Protein 4IT1 (pdb70)

InterPro domains:
  IPR013341 Mandelate racemase, N-terminal domain [PF02746] (32-135)
  IPR013342 Mandelate racemase, C-terminal domain [PF13378] (174-387)
  IPR013342 Mandelate racemase, C-terminal domain [SM00922] (171-265)
  IPR029017 Enolase-like, N-terminal [G3DSA:3.30.390.10] (3-396)
  IPR029017 Enolase-like, N-terminal [SSF54826] (1-135)
  IPR034593 D-galactonate dehydratase DgoD-like [PTHR48080] (1-395)
  IPR034598 D-Glucarate dehydratase-like [cd03323] (2-399)
  IPR036849 Enolase-like, C-terminal domain superfamily [G3DSA:3.20.20.120] (136-381)
  IPR036849 Enolase-like, C-terminal domain superfamily [SSF51604] (135-396)

Foldseek 3Di:
DAKWWADKDKFKFKFAFAQFFAQQFTFDRIAIKIKMWIAIPVGFIFIFIAHQFQVLSVLLVQLRVVRGGDHLVPLVVVLVSSVVSLVVDDQPDDQVQQQDQQSHSVLRSQLNLARVNLRSLLRVLRVVLFASLVVLVDFPDQKAFAADEFGFGAQHADVDPDDTDPLGGHDALVSRLVSRVVVCVAFQHQAYEYRALGDPLVRVLVSLVSNCVSDPNHAYEYENSQQDDLVRLVVSCVSNVPSHPAYENPHDDLVSLLVSCVVRVGAYEYCHQCVEDVSVVVSLVSVRHQEYAAEQSRHRHLNSVLVVLVVSVVSRHAYEYEDEPTADSSVLSRQSSCRNHPRHPDHHYYPLVRGDQLQHQWPPGHAGRHSNIHGHDGGGYSNTDGPVVSSVVRSVVVVPVPGNRIDSNVSSCVVPVPGDRDGNPD/DKWWADKDKFKFKAAFAQFAAQQFTFDRIAIKIKIWIAIPVGFIFIFIAHQFQLLSVLLVQLRVVRGGDDLVPLVVSLVSSVVSLVVVPDDDCDDAQVRLSRHNVLSSQLNSARVNLRSLLRVQVVVQFESLVVLPDFPDQWAFAEAEFGAHAQGAPPPPDDTDPLGGHDALVSSLVSVVVVCVQFQHQEYEYRANGPDLVRSLVSLVSNCVSRPPRAYEYANPQQADLVRLQVSLVVNPQSHPAYENPHDDLQSQLVSCVVRVTAYEYCRQCVEDVSVVVNLVSVRHQEYADDQNRHRHLNSSLVVLVVSVVSRHAYEHDEDADADSSVLRVQSSCSNHPRNPDHHYYDLVRGDQLLHFWPPTGAGRHNSIHGRDGGTRSNTHGRVVSSVVRSVVSVPVPDNRIRSQVSSCVVVVPGDGDGNPD/DAKAWAAKDKFKFWFAFAQFAFQQFTFDRIAIKIKIWIAIPVGFIFIFIAHQFQLLVVLLVQLRVVRGGHHLVPLVVSLVSSVVSLVPDDDADCDDDQVRLSRHNVLSSQQNSARVNLRSLLRVLRVVLFASLVVLPDFPDFWAFAEAEFGAHAQAAVVGPDDGDPLHGHDALVSRLVSVVVCCVQFQHQAYEYRDLGPPLVRVLVSLVSNCVSRPPRAYEYANQQQDDLVRLLVSLVVNPQSHPAYENPHDDLQSLLVSCVNRVTAYEYCRQCVEDVSVVVSLVRVNHQEYADDSNRHRHLNSSLVVLVVSVVSRHAYEHDDDATALNRVLRVQSSCRNHPRNDDHYYDPLVRGDQLQHQWPPTGAHRHSSIDGHDGGGYSNTHGDVVSSVVRSVCVVPVPDNRIRSQVSSCVVVVPGDRDGNPD/DDAKAWAFKDKFKFKAAFAQFFFLQFTFDGIAIKIKMWIAIPVGFIFIFIAHFFQLLSVLLVQLGVVRGGPHLVPLVVSLVSSVVSCVVCQDDDDQVQQQDPQSDSVLSSLQNSARVNLRSLLRVQVVVLFASLVVVPDFPDQWFFAAAEFTAGAQHADVHPDDTDPLGGHDAQVSRLVSRVVCCVQFQHQAYEYRALGPPLVRVLVNLVSNCVSRPPHAYEYENSQQADLVRLVVSCVSNPPSHPAYENPHDDLVSLLVSCVVPVGAYEYCPQDPEVVSVVVSLVSVNHQEYEDESNRHRHLNSSLVVLVVCVVSNHAYAYEDEPTALSSVLRRQSSCRNHPRHPDRYYYPLVRGDQLQHQWPPGGAGRHSRIDGRDGGTYSNTDGDVVSSVVRSVCVVPVPGNRIDSNVSSCVVVVPGDRDGNPD

Secondary structure (DSSP, 8-state):
----EEEEEEEEEEEE---BB-SS-B--SEEEEEEEEEEETTS-EEEEEE--SHHHHHHHHHHHHHHTT--TT-HHHHHHHHHHHHHTS---S-GGG--STT-SGGGHHHHHHHHHHHHHHHHHHHHHTSBGGGGGT--S-SEEEB-EEE--B-SS-TT-SSPPPTT--B-SHHHHHHHHHHHHHHH--S-EEEE-SSS-HHHHHHHHHHHHHHSTT--EEEE-TT-S-HHHHHHHHHHHTT--SEEES-SSSHHHHHHHHHHH---EEESSS-SSHHHHHHHHHHT--SEEEE-HHHHTSHHHHHHHHHHHHHTT-EEEE---S--HHHHHHHHHHHHH-S---S-B---GGGS-TT--SBTTSSPP-BTTEEE--SSSBT---B-HHHHHHHHHHHHHH--SS--HHHHHHTT-TT----TT--/---EEEEEEEEEEEE---BB-SS-B--SEEEEEEEEEEETT--EEEEEE--SHHHHHHHHHHHTT-TT--TT-HHHHHHHHHHHHHHH-S--S---TT-GGG-GGGHHHHHHHHHHHHHHHHHHHHTTSBTHHHHT--S-SEEEB-EEE--B-SS-TT--SPPPSS--B-SHHHHHHHHHHHHHHH--S-EEEE-SSS-HHHHHHHHHHHHHHSTT--EEEE-TT-S-HHHHHHHHHHHTT--SEEES-SSSHHHHHHHHHHH-PPEEESSS--SHHHHHHHHHHT--SEEEE-HHHHTSHHHHHHHHHHHHHHT-EEEE---S--HHHHHHHHHHHTT-TT--SPBP--GGGS-GGG--BTTSSPP-BTTEEE--S-SBTS--B-HHHHHHHHHHHHHH--SS--HHHHHTTT-TT----TT--/----EEEEEEEEEEEE---BB-SS-B--SEEEEEEEEEEETTS-EEEEEE--SHHHHHHHHHHHGGGTT--TT-HHHHHHHHHHHHHHSPPPPS---TT-GGG-GGGHHHHHHHHHHHHHHHHHHHHHTSBGGGGGT--S-SEEEB-EEE--B-SS-TT-SS---TT--B-SHHHHHHHHHHHHHHH----EEEE-SSS-HHHHHHHHHHHHHHSTT--EEEE-TT-S-HHHHHHHHHHHTT--SEEES-SSSHHHHHHHHHHH---EEESSS--SHHHHHHHHHHT--SEEEE-HHHHTSHHHHHHHHHHHHHTT-EEEE---S--HHHHHHHHHHHHH-TT--SPBP--GGGS-GGG-SBTTSSPP-BTTEEE--SSSBT---B-HHHHHHHHHHHHHS--SS--HHHHHTTTSTT----SS--/-PPP-EEEEEEEEEEEE---BEETTEE--SEEEEEEEEEEETTS-EEEEEE--SHHHHHHHHHHHGGGTT--TT-HHHHHHHHHHHHHHT-----GGG--STT-SGGGHHHHHHHHHHHHHHHHHHHHHTSBGGGGGT--S-SEEEB-EEEE-B-SS-TT-SSPPPSS--B-SHHHHHHHHHHHHHHH--S-EEEE-SSS-HHHHHHHHHHHHHHSTT--EEEE-TT-S-HHHHHHHHHHHTT--SEEES-SSHHHHHHHHHHHH---EEESSS-SSHHHHHHHHHHT--SEEEE-TTTTTSHHHHHHHHHHHHHTT-EEEEB--S--HHHHHHHHHHHHH-S---S-BB--GGGS-TT--SBTTSSPP-BTTEEE--SSSBT---B-HHHHHHHHHHHHHH--SS--HHHHHHTTSTT----TT--

Sequence (1704 aa):
QSMKITRVTVTPIAFRDPPLLNASGIHEPFALRSIIEIESDNGYIGLGESYGDAPALAIQQQVQSQLIGLDPFNLNQLRRIVQTTVAAHKPASLAGAELAPGSHASKAVSNAYSAFEVAFLDLQARYLNVPLVDLLGGAVRDDEVPFSAYLFFKYAQHVDSPYKPDNWGEALNEQQIVAQAARMIEAYGFKSIKLKAGTLPPEHEVACIKALKKAFPGYPLRIDPNGNWSLETSIRMAELLGDDLQYYEDPTPGLEGMAELHKRTGLPLATNMVVTDFDEFRRSVAQNSVQIVLADHHYWGGLRDTQTLAKMCDTFGLGVSMHSNSHLGISLMAMAHVAAAVPNLDYACDTHYPWQEPDEEVIKGGKLPIVDGCVKITRAPGLGLELDHDQLGKLHDDQYLTCGIRQRDDVRQMQRYKPDWKALKPRFSMKITRVTVTPIAFRDPPLLNASGIHEPFALRSIIEIESDNGYIGLGESYGDAPALAIQQQVQSQLIGLDPFNLNQLRRIVQTTVAAHKPASLAGAELAPGSHASKAVSSNAYSAFEVAFLDLQARYLNVPLVDLLGGAVRDEVPFSAYLFFKYAQHVDSPYKPDNWGEALNEQQIVAQAARMIEAYGFKSIKLKAGTLPPEHEVACIKALKKAFPGYPLRIDPNGNWSLETSIRMAELLGDDLQYYEDPTPGLEGMAELHKRTGLPLATNMVVTDFDEFRRSVAQNNSVQIVLADHHYWGGLRDTQTLAKMCDTFGLGVSMHSNSHLGISLMAMAHVAAAVPNLDYACDTHYPWQQEPDEEVIKGGKLPIVDGCVKITRAPGLGLELDHDQLGKLHDQYLTCGIRQQRDDVRQMQRYKPDWKALKPRFQSMKITRVTVTPIAFRRDPPLLNASGIHEPFALRSIIEIESDNGYIGLGESYGDAPALAIQQQVQSQLIGLDPFNLNQQLRRIVQTTVAAHKPASLAGAELAPGSHASKAVSNAYSAFEVAFLDLQARYLNVPLVDLLGGAVRDEVPFSAYLFFKYAQHVDSPYKPDNWGEALNEQQIVAQAARMIEAYGFKSIKLKAGTLPPEHEVACIKALKKAFPGYPLRIDPNGNWSLETSIRMAELLGDDLQYYEDPTPGLEGMAELHKRTGLPLATNMVVTDFDEFRRSVAQNNSVQIVLADHHYWGGLRDTQTLAKMCDTFGLGVSMHSNSHLGISLMAMAHVAAAVPNLDYACDTHYPWQEPDEEVIKGGKLPIVDGCVKITRAPGLGLELDHDQLGKLHDQYLTCGIRQRDDVRQMQRYKPDWKALKPRFFQSMKITRVTVTPIAFRDPPLLNASGIHEPFALRSSIIEIESDNGYIGLGESYGDAPALAIQQQVQSQLIGLDPFNLNQLRRRIVQTTVAAHKPASLAGAELAPGSHASKAVSNAYSAFEVAFLDLQARRYLNVPLVDLLGGAVRDEVPFSAYLFFKYAQHVDSPYKPDNWGEALNEQQIVAQAARMIEEAYGFKSIKLKAGTLPPEHEVACIKALKKAFPGYPLRIDPNGNWSLETSIRMAEELLGDDLQYYEDPTPGLEGMAELHKKRTGLPLATNMVVTDFDEFRRSVAQNSVQIVLADHHYWGGLRDTQTLAKMCDTFGLGVSMHSNSHLGISLMAMAHVAAAVPNLDYACDTHYPWQEPDEEVIKGGKLPIVDGCVKITRAPGLGLELDHDQLGKLHDQYLTCGIRQRDDVRQMQRRYKPDWKALKPRF

Solvent-accessible surface area: 57737 Å² total; per-residue (Å²): 162,34,19,90,1,67,110,15,39,17,16,18,0,0,0,56,5,6,2,1,5,15,4,19,0,0,9,19,20,22,14,20,7,0,1,0,10,1,50,2,86,65,53,82,69,0,4,0,7,3,24,3,40,41,40,21,16,41,17,4,104,84,0,43,83,76,0,92,40,44,23,0,4,31,4,22,50,2,55,95,26,0,77,91,9,28,90,83,73,72,100,76,52,149,83,68,77,29,77,28,47,6,45,62,50,90,6,30,35,30,21,4,14,2,3,0,1,5,0,2,0,0,0,3,0,46,76,8,101,8,2,0,2,7,2,9,5,0,32,49,54,98,62,0,51,2,0,0,2,0,2,0,0,51,44,93,3,49,134,34,86,54,172,63,23,109,40,30,74,2,51,59,61,143,50,0,35,56,11,0,43,96,0,27,154,62,44,22,1,146,5,1,1,2,23,1,0,24,27,80,10,88,52,1,8,38,0,4,82,24,2,86,181,47,27,101,85,62,45,6,8,1,2,0,29,0,0,2,38,51,109,6,3,22,110,0,13,134,91,1,49,128,19,17,58,0,6,1,2,0,3,50,31,24,124,18,0,3,44,3,20,63,67,31,24,34,47,0,0,0,18,64,18,1,4,37,21,70,34,0,73,117,2,39,87,61,31,0,1,21,4,0,0,0,0,3,5,2,5,0,0,0,52,22,0,42,16,0,2,66,0,0,78,10,15,6,10,2,1,0,0,8,0,16,12,0,0,0,1,1,0,15,0,0,0,6,0,0,0,3,3,87,26,28,33,17,12,0,1,0,14,0,6,3,3,18,96,74,7,2,0,2,129,86,24,49,25,91,10,69,88,2,17,1,94,18,77,129,41,34,0,8,30,18,105,11,38,102,122,38,17,34,94,1,52,81,42,15,101,113,28,65,19,92,98,96,52,9,25,157,14,4,53,148,58,92,108,126,29,123,54,96,74,57,76,63,121,6,98,0,69,88,13,47,18,15,14,0,0,1,48,3,6,1,0,4,5,7,15,0,0,12,18,20,28,15,19,5,0,2,0,6,0,46,3,78,72,54,82,69,0,2,0,3,2,10,1,9,22,58,8,10,29,11,1,83,83,0,39,85,74,0,97,37,32,30,0,3,30,4,17,52,1,61,100,27,0,83,89,12,29,76,87,78,71,52,46,43,69,70,44,26,72,23,3,10,4,14,49,32,93,13,25,45,32,5,3,8,2,2,0,1,2,0,2,0,0,0,3,0,51,79,10,105,14,2,0,3,7,1,9,2,0,23,43,57,97,62,2,44,1,0,0,3,0,2,0,0,52,49,81,11,49,129,71,65,55,169,75,29,120,48,25,72,2,60,53,62,145,52,0,35,60,12,0,47,96,1,23,153,74,38,21,1,122,7,1,0,0,13,0,1,27,25,74,9,86,51,0,5,32,0,1,71,23,0,94,164,47,24,98,84,66,45,1,0,0,0,0,5,1,2,0,16,5,68,6,0,13,114,1,7,131,91,1,38,136,29,24,55,0,1,0,2,0,2,17,8,9,40,11,0,17,23,0,50,164,125,39,54,20,52,0,0,0,12,43,18,0,15,49,21,66,38,0,48,100,1,33,84,65,106,0,3,38,4,0,0,0,3,1,11,5,7,2,0,0,52,21,2,40,19,0,3,59,0,0,81,8,27,68,26,20,1,0,0,15,4,22,13,1,0,0,0,1,0,15,0,3,0,7,0,0,0,2,6,78,41,8,110,55,8,0,0,0,10,0,8,3,4,39,90,68,5,1,0,4,123,82,31,40,30,91,7,96,79,1,12,2,115,17,81,127,40,34,0,5,32,12,100,11,38,106,131,34,17,31,97,0,56,84,39,12,91,112,27,43,20,45,32,50,30,3,36,63,8,3,63,116,57,92,116,118,32,137,68,107,89,39,60,69,153,28,16,71,0,68,95,8,50,16,15,13,0,0,0,49,4,10,0,0,5,3,8,19,0,0,10,13,20,27,15,18,5,0,2,0,8,0,48,3,82,69,54,85,70,0,2,0,6,1,9,1,9,22,56,8,14,30,14,1,87,70,0,42,80,84,0,96,46,14,18,0,6,29,4,21,57,0,66,98,26,0,83,87,11,36,86,77,68,87,64,47,33,71,68,38,32,70,24,4,10,3,10,50,32,90,12,21,40,29,5,2,8,2,2,0,2,4,0,0,0,1,0,3,0,46,77,7,75,8,2,0,2,9,11,8,4,0,24,47,54,84,81,0,51,2,0,0,2,0,1,0,0,44,46,86,3,50,128,29,73,46,172,63,22,128,49,29,76,2,56,49,47,119,51,0,35,57,10,0,43,101,0,27,148,62,42,20,0,132,9,0,0,0,16,0,1,29,25,74,10,88,52,0,5,36,0,0,83,26,0,98,181,47,24,103,85,61,49,1,0,0,1,0,6,2,2,0,17,5,59,4,0,12,120,0,5,117,90,1,40,132,21,18,52,0,1,0,1,0,3,16,9,12,42,11,0,18,26,0,48,159,116,41,54,18,51,0,0,0,12,45,16,0,17,50,21,66,38,0,43,94,2,34,85,62,106,0,3,39,5,0,0,0,1,3,9,4,8,0,0,0,53,17,0,42,17,0,2,66,0,0,83,8,24,67,25,23,1,0,1,18,4,19,12,1,2,0,0,1,0,13,0,2,0,7,0,0,0,2,4,81,34,7,115,52,9,0,0,0,9,0,9,3,4,39,94,78,7,3,0,2,116,85,30,48,29,94,10,97,94,2,21,3,104,9,74,124,39,30,0,6,34,14,108,10,29,107,123,34,19,40,98,0,58,81,41,16,95,107,26,29,19,50,32,53,23,5,36,45,6,4,74,116,54,92,121,114,37,136,77,100,93,36,68,68,134,145,31,18,81,1,68,91,17,54,16,18,11,0,0,1,54,11,8,2,2,8,14,4,18,2,0,9,23,18,23,15,21,6,0,2,0,12,0,48,1,82,72,49,82,51,0,1,0,6,2,25,2,33,44,40,20,10,41,8,3,79,60,0,49,81,76,0,88,38,28,25,0,5,35,4,25,54,0,60,88,22,0,81,91,9,20,86,74,111,85,53,112,50,156,81,69,76,30,76,29,46,8,42,64,58,94,5,22,36,27,16,6,17,2,3,0,1,4,0,0,0,0,0,6,0,33,73,10,101,8,2,0,2,7,10,10,5,0,24,47,53,95,77,0,48,2,0,0,3,0,2,0,0,47,43,98,4,49,136,33,78,53,178,54,25,119,44,32,74,2,51,56,61,149,46,0,32,58,10,0,44,93,0,22,153,65,45,23,2,139,4,1,0,0,21,0,1,23,28,75,8,89,51,3,9,36,0,3,86,27,0,91,181,45,23,101,84,68,46,3,6,4,1,0,31,0,0,2,37,51,96,8,3,27,104,0,14,130,88,2,48,128,18,17,66,2,4,1,2,1,4,50,30,21,119,19,0,5,36,3,25,64,88,33,22,34,51,0,0,0,18,65,17,0,3,39,21,70,34,0,73,110,1,44,90,59,40,0,2,23,3,0,1,0,1,4,7,3,5,0,0,0,52,25,0,44,17,0,2,64,0,0,77,8,13,10,16,1,0,1,2,9,0,18,15,0,0,0,0,1,0,15,0,1,0,4,0,0,0,3,3,91,30,28,47,50,14,0,2,0,14,0,7,6,8,41,100,65,6,1,0,5,129,83,26,48,19,92,9,85,91,2,16,2,117,15,76,129,40,50,0,5,38,21,110,10,37,111,126,39,19,33,98,0,53,81,38,16,93,115,24,68,21,94,97,90,52,11,24,141,9,2,53,154,59,100,112,125,31,129,55,98,76,56,72,60

Radius of gyration: 36.66 Å; Cα contacts (8 Å, |Δi|>4): 3898; chains: 4; bounding box: 88×92×113 Å

Structure (mmCIF, N/CA/C/O backbone):
data_4IT1
#
_entry.id   4IT1
#
_cell.length_a   82.321
_cell.length_b   147.695
_cell.length_c   173.195
_cell.angle_alpha   90.00
_cell.angle_beta   90.00
_cell.angle_gamma   90.00
#
_symmetry.space_group_name_H-M   'P 21 21 21'
#
loop_
_entity.id
_entity.type
_entity.pdbx_description
1 polymer 'Putative glucarate dehydratase'
2 non-polymer 'MAGNESIUM ION'
3 non-polymer 'L(+)-TARTARIC ACID'
4 non-polymer 'POTASSIUM ION'
5 non-polymer 'BICARBONATE ION'
6 water water
#
loop_
_atom_site.group_PDB
_atom_site.id
_atom_site.type_symbol
_atom_site.label_atom_id
_atom_site.label_alt_id
_atom_site.label_comp_id
_atom_site.label_asym_id
_atom_site.label_entity_id
_atom_site.label_seq_id
_atom_site.pdbx_PDB_ins_code
_atom_site.Cartn_x
_atom_site.Cartn_y
_atom_site.Cartn_z
_atom_site.occupancy
_atom_site.B_iso_or_equiv
_atom_site.auth_seq_id
_atom_site.auth_comp_id
_atom_site.auth_asym_id
_atom_site.auth_atom_id
_atom_site.pdbx_PDB_model_num
ATOM 1 N N . GLN A 1 21 ? 53.598 -34.935 28.179 1.00 100.79 -1 GLN A N 1
ATOM 2 C CA . GLN A 1 21 ? 54.247 -34.923 29.526 1.00 110.31 -1 GLN A CA 1
ATOM 3 C C . GLN A 1 21 ? 53.923 -33.641 30.299 1.00 109.25 -1 GLN A C 1
ATOM 4 O O . GLN A 1 21 ? 54.581 -32.612 30.121 1.00 110.51 -1 GLN A O 1
ATOM 6 N N . SER A 1 22 ? 52.907 -33.720 31.159 1.00 106.10 0 SER A N 1
ATOM 7 C CA . SER A 1 22 ? 52.430 -32.577 31.950 1.00 91.88 0 SER A CA 1
ATOM 8 C C . SER A 1 22 ? 53.372 -32.231 33.098 1.00 91.89 0 SER A C 1
ATOM 9 O O . SER A 1 22 ? 53.936 -33.123 33.735 1.00 103.55 0 SER A O 1
ATOM 12 N N . MET A 1 23 ? 53.530 -30.936 33.362 1.00 79.51 1 MET A N 1
ATOM 13 C CA . MET A 1 23 ? 54.266 -30.457 34.536 1.00 88.25 1 MET A CA 1
ATOM 14 C C . MET A 1 23 ? 53.472 -30.788 35.804 1.00 95.22 1 MET A C 1
ATOM 15 O O . MET A 1 23 ? 52.243 -30.677 35.809 1.00 98.64 1 MET A O 1
ATOM 20 N N . LYS A 1 24 ? 54.170 -31.195 36.867 1.00 90.11 2 LYS A N 1
ATOM 21 C CA . LYS A 1 24 ? 53.511 -31.737 38.062 1.00 80.39 2 LYS A CA 1
ATOM 22 C C . LYS A 1 24 ? 54.116 -31.291 39.393 1.00 84.48 2 LYS A C 1
ATOM 23 O O . LYS A 1 24 ? 55.310 -30.999 39.479 1.00 95.64 2 LYS A O 1
ATOM 29 N N . ILE A 1 25 ? 53.266 -31.223 40.418 1.00 81.00 3 ILE A N 1
ATOM 30 C CA . ILE A 1 25 ? 53.675 -30.801 41.760 1.00 82.74 3 ILE A CA 1
ATOM 31 C C . ILE A 1 25 ? 54.363 -31.948 42.490 1.00 82.16 3 ILE A C 1
ATOM 32 O O . ILE A 1 25 ? 53.878 -33.083 42.480 1.00 77.84 3 ILE A O 1
ATOM 37 N N . THR A 1 26 ? 55.486 -31.639 43.131 1.00 78.71 4 THR A N 1
ATOM 38 C CA . THR A 1 26 ? 56.244 -32.643 43.877 1.00 85.42 4 THR A CA 1
ATOM 39 C C . THR A 1 26 ? 56.255 -32.392 45.387 1.00 81.87 4 THR A C 1
ATOM 40 O O . THR A 1 26 ? 56.353 -33.335 46.171 1.00 78.92 4 THR A O 1
ATOM 44 N N . ARG A 1 27 ? 56.200 -31.119 45.755 1.00 85.45 5 ARG A N 1
ATOM 45 C CA . ARG A 1 27 ? 56.355 -30.686 47.134 1.00 94.01 5 ARG A CA 1
ATOM 46 C C . ARG A 1 27 ? 55.289 -29.676 47.589 1.00 93.12 5 ARG A C 1
ATOM 47 O O . ARG A 1 27 ? 54.939 -28.770 46.852 1.00 87.80 5 ARG A O 1
ATOM 55 N N . VAL A 1 28 ? 54.798 -29.831 48.814 1.00 89.56 6 VAL A N 1
ATOM 56 C CA . VAL A 1 28 ? 53.906 -28.837 49.440 1.00 70.35 6 VAL A CA 1
ATOM 57 C C . VAL A 1 28 ? 54.305 -28.586 50.896 1.00 70.89 6 VAL A C 1
ATOM 58 O O . VAL A 1 28 ? 54.500 -29.529 51.661 1.00 90.12 6 VAL A O 1
ATOM 62 N N . THR A 1 29 ? 54.415 -27.317 51.276 1.00 66.09 7 THR A N 1
ATOM 63 C CA . THR A 1 29 ? 54.861 -26.947 52.617 1.00 73.87 7 THR A CA 1
ATOM 64 C C . THR A 1 29 ? 53.994 -25.844 53.235 1.00 86.42 7 THR A C 1
ATOM 65 O O . THR A 1 29 ? 54.117 -24.661 52.892 1.00 87.45 7 THR A O 1
ATOM 69 N N . VAL A 1 30 ? 53.124 -26.253 54.155 1.00 77.57 8 VAL A N 1
ATOM 70 C CA . VAL A 1 30 ? 52.291 -25.328 54.911 1.00 65.71 8 VAL A CA 1
ATOM 71 C C . VAL A 1 30 ? 52.983 -25.009 56.235 1.00 63.22 8 VAL A C 1
ATOM 72 O O . VAL A 1 30 ? 53.361 -25.910 56.982 1.00 74.51 8 VAL A O 1
ATOM 76 N N . THR A 1 31 ? 53.140 -23.723 56.522 1.00 51.18 9 THR A N 1
ATOM 77 C CA . THR A 1 31 ? 53.974 -23.285 57.628 1.00 55.77 9 THR A CA 1
ATOM 78 C C . THR A 1 31 ? 53.298 -22.173 58.433 1.00 62.64 9 THR A C 1
ATOM 79 O O . THR A 1 31 ? 53.174 -21.047 57.956 1.00 71.38 9 THR A O 1
ATOM 83 N N . PRO A 1 32 ? 52.843 -22.496 59.657 1.00 63.51 10 PRO A N 1
ATOM 84 C CA . PRO A 1 32 ? 52.231 -21.500 60.546 1.00 58.81 10 PRO A CA 1
ATOM 85 C C . PRO A 1 32 ? 53.233 -20.510 61.136 1.00 52.81 10 PRO A C 1
ATOM 86 O O . PRO A 1 32 ? 54.365 -20.885 61.429 1.00 63.97 10 PRO A O 1
ATOM 90 N N . ILE A 1 33 ? 52.805 -19.260 61.317 1.00 53.01 11 ILE A N 1
ATOM 91 C CA . ILE A 1 33 ? 53.672 -18.186 61.838 1.00 59.07 11 ILE A CA 1
ATOM 92 C C . ILE A 1 33 ? 52.924 -17.179 62.714 1.00 57.14 11 ILE A C 1
ATOM 93 O O . ILE A 1 33 ? 51.693 -17.089 62.674 1.00 53.08 11 ILE A O 1
ATOM 98 N N . ALA A 1 34 ? 53.671 -16.398 63.486 1.00 50.90 12 ALA A N 1
ATOM 99 C CA . ALA A 1 34 ? 53.066 -15.325 64.266 1.00 62.01 12 ALA A CA 1
ATOM 100 C C . ALA A 1 34 ? 53.932 -14.083 64.250 1.00 61.56 12 ALA A C 1
ATOM 101 O O . ALA A 1 34 ? 55.159 -14.173 64.266 1.00 70.87 12 ALA A O 1
ATOM 103 N N . PHE A 1 35 ? 53.287 -12.925 64.232 1.00 51.26 13 PHE A N 1
ATOM 104 C CA . PHE A 1 35 ? 54.010 -11.666 64.196 1.00 58.12 13 PHE A CA 1
ATOM 105 C C . PHE A 1 35 ? 53.433 -10.684 65.192 1.00 58.74 13 PHE A C 1
ATOM 106 O O . PHE A 1 35 ? 52.238 -10.727 65.499 1.00 65.25 13 PHE A O 1
ATOM 114 N N . ARG A 1 36 ? 54.290 -9.810 65.706 1.00 52.08 14 ARG A N 1
ATOM 115 C CA . ARG A 1 36 ? 53.864 -8.803 66.670 1.00 57.03 14 ARG A CA 1
ATOM 116 C C . ARG A 1 36 ? 52.715 -7.987 66.088 1.00 66.36 14 ARG A C 1
ATOM 117 O O . ARG A 1 36 ? 52.748 -7.575 64.920 1.00 52.65 14 ARG A O 1
ATOM 125 N N . ASP A 1 37 ? 51.681 -7.802 66.899 1.00 61.17 15 ASP A N 1
ATOM 126 C CA . ASP A 1 37 ? 50.531 -7.029 66.498 1.00 55.24 15 ASP A CA 1
ATOM 127 C C . ASP A 1 37 ? 50.320 -5.971 67.568 1.00 56.04 15 ASP A C 1
ATOM 128 O O . ASP A 1 37 ? 50.311 -6.283 68.757 1.00 62.87 15 ASP A O 1
ATOM 133 N N . PRO A 1 38 ? 50.152 -4.711 67.155 1.00 48.56 16 PRO A N 1
ATOM 134 C CA . PRO A 1 38 ? 49.886 -3.645 68.116 1.00 53.04 16 PRO A CA 1
ATOM 135 C C . PRO A 1 38 ? 48.559 -3.834 68.869 1.00 57.90 16 PRO A C 1
ATOM 136 O O . PRO A 1 38 ? 47.690 -4.594 68.415 1.00 57.32 16 PRO A O 1
ATOM 140 N N . PRO A 1 39 ? 48.404 -3.147 70.019 1.00 55.12 17 PRO A N 1
ATOM 141 C CA . PRO A 1 39 ? 47.133 -3.126 70.751 1.00 53.42 17 PRO A CA 1
ATOM 142 C C . PRO A 1 39 ? 46.044 -2.366 69.993 1.00 50.13 17 PRO A C 1
ATOM 143 O O . PRO A 1 39 ? 45.503 -1.371 70.502 1.00 47.92 17 PRO A O 1
ATOM 147 N N . LEU A 1 40 ? 45.723 -2.838 68.789 1.00 47.15 18 LEU A N 1
ATOM 148 C CA . LEU A 1 40 ? 44.732 -2.170 67.937 1.00 54.46 18 LEU A CA 1
ATOM 149 C C . LEU A 1 40 ? 43.296 -2.430 68.406 1.00 55.81 18 LEU A C 1
ATOM 150 O O . LEU A 1 40 ? 42.880 -3.577 68.556 1.00 48.08 18 LEU A O 1
ATOM 155 N N . LEU A 1 41 ? 42.559 -1.348 68.644 1.00 57.09 19 LEU A N 1
ATOM 156 C CA . LEU A 1 41 ? 41.173 -1.406 69.095 1.00 54.10 19 LEU A CA 1
ATOM 157 C C . LEU A 1 41 ? 40.195 -1.526 67.931 1.00 61.94 19 LEU A C 1
ATOM 158 O O . LEU A 1 41 ? 40.386 -0.898 66.884 1.00 57.80 19 LEU A O 1
ATOM 163 N N . ASN A 1 42 ? 39.150 -2.332 68.118 1.00 58.32 20 ASN A N 1
ATOM 164 C CA . ASN A 1 42 ? 38.072 -2.454 67.132 1.00 50.95 20 ASN A CA 1
ATOM 165 C C . ASN A 1 42 ? 36.697 -2.655 67.785 1.00 51.07 20 ASN A C 1
ATOM 166 O O . ASN A 1 42 ? 36.569 -2.569 69.006 1.00 45.72 20 ASN A O 1
ATOM 171 N N . ALA A 1 43 ? 35.683 -2.929 66.966 1.00 49.85 21 ALA A N 1
ATOM 172 C CA . ALA A 1 43 ? 34.312 -3.104 67.443 1.00 54.45 21 ALA A CA 1
ATOM 173 C C . ALA A 1 43 ? 34.188 -4.230 68.481 1.00 50.30 21 ALA A C 1
ATOM 174 O O . ALA A 1 43 ? 33.592 -4.032 69.535 1.00 47.38 21 ALA A O 1
ATOM 176 N N . SER A 1 44 ? 34.780 -5.380 68.162 1.00 47.14 22 SER A N 1
ATOM 177 C CA . SER A 1 44 ? 34.757 -6.589 68.979 1.00 53.96 22 SER A CA 1
ATOM 178 C C . SER A 1 44 ? 35.583 -6.505 70.269 1.00 60.72 22 SER A C 1
ATOM 179 O O . SER A 1 44 ? 35.236 -7.123 71.281 1.00 67.67 22 SER A O 1
ATOM 182 N N . GLY A 1 45 ? 36.683 -5.761 70.225 1.00 58.67 23 GLY A N 1
ATOM 183 C CA . GLY A 1 45 ? 37.532 -5.585 71.397 1.00 59.90 23 GLY A CA 1
ATOM 184 C C . GLY A 1 45 ? 38.891 -5.001 71.069 1.00 58.85 23 GLY A C 1
ATOM 185 O O . GLY A 1 45 ? 38.999 -3.812 70.752 1.00 48.42 23 GLY A O 1
ATOM 186 N N . ILE A 1 46 ? 39.924 -5.842 71.147 1.00 50.50 24 ILE A N 1
ATOM 187 C CA . ILE A 1 46 ? 41.306 -5.408 70.953 1.00 47.35 24 ILE A CA 1
ATOM 188 C C . ILE A 1 46 ? 42.191 -6.566 70.524 1.00 52.20 24 ILE A C 1
ATOM 189 O O . ILE A 1 46 ? 42.016 -7.701 70.973 1.00 50.20 24 ILE A O 1
ATOM 194 N N . HIS A 1 47 ? 43.152 -6.254 69.661 1.00 55.69 25 HIS A N 1
ATOM 195 C CA . HIS A 1 47 ? 44.098 -7.235 69.159 1.00 57.34 25 HIS A CA 1
ATOM 196 C C . HIS A 1 47 ? 44.962 -7.824 70.267 1.00 51.07 25 HIS A C 1
ATOM 197 O O . HIS A 1 47 ? 45.276 -7.159 71.264 1.00 52.68 25 HIS A O 1
ATOM 204 N N . GLU A 1 48 ? 45.328 -9.083 70.070 1.00 50.44 26 GLU A N 1
ATOM 205 C CA . GLU A 1 48 ? 46.309 -9.765 70.894 1.00 55.32 26 GLU A CA 1
ATOM 206 C C . GLU A 1 48 ? 47.721 -9.309 70.488 1.00 68.35 26 GLU A C 1
ATOM 207 O O . GLU A 1 48 ? 47.931 -8.895 69.343 1.00 61.70 26 GLU A O 1
ATOM 213 N N . PRO A 1 49 ? 48.695 -9.383 71.418 1.00 74.09 27 PRO A N 1
ATOM 214 C CA . PRO A 1 49 ? 50.068 -8.992 71.073 1.00 68.17 27 PRO A CA 1
ATOM 215 C C . PRO A 1 49 ? 50.657 -9.794 69.910 1.00 68.48 27 PRO A C 1
ATOM 216 O O . PRO A 1 49 ? 51.687 -9.398 69.357 1.00 69.98 27 PRO A O 1
ATOM 220 N N . PHE A 1 50 ? 50.008 -10.900 69.540 1.00 56.62 28 PHE A N 1
ATOM 221 C CA . PHE A 1 50 ? 50.402 -11.649 68.343 1.00 57.20 28 PHE A CA 1
ATOM 222 C C . PHE A 1 50 ? 49.217 -11.929 67.434 1.00 66.07 28 PHE A C 1
ATOM 223 O O . PHE A 1 50 ? 48.066 -11.889 67.868 1.00 67.00 28 PHE A O 1
ATOM 231 N N . ALA A 1 51 ? 49.521 -12.184 66.164 1.00 61.68 29 ALA A N 1
ATOM 232 C CA . ALA A 1 51 ? 48.521 -12.516 65.162 1.00 56.12 29 ALA A CA 1
ATOM 233 C C . ALA A 1 51 ? 49.066 -13.633 64.280 1.00 54.33 29 ALA A C 1
ATOM 234 O O . ALA A 1 51 ? 50.264 -13.679 63.999 1.00 60.83 29 ALA A O 1
ATOM 236 N N . LEU A 1 52 ? 48.185 -14.532 63.854 1.00 47.43 30 LEU A N 1
ATOM 237 C CA . LEU A 1 52 ? 48.583 -15.756 63.162 1.00 45.59 30 LEU A CA 1
ATOM 238 C C . LEU A 1 52 ? 48.395 -15.673 61.648 1.00 58.57 30 LEU A C 1
ATOM 239 O O . LEU A 1 52 ? 47.697 -14.787 61.144 1.00 54.39 30 LEU A O 1
ATOM 244 N N . ARG A 1 53 ? 49.019 -16.612 60.936 1.00 55.26 31 ARG A N 1
ATOM 245 C CA . ARG A 1 53 ? 49.037 -16.634 59.478 1.00 56.37 31 ARG A CA 1
ATOM 246 C C . ARG A 1 53 ? 49.687 -17.933 59.048 1.00 53.60 31 ARG A C 1
ATOM 247 O O . ARG A 1 53 ? 50.454 -18.514 59.807 1.00 57.08 31 ARG A O 1
ATOM 255 N N . SER A 1 54 ? 49.377 -18.395 57.843 1.00 58.32 32 SER A N 1
ATOM 256 C CA . SER A 1 54 ? 50.024 -19.582 57.299 1.00 61.67 32 SER A CA 1
ATOM 257 C C . SER A 1 54 ? 50.646 -19.295 55.932 1.00 72.96 32 SER A C 1
ATOM 258 O O . SER A 1 54 ? 50.068 -18.571 55.114 1.00 69.77 32 SER A O 1
ATOM 261 N N . ILE A 1 55 ? 51.826 -19.870 55.705 1.00 72.56 33 ILE A N 1
ATOM 262 C CA . ILE A 1 55 ? 52.597 -19.662 54.483 1.00 54.24 33 ILE A CA 1
ATOM 263 C C . ILE A 1 55 ? 52.657 -20.970 53.700 1.00 57.49 33 ILE A C 1
ATOM 264 O O . ILE A 1 55 ? 53.011 -22.017 54.244 1.00 63.31 33 ILE A O 1
ATOM 269 N N . ILE A 1 56 ? 52.294 -20.901 52.423 1.00 63.30 34 ILE A N 1
ATOM 270 C CA . ILE A 1 56 ? 52.257 -22.072 51.551 1.00 63.83 34 ILE A CA 1
ATOM 271 C C . ILE A 1 56 ? 53.411 -22.043 50.539 1.00 73.86 34 ILE A C 1
ATOM 272 O O . ILE A 1 56 ? 53.636 -21.036 49.871 1.00 75.60 34 ILE A O 1
ATOM 277 N N . GLU A 1 57 ? 54.141 -23.153 50.448 1.00 82.24 35 GLU A N 1
ATOM 278 C CA . GLU A 1 57 ? 55.171 -23.352 49.427 1.00 75.50 35 GLU A CA 1
ATOM 279 C C . GLU A 1 57 ? 54.774 -24.500 48.515 1.00 74.13 35 GLU A C 1
ATOM 280 O O . GLU A 1 57 ? 54.443 -25.585 48.985 1.00 76.66 35 GLU A O 1
ATOM 286 N N . ILE A 1 58 ? 54.800 -24.254 47.212 1.00 75.22 36 ILE A N 1
ATOM 287 C CA . ILE A 1 58 ? 54.601 -25.311 46.227 1.00 80.33 36 ILE A CA 1
ATOM 288 C C . ILE A 1 58 ? 55.879 -25.444 45.400 1.00 86.50 36 ILE A C 1
ATOM 289 O O . ILE A 1 58 ? 56.573 -24.457 45.157 1.00 75.49 36 ILE A O 1
ATOM 294 N N . GLU A 1 59 ? 56.193 -26.669 44.994 1.00 74.53 37 GLU A N 1
ATOM 295 C CA . GLU A 1 59 ? 57.334 -26.921 44.130 1.00 77.03 37 GLU A CA 1
ATOM 296 C C . GLU A 1 59 ? 56.938 -27.933 43.066 1.00 75.40 37 GLU A C 1
ATOM 297 O O . GLU A 1 59 ? 56.127 -28.837 43.308 1.00 62.88 37 GLU A O 1
ATOM 303 N N . SER A 1 60 ? 57.518 -27.761 41.884 1.00 75.66 38 SER A N 1
ATOM 304 C CA . SER A 1 60 ? 57.219 -28.593 40.729 1.00 84.95 38 SER A CA 1
ATOM 305 C C . SER A 1 60 ? 58.411 -29.479 40.378 1.00 82.19 38 SER A C 1
ATOM 306 O O . SER A 1 60 ? 59.524 -29.237 40.857 1.00 82.19 38 SER A O 1
ATOM 309 N N . ASP A 1 61 ? 58.175 -30.488 39.535 1.00 78.68 39 ASP A N 1
ATOM 310 C CA . ASP A 1 61 ? 59.226 -31.416 39.085 1.00 87.19 39 ASP A CA 1
ATOM 311 C C . ASP A 1 61 ? 60.393 -30.746 38.341 1.00 89.56 39 ASP A C 1
ATOM 312 O O . ASP A 1 61 ? 61.488 -31.306 38.269 1.00 97.30 39 ASP A O 1
ATOM 317 N N . ASN A 1 62 ? 60.145 -29.556 37.795 1.00 81.16 40 ASN A N 1
ATOM 318 C CA . ASN A 1 62 ? 61.160 -28.779 37.081 1.00 76.46 40 ASN A CA 1
ATOM 319 C C . ASN A 1 62 ? 61.704 -27.584 37.875 1.00 78.50 40 ASN A C 1
ATOM 320 O O . ASN A 1 62 ? 62.228 -26.627 37.296 1.00 74.44 40 ASN A O 1
ATOM 325 N N . GLY A 1 63 ? 61.565 -27.642 39.197 1.00 66.44 41 GLY A N 1
ATOM 326 C CA . GLY A 1 63 ? 62.199 -26.669 40.087 1.00 63.52 41 GLY A CA 1
ATOM 327 C C . GLY A 1 63 ? 61.564 -25.297 40.254 1.00 70.51 41 GLY A C 1
ATOM 328 O O . GLY A 1 63 ? 62.162 -24.415 40.882 1.00 68.74 41 GLY A O 1
ATOM 329 N N . TYR A 1 64 ? 60.362 -25.100 39.715 1.00 71.06 42 TYR A N 1
ATOM 330 C CA . TYR A 1 64 ? 59.663 -23.822 39.907 1.00 86.23 42 TYR A CA 1
ATOM 331 C C . TYR A 1 64 ? 58.863 -23.804 41.213 1.00 84.79 42 TYR A C 1
ATOM 332 O O . TYR A 1 64 ? 58.291 -24.824 41.612 1.00 74.87 42 TYR A O 1
ATOM 341 N N . ILE A 1 65 ? 58.841 -22.642 41.868 1.00 83.93 43 ILE A N 1
ATOM 342 C CA . ILE A 1 65 ? 58.229 -22.478 43.193 1.00 84.21 43 ILE A CA 1
ATOM 343 C C . ILE A 1 65 ? 57.081 -21.448 43.211 1.00 90.34 43 ILE A C 1
ATOM 344 O O . ILE A 1 65 ? 57.279 -20.269 42.882 1.00 79.50 43 ILE A O 1
ATOM 349 N N . GLY A 1 66 ? 55.891 -21.912 43.604 1.00 85.64 44 GLY A N 1
ATOM 350 C CA . GLY A 1 66 ? 54.716 -21.052 43.803 1.00 77.85 44 GLY A CA 1
ATOM 351 C C . GLY A 1 66 ? 54.412 -20.806 45.274 1.00 69.06 44 GLY A C 1
ATOM 352 O O . GLY A 1 66 ? 54.455 -21.731 46.084 1.00 70.87 44 GLY A O 1
ATOM 353 N N . LEU A 1 67 ? 54.097 -19.557 45.615 1.00 63.61 45 LEU A N 1
ATOM 354 C CA . LEU A 1 67 ? 53.885 -19.144 47.006 1.00 62.75 45 LEU A CA 1
ATOM 355 C C . LEU A 1 67 ? 52.427 -18.801 47.352 1.00 70.49 45 LEU A C 1
ATOM 356 O O . LEU A 1 67 ? 51.654 -18.382 46.487 1.00 65.78 45 LEU A O 1
ATOM 361 N N . GLY A 1 68 ? 52.080 -18.969 48.632 1.00 76.90 46 GLY A N 1
ATOM 362 C CA . GLY A 1 68 ? 50.756 -18.631 49.169 1.00 67.80 46 GLY A CA 1
ATOM 363 C C . GLY A 1 68 ? 50.784 -18.094 50.597 1.00 66.68 46 GLY A C 1
ATOM 364 O O . GLY A 1 68 ? 51.723 -18.347 51.353 1.00 74.59 46 GLY A O 1
ATOM 365 N N . GLU A 1 69 ? 49.752 -17.335 50.955 1.00 56.23 47 GLU A N 1
ATOM 366 C CA . GLU A 1 69 ? 49.570 -16.822 52.311 1.00 54.25 47 GLU A CA 1
ATOM 367 C C . GLU A 1 69 ? 48.080 -16.902 52.654 1.00 71.38 47 GLU A C 1
ATOM 368 O O . GLU A 1 69 ? 47.231 -16.550 51.830 1.00 68.34 47 GLU A O 1
ATOM 374 N N . SER A 1 70 ? 47.761 -17.374 53.860 1.00 73.35 48 SER A N 1
ATOM 375 C CA . SER A 1 70 ? 46.361 -17.528 54.270 1.00 66.45 48 SER A CA 1
ATOM 376 C C . SER A 1 70 ? 46.126 -17.354 55.772 1.00 59.44 48 SER A C 1
ATOM 377 O O . SER A 1 70 ? 46.936 -16.743 56.469 1.00 47.65 48 SER A O 1
ATOM 380 N N . TYR A 1 71 ? 44.998 -17.876 56.252 1.00 49.67 49 TYR A N 1
ATOM 381 C CA . TYR A 1 71 ? 44.601 -17.732 57.654 1.00 54.73 49 TYR A CA 1
ATOM 382 C C . TYR A 1 71 ? 45.354 -18.712 58.555 1.00 50.01 49 TYR A C 1
ATOM 383 O O . TYR A 1 71 ? 45.600 -19.862 58.168 1.00 49.68 49 TYR A O 1
ATOM 392 N N . GLY A 1 72 ? 45.722 -18.243 59.746 1.00 54.55 50 GLY A N 1
ATOM 393 C CA . GLY A 1 72 ? 46.603 -19.003 60.639 1.00 67.01 50 GLY A CA 1
ATOM 394 C C . GLY A 1 72 ? 45.980 -19.574 61.901 1.00 73.34 50 GLY A C 1
ATOM 395 O O . GLY A 1 72 ? 46.692 -20.094 62.769 1.00 83.61 50 GLY A O 1
ATOM 396 N N . ASP A 1 73 ? 44.657 -19.475 62.010 1.00 64.90 51 ASP A N 1
ATOM 397 C CA . ASP A 1 73 ? 43.923 -20.064 63.132 1.00 68.46 51 ASP A CA 1
ATOM 398 C C . ASP A 1 73 ? 43.943 -21.583 63.012 1.00 55.22 51 ASP A C 1
ATOM 399 O O . ASP A 1 73 ? 44.029 -22.128 61.907 1.00 51.33 51 ASP A O 1
ATOM 404 N N . ALA A 1 74 ? 43.842 -22.255 64.155 1.00 61.02 52 ALA A N 1
ATOM 405 C CA . ALA A 1 74 ? 43.933 -23.713 64.205 1.00 58.43 52 ALA A CA 1
ATOM 406 C C . ALA A 1 74 ? 43.045 -24.457 63.189 1.00 51.10 52 ALA A C 1
ATOM 407 O O . ALA A 1 74 ? 43.554 -25.308 62.465 1.00 65.25 52 ALA A O 1
ATOM 409 N N . PRO A 1 75 ? 41.730 -24.136 63.113 1.00 65.08 53 PRO A N 1
ATOM 410 C CA . PRO A 1 75 ? 40.849 -24.871 62.182 1.00 60.47 53 PRO A CA 1
ATOM 411 C C . PRO A 1 75 ? 41.182 -24.686 60.694 1.00 69.21 53 PRO A C 1
ATOM 412 O O . PRO A 1 75 ? 40.939 -25.598 59.893 1.00 58.17 53 PRO A O 1
ATOM 416 N N . ALA A 1 76 ? 41.714 -23.517 60.332 1.00 66.95 54 ALA A N 1
ATOM 417 C CA . ALA A 1 76 ? 42.144 -23.258 58.955 1.00 69.06 54 ALA A CA 1
ATOM 418 C C . ALA A 1 76 ? 43.363 -24.117 58.605 1.00 69.21 54 ALA A C 1
ATOM 419 O O . ALA A 1 76 ? 43.353 -24.845 57.603 1.00 64.12 54 ALA A O 1
ATOM 421 N N . LEU A 1 77 ? 44.393 -24.043 59.451 1.00 64.14 55 LEU A N 1
ATOM 422 C CA . LEU A 1 77 ? 45.585 -24.891 59.335 1.00 65.09 55 LEU A CA 1
ATOM 423 C C . LEU A 1 77 ? 45.223 -26.350 59.102 1.00 60.74 55 LEU A C 1
ATOM 424 O O . LEU A 1 77 ? 45.709 -26.977 58.160 1.00 66.02 55 LEU A O 1
ATOM 429 N N . ALA A 1 78 ? 44.359 -26.872 59.969 1.00 63.90 56 ALA A N 1
ATOM 430 C CA . ALA A 1 78 ? 43.912 -28.261 59.918 1.00 68.29 56 ALA A CA 1
ATOM 431 C C . ALA A 1 78 ? 43.376 -28.625 58.541 1.00 66.80 56 ALA A C 1
ATOM 432 O O . ALA A 1 78 ? 43.638 -29.715 58.034 1.00 65.36 56 ALA A O 1
ATOM 434 N N . ILE A 1 79 ? 42.631 -27.696 57.945 1.00 74.21 57 ILE A N 1
ATOM 435 C CA . ILE A 1 79 ? 42.088 -27.869 56.600 1.00 66.15 57 ILE A CA 1
ATOM 436 C C . ILE A 1 79 ? 43.203 -27.816 55.547 1.00 55.18 57 ILE A C 1
ATOM 437 O O . ILE A 1 79 ? 43.295 -28.696 54.692 1.00 46.14 57 ILE A O 1
ATOM 442 N N . GLN A 1 80 ? 44.049 -26.792 55.629 1.00 55.26 58 GLN A N 1
ATOM 443 C CA . GLN A 1 80 ? 45.200 -26.652 54.732 1.00 57.47 58 GLN A CA 1
ATOM 444 C C . GLN A 1 80 ? 46.065 -27.921 54.759 1.00 63.84 58 GLN A C 1
ATOM 445 O O . GLN A 1 80 ? 46.401 -28.471 53.706 1.00 63.96 58 GLN A O 1
ATOM 451 N N . GLN A 1 81 ? 46.391 -28.392 55.964 1.00 68.35 59 GLN A N 1
ATOM 452 C CA . GLN A 1 81 ? 47.177 -29.618 56.152 1.00 70.90 59 GLN A CA 1
ATOM 453 C C . GLN A 1 81 ? 46.529 -30.835 55.487 1.00 62.68 59 GLN A C 1
ATOM 454 O O . GLN A 1 81 ? 47.183 -31.564 54.743 1.00 66.61 59 GLN A O 1
ATOM 460 N N . GLN A 1 82 ? 45.241 -31.039 55.756 1.00 66.52 60 GLN A N 1
ATOM 461 C CA . GLN A 1 82 ? 44.456 -32.118 55.140 1.00 73.77 60 GLN A CA 1
ATOM 462 C C . GLN A 1 82 ? 44.561 -32.129 53.613 1.00 76.49 60 GLN A C 1
ATOM 463 O O . GLN A 1 82 ? 44.758 -33.184 53.004 1.00 75.17 60 GLN A O 1
ATOM 469 N N . VAL A 1 83 ? 44.423 -30.951 53.005 1.00 79.73 61 VAL A N 1
ATOM 470 C CA . VAL A 1 83 ? 44.446 -30.820 51.546 1.00 76.76 61 VAL A CA 1
ATOM 471 C C . VAL A 1 83 ? 45.868 -30.978 51.004 1.00 69.24 61 VAL A C 1
ATOM 472 O O . VAL A 1 83 ? 46.074 -31.654 49.991 1.00 61.41 61 VAL A O 1
ATOM 476 N N . GLN A 1 84 ? 46.833 -30.365 51.695 1.00 63.17 62 GLN A N 1
ATOM 477 C CA . GLN A 1 84 ? 48.261 -30.449 51.349 1.00 69.36 62 GLN A CA 1
ATOM 478 C C . GLN A 1 84 ? 48.694 -31.820 50.815 1.00 65.50 62 GLN A C 1
ATOM 479 O O . GLN A 1 84 ? 49.280 -31.913 49.732 1.00 73.97 62 GLN A O 1
ATOM 485 N N . SER A 1 85 ? 48.383 -32.872 51.570 1.00 70.00 63 SER A N 1
ATOM 486 C CA . SER A 1 85 ? 48.782 -34.239 51.229 1.00 78.95 63 SER A CA 1
ATOM 487 C C . SER A 1 85 ? 48.206 -34.732 49.902 1.00 73.21 63 SER A C 1
ATOM 488 O O . SER A 1 85 ? 48.826 -35.546 49.220 1.00 76.90 63 SER A O 1
ATOM 491 N N . GLN A 1 86 ? 47.026 -34.237 49.539 1.00 73.91 64 GLN A N 1
ATOM 492 C CA . GLN A 1 86 ? 46.351 -34.679 48.315 1.00 71.47 64 GLN A CA 1
ATOM 493 C C . GLN A 1 86 ? 46.931 -34.081 47.026 1.00 63.00 64 GLN A C 1
ATOM 494 O O . GLN A 1 86 ? 46.677 -34.591 45.930 1.00 63.01 64 GLN A O 1
ATOM 500 N N . LEU A 1 87 ? 47.730 -33.026 47.175 1.00 70.16 65 LEU A N 1
ATOM 501 C CA . LEU A 1 87 ? 48.197 -32.206 46.048 1.00 75.13 65 LEU A CA 1
ATOM 502 C C . LEU A 1 87 ? 49.338 -32.800 45.207 1.00 89.86 65 LEU A C 1
ATOM 503 O O . LEU A 1 87 ? 49.399 -32.565 43.996 1.00 90.70 65 LEU A O 1
ATOM 508 N N . ILE A 1 88 ? 50.235 -33.547 45.853 1.00 92.28 66 ILE A N 1
ATOM 509 C CA . ILE A 1 88 ? 51.410 -34.149 45.200 1.00 75.47 66 ILE A CA 1
ATOM 510 C C . ILE A 1 88 ? 51.062 -34.919 43.924 1.00 74.24 66 ILE A C 1
ATOM 511 O O . ILE A 1 88 ? 50.141 -35.735 43.916 1.00 72.77 66 ILE A O 1
ATOM 516 N N . GLY A 1 89 ? 51.788 -34.625 42.846 1.00 72.62 67 GLY A N 1
ATOM 517 C CA . GLY A 1 89 ? 51.643 -35.347 41.578 1.00 86.75 67 GLY A CA 1
ATOM 518 C C . GLY A 1 89 ? 50.477 -34.930 40.699 1.00 84.72 67 GLY A C 1
ATOM 519 O O . GLY A 1 89 ? 50.022 -35.705 39.855 1.00 86.28 67 GLY A O 1
ATOM 520 N N . LEU A 1 90 ? 50.001 -33.702 40.887 1.00 87.10 68 LEU A N 1
ATOM 521 C CA . LEU A 1 90 ? 48.857 -33.196 40.133 1.00 85.87 68 LEU A CA 1
ATOM 522 C C . LEU A 1 90 ? 49.206 -31.977 39.296 1.00 74.24 68 LEU A C 1
ATOM 523 O O . LEU A 1 90 ? 50.072 -31.184 39.675 1.00 64.69 68 LEU A O 1
ATOM 528 N N . ASP A 1 91 ? 48.497 -31.844 38.173 1.00 76.08 69 ASP A N 1
ATOM 529 C CA . ASP A 1 91 ? 48.666 -30.765 37.193 1.00 68.88 69 ASP A CA 1
ATOM 530 C C . ASP A 1 91 ? 48.212 -29.411 37.759 1.00 71.87 69 ASP A C 1
ATOM 531 O O . ASP A 1 91 ? 47.011 -29.196 37.967 1.00 79.25 69 ASP A O 1
ATOM 536 N N . PRO A 1 92 ? 49.168 -28.488 37.994 1.00 65.10 70 PRO A N 1
ATOM 537 C CA . PRO A 1 92 ? 48.890 -27.181 38.607 1.00 66.88 70 PRO A CA 1
ATOM 538 C C . PRO A 1 92 ? 48.034 -26.233 37.754 1.00 70.64 70 PRO A C 1
ATOM 539 O O . PRO A 1 92 ? 47.646 -25.163 38.224 1.00 77.31 70 PRO A O 1
ATOM 543 N N . PHE A 1 93 ? 47.758 -26.622 36.514 1.00 73.11 71 PHE A N 1
ATOM 544 C CA . PHE A 1 93 ? 46.817 -25.900 35.665 1.00 78.02 71 PHE A CA 1
ATOM 545 C C . PHE A 1 93 ? 45.396 -26.367 35.928 1.00 83.21 71 PHE A C 1
ATOM 546 O O . PHE A 1 93 ? 44.444 -25.600 35.760 1.00 82.49 71 PHE A O 1
ATOM 554 N N . ASN A 1 94 ? 45.263 -27.628 36.342 1.00 81.70 72 ASN A N 1
ATOM 555 C CA . ASN A 1 94 ? 43.962 -28.215 36.638 1.00 78.02 72 ASN A CA 1
ATOM 556 C C . ASN A 1 94 ? 43.425 -27.726 37.980 1.00 76.83 72 ASN A C 1
ATOM 557 O O . ASN A 1 94 ? 43.428 -28.457 38.971 1.00 70.75 72 ASN A O 1
ATOM 562 N N . LEU A 1 95 ? 42.977 -26.473 37.994 1.00 70.56 73 LEU A N 1
ATOM 563 C CA . LEU A 1 95 ? 42.412 -25.852 39.183 1.00 56.96 73 LEU A CA 1
ATOM 564 C C . LEU A 1 95 ? 41.009 -26.370 39.502 1.00 61.85 73 LEU A C 1
ATOM 565 O O . LEU A 1 95 ? 40.589 -26.341 40.656 1.00 62.12 73 LEU A O 1
ATOM 570 N N . ASN A 1 96 ? 40.291 -26.840 38.482 1.00 56.19 74 ASN A N 1
ATOM 571 C CA . ASN A 1 96 ? 38.994 -27.490 38.692 1.00 67.38 74 ASN A CA 1
ATOM 572 C C . ASN A 1 96 ? 39.102 -28.795 39.494 1.00 78.37 74 ASN A C 1
ATOM 573 O O . ASN A 1 96 ? 38.216 -29.114 40.293 1.00 79.53 74 ASN A O 1
ATOM 578 N N . GLN A 1 97 ? 40.187 -29.539 39.266 1.00 77.74 75 GLN A N 1
ATOM 579 C CA . GLN A 1 97 ? 40.559 -30.683 40.101 1.00 74.70 75 GLN A CA 1
ATOM 580 C C . GLN A 1 97 ? 40.795 -30.203 41.532 1.00 63.68 75 GLN A C 1
ATOM 581 O O . GLN A 1 97 ? 40.185 -30.723 42.465 1.00 68.86 75 GLN A O 1
ATOM 587 N N . LEU A 1 98 ? 41.663 -29.202 41.692 1.00 56.21 76 LEU A N 1
ATOM 588 C CA . LEU A 1 98 ? 41.943 -28.606 43.005 1.00 60.04 76 LEU A CA 1
ATOM 589 C C . LEU A 1 98 ? 40.681 -28.201 43.783 1.00 64.53 76 LEU A C 1
ATOM 590 O O . LEU A 1 98 ? 40.636 -28.351 45.006 1.00 68.83 76 LEU A O 1
ATOM 595 N N . ARG A 1 99 ? 39.675 -27.687 43.076 1.00 64.60 77 ARG A N 1
ATOM 596 C CA . ARG A 1 99 ? 38.398 -27.326 43.694 1.00 67.33 77 ARG A CA 1
ATOM 597 C C . ARG A 1 99 ? 37.640 -28.562 44.189 1.00 61.82 77 ARG A C 1
ATOM 598 O O . ARG A 1 99 ? 37.193 -28.592 45.338 1.00 60.94 77 ARG A O 1
ATOM 606 N N . ARG A 1 100 ? 37.509 -29.577 43.333 1.00 54.71 78 ARG A N 1
ATOM 607 C CA . ARG A 1 100 ? 36.799 -30.805 43.704 1.00 61.09 78 ARG A CA 1
ATOM 608 C C . ARG A 1 100 ? 37.437 -31.491 44.910 1.00 70.22 78 ARG A C 1
ATOM 609 O O . ARG A 1 100 ? 36.740 -32.076 45.741 1.00 61.19 78 ARG A O 1
ATOM 617 N N . ILE A 1 101 ? 38.762 -31.395 44.995 1.00 68.91 79 ILE A N 1
ATOM 618 C CA . ILE A 1 101 ? 39.532 -31.936 46.112 1.00 68.51 79 ILE A CA 1
ATOM 619 C C . ILE A 1 101 ? 39.232 -31.196 47.421 1.00 69.18 79 ILE A C 1
ATOM 620 O O . ILE A 1 101 ? 38.945 -31.835 48.438 1.00 62.44 79 ILE A O 1
ATOM 625 N N . VAL A 1 102 ? 39.285 -29.862 47.387 1.00 57.02 80 VAL A N 1
ATOM 626 C CA . VAL A 1 102 ? 38.984 -29.045 48.567 1.00 54.22 80 VAL A CA 1
ATOM 627 C C . VAL A 1 102 ? 37.561 -29.299 49.076 1.00 59.46 80 VAL A C 1
ATOM 628 O O . VAL A 1 102 ? 37.331 -29.327 50.284 1.00 67.32 80 VAL A O 1
ATOM 632 N N . GLN A 1 103 ? 36.621 -29.507 48.155 1.00 60.41 81 GLN A N 1
ATOM 633 C CA . GLN A 1 103 ? 35.227 -29.783 48.514 1.00 66.35 81 GLN A CA 1
ATOM 634 C C . GLN A 1 103 ? 35.068 -31.132 49.221 1.00 65.49 81 GLN A C 1
ATOM 635 O O . GLN A 1 103 ? 34.358 -31.229 50.215 1.00 65.11 81 GLN A O 1
ATOM 641 N N . THR A 1 104 ? 35.733 -32.163 48.705 1.00 69.14 82 THR A N 1
ATOM 642 C CA . THR A 1 104 ? 35.687 -33.506 49.293 1.00 68.90 82 THR A CA 1
ATOM 643 C C . THR A 1 104 ? 36.254 -33.518 50.711 1.00 67.17 82 THR A C 1
ATOM 644 O O . THR A 1 104 ? 35.697 -34.150 51.614 1.00 78.16 82 THR A O 1
ATOM 648 N N . THR A 1 105 ? 37.352 -32.796 50.891 1.00 61.50 83 THR A N 1
ATOM 649 C CA . THR A 1 105 ? 38.021 -32.683 52.172 1.00 61.47 83 THR A CA 1
ATOM 650 C C . THR A 1 105 ? 37.149 -31.976 53.217 1.00 70.18 83 THR A C 1
ATOM 651 O O . THR A 1 105 ? 37.006 -32.464 54.340 1.00 77.52 83 THR A O 1
ATOM 655 N N . VAL A 1 106 ? 36.564 -30.840 52.837 1.00 69.57 84 VAL A N 1
ATOM 656 C CA . VAL A 1 106 ? 35.681 -30.076 53.727 1.00 66.25 84 VAL A CA 1
ATOM 657 C C . VAL A 1 106 ? 34.425 -30.873 54.096 1.00 62.24 84 VAL A C 1
ATOM 658 O O . VAL A 1 106 ? 33.968 -30.814 55.235 1.00 54.49 84 VAL A O 1
ATOM 662 N N . ALA A 1 107 ? 33.890 -31.623 53.132 1.00 58.50 85 ALA A N 1
ATOM 663 C CA . ALA A 1 107 ? 32.742 -32.498 53.364 1.00 68.08 85 ALA A CA 1
ATOM 664 C C . ALA A 1 107 ? 33.021 -33.552 54.444 1.00 73.76 85 ALA A C 1
ATOM 665 O O . ALA A 1 107 ? 32.104 -33.991 55.141 1.00 69.04 85 ALA A O 1
ATOM 667 N N . ALA A 1 108 ? 34.290 -33.939 54.578 1.00 75.49 86 ALA A N 1
ATOM 668 C CA . ALA A 1 108 ? 34.725 -34.915 55.578 1.00 78.79 86 ALA A CA 1
ATOM 669 C C . ALA A 1 108 ? 35.258 -34.222 56.836 1.00 89.82 86 ALA A C 1
ATOM 670 O O . ALA A 1 108 ? 36.235 -34.673 57.442 1.00 88.61 86 ALA A O 1
ATOM 672 N N . HIS A 1 109 ? 34.605 -33.129 57.226 1.00 100.21 87 HIS A N 1
ATOM 673 C CA . HIS A 1 109 ? 35.036 -32.340 58.377 1.00 107.38 87 HIS A CA 1
ATOM 674 C C . HIS A 1 109 ? 33.871 -31.619 59.058 1.00 117.17 87 HIS A C 1
ATOM 675 O O . HIS A 1 109 ? 33.088 -30.925 58.404 1.00 109.50 87 HIS A O 1
ATOM 682 N N . LYS A 1 110 ? 33.766 -31.796 60.374 1.00 129.08 88 LYS A N 1
ATOM 683 C CA . LYS A 1 110 ? 32.775 -31.090 61.187 1.00 125.96 88 LYS A CA 1
ATOM 684 C C . LYS A 1 110 ? 33.168 -29.618 61.318 1.00 124.41 88 LYS A C 1
ATOM 685 O O . LYS A 1 110 ? 34.364 -29.303 61.325 1.00 113.58 88 LYS A O 1
ATOM 687 N N . PRO A 1 111 ? 32.167 -28.712 61.410 1.00 125.26 89 PRO A N 1
ATOM 688 C CA . PRO A 1 111 ? 32.454 -27.281 61.559 1.00 118.71 89 PRO A CA 1
ATOM 689 C C . PRO A 1 111 ? 33.524 -27.005 62.617 1.00 115.14 89 PRO A C 1
ATOM 690 O O . PRO A 1 111 ? 34.576 -26.448 62.292 1.00 105.62 89 PRO A O 1
ATOM 694 N N . ALA A 1 112 ? 33.262 -27.426 63.856 1.00 104.05 90 ALA A N 1
ATOM 695 C CA . ALA A 1 112 ? 34.149 -27.172 64.994 1.00 99.63 90 ALA A CA 1
ATOM 696 C C . ALA A 1 112 ? 34.397 -25.672 65.210 1.00 98.99 90 ALA A C 1
ATOM 697 O O . ALA A 1 112 ? 35.539 -25.224 65.383 1.00 92.82 90 ALA A O 1
ATOM 699 N N . SER A 1 113 ? 33.307 -24.906 65.168 1.00 77.63 91 SER A N 1
ATOM 700 C CA . SER A 1 113 ? 33.298 -23.497 65.563 1.00 70.67 91 SER A CA 1
ATOM 701 C C . SER A 1 113 ? 31.872 -23.056 65.866 1.00 60.38 91 SER A C 1
ATOM 702 O O . SER A 1 113 ? 30.931 -23.437 65.167 1.00 55.85 91 SER A O 1
ATOM 705 N N . LEU A 1 114 ? 31.718 -22.269 66.924 1.00 50.43 92 LEU A N 1
ATOM 706 C CA . LEU A 1 114 ? 30.433 -21.692 67.260 1.00 46.14 92 LEU A CA 1
ATOM 707 C C . LEU A 1 114 ? 30.204 -20.426 66.434 1.00 52.07 92 LEU A C 1
ATOM 708 O O . LEU A 1 114 ? 31.109 -19.595 66.279 1.00 48.77 92 LEU A O 1
ATOM 713 N N . ALA A 1 115 ? 28.986 -20.288 65.923 1.00 40.22 93 ALA A N 1
ATOM 714 C CA . ALA A 1 115 ? 28.642 -19.244 64.962 1.00 46.81 93 ALA A CA 1
ATOM 715 C C . ALA A 1 115 ? 28.690 -17.832 65.550 1.00 46.42 93 ALA A C 1
ATOM 716 O O . ALA A 1 115 ? 28.954 -16.865 64.837 1.00 47.36 93 ALA A O 1
ATOM 718 N N . GLY A 1 116 ? 28.447 -17.722 66.850 1.00 48.22 94 GLY A N 1
ATOM 719 C CA . GLY A 1 116 ? 28.468 -16.430 67.524 1.00 46.47 94 GLY A CA 1
ATOM 720 C C . GLY A 1 116 ? 29.851 -15.811 67.547 1.00 46.79 94 GLY A C 1
ATOM 721 O O . GLY A 1 116 ? 29.983 -14.591 67.613 1.00 46.92 94 GLY A O 1
ATOM 722 N N . ALA A 1 117 ? 30.879 -16.657 67.478 1.00 48.26 95 ALA A N 1
ATOM 723 C CA . ALA A 1 117 ? 32.277 -16.213 67.580 1.00 54.90 95 ALA A CA 1
ATOM 724 C C . ALA A 1 117 ? 32.989 -16.021 66.229 1.00 57.09 95 ALA A C 1
ATOM 725 O O . ALA A 1 117 ? 34.205 -15.788 66.183 1.00 55.47 95 ALA A O 1
ATOM 727 N N . GLU A 1 118 ? 32.237 -16.131 65.139 1.00 46.73 96 GLU A N 1
ATOM 728 C CA . GLU A 1 118 ? 32.788 -15.933 63.806 1.00 45.09 96 GLU A CA 1
ATOM 729 C C . GLU A 1 118 ? 32.725 -14.448 63.433 1.00 46.65 96 GLU A C 1
ATOM 730 O O . GLU A 1 118 ? 31.817 -14.012 62.722 1.00 41.50 96 GLU A O 1
ATOM 736 N N . LEU A 1 119 ? 33.706 -13.684 63.914 1.00 43.09 97 LEU A N 1
ATOM 737 C CA . LEU A 1 119 ? 33.651 -12.225 63.867 1.00 50.25 97 LEU A CA 1
ATOM 738 C C . LEU A 1 119 ? 34.693 -11.581 62.950 1.00 56.26 97 LEU A C 1
ATOM 739 O O . LEU A 1 119 ? 34.547 -10.419 62.554 1.00 52.20 97 LEU A O 1
ATOM 744 N N . ALA A 1 120 ? 35.738 -12.335 62.622 1.00 51.42 98 ALA A N 1
ATOM 745 C CA . ALA A 1 120 ? 36.834 -11.831 61.804 1.00 54.86 98 ALA A CA 1
ATOM 746 C C . ALA A 1 120 ? 36.630 -12.196 60.329 1.00 55.25 98 ALA A C 1
ATOM 747 O O . ALA A 1 120 ? 35.974 -13.194 60.026 1.00 52.51 98 ALA A O 1
ATOM 749 N N . PRO A 1 121 ? 37.179 -11.378 59.406 1.00 53.59 99 PRO A N 1
ATOM 750 C CA . PRO A 1 121 ? 37.150 -11.682 57.976 1.00 53.51 99 PRO A CA 1
ATOM 751 C C . PRO A 1 121 ? 37.481 -13.145 57.676 1.00 48.06 99 PRO A C 1
ATOM 752 O O . PRO A 1 121 ? 38.519 -13.642 58.107 1.00 49.22 99 PRO A O 1
ATOM 756 N N . GLY A 1 122 ? 36.586 -13.826 56.966 1.00 49.51 100 GLY A N 1
ATOM 757 C CA . GLY A 1 122 ? 36.806 -15.214 56.540 1.00 43.94 100 GLY A CA 1
ATOM 758 C C . GLY A 1 122 ? 36.511 -16.316 57.574 1.00 51.64 100 GLY A C 1
ATOM 759 O O . GLY A 1 122 ? 36.673 -17.496 57.270 1.00 47.77 100 GLY A O 1
ATOM 760 N N . SER A 1 123 ? 36.065 -15.947 58.774 1.00 47.81 101 SER A N 1
ATOM 761 C CA . SER A 1 123 ? 35.888 -16.936 59.846 1.00 52.18 101 SER A CA 1
ATOM 762 C C . SER A 1 123 ? 34.644 -17.837 59.735 1.00 57.66 101 SER A C 1
ATOM 763 O O . SER A 1 123 ? 34.566 -18.860 60.419 1.00 59.02 101 SER A O 1
ATOM 766 N N . HIS A 1 124 ? 33.686 -17.468 58.887 1.00 52.60 102 HIS A N 1
ATOM 767 C CA . HIS A 1 124 ? 32.402 -18.185 58.808 1.00 55.51 102 HIS A CA 1
ATOM 768 C C . HIS A 1 124 ? 32.599 -19.609 58.304 1.00 55.89 102 HIS A C 1
ATOM 769 O O . HIS A 1 124 ? 33.427 -19.847 57.427 1.00 64.78 102 HIS A O 1
ATOM 776 N N . ALA A 1 125 ? 31.839 -20.551 58.858 1.00 48.77 103 ALA A N 1
ATOM 777 C CA . ALA A 1 125 ? 31.958 -21.968 58.481 1.00 45.88 103 ALA A CA 1
ATOM 778 C C . ALA A 1 125 ? 31.709 -22.208 57.003 1.00 46.15 103 ALA A C 1
ATOM 779 O O . ALA A 1 125 ? 32.322 -23.086 56.402 1.00 42.89 103 ALA A O 1
ATOM 781 N N . SER A 1 126 ? 30.780 -21.448 56.427 1.00 44.88 104 SER A N 1
ATOM 782 C CA . SER A 1 126 ? 30.485 -21.532 55.000 1.00 46.48 104 SER A CA 1
ATOM 783 C C . SER A 1 126 ? 31.700 -21.197 54.111 1.00 45.96 104 SER A C 1
ATOM 784 O O . SER A 1 126 ? 31.754 -21.616 52.949 1.00 48.23 104 SER A O 1
ATOM 787 N N . LYS A 1 127 ? 32.668 -20.460 54.662 1.00 47.11 105 LYS A N 1
ATOM 788 C CA . LYS A 1 127 ? 33.860 -20.039 53.910 1.00 48.49 105 LYS A CA 1
ATOM 789 C C . LYS A 1 127 ? 34.928 -21.124 53.779 1.00 58.55 105 LYS A C 1
ATOM 790 O O . LYS A 1 127 ? 35.972 -20.890 53.166 1.00 64.03 105 LYS A O 1
ATOM 796 N N . ALA A 1 128 ? 34.673 -22.298 54.355 1.00 58.94 106 ALA A N 1
ATOM 797 C CA . ALA A 1 128 ? 35.674 -23.367 54.435 1.00 54.10 106 ALA A CA 1
ATOM 798 C C . ALA A 1 128 ? 36.283 -23.727 53.076 1.00 54.45 106 ALA A C 1
ATOM 799 O O . ALA A 1 128 ? 37.504 -23.655 52.893 1.00 47.64 106 ALA A O 1
ATOM 801 N N . VAL A 1 129 ? 35.429 -24.120 52.136 1.00 51.78 107 VAL A N 1
ATOM 802 C CA . VAL A 1 129 ? 35.865 -24.449 50.786 1.00 56.64 107 VAL A CA 1
ATOM 803 C C . VAL A 1 129 ? 36.604 -23.262 50.137 1.00 59.96 107 VAL A C 1
ATOM 804 O O . VAL A 1 129 ? 37.689 -23.437 49.584 1.00 59.75 107 VAL A O 1
ATOM 808 N N . SER A 1 130 ? 36.037 -22.061 50.257 1.00 55.06 108 SER A N 1
ATOM 809 C CA . SER A 1 130 ? 36.591 -20.863 49.620 1.00 61.15 108 SER A CA 1
ATOM 810 C C . SER A 1 130 ? 37.947 -20.415 50.156 1.00 55.92 108 SER A C 1
ATOM 811 O O . SER A 1 130 ? 38.827 -20.072 49.372 1.00 53.12 108 SER A O 1
ATOM 814 N N . ASN A 1 131 ? 38.099 -20.395 51.480 1.00 50.76 109 ASN A N 1
ATOM 815 C CA . ASN A 1 131 ? 39.367 -20.046 52.117 1.00 48.51 109 ASN A CA 1
ATOM 816 C C . ASN A 1 131 ? 40.493 -21.004 51.743 1.00 57.73 109 ASN A C 1
ATOM 817 O O . ASN A 1 131 ? 41.612 -20.575 51.445 1.00 50.31 109 ASN A O 1
ATOM 822 N N . ALA A 1 132 ? 40.186 -22.299 51.754 1.00 52.00 110 ALA A N 1
ATOM 823 C CA . ALA A 1 132 ? 41.175 -23.326 51.439 1.00 55.54 110 ALA A CA 1
ATOM 824 C C . ALA A 1 132 ? 41.529 -23.361 49.949 1.00 55.04 110 ALA A C 1
ATOM 825 O O . ALA A 1 132 ? 42.690 -23.576 49.590 1.00 57.30 110 ALA A O 1
ATOM 827 N N . TYR A 1 133 ? 40.534 -23.161 49.087 1.00 54.79 111 TYR A N 1
ATOM 828 C CA . TYR A 1 133 ? 40.787 -23.083 47.650 1.00 54.49 111 TYR A CA 1
ATOM 829 C C . TYR A 1 133 ? 41.676 -21.877 47.355 1.00 56.86 111 TYR A C 1
ATOM 830 O O . TYR A 1 133 ? 42.727 -22.018 46.734 1.00 62.27 111 TYR A O 1
ATOM 839 N N . SER A 1 134 ? 41.274 -20.709 47.848 1.00 52.32 112 SER A N 1
ATOM 840 C CA . SER A 1 134 ? 42.035 -19.477 47.651 1.00 52.80 112 SER A CA 1
ATOM 841 C C . SER A 1 134 ? 43.494 -19.586 48.101 1.00 63.60 112 SER A C 1
ATOM 842 O O . SER A 1 134 ? 44.386 -19.037 47.451 1.00 73.04 112 SER A O 1
ATOM 845 N N . ALA A 1 135 ? 43.725 -20.279 49.216 1.00 65.54 113 ALA A N 1
ATOM 846 C CA . ALA A 1 135 ? 45.068 -20.421 49.783 1.00 62.65 113 ALA A CA 1
ATOM 847 C C . ALA A 1 135 ? 46.042 -21.050 48.778 1.00 63.77 113 ALA A C 1
ATOM 848 O O . ALA A 1 135 ? 47.152 -20.542 48.568 1.00 57.37 113 ALA A O 1
ATOM 850 N N . PHE A 1 136 ? 45.598 -22.135 48.147 1.00 56.83 114 PHE A N 1
ATOM 851 C CA . PHE A 1 136 ? 46.409 -22.867 47.190 1.00 60.87 114 PHE A CA 1
ATOM 852 C C . PHE A 1 136 ? 46.308 -22.334 45.756 1.00 69.31 114 PHE A C 1
ATOM 853 O O . PHE A 1 136 ? 47.296 -22.369 45.016 1.00 61.97 114 PHE A O 1
ATOM 861 N N . GLU A 1 137 ? 45.124 -21.844 45.376 1.00 67.32 115 GLU A N 1
ATOM 862 C CA . GLU A 1 137 ? 44.903 -21.249 44.050 1.00 66.10 115 GLU A CA 1
ATOM 863 C C . GLU A 1 137 ? 45.995 -20.234 43.718 1.00 56.63 115 GLU A C 1
ATOM 864 O O . GLU A 1 137 ? 46.595 -20.299 42.646 1.00 56.51 115 GLU A O 1
ATOM 870 N N . VAL A 1 138 ? 46.258 -19.322 44.653 1.00 50.28 116 VAL A N 1
ATOM 871 C CA . VAL A 1 138 ? 47.299 -18.313 44.491 1.00 57.52 116 VAL A CA 1
ATOM 872 C C . VAL A 1 138 ? 48.651 -18.969 44.194 1.00 67.07 116 VAL A C 1
ATOM 873 O O . VAL A 1 138 ? 49.326 -18.588 43.238 1.00 68.77 116 VAL A O 1
ATOM 877 N N . ALA A 1 139 ? 49.022 -19.974 44.984 1.00 71.00 117 ALA A N 1
ATOM 878 C CA . ALA A 1 139 ? 50.292 -20.675 44.796 1.00 61.77 117 ALA A CA 1
ATOM 879 C C . ALA A 1 139 ? 50.357 -21.421 43.467 1.00 66.05 117 ALA A C 1
ATOM 880 O O . ALA A 1 139 ? 51.393 -21.406 42.801 1.00 74.55 117 ALA A O 1
ATOM 882 N N . PHE A 1 140 ? 49.251 -22.065 43.090 1.00 61.27 118 PHE A N 1
ATOM 883 C CA . PHE A 1 140 ? 49.111 -22.713 41.782 1.00 59.65 118 PHE A CA 1
ATOM 884 C C . PHE A 1 140 ? 49.311 -21.743 40.611 1.00 67.33 118 PHE A C 1
ATOM 885 O O . PHE A 1 140 ? 49.866 -22.119 39.578 1.00 64.58 118 PHE A O 1
ATOM 893 N N . LEU A 1 141 ? 48.828 -20.511 40.763 1.00 66.74 119 LEU A N 1
ATOM 894 C CA . LEU A 1 141 ? 48.960 -19.499 39.713 1.00 68.62 119 LEU A CA 1
ATOM 895 C C . LEU A 1 141 ? 50.339 -18.858 39.733 1.00 65.96 119 LEU A C 1
ATOM 896 O O . LEU A 1 141 ? 50.931 -18.634 38.676 1.00 64.63 119 LEU A O 1
ATOM 901 N N . ASP A 1 142 ? 50.847 -18.573 40.933 1.00 64.62 120 ASP A N 1
ATOM 902 C CA . ASP A 1 142 ? 52.221 -18.106 41.098 1.00 66.71 120 ASP A CA 1
ATOM 903 C C . ASP A 1 142 ? 53.194 -19.112 40.497 1.00 74.48 120 ASP A C 1
ATOM 904 O O . ASP A 1 142 ? 54.221 -18.727 39.941 1.00 69.41 120 ASP A O 1
ATOM 909 N N . LEU A 1 143 ? 52.851 -20.395 40.598 1.00 62.43 121 LEU A N 1
ATOM 910 C CA . LEU A 1 143 ? 53.644 -21.454 39.995 1.00 69.53 121 LEU A CA 1
ATOM 911 C C . LEU A 1 143 ? 53.650 -21.297 38.481 1.00 72.93 121 LEU A C 1
ATOM 912 O O . LEU A 1 143 ? 54.715 -21.169 37.871 1.00 72.70 121 LEU A O 1
ATOM 917 N N . GLN A 1 144 ? 52.454 -21.314 37.890 1.00 72.43 122 GLN A N 1
ATOM 918 C CA . GLN A 1 144 ? 52.265 -21.160 36.446 1.00 69.28 122 GLN A CA 1
ATOM 919 C C . GLN A 1 144 ? 53.049 -19.972 35.899 1.00 66.99 122 GLN A C 1
ATOM 920 O O . GLN A 1 144 ? 53.675 -20.069 34.848 1.00 70.92 122 GLN A O 1
ATOM 926 N N . ALA A 1 145 ? 53.013 -18.864 36.636 1.00 67.27 123 ALA A N 1
ATOM 927 C CA . ALA A 1 145 ? 53.646 -17.613 36.235 1.00 71.92 123 ALA A CA 1
ATOM 928 C C . ALA A 1 145 ? 55.174 -17.678 36.240 1.00 79.36 123 ALA A C 1
ATOM 929 O O . ALA A 1 145 ? 55.821 -17.064 35.386 1.00 89.26 123 ALA A O 1
ATOM 931 N N . ARG A 1 146 ? 55.736 -18.405 37.207 1.00 76.47 124 ARG A N 1
ATOM 932 C CA . ARG A 1 146 ? 57.184 -18.634 37.289 1.00 71.26 124 ARG A CA 1
ATOM 933 C C . ARG A 1 146 ? 57.678 -19.499 36.117 1.00 76.52 124 ARG A C 1
ATOM 934 O O . ARG A 1 146 ? 58.732 -19.227 35.533 1.00 89.02 124 ARG A O 1
ATOM 942 N N . TYR A 1 147 ? 56.902 -20.531 35.786 1.00 68.52 125 TYR A N 1
ATOM 943 C CA . TYR A 1 147 ? 57.174 -21.439 34.670 1.00 69.83 125 TYR A CA 1
ATOM 944 C C . TYR A 1 147 ? 57.042 -20.742 33.312 1.00 84.07 125 TYR A C 1
ATOM 945 O O . TYR A 1 147 ? 57.754 -21.072 32.360 1.00 93.89 125 TYR A O 1
ATOM 954 N N . LEU A 1 148 ? 56.130 -19.778 33.234 1.00 79.61 126 LEU A N 1
ATOM 955 C CA . LEU A 1 148 ? 55.936 -18.981 32.030 1.00 81.24 126 LEU A CA 1
ATOM 956 C C . LEU A 1 148 ? 56.826 -17.746 31.992 1.00 78.21 126 LEU A C 1
ATOM 957 O O . LEU A 1 148 ? 56.910 -17.075 30.965 1.00 84.63 126 LEU A O 1
ATOM 962 N N . ASN A 1 149 ? 57.470 -17.442 33.118 1.00 75.79 127 ASN A N 1
ATOM 963 C CA . ASN A 1 149 ? 58.395 -16.310 33.225 1.00 79.59 127 ASN A CA 1
ATOM 964 C C . ASN A 1 149 ? 57.677 -14.952 33.168 1.00 81.65 127 ASN A C 1
ATOM 965 O O . ASN A 1 149 ? 58.316 -13.895 33.166 1.00 81.24 127 ASN A O 1
ATOM 970 N N . VAL A 1 150 ? 56.345 -14.996 33.149 1.00 78.27 128 VAL A N 1
ATOM 971 C CA . VAL A 1 150 ? 55.510 -13.792 33.081 1.00 72.73 128 VAL A CA 1
ATOM 972 C C . VAL A 1 150 ? 54.988 -13.406 34.465 1.00 66.79 128 VAL A C 1
ATOM 973 O O . VAL A 1 150 ? 54.839 -14.275 35.321 1.00 71.46 128 VAL A O 1
ATOM 977 N N . PRO A 1 151 ? 54.723 -12.102 34.698 1.00 60.49 129 PRO A N 1
ATOM 978 C CA . PRO A 1 151 ? 54.109 -11.726 35.979 1.00 55.33 129 PRO A CA 1
ATOM 979 C C . PRO A 1 151 ? 52.715 -12.333 36.105 1.00 54.69 129 PRO A C 1
ATOM 980 O O . PRO A 1 151 ? 52.084 -12.645 35.088 1.00 59.24 129 PRO A O 1
ATOM 984 N N . LEU A 1 152 ? 52.250 -12.525 37.338 1.00 59.65 130 LEU A N 1
ATOM 985 C CA . LEU A 1 152 ? 51.014 -13.277 37.573 1.00 66.54 130 LEU A CA 1
ATOM 986 C C . LEU A 1 152 ? 49.848 -12.638 36.819 1.00 56.02 130 LEU A C 1
ATOM 987 O O . LEU A 1 152 ? 49.092 -13.326 36.137 1.00 52.27 130 LEU A O 1
ATOM 992 N N . VAL A 1 153 ? 49.752 -11.315 36.922 1.00 54.70 131 VAL A N 1
ATOM 993 C CA . VAL A 1 153 ? 48.707 -10.527 36.271 1.00 59.70 131 VAL A CA 1
ATOM 994 C C . VAL A 1 153 ? 48.437 -10.915 34.799 1.00 69.88 131 VAL A C 1
ATOM 995 O O . VAL A 1 153 ? 47.297 -10.815 34.330 1.00 61.15 131 VAL A O 1
ATOM 999 N N . ASP A 1 154 ? 49.473 -11.386 34.097 1.00 67.06 132 ASP A N 1
ATOM 1000 C CA . ASP A 1 154 ? 49.357 -11.779 32.688 1.00 63.05 132 ASP A CA 1
ATOM 1001 C C . ASP A 1 154 ? 48.507 -13.030 32.487 1.00 69.69 132 ASP A C 1
ATOM 1002 O O . ASP A 1 154 ? 47.868 -13.196 31.438 1.00 63.64 132 ASP A O 1
ATOM 1007 N N . LEU A 1 155 ? 48.502 -13.905 33.493 1.00 71.49 133 LEU A N 1
ATOM 1008 C CA . LEU A 1 155 ? 47.614 -15.068 33.518 1.00 69.32 133 LEU A CA 1
ATOM 1009 C C . LEU A 1 155 ? 46.160 -14.640 33.622 1.00 61.06 133 LEU A C 1
ATOM 1010 O O . LEU A 1 155 ? 45.261 -15.347 33.172 1.00 58.02 133 LEU A O 1
ATOM 1015 N N . LEU A 1 156 ? 45.945 -13.476 34.226 1.00 57.10 134 LEU A N 1
ATOM 1016 C CA . LEU A 1 156 ? 44.611 -12.948 34.461 1.00 61.42 134 LEU A CA 1
ATOM 1017 C C . LEU A 1 156 ? 44.194 -11.928 33.387 1.00 69.50 134 LEU A C 1
ATOM 1018 O O . LEU A 1 156 ? 43.337 -11.078 33.639 1.00 67.92 134 LEU A O 1
ATOM 1023 N N . GLY A 1 157 ? 44.809 -12.012 32.204 1.00 69.09 135 GLY A N 1
ATOM 1024 C CA . GLY A 1 157 ? 44.469 -11.140 31.069 1.00 68.33 135 GLY A CA 1
ATOM 1025 C C . GLY A 1 157 ? 45.298 -9.873 30.858 1.00 67.21 135 GLY A C 1
ATOM 1026 O O . GLY A 1 157 ? 45.056 -9.131 29.906 1.00 70.13 135 GLY A O 1
ATOM 1027 N N . GLY A 1 158 ? 46.261 -9.613 31.744 1.00 60.96 136 GLY A N 1
ATOM 1028 C CA . GLY A 1 158 ? 47.162 -8.464 31.611 1.00 49.41 136 GLY A CA 1
ATOM 1029 C C . GLY A 1 158 ? 46.846 -7.284 32.509 1.00 55.03 136 GLY A C 1
ATOM 1030 O O . GLY A 1 158 ? 45.706 -7.110 32.934 1.00 63.36 136 GLY A O 1
ATOM 1031 N N . ALA A 1 159 ? 47.857 -6.459 32.777 1.00 54.46 137 ALA A N 1
ATOM 1032 C CA . ALA A 1 159 ? 47.734 -5.333 33.707 1.00 57.15 137 ALA A CA 1
ATOM 1033 C C . ALA A 1 159 ? 47.054 -4.107 33.102 1.00 69.10 137 ALA A C 1
ATOM 1034 O O . ALA A 1 159 ? 47.542 -3.535 32.127 1.00 71.25 137 ALA A O 1
ATOM 1036 N N . VAL A 1 160 ? 45.925 -3.714 33.692 1.00 67.21 138 VAL A N 1
ATOM 1037 C CA . VAL A 1 160 ? 45.218 -2.487 33.318 1.00 57.53 138 VAL A CA 1
ATOM 1038 C C . VAL A 1 160 ? 45.978 -1.265 33.851 1.00 61.83 138 VAL A C 1
ATOM 1039 O O . VAL A 1 160 ? 46.039 -0.220 33.197 1.00 68.88 138 VAL A O 1
ATOM 1043 N N . ARG A 1 161 ? 46.545 -1.411 35.045 1.00 61.31 139 ARG A N 1
ATOM 1044 C CA . ARG A 1 161 ? 47.399 -0.397 35.660 1.00 60.44 139 ARG A CA 1
ATOM 1045 C C . ARG A 1 161 ? 48.689 -1.078 36.139 1.00 69.36 139 ARG A C 1
ATOM 1046 O O . ARG A 1 161 ? 48.709 -2.299 36.342 1.00 73.03 139 ARG A O 1
ATOM 1054 N N . ASP A 1 162 ? 49.762 -0.297 36.276 1.00 70.92 140 ASP A N 1
ATOM 1055 C CA A ASP A 1 162 ? 51.056 -0.795 36.752 0.50 72.50 140 ASP A CA 1
ATOM 1056 C CA B ASP A 1 162 ? 51.039 -0.827 36.759 0.50 72.68 140 ASP A CA 1
ATOM 1057 C C . ASP A 1 162 ? 51.288 -0.404 38.211 1.00 70.46 140 ASP A C 1
ATOM 1058 O O . ASP A 1 162 ? 52.292 -0.785 38.826 1.00 71.21 140 ASP A O 1
ATOM 1067 N N . GLU A 1 163 ? 50.355 0.376 38.749 1.00 69.69 141 GLU A N 1
ATOM 1068 C CA . GLU A 1 163 ? 50.391 0.823 40.131 1.00 65.53 141 GLU A CA 1
ATOM 1069 C C . GLU A 1 163 ? 48.995 0.711 40.740 1.00 66.40 141 GLU A C 1
ATOM 1070 O O . GLU A 1 163 ? 48.008 1.125 40.123 1.00 60.66 141 GLU A O 1
ATOM 1076 N N . VAL A 1 164 ? 48.922 0.151 41.946 1.00 64.92 142 VAL A N 1
ATOM 1077 C CA . VAL A 1 164 ? 47.652 -0.048 42.651 1.00 57.82 142 VAL A CA 1
ATOM 1078 C C . VAL A 1 164 ? 47.595 0.843 43.887 1.00 55.48 142 VAL A C 1
ATOM 1079 O O . VAL A 1 164 ? 48.406 0.681 44.801 1.00 53.75 142 VAL A O 1
ATOM 1083 N N . PRO A 1 165 ? 46.642 1.795 43.918 1.00 51.01 143 PRO A N 1
ATOM 1084 C CA . PRO A 1 165 ? 46.559 2.724 45.054 1.00 52.31 143 PRO A CA 1
ATOM 1085 C C . PRO A 1 165 ? 46.038 2.048 46.332 1.00 62.03 143 PRO A C 1
ATOM 1086 O O . PRO A 1 165 ? 45.337 1.034 46.259 1.00 57.30 143 PRO A O 1
ATOM 1090 N N . PHE A 1 166 ? 46.410 2.603 47.483 1.00 60.32 144 PHE A N 1
ATOM 1091 C CA . PHE A 1 166 ? 45.997 2.088 48.783 1.00 56.59 144 PHE A CA 1
ATOM 1092 C C . PHE A 1 166 ? 45.753 3.242 49.720 1.00 57.30 144 PHE A C 1
ATOM 1093 O O . PHE A 1 166 ? 46.276 4.336 49.511 1.00 68.59 144 PHE A O 1
ATOM 1101 N N . SER A 1 167 ? 44.963 2.998 50.759 1.00 55.55 145 SER A N 1
ATOM 1102 C CA . SER A 1 167 ? 44.717 4.023 51.760 1.00 52.94 145 SER A CA 1
ATOM 1103 C C . SER A 1 167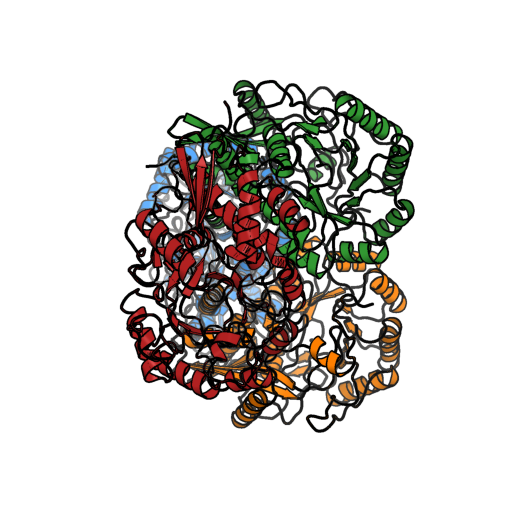 ? 45.556 3.770 52.999 1.00 50.53 145 SER A C 1
ATOM 1104 O O . SER A 1 167 ? 46.187 2.712 53.147 1.00 50.03 145 SER A O 1
ATOM 1107 N N . ALA A 1 168 ? 45.585 4.766 53.872 1.00 52.73 146 ALA A N 1
ATOM 1108 C CA . ALA A 1 168 ? 46.172 4.607 55.187 1.00 63.21 146 ALA A CA 1
ATOM 1109 C C . ALA A 1 168 ? 45.073 4.075 56.096 1.00 62.16 146 ALA A C 1
ATOM 1110 O O . ALA A 1 168 ? 44.045 4.743 56.273 1.00 55.33 146 ALA A O 1
ATOM 1112 N N . TYR A 1 169 ? 45.272 2.872 56.639 1.00 64.37 147 TYR A N 1
ATOM 1113 C CA . TYR A 1 169 ? 44.297 2.276 57.564 1.00 53.23 147 TYR A CA 1
ATOM 1114 C C . TYR A 1 169 ? 44.601 2.664 59.015 1.00 52.89 147 TYR A C 1
ATOM 1115 O O . TYR A 1 169 ? 45.496 2.098 59.644 1.00 52.19 147 TYR A O 1
ATOM 1124 N N . LEU A 1 170 ? 43.846 3.637 59.525 1.00 49.49 148 LEU A N 1
ATOM 1125 C CA . LEU A 1 170 ? 44.025 4.172 60.869 1.00 49.80 148 LEU A CA 1
ATOM 1126 C C . LEU A 1 170 ? 43.208 3.439 61.936 1.00 66.72 148 LEU A C 1
ATOM 1127 O O . LEU A 1 170 ? 42.037 3.097 61.718 1.00 59.87 148 LEU A O 1
ATOM 1132 N N . PHE A 1 171 ? 43.825 3.262 63.104 1.00 57.22 149 PHE A N 1
ATOM 1133 C CA . PHE A 1 171 ? 43.211 2.602 64.251 1.00 59.98 149 PHE A CA 1
ATOM 1134 C C . PHE A 1 171 ? 43.369 3.445 65.499 1.00 58.70 149 PHE A C 1
ATOM 1135 O O . PHE A 1 171 ? 44.384 4.121 65.674 1.00 63.89 149 PHE A O 1
ATOM 1143 N N . PHE A 1 172 ? 42.375 3.391 66.376 1.00 52.78 150 PHE A N 1
ATOM 1144 C CA . PHE A 1 172 ? 42.602 3.761 67.760 1.00 53.97 150 PHE A CA 1
ATOM 1145 C C . PHE A 1 172 ? 43.387 2.617 68.401 1.00 61.37 150 PHE A C 1
ATOM 1146 O O . PHE A 1 172 ? 43.237 1.454 68.008 1.00 49.21 150 PHE A O 1
ATOM 1154 N N . LYS A 1 173 ? 44.267 2.956 69.340 1.00 63.40 151 LYS A N 1
ATOM 1155 C CA . LYS A 1 173 ? 45.085 1.957 70.020 1.00 62.17 151 LYS A CA 1
ATOM 1156 C C . LYS A 1 173 ? 45.473 2.430 71.414 1.00 60.72 151 LYS A C 1
ATOM 1157 O O . LYS A 1 173 ? 45.454 3.633 71.694 1.00 62.31 151 LYS A O 1
ATOM 1163 N N . TYR A 1 174 ? 45.792 1.475 72.288 1.00 64.81 152 TYR A N 1
ATOM 1164 C CA . TYR A 1 174 ? 46.415 1.777 73.576 1.00 73.54 152 TYR A CA 1
ATOM 1165 C C . TYR A 1 174 ? 47.917 1.912 73.353 1.00 73.97 152 TYR A C 1
ATOM 1166 O O . TYR A 1 174 ? 48.443 1.436 72.341 1.00 71.49 152 TYR A O 1
ATOM 1175 N N . ALA A 1 175 ? 48.603 2.546 74.300 1.00 74.20 153 ALA A N 1
ATOM 1176 C CA . ALA A 1 175 ? 50.052 2.708 74.230 1.00 72.29 153 ALA A CA 1
ATOM 1177 C C . ALA A 1 175 ? 50.767 1.355 74.217 1.00 68.84 153 ALA A C 1
ATOM 1178 O O . ALA A 1 175 ? 51.760 1.174 73.515 1.00 65.27 153 ALA A O 1
ATOM 1180 N N . GLN A 1 176 ? 50.240 0.402 74.980 1.00 75.25 154 GLN A N 1
ATOM 1181 C CA . GLN A 1 176 ? 50.875 -0.906 75.125 1.00 72.42 154 GLN A CA 1
ATOM 1182 C C . GLN A 1 176 ? 49.873 -2.011 75.444 1.00 67.51 154 GLN A C 1
ATOM 1183 O O . GLN A 1 176 ? 48.811 -1.758 76.025 1.00 67.21 154 GLN A O 1
ATOM 1189 N N . HIS A 1 177 ? 50.233 -3.233 75.063 1.00 57.55 155 HIS A N 1
ATOM 1190 C CA . HIS A 1 177 ? 49.552 -4.435 75.521 1.00 58.81 155 HIS A CA 1
ATOM 1191 C C . HIS A 1 177 ? 49.711 -4.599 77.034 1.00 70.81 155 HIS A C 1
ATOM 1192 O O . HIS A 1 177 ? 50.805 -4.407 77.578 1.00 77.45 155 HIS A O 1
ATOM 1199 N N . VAL A 1 178 ? 48.613 -4.943 77.704 1.00 69.23 156 VAL A N 1
ATOM 1200 C CA . VAL A 1 178 ? 48.635 -5.326 79.116 1.00 68.21 156 VAL A CA 1
ATOM 1201 C C . VAL A 1 178 ? 49.619 -6.485 79.312 1.00 70.01 156 VAL A C 1
ATOM 1202 O O . VAL A 1 178 ? 49.678 -7.405 78.481 1.00 57.81 156 VAL A O 1
ATOM 1206 N N . ASP A 1 179 ? 50.400 -6.422 80.393 1.00 78.34 157 ASP A N 1
ATOM 1207 C CA . ASP A 1 179 ? 51.437 -7.427 80.681 1.00 80.58 157 ASP A CA 1
ATOM 1208 C C . ASP A 1 179 ? 52.105 -7.915 79.396 1.00 73.35 157 ASP A C 1
ATOM 1209 O O . ASP A 1 179 ? 52.061 -9.107 79.068 1.00 71.96 157 ASP A O 1
ATOM 1214 N N . SER A 1 180 ? 52.707 -6.968 78.675 1.00 74.31 158 SER A N 1
ATOM 1215 C CA . SER A 1 180 ? 53.284 -7.209 77.352 1.00 74.46 158 SER A CA 1
ATOM 1216 C C . SER A 1 180 ? 54.541 -8.074 77.427 1.00 76.69 158 SER A C 1
ATOM 1217 O O . SER A 1 180 ? 55.385 -7.853 78.304 1.00 72.45 158 SER A O 1
ATOM 1220 N N . PRO A 1 181 ? 54.668 -9.058 76.507 1.00 72.35 159 PRO A N 1
ATOM 1221 C CA . PRO A 1 181 ? 55.822 -9.961 76.462 1.00 75.71 159 PRO A CA 1
ATOM 1222 C C . PRO A 1 181 ? 56.985 -9.445 75.584 1.00 79.63 159 PRO A C 1
ATOM 1223 O O . PRO A 1 181 ? 57.842 -10.237 75.166 1.00 68.66 159 PRO A O 1
ATOM 1227 N N . TYR A 1 182 ? 56.991 -8.136 75.311 1.00 67.83 160 TYR A N 1
ATOM 1228 C CA . TYR A 1 182 ? 58.049 -7.460 74.545 1.00 66.70 160 TYR A CA 1
ATOM 1229 C C . TYR A 1 182 ? 57.941 -5.938 74.708 1.00 70.95 160 TYR A C 1
ATOM 1230 O O . TYR A 1 182 ? 57.010 -5.439 75.347 1.00 69.29 160 TYR A O 1
ATOM 1239 N N . LYS A 1 183 ? 58.890 -5.206 74.131 1.00 74.20 161 LYS A N 1
ATOM 1240 C CA . LYS A 1 183 ? 58.873 -3.743 74.186 1.00 82.76 161 LYS A CA 1
ATOM 1241 C C . LYS A 1 183 ? 57.639 -3.192 73.457 1.00 79.74 161 LYS A C 1
ATOM 1242 O O . LYS A 1 183 ? 57.273 -3.701 72.390 1.00 67.00 161 LYS A O 1
ATOM 1248 N N . PRO A 1 184 ? 56.989 -2.161 74.037 1.00 76.51 162 PRO A N 1
ATOM 1249 C CA . PRO A 1 184 ? 55.896 -1.456 73.357 1.00 85.03 162 PRO A CA 1
ATOM 1250 C C . PRO A 1 184 ? 56.286 -0.945 71.962 1.00 91.15 162 PRO A C 1
ATOM 1251 O O . PRO A 1 184 ? 57.437 -0.551 71.742 1.00 91.77 162 PRO A O 1
ATOM 1255 N N . ASP A 1 185 ? 55.324 -0.965 71.038 1.00 95.24 163 ASP A N 1
ATOM 1256 C CA . ASP A 1 185 ? 55.509 -0.455 69.673 1.00 84.66 163 ASP A CA 1
ATOM 1257 C C . ASP A 1 185 ? 55.830 1.041 69.699 1.00 77.10 163 ASP A C 1
ATOM 1258 O O . ASP A 1 185 ? 55.531 1.727 70.679 1.00 68.08 163 ASP A O 1
ATOM 1263 N N . ASN A 1 186 ? 56.425 1.544 68.620 1.00 80.64 164 ASN A N 1
ATOM 1264 C CA . ASN A 1 186 ? 56.827 2.957 68.545 1.00 82.08 164 ASN A CA 1
ATOM 1265 C C . ASN A 1 186 ? 55.694 3.965 68.274 1.00 84.63 164 ASN A C 1
ATOM 1266 O O . ASN A 1 186 ? 55.907 5.182 68.385 1.00 72.27 164 ASN A O 1
ATOM 1271 N N . TRP A 1 187 ? 54.501 3.456 67.941 1.00 75.53 165 TRP A N 1
ATOM 1272 C CA . TRP A 1 187 ? 53.339 4.291 67.574 1.00 61.66 165 TRP A CA 1
ATOM 1273 C C . TRP A 1 187 ? 52.777 5.139 68.723 1.00 57.36 165 TRP A C 1
ATOM 1274 O O . TRP A 1 187 ? 52.253 6.232 68.495 1.00 50.98 165 TRP A O 1
ATOM 1285 N N . GLY A 1 188 ? 52.866 4.635 69.951 1.00 63.71 166 GLY A N 1
ATOM 1286 C CA . GLY A 1 188 ? 52.234 5.304 71.092 1.00 66.12 166 GLY A CA 1
ATOM 1287 C C . GLY A 1 188 ? 50.724 5.118 71.063 1.00 74.28 166 GLY A C 1
ATOM 1288 O O . GLY A 1 188 ? 50.196 4.387 70.219 1.00 71.36 166 GLY A O 1
ATOM 1289 N N . GLU A 1 189 ? 50.022 5.779 71.979 1.00 69.45 167 GLU A N 1
ATOM 1290 C CA . GLU A 1 189 ? 48.578 5.631 72.063 1.00 74.34 167 GLU A CA 1
ATOM 1291 C C . GLU A 1 189 ? 47.858 6.547 71.077 1.00 80.80 167 GLU A C 1
ATOM 1292 O O . GLU A 1 189 ? 48.407 7.556 70.625 1.00 75.29 167 GLU A O 1
ATOM 1298 N N . ALA A 1 190 ? 46.626 6.172 70.745 1.00 72.71 168 ALA A N 1
ATOM 1299 C CA . ALA A 1 190 ? 45.800 6.932 69.824 1.00 67.30 168 ALA A CA 1
ATOM 1300 C C . ALA A 1 190 ? 44.343 6.838 70.259 1.00 63.64 168 ALA A C 1
ATOM 1301 O O . ALA A 1 190 ? 43.644 5.881 69.929 1.00 56.22 168 ALA A O 1
ATOM 1303 N N . LEU A 1 191 ? 43.904 7.840 71.015 1.00 51.60 169 LEU A N 1
ATOM 1304 C CA . LEU A 1 191 ? 42.575 7.860 71.599 1.00 55.69 169 LEU A CA 1
ATOM 1305 C C . LEU A 1 191 ? 41.936 9.248 71.513 1.00 65.09 169 LEU A C 1
ATOM 1306 O O . LEU A 1 191 ? 40.854 9.476 72.067 1.00 65.76 169 LEU A O 1
ATOM 1311 N N . ASN A 1 192 ? 42.616 10.177 70.841 1.00 63.15 170 ASN A N 1
ATOM 1312 C CA . ASN A 1 192 ? 42.016 11.472 70.496 1.00 65.35 170 ASN A CA 1
ATOM 1313 C C . ASN A 1 192 ? 42.428 11.984 69.110 1.00 60.23 170 ASN A C 1
ATOM 1314 O O . ASN A 1 192 ? 43.305 11.405 68.451 1.00 56.41 170 ASN A O 1
ATOM 1319 N N . GLU A 1 193 ? 41.781 13.064 68.677 1.00 63.44 171 GLU A N 1
ATOM 1320 C CA . GLU A 1 193 ? 41.970 13.607 67.332 1.00 65.26 171 GLU A CA 1
ATOM 1321 C C . GLU A 1 193 ? 43.432 13.926 67.052 1.00 69.78 171 GLU A C 1
ATOM 1322 O O . GLU A 1 193 ? 43.953 13.581 65.988 1.00 77.13 171 GLU A O 1
ATOM 1328 N N . GLN A 1 194 ? 44.091 14.549 68.026 1.00 70.59 172 GLN A N 1
ATOM 1329 C CA . GLN A 1 194 ? 45.509 14.889 67.934 1.00 76.41 172 GLN A CA 1
ATOM 1330 C C . GLN A 1 194 ? 46.392 13.675 67.630 1.00 67.64 172 GLN A C 1
ATOM 1331 O O . GLN A 1 194 ? 47.235 13.719 66.732 1.00 68.39 172 GLN A O 1
ATOM 1337 N N . GLN A 1 195 ? 46.176 12.589 68.365 1.00 67.62 173 GLN A N 1
ATOM 1338 C CA . GLN A 1 195 ? 47.007 11.388 68.248 1.00 67.91 173 GLN A CA 1
ATOM 1339 C C . GLN A 1 195 ? 46.721 10.615 66.963 1.00 65.46 173 GLN A C 1
ATOM 1340 O O . GLN A 1 195 ? 47.608 9.946 66.421 1.00 66.38 173 GLN A O 1
ATOM 1346 N N . ILE A 1 196 ? 45.476 10.702 66.495 1.00 66.50 174 ILE A N 1
ATOM 1347 C CA . ILE A 1 196 ? 45.067 10.069 65.235 1.00 66.40 174 ILE A CA 1
ATOM 1348 C C . ILE A 1 196 ? 45.621 10.834 64.030 1.00 56.71 174 ILE A C 1
ATOM 1349 O O . ILE A 1 196 ? 46.211 10.231 63.125 1.00 50.13 174 ILE A O 1
ATOM 1354 N N . VAL A 1 197 ? 45.445 12.159 64.043 1.00 64.48 175 VAL A N 1
ATOM 1355 C CA . VAL A 1 197 ? 46.018 13.047 63.022 1.00 64.65 175 VAL A CA 1
ATOM 1356 C C . VAL A 1 197 ? 47.512 12.758 62.871 1.00 52.48 175 VAL A C 1
ATOM 1357 O O . VAL A 1 197 ? 48.002 12.518 61.764 1.00 55.99 175 VAL A O 1
ATOM 1361 N N . ALA A 1 198 ? 48.207 12.740 64.006 1.00 57.86 176 ALA A N 1
ATOM 1362 C CA . ALA A 1 198 ? 49.622 12.394 64.073 1.00 54.00 176 ALA A CA 1
ATOM 1363 C C . ALA A 1 198 ? 49.915 11.000 63.510 1.00 56.59 176 ALA A C 1
ATOM 1364 O O . ALA A 1 198 ? 50.925 10.805 62.832 1.00 61.38 176 ALA A O 1
ATOM 1366 N N . GLN A 1 199 ? 49.034 10.038 63.784 1.00 56.76 177 GLN A N 1
ATOM 1367 C CA . GLN A 1 199 ? 49.229 8.666 63.307 1.00 60.42 177 GLN A CA 1
ATOM 1368 C C . GLN A 1 199 ? 49.136 8.595 61.777 1.00 61.27 177 GLN A C 1
ATOM 1369 O O . GLN A 1 199 ? 49.918 7.893 61.124 1.00 53.30 177 GLN A O 1
ATOM 1375 N N . ALA A 1 200 ? 48.174 9.326 61.217 1.00 63.41 178 ALA A N 1
ATOM 1376 C CA . ALA A 1 200 ? 48.010 9.421 59.764 1.00 68.98 178 ALA A CA 1
ATOM 1377 C C . ALA A 1 200 ? 49.216 10.101 59.122 1.00 68.30 178 ALA A C 1
ATOM 1378 O O . ALA A 1 200 ? 49.785 9.588 58.150 1.00 67.42 178 ALA A O 1
ATOM 1380 N N . ALA A 1 201 ? 49.600 11.248 59.682 1.00 67.99 179 ALA A N 1
ATOM 1381 C CA . ALA A 1 201 ? 50.781 11.984 59.232 1.00 70.76 179 ALA A CA 1
ATOM 1382 C C . ALA A 1 201 ? 51.979 11.051 59.091 1.00 66.28 179 ALA A C 1
ATOM 1383 O O . ALA A 1 201 ? 52.641 11.044 58.049 1.00 71.92 179 ALA A O 1
ATOM 1385 N N . ARG A 1 202 ? 52.225 10.240 60.121 1.00 63.26 180 ARG A N 1
ATOM 1386 C CA . ARG A 1 202 ? 53.316 9.274 60.088 1.00 64.58 180 ARG A CA 1
ATOM 1387 C C . ARG A 1 202 ? 53.229 8.373 58.866 1.00 64.46 180 ARG A C 1
ATOM 1388 O O . ARG A 1 202 ? 54.233 8.143 58.190 1.00 68.28 180 ARG A O 1
ATOM 1396 N N . MET A 1 203 ? 52.023 7.881 58.587 1.00 65.83 181 MET A N 1
ATOM 1397 C CA . MET A 1 203 ? 51.794 6.949 57.481 1.00 68.30 181 MET A CA 1
ATOM 1398 C C . MET A 1 203 ? 51.913 7.622 56.120 1.00 64.69 181 MET A C 1
ATOM 1399 O O . MET A 1 203 ? 52.522 7.068 55.199 1.00 55.45 181 MET A O 1
ATOM 1404 N N . ILE A 1 204 ? 51.307 8.805 56.000 1.00 71.20 182 ILE A N 1
ATOM 1405 C CA . ILE A 1 204 ? 51.366 9.605 54.770 1.00 79.03 182 ILE A CA 1
ATOM 1406 C C . ILE A 1 204 ? 52.810 10.000 54.427 1.00 77.75 182 ILE A C 1
ATOM 1407 O O . ILE A 1 204 ? 53.238 9.839 53.286 1.00 77.33 182 ILE A O 1
ATOM 1412 N N . GLU A 1 205 ? 53.551 10.494 55.421 1.00 80.78 183 GLU A N 1
ATOM 1413 C CA . GLU A 1 205 ? 54.985 10.775 55.274 1.00 81.75 183 GLU A CA 1
ATOM 1414 C C . GLU A 1 205 ? 55.763 9.553 54.766 1.00 81.01 183 GLU A C 1
ATOM 1415 O O . GLU A 1 205 ? 56.549 9.661 53.821 1.00 80.53 183 GLU A O 1
ATOM 1421 N N . ALA A 1 206 ? 55.515 8.394 55.374 1.00 71.28 184 ALA A N 1
ATOM 1422 C CA . ALA A 1 206 ? 56.319 7.202 55.115 1.00 66.61 184 ALA A CA 1
ATOM 1423 C C . ALA A 1 206 ? 55.959 6.490 53.822 1.00 63.57 184 ALA A C 1
ATOM 1424 O O . ALA A 1 206 ? 56.818 5.861 53.204 1.00 69.36 184 ALA A O 1
ATOM 1426 N N . TYR A 1 207 ? 54.698 6.584 53.409 1.00 66.96 185 TYR A N 1
ATOM 1427 C CA . TYR A 1 207 ? 54.203 5.745 52.314 1.00 68.42 185 TYR A CA 1
ATOM 1428 C C . TYR A 1 207 ? 53.505 6.510 51.187 1.00 68.05 185 TYR A C 1
ATOM 1429 O O . TYR A 1 207 ? 53.349 5.985 50.080 1.00 61.88 185 TYR A O 1
ATOM 1438 N N . GLY A 1 208 ? 53.077 7.737 51.478 1.00 65.14 186 GLY A N 1
ATOM 1439 C CA . GLY A 1 208 ? 52.450 8.604 50.480 1.00 77.14 186 GLY A CA 1
ATOM 1440 C C . GLY A 1 208 ? 51.027 8.240 50.090 1.00 82.61 186 GLY A C 1
ATOM 1441 O O . GLY A 1 208 ? 50.632 8.440 48.942 1.00 84.19 186 GLY A O 1
ATOM 1442 N N . PHE A 1 209 ? 50.257 7.710 51.041 1.00 70.95 187 PHE A N 1
ATOM 1443 C CA . PHE A 1 209 ? 48.855 7.359 50.806 1.00 61.93 187 PHE A CA 1
ATOM 1444 C C . PHE A 1 209 ? 48.033 8.607 50.469 1.00 67.50 187 PHE A C 1
ATOM 1445 O O . PHE A 1 209 ? 48.197 9.663 51.099 1.00 56.70 187 PHE A O 1
ATOM 1453 N N . LYS A 1 210 ? 47.146 8.479 49.482 1.00 64.34 188 LYS A N 1
ATOM 1454 C CA . LYS A 1 210 ? 46.331 9.612 49.023 1.00 69.25 188 LYS A CA 1
ATOM 1455 C C . LYS A 1 210 ? 44.888 9.577 49.531 1.00 68.17 188 LYS A C 1
ATOM 1456 O O . LYS A 1 210 ? 44.094 10.463 49.219 1.00 66.73 188 LYS A O 1
ATOM 1462 N N . SER A 1 211 ? 44.566 8.560 50.331 1.00 72.68 189 SER A N 1
ATOM 1463 C CA . SER A 1 211 ? 43.243 8.428 50.951 1.00 67.43 189 SER A CA 1
ATOM 1464 C C . SER A 1 211 ? 43.343 7.819 52.347 1.00 66.91 189 SER A C 1
ATOM 1465 O O . SER A 1 211 ? 44.330 7.159 52.673 1.00 69.45 189 SER A O 1
ATOM 1468 N N . ILE A 1 212 ? 42.321 8.046 53.171 1.00 65.07 190 ILE A N 1
ATOM 1469 C CA . ILE A 1 212 ? 42.338 7.580 54.562 1.00 65.87 190 ILE A CA 1
ATOM 1470 C C . ILE A 1 212 ? 41.083 6.780 54.971 1.00 64.33 190 ILE A C 1
ATOM 1471 O O . ILE A 1 212 ? 39.940 7.218 54.742 1.00 59.96 190 ILE A O 1
ATOM 1476 N N . LYS A 1 213 ? 41.310 5.613 55.580 1.00 55.30 191 LYS A N 1
ATOM 1477 C CA . LYS A 1 213 ? 40.232 4.840 56.224 1.00 57.64 191 LYS A CA 1
ATOM 1478 C C . LYS A 1 213 ? 40.453 4.676 57.727 1.00 53.98 191 LYS A C 1
ATOM 1479 O O . LYS A 1 213 ? 41.471 4.114 58.156 1.00 57.88 191 LYS A O 1
ATOM 1485 N N . LEU A 1 214 ? 39.492 5.145 58.520 1.00 44.71 192 LEU A N 1
ATOM 1486 C CA . LEU A 1 214 ? 39.530 4.947 59.970 1.00 53.60 192 LEU A CA 1
ATOM 1487 C C . LEU A 1 214 ? 38.718 3.724 60.447 1.00 55.17 192 LEU A C 1
ATOM 1488 O O . LEU A 1 214 ? 37.535 3.581 60.111 1.00 50.21 192 LEU A O 1
ATOM 1493 N N . LYS A 1 215 ? 39.358 2.858 61.235 1.00 56.56 193 LYS A N 1
ATOM 1494 C CA . LYS A 1 215 ? 38.663 1.763 61.913 1.00 52.22 193 LYS A CA 1
ATOM 1495 C C . LYS A 1 215 ? 37.825 2.306 63.064 1.00 54.46 193 LYS A C 1
ATOM 1496 O O . LYS A 1 215 ? 38.367 2.756 64.076 1.00 60.13 193 LYS A O 1
ATOM 1502 N N . ALA A 1 216 ? 36.504 2.258 62.913 1.00 51.51 194 ALA A N 1
ATOM 1503 C CA . ALA A 1 216 ? 35.609 2.910 63.874 1.00 53.27 194 ALA A CA 1
ATOM 1504 C C . ALA A 1 216 ? 34.750 1.939 64.695 1.00 56.53 194 ALA A C 1
ATOM 1505 O O . ALA A 1 216 ? 35.119 0.775 64.881 1.00 53.15 194 ALA A O 1
ATOM 1507 N N . GLY A 1 217 ? 33.616 2.434 65.191 1.00 53.10 195 GLY A N 1
ATOM 1508 C CA . GLY A 1 217 ? 32.746 1.676 66.083 1.00 59.79 195 GLY A CA 1
ATOM 1509 C C . GLY A 1 217 ? 33.507 1.131 67.274 1.00 60.66 195 GLY A C 1
ATOM 1510 O O . GLY A 1 217 ? 33.280 -0.001 67.706 1.00 68.27 195 GLY A O 1
ATOM 1511 N N . THR A 1 218 ? 34.429 1.938 67.790 1.00 57.83 196 THR A N 1
ATOM 1512 C CA . THR A 1 218 ? 35.280 1.533 68.900 1.00 56.78 196 THR A CA 1
ATOM 1513 C C . THR A 1 218 ? 35.166 2.526 70.049 1.00 57.14 196 THR A C 1
ATOM 1514 O O . THR A 1 218 ? 35.004 2.126 71.199 1.00 59.01 196 THR A O 1
ATOM 1518 N N . LEU A 1 219 ? 35.251 3.814 69.729 1.00 50.23 197 LEU A N 1
ATOM 1519 C CA . LEU A 1 219 ? 35.065 4.874 70.718 1.00 54.60 197 LEU A CA 1
ATOM 1520 C C . LEU A 1 219 ? 33.687 5.520 70.538 1.00 49.62 197 LEU A C 1
ATOM 1521 O O . LEU A 1 219 ? 33.037 5.293 69.519 1.00 57.89 197 LEU A O 1
ATOM 1526 N N . PRO A 1 220 ? 33.229 6.320 71.519 1.00 52.47 198 PRO A N 1
ATOM 1527 C CA . PRO A 1 220 ? 31.931 6.971 71.331 1.00 52.80 198 PRO A CA 1
ATOM 1528 C C . PRO A 1 220 ? 31.811 7.610 69.942 1.00 61.54 198 PRO A C 1
ATOM 1529 O O . PRO A 1 220 ? 32.763 8.249 69.469 1.00 57.70 198 PRO A O 1
ATOM 1533 N N . PRO A 1 221 ? 30.661 7.402 69.272 1.00 54.27 199 PRO A N 1
ATOM 1534 C CA . PRO A 1 221 ? 30.548 7.843 67.882 1.00 52.93 199 PRO A CA 1
ATOM 1535 C C . PRO A 1 221 ? 30.700 9.366 67.680 1.00 54.68 199 PRO A C 1
ATOM 1536 O O . PRO A 1 221 ? 31.291 9.776 66.686 1.00 57.27 199 PRO A O 1
ATOM 1540 N N . GLU A 1 222 ? 30.208 10.184 68.612 1.00 52.06 200 GLU A N 1
ATOM 1541 C CA . GLU A 1 222 ? 30.479 11.629 68.584 1.00 60.37 200 GLU A CA 1
ATOM 1542 C C . GLU A 1 222 ? 31.975 11.937 68.630 1.00 63.20 200 GLU A C 1
ATOM 1543 O O . GLU A 1 222 ? 32.441 12.868 67.966 1.00 66.36 200 GLU A O 1
ATOM 1549 N N . HIS A 1 223 ? 32.719 11.162 69.416 1.00 57.15 201 HIS A N 1
ATOM 1550 C CA . HIS A 1 223 ? 34.157 11.369 69.528 1.00 59.20 201 HIS A CA 1
ATOM 1551 C C . HIS A 1 223 ? 34.840 10.986 68.231 1.00 60.02 201 HIS A C 1
ATOM 1552 O O . HIS A 1 223 ? 35.759 11.674 67.782 1.00 78.20 201 HIS A O 1
ATOM 1559 N N . GLU A 1 224 ? 34.386 9.899 67.619 1.00 62.03 202 GLU A N 1
ATOM 1560 C CA . GLU A 1 224 ? 34.992 9.432 66.377 1.00 57.70 202 GLU A CA 1
ATOM 1561 C C . GLU A 1 224 ? 34.700 10.395 65.219 1.00 58.05 202 GLU A C 1
ATOM 1562 O O . GLU A 1 224 ? 35.553 10.594 64.359 1.00 53.09 202 GLU A O 1
ATOM 1568 N N . VAL A 1 225 ? 33.503 10.987 65.214 1.00 58.30 203 VAL A N 1
ATOM 1569 C CA . VAL A 1 225 ? 33.122 12.012 64.234 1.00 58.48 203 VAL A CA 1
ATOM 1570 C C . VAL A 1 225 ? 34.094 13.195 64.305 1.00 63.99 203 VAL A C 1
ATOM 1571 O O . VAL A 1 225 ? 34.626 13.622 63.279 1.00 67.10 203 VAL A O 1
ATOM 1575 N N . ALA A 1 226 ? 34.331 13.696 65.519 1.00 63.67 204 ALA A N 1
ATOM 1576 C CA . ALA A 1 226 ? 35.304 14.768 65.765 1.00 60.12 204 ALA A CA 1
ATOM 1577 C C . ALA A 1 226 ? 36.716 14.433 65.260 1.00 62.54 204 ALA A C 1
ATOM 1578 O O . ALA A 1 226 ? 37.437 15.318 64.786 1.00 64.91 204 ALA A O 1
ATOM 1580 N N . CYS A 1 227 ? 37.099 13.159 65.344 1.00 57.01 205 CYS A N 1
ATOM 1581 C CA . CYS A 1 227 ? 38.395 12.715 64.824 1.00 55.09 205 CYS A CA 1
ATOM 1582 C C . CYS A 1 227 ? 38.447 12.754 63.298 1.00 61.37 205 CYS A C 1
ATOM 1583 O O . CYS A 1 227 ? 39.514 12.965 62.712 1.00 60.87 205 CYS A O 1
ATOM 1586 N N . ILE A 1 228 ? 37.300 12.553 62.658 1.00 56.42 206 ILE A N 1
ATOM 1587 C CA . ILE A 1 228 ? 37.220 12.679 61.204 1.00 66.20 206 ILE A CA 1
ATOM 1588 C C . ILE A 1 228 ? 37.341 14.144 60.782 1.00 56.71 206 ILE A C 1
ATOM 1589 O O . ILE A 1 228 ? 38.092 14.459 59.860 1.00 62.44 206 ILE A O 1
ATOM 1594 N N . LYS A 1 229 ? 36.608 15.024 61.463 1.00 57.96 207 LYS A N 1
ATOM 1595 C CA . LYS A 1 229 ? 36.703 16.472 61.246 1.00 66.76 207 LYS A CA 1
ATOM 1596 C C . LYS A 1 229 ? 38.163 16.926 61.285 1.00 73.05 207 LYS A C 1
ATOM 1597 O O . LYS A 1 229 ? 38.645 17.581 60.352 1.00 71.91 207 LYS A O 1
ATOM 1603 N N . ALA A 1 230 ? 38.858 16.556 62.361 1.00 64.37 208 ALA A N 1
ATOM 1604 C CA . ALA A 1 230 ? 40.259 16.913 62.551 1.00 63.46 208 ALA A CA 1
ATOM 1605 C C . ALA A 1 230 ? 41.147 16.378 61.420 1.00 69.53 208 ALA A C 1
ATOM 1606 O O . ALA A 1 230 ? 42.077 17.061 60.983 1.00 71.53 208 ALA A O 1
ATOM 1608 N N . LEU A 1 231 ? 40.850 15.170 60.943 1.00 63.42 209 LEU A N 1
ATOM 1609 C CA . LEU A 1 231 ? 41.548 14.596 59.791 1.00 71.71 209 LEU A CA 1
ATOM 1610 C C . LEU A 1 231 ? 41.267 15.343 58.480 1.00 79.07 209 LEU A C 1
ATOM 1611 O O . LEU A 1 231 ? 42.158 15.470 57.635 1.00 73.88 209 LEU A O 1
ATOM 1616 N N . LYS A 1 232 ? 40.026 15.808 58.316 1.00 73.88 210 LYS A N 1
ATOM 1617 C CA . LYS A 1 232 ? 39.608 16.584 57.141 1.00 77.58 210 LYS A CA 1
ATOM 1618 C C . LYS A 1 232 ? 40.266 17.965 57.169 1.00 80.89 210 LYS A C 1
ATOM 1619 O O . LYS A 1 232 ? 40.709 18.478 56.135 1.00 77.50 210 LYS A O 1
ATOM 1625 N N . LYS A 1 233 ? 40.315 18.550 58.365 1.00 77.81 211 LYS A N 1
ATOM 1626 C CA . LYS A 1 233 ? 40.990 19.815 58.604 1.00 83.03 211 LYS A CA 1
ATOM 1627 C C . LYS A 1 233 ? 42.485 19.676 58.327 1.00 80.40 211 LYS A C 1
ATOM 1628 O O . LYS A 1 233 ? 43.060 20.493 57.608 1.00 82.61 211 LYS A O 1
ATOM 1634 N N . ALA A 1 234 ? 43.099 18.631 58.877 1.00 70.47 212 ALA A N 1
ATOM 1635 C CA . ALA A 1 234 ? 44.532 18.402 58.703 1.00 63.96 212 ALA A CA 1
ATOM 1636 C C . ALA A 1 234 ? 44.895 18.033 57.275 1.00 69.21 212 ALA A C 1
ATOM 1637 O O . ALA A 1 234 ? 45.980 18.372 56.803 1.00 84.51 212 ALA A O 1
ATOM 1639 N N . PHE A 1 235 ? 43.992 17.331 56.596 1.00 75.47 213 PHE A N 1
ATOM 1640 C CA . PHE A 1 235 ? 44.244 16.848 55.240 1.00 70.78 213 PHE A CA 1
ATOM 1641 C C . PHE A 1 235 ? 43.035 17.115 54.347 1.00 80.91 213 PHE A C 1
ATOM 1642 O O . PHE A 1 235 ? 42.089 16.322 54.334 1.00 78.06 213 PHE A O 1
ATOM 1650 N N . PRO A 1 236 ? 43.048 18.244 53.613 1.00 80.25 214 PRO A N 1
ATOM 1651 C CA . PRO A 1 236 ? 41.998 18.504 52.631 1.00 67.40 214 PRO A CA 1
ATOM 1652 C C . PRO A 1 236 ? 42.281 17.761 51.327 1.00 69.35 214 PRO A C 1
ATOM 1653 O O . PRO A 1 236 ? 43.435 17.422 51.046 1.00 66.78 214 PRO A O 1
ATOM 1657 N N . GLY A 1 237 ? 41.234 17.494 50.550 1.00 73.98 215 GLY A N 1
ATOM 1658 C CA . GLY A 1 237 ? 41.371 16.758 49.288 1.00 75.21 215 GLY A CA 1
ATOM 1659 C C . GLY A 1 237 ? 41.812 15.314 49.475 1.00 72.08 215 GLY A C 1
ATOM 1660 O O . GLY A 1 237 ? 42.106 14.613 48.503 1.00 64.47 215 GLY A O 1
ATOM 1661 N N . TYR A 1 238 ? 41.885 14.880 50.732 1.00 66.86 216 TYR A N 1
ATOM 1662 C CA . TYR A 1 238 ? 42.089 13.472 51.056 1.00 65.19 216 TYR A CA 1
ATOM 1663 C C . TYR A 1 238 ? 40.720 12.806 51.232 1.00 54.36 216 TYR A C 1
ATOM 1664 O O . TYR A 1 238 ? 39.943 13.205 52.107 1.00 51.35 216 TYR A O 1
ATOM 1673 N N . PRO A 1 239 ? 40.396 11.824 50.369 1.00 59.68 217 PRO A N 1
ATOM 1674 C CA . PRO A 1 239 ? 39.124 11.111 50.514 1.00 60.83 217 PRO A CA 1
ATOM 1675 C C . PRO A 1 239 ? 39.103 10.337 51.836 1.00 62.65 217 PRO A C 1
ATOM 1676 O O . PRO A 1 239 ? 40.059 9.608 52.142 1.00 57.21 217 PRO A O 1
ATOM 1680 N N . LEU A 1 240 ? 38.039 10.528 52.618 1.00 53.23 218 LEU A N 1
ATOM 1681 C CA . LEU A 1 240 ? 37.919 9.903 53.942 1.00 58.38 218 LEU A CA 1
ATOM 1682 C C . LEU A 1 240 ? 36.816 8.842 54.008 1.00 56.60 218 LEU A C 1
ATOM 1683 O O . LEU A 1 240 ? 35.708 9.043 53.492 1.00 51.60 218 LEU A O 1
ATOM 1688 N N . ARG A 1 241 ? 37.146 7.716 54.640 1.00 56.52 219 ARG A N 1
ATOM 1689 C CA . ARG A 1 241 ? 36.233 6.576 54.813 1.00 63.08 219 ARG A CA 1
ATOM 1690 C C . ARG A 1 241 ? 36.306 6.029 56.248 1.00 65.55 219 ARG A C 1
ATOM 1691 O O . ARG A 1 241 ? 37.334 6.174 56.917 1.00 57.07 219 ARG A O 1
ATOM 1699 N N . ILE A 1 242 ? 35.221 5.396 56.708 1.00 59.56 220 ILE A N 1
ATOM 1700 C CA . ILE A 1 242 ? 35.201 4.714 58.017 1.00 52.03 220 ILE A CA 1
ATOM 1701 C C . ILE A 1 242 ? 34.576 3.330 57.963 1.00 56.00 220 ILE A C 1
ATOM 1702 O O . ILE A 1 242 ? 33.692 3.074 57.148 1.00 55.10 220 ILE A O 1
ATOM 1707 N N . ASP A 1 243 ? 35.038 2.454 58.854 1.00 50.25 221 ASP A N 1
ATOM 1708 C CA . ASP A 1 243 ? 34.480 1.112 59.017 1.00 48.57 221 ASP A CA 1
ATOM 1709 C C . ASP A 1 243 ? 34.069 0.889 60.473 1.00 48.74 221 ASP A C 1
ATOM 1710 O O . ASP A 1 243 ? 34.882 0.433 61.281 1.00 53.50 221 ASP A O 1
ATOM 1715 N N . PRO A 1 244 ? 32.812 1.219 60.825 1.00 50.23 222 PRO A N 1
ATOM 1716 C CA . PRO A 1 244 ? 32.372 0.946 62.199 1.00 46.67 222 PRO A CA 1
ATOM 1717 C C . PRO A 1 244 ? 32.010 -0.525 62.467 1.00 44.97 222 PRO A C 1
ATOM 1718 O O . PRO A 1 244 ? 31.489 -0.833 63.534 1.00 52.79 222 PRO A O 1
ATOM 1722 N N . ASN A 1 245 ? 32.285 -1.418 61.516 1.00 42.60 223 ASN A N 1
ATOM 1723 C CA . ASN A 1 245 ? 32.013 -2.857 61.671 1.00 50.80 223 ASN A CA 1
ATOM 1724 C C . ASN A 1 245 ? 30.614 -3.171 62.225 1.00 47.78 223 ASN A C 1
ATOM 1725 O O . ASN A 1 245 ? 30.460 -3.996 63.123 1.00 45.21 223 ASN A O 1
ATOM 1730 N N . GLY A 1 246 ? 29.611 -2.486 61.688 1.00 41.56 224 GLY A N 1
ATOM 1731 C CA . GLY A 1 246 ? 28.221 -2.685 62.067 1.00 39.93 224 GLY A CA 1
ATOM 1732 C C . GLY A 1 246 ? 27.909 -2.370 63.511 1.00 45.17 224 GLY A C 1
ATOM 1733 O O . GLY A 1 246 ? 26.924 -2.871 64.051 1.00 44.49 224 GLY A O 1
ATOM 1734 N N . ASN A 1 247 ? 28.727 -1.533 64.145 1.00 42.71 225 ASN A N 1
ATOM 1735 C CA . ASN A 1 247 ? 28.533 -1.272 65.570 1.00 38.18 225 ASN A CA 1
ATOM 1736 C C . ASN A 1 247 ? 27.642 -0.092 65.888 1.00 36.62 225 ASN A C 1
ATOM 1737 O O . ASN A 1 247 ? 27.536 0.311 67.051 1.00 41.20 225 ASN A O 1
ATOM 1742 N N . TRP A 1 248 ? 26.996 0.463 64.864 1.00 35.11 226 TRP A N 1
ATOM 1743 C CA . TRP A 1 248 ? 26.005 1.525 65.075 1.00 41.60 226 TRP A CA 1
ATOM 1744 C C . TRP A 1 248 ? 24.596 1.070 64.734 1.00 40.48 226 TRP A C 1
ATOM 1745 O O . TRP A 1 248 ? 24.359 0.491 63.674 1.00 46.92 226 TRP A O 1
ATOM 1756 N N . SER A 1 249 ? 23.654 1.349 65.625 1.00 43.48 227 SER A N 1
ATOM 1757 C CA . SER A 1 249 ? 22.255 1.169 65.291 1.00 51.89 227 SER A CA 1
ATOM 1758 C C . SER A 1 249 ? 21.917 2.064 64.090 1.00 51.55 227 SER A C 1
ATOM 1759 O O . SER A 1 249 ? 22.665 2.986 63.746 1.00 50.67 227 SER A O 1
ATOM 1762 N N . LEU A 1 250 ? 20.796 1.766 63.452 1.00 47.37 228 LEU A N 1
ATOM 1763 C CA . LEU A 1 250 ? 20.269 2.593 62.386 1.00 56.82 228 LEU A CA 1
ATOM 1764 C C . LEU A 1 250 ? 20.156 4.075 62.809 1.00 60.14 228 LEU A C 1
ATOM 1765 O O . LEU A 1 250 ? 20.619 4.960 62.080 1.00 50.46 228 LEU A O 1
ATOM 1770 N N . GLU A 1 251 ? 19.571 4.326 63.985 1.00 56.80 229 GLU A N 1
ATOM 1771 C CA . GLU A 1 251 ? 19.343 5.695 64.487 1.00 59.25 229 GLU A CA 1
ATOM 1772 C C . GLU A 1 251 ? 20.643 6.460 64.736 1.00 56.44 229 GLU A C 1
ATOM 1773 O O . GLU A 1 251 ? 20.727 7.659 64.455 1.00 57.66 229 GLU A O 1
ATOM 1779 N N . THR A 1 252 ? 21.640 5.753 65.265 1.00 49.46 230 THR A N 1
ATOM 1780 C CA . THR A 1 252 ? 22.976 6.291 65.484 1.00 46.96 230 THR A CA 1
ATOM 1781 C C . THR A 1 252 ? 23.642 6.622 64.159 1.00 50.08 230 THR A C 1
ATOM 1782 O O . THR A 1 252 ? 24.162 7.725 63.977 1.00 59.12 230 THR A O 1
ATOM 1786 N N . SER A 1 253 ? 23.620 5.659 63.242 1.00 48.37 231 SER A N 1
ATOM 1787 C CA . SER A 1 253 ? 24.155 5.832 61.895 1.00 47.65 231 SER A CA 1
ATOM 1788 C C . SER A 1 253 ? 23.581 7.088 61.246 1.00 52.09 231 SER A C 1
ATOM 1789 O O . SER A 1 253 ? 24.303 7.868 60.620 1.00 44.60 231 SER A O 1
ATOM 1792 N N . ILE A 1 254 ? 22.276 7.276 61.409 1.00 47.49 232 ILE A N 1
ATOM 1793 C CA . ILE A 1 254 ? 21.599 8.444 60.879 1.00 56.40 232 ILE A CA 1
ATOM 1794 C C . ILE A 1 254 ? 22.073 9.736 61.554 1.00 61.25 232 ILE A C 1
ATOM 1795 O O . ILE A 1 254 ? 22.364 10.708 60.857 1.00 54.59 232 ILE A O 1
ATOM 1800 N N . ARG A 1 255 ? 22.169 9.732 62.889 1.00 62.26 233 ARG A N 1
ATOM 1801 C CA . ARG A 1 255 ? 22.619 10.910 63.646 1.00 58.12 233 ARG A CA 1
ATOM 1802 C C . ARG A 1 255 ? 24.047 11.304 63.290 1.00 61.87 233 ARG A C 1
ATOM 1803 O O . ARG A 1 255 ? 24.366 12.495 63.214 1.00 64.96 233 ARG A O 1
ATOM 1811 N N . MET A 1 256 ? 24.894 10.303 63.060 1.00 52.07 234 MET A N 1
ATOM 1812 C CA . MET A 1 256 ? 26.278 10.539 62.667 1.00 48.59 234 MET A CA 1
ATOM 1813 C C . MET A 1 256 ? 26.383 11.119 61.257 1.00 57.75 234 MET A C 1
ATOM 1814 O O . MET A 1 256 ? 27.138 12.072 61.026 1.00 53.48 234 MET A O 1
ATOM 1819 N N . ALA A 1 257 ? 25.616 10.550 60.327 1.00 55.36 235 ALA A N 1
ATOM 1820 C CA . ALA A 1 257 ? 25.502 11.076 58.965 1.00 57.16 235 ALA A CA 1
ATOM 1821 C C . ALA A 1 257 ? 25.184 12.574 58.962 1.00 64.13 235 ALA A C 1
ATOM 1822 O O . ALA A 1 257 ? 25.742 13.325 58.166 1.00 61.41 235 ALA A O 1
ATOM 1824 N N . GLU A 1 258 ? 24.284 12.991 59.854 1.00 67.72 236 GLU A N 1
ATOM 1825 C CA . GLU A 1 258 ? 23.912 14.400 59.992 1.00 73.90 236 GLU A CA 1
ATOM 1826 C C . GLU A 1 258 ? 25.104 15.252 60.424 1.00 65.95 236 GLU A C 1
ATOM 1827 O O . GLU A 1 258 ? 25.379 16.287 59.823 1.00 67.16 236 GLU A O 1
ATOM 1833 N N . LEU A 1 259 ? 25.822 14.794 61.444 1.00 61.64 237 LEU A N 1
ATOM 1834 C CA . LEU A 1 259 ? 26.987 15.512 61.963 1.00 60.40 237 LEU A CA 1
ATOM 1835 C C . LEU A 1 259 ? 28.162 15.568 60.979 1.00 59.55 237 LEU A C 1
ATOM 1836 O O . LEU A 1 259 ? 28.950 16.514 61.012 1.00 67.43 237 LEU A O 1
ATOM 1841 N N . LEU A 1 260 ? 28.275 14.565 60.112 1.00 54.47 238 LEU A N 1
ATOM 1842 C CA . LEU A 1 260 ? 29.399 14.480 59.176 1.00 62.35 238 LEU A CA 1
ATOM 1843 C C . LEU A 1 260 ? 29.156 15.206 57.843 1.00 61.88 238 LEU A C 1
ATOM 1844 O O . LEU A 1 260 ? 30.105 15.500 57.118 1.00 60.09 238 LEU A O 1
ATOM 1849 N N . GLY A 1 261 ? 27.889 15.470 57.524 1.00 69.81 239 GLY A N 1
ATOM 1850 C CA . GLY A 1 261 ? 27.510 16.130 56.268 1.00 70.72 239 GLY A CA 1
ATOM 1851 C C . GLY A 1 261 ? 27.978 15.380 55.033 1.00 75.35 239 GLY A C 1
ATOM 1852 O O . GLY A 1 261 ? 27.357 14.402 54.617 1.00 81.82 239 GLY A O 1
ATOM 1853 N N . ASP A 1 262 ? 29.080 15.845 54.449 1.00 73.03 240 ASP A N 1
ATOM 1854 C CA . ASP A 1 262 ? 29.702 15.165 53.311 1.00 69.28 240 ASP A CA 1
ATOM 1855 C C . ASP A 1 262 ? 31.214 15.042 53.479 1.00 58.41 240 ASP A C 1
ATOM 1856 O O . ASP A 1 262 ? 31.952 14.929 52.500 1.00 60.61 240 ASP A O 1
ATOM 1861 N N . ASP A 1 263 ? 31.664 15.042 54.734 1.00 65.41 241 ASP A N 1
ATOM 1862 C CA . ASP A 1 263 ? 33.080 14.838 55.064 1.00 60.74 241 ASP A CA 1
ATOM 1863 C C . ASP A 1 263 ? 33.626 13.505 54.555 1.00 54.97 241 ASP A C 1
ATOM 1864 O O . ASP A 1 263 ? 34.839 13.347 54.409 1.00 57.29 241 ASP A O 1
ATOM 1869 N N . LEU A 1 264 ? 32.733 12.553 54.277 1.00 55.89 242 LEU A N 1
ATOM 1870 C CA . LEU A 1 264 ? 33.143 11.194 53.905 1.00 55.13 242 LEU A CA 1
ATOM 1871 C C . LEU A 1 264 ? 32.890 10.826 52.452 1.00 47.82 242 LEU A C 1
ATOM 1872 O O . LEU A 1 264 ? 31.820 11.105 51.915 1.00 51.71 242 LEU A O 1
ATOM 1877 N N . GLN A 1 265 ? 33.867 10.161 51.839 1.00 45.94 243 GLN A N 1
ATOM 1878 C CA . GLN A 1 265 ? 33.686 9.553 50.518 1.00 51.55 243 GLN A CA 1
ATOM 1879 C C . GLN A 1 265 ? 32.659 8.411 50.551 1.00 60.85 243 GLN A C 1
ATOM 1880 O O . GLN A 1 265 ? 31.756 8.367 49.707 1.00 65.62 243 GLN A O 1
ATOM 1886 N N . TYR A 1 266 ? 32.814 7.488 51.508 1.00 54.61 244 TYR A N 1
ATOM 1887 C CA . TYR A 1 266 ? 31.816 6.432 51.759 1.00 53.67 244 TYR A CA 1
ATOM 1888 C C . TYR A 1 266 ? 31.854 5.887 53.190 1.00 53.79 244 TYR A C 1
ATOM 1889 O O . TYR A 1 266 ? 32.857 6.024 53.885 1.00 55.21 244 TYR A O 1
ATOM 1898 N N . TYR A 1 267 ? 30.746 5.277 53.610 1.00 52.95 245 TYR A N 1
ATOM 1899 C CA . TYR A 1 267 ? 30.639 4.608 54.905 1.00 48.78 245 TYR A CA 1
ATOM 1900 C C . TYR A 1 267 ? 30.663 3.101 54.674 1.00 50.62 245 TYR A C 1
ATOM 1901 O O . TYR A 1 267 ? 29.809 2.564 53.956 1.00 48.57 245 TYR A O 1
ATOM 1910 N N . GLU A 1 268 ? 31.636 2.409 55.244 1.00 42.88 246 GLU A N 1
ATOM 1911 C CA . GLU A 1 268 ? 31.711 0.955 55.187 1.00 40.71 246 GLU A CA 1
ATOM 1912 C C . GLU A 1 268 ? 31.008 0.311 56.376 1.00 38.66 246 GLU A C 1
ATOM 1913 O O . GLU A 1 268 ? 31.376 0.558 57.473 1.00 38.04 246 GLU A O 1
ATOM 1919 N N . ASP A 1 269 ? 29.992 -0.502 56.142 1.00 41.62 247 ASP A N 1
ATOM 1920 C CA . ASP A 1 269 ? 29.294 -1.240 57.225 1.00 44.23 247 ASP A CA 1
ATOM 1921 C C . ASP A 1 269 ? 29.050 -0.399 58.475 1.00 40.43 247 ASP A C 1
ATOM 1922 O O . ASP A 1 269 ? 29.534 -0.740 59.551 1.00 41.32 247 ASP A O 1
ATOM 1927 N N . PRO A 1 270 ? 28.327 0.722 58.345 1.00 42.36 248 PRO A N 1
ATOM 1928 C CA . PRO A 1 270 ? 28.075 1.444 59.591 1.00 41.77 248 PRO A CA 1
ATOM 1929 C C . PRO A 1 270 ? 27.059 0.745 60.504 1.00 42.52 248 PRO A C 1
ATOM 1930 O O . PRO A 1 270 ? 27.088 0.943 61.716 1.00 40.03 248 PRO A O 1
ATOM 1934 N N . THR A 1 271 ? 26.173 -0.053 59.911 1.00 43.04 249 THR A N 1
ATOM 1935 C CA . THR A 1 271 ? 25.033 -0.646 60.610 1.00 37.92 249 THR A CA 1
ATOM 1936 C C . THR A 1 271 ? 24.861 -2.116 60.179 1.00 37.50 249 THR A C 1
ATOM 1937 O O . THR A 1 271 ? 25.110 -2.449 59.023 1.00 41.38 249 THR A O 1
ATOM 1941 N N . PRO A 1 272 ? 24.466 -3.013 61.105 1.00 40.70 250 PRO A N 1
ATOM 1942 C CA . PRO A 1 272 ? 24.547 -4.434 60.735 1.00 43.56 250 PRO A CA 1
ATOM 1943 C C . PRO A 1 272 ? 23.400 -4.939 59.844 1.00 42.04 250 PRO A C 1
ATOM 1944 O O . PRO A 1 272 ? 22.310 -4.366 59.849 1.00 42.68 250 PRO A O 1
ATOM 1948 N N . GLY A 1 273 ? 23.675 -5.983 59.063 1.00 44.56 251 GLY A N 1
ATOM 1949 C CA . GLY A 1 273 ? 22.647 -6.673 58.280 1.00 40.79 251 GLY A CA 1
ATOM 1950 C C . GLY A 1 273 ? 22.284 -6.069 56.932 1.00 44.19 251 GLY A C 1
ATOM 1951 O O . GLY A 1 273 ? 22.317 -4.849 56.744 1.00 38.60 251 GLY A O 1
ATOM 1952 N N . LEU A 1 274 ? 21.922 -6.935 55.989 1.00 42.06 252 LEU A N 1
ATOM 1953 C CA . LEU A 1 274 ? 21.422 -6.494 54.686 1.00 43.88 252 LEU A CA 1
ATOM 1954 C C . LEU A 1 274 ? 20.253 -5.503 54.791 1.00 48.49 252 LEU A C 1
ATOM 1955 O O . LEU A 1 274 ? 20.208 -4.492 54.073 1.00 41.84 252 LEU A O 1
ATOM 1960 N N . GLU A 1 275 ? 19.327 -5.783 55.705 1.00 44.83 253 GLU A N 1
ATOM 1961 C CA . GLU A 1 275 ? 18.122 -4.970 55.843 1.00 49.09 253 GLU A CA 1
ATOM 1962 C C . GLU A 1 275 ? 18.432 -3.584 56.399 1.00 50.20 253 GLU A C 1
ATOM 1963 O O . GLU A 1 275 ? 17.899 -2.583 55.911 1.00 47.32 253 GLU A O 1
ATOM 1969 N N . GLY A 1 276 ? 19.311 -3.528 57.399 1.00 50.91 254 GLY A N 1
ATOM 1970 C CA . GLY A 1 276 ? 19.706 -2.264 58.024 1.00 44.99 254 GLY A CA 1
ATOM 1971 C C . GLY A 1 276 ? 20.483 -1.368 57.075 1.00 46.28 254 GLY A C 1
ATOM 1972 O O . GLY A 1 276 ? 20.231 -0.158 57.002 1.00 48.13 254 GLY A O 1
ATOM 1973 N N . MET A 1 277 ? 21.424 -1.965 56.348 1.00 42.40 255 MET A N 1
ATOM 1974 C CA . MET A 1 277 ? 22.212 -1.252 55.342 1.00 41.44 255 MET A CA 1
ATOM 1975 C C . MET A 1 277 ? 21.314 -0.670 54.244 1.00 49.02 255 MET A C 1
ATOM 1976 O O . MET A 1 277 ? 21.455 0.501 53.877 1.00 47.73 255 MET A O 1
ATOM 1981 N N . ALA A 1 278 ? 20.366 -1.476 53.762 1.00 49.91 256 ALA A N 1
ATOM 1982 C CA . ALA A 1 278 ? 19.390 -1.035 52.760 1.00 51.00 256 ALA A CA 1
ATOM 1983 C C . ALA A 1 278 ? 18.573 0.142 53.268 1.00 47.56 256 ALA A C 1
ATOM 1984 O O . ALA A 1 278 ? 18.382 1.126 52.557 1.00 53.22 256 ALA A O 1
ATOM 1986 N N . GLU A 1 279 ? 18.103 0.033 54.504 1.00 44.65 257 GLU A N 1
ATOM 1987 C CA . GLU A 1 279 ? 17.235 1.036 55.091 1.00 45.34 257 GLU A CA 1
ATOM 1988 C C . GLU A 1 279 ? 18.006 2.333 55.267 1.00 46.70 257 GLU A C 1
ATOM 1989 O O . GLU A 1 279 ? 17.498 3.416 54.955 1.00 42.62 257 GLU A O 1
ATOM 1995 N N . LEU A 1 280 ? 19.248 2.208 55.729 1.00 40.62 258 LEU A N 1
ATOM 1996 C CA . LEU A 1 280 ? 20.118 3.355 55.904 1.00 41.10 258 LEU A CA 1
ATOM 1997 C C . LEU A 1 280 ? 20.299 4.098 54.584 1.00 46.92 258 LEU A C 1
ATOM 1998 O O . LEU A 1 280 ? 20.161 5.329 54.530 1.00 47.25 258 LEU A O 1
ATOM 2003 N N . HIS A 1 281 ? 20.603 3.347 53.525 1.00 44.38 259 HIS A N 1
ATOM 2004 C CA . HIS A 1 281 ? 20.767 3.944 52.213 1.00 46.16 259 HIS A CA 1
ATOM 2005 C C . HIS A 1 281 ? 19.492 4.670 51.776 1.00 45.83 259 HIS A C 1
ATOM 2006 O O . HIS A 1 281 ? 19.546 5.843 51.444 1.00 43.67 259 HIS A O 1
ATOM 2013 N N . LYS A 1 282 ? 18.349 3.986 51.827 1.00 49.40 260 LYS A N 1
ATOM 2014 C CA . LYS A 1 282 ? 17.075 4.596 51.440 1.00 49.16 260 LYS A CA 1
ATOM 2015 C C . LYS A 1 282 ? 16.860 5.910 52.160 1.00 53.26 260 LYS A C 1
ATOM 2016 O O . LYS A 1 282 ? 16.456 6.899 51.555 1.00 58.43 260 LYS A O 1
ATOM 2022 N N . ARG A 1 283 ? 17.158 5.916 53.453 1.00 58.42 261 ARG A N 1
ATOM 2023 C CA . ARG A 1 283 ? 16.851 7.050 54.308 1.00 55.44 261 ARG A CA 1
ATOM 2024 C C . ARG A 1 283 ? 17.810 8.219 54.146 1.00 51.93 261 ARG A C 1
ATOM 2025 O O . ARG A 1 283 ? 17.485 9.335 54.535 1.00 62.86 261 ARG A O 1
ATOM 2033 N N . THR A 1 284 ? 18.988 7.965 53.587 1.00 54.73 262 THR A N 1
ATOM 2034 C CA . THR A 1 284 ? 20.024 8.995 53.489 1.00 54.85 262 THR A CA 1
ATOM 2035 C C . THR A 1 284 ? 20.523 9.233 52.060 1.00 58.85 262 THR A C 1
ATOM 2036 O O . THR A 1 284 ? 20.925 10.344 51.719 1.00 55.93 262 THR A O 1
ATOM 2040 N N . GLY A 1 285 ? 20.510 8.186 51.237 1.00 55.67 263 GLY A N 1
ATOM 2041 C CA . GLY A 1 285 ? 21.118 8.234 49.909 1.00 48.32 263 GLY A CA 1
ATOM 2042 C C . GLY A 1 285 ? 22.636 8.089 49.944 1.00 49.76 263 GLY A C 1
ATOM 2043 O O . GLY A 1 285 ? 23.298 8.227 48.915 1.00 46.95 263 GLY A O 1
ATOM 2044 N N . LEU A 1 286 ? 23.192 7.799 51.122 1.00 51.79 264 LEU A N 1
ATOM 2045 C CA . LEU A 1 286 ? 24.650 7.673 51.290 1.00 49.47 264 LEU A CA 1
ATOM 2046 C C . LEU A 1 286 ? 25.264 6.439 50.621 1.00 54.52 264 LEU A C 1
ATOM 2047 O O . LEU A 1 286 ? 24.609 5.387 50.533 1.00 49.31 264 LEU A O 1
ATOM 2052 N N . PRO A 1 287 ? 26.526 6.563 50.146 1.00 51.02 265 PRO A N 1
ATOM 2053 C CA . PRO A 1 287 ? 27.207 5.420 49.530 1.00 52.33 265 PRO A CA 1
ATOM 2054 C C . PRO A 1 287 ? 27.724 4.442 50.583 1.00 52.52 265 PRO A C 1
ATOM 2055 O O . PRO A 1 287 ? 28.667 4.755 51.330 1.00 44.66 265 PRO A O 1
ATOM 2059 N N . LEU A 1 288 ? 27.098 3.268 50.643 1.00 51.15 266 LEU A N 1
ATOM 2060 C CA . LEU A 1 288 ? 27.471 2.257 51.629 1.00 44.35 266 LEU A CA 1
ATOM 2061 C C . LEU A 1 288 ? 28.323 1.162 51.019 1.00 37.19 266 LEU A C 1
ATOM 2062 O O . LEU A 1 288 ? 28.000 0.608 49.961 1.00 44.39 266 LEU A O 1
ATOM 2067 N N . ALA A 1 289 ? 29.428 0.877 51.697 1.00 33.33 267 ALA A N 1
ATOM 2068 C CA . ALA A 1 289 ? 30.347 -0.179 51.310 1.00 36.39 267 ALA A CA 1
ATOM 2069 C C . ALA A 1 289 ? 30.254 -1.290 52.346 1.00 40.96 267 ALA A C 1
ATOM 2070 O O . ALA A 1 289 ? 29.817 -1.047 53.478 1.00 40.19 267 ALA A O 1
ATOM 2072 N N . THR A 1 290 ? 30.672 -2.498 51.969 1.00 38.61 268 THR A N 1
ATOM 2073 C CA . THR A 1 290 ? 30.653 -3.619 52.901 1.00 38.96 268 THR A CA 1
ATOM 2074 C C . THR A 1 290 ? 31.776 -4.621 52.678 1.00 34.82 268 THR A C 1
ATOM 2075 O O . THR A 1 290 ? 32.211 -4.851 51.557 1.00 35.42 268 THR A O 1
ATOM 2079 N N . ASN A 1 291 ? 32.238 -5.218 53.766 1.00 42.21 269 ASN A N 1
ATOM 2080 C CA . ASN A 1 291 ? 32.836 -6.544 53.681 1.00 44.10 269 ASN A CA 1
ATOM 2081 C C . ASN A 1 291 ? 32.302 -7.460 54.794 1.00 44.81 269 ASN A C 1
ATOM 2082 O O . ASN A 1 291 ? 33.014 -8.308 55.337 1.00 47.94 269 ASN A O 1
ATOM 2087 N N . MET A 1 292 ? 31.023 -7.268 55.108 1.00 46.92 270 MET A N 1
ATOM 2088 C CA . MET A 1 292 ? 30.341 -8.016 56.168 1.00 47.85 270 MET A CA 1
ATOM 2089 C C . MET A 1 292 ? 29.054 -8.643 55.671 1.00 45.30 270 MET A C 1
ATOM 2090 O O . MET A 1 292 ? 28.812 -9.822 55.920 1.00 46.94 270 MET A O 1
ATOM 2095 N N . VAL A 1 293 ? 28.239 -7.863 54.960 1.00 40.51 271 VAL A N 1
ATOM 2096 C CA . VAL A 1 293 ? 26.961 -8.370 54.473 1.00 39.00 271 VAL A CA 1
ATOM 2097 C C . VAL A 1 293 ? 27.021 -8.937 53.052 1.00 42.66 271 VAL A C 1
ATOM 2098 O O . VAL A 1 293 ? 26.086 -9.596 52.601 1.00 43.12 271 VAL A O 1
ATOM 2102 N N . VAL A 1 294 ? 28.119 -8.686 52.346 1.00 42.63 272 VAL A N 1
ATOM 2103 C CA . VAL A 1 294 ? 28.343 -9.314 51.047 1.00 37.83 272 VAL A CA 1
ATOM 2104 C C . VAL A 1 294 ? 29.757 -9.875 51.062 1.00 44.64 272 VAL A C 1
ATOM 2105 O O . VAL A 1 294 ? 30.726 -9.159 50.785 1.00 35.92 272 VAL A O 1
ATOM 2109 N N . THR A 1 295 ? 29.861 -11.155 51.417 1.00 39.88 273 THR A N 1
ATOM 2110 C CA . THR A 1 295 ? 31.147 -11.826 51.568 1.00 41.27 273 THR A CA 1
ATOM 2111 C C . THR A 1 295 ? 31.221 -13.088 50.723 1.00 44.20 273 THR A C 1
ATOM 2112 O O . THR A 1 295 ? 32.255 -13.755 50.712 1.00 52.00 273 THR A O 1
ATOM 2116 N N . ASP A 1 296 ? 30.131 -13.420 50.027 1.00 39.06 274 ASP A N 1
ATOM 2117 C CA . ASP A 1 296 ? 30.117 -14.559 49.098 1.00 37.39 274 ASP A CA 1
ATOM 2118 C C . ASP A 1 296 ? 29.039 -14.362 48.041 1.00 37.21 274 ASP A C 1
ATOM 2119 O O . ASP A 1 296 ? 28.265 -13.405 48.107 1.00 41.47 274 ASP A O 1
ATOM 2124 N N . PHE A 1 297 ? 28.982 -15.269 47.073 1.00 35.71 275 PHE A N 1
ATOM 2125 C CA . PHE A 1 297 ? 28.118 -15.079 45.917 1.00 39.84 275 PHE A CA 1
ATOM 2126 C C . PHE A 1 297 ? 26.615 -15.105 46.214 1.00 45.64 275 PHE A C 1
ATOM 2127 O O . PHE A 1 297 ? 25.839 -14.405 45.560 1.00 45.92 275 PHE A O 1
ATOM 2135 N N . ASP A 1 298 ? 26.210 -15.887 47.212 1.00 44.55 276 ASP A N 1
ATOM 2136 C CA . ASP A 1 298 ? 24.803 -15.937 47.615 1.00 44.99 276 ASP A CA 1
ATOM 2137 C C . ASP A 1 298 ? 24.387 -14.642 48.294 1.00 37.17 276 ASP A C 1
ATOM 2138 O O . ASP A 1 298 ? 23.308 -14.119 48.037 1.00 39.38 276 ASP A O 1
ATOM 2143 N N . GLU A 1 299 ? 25.257 -14.120 49.148 1.00 38.01 277 GLU A N 1
ATOM 2144 C CA . GLU A 1 299 ? 25.029 -12.824 49.782 1.00 42.80 277 GLU A CA 1
ATOM 2145 C C . GLU A 1 299 ? 24.928 -11.701 48.743 1.00 42.03 277 GLU A C 1
ATOM 2146 O O . GLU A 1 299 ? 24.120 -10.773 48.902 1.00 40.69 277 GLU A O 1
ATOM 2152 N N . PHE A 1 300 ? 25.732 -11.802 47.679 1.00 42.05 278 PHE A N 1
ATOM 2153 C CA . PHE A 1 300 ? 25.709 -10.829 46.582 1.00 40.54 278 PHE A CA 1
ATOM 2154 C C . PHE A 1 300 ? 24.309 -10.784 45.959 1.00 42.05 278 PHE A C 1
ATOM 2155 O O . PHE A 1 300 ? 23.743 -9.704 45.799 1.00 43.01 278 PHE A O 1
ATOM 2163 N N . ARG A 1 301 ? 23.763 -11.963 45.642 1.00 38.34 279 ARG A N 1
ATOM 2164 C CA . ARG A 1 301 ? 22.417 -12.121 45.079 1.00 38.47 279 ARG A CA 1
ATOM 2165 C C . ARG A 1 301 ? 21.345 -11.502 45.975 1.00 39.51 279 ARG A C 1
ATOM 2166 O O . ARG A 1 301 ? 20.452 -10.798 45.497 1.00 40.78 279 ARG A O 1
ATOM 2174 N N . ARG A 1 302 ? 21.420 -11.785 47.270 1.00 38.80 280 ARG A N 1
ATOM 2175 C CA . ARG A 1 302 ? 20.428 -11.265 48.208 1.00 42.42 280 ARG A CA 1
ATOM 2176 C C . ARG A 1 302 ? 20.595 -9.751 48.380 1.00 40.91 280 ARG A C 1
ATOM 2177 O O . ARG A 1 302 ? 19.614 -9.035 48.556 1.00 37.84 280 ARG A O 1
ATOM 2185 N N . SER A 1 303 ? 21.830 -9.263 48.307 1.00 39.37 281 SER A N 1
ATOM 2186 C CA . SER A 1 303 ? 22.069 -7.818 48.424 1.00 42.90 281 SER A CA 1
ATOM 2187 C C . SER A 1 303 ? 21.473 -7.079 47.243 1.00 43.35 281 SER A C 1
ATOM 2188 O O . SER A 1 303 ? 20.829 -6.046 47.404 1.00 40.29 281 SER A O 1
ATOM 2191 N N . VAL A 1 304 ? 21.692 -7.633 46.057 1.00 43.25 282 VAL A N 1
ATOM 2192 C CA . VAL A 1 304 ? 21.253 -7.020 44.816 1.00 48.82 282 VAL A CA 1
ATOM 2193 C C . VAL A 1 304 ? 19.731 -6.944 44.748 1.00 46.97 282 VAL A C 1
ATOM 2194 O O . VAL A 1 304 ? 19.182 -6.035 44.132 1.00 47.70 282 VAL A O 1
ATOM 2198 N N . ALA A 1 305 ? 19.062 -7.900 45.395 1.00 49.77 283 ALA A N 1
ATOM 2199 C CA . ALA A 1 305 ? 17.601 -7.933 45.462 1.00 44.82 283 ALA A CA 1
ATOM 2200 C C . ALA A 1 305 ? 17.036 -6.829 46.356 1.00 48.42 283 ALA A C 1
ATOM 2201 O O . ALA A 1 305 ? 15.923 -6.352 46.126 1.00 52.54 283 ALA A O 1
ATOM 2203 N N . GLN A 1 306 ? 17.795 -6.437 47.379 1.00 52.93 284 GLN A N 1
ATOM 2204 C CA . GLN A 1 306 ? 17.344 -5.434 48.357 1.00 51.96 284 GLN A CA 1
ATOM 2205 C C . GLN A 1 306 ? 17.989 -4.079 48.138 1.00 46.14 284 GLN A C 1
ATOM 2206 O O . GLN A 1 306 ? 17.617 -3.110 48.789 1.00 54.39 284 GLN A O 1
ATOM 2212 N N . ASN A 1 307 ? 18.979 -4.026 47.249 1.00 49.23 285 ASN A N 1
ATOM 2213 C CA . ASN A 1 307 ? 19.861 -2.858 47.101 1.00 56.64 285 ASN A CA 1
ATOM 2214 C C . ASN A 1 307 ? 20.484 -2.382 48.434 1.00 48.79 285 ASN A C 1
ATOM 2215 O O . ASN A 1 307 ? 20.431 -1.204 48.777 1.00 52.57 285 ASN A O 1
ATOM 2220 N N . SER A 1 308 ? 21.086 -3.313 49.171 1.00 50.29 286 SER A N 1
ATOM 2221 C CA . SER A 1 308 ? 21.661 -3.025 50.496 1.00 46.33 286 SER A CA 1
ATOM 2222 C C . SER A 1 308 ? 22.952 -2.221 50.460 1.00 47.53 286 SER A C 1
ATOM 2223 O O . SER A 1 308 ? 23.163 -1.339 51.298 1.00 56.03 286 SER A O 1
ATOM 2226 N N . VAL A 1 309 ? 23.823 -2.549 49.510 1.00 45.79 287 VAL A N 1
ATOM 2227 C CA . VAL A 1 309 ? 25.132 -1.917 49.418 1.00 45.17 287 VAL A CA 1
ATOM 2228 C C . VAL A 1 309 ? 25.416 -1.407 48.011 1.00 50.50 287 VAL A C 1
ATOM 2229 O O . VAL A 1 309 ? 24.917 -1.951 47.023 1.00 46.33 287 VAL A O 1
ATOM 2233 N N . GLN A 1 310 ? 26.227 -0.359 47.939 1.00 44.96 288 GLN A N 1
ATOM 2234 C CA . GLN A 1 310 ? 26.570 0.268 46.673 1.00 43.42 288 GLN A CA 1
ATOM 2235 C C . GLN A 1 310 ? 28.000 -0.065 46.275 1.00 44.22 288 GLN A C 1
ATOM 2236 O O . GLN A 1 310 ? 28.388 0.149 45.133 1.00 42.16 288 GLN A O 1
ATOM 2242 N N . ILE A 1 311 ? 28.772 -0.602 47.225 1.00 38.01 289 ILE A N 1
ATOM 2243 C CA . ILE A 1 311 ? 30.188 -0.888 47.019 1.00 41.73 289 ILE A CA 1
ATOM 2244 C C . ILE A 1 311 ? 30.584 -2.174 47.741 1.00 41.57 289 ILE A C 1
ATOM 2245 O O . ILE A 1 311 ? 30.332 -2.325 48.936 1.00 47.07 289 ILE A O 1
ATOM 2250 N N . VAL A 1 312 ? 31.219 -3.084 47.013 1.00 40.64 290 VAL A N 1
ATOM 2251 C CA . VAL A 1 312 ? 31.720 -4.318 47.590 1.00 47.35 290 VAL A CA 1
ATOM 2252 C C . VAL A 1 312 ? 33.238 -4.261 47.728 1.00 50.78 290 VAL A C 1
ATOM 2253 O O . VAL A 1 312 ? 33.953 -4.048 46.745 1.00 48.69 290 VAL A O 1
ATOM 2257 N N . LEU A 1 313 ? 33.720 -4.438 48.955 1.00 43.84 291 LEU A N 1
ATOM 2258 C CA . LEU A 1 313 ? 35.149 -4.614 49.181 1.00 49.08 291 LEU A CA 1
ATOM 2259 C C . LEU A 1 313 ? 35.506 -6.094 49.093 1.00 49.64 291 LEU A C 1
ATOM 2260 O O . LEU A 1 313 ? 35.275 -6.855 50.031 1.00 55.07 291 LEU A O 1
ATOM 2265 N N . ALA A 1 314 ? 36.040 -6.496 47.946 1.00 49.80 292 ALA A N 1
ATOM 2266 C CA . ALA A 1 314 ? 36.515 -7.858 47.736 1.00 49.74 292 ALA A CA 1
ATOM 2267 C C . ALA A 1 314 ? 37.779 -8.151 48.551 1.00 49.16 292 ALA A C 1
ATOM 2268 O O . ALA A 1 314 ? 38.433 -7.235 49.056 1.00 52.90 292 ALA A O 1
ATOM 2270 N N . ASP A 1 315 ? 38.103 -9.435 48.666 1.00 47.57 293 ASP A N 1
ATOM 2271 C CA . ASP A 1 315 ? 39.226 -9.938 49.461 1.00 45.51 293 ASP A CA 1
ATOM 2272 C C . ASP A 1 315 ? 39.447 -11.346 48.948 1.00 49.20 293 ASP A C 1
ATOM 2273 O O . ASP A 1 315 ? 38.607 -12.226 49.161 1.00 51.05 293 ASP A O 1
ATOM 2278 N N . HIS A 1 316 ? 40.557 -11.553 48.242 1.00 42.44 294 HIS A N 1
ATOM 2279 C CA . HIS A 1 316 ? 40.750 -12.790 47.496 1.00 42.90 294 HIS A CA 1
ATOM 2280 C C . HIS A 1 316 ? 40.870 -13.995 48.426 1.00 42.55 294 HIS A C 1
ATOM 2281 O O . HIS A 1 316 ? 40.671 -15.137 47.999 1.00 45.59 294 HIS A O 1
ATOM 2288 N N . HIS A 1 317 ? 41.198 -13.725 49.688 1.00 46.85 295 HIS A N 1
ATOM 2289 C CA . HIS A 1 317 ? 41.430 -14.778 50.667 1.00 53.92 295 HIS A CA 1
ATOM 2290 C C . HIS A 1 317 ? 40.179 -15.587 50.930 1.00 52.47 295 HIS A C 1
ATOM 2291 O O . HIS A 1 317 ? 40.238 -16.816 50.995 1.00 55.48 295 HIS A O 1
ATOM 2298 N N . TYR A 1 318 ? 39.046 -14.908 51.075 1.00 50.52 296 TYR A N 1
ATOM 2299 C CA . TYR A 1 318 ? 37.815 -15.630 51.395 1.00 49.79 296 TYR A CA 1
ATOM 2300 C C . TYR A 1 318 ? 36.808 -15.712 50.268 1.00 51.53 296 TYR A C 1
ATOM 2301 O O . TYR A 1 318 ? 35.899 -16.538 50.313 1.00 52.62 296 TYR A O 1
ATOM 2310 N N . TRP A 1 319 ? 36.974 -14.885 49.242 1.00 52.52 297 TRP A N 1
ATOM 2311 C CA . TRP A 1 319 ? 36.078 -14.969 48.091 1.00 43.13 297 TRP A CA 1
ATOM 2312 C C . TRP A 1 319 ? 36.386 -16.147 47.183 1.00 41.50 297 TRP A C 1
ATOM 2313 O O . TRP A 1 319 ? 35.609 -16.457 46.277 1.00 47.64 297 TRP A O 1
ATOM 2324 N N . GLY A 1 320 ? 37.518 -16.806 47.426 1.00 44.50 298 GLY A N 1
ATOM 2325 C CA . GLY A 1 320 ? 37.861 -18.021 46.687 1.00 42.35 298 GLY A CA 1
ATOM 2326 C C . GLY A 1 320 ? 39.030 -17.888 45.722 1.00 41.47 298 GLY A C 1
ATOM 2327 O O . GLY A 1 320 ? 39.165 -18.687 44.805 1.00 46.22 298 GLY A O 1
ATOM 2328 N N . GLY A 1 321 ? 39.880 -16.887 45.929 1.00 49.41 299 GLY A N 1
ATOM 2329 C CA . GLY A 1 321 ? 41.044 -16.705 45.066 1.00 63.72 299 GLY A CA 1
ATOM 2330 C C . GLY A 1 321 ? 40.945 -15.585 44.042 1.00 61.40 299 GLY A C 1
ATOM 2331 O O . GLY A 1 321 ? 40.055 -14.730 44.104 1.00 57.67 299 GLY A O 1
ATOM 2332 N N . LEU A 1 322 ? 41.862 -15.611 43.081 1.00 63.36 300 LEU A N 1
ATOM 2333 C CA . LEU A 1 322 ? 42.074 -14.472 42.196 1.00 51.07 300 LEU A CA 1
ATOM 2334 C C . LEU A 1 322 ? 41.080 -14.426 41.049 1.00 45.88 300 LEU A C 1
ATOM 2335 O O . LEU A 1 322 ? 40.547 -13.364 40.744 1.00 48.66 300 LEU A O 1
ATOM 2340 N N . ARG A 1 323 ? 40.818 -15.575 40.437 1.00 42.90 301 ARG A N 1
ATOM 2341 C CA . ARG A 1 323 ? 39.867 -15.654 39.340 1.00 51.84 301 ARG A CA 1
ATOM 2342 C C . ARG A 1 323 ? 38.429 -15.423 39.799 1.00 64.20 301 ARG A C 1
ATOM 2343 O O . ARG A 1 323 ? 37.632 -14.826 39.064 1.00 62.08 301 ARG A O 1
ATOM 2351 N N . ASP A 1 324 ? 38.110 -15.885 41.010 1.00 56.99 302 ASP A N 1
ATOM 2352 C CA . ASP A 1 324 ? 36.788 -15.670 41.601 1.00 54.38 302 ASP A CA 1
ATOM 2353 C C . ASP A 1 324 ? 36.570 -14.191 41.900 1.00 48.76 302 ASP A C 1
ATOM 2354 O O . ASP A 1 324 ? 35.461 -13.671 41.745 1.00 55.99 302 ASP A O 1
ATOM 2359 N N . THR A 1 325 ? 37.638 -13.526 42.334 1.00 42.97 303 THR A N 1
ATOM 2360 C CA . THR A 1 325 ? 37.635 -12.081 42.561 1.00 50.06 303 THR A CA 1
ATOM 2361 C C . THR A 1 325 ? 37.360 -11.273 41.269 1.00 57.25 303 THR A C 1
ATOM 2362 O O . THR A 1 325 ? 36.710 -10.218 41.313 1.00 46.45 303 THR A O 1
ATOM 2366 N N . GLN A 1 326 ? 37.841 -11.782 40.134 1.00 48.38 304 GLN A N 1
ATOM 2367 C CA . GLN A 1 326 ? 37.612 -11.146 38.839 1.00 54.69 304 GLN A CA 1
ATOM 2368 C C . GLN A 1 326 ? 36.150 -11.314 38.453 1.00 51.19 304 GLN A C 1
ATOM 2369 O O . GLN A 1 326 ? 35.497 -10.363 38.003 1.00 52.16 304 GLN A O 1
ATOM 2375 N N . THR A 1 327 ? 35.642 -12.530 38.639 1.00 47.95 305 THR A N 1
ATOM 2376 C CA . THR A 1 327 ? 34.215 -12.797 38.479 1.00 46.89 305 THR A CA 1
ATOM 2377 C C . THR A 1 327 ? 33.404 -11.822 39.316 1.00 47.09 305 THR A C 1
ATOM 2378 O O . THR A 1 327 ? 32.492 -11.182 38.796 1.00 46.03 305 THR A O 1
ATOM 2382 N N . LEU A 1 328 ? 33.756 -11.684 40.595 1.00 40.81 306 LEU A N 1
ATOM 2383 C CA . LEU A 1 328 ? 33.066 -10.720 41.437 1.00 39.50 306 LEU A CA 1
ATOM 2384 C C . LEU A 1 328 ? 33.123 -9.302 40.852 1.00 40.29 306 LEU A C 1
ATOM 2385 O O . LEU A 1 328 ? 32.097 -8.621 40.793 1.00 43.51 306 LEU A O 1
ATOM 2390 N N . ALA A 1 329 ? 34.310 -8.851 40.438 1.00 45.77 307 ALA A N 1
ATOM 2391 C CA . ALA A 1 329 ? 34.455 -7.488 39.899 1.00 44.95 307 ALA A CA 1
ATOM 2392 C C . ALA A 1 329 ? 33.517 -7.272 38.706 1.00 37.31 307 ALA A C 1
ATOM 2393 O O . ALA A 1 329 ? 32.840 -6.247 38.609 1.00 41.23 307 ALA A O 1
ATOM 2395 N N . LYS A 1 330 ? 33.475 -8.264 37.824 1.00 34.82 308 LYS A N 1
ATOM 2396 C CA . LYS A 1 330 ? 32.615 -8.252 36.650 1.00 38.51 308 LYS A CA 1
ATOM 2397 C C . LYS A 1 330 ? 31.139 -8.206 37.037 1.00 47.82 308 LYS A C 1
ATOM 2398 O O . LYS A 1 330 ? 30.330 -7.533 36.379 1.00 49.16 308 LYS A O 1
ATOM 2404 N N . MET A 1 331 ? 30.796 -8.918 38.109 1.00 47.19 309 MET A N 1
ATOM 2405 C CA . MET A 1 331 ? 29.419 -8.963 38.598 1.00 42.71 309 MET A CA 1
ATOM 2406 C C . MET A 1 331 ? 29.003 -7.628 39.188 1.00 39.01 309 MET A C 1
ATOM 2407 O O . MET A 1 331 ? 27.884 -7.179 38.963 1.00 39.05 309 MET A O 1
ATOM 2412 N N . CYS A 1 332 ? 29.905 -6.998 39.935 1.00 39.29 310 CYS A N 1
ATOM 2413 C CA . CYS A 1 332 ? 29.664 -5.655 40.459 1.00 47.50 310 CYS A CA 1
ATOM 2414 C C . CYS A 1 332 ? 29.416 -4.667 39.324 1.00 45.43 310 CYS A C 1
ATOM 2415 O O . CYS A 1 332 ? 28.486 -3.857 39.388 1.00 41.12 310 CYS A O 1
ATOM 2418 N N . ASP A 1 333 ? 30.254 -4.750 38.289 1.00 44.81 311 ASP A N 1
ATOM 2419 C CA . ASP A 1 333 ? 30.103 -3.924 37.093 1.00 49.78 311 ASP A CA 1
ATOM 2420 C C . ASP A 1 333 ? 28.722 -4.132 36.483 1.00 44.74 311 ASP A C 1
ATOM 2421 O O . ASP A 1 333 ? 28.076 -3.178 36.065 1.00 50.42 311 ASP A O 1
ATOM 2426 N N . THR A 1 334 ? 28.274 -5.382 36.458 1.00 45.28 312 THR A N 1
ATOM 2427 C CA . THR A 1 334 ? 27.002 -5.742 35.850 1.00 42.74 312 THR A CA 1
ATOM 2428 C C . THR A 1 334 ? 25.823 -5.172 36.628 1.00 48.07 312 THR A C 1
ATOM 2429 O O . THR A 1 334 ? 24.815 -4.770 36.037 1.00 46.15 312 THR A O 1
ATOM 2433 N N . PHE A 1 335 ? 25.968 -5.110 37.948 1.00 42.29 313 PHE A N 1
ATOM 2434 C CA . PHE A 1 335 ? 24.874 -4.681 38.810 1.00 40.49 313 PHE A CA 1
ATOM 2435 C C . PHE A 1 335 ? 25.078 -3.273 39.329 1.00 41.23 313 PHE A C 1
ATOM 2436 O O . PHE A 1 335 ? 24.362 -2.826 40.212 1.00 47.93 313 PHE A O 1
ATOM 2444 N N . GLY A 1 336 ? 26.048 -2.570 38.753 1.00 43.57 314 GLY A N 1
ATOM 2445 C CA . GLY A 1 336 ? 26.247 -1.158 39.043 1.00 42.12 314 GLY A CA 1
ATOM 2446 C C . GLY A 1 336 ? 26.814 -0.886 40.419 1.00 39.79 314 GLY A C 1
ATOM 2447 O O . GLY A 1 336 ? 26.501 0.131 41.023 1.00 39.89 314 GLY A O 1
ATOM 2448 N N . LEU A 1 337 ? 27.661 -1.785 40.909 1.00 40.39 315 LEU A N 1
ATOM 2449 C CA . LEU A 1 337 ? 28.258 -1.620 42.236 1.00 45.00 315 LEU A CA 1
ATOM 2450 C C . LEU A 1 337 ? 29.729 -1.265 42.089 1.00 41.83 315 LEU A C 1
ATOM 2451 O O . LEU A 1 337 ? 30.401 -1.769 41.187 1.00 43.09 315 LEU A O 1
ATOM 2456 N N . GLY A 1 338 ? 30.232 -0.408 42.972 1.00 40.81 316 GLY A N 1
ATOM 2457 C CA . GLY A 1 338 ? 31.669 -0.130 43.025 1.00 48.56 316 GLY A CA 1
ATOM 2458 C C . GLY A 1 338 ? 32.428 -1.326 43.585 1.00 52.27 316 GLY A C 1
ATOM 2459 O O . GLY A 1 338 ? 31.886 -2.077 44.396 1.00 49.18 316 GLY A O 1
ATOM 2460 N N . VAL A 1 339 ? 33.669 -1.520 43.137 1.00 50.70 317 VAL A N 1
ATOM 2461 C CA . VAL A 1 339 ? 34.539 -2.558 43.697 1.00 52.88 317 VAL A CA 1
ATOM 2462 C C . VAL A 1 339 ? 35.866 -1.980 44.150 1.00 57.88 317 VAL A C 1
ATOM 2463 O O . VAL A 1 339 ? 36.392 -1.049 43.537 1.00 55.88 317 VAL A O 1
ATOM 2467 N N . SER A 1 340 ? 36.400 -2.560 45.220 1.00 54.48 318 SER A N 1
ATOM 2468 C CA . SER A 1 340 ? 37.747 -2.291 45.687 1.00 51.52 318 SER A CA 1
ATOM 2469 C C . SER A 1 340 ? 38.230 -3.557 46.378 1.00 53.99 318 SER A C 1
ATOM 2470 O O . SER A 1 340 ? 37.446 -4.464 46.636 1.00 54.06 318 SER A O 1
ATOM 2473 N N . MET A 1 341 ? 39.521 -3.630 46.665 1.00 56.61 319 MET A N 1
ATOM 2474 C CA . MET A 1 341 ? 40.097 -4.846 47.214 1.00 52.29 319 MET A CA 1
ATOM 2475 C C . MET A 1 341 ? 40.499 -4.602 48.667 1.00 50.89 319 MET A C 1
ATOM 2476 O O . MET A 1 341 ? 40.624 -3.453 49.096 1.00 47.20 319 MET A O 1
ATOM 2481 N N . HIS A 1 342 ? 40.683 -5.681 49.424 1.00 44.72 320 HIS A N 1
ATOM 2482 C CA . HIS A 1 342 ? 40.967 -5.579 50.856 1.00 48.37 320 HIS A CA 1
ATOM 2483 C C . HIS A 1 342 ? 41.790 -6.775 51.320 1.00 45.38 320 HIS A C 1
ATOM 2484 O O . HIS A 1 342 ? 41.710 -7.857 50.733 1.00 44.68 320 HIS A O 1
ATOM 2491 N N . SER A 1 343 ? 42.599 -6.555 52.355 1.00 47.93 321 SER A N 1
ATOM 2492 C CA . SER A 1 343 ? 43.290 -7.631 53.083 1.00 53.09 321 SER A CA 1
ATOM 2493 C C . SER A 1 343 ? 43.709 -7.120 54.447 1.00 54.86 321 SER A C 1
ATOM 2494 O O . SER A 1 343 ? 44.145 -5.971 54.584 1.00 54.40 321 SER A O 1
ATOM 2497 N N . ASN A 1 344 ? 43.546 -7.967 55.458 1.00 55.63 322 ASN A N 1
ATOM 2498 C CA . ASN A 1 344 ? 43.860 -7.592 56.832 1.00 55.54 322 ASN A CA 1
ATOM 2499 C C . ASN A 1 344 ? 44.901 -8.533 57.432 1.00 53.83 322 ASN A C 1
ATOM 2500 O O . ASN A 1 344 ? 45.034 -9.672 56.970 1.00 46.37 322 ASN A O 1
ATOM 2505 N N . SER A 1 345 ? 45.632 -8.046 58.442 1.00 56.55 323 SER A N 1
ATOM 2506 C CA . SER A 1 345 ? 46.652 -8.831 59.164 1.00 63.62 323 SER A CA 1
ATOM 2507 C C . SER A 1 345 ? 47.385 -9.817 58.258 1.00 60.59 323 SER A C 1
ATOM 2508 O O . SER A 1 345 ? 47.270 -11.037 58.407 1.00 55.15 323 SER A O 1
ATOM 2511 N N . HIS A 1 346 ? 48.139 -9.260 57.314 1.00 66.47 324 HIS A N 1
ATOM 2512 C CA . HIS A 1 346 ? 48.746 -10.035 56.240 1.00 62.18 324 HIS A CA 1
ATOM 2513 C C . HIS A 1 346 ? 50.193 -9.607 56.007 1.00 66.46 324 HIS A C 1
ATOM 2514 O O . HIS A 1 346 ? 50.640 -8.563 56.497 1.00 63.09 324 HIS A O 1
ATOM 2521 N N . LEU A 1 347 ? 50.912 -10.420 55.243 1.00 67.01 325 LEU A N 1
ATOM 2522 C CA . LEU A 1 347 ? 52.267 -10.090 54.841 1.00 80.43 325 LEU A CA 1
ATOM 2523 C C . LEU A 1 347 ? 52.349 -9.805 53.342 1.00 84.37 325 LEU A C 1
ATOM 2524 O O . LEU A 1 347 ? 51.326 -9.763 52.643 1.00 84.69 325 LEU A O 1
ATOM 2529 N N . GLY A 1 348 ? 53.577 -9.616 52.868 1.00 74.05 326 GLY A N 1
ATOM 2530 C CA . GLY A 1 348 ? 53.855 -9.217 51.496 1.00 64.20 326 GLY A CA 1
ATOM 2531 C C . GLY A 1 348 ? 53.276 -10.103 50.415 1.00 65.91 326 GLY A C 1
ATOM 2532 O O . GLY A 1 348 ? 52.881 -9.600 49.358 1.00 55.40 326 GLY A O 1
ATOM 2533 N N . ILE A 1 349 ? 53.238 -11.414 50.668 1.00 59.02 327 ILE A N 1
ATOM 2534 C CA . ILE A 1 349 ? 52.671 -12.370 49.716 1.00 55.82 327 ILE A CA 1
ATOM 2535 C C . ILE A 1 349 ? 51.216 -11.999 49.399 1.00 70.75 327 ILE A C 1
ATOM 2536 O O . ILE A 1 349 ? 50.852 -11.793 48.234 1.00 62.54 327 ILE A O 1
ATOM 2541 N N . SER A 1 350 ? 50.397 -11.898 50.442 1.00 63.28 328 SER A N 1
ATOM 2542 C CA . SER A 1 350 ? 49.009 -11.479 50.284 1.00 69.19 328 SER A CA 1
ATOM 2543 C C . SER A 1 350 ? 48.925 -10.147 49.544 1.00 67.76 328 SER A C 1
ATOM 2544 O O . SER A 1 350 ? 48.135 -9.998 48.605 1.00 63.63 328 SER A O 1
ATOM 2547 N N . LEU A 1 351 ? 49.757 -9.195 49.963 1.00 56.46 329 LEU A N 1
ATOM 2548 C CA . LEU A 1 351 ? 49.754 -7.857 49.392 1.00 62.21 329 LEU A CA 1
ATOM 2549 C C . LEU A 1 351 ? 49.916 -7.909 47.871 1.00 65.21 329 LEU A C 1
ATOM 2550 O O . LEU A 1 351 ? 49.252 -7.162 47.155 1.00 71.07 329 LEU A O 1
ATOM 2555 N N . MET A 1 352 ? 50.760 -8.818 47.387 1.00 59.69 330 MET A N 1
ATOM 2556 C CA . MET A 1 352 ? 51.043 -8.923 45.956 1.00 59.05 330 MET A CA 1
ATOM 2557 C C . MET A 1 352 ? 49.966 -9.654 45.165 1.00 64.27 330 MET A C 1
ATOM 2558 O O . MET A 1 352 ? 49.629 -9.234 44.051 1.00 58.31 330 MET A O 1
ATOM 2563 N N . ALA A 1 353 ? 49.445 -10.750 45.724 1.00 56.90 331 ALA A N 1
ATOM 2564 C CA . ALA A 1 353 ? 48.326 -11.469 45.112 1.00 53.44 331 ALA A CA 1
ATOM 2565 C C . ALA A 1 353 ? 47.149 -10.510 44.957 1.00 49.91 331 ALA A C 1
ATOM 2566 O O . ALA A 1 353 ? 46.561 -10.393 43.881 1.00 52.86 331 ALA A O 1
ATOM 2568 N N . MET A 1 354 ? 46.840 -9.805 46.040 1.00 48.93 332 MET A N 1
ATOM 2569 C CA . MET A 1 354 ? 45.833 -8.766 46.022 1.00 51.96 332 MET A CA 1
ATOM 2570 C C . MET A 1 354 ? 46.136 -7.716 44.938 1.00 63.94 332 MET A C 1
ATOM 2571 O O . MET A 1 354 ? 45.267 -7.416 44.117 1.00 54.93 332 MET A O 1
ATOM 2576 N N . ALA A 1 355 ? 47.363 -7.185 44.924 1.00 58.68 333 ALA A N 1
ATOM 2577 C CA . ALA A 1 355 ? 47.740 -6.124 43.972 1.00 57.93 333 ALA A CA 1
ATOM 2578 C C . ALA A 1 355 ? 47.606 -6.566 42.517 1.00 53.91 333 ALA A C 1
ATOM 2579 O O . ALA A 1 355 ? 47.055 -5.835 41.696 1.00 53.05 333 ALA A O 1
ATOM 2581 N N . HIS A 1 356 ? 48.086 -7.770 42.218 1.00 47.31 334 HIS A N 1
ATOM 2582 C CA . HIS A 1 356 ? 48.000 -8.331 40.878 1.00 49.06 334 HIS A CA 1
ATOM 2583 C C . HIS A 1 356 ? 46.579 -8.503 40.351 1.00 56.27 334 HIS A C 1
ATOM 2584 O O . HIS A 1 356 ? 46.320 -8.193 39.190 1.00 58.71 334 HIS A O 1
ATOM 2591 N N . VAL A 1 357 ? 45.664 -9.015 41.175 1.00 56.49 335 VAL A N 1
ATOM 2592 C CA . VAL A 1 357 ? 44.278 -9.170 40.718 1.00 47.99 335 VAL A CA 1
ATOM 2593 C C . VAL A 1 357 ? 43.644 -7.791 40.624 1.00 48.65 335 VAL A C 1
ATOM 2594 O O . VAL A 1 357 ? 42.921 -7.504 39.679 1.00 52.82 335 VAL A O 1
ATOM 2598 N N . ALA A 1 358 ? 43.960 -6.934 41.590 1.00 45.71 336 ALA A N 1
ATOM 2599 C CA . ALA A 1 358 ? 43.565 -5.534 41.547 1.00 50.92 336 ALA A CA 1
ATOM 2600 C C . ALA A 1 358 ? 44.034 -4.846 40.256 1.00 59.76 336 ALA A C 1
ATOM 2601 O O . ALA A 1 358 ? 43.397 -3.900 39.780 1.00 57.03 336 ALA A O 1
ATOM 2603 N N . ALA A 1 359 ? 45.143 -5.339 39.700 1.00 57.36 337 ALA A N 1
ATOM 2604 C CA . ALA A 1 359 ? 45.772 -4.742 38.528 1.00 60.87 337 ALA A CA 1
ATOM 2605 C C . ALA A 1 359 ? 45.126 -5.219 37.241 1.00 59.70 337 ALA A C 1
ATOM 2606 O O . ALA A 1 359 ? 45.171 -4.520 36.231 1.00 55.88 337 ALA A O 1
ATOM 2608 N N . ALA A 1 360 ? 44.527 -6.408 37.278 1.00 52.16 338 ALA A N 1
ATOM 2609 C CA . ALA A 1 360 ? 43.873 -6.963 36.092 1.00 49.09 338 ALA A CA 1
ATOM 2610 C C . ALA A 1 360 ? 42.403 -6.569 35.942 1.00 53.92 338 ALA A C 1
ATOM 2611 O O . ALA A 1 360 ? 41.766 -6.923 34.939 1.00 53.78 338 ALA A O 1
ATOM 2613 N N . VAL A 1 361 ? 41.858 -5.851 36.924 1.00 51.20 339 VAL A N 1
ATOM 2614 C CA . VAL A 1 361 ? 40.438 -5.496 36.862 1.00 57.18 339 VAL A CA 1
ATOM 2615 C C . VAL A 1 361 ? 40.226 -4.069 36.366 1.00 56.16 339 VAL A C 1
ATOM 2616 O O . VAL A 1 361 ? 40.785 -3.116 36.929 1.00 52.52 339 VAL A O 1
ATOM 2620 N N . PRO A 1 362 ? 39.427 -3.928 35.293 1.00 54.55 340 PRO A N 1
ATOM 2621 C CA . PRO A 1 362 ? 39.180 -2.638 34.655 1.00 52.47 340 PRO A CA 1
ATOM 2622 C C . PRO A 1 362 ? 38.461 -1.716 35.613 1.00 56.38 340 PRO A C 1
ATOM 2623 O O . PRO A 1 362 ? 38.807 -0.537 35.714 1.00 55.59 340 PRO A O 1
ATOM 2627 N N . ASN A 1 363 ? 37.482 -2.268 36.329 1.00 58.31 341 ASN A N 1
ATOM 2628 C CA . ASN A 1 363 ? 36.640 -1.479 37.220 1.00 49.48 341 ASN A CA 1
ATOM 2629 C C . ASN A 1 363 ? 37.107 -1.459 38.680 1.00 50.54 341 ASN A C 1
ATOM 2630 O O . ASN A 1 363 ? 36.422 -1.942 39.573 1.00 63.45 341 ASN A O 1
ATOM 2635 N N . LEU A 1 364 ? 38.290 -0.895 38.902 1.00 55.76 342 LEU A N 1
ATOM 2636 C CA . LEU A 1 364 ? 38.789 -0.611 40.243 1.00 52.56 342 LEU A CA 1
ATOM 2637 C C . LEU A 1 364 ? 38.398 0.815 40.633 1.00 57.12 342 LEU A C 1
ATOM 2638 O O . LEU A 1 364 ? 38.990 1.785 40.160 1.00 60.92 342 LEU A O 1
ATOM 2643 N N . ASP A 1 365 ? 37.410 0.930 41.513 1.00 56.62 343 ASP A N 1
ATOM 2644 C CA . ASP A 1 365 ? 36.725 2.199 41.744 1.00 56.66 343 ASP A CA 1
ATOM 2645 C C . ASP A 1 365 ? 37.287 3.054 42.872 1.00 59.45 343 ASP A C 1
ATOM 2646 O O . ASP A 1 365 ? 37.052 4.264 42.908 1.00 65.89 343 ASP A O 1
ATOM 2651 N N . TYR A 1 366 ? 38.012 2.428 43.794 1.00 55.71 344 TYR A N 1
ATOM 2652 C CA . TYR A 1 366 ? 38.575 3.133 44.948 1.00 49.07 344 TYR A CA 1
ATOM 2653 C C . TYR A 1 366 ? 39.913 2.517 45.319 1.00 50.89 344 TYR A C 1
ATOM 2654 O O . TYR A 1 366 ? 40.227 1.404 44.899 1.00 53.28 344 TYR A O 1
ATOM 2663 N N . ALA A 1 367 ? 40.697 3.251 46.106 1.00 55.35 345 ALA A N 1
ATOM 2664 C CA . ALA A 1 367 ? 41.952 2.745 46.653 1.00 57.63 345 ALA A CA 1
ATOM 2665 C C . ALA A 1 367 ? 41.683 1.531 47.536 1.00 58.57 345 ALA A C 1
ATOM 2666 O O . ALA A 1 367 ? 40.673 1.470 48.243 1.00 61.55 345 ALA A O 1
ATOM 2668 N N . CYS A 1 368 ? 42.598 0.572 47.485 1.00 58.68 346 CYS A N 1
ATOM 2669 C CA . CYS A 1 368 ? 42.457 -0.678 48.209 1.00 57.11 346 CYS A CA 1
ATOM 2670 C C . CYS A 1 368 ? 42.815 -0.554 49.691 1.00 62.82 346 CYS A C 1
ATOM 2671 O O . CYS A 1 368 ? 43.295 0.499 50.137 1.00 57.63 346 CYS A O 1
ATOM 2674 N N . ASP A 1 369 ? 42.559 -1.628 50.444 1.00 58.28 347 ASP A N 1
ATOM 2675 C CA . ASP A 1 369 ? 42.765 -1.647 51.900 1.00 57.79 347 ASP A CA 1
ATOM 2676 C C . ASP A 1 369 ? 43.911 -2.565 52.281 1.00 48.05 347 ASP A C 1
ATOM 2677 O O . ASP A 1 369 ? 44.020 -3.682 51.759 1.00 46.50 347 ASP A O 1
ATOM 2682 N N . THR A 1 370 ? 44.757 -2.093 53.198 1.00 52.21 348 THR A N 1
ATOM 2683 C CA . THR A 1 370 ? 45.900 -2.878 53.668 1.00 50.57 348 THR A CA 1
ATOM 2684 C C . THR A 1 370 ? 46.266 -2.577 55.123 1.00 51.15 348 THR A C 1
ATOM 2685 O O . THR A 1 370 ? 46.010 -1.478 55.636 1.00 50.28 348 THR A O 1
ATOM 2689 N N . HIS A 1 371 ? 46.854 -3.573 55.781 1.00 55.43 349 HIS A N 1
ATOM 2690 C CA . HIS A 1 371 ? 47.277 -3.452 57.176 1.00 69.29 349 HIS A CA 1
ATOM 2691 C C . HIS A 1 371 ? 48.785 -3.199 57.267 1.00 64.26 349 HIS A C 1
ATOM 2692 O O . HIS A 1 371 ? 49.307 -2.886 58.337 1.00 64.43 349 HIS A O 1
ATOM 2699 N N . TYR A 1 372 ? 49.450 -3.313 56.118 1.00 62.31 350 TYR A N 1
ATOM 2700 C CA . TYR A 1 372 ? 50.915 -3.376 55.980 1.00 61.62 350 TYR A CA 1
ATOM 2701 C C . TYR A 1 372 ? 51.761 -2.382 56.783 1.00 53.68 350 TYR A C 1
ATOM 2702 O O . TYR A 1 372 ? 52.798 -2.771 57.312 1.00 63.41 350 TYR A O 1
ATOM 2711 N N . PRO A 1 373 ? 51.336 -1.102 56.871 1.00 56.22 351 PRO A N 1
ATOM 2712 C CA . PRO A 1 373 ? 51.995 -0.167 57.789 1.00 58.90 351 PRO A CA 1
ATOM 2713 C C . PRO A 1 373 ? 52.149 -0.645 59.242 1.00 70.37 351 PRO A C 1
ATOM 2714 O O . PRO A 1 373 ? 53.022 -0.144 59.965 1.00 71.51 351 PRO A O 1
ATOM 2718 N N . TRP A 1 374 ? 51.309 -1.588 59.667 1.00 68.37 352 TRP A N 1
ATOM 2719 C CA . TRP A 1 374 ? 51.319 -2.053 61.060 1.00 57.28 352 TRP A CA 1
ATOM 2720 C C . TRP A 1 374 ? 52.335 -3.150 61.303 1.00 54.74 352 TRP A C 1
ATOM 2721 O O . TRP A 1 374 ? 52.883 -3.249 62.402 1.00 54.95 352 TRP A O 1
ATOM 2732 N N . GLN A 1 375 ? 52.576 -3.968 60.277 1.00 57.88 353 GLN A N 1
ATOM 2733 C CA . GLN A 1 375 ? 53.553 -5.050 60.362 1.00 65.14 353 GLN A CA 1
ATOM 2734 C C . GLN A 1 375 ? 54.952 -4.503 60.628 1.00 71.50 353 GLN A C 1
ATOM 2735 O O . GLN A 1 375 ? 55.384 -3.533 59.996 1.00 70.71 353 GLN A O 1
ATOM 2741 N N . GLU A 1 376 ? 55.635 -5.119 61.589 1.00 76.68 354 GLU A N 1
ATOM 2742 C CA . GLU A 1 376 ? 56.920 -4.623 62.066 1.00 77.87 354 GLU A CA 1
ATOM 2743 C C . GLU A 1 376 ? 58.040 -4.838 61.049 1.00 72.44 354 GLU A C 1
ATOM 2744 O O . GLU A 1 376 ? 58.109 -5.898 60.415 1.00 63.71 354 GLU A O 1
ATOM 2750 N N . PRO A 1 377 ? 58.913 -3.820 60.885 1.00 75.46 355 PRO A N 1
ATOM 2751 C CA . PRO A 1 377 ? 60.024 -3.813 59.931 1.00 75.69 355 PRO A CA 1
ATOM 2752 C C . PRO A 1 377 ? 60.801 -5.128 59.841 1.00 69.18 355 PRO A C 1
ATOM 2753 O O . PRO A 1 377 ? 61.209 -5.519 58.751 1.00 67.24 355 PRO A O 1
ATOM 2757 N N . ASP A 1 378 ? 60.983 -5.809 60.968 1.00 74.97 356 ASP A N 1
ATOM 2758 C CA . ASP A 1 378 ? 61.836 -7.004 61.015 1.00 86.58 356 ASP A CA 1
ATOM 2759 C C . ASP A 1 378 ? 61.108 -8.335 60.801 1.00 82.64 356 ASP A C 1
ATOM 2760 O O . ASP A 1 378 ? 61.738 -9.397 60.811 1.00 73.95 356 ASP A O 1
ATOM 2765 N N . GLU A 1 379 ? 59.794 -8.282 60.597 1.00 90.19 357 GLU A N 1
ATOM 2766 C CA . GLU A 1 379 ? 58.982 -9.500 60.626 1.00 85.60 357 GLU A CA 1
ATOM 2767 C C . GLU A 1 379 ? 58.252 -9.817 59.324 1.00 80.79 357 GLU A C 1
ATOM 2768 O O . GLU A 1 379 ? 57.020 -9.832 59.272 1.00 92.48 357 GLU A O 1
ATOM 2774 N N . GLU A 1 380 ? 59.039 -10.078 58.282 1.00 69.38 358 GLU A N 1
ATOM 2775 C CA . GLU A 1 380 ? 58.539 -10.565 56.997 1.00 71.45 358 GLU A CA 1
ATOM 2776 C C . GLU A 1 380 ? 59.127 -11.940 56.703 1.00 66.42 358 GLU A C 1
ATOM 2777 O O . GLU A 1 380 ? 60.105 -12.339 57.331 1.00 76.59 358 GLU A O 1
ATOM 2783 N N . VAL A 1 381 ? 58.537 -12.662 55.756 1.00 57.91 359 VAL A N 1
ATOM 2784 C CA . VAL A 1 381 ? 59.076 -13.962 55.340 1.00 70.78 359 VAL A CA 1
ATOM 2785 C C . VAL A 1 381 ? 59.674 -13.921 53.930 1.00 73.62 359 VAL A C 1
ATOM 2786 O O . VAL A 1 381 ? 59.909 -14.966 53.305 1.00 59.79 359 VAL A O 1
ATOM 2790 N N . ILE A 1 382 ? 59.915 -12.709 53.435 1.00 75.79 360 ILE A N 1
ATOM 2791 C CA . ILE A 1 382 ? 60.473 -12.524 52.093 1.00 81.33 360 ILE A CA 1
ATOM 2792 C C . ILE A 1 382 ? 61.826 -11.811 52.120 1.00 81.69 360 ILE A C 1
ATOM 2793 O O . ILE A 1 382 ? 62.082 -10.971 52.993 1.00 73.43 360 ILE A O 1
ATOM 2798 N N . LYS A 1 383 ? 62.684 -12.162 51.162 1.00 87.84 361 LYS A N 1
ATOM 2799 C CA . LYS A 1 383 ? 63.966 -11.485 50.975 1.00 81.28 361 LYS A CA 1
ATOM 2800 C C . LYS A 1 383 ? 63.742 -10.000 50.700 1.00 77.35 361 LYS A C 1
ATOM 2801 O O . LYS A 1 383 ? 62.855 -9.633 49.924 1.00 72.59 361 LYS A O 1
ATOM 2807 N N . GLY A 1 384 ? 64.532 -9.157 51.358 1.00 65.97 362 GLY A N 1
ATOM 2808 C CA . GLY A 1 384 ? 64.414 -7.710 51.217 1.00 68.44 362 GLY A CA 1
ATOM 2809 C C . GLY A 1 384 ? 63.624 -7.087 52.349 1.00 67.39 362 GLY A C 1
ATOM 2810 O O . GLY A 1 384 ? 63.684 -5.872 52.568 1.00 59.73 362 GLY A O 1
ATOM 2811 N N . GLY A 1 385 ? 62.890 -7.926 53.076 1.00 78.16 363 GLY A N 1
ATOM 2812 C CA . GLY A 1 385 ? 62.020 -7.461 54.156 1.00 74.92 363 GLY A CA 1
ATOM 2813 C C . GLY A 1 385 ? 60.748 -6.847 53.602 1.00 79.42 363 GLY A C 1
ATOM 2814 O O . GLY A 1 385 ? 60.191 -7.343 52.613 1.00 64.99 363 GLY A O 1
ATOM 2815 N N . LYS A 1 386 ? 60.298 -5.756 54.224 1.00 78.49 364 LYS A N 1
ATOM 2816 C CA . LYS A 1 386 ? 59.029 -5.124 53.845 1.00 76.13 364 LYS A CA 1
ATOM 2817 C C . LYS A 1 386 ? 59.028 -4.511 52.442 1.00 81.58 364 LYS A C 1
ATOM 2818 O O . LYS A 1 386 ? 59.921 -3.738 52.075 1.00 73.98 364 LYS A O 1
ATOM 2824 N N . LEU A 1 387 ? 58.009 -4.888 51.671 1.00 71.34 365 LEU A N 1
ATOM 2825 C CA . LEU A 1 387 ? 57.761 -4.360 50.336 1.00 61.83 365 LEU A CA 1
ATOM 2826 C C . LEU A 1 387 ? 57.566 -2.851 50.334 1.00 65.66 365 LEU A C 1
ATOM 2827 O O . LEU A 1 387 ? 57.066 -2.288 51.315 1.00 64.24 365 LEU A O 1
ATOM 2832 N N . PRO A 1 388 ? 57.962 -2.192 49.229 1.00 63.09 366 PRO A N 1
ATOM 2833 C CA . PRO A 1 388 ? 57.868 -0.738 49.163 1.00 65.89 366 PRO A CA 1
ATOM 2834 C C . PRO A 1 388 ? 56.462 -0.279 48.811 1.00 60.34 366 PRO A C 1
ATOM 2835 O O . PRO A 1 388 ? 55.788 -0.909 47.994 1.00 61.90 366 PRO A O 1
ATOM 2839 N N . ILE A 1 389 ? 56.024 0.803 49.442 1.00 57.40 367 ILE A N 1
ATOM 2840 C CA . ILE A 1 389 ? 54.802 1.483 49.035 1.00 67.27 367 ILE A CA 1
ATOM 2841 C C . ILE A 1 389 ? 55.135 2.941 48.732 1.00 72.18 367 ILE A C 1
ATOM 2842 O O . ILE A 1 389 ? 55.279 3.773 49.642 1.00 63.22 367 ILE A O 1
ATOM 2847 N N . VAL A 1 390 ? 55.268 3.228 47.441 1.00 74.70 368 VAL A N 1
ATOM 2848 C CA . VAL A 1 390 ? 55.688 4.543 46.985 1.00 74.08 368 VAL A CA 1
ATOM 2849 C C . VAL A 1 390 ? 54.492 5.310 46.435 1.00 71.69 368 VAL A C 1
ATOM 2850 O O . VAL A 1 390 ? 53.800 4.831 45.530 1.00 66.99 368 VAL A O 1
ATOM 2854 N N . ASP A 1 391 ? 54.278 6.506 46.987 1.00 78.99 369 ASP A N 1
ATOM 2855 C CA . ASP A 1 391 ? 53.164 7.398 46.626 1.00 92.30 369 ASP A CA 1
ATOM 2856 C C . ASP A 1 391 ? 51.796 6.758 46.894 1.00 96.35 369 ASP A C 1
ATOM 2857 O O . ASP A 1 391 ? 50.814 7.028 46.192 1.00 91.80 369 ASP A O 1
ATOM 2862 N N . GLY A 1 392 ? 51.746 5.926 47.933 1.00 91.15 370 GLY A N 1
ATOM 2863 C CA . GLY A 1 392 ? 50.537 5.201 48.302 1.00 80.10 370 GLY A CA 1
ATOM 2864 C C . GLY A 1 392 ? 50.156 4.131 47.300 1.00 67.26 370 GLY A C 1
ATOM 2865 O O . GLY A 1 392 ? 48.975 3.837 47.128 1.00 78.26 370 GLY A O 1
ATOM 2866 N N . CYS A 1 393 ? 51.157 3.547 46.645 1.00 61.20 371 CYS A N 1
ATOM 2867 C CA . CYS A 1 393 ? 50.924 2.541 45.614 1.00 56.52 371 CYS A CA 1
ATOM 2868 C C . CYS A 1 393 ? 51.889 1.371 45.692 1.00 56.82 371 CYS A C 1
ATOM 2869 O O . CYS A 1 393 ? 52.969 1.471 46.271 1.00 53.14 371 CYS A O 1
ATOM 2872 N N . VAL A 1 394 ? 51.483 0.272 45.070 1.00 58.67 372 VAL A N 1
ATOM 2873 C CA . VAL A 1 394 ? 52.301 -0.914 44.928 1.00 55.89 372 VAL A CA 1
ATOM 2874 C C . VAL A 1 394 ? 52.551 -1.133 43.436 1.00 67.80 372 VAL A C 1
ATOM 2875 O O . VAL A 1 394 ? 51.604 -1.240 42.647 1.00 69.93 372 VAL A O 1
ATOM 2879 N N . LYS A 1 395 ? 53.829 -1.188 43.058 1.00 76.68 373 LYS A N 1
ATOM 2880 C CA . LYS A 1 395 ? 54.236 -1.385 41.667 1.00 70.50 373 LYS A CA 1
ATOM 2881 C C . LYS A 1 395 ? 54.048 -2.819 41.193 1.00 64.21 373 LYS A C 1
ATOM 2882 O O . LYS A 1 395 ? 54.475 -3.763 41.860 1.00 54.25 373 LYS A O 1
ATOM 2888 N N . ILE A 1 396 ? 53.417 -2.970 40.031 1.00 56.05 374 ILE A N 1
ATOM 2889 C CA . ILE A 1 396 ? 53.374 -4.256 39.339 1.00 66.06 374 ILE A CA 1
ATOM 2890 C C . ILE A 1 396 ? 54.499 -4.258 38.304 1.00 76.26 374 ILE A C 1
ATOM 2891 O O . ILE A 1 396 ? 54.562 -3.373 37.444 1.00 79.75 374 ILE A O 1
ATOM 2896 N N . THR A 1 397 ? 55.383 -5.248 38.397 1.00 71.95 375 THR A N 1
ATOM 2897 C CA . THR A 1 397 ? 56.563 -5.316 37.533 1.00 70.83 375 THR A CA 1
ATOM 2898 C C . THR A 1 397 ? 56.523 -6.515 36.585 1.00 72.13 375 THR A C 1
ATOM 2899 O O . THR A 1 397 ? 55.514 -7.219 36.493 1.00 76.04 375 THR A O 1
ATOM 2903 N N . ARG A 1 398 ? 57.631 -6.736 35.883 1.00 73.07 376 ARG A N 1
ATOM 2904 C CA . ARG A 1 398 ? 57.741 -7.833 34.925 1.00 80.39 376 ARG A CA 1
ATOM 2905 C C . ARG A 1 398 ? 58.315 -9.107 35.556 1.00 74.12 376 ARG A C 1
ATOM 2906 O O . ARG A 1 398 ? 58.414 -10.144 34.884 1.00 69.29 376 ARG A O 1
ATOM 2914 N N . ALA A 1 399 ? 58.683 -9.022 36.839 1.00 71.49 377 ALA A N 1
ATOM 2915 C CA . ALA A 1 399 ? 59.159 -10.179 37.616 1.00 61.17 377 ALA A CA 1
ATOM 2916 C C . ALA A 1 399 ? 58.162 -11.336 37.533 1.00 67.58 377 ALA A C 1
ATOM 2917 O O . ALA A 1 399 ? 56.944 -11.104 37.590 1.00 64.78 377 ALA A O 1
ATOM 2919 N N . PRO A 1 400 ? 58.671 -12.581 37.386 1.00 71.59 378 PRO A N 1
ATOM 2920 C CA . PRO A 1 400 ? 57.821 -13.773 37.232 1.00 71.20 378 PRO A CA 1
ATOM 2921 C C . PRO A 1 400 ? 56.913 -14.013 38.444 1.00 74.97 378 PRO A C 1
ATOM 2922 O O . PRO A 1 400 ? 57.337 -13.838 39.594 1.00 61.23 378 PRO A O 1
ATOM 2926 N N . GLY A 1 401 ? 55.669 -14.401 38.173 1.00 75.34 379 GLY A N 1
ATOM 2927 C CA . GLY A 1 401 ? 54.667 -14.609 39.216 1.00 62.97 379 GLY A CA 1
ATOM 2928 C C . GLY A 1 401 ? 54.467 -13.402 40.106 1.00 67.04 379 GLY A C 1
ATOM 2929 O O . GLY A 1 401 ? 54.284 -12.281 39.623 1.00 75.37 379 GLY A O 1
ATOM 2930 N N . LEU A 1 402 ? 54.516 -13.637 41.413 1.00 73.20 380 LEU A N 1
ATOM 2931 C CA . LEU A 1 402 ? 54.416 -12.568 42.403 1.00 71.25 380 LEU A CA 1
ATOM 2932 C C . LEU A 1 402 ? 55.713 -11.761 42.509 1.00 66.61 380 LEU A C 1
ATOM 2933 O O . LEU A 1 402 ? 55.722 -10.667 43.084 1.00 66.11 380 LEU A O 1
ATOM 2938 N N . GLY A 1 403 ? 56.800 -12.309 41.960 1.00 66.97 381 GLY A N 1
ATOM 2939 C CA . GLY A 1 403 ? 58.124 -11.685 42.038 1.00 77.70 381 GLY A CA 1
ATOM 2940 C C . GLY A 1 403 ? 58.656 -11.622 43.459 1.00 78.18 381 GLY A C 1
ATOM 2941 O O . GLY A 1 403 ? 59.210 -10.604 43.884 1.00 79.11 381 GLY A O 1
ATOM 2942 N N . LEU A 1 404 ? 58.476 -12.714 44.196 1.00 73.25 382 LEU A N 1
ATOM 2943 C CA . LEU A 1 404 ? 58.866 -12.775 45.597 1.00 64.93 382 LEU A CA 1
ATOM 2944 C C . LEU A 1 404 ? 59.551 -14.100 45.933 1.00 69.05 382 LEU A C 1
ATOM 2945 O O . LEU A 1 404 ? 59.225 -15.152 45.362 1.00 54.27 382 LEU A O 1
ATOM 2950 N N . GLU A 1 405 ? 60.501 -14.040 46.866 1.00 67.86 383 GLU A N 1
ATOM 2951 C CA . GLU A 1 405 ? 61.222 -15.236 47.304 1.00 85.22 383 GLU A CA 1
ATOM 2952 C C . GLU A 1 405 ? 61.229 -15.387 48.826 1.00 77.47 383 GLU A C 1
ATOM 2953 O O . GLU A 1 405 ? 61.448 -14.416 49.557 1.00 74.32 383 GLU A O 1
ATOM 2959 N N . LEU A 1 406 ? 60.980 -16.612 49.286 1.00 79.17 384 LEU A N 1
ATOM 2960 C CA . LEU A 1 406 ? 60.940 -16.918 50.716 1.00 84.95 384 LEU A CA 1
ATOM 2961 C C . LEU A 1 406 ? 62.305 -16.848 51.379 1.00 84.74 384 LEU A C 1
ATOM 2962 O O . LEU A 1 406 ? 63.238 -17.545 50.977 1.00 95.33 384 LEU A O 1
ATOM 2967 N N . ASP A 1 407 ? 62.410 -15.998 52.395 1.00 84.76 385 ASP A N 1
ATOM 2968 C CA . ASP A 1 407 ? 63.556 -15.996 53.293 1.00 83.90 385 ASP A CA 1
ATOM 2969 C C . ASP A 1 407 ? 63.332 -17.105 54.326 1.00 86.15 385 ASP A C 1
ATOM 2970 O O . ASP A 1 407 ? 62.649 -16.898 55.337 1.00 82.48 385 ASP A O 1
ATOM 2975 N N . HIS A 1 408 ? 63.902 -18.280 54.059 1.00 85.12 386 HIS A N 1
ATOM 2976 C CA . HIS A 1 408 ? 63.705 -19.467 54.900 1.00 83.28 386 HIS A CA 1
ATOM 2977 C C . HIS A 1 408 ? 64.196 -19.303 56.337 1.00 88.70 386 HIS A C 1
ATOM 2978 O O . HIS A 1 408 ? 63.753 -20.026 57.235 1.00 91.67 386 HIS A O 1
ATOM 2985 N N . ASP A 1 409 ? 65.109 -18.355 56.545 1.00 93.57 387 ASP A N 1
ATOM 2986 C CA . ASP A 1 409 ? 65.591 -18.010 57.884 1.00 103.68 387 ASP A CA 1
ATOM 2987 C C . ASP A 1 409 ? 64.541 -17.224 58.659 1.00 98.03 387 ASP A C 1
ATOM 2988 O O . ASP A 1 409 ? 64.230 -17.561 59.801 1.00 98.83 387 ASP A O 1
ATOM 2993 N N . GLN A 1 410 ? 64.002 -16.177 58.032 1.00 94.55 388 GLN A N 1
ATOM 2994 C CA . GLN A 1 410 ? 62.904 -15.403 58.608 1.00 80.29 388 GLN A CA 1
ATOM 2995 C C . GLN A 1 410 ? 61.669 -16.278 58.809 1.00 77.01 388 GLN A C 1
ATOM 2996 O O . GLN A 1 410 ? 60.945 -16.111 59.793 1.00 75.85 388 GLN A O 1
ATOM 3002 N N . LEU A 1 411 ? 61.448 -17.212 57.878 1.00 71.46 389 LEU A N 1
ATOM 3003 C CA . LEU A 1 411 ? 60.357 -18.184 57.963 1.00 68.68 389 LEU A CA 1
ATOM 3004 C C . LEU A 1 411 ? 60.446 -19.026 59.236 1.00 75.24 389 LEU A C 1
ATOM 3005 O O . LEU A 1 411 ? 59.533 -18.995 60.068 1.00 86.38 389 LEU A O 1
ATOM 3010 N N . GLY A 1 412 ? 61.543 -19.772 59.378 1.00 73.52 390 GLY A N 1
ATOM 3011 C CA . GLY A 1 412 ? 61.819 -20.556 60.582 1.00 65.63 390 GLY A CA 1
ATOM 3012 C C . GLY A 1 412 ? 61.657 -19.760 61.870 1.00 65.76 390 GLY A C 1
ATOM 3013 O O . GLY A 1 412 ? 61.133 -20.274 62.863 1.00 68.91 390 GLY A O 1
ATOM 3014 N N . LYS A 1 413 ? 62.087 -18.501 61.843 1.00 51.83 391 LYS A N 1
ATOM 3015 C CA . LYS A 1 413 ? 62.043 -17.629 63.019 1.00 60.50 391 LYS A CA 1
ATOM 3016 C C . LYS A 1 413 ? 60.613 -17.318 63.466 1.00 78.27 391 LYS A C 1
ATOM 3017 O O . LYS A 1 413 ? 60.292 -17.424 64.654 1.00 86.36 391 LYS A O 1
ATOM 3023 N N . LEU A 1 414 ? 59.767 -16.928 62.515 1.00 78.04 392 LEU A N 1
ATOM 3024 C CA . LEU A 1 414 ? 58.382 -16.574 62.823 1.00 79.60 392 LEU A CA 1
ATOM 3025 C C . LEU A 1 414 ? 57.489 -17.806 63.065 1.00 68.71 392 LEU A C 1
ATOM 3026 O O . LEU A 1 414 ? 56.461 -17.705 63.732 1.00 64.91 392 LEU A O 1
ATOM 3031 N N . HIS A 1 415 ? 57.903 -18.960 62.541 1.00 69.21 393 HIS A N 1
ATOM 3032 C CA . HIS A 1 415 ? 57.307 -20.249 62.901 1.00 70.00 393 HIS A CA 1
ATOM 3033 C C . HIS A 1 415 ? 57.569 -20.578 64.378 1.00 81.61 393 HIS A C 1
ATOM 3034 O O . HIS A 1 415 ? 56.710 -21.157 65.047 1.00 92.54 393 HIS A O 1
ATOM 3041 N N . ASP A 1 416 ? 58.757 -20.218 64.870 1.00 80.88 394 ASP A N 1
ATOM 3042 C CA A ASP A 1 416 ? 59.111 -20.416 66.276 0.50 79.72 394 ASP A CA 1
ATOM 3043 C CA B ASP A 1 416 ? 59.103 -20.420 66.277 0.50 78.18 394 ASP A CA 1
ATOM 3044 C C . ASP A 1 416 ? 58.288 -19.492 67.171 1.00 74.18 394 ASP A C 1
ATOM 3045 O O . ASP A 1 416 ? 57.842 -19.897 68.245 1.00 76.46 394 ASP A O 1
ATOM 3054 N N . GLN A 1 417 ? 58.092 -18.249 66.721 1.00 72.16 395 GLN A N 1
ATOM 3055 C CA . GLN A 1 417 ? 57.297 -17.276 67.479 1.00 64.97 395 GLN A CA 1
ATOM 3056 C C . GLN A 1 417 ? 55.836 -17.713 67.520 1.00 67.79 395 GLN A C 1
ATOM 3057 O O . GLN A 1 417 ? 55.099 -17.364 68.447 1.00 64.01 395 GLN A O 1
ATOM 3063 N N . TYR A 1 418 ? 55.432 -18.486 66.515 1.00 72.09 396 TYR A N 1
ATOM 3064 C CA . TYR A 1 418 ? 54.120 -19.115 66.505 1.00 74.94 396 TYR A CA 1
ATOM 3065 C C . TYR A 1 418 ? 54.028 -20.122 67.642 1.00 75.05 396 TYR A C 1
ATOM 3066 O O . TYR A 1 418 ? 53.097 -20.070 68.453 1.00 72.30 396 TYR A O 1
ATOM 3075 N N . LEU A 1 419 ? 55.015 -21.014 67.704 1.00 75.56 397 LEU A N 1
ATOM 3076 C CA . LEU A 1 419 ? 55.030 -22.114 68.671 1.00 75.78 397 LEU A CA 1
ATOM 3077 C C . LEU A 1 419 ? 55.014 -21.636 70.119 1.00 72.21 397 LEU A C 1
ATOM 3078 O O . LEU A 1 419 ? 54.444 -22.289 70.986 1.00 74.05 397 LEU A O 1
ATOM 3083 N N . THR A 1 420 ? 55.601 -20.471 70.360 1.00 72.70 398 THR A N 1
ATOM 3084 C CA . THR A 1 420 ? 55.812 -19.971 71.714 1.00 66.62 398 THR A CA 1
ATOM 3085 C C . THR A 1 420 ? 54.817 -18.892 72.178 1.00 71.51 398 THR A C 1
ATOM 3086 O O . THR A 1 420 ? 54.809 -18.531 73.358 1.00 57.94 398 THR A O 1
ATOM 3090 N N . CYS A 1 421 ? 53.987 -18.367 71.274 1.00 77.43 399 CYS A N 1
ATOM 3091 C CA . CYS A 1 421 ? 53.098 -17.252 71.647 1.00 75.69 399 CYS A CA 1
ATOM 3092 C C . CYS A 1 421 ? 51.884 -17.703 72.454 1.00 67.64 399 CYS A C 1
ATOM 3093 O O . CYS A 1 421 ? 51.351 -16.935 73.254 1.00 64.36 399 CYS A O 1
ATOM 3096 N N . GLY A 1 422 ? 51.461 -18.948 72.242 1.00 61.83 400 GLY A N 1
ATOM 3097 C CA . GLY A 1 422 ? 50.334 -19.513 72.978 1.00 71.68 400 GLY A CA 1
ATOM 3098 C C . GLY A 1 422 ? 48.977 -19.071 72.457 1.00 74.39 400 GLY A C 1
ATOM 3099 O O . GLY A 1 422 ? 47.980 -19.129 73.181 1.00 60.14 400 GLY A O 1
ATOM 3100 N N . ILE A 1 423 ? 48.941 -18.621 71.203 1.00 71.90 401 ILE A N 1
ATOM 3101 C CA . ILE A 1 423 ? 47.684 -18.293 70.528 1.00 59.66 401 ILE A CA 1
ATOM 3102 C C . ILE A 1 423 ? 47.478 -19.266 69.369 1.00 57.79 401 ILE A C 1
ATOM 3103 O O . ILE A 1 423 ? 48.368 -19.448 68.539 1.00 71.63 401 ILE A O 1
ATOM 3108 N N . ARG A 1 424 ? 46.311 -19.903 69.326 1.00 60.86 402 ARG A N 1
ATOM 3109 C CA . ARG A 1 424 ? 45.983 -20.856 68.255 1.00 66.18 402 ARG A CA 1
ATOM 3110 C C . ARG A 1 424 ? 44.730 -20.452 67.466 1.00 60.79 402 ARG A C 1
ATOM 3111 O O . ARG A 1 424 ? 44.467 -20.985 66.377 1.00 58.13 402 ARG A O 1
ATOM 3119 N N . GLN A 1 425 ? 43.970 -19.515 68.035 1.00 58.11 403 GLN A N 1
ATOM 3120 C CA . GLN A 1 425 ? 42.813 -18.899 67.391 1.00 54.41 403 GLN A CA 1
ATOM 3121 C C . GLN A 1 425 ? 42.673 -17.477 67.899 1.00 53.05 403 GLN A C 1
ATOM 3122 O O . GLN A 1 425 ? 42.750 -17.241 69.098 1.00 50.47 403 GLN A O 1
ATOM 3128 N N . ARG A 1 426 ? 42.471 -16.530 66.991 1.00 55.62 404 ARG A N 1
ATOM 3129 C CA . ARG A 1 426 ? 42.319 -15.123 67.372 1.00 50.98 404 ARG A CA 1
ATOM 3130 C C . ARG A 1 426 ? 41.065 -14.906 68.223 1.00 47.48 404 ARG A C 1
ATOM 3131 O O . ARG A 1 426 ? 40.025 -15.504 67.952 1.00 49.07 404 ARG A O 1
ATOM 3139 N N . ASP A 1 427 ? 41.180 -14.045 69.238 1.00 48.52 405 ASP A N 1
ATOM 3140 C CA . ASP A 1 427 ? 40.065 -13.692 70.105 1.00 39.16 405 ASP A CA 1
ATOM 3141 C C . ASP A 1 427 ? 40.174 -12.292 70.673 1.00 42.45 405 ASP A C 1
ATOM 3142 O O . ASP A 1 427 ? 40.605 -12.101 71.816 1.00 46.25 405 ASP A O 1
ATOM 3147 N N . ASP A 1 428 ? 39.741 -11.311 69.892 1.00 44.48 406 ASP A N 1
ATOM 3148 C CA . ASP A 1 428 ? 39.754 -9.929 70.350 1.00 47.12 406 ASP A CA 1
ATOM 3149 C C . ASP A 1 428 ? 38.843 -9.737 71.568 1.00 48.00 406 ASP A C 1
ATOM 3150 O O . ASP A 1 428 ? 39.043 -8.814 72.371 1.00 49.68 406 ASP A O 1
ATOM 3155 N N . VAL A 1 429 ? 37.840 -10.608 71.694 1.00 48.32 407 VAL A N 1
ATOM 3156 C CA . VAL A 1 429 ? 36.853 -10.497 72.766 1.00 43.24 407 VAL A CA 1
ATOM 3157 C C . VAL A 1 429 ? 37.451 -10.950 74.099 1.00 44.67 407 VAL A C 1
ATOM 3158 O O . VAL A 1 429 ? 37.393 -10.206 75.080 1.00 43.79 407 VAL A O 1
ATOM 3162 N N . ARG A 1 430 ? 38.016 -12.161 74.137 1.00 41.72 408 ARG A N 1
ATOM 3163 C CA . ARG A 1 430 ? 38.744 -12.601 75.332 1.00 47.88 408 ARG A CA 1
ATOM 3164 C C . ARG A 1 430 ? 39.827 -11.587 75.693 1.00 47.44 408 ARG A C 1
ATOM 3165 O O . ARG A 1 430 ? 39.954 -11.179 76.853 1.00 42.32 408 ARG A O 1
ATOM 3173 N N . GLN A 1 431 ? 40.582 -11.160 74.682 1.00 47.23 409 GLN A N 1
ATOM 3174 C CA . GLN A 1 431 ? 41.678 -10.230 74.898 1.00 42.57 409 GLN A CA 1
ATOM 3175 C C . GLN A 1 431 ? 41.197 -8.952 75.560 1.00 42.15 409 GLN A C 1
ATOM 3176 O O . GLN A 1 431 ? 41.814 -8.492 76.515 1.00 43.96 409 GLN A O 1
ATOM 3182 N N . MET A 1 432 ? 40.083 -8.390 75.086 1.00 42.30 410 MET A N 1
ATOM 3183 C CA . MET A 1 432 ? 39.542 -7.181 75.721 1.00 43.95 410 MET A CA 1
ATOM 3184 C C . MET A 1 432 ? 39.136 -7.431 77.175 1.00 49.50 410 MET A C 1
ATOM 3185 O O . MET A 1 432 ? 39.141 -6.496 77.989 1.00 45.50 410 MET A O 1
ATOM 3190 N N . GLN A 1 433 ? 38.799 -8.685 77.502 1.00 47.02 411 GLN A N 1
ATOM 3191 C CA . GLN A 1 433 ? 38.325 -9.023 78.849 1.00 51.11 411 GLN A CA 1
ATOM 3192 C C . GLN A 1 433 ? 39.423 -8.857 79.909 1.00 55.70 411 GLN A C 1
ATOM 3193 O O . GLN A 1 433 ? 39.132 -8.745 81.098 1.00 60.22 411 GLN A O 1
ATOM 3199 N N . ARG A 1 434 ? 40.677 -8.799 79.464 1.00 58.57 412 ARG A N 1
ATOM 3200 C CA . ARG A 1 434 ? 41.806 -8.572 80.368 1.00 49.35 412 ARG A CA 1
ATOM 3201 C C . ARG A 1 434 ? 41.908 -7.120 80.835 1.00 48.28 412 ARG A C 1
ATOM 3202 O O . ARG A 1 434 ? 42.523 -6.837 81.865 1.00 57.93 412 ARG A O 1
ATOM 3210 N N . TYR A 1 435 ? 41.284 -6.207 80.097 1.00 48.49 413 TYR A N 1
ATOM 3211 C CA . TYR A 1 435 ? 41.270 -4.786 80.471 1.00 54.16 413 TYR A CA 1
ATOM 3212 C C . TYR A 1 435 ? 39.950 -4.433 81.134 1.00 55.01 413 TYR A C 1
ATOM 3213 O O . TYR A 1 435 ? 39.907 -3.657 82.091 1.00 49.08 413 TYR A O 1
ATOM 3222 N N . LYS A 1 436 ? 38.865 -4.978 80.587 1.00 56.71 414 LYS A N 1
ATOM 3223 C CA . LYS A 1 436 ? 37.531 -4.715 81.105 1.00 58.71 414 LYS A CA 1
ATOM 3224 C C . LYS A 1 436 ? 36.900 -6.078 81.352 1.00 64.33 414 LYS A C 1
ATOM 3225 O O . LYS A 1 436 ? 36.451 -6.734 80.409 1.00 58.46 414 LYS A O 1
ATOM 3231 N N . PRO A 1 437 ? 36.890 -6.526 82.622 1.00 60.65 415 PRO A N 1
ATOM 3232 C CA . PRO A 1 437 ? 36.455 -7.896 82.931 1.00 59.24 415 PRO A CA 1
ATOM 3233 C C . PRO A 1 437 ? 35.005 -8.175 82.513 1.00 48.16 415 PRO A C 1
ATOM 3234 O O . PRO A 1 437 ? 34.709 -9.288 82.091 1.00 37.30 415 PRO A O 1
ATOM 3238 N N . ASP A 1 438 ? 34.141 -7.161 82.591 1.00 44.98 416 ASP A N 1
ATOM 3239 C CA . ASP A 1 438 ? 32.725 -7.281 82.202 1.00 49.02 416 ASP A CA 1
ATOM 3240 C C . ASP A 1 438 ? 32.415 -7.138 80.689 1.00 59.87 416 ASP A C 1
ATOM 3241 O O . ASP A 1 438 ? 31.255 -6.945 80.316 1.00 60.74 416 ASP A O 1
ATOM 3246 N N . TRP A 1 439 ? 33.427 -7.268 79.827 1.00 57.77 417 TRP A N 1
ATOM 3247 C CA . TRP A 1 439 ? 33.269 -7.015 78.379 1.00 51.93 417 TRP A CA 1
ATOM 3248 C C . TRP A 1 439 ? 32.623 -8.157 77.605 1.00 52.70 417 TRP A C 1
ATOM 3249 O O . TRP A 1 439 ? 33.049 -9.315 77.705 1.00 52.02 417 TRP A O 1
ATOM 3260 N N . LYS A 1 440 ? 31.623 -7.808 76.796 1.00 41.84 418 LYS A N 1
ATOM 3261 C CA . LYS A 1 440 ? 30.946 -8.778 75.934 1.00 42.62 418 LYS A CA 1
ATOM 3262 C C . LYS A 1 440 ? 30.966 -8.330 74.472 1.00 39.86 418 LYS A C 1
ATOM 3263 O O . LYS A 1 440 ? 31.155 -7.150 74.174 1.00 43.09 418 LYS A O 1
ATOM 3269 N N . ALA A 1 441 ? 30.791 -9.280 73.562 1.00 43.38 419 ALA A N 1
ATOM 3270 C CA . ALA A 1 441 ? 30.753 -8.992 72.131 1.00 43.21 419 ALA A CA 1
ATOM 3271 C C . ALA A 1 441 ? 29.420 -8.359 71.698 1.00 41.31 419 ALA A C 1
ATOM 3272 O O . ALA A 1 441 ? 28.633 -8.996 71.015 1.00 53.84 419 ALA A O 1
ATOM 3274 N N . LEU A 1 442 ? 29.168 -7.122 72.114 1.00 38.07 420 LEU A N 1
ATOM 3275 C CA . LEU A 1 442 ? 27.964 -6.389 71.718 1.00 36.29 420 LEU A CA 1
ATOM 3276 C C . LEU A 1 442 ? 28.081 -5.816 70.299 1.00 43.99 420 LEU A C 1
ATOM 3277 O O . LEU A 1 442 ? 29.132 -5.289 69.921 1.00 39.08 420 LEU A O 1
ATOM 3282 N N . LYS A 1 443 ? 27.003 -5.954 69.524 1.00 42.40 421 LYS A N 1
ATOM 3283 C CA . LYS A 1 443 ? 26.884 -5.410 68.167 1.00 38.07 421 LYS A CA 1
ATOM 3284 C C . LYS A 1 443 ? 25.396 -5.291 67.859 1.00 48.49 421 LYS A C 1
ATOM 3285 O O . LYS A 1 443 ? 24.690 -6.306 67.865 1.00 45.97 421 LYS A O 1
ATOM 3291 N N . PRO A 1 444 ? 24.897 -4.058 67.613 1.00 44.90 422 PRO A N 1
ATOM 3292 C CA . PRO A 1 444 ? 25.603 -2.779 67.650 1.00 40.11 422 PRO A CA 1
ATOM 3293 C C . PRO A 1 444 ? 25.655 -2.180 69.050 1.00 43.06 422 PRO A C 1
ATOM 3294 O O . PRO A 1 444 ? 24.617 -1.981 69.688 1.00 40.78 422 PRO A O 1
ATOM 3298 N N . ARG A 1 445 ? 26.864 -1.894 69.522 1.00 42.16 423 ARG A N 1
ATOM 3299 C CA . ARG A 1 445 ? 27.036 -1.311 70.845 1.00 37.86 423 ARG A CA 1
ATOM 3300 C C . ARG A 1 445 ? 26.492 0.107 70.921 1.00 42.73 423 ARG A C 1
ATOM 3301 O O . ARG A 1 445 ? 25.912 0.495 71.935 1.00 41.98 423 ARG A O 1
ATOM 3309 N N . PHE A 1 446 ? 26.661 0.880 69.852 1.00 42.45 424 PHE A N 1
ATOM 3310 C CA . PHE A 1 446 ? 26.300 2.301 69.909 1.00 48.35 424 PHE A CA 1
ATOM 3311 C C . PHE A 1 446 ? 25.028 2.645 69.141 1.00 56.99 424 PHE A C 1
ATOM 3312 O O . PHE A 1 446 ? 24.649 1.980 68.176 1.00 63.52 424 PHE A O 1
ATOM 3321 N N . SER B 1 22 ? 59.912 -12.026 26.987 1.00 91.24 0 SER B N 1
ATOM 3322 C CA . SER B 1 22 ? 58.448 -12.013 26.677 1.00 101.80 0 SER B CA 1
ATOM 3323 C C . SER B 1 22 ? 58.166 -12.449 25.236 1.00 98.13 0 SER B C 1
ATOM 3324 O O . SER B 1 22 ? 58.985 -13.134 24.618 1.00 103.36 0 SER B O 1
ATOM 3327 N N . MET B 1 23 ? 57.007 -12.053 24.712 1.00 91.05 1 MET B N 1
ATOM 3328 C CA . MET B 1 23 ? 56.535 -12.507 23.402 1.00 83.79 1 MET B CA 1
ATOM 3329 C C . MET B 1 23 ? 55.777 -11.387 22.698 1.00 91.27 1 MET B C 1
ATOM 3330 O O . MET B 1 23 ? 55.189 -10.520 23.353 1.00 78.24 1 MET B O 1
ATOM 3335 N N . LYS B 1 24 ? 55.793 -11.406 21.366 1.00 91.62 2 LYS B N 1
ATOM 3336 C CA . LYS B 1 24 ? 55.130 -10.375 20.565 1.00 84.27 2 LYS B CA 1
ATOM 3337 C C . LYS B 1 24 ? 54.511 -10.961 19.300 1.00 89.49 2 LYS B C 1
ATOM 3338 O O . LYS B 1 24 ? 55.071 -11.883 18.703 1.00 84.41 2 LYS B O 1
ATOM 3344 N N . ILE B 1 25 ? 53.348 -10.433 18.915 1.00 88.30 3 ILE B N 1
ATOM 3345 C CA . ILE B 1 25 ? 52.674 -10.832 17.674 1.00 77.73 3 ILE B CA 1
ATOM 3346 C C . ILE B 1 25 ? 53.322 -10.115 16.497 1.00 79.72 3 ILE B C 1
ATOM 3347 O O . ILE B 1 25 ? 53.623 -8.921 16.581 1.00 77.53 3 ILE B O 1
ATOM 3352 N N . THR B 1 26 ? 53.525 -10.847 15.404 1.00 72.88 4 THR B N 1
ATOM 3353 C CA . THR B 1 26 ? 54.172 -10.291 14.213 1.00 83.20 4 THR B CA 1
ATOM 3354 C C . THR B 1 26 ? 53.287 -10.297 12.966 1.00 81.85 4 THR B C 1
ATOM 3355 O O . THR B 1 26 ? 53.474 -9.471 12.072 1.00 82.51 4 THR B O 1
ATOM 3359 N N . ARG B 1 27 ? 52.333 -11.225 12.906 1.00 79.20 5 ARG B N 1
ATOM 3360 C CA . ARG B 1 27 ? 51.487 -11.370 11.724 1.00 80.22 5 ARG B CA 1
ATOM 3361 C C . ARG B 1 27 ? 50.050 -11.779 12.063 1.00 83.92 5 ARG B C 1
ATOM 3362 O O . ARG B 1 27 ? 49.819 -12.808 12.703 1.00 76.92 5 ARG B O 1
ATOM 3370 N N . VAL B 1 28 ? 49.093 -10.960 11.625 1.00 80.15 6 VAL B N 1
ATOM 3371 C CA . VAL B 1 28 ? 47.664 -11.251 11.785 1.00 67.05 6 VAL B CA 1
ATOM 3372 C C . VAL B 1 28 ? 46.993 -11.376 10.416 1.00 64.06 6 VAL B C 1
ATOM 3373 O O . VAL B 1 28 ? 47.124 -10.494 9.569 1.00 68.92 6 VAL B O 1
ATOM 3377 N N . THR B 1 29 ? 46.262 -12.463 10.206 1.00 61.72 7 THR B N 1
ATOM 3378 C CA . THR B 1 29 ? 45.580 -12.676 8.938 1.00 60.90 7 THR B CA 1
ATOM 3379 C C . THR B 1 29 ? 44.084 -12.935 9.108 1.00 63.44 7 THR B C 1
ATOM 3380 O O . THR B 1 29 ? 43.673 -14.000 9.571 1.00 67.23 7 THR B O 1
ATOM 3384 N N . VAL B 1 30 ? 43.277 -11.952 8.720 1.00 62.58 8 VAL B N 1
ATOM 3385 C CA . VAL B 1 30 ? 41.828 -12.117 8.707 1.00 63.83 8 VAL B CA 1
ATOM 3386 C C . VAL B 1 30 ? 41.399 -12.560 7.315 1.00 55.27 8 VAL B C 1
ATOM 3387 O O . VAL B 1 30 ? 41.553 -11.819 6.348 1.00 67.39 8 VAL B O 1
ATOM 3391 N N . THR B 1 31 ? 40.851 -13.764 7.225 1.00 52.98 9 THR B N 1
ATOM 3392 C CA . THR B 1 31 ? 40.439 -14.334 5.948 1.00 58.65 9 THR B CA 1
ATOM 3393 C C . THR B 1 31 ? 38.941 -14.637 5.922 1.00 65.12 9 THR B C 1
ATOM 3394 O O . THR B 1 31 ? 38.487 -15.581 6.570 1.00 65.02 9 THR B O 1
ATOM 3398 N N . PRO B 1 32 ? 38.168 -13.831 5.171 1.00 65.81 10 PRO B N 1
ATOM 3399 C CA . PRO B 1 32 ? 36.759 -14.136 4.935 1.00 59.09 10 PRO B CA 1
ATOM 3400 C C . PRO B 1 32 ? 36.615 -15.377 4.076 1.00 63.55 10 PRO B C 1
ATOM 3401 O O . PRO B 1 32 ? 37.362 -15.549 3.113 1.00 71.83 10 PRO B O 1
ATOM 3405 N N . ILE B 1 33 ? 35.668 -16.239 4.428 1.00 61.03 11 ILE B N 1
ATOM 3406 C CA . ILE B 1 33 ? 35.420 -17.460 3.671 1.00 52.55 11 ILE B CA 1
ATOM 3407 C C . ILE B 1 33 ? 33.928 -17.709 3.554 1.00 60.72 11 ILE B C 1
ATOM 3408 O O . ILE B 1 33 ? 33.126 -17.068 4.231 1.00 67.32 11 ILE B O 1
ATOM 3413 N N . ALA B 1 34 ? 33.556 -18.638 2.685 1.00 56.76 12 ALA B N 1
ATOM 3414 C CA . ALA B 1 34 ? 32.169 -19.060 2.582 1.00 60.96 12 ALA B CA 1
ATOM 3415 C C . ALA B 1 34 ? 32.118 -20.552 2.289 1.00 67.02 12 ALA B C 1
ATOM 3416 O O . ALA B 1 34 ? 33.060 -21.110 1.715 1.00 67.40 12 ALA B O 1
ATOM 3418 N N . PHE B 1 35 ? 31.023 -21.188 2.702 1.00 64.05 13 PHE B N 1
ATOM 3419 C CA . PHE B 1 35 ? 30.827 -22.620 2.504 1.00 55.59 13 PHE B CA 1
ATOM 3420 C C . PHE B 1 35 ? 29.359 -22.960 2.310 1.00 60.41 13 PHE B C 1
ATOM 3421 O O . PHE B 1 35 ? 28.479 -22.211 2.733 1.00 63.11 13 PHE B O 1
ATOM 3429 N N . ARG B 1 36 ? 29.111 -24.100 1.674 1.00 62.02 14 ARG B N 1
ATOM 3430 C CA . ARG B 1 36 ? 27.764 -24.523 1.314 1.00 70.48 14 ARG B CA 1
ATOM 3431 C C . ARG B 1 36 ? 26.893 -24.730 2.541 1.00 64.92 14 ARG B C 1
ATOM 3432 O O . ARG B 1 36 ? 27.383 -25.084 3.617 1.00 62.54 14 ARG B O 1
ATOM 3440 N N . ASP B 1 37 ? 25.597 -24.502 2.358 1.00 61.12 15 ASP B N 1
ATOM 3441 C CA . ASP B 1 37 ? 24.625 -24.626 3.424 1.00 65.46 15 ASP B CA 1
ATOM 3442 C C . ASP B 1 37 ? 23.298 -25.086 2.828 1.00 60.13 15 ASP B C 1
ATOM 3443 O O . ASP B 1 37 ? 22.827 -24.497 1.860 1.00 70.13 15 ASP B O 1
ATOM 3448 N N . PRO B 1 38 ? 22.700 -26.152 3.389 1.00 57.23 16 PRO B N 1
ATOM 3449 C CA . PRO B 1 38 ? 21.372 -26.639 2.993 1.00 63.40 16 PRO B CA 1
ATOM 3450 C C . PRO B 1 38 ? 20.290 -25.553 3.031 1.00 67.57 16 PRO B C 1
ATOM 3451 O O . PRO B 1 38 ? 20.473 -24.538 3.705 1.00 66.98 16 PRO B O 1
ATOM 3455 N N . PRO B 1 39 ? 19.170 -25.759 2.310 1.00 66.59 17 PRO B N 1
ATOM 3456 C CA . PRO B 1 39 ? 18.071 -24.789 2.350 1.00 70.25 17 PRO B CA 1
ATOM 3457 C C . PRO B 1 39 ? 17.268 -24.903 3.644 1.00 63.07 17 PRO B C 1
ATOM 3458 O O . PRO B 1 39 ? 16.099 -25.301 3.631 1.00 57.94 17 PRO B O 1
ATOM 3462 N N . LEU B 1 40 ? 17.913 -24.538 4.749 1.00 64.18 18 LEU B N 1
ATOM 3463 C CA . LEU B 1 40 ? 17.345 -24.668 6.094 1.00 63.59 18 LEU B CA 1
ATOM 3464 C C . LEU B 1 40 ? 16.350 -23.555 6.420 1.00 70.53 18 LEU B C 1
ATOM 3465 O O . LEU B 1 40 ? 16.653 -22.367 6.267 1.00 75.30 18 LEU B O 1
ATOM 3470 N N . LEU B 1 41 ? 15.156 -23.949 6.851 1.00 62.30 19 LEU B N 1
ATOM 3471 C CA . LEU B 1 41 ? 14.120 -22.994 7.225 1.00 65.99 19 LEU B CA 1
ATOM 3472 C C . LEU B 1 41 ? 14.317 -22.493 8.657 1.00 63.40 19 LEU B C 1
ATOM 3473 O O . LEU B 1 41 ? 14.739 -23.249 9.534 1.00 59.95 19 LEU B O 1
ATOM 3478 N N . ASN B 1 42 ? 14.037 -21.210 8.878 1.00 66.97 20 ASN B N 1
ATOM 3479 C CA . ASN B 1 42 ? 13.959 -20.641 10.232 1.00 57.00 20 ASN B CA 1
ATOM 3480 C C . ASN B 1 42 ? 12.848 -19.604 10.339 1.00 55.76 20 ASN B C 1
ATOM 3481 O O . ASN B 1 42 ? 12.082 -19.410 9.394 1.00 54.81 20 ASN B O 1
ATOM 3486 N N . ALA B 1 43 ? 12.747 -18.951 11.492 1.00 53.58 21 ALA B N 1
ATOM 3487 C CA . ALA B 1 43 ? 11.667 -18.004 11.735 1.00 46.75 21 ALA B CA 1
ATOM 3488 C C . ALA B 1 43 ? 11.689 -16.847 10.742 1.00 51.00 21 ALA B C 1
ATOM 3489 O O . ALA B 1 43 ? 10.637 -16.343 10.354 1.00 53.29 21 ALA B O 1
ATOM 3491 N N . SER B 1 44 ? 12.895 -16.446 10.336 1.00 55.20 22 SER B N 1
ATOM 3492 C CA . SER B 1 44 ? 13.106 -15.288 9.461 1.00 63.29 22 SER B CA 1
ATOM 3493 C C . SER B 1 44 ? 12.772 -15.608 8.004 1.00 63.94 22 SER B C 1
ATOM 3494 O O . SER B 1 44 ? 12.276 -14.754 7.261 1.00 51.83 22 SER B O 1
ATOM 3497 N N . GLY B 1 45 ? 13.065 -16.842 7.604 1.00 54.64 23 GLY B N 1
ATOM 3498 C CA . GLY B 1 45 ? 12.778 -17.310 6.258 1.00 55.72 23 GLY B CA 1
ATOM 3499 C C . GLY B 1 45 ? 13.541 -18.582 5.966 1.00 54.72 23 GLY B C 1
ATOM 3500 O O . GLY B 1 45 ? 13.131 -19.671 6.380 1.00 57.62 23 GLY B O 1
ATOM 3501 N N . ILE B 1 46 ? 14.665 -18.444 5.269 1.00 48.80 24 ILE B N 1
ATOM 3502 C CA . ILE B 1 46 ? 15.427 -19.604 4.817 1.00 59.29 24 ILE B CA 1
ATOM 3503 C C . ILE B 1 46 ? 16.891 -19.260 4.543 1.00 55.35 24 ILE B C 1
ATOM 3504 O O . ILE B 1 46 ? 17.210 -18.150 4.124 1.00 62.52 24 ILE B O 1
ATOM 3509 N N . HIS B 1 47 ? 17.770 -20.227 4.784 1.00 63.21 25 HIS B N 1
ATOM 3510 C CA . HIS B 1 47 ? 19.207 -20.074 4.570 1.00 60.88 25 HIS B CA 1
ATOM 3511 C C . HIS B 1 47 ? 19.593 -19.896 3.104 1.00 67.15 25 HIS B C 1
ATOM 3512 O O . HIS B 1 47 ? 18.937 -20.422 2.197 1.00 62.50 25 HIS B O 1
ATOM 3519 N N . GLU B 1 48 ? 20.680 -19.160 2.898 1.00 71.51 26 GLU B N 1
ATOM 3520 C CA . GLU B 1 48 ? 21.255 -18.924 1.581 1.00 74.68 26 GLU B CA 1
ATOM 3521 C C . GLU B 1 48 ? 22.186 -20.091 1.223 1.00 76.95 26 GLU B C 1
ATOM 3522 O O . GLU B 1 48 ? 22.631 -20.809 2.122 1.00 80.56 26 GLU B O 1
ATOM 3528 N N . PRO B 1 49 ? 22.485 -20.286 -0.083 1.00 72.75 27 PRO B N 1
ATOM 3529 C CA . PRO B 1 49 ? 23.306 -21.424 -0.524 1.00 69.20 27 PRO B CA 1
ATOM 3530 C C . PRO B 1 49 ? 24.667 -21.518 0.165 1.00 62.54 27 PRO B C 1
ATOM 3531 O O . PRO B 1 49 ? 25.224 -22.608 0.289 1.00 63.07 27 PRO B O 1
ATOM 3535 N N . PHE B 1 50 ? 25.183 -20.378 0.606 1.00 62.43 28 PHE B N 1
ATOM 3536 C CA . PHE B 1 50 ? 26.465 -20.313 1.288 1.00 63.40 28 PHE B CA 1
ATOM 3537 C C . PHE B 1 50 ? 26.332 -19.575 2.616 1.00 67.24 28 PHE B C 1
ATOM 3538 O O . PHE B 1 50 ? 25.570 -18.609 2.728 1.00 61.86 28 PHE B O 1
ATOM 3546 N N . ALA B 1 51 ? 27.069 -20.045 3.617 1.00 59.12 29 ALA B N 1
ATOM 3547 C CA . ALA B 1 51 ? 27.173 -19.353 4.890 1.00 57.77 29 ALA B CA 1
ATOM 3548 C C . ALA B 1 51 ? 28.532 -18.669 5.003 1.00 63.15 29 ALA B C 1
ATOM 3549 O O . ALA B 1 51 ? 29.570 -19.254 4.663 1.00 56.87 29 ALA B O 1
ATOM 3551 N N . LEU B 1 52 ? 28.514 -17.428 5.480 1.00 57.14 30 LEU B N 1
ATOM 3552 C CA . LEU B 1 52 ? 29.733 -16.650 5.663 1.00 60.15 30 LEU B CA 1
ATOM 3553 C C . LEU B 1 52 ? 30.462 -17.018 6.944 1.00 59.05 30 LEU B C 1
ATOM 3554 O O . LEU B 1 52 ? 29.878 -17.580 7.867 1.00 64.59 30 LEU B O 1
ATOM 3559 N N . ARG B 1 53 ? 31.747 -16.685 6.983 1.00 53.74 31 ARG B N 1
ATOM 3560 C CA . ARG B 1 53 ? 32.584 -16.921 8.139 1.00 59.15 31 ARG B CA 1
ATOM 3561 C C . ARG B 1 53 ? 33.898 -16.193 7.912 1.00 60.37 31 ARG B C 1
ATOM 3562 O O . ARG B 1 53 ? 34.271 -15.910 6.771 1.00 66.96 31 ARG B O 1
ATOM 3570 N N . SER B 1 54 ? 34.588 -15.864 8.993 1.00 51.46 32 SER B N 1
ATOM 3571 C CA . SER B 1 54 ? 35.942 -15.361 8.877 1.00 57.48 32 SER B CA 1
ATOM 3572 C C . SER B 1 54 ? 36.879 -16.219 9.715 1.00 63.50 32 SER B C 1
ATOM 3573 O O . SER B 1 54 ? 36.524 -16.655 10.816 1.00 67.11 32 SER B O 1
ATOM 3576 N N . ILE B 1 55 ? 38.066 -16.473 9.175 1.00 61.97 33 ILE B N 1
ATOM 3577 C CA . ILE B 1 55 ? 39.073 -17.284 9.854 1.00 56.25 33 ILE B CA 1
ATOM 3578 C C . ILE B 1 55 ? 40.195 -16.362 10.303 1.00 56.56 33 ILE B C 1
ATOM 3579 O O . ILE B 1 55 ? 40.719 -15.584 9.507 1.00 67.24 33 ILE B O 1
ATOM 3584 N N . ILE B 1 56 ? 40.538 -16.433 11.586 1.00 65.65 34 ILE B N 1
ATOM 3585 C CA . ILE B 1 56 ? 41.613 -15.614 12.159 1.00 65.78 34 ILE B CA 1
ATOM 3586 C C . ILE B 1 56 ? 42.858 -16.475 12.393 1.00 72.70 34 ILE B C 1
ATOM 3587 O O . ILE B 1 56 ? 42.760 -17.613 12.861 1.00 74.09 34 ILE B O 1
ATOM 3592 N N . GLU B 1 57 ? 44.022 -15.941 12.031 1.00 78.91 35 GLU B N 1
ATOM 3593 C CA . GLU B 1 57 ? 45.291 -16.600 12.329 1.00 79.97 35 GLU B CA 1
ATOM 3594 C C . GLU B 1 57 ? 46.322 -15.575 12.767 1.00 73.54 35 GLU B C 1
ATOM 3595 O O . GLU B 1 57 ? 46.635 -14.637 12.030 1.00 76.43 35 GLU B O 1
ATOM 3601 N N . ILE B 1 58 ? 46.830 -15.760 13.980 1.00 66.95 36 ILE B N 1
ATOM 3602 C CA . ILE B 1 58 ? 47.890 -14.915 14.509 1.00 68.18 36 ILE B CA 1
ATOM 3603 C C . ILE B 1 58 ? 49.190 -15.712 14.616 1.00 76.03 36 ILE B C 1
ATOM 3604 O O . ILE B 1 58 ? 49.174 -16.948 14.643 1.00 73.55 36 ILE B O 1
ATOM 3609 N N . GLU B 1 59 ? 50.308 -14.992 14.661 1.00 66.06 37 GLU B N 1
ATOM 3610 C CA . GLU B 1 59 ? 51.629 -15.596 14.675 1.00 69.45 37 GLU B CA 1
ATOM 3611 C C . GLU B 1 59 ? 52.596 -14.698 15.441 1.00 66.47 37 GLU B C 1
ATOM 3612 O O . GLU B 1 59 ? 52.556 -13.475 15.306 1.00 61.02 37 GLU B O 1
ATOM 3618 N N . SER B 1 60 ? 53.461 -15.321 16.237 1.00 70.97 38 SER B N 1
ATOM 3619 C CA . SER B 1 60 ? 54.381 -14.606 17.127 1.00 76.63 38 SER B CA 1
ATOM 3620 C C . SER B 1 60 ? 55.818 -14.595 16.611 1.00 77.35 38 SER B C 1
ATOM 3621 O O . SER B 1 60 ? 56.159 -15.352 15.703 1.00 72.57 38 SER B O 1
ATOM 3624 N N . ASP B 1 61 ? 56.652 -13.749 17.223 1.00 84.04 39 ASP B N 1
ATOM 3625 C CA . ASP B 1 61 ? 58.073 -13.616 16.873 1.00 85.37 39 ASP B CA 1
ATOM 3626 C C . ASP B 1 61 ? 58.882 -14.912 17.030 1.00 91.85 39 ASP B C 1
ATOM 3627 O O . ASP B 1 61 ? 59.949 -15.055 16.428 1.00 108.57 39 ASP B O 1
ATOM 3632 N N . ASN B 1 62 ? 58.380 -15.839 17.844 1.00 76.71 40 ASN B N 1
ATOM 3633 C CA . ASN B 1 62 ? 58.991 -17.161 17.979 1.00 79.67 40 ASN B CA 1
ATOM 3634 C C . ASN B 1 62 ? 58.204 -18.279 17.278 1.00 77.39 40 ASN B C 1
ATOM 3635 O O . ASN B 1 62 ? 58.310 -19.457 17.634 1.00 77.30 40 ASN B O 1
ATOM 3640 N N . GLY B 1 63 ? 57.406 -17.888 16.286 1.00 63.62 41 GLY B N 1
ATOM 3641 C CA . GLY B 1 63 ? 56.822 -18.832 15.330 1.00 72.27 41 GLY B CA 1
ATOM 3642 C C . GLY B 1 63 ? 55.694 -19.721 15.816 1.00 82.47 41 GLY B C 1
ATOM 3643 O O . GLY B 1 63 ? 55.551 -20.861 15.357 1.00 75.18 41 GLY B O 1
ATOM 3644 N N . TYR B 1 64 ? 54.886 -19.204 16.737 1.00 77.46 42 TYR B N 1
ATOM 3645 C CA . TYR B 1 64 ? 53.722 -19.938 17.214 1.00 77.50 42 TYR B CA 1
ATOM 3646 C C . TYR B 1 64 ? 52.443 -19.421 16.567 1.00 73.77 42 TYR B C 1
ATOM 3647 O O . TYR B 1 64 ? 52.343 -18.236 16.251 1.00 66.51 42 TYR B O 1
ATOM 3656 N N . ILE B 1 65 ? 51.477 -20.317 16.368 1.00 67.63 43 ILE B N 1
ATOM 3657 C CA . ILE B 1 65 ? 50.234 -19.979 15.674 1.00 71.02 43 ILE B CA 1
ATOM 3658 C C . ILE B 1 65 ? 48.959 -20.210 16.511 1.00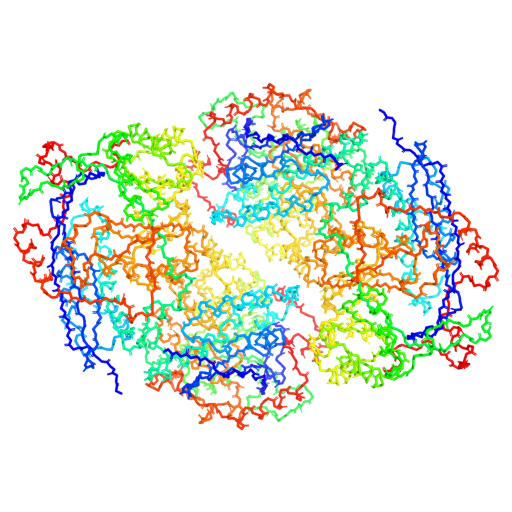 81.27 43 ILE B C 1
ATOM 3659 O O . ILE B 1 65 ? 48.709 -21.310 17.022 1.00 70.55 43 ILE B O 1
ATOM 3664 N N . GLY B 1 66 ? 48.167 -19.149 16.647 1.00 83.63 44 GLY B N 1
ATOM 3665 C CA . GLY B 1 66 ? 46.863 -19.218 17.299 1.00 76.78 44 GLY B CA 1
ATOM 3666 C C . GLY B 1 66 ? 45.745 -18.997 16.298 1.00 69.32 44 GLY B C 1
ATOM 3667 O O . GLY B 1 66 ? 45.758 -18.020 15.546 1.00 68.15 44 GLY B O 1
ATOM 3668 N N . LEU B 1 67 ? 44.779 -19.912 16.300 1.00 60.63 45 LEU B N 1
ATOM 3669 C CA . LEU B 1 67 ? 43.648 -19.881 15.374 1.00 61.73 45 LEU B CA 1
ATOM 3670 C C . LEU B 1 67 ? 42.363 -19.300 15.995 1.00 70.84 45 LEU B C 1
ATOM 3671 O O . LEU B 1 67 ? 42.094 -19.473 17.190 1.00 68.43 45 LEU B O 1
ATOM 3676 N N . GLY B 1 68 ? 41.580 -18.609 15.167 1.00 63.27 46 GLY B N 1
ATOM 3677 C CA . GLY B 1 68 ? 40.282 -18.062 15.565 1.00 65.48 46 GLY B CA 1
ATOM 3678 C C . GLY B 1 68 ? 39.243 -18.227 14.468 1.00 65.47 46 GLY B C 1
ATOM 3679 O O . GLY B 1 68 ? 39.582 -18.290 13.284 1.00 71.00 46 GLY B O 1
ATOM 3680 N N . GLU B 1 69 ? 37.976 -18.310 14.863 1.00 59.60 47 GLU B N 1
ATOM 3681 C CA . GLU B 1 69 ? 36.861 -18.399 13.918 1.00 59.05 47 GLU B CA 1
ATOM 3682 C C . GLU B 1 69 ? 35.694 -17.538 14.403 1.00 65.62 47 GLU B C 1
ATOM 3683 O O . GLU B 1 69 ? 35.298 -17.616 15.564 1.00 71.65 47 GLU B O 1
ATOM 3689 N N . SER B 1 70 ? 35.150 -16.716 13.510 1.00 64.65 48 SER B N 1
ATOM 3690 C CA . SER B 1 70 ? 34.124 -15.745 13.878 1.00 58.68 48 SER B CA 1
ATOM 3691 C C . SER B 1 70 ? 33.188 -15.460 12.710 1.00 61.61 48 SER B C 1
ATOM 3692 O O . SER B 1 70 ? 33.250 -16.131 11.681 1.00 59.25 48 SER B O 1
ATOM 3695 N N . TYR B 1 71 ? 32.319 -14.465 12.881 1.00 60.16 49 TYR B N 1
ATOM 3696 C CA . TYR B 1 71 ? 31.350 -14.086 11.859 1.00 57.26 49 TYR B CA 1
ATOM 3697 C C . TYR B 1 71 ? 32.005 -13.441 10.640 1.00 58.71 49 TYR B C 1
ATOM 3698 O O . TYR B 1 71 ? 33.019 -12.746 10.758 1.00 55.82 49 TYR B O 1
ATOM 3707 N N . GLY B 1 72 ? 31.405 -13.673 9.475 1.00 52.75 50 GLY B N 1
ATOM 3708 C CA . GLY B 1 72 ? 31.935 -13.175 8.212 1.00 62.49 50 GLY B CA 1
ATOM 3709 C C . GLY B 1 72 ? 31.178 -12.007 7.608 1.00 57.63 50 GLY B C 1
ATOM 3710 O O . GLY B 1 72 ? 31.601 -11.466 6.589 1.00 66.45 50 GLY B O 1
ATOM 3711 N N . ASP B 1 73 ? 30.070 -11.615 8.236 1.00 58.44 51 ASP B N 1
ATOM 3712 C CA . ASP B 1 73 ? 29.218 -10.534 7.733 1.00 49.31 51 ASP B CA 1
ATOM 3713 C C . ASP B 1 73 ? 29.967 -9.205 7.646 1.00 51.78 51 ASP B C 1
ATOM 3714 O O . ASP B 1 73 ? 30.832 -8.915 8.481 1.00 49.32 51 ASP B O 1
ATOM 3719 N N . ALA B 1 74 ? 29.627 -8.409 6.629 1.00 52.67 52 ALA B N 1
ATOM 3720 C CA . ALA B 1 74 ? 30.325 -7.149 6.329 1.00 56.33 52 ALA B CA 1
ATOM 3721 C C . ALA B 1 74 ? 30.688 -6.309 7.560 1.00 57.92 52 ALA B C 1
ATOM 3722 O O . ALA B 1 74 ? 31.851 -5.909 7.696 1.00 63.90 52 ALA B O 1
ATOM 3724 N N . PRO B 1 75 ? 29.713 -6.056 8.467 1.00 53.47 53 PRO B N 1
ATOM 3725 C CA . PRO B 1 75 ? 30.038 -5.234 9.636 1.00 52.48 53 PRO B CA 1
ATOM 3726 C C . PRO B 1 75 ? 31.136 -5.852 10.504 1.00 55.22 53 PRO B C 1
ATOM 3727 O O . PRO B 1 75 ? 32.029 -5.138 10.983 1.00 51.77 53 PRO B O 1
ATOM 3731 N N . ALA B 1 76 ? 31.062 -7.168 10.689 1.00 49.73 54 ALA B N 1
ATOM 3732 C CA . ALA B 1 76 ? 31.990 -7.896 11.552 1.00 57.04 54 ALA B CA 1
ATOM 3733 C C . ALA B 1 76 ? 33.385 -7.990 10.935 1.00 54.97 54 ALA B C 1
ATOM 3734 O O . ALA B 1 76 ? 34.386 -7.801 11.627 1.00 54.99 54 ALA B O 1
ATOM 3736 N N . LEU B 1 77 ? 33.442 -8.270 9.632 1.00 57.34 55 LEU B N 1
ATOM 3737 C CA . LEU B 1 77 ? 34.699 -8.228 8.884 1.00 54.27 55 LEU B CA 1
ATOM 3738 C C . LEU B 1 77 ? 35.396 -6.884 9.025 1.00 57.12 55 LEU B C 1
ATOM 3739 O O . LEU B 1 77 ? 36.595 -6.820 9.328 1.00 59.92 55 LEU B O 1
ATOM 3744 N N . ALA B 1 78 ? 34.626 -5.816 8.813 1.00 57.58 56 ALA B N 1
ATOM 3745 C CA . ALA B 1 78 ? 35.148 -4.450 8.813 1.00 62.04 56 ALA B CA 1
ATOM 3746 C C . ALA B 1 78 ? 35.876 -4.139 10.111 1.00 54.45 56 ALA B C 1
ATOM 3747 O O . ALA B 1 78 ? 36.968 -3.565 10.093 1.00 58.62 56 ALA B O 1
ATOM 3749 N N . ILE B 1 79 ? 35.270 -4.531 11.231 1.00 56.49 57 ILE B N 1
ATOM 3750 C CA . ILE B 1 79 ? 35.878 -4.332 12.544 1.00 55.30 57 ILE B CA 1
ATOM 3751 C C . ILE B 1 79 ? 37.134 -5.204 12.699 1.00 53.11 57 ILE B C 1
ATOM 3752 O O . ILE B 1 79 ? 38.176 -4.726 13.159 1.00 52.39 57 ILE B O 1
ATOM 3757 N N . GLN B 1 80 ? 37.035 -6.470 12.292 1.00 52.06 58 GLN B N 1
ATOM 3758 C CA . GLN B 1 80 ? 38.174 -7.393 12.366 1.00 62.88 58 GLN B CA 1
ATOM 3759 C C . GLN B 1 80 ? 39.369 -6.869 11.571 1.00 66.88 58 GLN B C 1
ATOM 3760 O O . GLN B 1 80 ? 40.511 -6.898 12.048 1.00 65.13 58 GLN B O 1
ATOM 3766 N N . GLN B 1 81 ? 39.091 -6.374 10.367 1.00 68.21 59 GLN B N 1
ATOM 3767 C CA . GLN B 1 81 ? 40.123 -5.807 9.504 1.00 59.28 59 GLN B CA 1
ATOM 3768 C C . GLN B 1 81 ? 40.731 -4.521 10.064 1.00 58.23 59 GLN B C 1
ATOM 3769 O O . GLN B 1 81 ? 41.915 -4.262 9.864 1.00 68.36 59 GLN B O 1
ATOM 3775 N N . GLN B 1 82 ? 39.939 -3.724 10.781 1.00 60.15 60 GLN B N 1
ATOM 3776 C CA . GLN B 1 82 ? 40.470 -2.499 11.394 1.00 55.70 60 GLN B CA 1
ATOM 3777 C C . GLN B 1 82 ? 41.247 -2.754 12.678 1.00 61.15 60 GLN B C 1
ATOM 3778 O O . GLN B 1 82 ? 42.140 -1.983 13.040 1.00 53.92 60 GLN B O 1
ATOM 3784 N N . VAL B 1 83 ? 40.899 -3.836 13.369 1.00 65.40 61 VAL B N 1
ATOM 3785 C CA . VAL B 1 83 ? 41.597 -4.232 14.591 1.00 60.78 61 VAL B CA 1
ATOM 3786 C C . VAL B 1 83 ? 42.964 -4.845 14.268 1.00 66.89 61 VAL B C 1
ATOM 3787 O O . VAL B 1 83 ? 43.980 -4.464 14.868 1.00 64.73 61 VAL B O 1
ATOM 3791 N N . GLN B 1 84 ? 42.978 -5.769 13.305 1.00 68.01 62 GLN B N 1
ATOM 3792 C CA . GLN B 1 84 ? 44.161 -6.584 12.997 1.00 77.00 62 GLN B CA 1
ATOM 3793 C C . GLN B 1 84 ? 45.467 -5.795 12.914 1.00 78.56 62 GLN B C 1
ATOM 3794 O O . GLN B 1 84 ? 46.479 -6.211 13.480 1.00 73.45 62 GLN B O 1
ATOM 3800 N N . SER B 1 85 ? 45.426 -4.654 12.228 1.00 78.23 63 SER B N 1
ATOM 3801 C CA . SER B 1 85 ? 46.613 -3.828 12.005 1.00 78.78 63 SER B CA 1
ATOM 3802 C C . SER B 1 85 ? 47.172 -3.210 13.294 1.00 75.22 63 SER B C 1
ATOM 3803 O O . SER B 1 85 ? 48.322 -2.767 13.332 1.00 78.40 63 SER B O 1
ATOM 3806 N N . GLN B 1 86 ? 46.360 -3.186 14.345 1.00 66.90 64 GLN B N 1
ATOM 3807 C CA . GLN B 1 86 ? 46.754 -2.560 15.607 1.00 62.34 64 GLN B CA 1
ATOM 3808 C C . GLN B 1 86 ? 47.388 -3.571 16.564 1.00 62.77 64 GLN B C 1
ATOM 3809 O O . GLN B 1 86 ? 47.871 -3.206 17.637 1.00 58.13 64 GLN B O 1
ATOM 3815 N N . LEU B 1 87 ? 47.406 -4.834 16.141 1.00 61.60 65 LEU B N 1
ATOM 3816 C CA . LEU B 1 87 ? 47.815 -5.954 16.986 1.00 64.82 65 LEU B CA 1
ATOM 3817 C C . LEU B 1 87 ? 49.286 -6.367 16.854 1.00 75.81 65 LEU B C 1
ATOM 3818 O O . LEU B 1 87 ? 49.790 -7.150 17.670 1.00 76.19 65 LEU B O 1
ATOM 3823 N N . ILE B 1 88 ? 49.967 -5.844 15.834 1.00 74.99 66 ILE B N 1
ATOM 3824 C CA . ILE B 1 88 ? 51.380 -6.157 15.601 1.00 70.83 66 ILE B CA 1
ATOM 3825 C C . ILE B 1 88 ? 52.271 -5.600 16.716 1.00 72.32 66 ILE B C 1
ATOM 3826 O O . ILE B 1 88 ? 52.156 -4.429 17.098 1.00 68.55 66 ILE B O 1
ATOM 3831 N N . GLY B 1 89 ? 53.135 -6.466 17.249 1.00 78.18 67 GLY B N 1
ATOM 3832 C CA . GLY B 1 89 ? 54.062 -6.104 18.323 1.00 83.77 67 GLY B CA 1
ATOM 3833 C C . GLY B 1 89 ? 53.444 -6.106 19.713 1.00 89.58 67 GLY B C 1
ATOM 3834 O O . GLY B 1 89 ? 53.953 -5.451 20.627 1.00 83.50 67 GLY B O 1
ATOM 3835 N N . LEU B 1 90 ? 52.351 -6.846 19.880 1.00 87.36 68 LEU B N 1
ATOM 3836 C CA . LEU B 1 90 ? 51.655 -6.882 21.162 1.00 90.55 68 LEU B CA 1
ATOM 3837 C C . LEU B 1 90 ? 51.808 -8.207 21.883 1.00 80.31 68 LEU B C 1
ATOM 3838 O O . LEU B 1 90 ? 51.850 -9.267 21.250 1.00 75.08 68 LEU B O 1
ATOM 3843 N N . ASP B 1 91 ? 51.893 -8.123 23.211 1.00 72.39 69 ASP B N 1
ATOM 3844 C CA . ASP B 1 91 ? 51.943 -9.289 24.091 1.00 69.59 69 ASP B CA 1
ATOM 3845 C C . ASP B 1 91 ? 50.592 -10.017 24.054 1.00 66.65 69 ASP B C 1
ATOM 3846 O O . ASP B 1 91 ? 49.572 -9.446 24.444 1.00 66.64 69 ASP B O 1
ATOM 3851 N N . PRO B 1 92 ? 50.583 -11.280 23.576 1.00 61.96 70 PRO B N 1
ATOM 3852 C CA . PRO B 1 92 ? 49.353 -12.081 23.463 1.00 60.07 70 PRO B CA 1
ATOM 3853 C C . PRO B 1 92 ? 48.700 -12.495 24.793 1.00 65.81 70 PRO B C 1
ATOM 3854 O O . PRO B 1 92 ? 47.646 -13.140 24.782 1.00 63.49 70 PRO B O 1
ATOM 3858 N N . PHE B 1 93 ? 49.318 -12.141 25.918 1.00 69.15 71 PHE B N 1
ATOM 3859 C CA . PHE B 1 93 ? 48.720 -12.382 27.229 1.00 74.29 71 PHE B CA 1
ATOM 3860 C C . PHE B 1 93 ? 47.856 -11.206 27.647 1.00 72.90 71 PHE B C 1
ATOM 3861 O O . PHE B 1 93 ? 46.975 -11.347 28.495 1.00 77.20 71 PHE B O 1
ATOM 3869 N N . ASN B 1 94 ? 48.106 -10.051 27.033 1.00 61.78 72 ASN B N 1
ATOM 3870 C CA . ASN B 1 94 ? 47.447 -8.815 27.427 1.00 62.46 72 ASN B CA 1
ATOM 3871 C C . ASN B 1 94 ? 46.101 -8.634 26.726 1.00 60.45 72 ASN B C 1
ATOM 3872 O O . ASN B 1 94 ? 45.895 -7.687 25.958 1.00 58.86 72 ASN B O 1
ATOM 3877 N N . LEU B 1 95 ? 45.185 -9.555 27.020 1.00 61.52 73 LEU B N 1
ATOM 3878 C CA . LEU B 1 95 ? 43.821 -9.516 26.500 1.00 52.48 73 LEU B CA 1
ATOM 3879 C C . LEU B 1 95 ? 43.080 -8.248 26.907 1.00 51.02 73 LEU B C 1
ATOM 3880 O O . LEU B 1 95 ? 42.187 -7.789 26.189 1.00 54.78 73 LEU B O 1
ATOM 3885 N N . ASN B 1 96 ? 43.454 -7.684 28.055 1.00 48.25 74 ASN B N 1
ATOM 3886 C CA . ASN B 1 96 ? 42.890 -6.419 28.495 1.00 53.77 74 ASN B CA 1
ATOM 3887 C C . ASN B 1 96 ? 43.172 -5.299 27.485 1.00 60.03 74 ASN B C 1
ATOM 3888 O O . ASN B 1 96 ? 42.260 -4.549 27.119 1.00 53.70 74 ASN B O 1
ATOM 3893 N N . GLN B 1 97 ? 44.417 -5.218 27.013 1.00 57.66 75 GLN B N 1
ATOM 3894 C CA . GLN B 1 97 ? 44.796 -4.227 25.998 1.00 63.64 75 GLN B CA 1
ATOM 3895 C C . GLN B 1 97 ? 44.025 -4.449 24.702 1.00 57.84 75 GLN B C 1
ATOM 3896 O O . GLN B 1 97 ? 43.530 -3.495 24.090 1.00 66.81 75 GLN B O 1
ATOM 3902 N N . LEU B 1 98 ? 43.935 -5.713 24.296 1.00 54.63 76 LEU B N 1
ATOM 3903 C CA . LEU B 1 98 ? 43.130 -6.118 23.152 1.00 55.05 76 LEU B CA 1
ATOM 3904 C C . LEU B 1 98 ? 41.706 -5.565 23.246 1.00 63.31 76 LEU B C 1
ATOM 3905 O O . LEU B 1 98 ? 41.214 -4.962 22.290 1.00 59.73 76 LEU B O 1
ATOM 3910 N N . ARG B 1 99 ? 41.061 -5.754 24.398 1.00 58.62 77 ARG B N 1
ATOM 3911 C CA . ARG B 1 99 ? 39.712 -5.234 24.614 1.00 61.27 77 ARG B CA 1
ATOM 3912 C C . ARG B 1 99 ? 39.675 -3.714 24.454 1.00 56.76 77 ARG B C 1
ATOM 3913 O O . ARG B 1 99 ? 38.805 -3.188 23.754 1.00 57.59 77 ARG B O 1
ATOM 3921 N N . ARG B 1 100 ? 40.622 -3.024 25.093 1.00 56.32 78 ARG B N 1
ATOM 3922 C CA . ARG B 1 100 ? 40.749 -1.566 24.982 1.00 59.13 78 ARG B CA 1
ATOM 3923 C C . ARG B 1 100 ? 40.840 -1.117 23.528 1.00 62.16 78 ARG B C 1
ATOM 3924 O O . ARG B 1 100 ? 40.203 -0.138 23.138 1.00 53.35 78 ARG B O 1
ATOM 3932 N N . ILE B 1 101 ? 41.629 -1.846 22.739 1.00 58.01 79 ILE B N 1
ATOM 3933 C CA . ILE B 1 101 ? 41.822 -1.533 21.329 1.00 62.60 79 ILE B CA 1
ATOM 3934 C C . ILE B 1 101 ? 40.534 -1.710 20.529 1.00 57.39 79 ILE B C 1
ATOM 3935 O O . ILE B 1 101 ? 40.156 -0.824 19.763 1.00 57.63 79 ILE B O 1
ATOM 3940 N N . VAL B 1 102 ? 39.869 -2.849 20.724 1.00 60.28 80 VAL B N 1
ATOM 3941 C CA . VAL B 1 102 ? 38.582 -3.140 20.077 1.00 52.56 80 VAL B CA 1
ATOM 3942 C C . VAL B 1 102 ? 37.562 -2.046 20.403 1.00 53.74 80 VAL B C 1
ATOM 3943 O O . VAL B 1 102 ? 36.812 -1.608 19.529 1.00 61.01 80 VAL B O 1
ATOM 3947 N N . GLN B 1 103 ? 37.570 -1.595 21.655 1.00 48.84 81 GLN B N 1
ATOM 3948 C CA . GLN B 1 103 ? 36.686 -0.529 22.106 1.00 59.65 81 GLN B CA 1
ATOM 3949 C C . GLN B 1 103 ? 36.999 0.833 21.483 1.00 60.66 81 GLN B C 1
ATOM 3950 O O . GLN B 1 103 ? 36.088 1.632 21.267 1.00 65.02 81 GLN B O 1
ATOM 3956 N N . THR B 1 104 ? 38.276 1.094 21.206 1.00 60.47 82 THR B N 1
ATOM 3957 C CA . THR B 1 104 ? 38.692 2.319 20.516 1.00 60.94 82 THR B CA 1
ATOM 3958 C C . THR B 1 104 ? 38.202 2.286 19.066 1.00 58.00 82 THR B C 1
ATOM 3959 O O . THR B 1 104 ? 37.561 3.223 18.596 1.00 66.32 82 THR B O 1
ATOM 3963 N N . THR B 1 105 ? 38.512 1.186 18.384 1.00 52.09 83 THR B N 1
A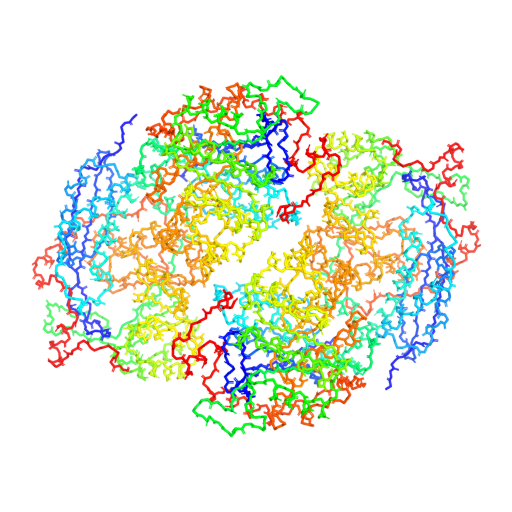TOM 3964 C CA . THR B 1 105 ? 38.142 0.951 16.993 1.00 58.37 83 THR B CA 1
ATOM 3965 C C . THR B 1 105 ? 36.643 1.122 16.741 1.00 65.19 83 THR B C 1
ATOM 3966 O O . THR B 1 105 ? 36.244 1.780 15.778 1.00 62.28 83 THR B O 1
ATOM 3970 N N . VAL B 1 106 ? 35.820 0.529 17.603 1.00 58.63 84 VAL B N 1
ATOM 3971 C CA . VAL B 1 106 ? 34.372 0.562 17.412 1.00 51.33 84 VAL B CA 1
ATOM 3972 C C . VAL B 1 106 ? 33.830 1.956 17.702 1.00 53.36 84 VAL B C 1
ATOM 3973 O O . VAL B 1 106 ? 32.943 2.436 16.987 1.00 52.80 84 VAL B O 1
ATOM 3977 N N . ALA B 1 107 ? 34.385 2.604 18.730 1.00 49.70 85 ALA B N 1
ATOM 3978 C CA . ALA B 1 107 ? 33.997 3.964 19.111 1.00 54.54 85 ALA B CA 1
ATOM 3979 C C . ALA B 1 107 ? 34.258 4.958 17.985 1.00 58.96 85 ALA B C 1
ATOM 3980 O O . ALA B 1 107 ? 33.522 5.934 17.829 1.00 55.78 85 ALA B O 1
ATOM 3982 N N . ALA B 1 108 ? 35.299 4.686 17.202 1.00 57.86 86 ALA B N 1
ATOM 3983 C CA . ALA B 1 108 ? 35.702 5.541 16.090 1.00 66.00 86 ALA B CA 1
ATOM 3984 C C . ALA B 1 108 ? 34.878 5.282 14.821 1.00 77.69 86 ALA B C 1
ATOM 3985 O O . ALA B 1 108 ? 34.810 6.133 13.931 1.00 73.59 86 ALA B O 1
ATOM 3987 N N . HIS B 1 109 ? 34.254 4.107 14.759 1.00 80.68 87 HIS B N 1
ATOM 3988 C CA . HIS B 1 109 ? 33.438 3.684 13.620 1.00 90.80 87 HIS B CA 1
ATOM 3989 C C . HIS B 1 109 ? 32.064 4.370 13.590 1.00 93.03 87 HIS B C 1
ATOM 3990 O O . HIS B 1 109 ? 31.415 4.414 12.542 1.00 86.09 87 HIS B O 1
ATOM 3997 N N . LYS B 1 110 ? 31.638 4.903 14.737 1.00 94.30 88 LYS B N 1
ATOM 3998 C CA . LYS B 1 110 ? 30.287 5.456 14.919 1.00 95.96 88 LYS B CA 1
ATOM 3999 C C . LYS B 1 110 ? 29.955 6.589 13.936 1.00 98.25 88 LYS B C 1
ATOM 4000 O O . LYS B 1 110 ? 30.843 7.375 13.589 1.00 89.97 88 LYS B O 1
ATOM 4002 N N . PRO B 1 111 ? 28.682 6.669 13.470 1.00 96.44 89 PRO B N 1
ATOM 4003 C CA . PRO B 1 111 ? 27.540 5.760 13.723 1.00 88.36 89 PRO B CA 1
ATOM 4004 C C . PRO B 1 111 ? 27.554 4.442 12.924 1.00 84.34 89 PRO B C 1
ATOM 4005 O O . PRO B 1 111 ? 28.331 4.291 11.974 1.00 83.40 89 PRO B O 1
ATOM 4009 N N . ALA B 1 112 ? 26.690 3.509 13.324 1.00 82.98 90 ALA B N 1
ATOM 4010 C CA . ALA B 1 112 ? 26.558 2.197 12.679 1.00 87.55 90 ALA B CA 1
ATOM 4011 C C . ALA B 1 112 ? 25.087 1.795 12.540 1.00 82.58 90 ALA B C 1
ATOM 4012 O O . ALA B 1 112 ? 24.234 2.273 13.294 1.00 81.12 90 ALA B O 1
ATOM 4014 N N . SER B 1 113 ? 24.804 0.913 11.580 1.00 83.51 91 SER B N 1
ATOM 4015 C CA . SER B 1 113 ? 23.434 0.482 11.269 1.00 89.53 91 SER B CA 1
ATOM 4016 C C . SER B 1 113 ? 22.798 -0.285 12.429 1.00 84.41 91 SER B C 1
ATOM 4017 O O . SER B 1 113 ? 23.343 -1.291 12.888 1.00 83.14 91 SER B O 1
ATOM 4020 N N . LEU B 1 114 ? 21.640 0.189 12.888 1.00 71.45 92 LEU B N 1
ATOM 4021 C CA . LEU B 1 114 ? 21.036 -0.320 14.126 1.00 69.75 92 LEU B CA 1
ATOM 4022 C C . LEU B 1 114 ? 20.123 -1.535 13.954 1.00 77.46 92 LEU B C 1
ATOM 4023 O O . LEU B 1 114 ? 19.825 -2.237 14.930 1.00 76.66 92 LEU B O 1
ATOM 4028 N N . ALA B 1 115 ? 19.690 -1.791 12.723 1.00 76.78 93 ALA B N 1
ATOM 4029 C CA . ALA B 1 115 ? 18.929 -3.002 12.433 1.00 88.32 93 ALA B CA 1
ATOM 4030 C C . ALA B 1 115 ? 19.669 -3.892 11.433 1.00 82.41 93 ALA B C 1
ATOM 4031 O O . ALA B 1 115 ? 19.866 -3.514 10.274 1.00 72.89 93 ALA B O 1
ATOM 4033 N N . GLY B 1 116 ? 20.101 -5.059 11.910 1.00 75.15 94 GLY B N 1
ATOM 4034 C CA . GLY B 1 116 ? 20.679 -6.099 11.057 1.00 75.75 94 GLY B CA 1
ATOM 4035 C C . GLY B 1 116 ? 19.780 -7.326 11.012 1.00 71.37 94 GLY B C 1
ATOM 4036 O O . GLY B 1 116 ? 18.631 -7.280 11.460 1.00 59.61 94 GLY B O 1
ATOM 4037 N N . ALA B 1 117 ? 20.295 -8.426 10.467 1.00 65.23 95 ALA B N 1
ATOM 4038 C CA . ALA B 1 117 ? 19.547 -9.677 10.429 1.00 64.83 95 ALA B CA 1
ATOM 4039 C C . ALA B 1 117 ? 19.415 -10.258 11.846 1.00 67.11 95 ALA B C 1
ATOM 4040 O O . ALA B 1 117 ? 20.414 -10.512 12.531 1.00 58.84 95 ALA B O 1
ATOM 4042 N N . GLU B 1 118 ? 18.170 -10.444 12.275 1.00 56.85 96 GLU B N 1
ATOM 4043 C CA . GLU B 1 118 ? 17.857 -10.865 13.637 1.00 60.51 96 GLU B CA 1
ATOM 4044 C C . GLU B 1 118 ? 18.635 -12.098 14.083 1.00 62.50 96 GLU B C 1
ATOM 4045 O O . GLU B 1 118 ? 19.159 -12.138 15.196 1.00 63.00 96 GLU B O 1
ATOM 4051 N N . LEU B 1 119 ? 18.717 -13.093 13.205 1.00 59.78 97 LEU B N 1
ATOM 4052 C CA . LEU B 1 119 ? 19.295 -14.384 13.567 1.00 57.23 97 LEU B CA 1
ATOM 4053 C C . LEU B 1 119 ? 20.780 -14.503 13.259 1.00 53.97 97 LEU B C 1
ATOM 4054 O O . LEU B 1 119 ? 21.377 -15.550 13.491 1.00 55.14 97 LEU B O 1
ATOM 4059 N N . ALA B 1 120 ? 21.373 -13.422 12.755 1.00 56.93 98 ALA B N 1
ATOM 4060 C CA . ALA B 1 120 ? 22.798 -13.390 12.433 1.00 50.77 98 ALA B CA 1
ATOM 4061 C C . ALA B 1 120 ? 23.526 -12.407 13.349 1.00 54.69 98 ALA B C 1
ATOM 4062 O O . ALA B 1 120 ? 23.619 -11.215 13.038 1.00 55.81 98 ALA B O 1
ATOM 4064 N N . PRO B 1 121 ? 24.052 -12.907 14.482 1.00 51.91 99 PRO B N 1
ATOM 4065 C CA . PRO B 1 121 ? 24.663 -12.056 15.503 1.00 51.98 99 PRO B CA 1
ATOM 4066 C C . PRO B 1 121 ? 25.802 -11.203 14.965 1.00 54.09 99 PRO B C 1
ATOM 4067 O O . PRO B 1 121 ? 26.122 -10.155 15.551 1.00 48.73 99 PRO B O 1
ATOM 4071 N N . GLY B 1 122 ? 26.391 -11.641 13.853 1.00 48.02 100 GLY B N 1
ATOM 4072 C CA . GLY B 1 122 ? 27.512 -10.937 13.234 1.00 51.99 100 GLY B CA 1
ATOM 4073 C C . GLY B 1 122 ? 27.121 -9.576 12.666 1.00 51.92 100 GLY B C 1
ATOM 4074 O O . GLY B 1 122 ? 27.989 -8.730 12.417 1.00 48.14 100 GLY B O 1
ATOM 4075 N N . SER B 1 123 ? 25.815 -9.379 12.477 1.00 49.20 101 SER B N 1
ATOM 4076 C CA . SER B 1 123 ? 25.264 -8.147 11.914 1.00 52.83 101 SER B CA 1
ATOM 4077 C C . SER B 1 123 ? 24.652 -7.238 12.982 1.00 58.43 101 SER B C 1
ATOM 4078 O O . SER B 1 123 ? 24.040 -6.209 12.658 1.00 58.95 101 SER B O 1
ATOM 4081 N N . HIS B 1 124 ? 24.810 -7.618 14.249 1.00 55.91 102 HIS B N 1
ATOM 4082 C CA . HIS B 1 124 ? 24.200 -6.870 15.353 1.00 48.08 102 HIS B CA 1
ATOM 4083 C C . HIS B 1 124 ? 25.126 -5.775 15.845 1.00 47.91 102 HIS B C 1
ATOM 4084 O O . HIS B 1 124 ? 26.222 -6.053 16.332 1.00 44.37 102 HIS B O 1
ATOM 4091 N N . ALA B 1 125 ? 24.673 -4.529 15.714 1.00 46.70 103 ALA B N 1
ATOM 4092 C CA . ALA B 1 125 ? 25.424 -3.371 16.203 1.00 51.60 103 ALA B CA 1
ATOM 4093 C C . ALA B 1 125 ? 25.766 -3.478 17.687 1.00 51.70 103 ALA B C 1
ATOM 4094 O O . ALA B 1 125 ? 26.885 -3.132 18.091 1.00 48.14 103 ALA B O 1
ATOM 4096 N N . SER B 1 126 ? 24.811 -3.963 18.487 1.00 53.14 104 SER B N 1
ATOM 4097 C CA . SER B 1 126 ? 25.008 -4.116 19.937 1.00 52.86 104 SER B CA 1
ATOM 4098 C C . SER B 1 126 ? 26.176 -5.058 20.283 1.00 57.50 104 SER B C 1
ATOM 4099 O O . SER B 1 126 ? 26.792 -4.927 21.346 1.00 54.99 104 SER B O 1
ATOM 4102 N N . LYS B 1 127 ? 26.489 -5.981 19.374 1.00 49.52 105 LYS B N 1
ATOM 4103 C CA . LYS B 1 127 ? 27.581 -6.937 19.587 1.00 53.91 105 LYS B CA 1
ATOM 4104 C C . LYS B 1 127 ? 28.888 -6.576 18.863 1.00 57.75 105 LYS B C 1
ATOM 4105 O O . LYS B 1 127 ? 29.779 -7.418 18.748 1.00 51.11 105 LYS B O 1
ATOM 4111 N N . ALA B 1 128 ? 29.007 -5.336 18.388 1.00 56.53 106 ALA B N 1
ATOM 4112 C CA . ALA B 1 128 ? 30.211 -4.903 17.667 1.00 54.74 106 ALA B CA 1
ATOM 4113 C C . ALA B 1 128 ? 31.497 -5.213 18.437 1.00 51.04 106 ALA B C 1
ATOM 4114 O O . ALA B 1 128 ? 32.402 -5.856 17.910 1.00 55.04 106 ALA B O 1
ATOM 4116 N N . VAL B 1 129 ? 31.562 -4.757 19.684 1.00 50.49 107 VAL B N 1
ATOM 4117 C CA . VAL B 1 129 ? 32.746 -4.949 20.524 1.00 50.04 107 VAL B CA 1
ATOM 4118 C C . VAL B 1 129 ? 32.943 -6.416 20.933 1.00 48.91 107 VAL B C 1
ATOM 4119 O O . VAL B 1 129 ? 34.057 -6.934 20.854 1.00 47.12 107 VAL B O 1
ATOM 4123 N N . SER B 1 130 ? 31.863 -7.070 21.366 1.00 45.38 108 SER B N 1
ATOM 4124 C CA A SER B 1 130 ? 31.910 -8.450 21.860 0.50 49.35 108 SER B CA 1
ATOM 4125 C CA B SER B 1 130 ? 31.961 -8.436 21.874 0.50 47.66 108 SER B CA 1
ATOM 4126 C C . SER B 1 130 ? 32.326 -9.442 20.780 1.00 49.44 108 SER B C 1
ATOM 4127 O O . SER B 1 130 ? 33.171 -10.306 21.009 1.00 51.87 108 SER B O 1
ATOM 4132 N N . ASN B 1 131 ? 31.708 -9.315 19.604 1.00 51.36 109 ASN B N 1
ATOM 4133 C CA . ASN B 1 131 ? 32.036 -10.148 18.444 1.00 51.31 109 ASN B CA 1
ATOM 4134 C C . ASN B 1 131 ? 33.500 -10.028 18.048 1.00 54.86 109 ASN B C 1
ATOM 4135 O O . ASN B 1 131 ? 34.162 -11.021 17.752 1.00 61.61 109 ASN B O 1
ATOM 4140 N N . ALA B 1 132 ? 33.998 -8.799 18.045 1.00 56.48 110 ALA B N 1
ATOM 4141 C CA . ALA B 1 132 ? 35.345 -8.532 17.576 1.00 61.95 110 ALA B CA 1
ATOM 4142 C C . ALA B 1 132 ? 36.390 -8.981 18.592 1.00 59.54 110 ALA B C 1
ATOM 4143 O O . ALA B 1 132 ? 37.372 -9.627 18.222 1.00 59.78 110 ALA B O 1
ATOM 4145 N N . TYR B 1 133 ? 36.175 -8.643 19.864 1.00 57.31 111 TYR B N 1
ATOM 4146 C CA . TYR B 1 133 ? 37.085 -9.060 20.930 1.00 54.11 111 TYR B CA 1
ATOM 4147 C C . TYR B 1 133 ? 37.160 -10.584 21.048 1.00 49.73 111 TYR B C 1
ATOM 4148 O O . TYR B 1 133 ? 38.230 -11.127 21.280 1.00 42.81 111 TYR B O 1
ATOM 4157 N N . SER B 1 134 ? 36.031 -11.264 20.875 1.00 45.33 112 SER B N 1
ATOM 4158 C CA . SER B 1 134 ? 36.003 -12.724 20.971 1.00 52.83 112 SER B CA 1
ATOM 4159 C C . SER B 1 134 ? 36.745 -13.394 19.821 1.00 57.60 112 SER B C 1
ATOM 4160 O O . SER B 1 134 ? 37.388 -14.429 20.006 1.00 62.66 112 SER B O 1
ATOM 4163 N N . ALA B 1 135 ? 36.618 -12.820 18.629 1.00 52.72 113 ALA B N 1
ATOM 4164 C CA . ALA B 1 135 ? 37.307 -13.333 17.450 1.00 56.44 113 ALA B CA 1
ATOM 4165 C C . ALA B 1 135 ? 38.805 -13.478 17.710 1.00 54.97 113 ALA B C 1
ATOM 4166 O O . ALA B 1 135 ? 39.394 -14.518 17.428 1.00 54.65 113 ALA B O 1
ATOM 4168 N N . PHE B 1 136 ? 39.410 -12.439 18.270 1.00 53.14 114 PHE B N 1
ATOM 4169 C CA . PHE B 1 136 ? 40.836 -12.464 18.557 1.00 61.18 114 PHE B CA 1
ATOM 4170 C C . PHE B 1 136 ? 41.182 -13.133 19.892 1.00 66.73 114 PHE B C 1
ATOM 4171 O O . PHE B 1 136 ? 42.258 -13.723 20.021 1.00 54.20 114 PHE B O 1
ATOM 4179 N N . GLU B 1 137 ? 40.270 -13.064 20.867 1.00 69.22 115 GLU B N 1
ATOM 4180 C CA . GLU B 1 137 ? 40.504 -13.689 22.176 1.00 59.76 115 GLU B CA 1
ATOM 4181 C C . GLU B 1 137 ? 40.786 -15.180 22.021 1.00 50.24 115 GLU B C 1
ATOM 4182 O O . GLU B 1 137 ? 41.760 -15.685 22.572 1.00 53.19 115 GLU B O 1
ATOM 4188 N N . VAL B 1 138 ? 39.935 -15.866 21.261 1.00 48.16 116 VAL B N 1
ATOM 4189 C CA . VAL B 1 138 ? 40.077 -17.308 21.021 1.00 53.86 116 VAL B CA 1
ATOM 4190 C C . VAL B 1 138 ? 41.417 -17.637 20.345 1.00 60.51 116 VAL B C 1
ATOM 4191 O O . VAL B 1 138 ? 42.013 -18.682 20.608 1.00 57.20 116 VAL B O 1
ATOM 4195 N N . ALA B 1 139 ? 41.884 -16.728 19.489 1.00 66.08 117 ALA B N 1
ATOM 4196 C CA . ALA B 1 139 ? 43.165 -16.877 18.811 1.00 65.64 117 ALA B CA 1
ATOM 4197 C C . ALA B 1 139 ? 44.321 -16.598 19.764 1.00 59.61 117 ALA B C 1
ATOM 4198 O O . ALA B 1 139 ? 45.290 -17.350 19.788 1.00 53.88 117 ALA B O 1
ATOM 4200 N N . PHE B 1 140 ? 44.207 -15.529 20.554 1.00 54.66 118 PHE B N 1
ATOM 4201 C CA . PHE B 1 140 ? 45.216 -15.191 21.565 1.00 55.21 118 PHE B CA 1
ATOM 4202 C C . PHE B 1 140 ? 45.470 -16.340 22.548 1.00 67.59 118 PHE B C 1
ATOM 4203 O O . PHE B 1 140 ? 46.622 -16.620 22.894 1.00 71.01 118 PHE B O 1
ATOM 4211 N N . LEU B 1 141 ? 44.397 -16.997 22.994 1.00 62.22 119 LEU B N 1
ATOM 4212 C CA . LEU B 1 141 ? 44.499 -18.102 23.962 1.00 67.00 119 LEU B CA 1
ATOM 4213 C C . LEU B 1 141 ? 45.038 -19.390 23.338 1.00 72.70 119 LEU B C 1
ATOM 4214 O O . LEU B 1 141 ? 45.760 -20.147 23.996 1.00 71.92 119 LEU B O 1
ATOM 4219 N N . ASP B 1 142 ? 44.672 -19.632 22.078 1.00 72.02 120 ASP B N 1
ATOM 4220 C CA . ASP B 1 142 ? 45.188 -20.765 21.315 1.00 72.32 120 ASP B CA 1
ATOM 4221 C C . ASP B 1 142 ? 46.693 -20.614 21.158 1.00 79.90 120 ASP B C 1
ATOM 4222 O O . ASP B 1 142 ? 47.436 -21.592 21.262 1.00 80.61 120 ASP B O 1
ATOM 4227 N N . LEU B 1 143 ? 47.129 -19.380 20.919 1.00 80.68 121 LEU B N 1
ATOM 4228 C CA . LEU B 1 143 ? 48.544 -19.059 20.848 1.00 81.13 121 LEU B CA 1
ATOM 4229 C C . LEU B 1 143 ? 49.219 -19.385 22.174 1.00 81.34 121 LEU B C 1
ATOM 4230 O O . LEU B 1 143 ? 50.204 -20.127 22.207 1.00 82.64 121 LEU B O 1
ATOM 4235 N N . GLN B 1 144 ? 48.672 -18.833 23.258 1.00 82.29 122 GLN B N 1
ATOM 4236 C CA . GLN B 1 144 ? 49.170 -19.077 24.614 1.00 80.00 122 GLN B CA 1
ATOM 4237 C C . GLN B 1 144 ? 49.317 -20.576 24.899 1.00 75.52 122 GLN B C 1
ATOM 4238 O O . GLN B 1 144 ? 50.320 -21.014 25.463 1.00 67.87 122 GLN B O 1
ATOM 4244 N N . ALA B 1 145 ? 48.317 -21.348 24.477 1.00 70.37 123 ALA B N 1
ATOM 4245 C CA . ALA B 1 145 ? 48.267 -22.788 24.719 1.00 76.92 123 ALA B CA 1
ATOM 4246 C C . ALA B 1 145 ? 49.300 -23.602 23.927 1.00 82.64 123 ALA B C 1
ATOM 4247 O O . ALA B 1 145 ? 49.806 -24.604 24.432 1.00 78.14 123 ALA B O 1
ATOM 4249 N N . ARG B 1 146 ? 49.596 -23.183 22.694 1.00 82.53 124 ARG B N 1
ATOM 4250 C CA . ARG B 1 146 ? 50.661 -23.807 21.893 1.00 72.61 124 ARG B CA 1
ATOM 4251 C C . ARG B 1 146 ? 52.018 -23.542 22.532 1.00 68.80 124 ARG B C 1
ATOM 4252 O O . ARG B 1 146 ? 52.825 -24.457 22.698 1.00 79.78 124 ARG B O 1
ATOM 4260 N N . TYR B 1 147 ? 52.247 -22.279 22.891 1.00 59.84 125 TYR B N 1
ATOM 4261 C CA . TYR B 1 147 ? 53.466 -21.825 23.561 1.00 71.45 125 TYR B CA 1
ATOM 4262 C C . TYR B 1 147 ? 53.716 -22.589 24.858 1.00 78.43 125 TYR B C 1
ATOM 4263 O O . TYR B 1 147 ? 54.860 -22.878 25.207 1.00 82.39 125 TYR B O 1
ATOM 4272 N N . LEU B 1 148 ? 52.633 -22.914 25.557 1.00 85.99 126 LEU B N 1
ATOM 4273 C CA . LEU B 1 148 ? 52.694 -23.678 26.797 1.00 84.63 126 LEU B CA 1
ATOM 4274 C C . LEU B 1 148 ? 52.641 -25.181 26.574 1.00 76.97 126 LEU B C 1
ATOM 4275 O O . LEU B 1 148 ? 52.864 -25.958 27.503 1.00 72.20 126 LEU B O 1
ATOM 4280 N N . ASN B 1 149 ? 52.344 -25.578 25.339 1.00 70.30 127 ASN B N 1
ATOM 4281 C CA . ASN B 1 149 ? 52.210 -26.981 24.975 1.00 81.64 127 ASN B CA 1
ATOM 4282 C C . ASN B 1 149 ? 51.138 -27.684 25.819 1.00 83.98 127 ASN B C 1
ATOM 4283 O O . ASN B 1 149 ? 51.272 -28.856 26.184 1.00 89.41 127 ASN B O 1
ATOM 4288 N N . VAL B 1 150 ? 50.077 -26.943 26.129 1.00 79.55 128 VAL B N 1
ATOM 4289 C CA . VAL B 1 150 ? 48.938 -27.458 26.888 1.00 76.40 128 VAL B CA 1
ATOM 4290 C C . VAL B 1 150 ? 47.672 -27.337 26.034 1.00 71.97 128 VAL B C 1
ATOM 4291 O O . VAL B 1 150 ? 47.579 -26.424 25.211 1.00 78.02 128 VAL B O 1
ATOM 4295 N N . PRO B 1 151 ? 46.695 -28.253 26.208 1.00 69.99 129 PRO B N 1
ATOM 4296 C CA . PRO B 1 151 ? 45.410 -28.006 25.539 1.00 71.98 129 PRO B CA 1
ATOM 4297 C C . PRO B 1 151 ? 44.779 -26.712 26.061 1.00 73.71 129 PRO B C 1
ATOM 4298 O O . PRO B 1 151 ? 45.121 -26.258 27.158 1.00 68.76 129 PRO B O 1
ATOM 4302 N N . LEU B 1 152 ? 43.891 -26.111 25.272 1.00 72.38 130 LEU B N 1
ATOM 4303 C CA . LEU B 1 152 ? 43.353 -24.787 25.600 1.00 78.82 130 LEU B CA 1
ATOM 4304 C C . LEU B 1 152 ? 42.635 -24.764 26.957 1.00 70.35 130 LEU B C 1
ATOM 4305 O O . LEU B 1 152 ? 42.820 -23.833 27.751 1.00 72.29 130 LEU B O 1
ATOM 4310 N N . VAL B 1 153 ? 41.853 -25.809 27.217 1.00 70.32 131 VAL B N 1
ATOM 4311 C CA . VAL B 1 153 ? 41.082 -25.972 28.454 1.00 67.35 131 VAL B CA 1
ATOM 4312 C C . VAL B 1 153 ? 41.900 -25.801 29.751 1.00 73.16 131 VAL B C 1
ATOM 4313 O O . VAL B 1 153 ? 41.356 -25.376 30.773 1.00 75.04 131 VAL B O 1
ATOM 4317 N N . ASP B 1 154 ? 43.198 -26.110 29.699 1.00 66.65 132 ASP B N 1
ATOM 4318 C CA . ASP B 1 154 ? 44.078 -25.962 30.863 1.00 73.75 132 ASP B CA 1
ATOM 4319 C C . ASP B 1 154 ? 44.364 -24.505 31.229 1.00 66.12 132 ASP B C 1
ATOM 4320 O O . ASP B 1 154 ? 44.630 -24.189 32.391 1.00 71.02 132 ASP B O 1
ATOM 4325 N N . LEU B 1 155 ? 44.318 -23.617 30.243 1.00 67.01 133 LEU B N 1
ATOM 4326 C CA . LEU B 1 155 ? 44.441 -22.189 30.525 1.00 66.20 133 LEU B CA 1
ATOM 4327 C C . LEU B 1 155 ? 43.213 -21.679 31.267 1.00 63.51 133 LEU B C 1
ATOM 4328 O O . LEU B 1 155 ? 43.304 -20.759 32.082 1.00 67.10 133 LEU B O 1
ATOM 4333 N N . LEU B 1 156 ? 42.074 -22.304 30.983 1.00 57.29 134 LEU B N 1
ATOM 4334 C CA . LEU B 1 156 ? 40.796 -21.944 31.588 1.00 61.89 134 LEU B CA 1
ATOM 4335 C C . LEU B 1 156 ? 40.587 -22.540 32.991 1.00 72.52 134 LEU B C 1
ATOM 4336 O O . LEU B 1 156 ? 39.681 -22.123 33.714 1.00 69.39 134 LEU B O 1
ATOM 4341 N N . GLY B 1 157 ? 41.421 -23.510 33.366 1.00 67.24 135 GLY B N 1
ATOM 4342 C CA . GLY B 1 157 ? 41.403 -24.073 34.715 1.00 60.01 135 GLY B CA 1
ATOM 4343 C C . GLY B 1 157 ? 41.331 -25.585 34.770 1.00 64.26 135 GLY B C 1
ATOM 4344 O O . GLY B 1 157 ? 41.304 -26.165 35.852 1.00 72.81 135 GLY B O 1
ATOM 4345 N N . GLY B 1 158 ? 41.287 -26.222 33.603 1.00 63.43 136 GLY B N 1
ATOM 4346 C CA . GLY B 1 158 ? 41.303 -27.679 33.511 1.00 58.89 136 GLY B CA 1
ATOM 4347 C C . GLY B 1 158 ? 39.971 -28.270 33.099 1.00 63.08 136 GLY B C 1
ATOM 4348 O O . GLY B 1 158 ? 38.914 -27.699 33.370 1.00 70.32 136 GLY B O 1
ATOM 4349 N N . ALA B 1 159 ? 40.025 -29.426 32.447 1.00 62.63 137 ALA B N 1
ATOM 4350 C CA . ALA B 1 159 ? 38.820 -30.134 32.030 1.00 70.45 137 ALA B CA 1
ATOM 4351 C C . ALA B 1 159 ? 38.060 -30.687 33.235 1.00 72.74 137 ALA B C 1
ATOM 4352 O O . ALA B 1 159 ? 38.627 -31.388 34.076 1.00 68.61 137 ALA B O 1
ATOM 4354 N N . VAL B 1 160 ? 36.784 -30.328 33.324 1.00 67.99 138 VAL B N 1
ATOM 4355 C CA . VAL B 1 160 ? 35.875 -30.913 34.295 1.00 61.80 138 VAL B CA 1
ATOM 4356 C C . VAL B 1 160 ? 35.420 -32.257 33.741 1.00 63.25 138 VAL B C 1
ATOM 4357 O O . VAL B 1 160 ? 35.298 -33.230 34.478 1.00 68.05 138 VAL B O 1
ATOM 4361 N N . ARG B 1 161 ? 35.173 -32.286 32.435 1.00 70.27 139 ARG B N 1
ATOM 4362 C CA . ARG B 1 161 ? 34.824 -33.508 31.718 1.00 72.20 139 ARG B CA 1
ATOM 4363 C C . ARG B 1 161 ? 35.785 -33.721 30.543 1.00 83.92 139 ARG B C 1
ATOM 4364 O O . ARG B 1 161 ? 36.454 -32.782 30.097 1.00 72.07 139 ARG B O 1
ATOM 4372 N N . ASP B 1 162 ? 35.858 -34.960 30.061 1.00 90.61 140 ASP B N 1
ATOM 4373 C CA . ASP B 1 162 ? 36.773 -35.328 28.981 1.00 83.52 140 ASP B CA 1
ATOM 4374 C C . ASP B 1 162 ? 36.041 -35.472 27.652 1.00 76.06 140 ASP B C 1
ATOM 4375 O O . ASP B 1 162 ? 36.664 -35.491 26.592 1.00 67.94 140 ASP B O 1
ATOM 4380 N N . GLU B 1 163 ? 34.719 -35.588 27.724 1.00 78.97 141 GLU B N 1
ATOM 4381 C CA . GLU B 1 163 ? 33.861 -35.593 26.544 1.00 77.52 141 GLU B CA 1
ATOM 4382 C C . GLU B 1 163 ? 32.710 -34.599 26.725 1.00 80.06 141 GLU B C 1
ATOM 4383 O O . GLU B 1 163 ? 32.020 -34.609 27.751 1.00 68.02 141 GLU B O 1
ATOM 4389 N N . VAL B 1 164 ? 32.516 -33.732 25.733 1.00 73.77 142 VAL B N 1
ATOM 4390 C CA . VAL B 1 164 ? 31.426 -32.763 25.761 1.00 55.19 142 VAL B CA 1
ATOM 4391 C C . VAL B 1 164 ? 30.287 -33.258 24.877 1.00 62.84 142 VAL B C 1
ATOM 4392 O O . VAL B 1 164 ? 30.475 -33.426 23.674 1.00 61.32 142 VAL B O 1
ATOM 4396 N N . PRO B 1 165 ? 29.104 -33.506 25.470 1.00 59.35 143 PRO B N 1
ATOM 4397 C CA . PRO B 1 165 ? 27.932 -33.878 24.663 1.00 60.22 143 PRO B CA 1
ATOM 4398 C C . PRO B 1 165 ? 27.346 -32.717 23.850 1.00 65.69 143 PRO B C 1
ATOM 4399 O O . PRO B 1 165 ? 27.243 -31.590 24.344 1.00 66.45 143 PRO B O 1
ATOM 4403 N N . PHE B 1 166 ? 26.982 -33.011 22.604 1.00 64.32 144 PHE B N 1
ATOM 4404 C CA . PHE B 1 166 ? 26.304 -32.067 21.725 1.00 58.33 144 PHE B CA 1
ATOM 4405 C C . PHE B 1 166 ? 24.933 -32.609 21.358 1.00 55.72 144 PHE B C 1
ATOM 4406 O O . PHE B 1 166 ? 24.643 -33.776 21.599 1.00 66.14 144 PHE B O 1
ATOM 4414 N N . SER B 1 167 ? 24.083 -31.765 20.784 1.00 61.17 145 SER B N 1
ATOM 4415 C CA . SER B 1 167 ? 22.730 -32.185 20.432 1.00 56.85 145 SER B CA 1
ATOM 4416 C C . SER B 1 167 ? 22.532 -32.338 18.923 1.00 64.97 145 SER B C 1
ATOM 4417 O O . SER B 1 167 ? 23.354 -31.873 18.127 1.00 64.86 145 SER B O 1
ATOM 4420 N N . ALA B 1 168 ? 21.442 -33.008 18.549 1.00 61.67 146 ALA B N 1
ATOM 4421 C CA . ALA B 1 168 ? 21.028 -33.132 17.158 1.00 63.92 146 ALA B CA 1
ATOM 4422 C C . ALA B 1 168 ? 20.194 -31.924 16.760 1.00 66.91 146 ALA B C 1
ATOM 4423 O O . ALA B 1 168 ? 19.060 -31.763 17.220 1.00 68.23 146 ALA B O 1
ATOM 4425 N N . TYR B 1 169 ? 20.767 -31.082 15.902 1.00 66.55 147 TYR B N 1
ATOM 4426 C CA . TYR B 1 169 ? 20.130 -29.843 15.485 1.00 57.40 147 TYR B CA 1
ATOM 4427 C C . TYR B 1 169 ? 19.281 -30.072 14.234 1.00 55.40 147 TYR B C 1
ATOM 4428 O O . TYR B 1 169 ? 19.777 -30.024 13.110 1.00 60.89 147 TYR B O 1
ATOM 4437 N N . LEU B 1 170 ? 17.993 -30.308 14.439 1.00 59.11 148 LEU B N 1
ATOM 4438 C CA . LEU B 1 170 ? 17.086 -30.591 13.336 1.00 60.24 148 LEU B CA 1
ATOM 4439 C C . LEU B 1 170 ? 16.487 -29.322 12.721 1.00 72.66 148 LEU B C 1
ATOM 4440 O O . LEU B 1 170 ? 16.176 -28.359 13.429 1.00 71.10 148 LEU B O 1
ATOM 4445 N N . PHE B 1 171 ? 16.335 -29.338 11.399 1.00 70.59 149 PHE B N 1
ATOM 4446 C CA . PHE B 1 171 ? 15.693 -28.261 10.657 1.00 68.86 149 PHE B CA 1
ATOM 4447 C C . PHE B 1 171 ? 14.609 -28.814 9.742 1.00 66.18 149 PHE B C 1
ATOM 4448 O O . PHE B 1 171 ? 14.746 -29.907 9.194 1.00 76.77 149 PHE B O 1
ATOM 4456 N N . PHE B 1 172 ? 13.533 -28.057 9.575 1.00 60.73 150 PHE B N 1
ATOM 4457 C CA . PHE B 1 172 ? 12.698 -28.226 8.400 1.00 68.10 150 PHE B CA 1
ATOM 4458 C C . PHE B 1 172 ? 13.473 -27.638 7.225 1.00 77.53 150 PHE B C 1
ATOM 4459 O O . PHE B 1 172 ? 14.174 -26.633 7.379 1.00 85.84 150 PHE B O 1
ATOM 4467 N N . LYS B 1 173 ? 13.363 -28.275 6.061 1.00 80.95 151 LYS B N 1
ATOM 4468 C CA . LYS B 1 173 ? 14.097 -27.839 4.873 1.00 71.90 151 LYS B CA 1
ATOM 4469 C C . LYS B 1 173 ? 13.384 -28.190 3.564 1.00 78.91 151 LYS B C 1
ATOM 4470 O O . LYS B 1 173 ? 12.598 -29.140 3.509 1.00 71.45 151 LYS B O 1
ATOM 4476 N N . TYR B 1 174 ? 13.651 -27.402 2.523 1.00 76.68 152 TYR B N 1
ATOM 4477 C CA . TYR B 1 174 ? 13.227 -27.742 1.172 1.00 79.96 152 TYR B CA 1
ATOM 4478 C C . TYR B 1 174 ? 14.190 -28.752 0.555 1.00 86.82 152 TYR B C 1
ATOM 4479 O O . TYR B 1 174 ? 15.296 -28.977 1.072 1.00 80.87 152 TYR B O 1
ATOM 4488 N N . ALA B 1 175 ? 13.763 -29.345 -0.558 1.00 87.55 153 ALA B N 1
ATOM 4489 C CA . ALA B 1 175 ? 14.568 -30.309 -1.295 1.00 89.51 153 ALA B CA 1
ATOM 4490 C C . ALA B 1 175 ? 15.930 -29.738 -1.701 1.00 88.63 153 ALA B C 1
ATOM 4491 O O . ALA B 1 175 ? 16.966 -30.366 -1.464 1.00 81.24 153 ALA B O 1
ATOM 4493 N N . GLN B 1 176 ? 15.915 -28.537 -2.284 1.00 88.67 154 GLN B N 1
ATOM 4494 C CA . GLN B 1 176 ? 17.106 -27.919 -2.880 1.00 86.36 154 GLN B CA 1
ATOM 4495 C C . GLN B 1 176 ? 16.992 -26.393 -2.961 1.00 80.17 154 GLN B C 1
ATOM 4496 O O . GLN B 1 176 ? 15.889 -25.835 -2.915 1.00 71.17 154 GLN B O 1
ATOM 4502 N N . HIS B 1 177 ? 18.137 -25.730 -3.103 1.00 84.11 155 HIS B N 1
ATOM 4503 C CA . HIS B 1 177 ? 18.184 -24.278 -3.282 1.00 90.09 155 HIS B CA 1
ATOM 4504 C C . HIS B 1 177 ? 17.551 -23.842 -4.597 1.00 97.14 155 HIS B C 1
ATOM 4505 O O . HIS B 1 177 ? 17.644 -24.548 -5.604 1.00 107.99 155 HIS B O 1
ATOM 4512 N N . VAL B 1 178 ? 16.913 -22.674 -4.579 1.00 91.61 156 VAL B N 1
ATOM 4513 C CA . VAL B 1 178 ? 16.362 -22.078 -5.792 1.00 95.35 156 VAL B CA 1
ATOM 4514 C C . VAL B 1 178 ? 17.508 -21.707 -6.746 1.00 95.77 156 VAL B C 1
ATOM 4515 O O . VAL B 1 178 ? 18.576 -21.258 -6.306 1.00 88.26 156 VAL B O 1
ATOM 4519 N N . ASP B 1 179 ? 17.282 -21.942 -8.040 1.00 95.84 157 ASP B N 1
ATOM 4520 C CA . ASP B 1 179 ? 18.258 -21.666 -9.104 1.00 94.57 157 ASP B CA 1
ATOM 4521 C C . ASP B 1 179 ? 19.514 -22.547 -9.044 1.00 99.74 157 ASP B C 1
ATOM 4522 O O . ASP B 1 179 ? 20.549 -22.199 -9.617 1.00 109.48 157 ASP B O 1
ATOM 4527 N N . SER B 1 180 ? 19.400 -23.677 -8.343 1.00 101.15 158 SER B N 1
ATOM 4528 C CA . SER B 1 180 ? 20.411 -24.749 -8.310 1.00 101.30 158 SER B CA 1
ATOM 4529 C C . SER B 1 180 ? 21.876 -24.290 -8.437 1.00 104.15 158 SER B C 1
ATOM 4530 O O . SER B 1 180 ? 22.559 -24.670 -9.392 1.00 116.57 158 SER B O 1
ATOM 4533 N N . PRO B 1 181 ? 22.371 -23.484 -7.476 1.00 101.94 159 PRO B N 1
ATOM 4534 C CA . PRO B 1 181 ? 23.750 -22.983 -7.587 1.00 98.96 159 PRO B CA 1
ATOM 4535 C C . PRO B 1 181 ? 24.811 -24.090 -7.540 1.00 98.15 159 PRO B C 1
ATOM 4536 O O . PRO B 1 181 ? 25.920 -23.904 -8.049 1.00 91.83 159 PRO B O 1
ATOM 4540 N N . TYR B 1 182 ? 24.464 -25.222 -6.931 1.00 92.36 160 TYR B N 1
ATOM 4541 C CA . TYR B 1 182 ? 25.336 -26.395 -6.900 1.00 93.05 160 TYR B CA 1
ATOM 4542 C C . TYR B 1 182 ? 24.532 -27.696 -6.853 1.00 89.61 160 TYR B C 1
ATOM 4543 O O . TYR B 1 182 ? 23.316 -27.697 -7.079 1.00 77.46 160 TYR B O 1
ATOM 4552 N N . LYS B 1 183 ? 25.228 -28.794 -6.560 1.00 85.16 161 LYS B N 1
ATOM 4553 C CA . LYS B 1 183 ? 24.640 -30.130 -6.505 1.00 94.09 161 LYS B CA 1
ATOM 4554 C C . LYS B 1 183 ? 23.790 -30.319 -5.237 1.00 91.99 161 LYS B C 1
ATOM 4555 O O . LYS B 1 183 ? 24.295 -30.118 -4.131 1.00 90.62 161 LYS B O 1
ATOM 4561 N N . PRO B 1 184 ? 22.498 -30.694 -5.399 1.00 86.85 162 PRO B N 1
ATOM 4562 C CA . PRO B 1 184 ? 21.556 -30.954 -4.292 1.00 92.51 162 PRO B CA 1
ATOM 4563 C C . PRO B 1 184 ? 22.082 -31.934 -3.230 1.00 97.76 162 PRO B C 1
ATOM 4564 O O . PRO B 1 184 ? 22.832 -32.856 -3.560 1.00 106.84 162 PRO B O 1
ATOM 4568 N N . ASP B 1 185 ? 21.673 -31.729 -1.975 1.00 97.08 163 ASP B N 1
ATOM 4569 C CA . ASP B 1 185 ? 22.220 -32.462 -0.817 1.00 93.90 163 ASP B CA 1
ATOM 4570 C C . ASP B 1 185 ? 21.550 -33.813 -0.526 1.00 92.08 163 ASP B C 1
ATOM 4571 O O . ASP B 1 185 ? 20.434 -34.080 -0.986 1.00 88.49 163 ASP B O 1
ATOM 4576 N N . ASN B 1 186 ? 22.241 -34.638 0.264 1.00 95.62 164 ASN B N 1
ATOM 4577 C CA . ASN B 1 186 ? 21.825 -36.013 0.575 1.00 91.39 164 ASN B CA 1
ATOM 4578 C C . ASN B 1 186 ? 20.566 -36.112 1.426 1.00 95.83 164 ASN B C 1
ATOM 4579 O O . ASN B 1 186 ? 19.843 -37.109 1.354 1.00 101.95 164 ASN B O 1
ATOM 4584 N N . TRP B 1 187 ? 20.325 -35.087 2.240 1.00 81.83 165 TRP B N 1
ATOM 4585 C CA . TRP B 1 187 ? 19.242 -35.093 3.222 1.00 78.57 165 TRP B CA 1
ATOM 4586 C C . TRP B 1 187 ? 17.871 -35.078 2.564 1.00 82.87 165 TRP B C 1
ATOM 4587 O O . TRP B 1 187 ? 16.957 -35.781 3.007 1.00 84.62 165 TRP B O 1
ATOM 4598 N N . GLY B 1 188 ? 17.734 -34.279 1.507 1.00 80.64 166 GLY B N 1
ATOM 4599 C CA . GLY B 1 188 ? 16.441 -34.082 0.855 1.00 87.25 166 GLY B CA 1
ATOM 4600 C C . GLY B 1 188 ? 15.490 -33.280 1.727 1.00 84.02 166 GLY B C 1
ATOM 4601 O O . GLY B 1 188 ? 15.843 -32.876 2.842 1.00 78.40 166 GLY B O 1
ATOM 4602 N N . GLU B 1 189 ? 14.280 -33.055 1.225 1.00 77.36 167 GLU B N 1
ATOM 4603 C CA . GLU B 1 189 ? 13.311 -32.216 1.921 1.00 85.87 167 GLU B CA 1
ATOM 4604 C C . GLU B 1 189 ? 12.812 -32.819 3.239 1.00 92.11 167 GLU B C 1
ATOM 4605 O O . GLU B 1 189 ? 12.794 -34.042 3.411 1.00 92.63 167 GLU B O 1
ATOM 4611 N N . ALA B 1 190 ? 12.429 -31.940 4.164 1.00 92.59 168 ALA B N 1
ATOM 4612 C CA . ALA B 1 190 ? 11.829 -32.323 5.441 1.00 83.11 168 ALA B CA 1
ATOM 4613 C C . ALA B 1 190 ? 10.732 -31.325 5.799 1.00 79.94 168 ALA B C 1
ATOM 4614 O O . ALA B 1 190 ? 11.018 -30.220 6.267 1.00 84.58 168 ALA B O 1
ATOM 4616 N N . LEU B 1 191 ? 9.482 -31.715 5.555 1.00 73.62 169 LEU B N 1
ATOM 4617 C CA . LEU B 1 191 ? 8.321 -30.847 5.780 1.00 72.04 169 LEU B CA 1
ATOM 4618 C C . LEU B 1 191 ? 7.204 -31.542 6.562 1.00 79.73 169 LEU B C 1
ATOM 4619 O O . LEU B 1 191 ? 6.143 -30.954 6.799 1.00 86.82 169 LEU B O 1
ATOM 4624 N N . ASN B 1 192 ? 7.445 -32.794 6.951 1.00 87.45 170 ASN B N 1
ATOM 4625 C CA . ASN B 1 192 ? 6.479 -33.576 7.730 1.00 78.50 170 ASN B CA 1
ATOM 4626 C C . ASN B 1 192 ? 7.146 -34.345 8.868 1.00 75.93 170 ASN B C 1
ATOM 4627 O O . ASN B 1 192 ? 8.374 -34.486 8.902 1.00 71.02 170 ASN B O 1
ATOM 4632 N N . GLU B 1 193 ? 6.328 -34.846 9.789 1.00 77.92 171 GLU B N 1
ATOM 4633 C CA . GLU B 1 193 ? 6.814 -35.597 10.948 1.00 82.12 171 GLU B CA 1
ATOM 4634 C C . GLU B 1 193 ? 7.631 -36.825 10.554 1.00 80.56 171 GLU B C 1
ATOM 4635 O O . GLU B 1 193 ? 8.610 -37.151 11.223 1.00 86.49 171 GLU B O 1
ATOM 4641 N N . GLN B 1 194 ? 7.236 -37.480 9.459 1.00 81.39 172 GLN B N 1
ATOM 4642 C CA . GLN B 1 194 ? 7.973 -38.623 8.904 1.00 79.75 172 GLN B CA 1
ATOM 4643 C C . GLN B 1 194 ? 9.430 -38.290 8.574 1.00 72.97 172 GLN B C 1
ATOM 4644 O O . GLN B 1 194 ? 10.349 -38.960 9.050 1.00 68.84 172 GLN B O 1
ATOM 4650 N N . GLN B 1 195 ? 9.625 -37.259 7.751 1.00 67.50 173 GLN B N 1
ATOM 4651 C CA . GLN B 1 195 ? 10.956 -36.861 7.276 1.00 72.13 173 GLN B CA 1
ATOM 4652 C C . GLN B 1 195 ? 11.835 -36.299 8.396 1.00 71.44 173 GLN B C 1
ATOM 4653 O O . GLN B 1 195 ? 13.051 -36.517 8.402 1.00 67.12 173 GLN B O 1
ATOM 4659 N N . ILE B 1 196 ? 11.214 -35.576 9.331 1.00 68.60 174 ILE B N 1
ATOM 4660 C CA . ILE B 1 196 ? 11.900 -35.069 10.528 1.00 74.86 174 ILE B CA 1
ATOM 4661 C C . ILE B 1 196 ? 12.470 -36.232 11.342 1.00 72.12 174 ILE B C 1
ATOM 4662 O O . ILE B 1 196 ? 13.646 -36.216 11.719 1.00 66.54 174 ILE B O 1
ATOM 4667 N N . VAL B 1 197 ? 11.640 -37.246 11.588 1.00 70.66 175 VAL B N 1
ATOM 4668 C CA . VAL B 1 197 ? 12.094 -38.471 12.249 1.00 79.14 175 VAL B CA 1
ATOM 4669 C C . VAL B 1 197 ? 13.273 -39.086 11.484 1.00 74.01 175 VAL B C 1
ATOM 4670 O O . VAL B 1 197 ? 14.317 -39.391 12.075 1.00 71.90 175 VAL B O 1
ATOM 4674 N N . ALA B 1 198 ? 13.103 -39.232 10.169 1.00 66.80 176 ALA B N 1
ATOM 4675 C CA . ALA B 1 198 ? 14.131 -39.795 9.291 1.00 77.32 176 ALA B CA 1
ATOM 4676 C C . ALA B 1 198 ? 15.435 -38.997 9.342 1.00 79.62 176 ALA B C 1
ATOM 4677 O O . ALA B 1 198 ? 16.523 -39.581 9.405 1.00 71.07 176 ALA B O 1
ATOM 4679 N N . GLN B 1 199 ? 15.307 -37.668 9.318 1.00 82.33 177 GLN B N 1
ATOM 4680 C CA . GLN B 1 199 ? 16.440 -36.746 9.437 1.00 81.33 177 GLN B CA 1
ATOM 4681 C C . GLN B 1 199 ? 17.192 -36.955 10.753 1.00 76.21 177 GLN B C 1
ATOM 4682 O O . GLN B 1 199 ? 18.430 -36.984 10.777 1.00 65.85 177 GLN B O 1
ATOM 4688 N N . ALA B 1 200 ? 16.433 -37.098 11.839 1.00 72.10 178 ALA B N 1
ATOM 4689 C CA . ALA B 1 200 ? 17.000 -37.354 13.165 1.00 90.32 178 ALA B CA 1
ATOM 4690 C C . ALA B 1 200 ? 17.695 -38.715 13.226 1.00 94.48 178 ALA B C 1
ATOM 4691 O O . ALA B 1 200 ? 18.853 -38.814 13.658 1.00 87.40 178 ALA B O 1
ATOM 4693 N N . ALA B 1 201 ? 16.983 -39.752 12.778 1.00 92.35 179 ALA B N 1
ATOM 4694 C CA . ALA B 1 201 ? 17.507 -41.118 12.741 1.00 90.82 179 ALA B CA 1
ATOM 4695 C C . ALA B 1 201 ? 18.855 -41.146 12.038 1.00 78.28 179 ALA B C 1
ATOM 4696 O O . ALA B 1 201 ? 19.803 -41.774 12.516 1.00 69.48 179 ALA B O 1
ATOM 4698 N N . ARG B 1 202 ? 18.927 -40.434 10.915 1.00 70.49 180 ARG B N 1
ATOM 4699 C CA . ARG B 1 202 ? 20.144 -40.327 10.128 1.00 76.19 180 ARG B CA 1
ATOM 4700 C C . ARG B 1 202 ? 21.259 -39.629 10.912 1.00 81.38 180 ARG B C 1
ATOM 4701 O O . ARG B 1 202 ? 22.415 -40.066 10.886 1.00 77.37 180 ARG B O 1
ATOM 4709 N N . MET B 1 203 ? 20.902 -38.552 11.612 1.00 86.03 181 MET B N 1
ATOM 4710 C CA . MET B 1 203 ? 21.861 -37.777 12.401 1.00 89.23 181 MET B CA 1
ATOM 4711 C C . MET B 1 203 ? 22.463 -38.566 13.558 1.00 70.71 181 MET B C 1
ATOM 4712 O O . MET B 1 203 ? 23.688 -38.611 13.713 1.00 59.25 181 MET B O 1
ATOM 4717 N N . ILE B 1 204 ? 21.586 -39.175 14.356 1.00 67.78 182 ILE B N 1
ATOM 4718 C CA . ILE B 1 204 ? 21.966 -39.904 15.570 1.00 75.37 182 ILE B CA 1
ATOM 4719 C C . ILE B 1 204 ? 22.843 -41.114 15.260 1.00 82.69 182 ILE B C 1
ATOM 4720 O O . ILE B 1 204 ? 23.757 -41.435 16.025 1.00 76.61 182 ILE B O 1
ATOM 4725 N N . GLU B 1 205 ? 22.555 -41.774 14.138 1.00 87.76 183 GLU B N 1
ATOM 4726 C CA . GLU B 1 205 ? 23.328 -42.929 13.688 1.00 96.45 183 GLU B CA 1
ATOM 4727 C C . GLU B 1 205 ? 24.773 -42.541 13.371 1.00 87.34 183 GLU B C 1
ATOM 4728 O O . GLU B 1 205 ? 25.711 -43.202 13.821 1.00 86.33 183 GLU B O 1
ATOM 4734 N N . ALA B 1 206 ? 24.939 -41.459 12.613 1.00 81.36 184 ALA B N 1
ATOM 4735 C CA . ALA B 1 206 ? 26.254 -41.035 12.134 1.00 82.07 184 ALA B CA 1
ATOM 4736 C C . ALA B 1 206 ? 27.113 -40.341 13.195 1.00 84.55 184 ALA B C 1
ATOM 4737 O O . ALA B 1 206 ? 28.344 -40.336 13.094 1.00 76.44 184 ALA B O 1
ATOM 4739 N N . TYR B 1 207 ? 26.471 -39.764 14.210 1.00 91.18 185 TYR B N 1
ATOM 4740 C CA . TYR B 1 207 ? 27.183 -38.935 15.188 1.00 87.23 185 TYR B CA 1
ATOM 4741 C C . TYR B 1 207 ? 27.030 -39.339 16.664 1.00 84.59 185 TYR B C 1
ATOM 4742 O O . TYR B 1 207 ? 27.956 -39.144 17.461 1.00 59.88 185 TYR B O 1
ATOM 4751 N N . GLY B 1 208 ? 25.872 -39.898 17.021 1.00 79.82 186 GLY B N 1
ATOM 4752 C CA . GLY B 1 208 ? 25.663 -40.480 18.354 1.00 90.81 186 GLY B CA 1
ATOM 4753 C C . GLY B 1 208 ? 25.042 -39.561 19.393 1.00 100.61 186 GLY B C 1
ATOM 4754 O O . GLY B 1 208 ? 25.196 -39.782 20.597 1.00 79.57 186 GLY B O 1
ATOM 4755 N N . PHE B 1 209 ? 24.339 -38.530 18.927 1.00 102.17 187 PHE B N 1
ATOM 4756 C CA . PHE B 1 209 ? 23.709 -37.548 19.807 1.00 89.51 187 PHE B CA 1
ATOM 4757 C C . PHE B 1 209 ? 22.659 -38.176 20.725 1.00 87.89 187 PHE B C 1
ATOM 4758 O O . PHE B 1 209 ? 21.886 -39.040 20.301 1.00 82.57 187 PHE B O 1
ATOM 4766 N N . LYS B 1 210 ? 22.644 -37.728 21.980 1.00 91.54 188 LYS B N 1
ATOM 4767 C CA . LYS B 1 210 ? 21.676 -38.197 22.976 1.00 86.28 188 LYS B CA 1
ATOM 4768 C C . LYS B 1 210 ? 20.571 -37.164 23.241 1.00 89.00 188 LYS B C 1
ATOM 4769 O O . LYS B 1 210 ? 19.647 -37.427 24.0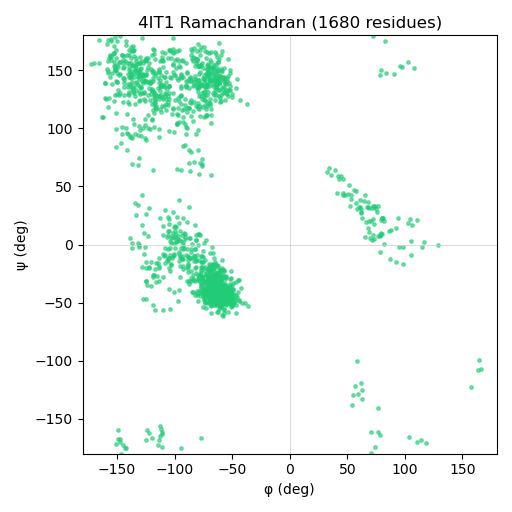15 1.00 79.59 188 LYS B O 1
ATOM 4775 N N . SER B 1 211 ? 20.676 -35.999 22.591 1.00 88.14 189 SER B N 1
ATOM 4776 C CA . SER B 1 211 ? 19.703 -34.900 22.724 1.00 66.62 189 SER B CA 1
ATOM 4777 C C . SER B 1 211 ? 19.265 -34.345 21.368 1.00 63.51 189 SER B C 1
ATOM 4778 O O . SER B 1 211 ? 20.060 -34.250 20.433 1.00 60.37 189 SER B O 1
ATOM 4781 N N . ILE B 1 212 ? 17.997 -33.965 21.277 1.00 60.95 190 ILE B N 1
ATOM 4782 C CA . ILE B 1 212 ? 17.411 -33.502 20.019 1.00 69.19 190 ILE B CA 1
ATOM 4783 C C . ILE B 1 212 ? 16.869 -32.060 20.122 1.00 73.86 190 ILE B C 1
ATOM 4784 O O . ILE B 1 212 ? 16.123 -31.730 21.046 1.00 70.31 190 ILE B O 1
ATOM 4789 N N . LYS B 1 213 ? 17.263 -31.205 19.179 1.00 73.72 191 LYS B N 1
ATOM 4790 C CA . LYS B 1 213 ? 16.675 -29.868 19.053 1.00 68.82 191 LYS B CA 1
ATOM 4791 C C . LYS B 1 213 ? 15.972 -29.681 17.705 1.00 70.51 191 LYS B C 1
ATOM 4792 O O . LYS B 1 213 ? 16.541 -29.987 16.655 1.00 73.29 191 LYS B O 1
ATOM 4798 N N . LEU B 1 214 ? 14.741 -29.170 17.745 1.00 66.82 192 LEU B N 1
ATOM 4799 C CA . LEU B 1 214 ? 13.992 -28.830 16.534 1.00 65.18 192 LEU B CA 1
ATOM 4800 C C . LEU B 1 214 ? 13.894 -27.312 16.320 1.00 67.32 192 LEU B C 1
ATOM 4801 O O . LEU B 1 214 ? 13.284 -26.602 17.126 1.00 67.75 192 LEU B O 1
ATOM 4806 N N . LYS B 1 215 ? 14.499 -26.824 15.238 1.00 63.69 193 LYS B N 1
ATOM 4807 C CA . LYS B 1 215 ? 14.353 -25.430 14.836 1.00 55.17 193 LYS B CA 1
ATOM 4808 C C . LYS B 1 215 ? 12.934 -25.227 14.351 1.00 58.07 193 LYS B C 1
ATOM 4809 O O . LYS B 1 215 ? 12.495 -25.876 13.401 1.00 61.07 193 LYS B O 1
ATOM 4815 N N . ALA B 1 216 ? 12.216 -24.331 15.017 1.00 53.52 194 ALA B N 1
ATOM 4816 C CA . ALA B 1 216 ? 10.810 -24.123 14.730 1.00 52.05 194 ALA B CA 1
ATOM 4817 C C . ALA B 1 216 ? 10.532 -22.666 14.334 1.00 57.43 194 ALA B C 1
ATOM 4818 O O . ALA B 1 216 ? 11.450 -21.933 13.957 1.00 55.43 194 ALA B O 1
ATOM 4820 N N . GLY B 1 217 ? 9.266 -22.261 14.409 1.00 53.85 195 GLY B N 1
ATOM 4821 C CA . GLY B 1 217 ? 8.854 -20.930 13.989 1.00 64.26 195 GLY B CA 1
ATOM 4822 C C . GLY B 1 217 ? 8.688 -20.767 12.487 1.00 72.73 195 GLY B C 1
ATOM 4823 O O . GLY B 1 217 ? 8.519 -19.642 12.002 1.00 65.54 195 GLY B O 1
ATOM 4824 N N . THR B 1 218 ? 8.729 -21.877 11.746 1.00 67.83 196 THR B N 1
ATOM 4825 C CA . THR B 1 218 ? 8.538 -21.826 10.290 1.00 69.54 196 THR B CA 1
ATOM 4826 C C . THR B 1 218 ? 7.216 -22.430 9.784 1.00 72.60 196 THR B C 1
ATOM 4827 O O . THR B 1 218 ? 6.444 -21.755 9.097 1.00 69.13 196 THR B O 1
ATOM 4831 N N . LEU B 1 219 ? 6.965 -23.694 10.124 1.00 71.19 197 LEU B N 1
ATOM 4832 C CA . LEU B 1 219 ? 5.709 -24.361 9.783 1.00 67.70 197 LEU B CA 1
ATOM 4833 C C . LEU B 1 219 ? 4.673 -24.038 10.852 1.00 71.54 197 LEU B C 1
ATOM 4834 O O . LEU B 1 219 ? 5.040 -23.523 11.902 1.00 72.15 197 LEU B O 1
ATOM 4839 N N . PRO B 1 220 ? 3.374 -24.323 10.597 1.00 75.45 198 PRO B N 1
ATOM 4840 C CA . PRO B 1 220 ? 2.357 -23.982 11.604 1.00 69.61 198 PRO B CA 1
ATOM 4841 C C . PRO B 1 220 ? 2.697 -24.581 12.970 1.00 71.21 198 PRO B C 1
ATOM 4842 O O . PRO B 1 220 ? 3.230 -25.695 13.029 1.00 72.76 198 PRO B O 1
ATOM 4846 N N . PRO B 1 221 ? 2.405 -23.844 14.063 1.00 73.84 199 PRO B N 1
ATOM 4847 C CA . PRO B 1 221 ? 2.821 -24.296 15.400 1.00 68.18 199 PRO B CA 1
ATOM 4848 C C . PRO B 1 221 ? 2.250 -25.665 15.790 1.00 62.13 199 PRO B C 1
ATOM 4849 O O . PRO B 1 221 ? 3.005 -26.517 16.268 1.00 59.40 199 PRO B O 1
ATOM 4853 N N . GLU B 1 222 ? 0.948 -25.874 15.570 1.00 64.97 200 GLU B N 1
ATOM 4854 C CA . GLU B 1 222 ? 0.302 -27.171 15.826 1.00 68.58 200 GLU B CA 1
ATOM 4855 C C . GLU B 1 222 ? 1.092 -28.291 15.154 1.00 62.29 200 GLU B C 1
ATOM 4856 O O . GLU B 1 222 ? 1.393 -29.304 15.779 1.00 62.65 200 GLU B O 1
ATOM 4862 N N . HIS B 1 223 ? 1.446 -28.081 13.889 1.00 66.29 201 HIS B N 1
ATOM 4863 C CA . HIS B 1 223 ? 2.224 -29.054 13.130 1.00 73.89 201 HIS B CA 1
ATOM 4864 C C . HIS B 1 223 ? 3.626 -29.263 13.703 1.00 73.79 201 HIS B C 1
ATOM 4865 O O . HIS B 1 223 ? 4.128 -30.392 13.726 1.00 79.53 201 HIS B O 1
ATOM 4872 N N . GLU B 1 224 ? 4.253 -28.181 14.162 1.00 70.10 202 GLU B N 1
ATOM 4873 C CA . GLU B 1 224 ? 5.622 -28.257 14.678 1.00 67.61 202 GLU B CA 1
ATOM 4874 C C . GLU B 1 224 ? 5.657 -29.022 15.995 1.00 60.90 202 GLU B C 1
ATOM 4875 O O . GLU B 1 224 ? 6.625 -29.729 16.287 1.00 55.56 202 GLU B O 1
ATOM 4881 N N . VAL B 1 225 ? 4.588 -28.876 16.775 1.00 65.05 203 VAL B N 1
ATOM 4882 C CA . VAL B 1 225 ? 4.390 -29.648 18.004 1.00 77.41 203 VAL B CA 1
ATOM 4883 C C . VAL B 1 225 ? 4.299 -31.147 17.693 1.00 80.58 203 VAL B C 1
ATOM 4884 O O . VAL B 1 225 ? 4.980 -31.961 18.328 1.00 76.38 203 VAL B O 1
ATOM 4888 N N . ALA B 1 226 ? 3.472 -31.489 16.702 1.00 77.42 204 ALA B N 1
ATOM 4889 C CA . ALA B 1 226 ? 3.302 -32.873 16.249 1.00 78.80 204 ALA B CA 1
ATOM 4890 C C . ALA B 1 226 ? 4.636 -33.533 15.899 1.00 69.28 204 ALA B C 1
ATOM 4891 O O . ALA B 1 226 ? 4.858 -34.699 16.221 1.00 71.32 204 ALA B O 1
ATOM 4893 N N . CYS B 1 227 ? 5.530 -32.775 15.269 1.00 67.27 205 CYS B N 1
ATOM 4894 C CA . CYS B 1 227 ? 6.864 -33.283 14.945 1.00 72.93 205 CYS B CA 1
ATOM 4895 C C . CYS B 1 227 ? 7.681 -33.654 16.179 1.00 73.48 205 CYS B C 1
ATOM 4896 O O . CYS B 1 227 ? 8.560 -34.513 16.106 1.00 75.81 205 CYS B O 1
ATOM 4899 N N . ILE B 1 228 ? 7.394 -33.010 17.308 1.00 71.48 206 ILE B N 1
ATOM 4900 C CA . ILE B 1 228 ? 8.076 -33.353 18.554 1.00 69.82 206 ILE B CA 1
ATOM 4901 C C . ILE B 1 228 ? 7.479 -34.586 19.233 1.00 65.53 206 ILE B C 1
ATOM 4902 O O . ILE B 1 228 ? 8.227 -35.452 19.696 1.00 61.98 206 ILE B O 1
ATOM 4907 N N . LYS B 1 229 ? 6.147 -34.664 19.275 1.00 57.54 207 LYS B N 1
ATOM 4908 C CA . LYS B 1 229 ? 5.444 -35.874 19.716 1.00 65.47 207 LYS B CA 1
ATOM 4909 C C . LYS B 1 229 ? 6.002 -37.086 18.974 1.00 69.02 207 LYS B C 1
ATOM 4910 O O . LYS B 1 229 ? 6.404 -38.072 19.588 1.00 71.68 207 LYS B O 1
ATOM 4916 N N . ALA B 1 230 ? 6.039 -36.978 17.646 1.00 68.75 208 ALA B N 1
ATOM 4917 C CA . ALA B 1 230 ? 6.565 -38.015 16.770 1.00 62.91 208 ALA B CA 1
ATOM 4918 C C . ALA B 1 230 ? 8.016 -38.390 17.075 1.00 68.35 208 ALA B C 1
ATOM 4919 O O . ALA B 1 230 ? 8.421 -39.534 16.863 1.00 85.72 208 ALA B O 1
ATOM 4921 N N . LEU B 1 231 ? 8.797 -37.431 17.561 1.00 69.13 209 LEU B N 1
ATOM 4922 C CA . LEU B 1 231 ? 10.176 -37.707 17.967 1.00 69.87 209 LEU B CA 1
ATOM 4923 C C . LEU B 1 231 ? 10.216 -38.384 19.333 1.00 71.19 209 LEU B C 1
ATOM 4924 O O . LEU B 1 231 ? 11.163 -39.108 19.635 1.00 75.16 209 LEU B O 1
ATOM 4929 N N . LYS B 1 232 ? 9.196 -38.129 20.156 1.00 73.98 210 LYS B N 1
ATOM 4930 C CA . LYS B 1 232 ? 9.038 -38.799 21.450 1.00 89.67 210 LYS B CA 1
ATOM 4931 C C . LYS B 1 232 ? 8.915 -40.308 21.261 1.00 91.38 210 LYS B C 1
ATOM 4932 O O . LYS B 1 232 ? 9.660 -41.075 21.879 1.00 84.57 210 LYS B O 1
ATOM 4938 N N . LYS B 1 233 ? 7.971 -40.717 20.408 1.00 88.16 211 LYS B N 1
ATOM 4939 C CA . LYS B 1 233 ? 7.775 -42.122 20.060 1.00 81.25 211 LYS B CA 1
ATOM 4940 C C . LYS B 1 233 ? 9.054 -42.713 19.489 1.00 78.27 211 LYS B C 1
ATOM 4941 O O . LYS B 1 233 ? 9.608 -43.664 20.044 1.00 76.35 211 LYS B O 1
ATOM 4947 N N . ALA B 1 234 ? 9.526 -42.121 18.394 1.00 74.19 212 ALA B N 1
ATOM 4948 C CA . ALA B 1 234 ? 10.671 -42.637 17.643 1.00 81.14 212 ALA B CA 1
ATOM 4949 C C . ALA B 1 234 ? 11.979 -42.655 18.439 1.00 76.67 212 ALA B C 1
ATOM 4950 O O . ALA B 1 234 ? 12.884 -43.435 18.138 1.00 80.30 212 ALA B O 1
ATOM 4952 N N . PHE B 1 235 ? 12.073 -41.790 19.444 1.00 84.52 213 PHE B N 1
ATOM 4953 C CA . PHE B 1 235 ? 13.251 -41.715 20.305 1.00 85.73 213 PHE B CA 1
ATOM 4954 C C . PHE B 1 235 ? 12.828 -41.456 21.750 1.00 93.44 213 PHE B C 1
ATOM 4955 O O . PHE B 1 235 ? 12.858 -40.308 22.208 1.00 96.87 213 PHE B O 1
ATOM 4963 N N . PRO B 1 236 ? 12.416 -42.520 22.473 1.00 95.32 214 PRO B N 1
ATOM 4964 C CA . PRO B 1 236 ? 12.044 -42.335 23.873 1.00 86.24 214 PRO B CA 1
ATOM 4965 C C . PRO B 1 236 ? 13.295 -42.154 24.721 1.00 81.27 214 PRO B C 1
ATOM 4966 O O . PRO B 1 236 ? 14.369 -42.642 24.351 1.00 76.94 214 PRO B O 1
ATOM 4970 N N . GLY B 1 237 ? 13.158 -41.436 25.833 1.00 85.41 215 GLY B N 1
ATOM 4971 C CA . GLY B 1 237 ? 14.282 -41.163 26.731 1.00 93.50 215 GLY B CA 1
ATOM 4972 C C . GLY B 1 237 ? 15.271 -40.143 26.193 1.00 92.76 215 GLY B C 1
ATOM 4973 O O . GLY B 1 237 ? 16.316 -39.899 26.803 1.00 87.78 215 GLY B O 1
ATOM 4974 N N . TYR B 1 238 ? 14.942 -39.556 25.044 1.00 86.61 216 TYR B N 1
ATOM 4975 C CA . TYR B 1 238 ? 15.758 -38.517 24.432 1.00 85.08 216 TYR B CA 1
ATOM 4976 C C . TYR B 1 238 ? 15.259 -37.135 24.835 1.00 71.02 216 TYR B C 1
ATOM 4977 O O . TYR B 1 238 ? 14.094 -36.809 24.590 1.00 64.44 216 TYR B O 1
ATOM 4986 N N . PRO B 1 239 ? 16.131 -36.326 25.470 1.00 62.34 217 PRO B N 1
ATOM 4987 C CA . PRO B 1 239 ? 15.807 -34.920 25.724 1.00 71.62 217 PRO B CA 1
ATOM 4988 C C . PRO B 1 239 ? 15.400 -34.189 24.435 1.00 68.53 217 PRO B C 1
ATOM 4989 O O . PRO B 1 239 ? 16.108 -34.254 23.424 1.00 64.69 217 PRO B O 1
ATOM 4993 N N . LEU B 1 240 ? 14.248 -33.529 24.476 1.00 62.84 218 LEU B N 1
ATOM 4994 C CA . LEU B 1 240 ? 13.728 -32.799 23.322 1.00 67.82 218 LEU B CA 1
ATOM 4995 C C . LEU B 1 240 ? 13.663 -31.280 23.557 1.00 67.30 218 LEU B C 1
ATOM 4996 O O . LEU B 1 240 ? 13.212 -30.816 24.608 1.00 61.92 218 LEU B O 1
ATOM 5001 N N . ARG B 1 241 ? 14.124 -30.526 22.561 1.00 62.65 219 ARG B N 1
ATOM 5002 C CA . ARG B 1 241 ? 14.153 -29.066 22.604 1.00 61.62 219 ARG B CA 1
ATOM 5003 C C . ARG B 1 241 ? 13.433 -28.506 21.389 1.00 66.40 219 ARG B C 1
ATOM 5004 O O . ARG B 1 241 ? 13.568 -29.034 20.281 1.00 67.81 219 ARG B O 1
ATOM 5012 N N . ILE B 1 242 ? 12.675 -27.437 21.598 1.00 61.05 220 ILE B N 1
ATOM 5013 C CA . ILE B 1 242 ? 12.036 -26.720 20.494 1.00 61.41 220 ILE B CA 1
ATOM 5014 C C . ILE B 1 242 ? 12.377 -25.224 20.554 1.00 59.92 220 ILE B C 1
ATOM 5015 O O . ILE B 1 242 ? 12.431 -24.637 21.639 1.00 60.32 220 ILE B O 1
ATOM 5020 N N . ASP B 1 243 ? 12.613 -24.627 19.386 1.00 54.83 221 ASP B N 1
ATOM 5021 C CA . ASP B 1 243 ? 13.069 -23.235 19.282 1.00 48.80 221 ASP B CA 1
ATOM 5022 C C . ASP B 1 243 ? 12.369 -22.480 18.151 1.00 45.31 221 ASP B C 1
ATOM 5023 O O . ASP B 1 243 ? 12.828 -22.512 17.011 1.00 50.64 221 ASP B O 1
ATOM 5028 N N . PRO B 1 244 ? 11.253 -21.798 18.459 1.00 43.60 222 PRO B N 1
ATOM 5029 C CA . PRO B 1 244 ? 10.616 -20.970 17.436 1.00 45.63 222 PRO B CA 1
ATOM 5030 C C . PRO B 1 244 ? 11.304 -19.611 17.220 1.00 47.72 222 PRO B C 1
ATOM 5031 O O . PRO B 1 244 ? 10.767 -18.782 16.491 1.00 45.49 222 PRO B O 1
ATOM 5035 N N . ASN B 1 245 ? 12.478 -19.397 17.825 1.00 41.54 223 ASN B N 1
ATOM 5036 C CA . ASN B 1 245 ? 13.185 -18.106 17.736 1.00 53.80 223 ASN B CA 1
ATOM 5037 C C . ASN B 1 245 ? 12.279 -16.889 17.966 1.00 46.81 223 ASN B C 1
ATOM 5038 O O . ASN B 1 245 ? 12.360 -15.897 17.248 1.00 48.03 223 ASN B O 1
ATOM 5043 N N . GLY B 1 246 ? 11.404 -16.990 18.958 1.00 49.20 224 GLY B N 1
ATOM 5044 C CA . GLY B 1 246 ? 10.529 -15.891 19.346 1.00 44.49 224 GLY B CA 1
ATOM 5045 C C . GLY B 1 246 ? 9.431 -15.577 18.356 1.00 53.22 224 GLY B C 1
ATOM 5046 O O . GLY B 1 246 ? 8.867 -14.486 18.392 1.00 53.38 224 GLY B O 1
ATOM 5047 N N . ASN B 1 247 ? 9.107 -16.528 17.482 1.00 52.50 225 ASN B N 1
ATOM 5048 C CA . ASN B 1 247 ? 8.146 -16.263 16.414 1.00 54.03 225 ASN B CA 1
ATOM 5049 C C . ASN B 1 247 ? 6.688 -16.584 16.776 1.00 53.77 225 ASN B C 1
ATOM 5050 O O . ASN B 1 247 ? 5.800 -16.488 15.914 1.00 44.31 225 ASN B O 1
ATOM 5055 N N . TRP B 1 248 ? 6.443 -16.936 18.043 1.00 49.12 226 TRP B N 1
ATOM 5056 C CA . TRP B 1 248 ? 5.073 -17.174 18.529 1.00 56.25 226 TRP B CA 1
ATOM 5057 C C . TRP B 1 248 ? 4.639 -16.116 19.524 1.00 54.48 226 TRP B C 1
ATOM 5058 O O . TRP B 1 248 ? 5.407 -15.738 20.407 1.00 52.58 226 TRP B O 1
ATOM 5069 N N . SER B 1 249 ? 3.394 -15.657 19.393 1.00 54.53 227 SER B N 1
ATOM 5070 C CA . SER B 1 249 ? 2.808 -14.749 20.367 1.00 51.03 227 SER B CA 1
ATOM 5071 C C . SER B 1 249 ? 2.759 -15.456 21.717 1.00 56.00 227 SER B C 1
ATOM 5072 O O . SER B 1 249 ? 3.068 -16.646 21.809 1.00 60.81 227 SER B O 1
ATOM 5075 N N . LEU B 1 250 ? 2.385 -14.730 22.765 1.00 53.58 228 LEU B N 1
ATOM 5076 C CA . LEU B 1 250 ? 2.251 -15.344 24.078 1.00 53.39 228 LEU B CA 1
ATOM 5077 C C . LEU B 1 250 ? 1.046 -16.292 24.118 1.00 55.71 228 LEU B C 1
ATOM 5078 O O . LEU B 1 250 ? 1.157 -17.409 24.636 1.00 49.17 228 LEU B O 1
ATOM 5083 N N . GLU B 1 251 ? -0.081 -15.848 23.555 1.00 55.54 229 GLU B N 1
ATOM 5084 C CA . GLU B 1 251 ? -1.309 -16.659 23.490 1.00 65.46 229 GLU B CA 1
ATOM 5085 C C . GLU B 1 251 ? -1.060 -18.007 22.830 1.00 62.34 229 GLU B C 1
ATOM 5086 O O . GLU B 1 251 ? -1.516 -19.040 23.313 1.00 63.74 229 GLU B O 1
ATOM 5092 N N . THR B 1 252 ? -0.326 -17.979 21.723 1.00 62.68 230 THR B N 1
ATOM 5093 C CA . THR B 1 252 ? 0.068 -19.187 21.015 1.00 57.90 230 THR B CA 1
ATOM 5094 C C . THR B 1 252 ? 1.050 -20.023 21.834 1.00 66.45 230 THR B C 1
ATOM 5095 O O . THR B 1 252 ? 0.920 -21.248 21.895 1.00 61.92 230 THR B O 1
ATOM 5099 N N . SER B 1 253 ? 2.023 -19.358 22.462 1.00 67.47 231 SER B N 1
ATOM 5100 C CA . SER B 1 253 ? 3.046 -20.045 23.258 1.00 62.29 231 SER B CA 1
ATOM 5101 C C . SER B 1 253 ? 2.402 -20.850 24.383 1.00 54.53 231 SER B C 1
ATOM 5102 O O . SER B 1 253 ? 2.813 -21.974 24.662 1.00 54.19 231 SER B O 1
ATOM 5105 N N . ILE B 1 254 ? 1.390 -20.252 25.010 1.00 51.43 232 ILE B N 1
ATOM 5106 C CA . ILE B 1 254 ? 0.573 -20.895 26.034 1.00 57.98 232 ILE B CA 1
ATOM 5107 C C . ILE B 1 254 ? -0.175 -22.115 25.469 1.00 63.88 232 ILE B C 1
ATOM 5108 O O . ILE B 1 254 ? 0.022 -23.234 25.950 1.00 63.02 232 ILE B O 1
ATOM 5113 N N . ARG B 1 255 ? -0.997 -21.906 24.437 1.00 66.86 233 ARG B N 1
ATOM 5114 C CA . ARG B 1 255 ? -1.759 -22.996 23.803 1.00 61.62 233 ARG B CA 1
ATOM 5115 C C . ARG B 1 255 ? -0.875 -24.172 23.403 1.00 58.73 233 ARG B C 1
ATOM 5116 O O . ARG B 1 255 ? -1.260 -25.325 23.585 1.00 72.03 233 ARG B O 1
ATOM 5124 N N . MET B 1 256 ? 0.305 -23.875 22.863 1.00 60.58 234 MET B N 1
ATOM 5125 C CA . MET B 1 256 ? 1.261 -24.907 22.449 1.00 63.34 234 MET B CA 1
ATOM 5126 C C . MET B 1 256 ? 1.917 -25.615 23.628 1.00 61.99 234 MET B C 1
ATOM 5127 O O . MET B 1 256 ? 2.262 -26.793 23.530 1.00 64.04 234 MET B O 1
ATOM 5132 N N . ALA B 1 257 ? 2.100 -24.889 24.730 1.00 64.18 235 ALA B N 1
ATOM 5133 C CA . ALA B 1 257 ? 2.616 -25.470 25.973 1.00 65.90 235 ALA B CA 1
ATOM 5134 C C . ALA B 1 257 ? 1.635 -26.508 26.537 1.00 67.14 235 ALA B C 1
ATOM 5135 O O . ALA B 1 257 ? 2.048 -27.528 27.101 1.00 58.23 235 ALA B O 1
ATOM 5137 N N . GLU B 1 258 ? 0.342 -26.233 26.364 1.00 67.17 236 GLU B N 1
ATOM 5138 C CA . GLU B 1 258 ? -0.736 -27.122 26.796 1.00 80.65 236 GLU B CA 1
ATOM 5139 C C . GLU B 1 258 ? -0.764 -28.426 25.996 1.00 75.63 236 GLU B C 1
ATOM 5140 O O . GLU B 1 258 ? -1.154 -29.468 26.520 1.00 86.00 236 GLU B O 1
ATOM 5146 N N . LEU B 1 259 ? -0.351 -28.359 24.733 1.00 69.45 237 LEU B N 1
ATOM 5147 C CA . LEU B 1 259 ? -0.264 -29.542 23.881 1.00 71.95 237 LEU B CA 1
ATOM 5148 C C . LEU B 1 259 ? 1.029 -30.309 24.118 1.00 73.54 237 LEU B C 1
ATOM 5149 O O . LEU B 1 259 ? 1.059 -31.530 23.994 1.00 82.32 237 LEU B O 1
ATOM 5154 N N . LEU B 1 260 ? 2.092 -29.592 24.466 1.00 74.64 238 LEU B N 1
ATOM 5155 C CA . LEU B 1 260 ? 3.402 -30.204 24.673 1.00 73.05 238 LEU B CA 1
ATOM 5156 C C . LEU B 1 260 ? 3.528 -30.946 25.998 1.00 70.92 238 LEU B C 1
ATOM 5157 O O . LEU B 1 260 ? 4.306 -31.893 26.098 1.00 74.44 238 LEU B O 1
ATOM 5162 N N . GLY B 1 261 ? 2.779 -30.506 27.010 1.00 69.37 239 GLY B N 1
ATOM 5163 C CA . GLY B 1 261 ? 2.870 -31.076 28.356 1.00 72.06 239 GLY B CA 1
ATOM 5164 C C . GLY B 1 261 ? 4.278 -31.009 28.928 1.00 79.08 239 GLY B C 1
ATOM 5165 O O . GLY B 1 261 ? 4.853 -29.924 29.048 1.00 83.15 239 GLY B O 1
ATOM 5166 N N . ASP B 1 262 ? 4.833 -32.173 29.270 1.00 73.76 240 ASP B N 1
ATOM 5167 C CA . ASP B 1 262 ? 6.185 -32.268 29.833 1.00 74.94 240 ASP B CA 1
ATOM 5168 C C . ASP B 1 262 ? 7.173 -32.971 28.895 1.00 68.60 240 ASP B C 1
ATOM 5169 O O . ASP B 1 262 ? 8.212 -33.478 29.333 1.00 67.98 240 ASP B O 1
ATOM 5174 N N . ASP B 1 263 ? 6.852 -32.971 27.602 1.00 67.77 241 ASP B N 1
ATOM 5175 C CA . ASP B 1 263 ? 7.658 -33.654 26.583 1.00 73.05 241 ASP B CA 1
ATOM 5176 C C . ASP B 1 263 ? 9.066 -33.071 26.383 1.00 78.32 241 ASP B C 1
ATOM 5177 O O . ASP B 1 263 ? 9.980 -33.785 25.960 1.00 77.38 241 ASP B O 1
ATOM 5182 N N . LEU B 1 264 ? 9.237 -31.785 26.697 1.00 71.43 242 LEU B N 1
ATOM 5183 C CA . LEU B 1 264 ? 10.497 -31.077 26.445 1.00 64.71 242 LEU B CA 1
ATOM 5184 C C . LEU B 1 264 ? 11.446 -31.058 27.636 1.00 57.57 242 LEU B C 1
ATOM 5185 O O . LEU B 1 264 ? 11.016 -30.939 28.783 1.00 59.91 242 LEU B O 1
ATOM 5190 N N . GLN B 1 265 ? 12.742 -31.164 27.346 1.00 51.78 243 GLN B N 1
ATOM 5191 C CA . GLN B 1 265 ? 13.785 -30.843 28.312 1.00 50.66 243 GLN B CA 1
ATOM 5192 C C . GLN B 1 265 ? 13.727 -29.337 28.620 1.00 59.82 243 GLN B C 1
ATOM 5193 O O . GLN B 1 265 ? 13.778 -28.934 29.780 1.00 63.60 243 GLN B O 1
ATOM 5199 N N . TYR B 1 266 ? 13.629 -28.514 27.574 1.00 61.23 244 TYR B N 1
ATOM 5200 C CA . TYR B 1 266 ? 13.336 -27.086 27.743 1.00 61.25 244 TYR B CA 1
ATOM 5201 C C . TYR B 1 266 ? 12.683 -26.415 26.530 1.00 56.80 244 TYR B C 1
ATOM 5202 O O . TYR B 1 266 ? 12.743 -26.925 25.412 1.00 61.99 244 TYR B O 1
ATOM 5211 N N . TYR B 1 267 ? 12.075 -25.261 26.785 1.00 52.10 245 TYR B N 1
ATOM 5212 C CA . TYR B 1 267 ? 11.208 -24.550 25.845 1.00 52.01 245 TYR B CA 1
ATOM 5213 C C . TYR B 1 267 ? 11.926 -23.241 25.464 1.00 58.47 245 TYR B C 1
ATOM 5214 O O . TYR B 1 267 ? 11.907 -22.262 26.214 1.00 50.71 245 TYR B O 1
ATOM 5223 N N . GLU B 1 268 ? 12.579 -23.242 24.305 1.00 55.64 246 GLU B N 1
ATOM 5224 C CA . GLU B 1 268 ? 13.553 -22.199 23.967 1.00 55.00 246 GLU B CA 1
ATOM 5225 C C . GLU B 1 268 ? 12.992 -21.078 23.100 1.00 59.85 246 GLU B C 1
ATOM 5226 O O . GLU B 1 268 ? 12.582 -21.316 21.957 1.00 50.51 246 GLU B O 1
ATOM 5232 N N . ASP B 1 269 ? 12.994 -19.861 23.654 1.00 52.98 247 ASP B N 1
ATOM 5233 C CA . ASP B 1 269 ? 12.524 -18.657 22.961 1.00 46.06 247 ASP B CA 1
ATOM 5234 C C . ASP B 1 269 ? 11.228 -18.857 22.174 1.00 48.69 247 ASP B C 1
ATOM 5235 O O . ASP B 1 269 ? 11.206 -18.620 20.962 1.00 49.77 247 ASP B O 1
ATOM 5240 N N . PRO B 1 270 ? 10.150 -19.317 22.842 1.00 48.35 248 PRO B N 1
ATOM 5241 C CA . PRO B 1 270 ? 8.896 -19.419 22.088 1.00 48.38 248 PRO B CA 1
ATOM 5242 C C . PRO B 1 270 ? 8.294 -18.056 21.766 1.00 47.71 248 PRO B C 1
ATOM 5243 O O . PRO B 1 270 ? 7.738 -17.862 20.679 1.00 57.11 248 PRO B O 1
ATOM 5247 N N . THR B 1 271 ? 8.414 -17.125 22.705 1.00 43.83 249 THR B N 1
ATOM 5248 C CA . THR B 1 271 ? 7.776 -15.819 22.578 1.00 44.40 249 THR B CA 1
ATOM 5249 C C . THR B 1 271 ? 8.803 -14.706 22.846 1.00 45.90 249 THR B C 1
ATOM 5250 O O . THR B 1 271 ? 9.735 -14.910 23.623 1.00 45.32 249 THR B O 1
ATOM 5254 N N . PRO B 1 272 ? 8.655 -13.538 22.187 1.00 47.27 250 PRO B N 1
ATOM 5255 C CA . PRO B 1 272 ? 9.694 -12.510 22.334 1.00 49.27 250 PRO B CA 1
ATOM 5256 C C . PRO B 1 272 ? 9.562 -11.656 23.592 1.00 45.42 250 PRO B C 1
ATOM 5257 O O . PRO B 1 272 ? 8.460 -11.484 24.120 1.00 41.84 250 PRO B O 1
ATOM 5261 N N . GLY B 1 273 ? 10.690 -11.121 24.052 1.00 47.85 251 GLY B N 1
ATOM 5262 C CA . GLY B 1 273 ? 10.699 -10.161 25.153 1.00 45.56 251 GLY B CA 1
ATOM 5263 C C . GLY B 1 273 ? 10.848 -10.806 26.516 1.00 50.74 251 GLY B C 1
ATOM 5264 O O . GLY B 1 273 ? 10.360 -11.917 26.749 1.00 44.51 251 GLY B O 1
ATOM 5265 N N . LEU B 1 274 ? 11.528 -10.109 27.421 1.00 46.75 252 LEU B N 1
ATOM 5266 C CA . LEU B 1 274 ? 11.698 -10.602 28.782 1.00 44.64 252 LEU B CA 1
ATOM 5267 C C . LEU B 1 274 ? 10.353 -10.744 29.500 1.00 44.71 252 LEU B C 1
ATOM 5268 O O . LEU B 1 274 ? 10.154 -11.698 30.251 1.00 46.59 252 LEU B O 1
ATOM 5273 N N . GLU B 1 275 ? 9.447 -9.792 29.269 1.00 41.34 253 GLU B N 1
ATOM 5274 C CA . GLU B 1 275 ? 8.141 -9.769 29.943 1.00 42.12 253 GLU B CA 1
ATOM 5275 C C . GLU B 1 275 ? 7.250 -10.921 29.490 1.00 44.22 253 GLU B C 1
ATOM 5276 O O . GLU B 1 275 ? 6.579 -11.550 30.310 1.00 44.99 253 GLU B O 1
ATOM 5282 N N . GLY B 1 276 ? 7.257 -11.198 28.186 1.00 41.15 254 GLY B N 1
ATOM 5283 C CA . GLY B 1 276 ? 6.462 -12.281 27.634 1.00 43.66 254 GLY B CA 1
ATOM 5284 C C . GLY B 1 276 ? 6.948 -13.631 28.118 1.00 48.36 254 GLY B C 1
ATOM 5285 O O . GLY B 1 276 ? 6.142 -14.497 28.466 1.00 47.63 254 GLY B O 1
ATOM 5286 N N . MET B 1 277 ? 8.269 -13.807 28.139 1.00 42.34 255 MET B N 1
ATOM 5287 C CA . MET B 1 277 ? 8.872 -15.030 28.659 1.00 45.38 255 MET B CA 1
ATOM 5288 C C . MET B 1 277 ? 8.502 -15.228 30.124 1.00 48.83 255 MET B C 1
ATOM 5289 O O . MET B 1 277 ? 8.012 -16.295 30.501 1.00 48.82 255 MET B O 1
ATOM 5294 N N . ALA B 1 278 ? 8.714 -14.198 30.943 1.00 42.12 256 ALA B N 1
ATOM 5295 C CA . ALA B 1 278 ? 8.346 -14.273 32.359 1.00 43.01 256 ALA B CA 1
ATOM 5296 C C . ALA B 1 278 ? 6.869 -14.630 32.569 1.00 46.88 256 ALA B C 1
ATOM 5297 O O . ALA B 1 278 ? 6.555 -15.431 33.447 1.00 44.79 256 ALA B O 1
ATOM 5299 N N . GLU B 1 279 ? 5.974 -14.055 31.766 1.00 43.91 257 GLU B N 1
ATOM 5300 C CA . GLU B 1 279 ? 4.552 -14.375 31.883 1.00 47.91 257 GLU B CA 1
ATOM 5301 C C . GLU B 1 279 ? 4.307 -15.826 31.483 1.00 46.50 257 GLU B C 1
ATOM 5302 O O . GLU B 1 279 ? 3.553 -16.538 32.154 1.00 50.00 257 GLU B O 1
ATOM 5308 N N . LEU B 1 280 ? 4.960 -16.263 30.409 1.00 44.19 258 LEU B N 1
ATOM 5309 C CA . LEU B 1 280 ? 4.824 -17.643 29.950 1.00 46.30 258 LEU B CA 1
ATOM 5310 C C . LEU B 1 280 ? 5.259 -18.658 31.016 1.00 51.46 258 LEU B C 1
ATOM 5311 O O . LEU B 1 280 ? 4.563 -19.649 31.247 1.00 52.03 258 LEU B O 1
ATOM 5316 N N . HIS B 1 281 ? 6.395 -18.411 31.663 1.00 49.03 259 HIS B N 1
ATOM 5317 C CA . HIS B 1 281 ? 6.894 -19.330 32.689 1.00 58.90 259 HIS B CA 1
ATOM 5318 C C . HIS B 1 281 ? 5.974 -19.387 33.906 1.00 61.75 259 HIS B C 1
ATOM 5319 O O . HIS B 1 281 ? 5.697 -20.461 34.439 1.00 63.26 259 HIS B O 1
ATOM 5326 N N . LYS B 1 282 ? 5.525 -18.214 34.336 1.00 56.69 260 LYS B N 1
ATOM 5327 C CA . LYS B 1 282 ? 4.612 -18.069 35.455 1.00 55.30 260 LYS B CA 1
ATOM 5328 C C . LYS B 1 282 ? 3.308 -18.835 35.209 1.00 62.44 260 LYS B C 1
ATOM 5329 O O . LYS B 1 282 ? 2.738 -19.413 36.133 1.00 66.65 260 LYS B O 1
ATOM 5335 N N . ARG B 1 283 ? 2.848 -18.847 33.961 1.00 62.53 261 ARG B N 1
ATOM 5336 C CA . ARG B 1 283 ? 1.548 -19.417 33.646 1.00 65.21 261 ARG B CA 1
ATOM 5337 C C . ARG B 1 283 ? 1.599 -20.911 33.337 1.00 60.72 261 ARG B C 1
ATOM 5338 O O . ARG B 1 283 ? 0.595 -21.608 33.485 1.00 70.40 261 ARG B O 1
ATOM 5346 N N . THR B 1 284 ? 2.756 -21.405 32.914 1.00 56.92 262 THR B N 1
ATOM 5347 C CA . THR B 1 284 ? 2.850 -22.788 32.450 1.00 57.72 262 THR B CA 1
ATOM 5348 C C . THR B 1 284 ? 3.778 -23.646 33.295 1.00 56.17 262 THR B C 1
ATOM 5349 O O . THR B 1 284 ? 3.680 -24.875 33.275 1.00 61.53 262 THR B O 1
ATOM 5353 N N . GLY B 1 285 ? 4.686 -23.005 34.019 1.00 52.87 263 GLY B N 1
ATOM 5354 C CA . GLY B 1 285 ? 5.644 -23.725 34.851 1.00 44.35 263 GLY B CA 1
ATOM 5355 C C . GLY B 1 285 ? 6.812 -24.330 34.088 1.00 50.69 263 GLY B C 1
ATOM 5356 O O . GLY B 1 285 ? 7.752 -24.841 34.699 1.00 55.37 263 GLY B O 1
ATOM 5357 N N . LEU B 1 286 ? 6.779 -24.267 32.757 1.00 53.20 264 LEU B N 1
ATOM 5358 C CA . LEU B 1 286 ? 7.839 -24.886 31.946 1.00 57.46 264 LEU B CA 1
ATOM 5359 C C . LEU B 1 286 ? 9.187 -24.167 32.054 1.00 51.79 264 LEU B C 1
ATOM 5360 O O . LEU B 1 286 ? 9.229 -22.943 32.118 1.00 56.20 264 LEU B O 1
ATOM 5365 N N . PRO B 1 287 ? 10.296 -24.928 32.083 1.00 57.47 265 PRO B N 1
ATOM 5366 C CA . PRO B 1 287 ? 11.598 -24.262 32.110 1.00 52.44 265 PRO B CA 1
ATOM 5367 C C . PRO B 1 287 ? 11.928 -23.652 30.746 1.00 58.10 265 PRO B C 1
ATOM 5368 O O . PRO B 1 287 ? 11.987 -24.368 29.738 1.00 57.88 265 PRO B O 1
ATOM 5372 N N . LEU B 1 288 ? 12.120 -22.336 30.714 1.00 50.48 266 LEU B N 1
ATOM 5373 C CA . LEU B 1 288 ? 12.432 -21.653 29.462 1.00 44.26 266 LEU B CA 1
ATOM 5374 C C . LEU B 1 288 ? 13.923 -21.414 29.314 1.00 47.71 266 LEU B C 1
ATOM 5375 O O . LEU B 1 288 ? 14.629 -21.138 30.297 1.00 46.32 266 LEU B O 1
ATOM 5380 N N . ALA B 1 289 ? 14.387 -21.544 28.073 1.00 46.99 267 ALA B N 1
ATOM 5381 C CA . ALA B 1 289 ? 15.759 -21.235 27.691 1.00 43.22 267 ALA B CA 1
ATOM 5382 C C . ALA B 1 289 ? 15.753 -20.092 26.683 1.00 44.01 267 ALA B C 1
ATOM 5383 O O . ALA B 1 289 ? 14.729 -19.829 26.049 1.00 48.49 267 ALA B O 1
ATOM 5385 N N . THR B 1 290 ? 16.888 -19.412 26.533 1.00 43.90 268 THR B N 1
ATOM 5386 C CA . THR B 1 290 ? 16.985 -18.313 25.580 1.00 46.84 268 THR B CA 1
ATOM 5387 C C . THR B 1 290 ? 18.401 -18.083 25.088 1.00 46.13 268 THR B C 1
ATOM 5388 O O . THR B 1 290 ? 19.367 -18.301 25.825 1.00 45.76 268 THR B O 1
ATOM 5392 N N . ASN B 1 291 ? 18.515 -17.638 23.838 1.00 46.57 269 ASN B N 1
ATOM 5393 C CA . ASN B 1 291 ? 19.741 -17.000 23.382 1.00 45.86 269 ASN B CA 1
ATOM 5394 C C . ASN B 1 291 ? 19.434 -15.630 22.775 1.00 45.72 269 ASN B C 1
ATOM 5395 O O . ASN B 1 291 ? 20.309 -15.004 22.177 1.00 49.95 269 ASN B O 1
ATOM 5400 N N . MET B 1 292 ? 18.194 -15.173 22.940 1.00 44.98 270 MET B N 1
ATOM 5401 C CA . MET B 1 292 ? 17.713 -13.960 22.277 1.00 43.71 270 MET B CA 1
ATOM 5402 C C . MET B 1 292 ? 17.350 -12.837 23.235 1.00 48.61 270 MET B C 1
ATOM 5403 O O . MET B 1 292 ? 17.487 -11.651 22.886 1.00 43.77 270 MET B O 1
ATOM 5408 N N . VAL B 1 293 ? 16.870 -13.193 24.427 1.00 43.25 271 VAL B N 1
ATOM 5409 C CA . VAL B 1 293 ? 16.486 -12.166 25.389 1.00 45.85 271 VAL B CA 1
ATOM 5410 C C . VAL B 1 293 ? 17.544 -11.980 26.466 1.00 39.71 271 VAL B C 1
ATOM 5411 O O . VAL B 1 293 ? 17.496 -11.031 27.239 1.00 43.98 271 VAL B O 1
ATOM 5415 N N . VAL B 1 294 ? 18.498 -12.902 26.509 1.00 45.18 272 VAL B N 1
ATOM 5416 C CA . VAL B 1 294 ? 19.671 -12.759 27.354 1.00 40.36 272 VAL B CA 1
ATOM 5417 C C . VAL B 1 294 ? 20.868 -13.022 26.451 1.00 45.91 272 VAL B C 1
ATOM 5418 O O . VAL B 1 294 ? 21.201 -14.170 26.152 1.00 41.20 272 VAL B O 1
ATOM 5422 N N . THR B 1 295 ? 21.481 -11.935 25.987 1.00 43.05 273 THR B N 1
ATOM 5423 C CA . THR B 1 295 ? 22.571 -12.006 25.025 1.00 40.10 273 THR B CA 1
ATOM 5424 C C . THR B 1 295 ? 23.791 -11.246 25.527 1.00 41.81 273 THR B C 1
ATOM 5425 O O . THR B 1 295 ? 24.845 -11.303 24.914 1.00 50.44 273 THR B O 1
ATOM 5429 N N . ASP B 1 296 ? 23.638 -10.519 26.632 1.00 40.68 274 ASP B N 1
ATOM 5430 C CA . ASP B 1 296 ? 24.749 -9.798 27.252 1.00 39.33 274 ASP B CA 1
ATOM 5431 C C . ASP B 1 296 ? 24.486 -9.680 28.751 1.00 39.75 274 ASP B C 1
ATOM 5432 O O . ASP B 1 296 ? 23.449 -10.134 29.230 1.00 41.07 274 ASP B O 1
ATOM 5437 N N . PHE B 1 297 ? 25.422 -9.078 29.483 1.00 37.25 275 PHE B N 1
ATOM 5438 C CA . PHE B 1 297 ? 25.360 -9.050 30.942 1.00 39.73 275 PHE B CA 1
ATOM 5439 C C . PHE B 1 297 ? 24.265 -8.157 31.515 1.00 47.25 275 PHE B C 1
ATOM 5440 O O . PHE B 1 297 ? 23.676 -8.486 32.554 1.00 45.53 275 PHE B O 1
ATOM 5448 N N . ASP B 1 298 ? 23.981 -7.042 30.839 1.00 44.43 276 ASP B N 1
ATOM 5449 C CA . ASP B 1 298 ? 22.888 -6.167 31.273 1.00 45.92 276 ASP B CA 1
ATOM 5450 C C . ASP B 1 298 ? 21.531 -6.828 31.102 1.00 39.44 276 ASP B C 1
ATOM 5451 O O . ASP B 1 298 ? 20.642 -6.642 31.932 1.00 40.17 276 ASP B O 1
ATOM 5456 N N . GLU B 1 299 ? 21.385 -7.597 30.024 1.00 38.61 277 GLU B N 1
ATOM 5457 C CA . GLU B 1 299 ? 20.161 -8.340 29.773 1.00 41.01 277 GLU B CA 1
ATOM 5458 C C . GLU B 1 299 ? 19.977 -9.442 30.820 1.00 42.50 277 GLU B C 1
ATOM 5459 O O . GLU B 1 299 ? 18.847 -9.759 31.210 1.00 39.08 277 GLU B O 1
ATOM 5465 N N . PHE B 1 300 ? 21.099 -9.999 31.278 1.00 38.79 278 PHE B N 1
ATOM 5466 C CA . PHE B 1 300 ? 21.108 -10.991 32.347 1.00 40.97 278 PHE B CA 1
ATOM 5467 C C . PHE B 1 300 ? 20.583 -10.364 33.639 1.00 43.15 278 PHE B C 1
ATOM 5468 O O . PHE B 1 300 ? 19.683 -10.908 34.276 1.00 44.41 278 PHE B O 1
ATOM 5476 N N . ARG B 1 301 ? 21.148 -9.217 34.014 1.00 41.22 279 ARG B N 1
ATOM 5477 C CA . ARG B 1 301 ? 20.639 -8.437 35.135 1.00 37.37 279 ARG B CA 1
ATOM 5478 C C . ARG B 1 301 ? 19.120 -8.210 35.035 1.00 40.92 279 ARG B C 1
ATOM 5479 O O . ARG B 1 301 ? 18.410 -8.366 36.027 1.00 45.37 279 ARG B O 1
ATOM 5487 N N . ARG B 1 302 ? 18.626 -7.852 33.851 1.00 34.74 280 ARG B N 1
ATOM 5488 C CA . ARG B 1 302 ? 17.202 -7.527 33.713 1.00 40.03 280 ARG B CA 1
ATOM 5489 C C . ARG B 1 302 ? 16.314 -8.769 33.752 1.00 40.69 280 ARG B C 1
ATOM 5490 O O . ARG B 1 302 ? 15.191 -8.711 34.243 1.00 44.03 280 ARG B O 1
ATOM 5498 N N . SER B 1 303 ? 16.831 -9.882 33.234 1.00 40.26 281 SER B N 1
ATOM 5499 C CA . SER B 1 303 ? 16.124 -11.153 33.235 1.00 44.29 281 SER B CA 1
ATOM 5500 C C . SER B 1 303 ? 15.946 -11.660 34.658 1.00 47.31 281 SER B C 1
ATOM 5501 O O . SER B 1 303 ? 14.838 -11.972 35.084 1.00 40.96 281 SER B O 1
ATOM 5504 N N . VAL B 1 304 ? 17.053 -11.720 35.386 1.00 36.72 282 VAL B N 1
ATOM 5505 C CA . VAL B 1 304 ? 17.050 -12.105 36.785 1.00 43.30 282 VAL B CA 1
ATOM 5506 C C . VAL B 1 304 ? 16.015 -11.346 37.624 1.00 45.91 282 VAL B C 1
ATOM 5507 O O . VAL B 1 304 ? 15.403 -11.924 38.521 1.00 45.86 282 VAL B O 1
ATOM 5511 N N . ALA B 1 305 ? 15.835 -10.056 37.343 1.00 41.55 283 ALA B N 1
ATOM 5512 C CA . ALA B 1 305 ? 14.869 -9.248 38.087 1.00 44.50 283 ALA B CA 1
ATOM 5513 C C . ALA B 1 305 ? 13.423 -9.625 37.767 1.00 41.78 283 ALA B C 1
ATOM 5514 O O . ALA B 1 305 ? 12.536 -9.397 38.580 1.00 46.58 283 ALA B O 1
ATOM 5516 N N . GLN B 1 306 ? 13.192 -10.206 36.592 1.00 44.13 284 GLN B N 1
ATOM 5517 C CA . GLN B 1 306 ? 11.839 -10.603 36.181 1.00 49.37 284 GLN B CA 1
ATOM 5518 C C . GLN B 1 306 ? 11.577 -12.109 36.266 1.00 50.09 284 GLN B C 1
ATOM 5519 O O . GLN B 1 306 ? 10.416 -12.528 36.173 1.00 51.77 284 GLN B O 1
ATOM 5525 N N . ASN B 1 307 ? 12.639 -12.903 36.460 1.00 42.15 285 ASN B N 1
ATOM 5526 C CA A ASN B 1 307 ? 12.552 -14.360 36.375 0.50 47.28 285 ASN B CA 1
ATOM 5527 C CA B ASN B 1 307 ? 12.593 -14.375 36.354 0.50 48.38 285 ASN B CA 1
ATOM 5528 C C . ASN B 1 307 ? 12.008 -14.811 35.009 1.00 53.13 285 ASN B C 1
ATOM 5529 O O . ASN B 1 307 ? 11.063 -15.617 34.935 1.00 48.55 285 ASN B O 1
ATOM 5538 N N . SER B 1 308 ? 12.599 -14.271 33.941 1.00 47.39 286 SER B N 1
ATOM 5539 C CA . SER B 1 308 ? 12.140 -14.489 32.568 1.00 43.82 286 SER B CA 1
ATOM 5540 C C . SER B 1 308 ? 12.515 -15.846 32.027 1.00 41.69 286 SER B C 1
ATOM 5541 O O . SER B 1 308 ? 11.730 -16.474 31.327 1.00 48.57 286 SER B O 1
ATOM 5544 N N . VAL B 1 309 ? 13.733 -16.276 32.333 1.00 41.61 287 VAL B N 1
ATOM 5545 C CA . VAL B 1 309 ? 14.291 -17.499 31.773 1.00 46.74 287 VAL B CA 1
ATOM 5546 C C . VAL B 1 309 ? 14.930 -18.338 32.876 1.00 47.68 287 VAL B C 1
ATOM 5547 O O . VAL B 1 309 ? 15.345 -17.812 33.910 1.00 50.68 287 VAL B O 1
ATOM 5551 N N . GLN B 1 310 ? 15.010 -19.643 32.645 1.00 45.81 288 GLN B N 1
ATOM 5552 C CA . GLN B 1 310 ? 15.566 -20.558 33.631 1.00 48.06 288 GLN B CA 1
ATOM 5553 C C . GLN B 1 310 ? 16.867 -21.177 33.124 1.00 48.37 288 GLN B C 1
ATOM 5554 O O . GLN B 1 310 ? 17.683 -21.660 33.914 1.00 49.21 288 GLN B O 1
ATOM 5560 N N . ILE B 1 311 ? 17.056 -21.150 31.805 1.00 46.21 289 ILE B N 1
ATOM 5561 C CA . ILE B 1 311 ? 18.319 -21.568 31.184 1.00 52.14 289 ILE B CA 1
ATOM 5562 C C . ILE B 1 311 ? 18.791 -20.501 30.194 1.00 51.58 289 ILE B C 1
ATOM 5563 O O . ILE B 1 311 ? 18.002 -19.982 29.413 1.00 56.50 289 ILE B O 1
ATOM 5568 N N . VAL B 1 312 ? 20.083 -20.189 30.240 1.00 46.37 290 VAL B N 1
ATOM 5569 C CA . VAL B 1 312 ? 20.704 -19.281 29.290 1.00 47.57 290 VAL B CA 1
ATOM 5570 C C . VAL B 1 312 ? 21.654 -20.057 28.381 1.00 50.88 290 VAL B C 1
ATOM 5571 O O . VAL B 1 312 ? 22.531 -20.780 28.860 1.00 52.58 290 VAL B O 1
ATOM 5575 N N . LEU B 1 313 ? 21.473 -19.905 27.071 1.00 46.71 291 LEU B N 1
ATOM 5576 C CA . LEU B 1 313 ? 22.399 -20.471 26.105 1.00 48.49 291 LEU B CA 1
ATOM 5577 C C . LEU B 1 313 ? 23.649 -19.604 26.000 1.00 46.37 291 LEU B C 1
ATOM 5578 O O . LEU B 1 313 ? 23.578 -18.452 25.595 1.00 50.96 291 LEU B O 1
ATOM 5583 N N . ALA B 1 314 ? 24.786 -20.150 26.358 1.00 45.96 292 ALA B N 1
ATOM 5584 C CA . ALA B 1 314 ? 26.040 -19.490 26.127 1.00 47.11 292 ALA B CA 1
ATOM 5585 C C . ALA B 1 314 ? 26.389 -19.509 24.655 1.00 51.00 292 ALA B C 1
ATOM 5586 O O . ALA B 1 314 ? 25.940 -20.368 23.924 1.00 51.45 292 ALA B O 1
ATOM 5588 N N . ASP B 1 315 ? 27.133 -18.509 24.216 1.00 52.50 293 ASP B N 1
ATOM 5589 C CA . ASP B 1 315 ? 27.799 -18.526 22.935 1.00 45.43 293 ASP B CA 1
ATOM 5590 C C . ASP B 1 315 ? 29.039 -17.680 23.043 1.00 58.09 293 ASP B C 1
ATOM 5591 O O . ASP B 1 315 ? 28.944 -16.481 23.172 1.00 61.21 293 ASP B O 1
ATOM 5596 N N . HIS B 1 316 ? 30.208 -18.282 22.949 1.00 54.03 294 HIS B N 1
ATOM 5597 C CA . HIS B 1 316 ? 31.436 -17.538 23.127 1.00 48.03 294 HIS B CA 1
ATOM 5598 C C . HIS B 1 316 ? 31.655 -16.475 22.064 1.00 49.80 294 HIS B C 1
ATOM 5599 O O . HIS B 1 316 ? 32.339 -15.506 22.297 1.00 45.19 294 HIS B O 1
ATOM 5606 N N . HIS B 1 317 ? 31.097 -16.693 20.886 1.00 49.00 295 HIS B N 1
ATOM 5607 C CA . HIS B 1 317 ? 31.272 -15.781 19.769 1.00 53.70 295 HIS B CA 1
ATOM 5608 C C . HIS B 1 317 ? 30.721 -14.375 19.984 1.00 59.20 295 HIS B C 1
ATOM 5609 O O . HIS B 1 317 ? 31.366 -13.425 19.603 1.00 66.39 295 HIS B O 1
ATOM 5616 N N . TYR B 1 318 ? 29.543 -14.237 20.584 1.00 52.39 296 TYR B N 1
ATOM 5617 C CA . TYR B 1 318 ? 28.972 -12.920 20.840 1.00 48.39 296 TYR B CA 1
ATOM 5618 C C . TYR B 1 318 ? 28.955 -12.457 22.299 1.00 56.03 296 TYR B C 1
ATOM 5619 O O . TYR B 1 318 ? 28.649 -11.300 22.568 1.00 46.97 296 TYR B O 1
ATOM 5628 N N . TRP B 1 319 ? 29.289 -13.350 23.228 1.00 51.46 297 TRP B N 1
ATOM 5629 C CA . TRP B 1 319 ? 29.320 -13.005 24.647 1.00 44.50 297 TRP B CA 1
ATOM 5630 C C . TRP B 1 319 ? 30.654 -12.393 25.054 1.00 52.56 297 TRP B C 1
ATOM 5631 O O . TRP B 1 319 ? 30.818 -11.932 26.188 1.00 47.58 297 TRP B O 1
ATOM 5642 N N . GLY B 1 320 ? 31.608 -12.384 24.128 1.00 49.13 298 GLY B N 1
ATOM 5643 C CA . GLY B 1 320 ? 32.874 -11.694 24.359 1.00 49.11 298 GLY B CA 1
ATOM 5644 C C . GLY B 1 320 ? 34.041 -12.611 24.658 1.00 51.33 298 GLY B C 1
ATOM 5645 O O . GLY B 1 320 ? 35.030 -12.179 25.248 1.00 51.68 298 GLY B O 1
ATOM 5646 N N . GLY B 1 321 ? 33.935 -13.871 24.246 1.00 44.82 299 GLY B N 1
ATOM 5647 C CA . GLY B 1 321 ? 35.051 -14.802 24.374 1.00 57.58 299 GLY B CA 1
ATOM 5648 C C . GLY B 1 321 ? 34.844 -15.959 25.334 1.00 59.85 299 GLY B C 1
ATOM 5649 O O . GLY B 1 321 ? 33.734 -16.220 25.802 1.00 47.86 299 GLY B O 1
ATOM 5650 N N . LEU B 1 322 ? 35.934 -16.648 25.633 1.00 55.60 300 LEU B N 1
ATOM 5651 C CA . LEU B 1 322 ? 35.858 -17.875 26.403 1.00 57.96 300 LEU B CA 1
ATOM 5652 C C . LEU B 1 322 ? 35.829 -17.597 27.895 1.00 51.04 300 LEU B C 1
ATOM 5653 O O . LEU B 1 322 ? 35.072 -18.228 28.624 1.00 53.89 300 LEU B O 1
ATOM 5658 N N . ARG B 1 323 ? 36.637 -16.640 28.338 1.00 46.72 301 ARG B N 1
ATOM 5659 C CA . ARG B 1 323 ? 36.669 -16.257 29.741 1.00 47.23 301 ARG B CA 1
ATOM 5660 C C . ARG B 1 323 ? 35.370 -15.582 30.187 1.00 52.51 301 ARG B C 1
ATOM 5661 O O . ARG B 1 323 ? 34.894 -15.813 31.303 1.00 60.93 301 ARG B O 1
ATOM 5669 N N . ASP B 1 324 ? 34.797 -14.766 29.305 1.00 44.05 302 ASP B N 1
ATOM 5670 C CA . ASP B 1 324 ? 33.505 -14.135 29.546 1.00 50.84 302 ASP B CA 1
ATOM 5671 C C . ASP B 1 324 ? 32.388 -15.187 29.656 1.00 51.94 302 ASP B C 1
ATOM 5672 O O . ASP B 1 324 ? 31.482 -15.047 30.479 1.00 49.09 302 ASP B O 1
ATOM 5677 N N . THR B 1 325 ? 32.474 -16.240 28.840 1.00 50.52 303 THR B N 1
ATOM 5678 C CA . THR B 1 325 ? 31.533 -17.360 28.893 1.00 50.03 303 THR B CA 1
ATOM 5679 C C . THR B 1 325 ? 31.593 -18.068 30.253 1.00 53.82 303 THR B C 1
ATOM 5680 O O . THR B 1 325 ? 30.559 -18.432 30.820 1.00 58.61 303 THR B O 1
ATOM 5684 N N . GLN B 1 326 ? 32.803 -18.237 30.777 1.00 48.84 304 GLN B N 1
ATOM 5685 C CA . GLN B 1 326 ? 32.991 -18.786 32.119 1.00 55.17 304 GLN B CA 1
ATOM 5686 C C . GLN B 1 326 ? 32.359 -17.878 33.162 1.00 48.94 304 GLN B C 1
ATOM 5687 O O . GLN B 1 326 ? 31.741 -18.361 34.108 1.00 48.97 304 GLN B O 1
ATOM 5693 N N . THR B 1 327 ? 32.510 -16.564 32.987 1.00 50.10 305 THR B N 1
ATOM 5694 C CA . THR B 1 327 ? 31.901 -15.606 33.908 1.00 43.29 305 THR B CA 1
ATOM 5695 C C . THR B 1 327 ? 30.377 -15.735 33.906 1.00 44.26 305 THR B C 1
ATOM 5696 O O . THR B 1 327 ? 29.753 -15.685 34.965 1.00 49.43 305 THR B O 1
ATOM 5700 N N . LEU B 1 328 ? 29.792 -15.922 32.724 1.00 41.21 306 LEU B N 1
ATOM 5701 C CA . LEU B 1 328 ? 28.351 -16.093 32.596 1.00 42.49 306 LEU B CA 1
ATOM 5702 C C . LEU B 1 328 ? 27.888 -17.342 33.344 1.00 52.04 306 LEU B C 1
ATOM 5703 O O . LEU B 1 328 ? 26.917 -17.289 34.104 1.00 52.10 306 LEU B O 1
ATOM 5708 N N . ALA B 1 329 ? 28.592 -18.453 33.125 1.00 50.17 307 ALA B N 1
ATOM 5709 C CA . ALA B 1 329 ? 28.249 -19.733 33.740 1.00 49.52 307 ALA B CA 1
ATOM 5710 C C . ALA B 1 329 ? 28.197 -19.617 35.264 1.00 47.26 307 ALA B C 1
ATOM 5711 O O . ALA B 1 329 ? 27.276 -20.132 35.893 1.00 48.74 307 ALA B O 1
ATOM 5713 N N . LYS B 1 330 ? 29.183 -18.927 35.833 1.00 43.19 308 LYS B N 1
ATOM 5714 C CA . LYS B 1 330 ? 29.276 -18.688 37.276 1.00 46.75 308 LYS B CA 1
ATOM 5715 C C . LYS B 1 330 ? 28.169 -17.764 37.801 1.00 52.57 308 LYS B C 1
ATOM 5716 O O . LYS B 1 330 ? 27.737 -17.884 38.956 1.00 52.38 308 LYS B O 1
ATOM 5722 N N . MET B 1 331 ? 27.710 -16.849 36.954 1.00 48.36 309 MET B N 1
ATOM 5723 C CA . MET B 1 331 ? 26.611 -15.979 37.325 1.00 45.23 309 MET B CA 1
ATOM 5724 C C . MET B 1 331 ? 25.318 -16.769 37.268 1.00 45.04 309 MET B C 1
ATOM 5725 O O . MET B 1 331 ? 24.461 -16.616 38.133 1.00 38.20 309 MET B O 1
ATOM 5730 N N . CYS B 1 332 ? 25.198 -17.627 36.254 1.00 42.53 310 CYS B N 1
ATOM 5731 C CA . CYS B 1 332 ? 24.041 -18.508 36.115 1.00 51.87 310 CYS B CA 1
ATOM 5732 C C . CYS B 1 332 ? 23.903 -19.405 37.345 1.00 48.04 310 CYS B C 1
ATOM 5733 O O . CYS B 1 332 ? 22.804 -19.615 37.851 1.00 47.37 310 CYS B O 1
ATOM 5736 N N . ASP B 1 333 ? 25.035 -19.915 37.819 1.00 47.53 311 ASP B N 1
ATOM 5737 C CA . ASP B 1 333 ? 25.078 -20.733 39.013 1.00 53.90 311 ASP B CA 1
ATOM 5738 C C . ASP B 1 333 ? 24.590 -19.923 40.207 1.00 54.37 311 ASP B C 1
ATOM 5739 O O . ASP B 1 333 ? 23.732 -20.375 40.960 1.00 40.09 311 ASP B O 1
ATOM 5744 N N . THR B 1 334 ? 25.131 -18.717 40.357 1.00 51.17 312 THR B N 1
ATOM 5745 C CA . THR B 1 334 ? 24.773 -17.849 41.469 1.00 46.24 312 THR B CA 1
ATOM 5746 C C . THR B 1 334 ? 23.280 -17.544 41.502 1.00 44.60 312 THR B C 1
ATOM 5747 O O . THR B 1 334 ? 22.681 -17.503 42.573 1.00 45.31 312 THR B O 1
ATOM 5751 N N . PHE B 1 335 ? 22.677 -17.370 40.334 1.00 42.36 313 PHE B N 1
ATOM 5752 C CA . PHE B 1 335 ? 21.274 -16.964 40.261 1.00 40.82 313 PHE B CA 1
ATOM 5753 C C . PHE B 1 335 ? 20.286 -18.101 39.987 1.00 44.43 313 PHE B C 1
ATOM 5754 O O . PHE B 1 335 ? 19.093 -17.853 39.797 1.00 41.50 313 PHE B O 1
ATOM 5762 N N . GLY B 1 336 ? 20.785 -19.340 39.985 1.00 47.04 314 GLY B N 1
ATOM 5763 C CA . GLY B 1 336 ? 19.936 -20.528 39.882 1.00 45.25 314 GLY B CA 1
ATOM 5764 C C . GLY B 1 336 ? 19.423 -20.797 38.480 1.00 49.98 314 GLY B C 1
ATOM 5765 O O . GLY B 1 336 ? 18.310 -21.305 38.302 1.00 49.49 314 GLY B O 1
ATOM 5766 N N . LEU B 1 337 ? 20.237 -20.453 37.483 1.00 47.88 315 LEU B N 1
ATOM 5767 C CA . LEU B 1 337 ? 19.880 -20.658 36.081 1.00 44.35 315 LEU B CA 1
ATOM 5768 C C . LEU B 1 337 ? 20.694 -21.804 35.508 1.00 45.86 315 LEU B C 1
ATOM 5769 O O . LEU B 1 337 ? 21.829 -22.023 35.929 1.00 40.91 315 LEU B O 1
ATOM 5774 N N . GLY B 1 338 ? 20.112 -22.538 34.561 1.00 43.37 316 GLY B N 1
ATOM 5775 C CA . GLY B 1 338 ? 20.854 -23.561 33.828 1.00 46.22 316 GLY B CA 1
ATOM 5776 C C . GLY B 1 338 ? 21.719 -22.952 32.728 1.00 57.27 316 GLY B C 1
ATOM 5777 O O . GLY B 1 338 ? 21.421 -21.864 32.215 1.00 52.28 316 GLY B O 1
ATOM 5778 N N . VAL B 1 339 ? 22.796 -23.649 32.368 1.00 53.84 317 VAL B N 1
ATOM 5779 C CA . VAL B 1 339 ? 23.665 -23.216 31.276 1.00 49.42 317 VAL B CA 1
ATOM 5780 C C . VAL B 1 339 ? 23.670 -24.223 30.124 1.00 52.04 317 VAL B C 1
ATOM 5781 O O . VAL B 1 339 ? 24.005 -25.400 30.308 1.00 51.25 317 VAL B O 1
ATOM 5785 N N . SER B 1 340 ? 23.292 -23.741 28.940 1.00 57.46 318 SER B N 1
ATOM 5786 C CA . SER B 1 340 ? 23.323 -24.520 27.699 1.00 51.96 318 SER B CA 1
ATOM 5787 C C . SER B 1 340 ? 24.269 -23.808 26.713 1.00 55.82 318 SER B C 1
ATOM 5788 O O . SER B 1 340 ? 25.042 -22.943 27.127 1.00 53.87 318 SER B O 1
ATOM 5791 N N . MET B 1 341 ? 24.236 -24.175 25.430 1.00 63.25 319 MET B N 1
ATOM 5792 C CA . MET B 1 341 ? 25.078 -23.505 24.423 1.00 62.94 319 MET B CA 1
ATOM 5793 C C . MET B 1 341 ? 24.393 -23.351 23.066 1.00 68.92 319 MET B C 1
ATOM 5794 O O . MET B 1 341 ? 23.771 -24.292 22.565 1.00 72.71 319 MET B O 1
ATOM 5799 N N . HIS B 1 342 ? 24.525 -22.157 22.487 1.00 60.16 320 HIS B N 1
ATOM 5800 C CA . HIS B 1 342 ? 23.930 -21.811 21.195 1.00 59.36 320 HIS B CA 1
ATOM 5801 C C . HIS B 1 342 ? 24.968 -21.862 20.064 1.00 60.28 320 HIS B C 1
ATOM 5802 O O . HIS B 1 342 ? 26.166 -21.693 20.300 1.00 59.36 320 HIS B O 1
ATOM 5809 N N . SER B 1 343 ? 24.495 -22.079 18.838 1.00 63.25 321 SER B N 1
ATOM 5810 C CA . SER B 1 343 ? 25.375 -22.277 17.683 1.00 62.87 321 SER B CA 1
ATOM 5811 C C . SER B 1 343 ? 24.936 -21.479 16.455 1.00 51.39 321 SER B C 1
ATOM 5812 O O . SER B 1 343 ? 23.757 -21.211 16.276 1.00 50.54 321 SER B O 1
ATOM 5815 N N . ASN B 1 344 ? 25.877 -21.164 15.591 1.00 54.29 322 ASN B N 1
ATOM 5816 C CA . ASN B 1 344 ? 25.594 -20.672 14.257 1.00 59.22 322 ASN B CA 1
ATOM 5817 C C . ASN B 1 344 ? 26.495 -21.454 13.343 1.00 62.04 322 ASN B C 1
ATOM 5818 O O . ASN B 1 344 ? 27.475 -21.990 13.811 1.00 60.83 322 ASN B O 1
ATOM 5823 N N . SER B 1 345 ? 26.194 -21.504 12.051 1.00 58.47 323 SER B N 1
ATOM 5824 C CA . SER B 1 345 ? 26.923 -22.374 11.153 1.00 52.61 323 SER B CA 1
ATOM 5825 C C . SER B 1 345 ? 28.390 -22.081 11.277 1.00 59.45 323 SER B C 1
ATOM 5826 O O . SER B 1 345 ? 28.820 -20.942 11.220 1.00 59.04 323 SER B O 1
ATOM 5829 N N . HIS B 1 346 ? 29.156 -23.137 11.467 1.00 48.84 324 HIS B N 1
ATOM 5830 C CA . HIS B 1 346 ? 30.531 -23.002 11.867 1.00 55.71 324 HIS B CA 1
ATOM 5831 C C . HIS B 1 346 ? 31.341 -24.183 11.416 1.00 55.49 324 HIS B C 1
ATOM 5832 O O . HIS B 1 346 ? 30.809 -25.208 11.042 1.00 60.15 324 HIS B O 1
ATOM 5839 N N . LEU B 1 347 ? 32.644 -24.015 11.443 1.00 59.83 325 LEU B N 1
ATOM 5840 C CA . LEU B 1 347 ? 33.559 -25.104 11.119 1.00 74.56 325 LEU B CA 1
ATOM 5841 C C . LEU B 1 347 ? 34.322 -25.583 12.362 1.00 73.39 325 LEU B C 1
ATOM 5842 O O . LEU B 1 347 ? 33.905 -25.317 13.493 1.00 78.55 325 LEU B O 1
ATOM 5847 N N . GLY B 1 348 ? 35.432 -26.282 12.139 1.00 72.33 326 GLY B N 1
ATOM 5848 C CA . GLY B 1 348 ? 36.157 -26.984 13.194 1.00 66.55 326 GLY B CA 1
ATOM 5849 C C . GLY B 1 348 ? 36.747 -26.140 14.306 1.00 68.27 326 GLY B C 1
ATOM 5850 O O . GLY B 1 348 ? 36.762 -26.573 15.459 1.00 68.60 326 GLY B O 1
ATOM 5851 N N . ILE B 1 349 ? 37.237 -24.946 13.971 1.00 60.63 327 ILE B N 1
ATOM 5852 C CA . ILE B 1 349 ? 37.895 -24.079 14.966 1.00 64.62 327 ILE B CA 1
ATOM 5853 C C . ILE B 1 349 ? 36.909 -23.583 16.031 1.00 69.56 327 ILE B C 1
ATOM 5854 O O . ILE B 1 349 ? 37.245 -23.520 17.215 1.00 60.71 327 ILE B O 1
ATOM 5859 N N . SER B 1 350 ? 35.695 -23.249 15.598 1.00 70.08 328 SER B N 1
ATOM 5860 C CA . SER B 1 350 ? 34.622 -22.861 16.503 1.00 65.87 328 SER B CA 1
ATOM 5861 C C . SER B 1 350 ? 34.197 -24.053 17.344 1.00 73.89 328 SER B C 1
ATOM 5862 O O . SER B 1 350 ? 33.990 -23.924 18.555 1.00 66.89 328 SER B O 1
ATOM 5865 N N . LEU B 1 351 ? 34.078 -25.209 16.691 1.00 64.43 329 LEU B N 1
ATOM 5866 C CA . LEU B 1 351 ? 33.654 -26.435 17.354 1.00 67.70 329 LEU B CA 1
ATOM 5867 C C . LEU B 1 351 ? 34.581 -26.805 18.505 1.00 70.30 329 LEU B C 1
ATOM 5868 O O . LEU B 1 351 ? 34.113 -27.071 19.608 1.00 75.04 329 LEU B O 1
ATOM 5873 N N . MET B 1 352 ? 35.888 -26.810 18.251 1.00 69.04 330 MET B N 1
ATOM 5874 C CA . MET B 1 352 ? 36.864 -27.070 19.308 1.00 69.93 330 MET B CA 1
ATOM 5875 C C . MET B 1 352 ? 36.810 -26.013 20.404 1.00 65.71 330 MET B C 1
ATOM 5876 O O . MET B 1 352 ? 36.961 -26.333 21.582 1.00 72.04 330 MET B O 1
ATOM 5881 N N . ALA B 1 353 ? 36.594 -24.761 20.007 1.00 62.44 331 ALA B N 1
ATOM 5882 C CA . ALA B 1 353 ? 36.487 -23.650 20.953 1.00 62.23 331 ALA B CA 1
ATOM 5883 C C . ALA B 1 353 ? 35.265 -23.812 21.858 1.00 56.76 331 ALA B C 1
ATOM 5884 O O . ALA B 1 353 ? 35.366 -23.638 23.072 1.00 55.22 331 ALA B O 1
ATOM 5886 N N . MET B 1 354 ? 34.123 -24.142 21.257 1.00 55.58 332 MET B N 1
ATOM 5887 C CA . MET B 1 354 ? 32.895 -24.426 21.997 1.00 61.08 332 MET B CA 1
ATOM 5888 C C . MET B 1 354 ? 33.163 -25.528 23.019 1.00 62.03 332 MET B C 1
ATOM 5889 O O . MET B 1 354 ? 32.874 -25.366 24.203 1.00 68.56 332 MET B O 1
ATOM 5894 N N . ALA B 1 355 ? 33.740 -26.631 22.542 1.00 65.67 333 ALA B N 1
ATOM 5895 C CA . ALA B 1 355 ? 34.024 -27.811 23.360 1.00 65.20 333 ALA B CA 1
ATOM 5896 C C . ALA B 1 355 ? 34.974 -27.525 24.518 1.00 57.39 333 ALA B C 1
ATOM 5897 O O . ALA B 1 355 ? 34.691 -27.906 25.651 1.00 66.59 333 ALA B O 1
ATOM 5899 N N . HIS B 1 356 ? 36.082 -26.842 24.234 1.00 49.37 334 HIS B N 1
ATOM 5900 C CA . HIS B 1 356 ? 37.081 -26.505 25.257 1.00 58.72 334 HIS B CA 1
ATOM 5901 C C . HIS B 1 356 ? 36.564 -25.661 26.436 1.00 65.90 334 HIS B C 1
ATOM 5902 O O . HIS B 1 356 ? 36.953 -25.901 27.579 1.00 64.95 334 HIS B O 1
ATOM 5909 N N . VAL B 1 357 ? 35.709 -24.674 26.163 1.00 60.60 335 VAL B N 1
ATOM 5910 C CA . VAL B 1 357 ? 35.164 -23.841 27.242 1.00 58.21 335 VAL B CA 1
ATOM 5911 C C . VAL B 1 357 ? 34.059 -24.577 28.004 1.00 52.34 335 VAL B C 1
ATOM 5912 O O . VAL B 1 357 ? 33.948 -24.448 29.222 1.00 56.94 335 VAL B O 1
ATOM 5916 N N . ALA B 1 358 ? 33.260 -25.358 27.284 1.00 48.65 336 ALA B N 1
ATOM 5917 C CA . ALA B 1 358 ? 32.208 -26.149 27.908 1.00 57.72 336 ALA B CA 1
ATOM 5918 C C . ALA B 1 358 ? 32.797 -27.246 28.801 1.00 65.07 336 ALA B C 1
ATOM 5919 O O . ALA B 1 358 ? 32.208 -27.610 29.824 1.00 69.82 336 ALA B O 1
ATOM 5921 N N . ALA B 1 359 ? 33.971 -27.747 28.416 1.00 65.48 337 ALA B N 1
ATOM 5922 C CA . ALA B 1 359 ? 34.671 -28.776 29.180 1.00 63.68 337 ALA B CA 1
ATOM 5923 C C . ALA B 1 359 ? 35.216 -28.223 30.486 1.00 64.74 337 ALA B C 1
ATOM 5924 O O . ALA B 1 359 ? 35.481 -28.976 31.423 1.00 76.86 337 ALA B O 1
ATOM 5926 N N . ALA B 1 360 ? 35.368 -26.903 30.542 1.00 59.05 338 ALA B N 1
ATOM 5927 C CA . ALA B 1 360 ? 35.959 -26.235 31.695 1.00 48.25 338 ALA B CA 1
ATOM 5928 C C . ALA B 1 360 ? 34.945 -25.693 32.703 1.00 49.03 338 ALA B C 1
ATOM 5929 O O . ALA B 1 360 ? 35.343 -25.242 33.777 1.00 48.51 338 ALA B O 1
ATOM 5931 N N . VAL B 1 361 ? 33.652 -25.712 32.378 1.00 51.51 339 VAL B N 1
ATOM 5932 C CA . VAL B 1 361 ? 32.667 -25.198 33.342 1.00 59.68 339 VAL B CA 1
ATOM 5933 C C . VAL B 1 361 ? 31.851 -26.313 33.973 1.00 57.13 339 VAL B C 1
ATOM 5934 O O . VAL B 1 361 ? 31.209 -27.091 33.263 1.00 57.59 339 VAL B O 1
ATOM 5938 N N . PRO B 1 362 ? 31.913 -26.416 35.316 1.00 55.98 340 PRO B N 1
ATOM 5939 C CA . PRO B 1 362 ? 31.250 -27.487 36.052 1.00 54.67 340 PRO B CA 1
ATOM 5940 C C . PRO B 1 362 ? 29.751 -27.559 35.800 1.00 54.63 340 PRO B C 1
ATOM 5941 O O . PRO B 1 362 ? 29.211 -28.653 35.674 1.00 57.39 340 PRO B O 1
ATOM 5945 N N . ASN B 1 363 ? 29.089 -26.411 35.687 1.00 54.66 341 ASN B N 1
ATOM 5946 C CA . ASN B 1 363 ? 27.630 -26.408 35.611 1.00 55.57 341 ASN B CA 1
ATOM 5947 C C . ASN B 1 363 ? 27.012 -26.348 34.206 1.00 60.41 341 ASN B C 1
ATOM 5948 O O . ASN B 1 363 ? 25.835 -25.998 34.058 1.00 65.73 341 ASN B O 1
ATOM 5953 N N . LEU B 1 364 ? 27.784 -26.686 33.177 1.00 65.64 342 LEU B N 1
ATOM 5954 C CA . LEU B 1 364 ? 27.190 -26.870 31.851 1.00 72.54 342 LEU B CA 1
ATOM 5955 C C . LEU B 1 364 ? 26.787 -28.334 31.678 1.00 77.65 342 LEU B C 1
ATOM 5956 O O . LEU B 1 364 ? 27.550 -29.145 31.144 1.00 84.88 342 LEU B O 1
ATOM 5961 N N . ASP B 1 365 ? 25.584 -28.658 32.147 1.00 90.76 343 ASP B N 1
ATOM 5962 C CA . ASP B 1 365 ? 25.068 -30.024 32.106 1.00 90.71 343 ASP B CA 1
ATOM 5963 C C . ASP B 1 365 ? 24.533 -30.353 30.723 1.00 90.55 343 ASP B C 1
ATOM 5964 O O . ASP B 1 365 ? 24.869 -31.395 30.153 1.00 96.38 343 ASP B O 1
ATOM 5969 N N . TYR B 1 366 ? 23.705 -29.451 30.194 1.00 79.75 344 TYR B N 1
ATOM 5970 C CA . TYR B 1 366 ? 22.997 -29.652 28.927 1.00 69.37 344 TYR B CA 1
ATOM 5971 C C . TYR B 1 366 ? 23.923 -29.878 27.733 1.00 66.03 344 TYR B C 1
ATOM 5972 O O . TYR B 1 366 ? 25.056 -29.395 27.711 1.00 62.96 344 TYR B O 1
ATOM 5981 N N . ALA B 1 367 ? 23.432 -30.621 26.745 1.00 63.23 345 ALA B N 1
ATOM 5982 C CA . ALA B 1 367 ? 24.176 -30.829 25.512 1.00 63.43 345 ALA B CA 1
ATOM 5983 C C . ALA B 1 367 ? 24.200 -29.548 24.675 1.00 65.96 345 ALA B C 1
ATOM 5984 O O . ALA B 1 367 ? 23.157 -28.931 24.427 1.00 57.65 345 ALA B O 1
ATOM 5986 N N . CYS B 1 368 ? 25.404 -29.154 24.264 1.00 62.73 346 CYS B N 1
ATOM 5987 C CA . CYS B 1 368 ? 25.606 -28.005 23.386 1.00 63.02 346 CYS B CA 1
ATOM 5988 C C . CYS B 1 368 ? 24.976 -28.232 22.024 1.00 65.57 346 CYS B C 1
ATOM 5989 O O . CYS B 1 368 ? 25.065 -29.332 21.480 1.00 67.74 346 CYS B O 1
ATOM 5992 N N . ASP B 1 369 ? 24.335 -27.194 21.486 1.00 64.70 347 ASP B N 1
ATOM 5993 C CA . ASP B 1 369 ? 23.848 -27.206 20.103 1.00 63.21 347 ASP B CA 1
ATOM 5994 C C . ASP B 1 369 ? 25.019 -27.117 19.128 1.00 60.22 347 ASP B C 1
ATOM 5995 O O . ASP B 1 369 ? 26.060 -26.546 19.462 1.00 54.48 347 ASP B O 1
ATOM 6000 N N . THR B 1 370 ? 24.854 -27.690 17.932 1.00 65.95 348 THR B N 1
ATOM 6001 C CA . THR B 1 370 ? 25.850 -27.523 16.860 1.00 67.86 348 THR B CA 1
ATOM 6002 C C . THR B 1 370 ? 25.283 -27.580 15.440 1.00 67.14 348 THR B C 1
ATOM 6003 O O . THR B 1 370 ? 24.244 -28.195 15.194 1.00 62.20 348 THR B O 1
ATOM 6007 N N . HIS B 1 371 ? 25.992 -26.942 14.513 1.00 73.38 349 HIS B N 1
ATOM 6008 C CA . HIS B 1 371 ? 25.620 -26.951 13.101 1.00 77.56 349 HIS B CA 1
ATOM 6009 C C . HIS B 1 371 ? 26.439 -27.953 12.274 1.00 70.39 349 HIS B C 1
ATOM 6010 O O . HIS B 1 371 ? 26.106 -28.225 11.115 1.00 67.15 349 HIS B O 1
ATOM 6017 N N . TYR B 1 372 ? 27.474 -28.521 12.894 1.00 65.32 350 TYR B N 1
ATOM 6018 C CA . TYR B 1 372 ? 28.468 -29.367 12.216 1.00 69.99 350 TYR B CA 1
ATOM 6019 C C . TYR B 1 372 ? 27.917 -30.397 11.223 1.00 77.43 350 TYR B C 1
ATOM 6020 O O . TYR B 1 372 ? 28.424 -30.488 10.106 1.00 90.30 350 TYR B O 1
ATOM 6029 N N . PRO B 1 373 ? 26.879 -31.169 11.612 1.00 74.85 351 PRO B N 1
ATOM 6030 C CA . PRO B 1 373 ? 26.305 -32.140 10.669 1.00 80.13 351 PRO B CA 1
ATOM 6031 C C . PRO B 1 373 ? 25.922 -31.579 9.292 1.00 78.59 351 PRO B C 1
ATOM 6032 O O . PRO B 1 373 ? 25.966 -32.309 8.300 1.00 91.07 351 PRO B O 1
ATOM 6036 N N . TRP B 1 374 ? 25.551 -30.303 9.239 1.00 75.70 352 TRP B N 1
ATOM 6037 C CA . TRP B 1 374 ? 25.050 -29.691 8.011 1.00 65.60 352 TRP B CA 1
ATOM 6038 C C . TRP B 1 374 ? 26.152 -29.160 7.101 1.00 66.08 352 TRP B C 1
ATOM 6039 O O . TRP B 1 374 ? 25.881 -28.792 5.958 1.00 65.30 352 TRP B O 1
ATOM 6050 N N . GLN B 1 375 ? 27.378 -29.104 7.620 1.00 65.04 353 GLN B N 1
ATOM 6051 C CA A GLN B 1 375 ? 28.533 -28.651 6.848 0.50 71.69 353 GLN B CA 1
ATOM 6052 C CA B GLN B 1 375 ? 28.529 -28.648 6.843 0.50 75.60 353 GLN B CA 1
ATOM 6053 C C . GLN B 1 375 ? 29.203 -29.820 6.127 1.00 79.24 353 GLN B C 1
ATOM 6054 O O . GLN B 1 375 ? 29.303 -30.922 6.673 1.00 86.50 353 GLN B O 1
ATOM 6065 N N . GLU B 1 376 ? 29.661 -29.566 4.904 1.00 82.60 354 GLU B N 1
ATOM 6066 C CA . GLU B 1 376 ? 30.200 -30.604 4.018 1.00 84.41 354 GLU B CA 1
ATOM 6067 C C . GLU B 1 376 ? 31.647 -31.011 4.326 1.00 87.51 354 GLU B C 1
ATOM 6068 O O . GLU B 1 376 ? 32.471 -30.153 4.660 1.00 87.52 354 GLU B O 1
ATOM 6074 N N . PRO B 1 377 ? 31.957 -32.325 4.201 1.00 90.75 355 PRO B N 1
ATOM 6075 C CA . PRO B 1 377 ? 33.284 -32.910 4.491 1.00 86.15 355 PRO B CA 1
ATOM 6076 C C . PRO B 1 377 ? 34.454 -32.308 3.694 1.00 85.93 355 PRO B C 1
ATOM 6077 O O . PRO B 1 377 ? 35.562 -32.169 4.223 1.00 81.10 355 PRO B O 1
ATOM 6081 N N . ASP B 1 378 ? 34.202 -31.956 2.437 1.00 91.88 356 ASP B N 1
ATOM 6082 C CA . ASP B 1 378 ? 35.219 -31.345 1.582 1.00 93.69 356 ASP B CA 1
ATOM 6083 C C . ASP B 1 378 ? 35.519 -29.892 1.953 1.00 100.62 356 ASP B C 1
ATOM 6084 O O . ASP B 1 378 ? 36.598 -29.379 1.646 1.00 89.12 356 ASP B O 1
ATOM 6089 N N . GLU B 1 379 ? 34.569 -29.241 2.623 1.00 100.84 357 GLU B N 1
ATOM 6090 C CA . GLU B 1 379 ? 34.658 -27.806 2.899 1.00 97.64 357 GLU B CA 1
ATOM 6091 C C . GLU B 1 379 ? 35.095 -27.446 4.323 1.00 89.40 357 GLU B C 1
ATOM 6092 O O . GLU B 1 379 ? 34.746 -26.382 4.836 1.00 83.61 357 GLU B O 1
ATOM 6098 N N . GLU B 1 380 ? 35.861 -28.333 4.950 1.00 84.38 358 GLU B N 1
ATOM 6099 C CA . GLU B 1 380 ? 36.458 -28.060 6.257 1.00 76.83 358 GLU B CA 1
ATOM 6100 C C . GLU B 1 380 ? 37.822 -27.389 6.065 1.00 70.77 358 GLU B C 1
ATOM 6101 O O . GLU B 1 380 ? 38.508 -27.678 5.097 1.00 68.16 358 GLU B O 1
ATOM 6107 N N . VAL B 1 381 ? 38.210 -26.503 6.983 1.00 70.55 359 VAL B N 1
ATOM 6108 C CA . VAL B 1 381 ? 39.443 -25.713 6.834 1.00 75.39 359 VAL B CA 1
ATOM 6109 C C . VAL B 1 381 ? 40.644 -26.231 7.618 1.00 79.79 359 VAL B C 1
ATOM 6110 O O . VAL B 1 381 ? 41.736 -25.657 7.537 1.00 74.91 359 VAL B O 1
ATOM 6114 N N . ILE B 1 382 ? 40.444 -27.292 8.392 1.00 82.79 360 ILE B N 1
ATOM 6115 C CA . ILE B 1 382 ? 41.537 -27.860 9.179 1.00 86.17 360 ILE B CA 1
ATOM 6116 C C . ILE B 1 382 ? 42.092 -29.131 8.544 1.00 91.34 360 ILE B C 1
ATOM 6117 O O . ILE B 1 382 ? 41.424 -29.770 7.721 1.00 86.59 360 ILE B O 1
ATOM 6122 N N . LYS B 1 383 ? 43.314 -29.488 8.935 1.00 82.54 361 LYS B N 1
ATOM 6123 C CA . LYS B 1 383 ? 43.934 -30.728 8.482 1.00 81.28 361 LYS B CA 1
ATOM 6124 C C . LYS B 1 383 ? 43.284 -31.935 9.146 1.00 86.71 361 LYS B C 1
ATOM 6125 O O . LYS B 1 383 ? 43.060 -31.944 10.360 1.00 96.13 361 LYS B O 1
ATOM 6131 N N . GLY B 1 384 ? 42.972 -32.941 8.335 1.00 88.07 362 GLY B N 1
ATOM 6132 C CA . GLY B 1 384 ? 42.336 -34.167 8.814 1.00 88.94 362 GLY B CA 1
ATOM 6133 C C . GLY B 1 384 ? 40.866 -34.254 8.445 1.00 82.49 362 GLY B C 1
ATOM 6134 O O . GLY B 1 384 ? 40.181 -35.210 8.820 1.00 73.91 362 GLY B O 1
ATOM 6135 N N . GLY B 1 385 ? 40.387 -33.254 7.706 1.00 77.80 363 GLY B N 1
ATOM 6136 C CA . GLY B 1 385 ? 38.973 -33.149 7.341 1.00 72.50 363 GLY B CA 1
ATOM 6137 C C . GLY B 1 385 ? 38.109 -32.792 8.537 1.00 79.26 363 GLY B C 1
ATOM 6138 O O . GLY B 1 385 ? 38.616 -32.301 9.557 1.00 66.74 363 GLY B O 1
ATOM 6139 N N . LYS B 1 386 ? 36.806 -33.048 8.405 1.00 82.70 364 LYS B N 1
ATOM 6140 C CA . LYS B 1 386 ? 35.826 -32.826 9.475 1.00 85.34 364 LYS B CA 1
ATOM 6141 C C . LYS B 1 386 ? 36.183 -33.572 10.754 1.00 91.71 364 LYS B C 1
ATOM 6142 O O . LYS B 1 386 ? 36.607 -34.729 10.711 1.00 91.63 364 LYS B O 1
ATOM 6148 N N . LEU B 1 387 ? 35.998 -32.902 11.888 1.00 85.67 365 LEU B N 1
ATOM 6149 C CA . LEU B 1 387 ? 36.276 -33.489 13.195 1.00 83.02 365 LEU B CA 1
ATOM 6150 C C . LEU B 1 387 ? 35.260 -34.566 13.587 1.00 79.16 365 LEU B C 1
ATOM 6151 O O . LEU B 1 387 ? 34.114 -34.549 13.120 1.00 71.25 365 LEU B O 1
ATOM 6156 N N . PRO B 1 388 ? 35.684 -35.519 14.438 1.00 82.95 366 PRO B N 1
ATOM 6157 C CA . PRO B 1 388 ? 34.800 -36.624 14.782 1.00 79.65 366 PRO B CA 1
ATOM 6158 C C . PRO B 1 388 ? 33.917 -36.348 16.004 1.00 79.67 366 PRO B C 1
ATOM 6159 O O . PRO B 1 388 ? 34.372 -35.788 17.013 1.00 67.21 366 PRO B O 1
ATOM 6163 N N . ILE B 1 389 ? 32.653 -36.731 15.890 1.00 71.66 367 ILE B N 1
ATOM 6164 C CA . ILE B 1 389 ? 31.737 -36.707 17.015 1.00 84.05 367 ILE B CA 1
ATOM 6165 C C . ILE B 1 389 ? 31.293 -38.150 17.267 1.00 91.99 367 ILE B C 1
ATOM 6166 O O . ILE B 1 389 ? 30.444 -38.689 16.548 1.00 86.96 367 ILE B O 1
ATOM 6171 N N . VAL B 1 390 ? 31.904 -38.773 18.274 1.00 89.78 368 VAL B N 1
ATOM 6172 C CA . VAL B 1 390 ? 31.588 -40.149 18.650 1.00 91.03 368 VAL B CA 1
ATOM 6173 C C . VAL B 1 390 ? 30.821 -40.160 19.967 1.00 85.76 368 VAL B C 1
ATOM 6174 O O . VAL B 1 390 ? 31.283 -39.600 20.970 1.00 81.16 368 VAL B O 1
ATOM 6178 N N . ASP B 1 391 ? 29.653 -40.804 19.939 1.00 81.38 369 ASP B N 1
ATOM 6179 C CA . ASP B 1 391 ? 28.723 -40.880 21.074 1.00 87.43 369 ASP B CA 1
ATOM 6180 C C . ASP B 1 391 ? 28.111 -39.515 21.381 1.00 85.66 369 ASP B C 1
ATOM 6181 O O . ASP B 1 391 ? 27.809 -39.198 22.534 1.00 90.96 369 ASP B O 1
ATOM 6186 N N . GLY B 1 392 ? 27.925 -38.716 20.333 1.00 82.01 370 GLY B N 1
ATOM 6187 C CA . GLY B 1 392 ? 27.384 -37.369 20.462 1.00 69.35 370 GLY B CA 1
ATOM 6188 C C . GLY B 1 392 ? 28.314 -36.410 21.179 1.00 72.28 370 GLY B C 1
ATOM 6189 O O . GLY B 1 392 ? 27.896 -35.321 21.567 1.00 72.73 370 GLY B O 1
ATOM 6190 N N . CYS B 1 393 ? 29.576 -36.807 21.340 1.00 63.18 371 CYS B N 1
ATOM 6191 C CA . CYS B 1 393 ? 30.530 -36.029 22.123 1.00 63.03 371 CYS B CA 1
ATOM 6192 C C . CYS B 1 393 ? 31.823 -35.742 21.387 1.00 66.50 371 CYS B C 1
ATOM 6193 O O . CYS B 1 393 ? 32.312 -36.561 20.610 1.00 72.52 371 CYS B O 1
ATOM 6196 N N . VAL B 1 394 ? 32.376 -34.566 21.654 1.00 72.07 372 VAL B N 1
ATOM 6197 C CA . VAL B 1 394 ? 33.684 -34.197 21.149 1.00 71.75 372 VAL B CA 1
ATOM 6198 C C . VAL B 1 394 ? 34.720 -34.530 22.216 1.00 75.16 372 VAL B C 1
ATOM 6199 O O . VAL B 1 394 ? 34.574 -34.143 23.377 1.00 77.80 372 VAL B O 1
ATOM 6203 N N . LYS B 1 395 ? 35.755 -35.261 21.814 1.00 75.16 373 LYS B N 1
ATOM 6204 C CA . LYS B 1 395 ? 36.825 -35.652 22.718 1.00 76.40 373 LYS B CA 1
ATOM 6205 C C . LYS B 1 395 ? 37.799 -34.494 22.934 1.00 75.01 373 LYS B C 1
ATOM 6206 O O . LYS B 1 395 ? 38.179 -33.814 21.982 1.00 78.82 373 LYS B O 1
ATOM 6212 N N . ILE B 1 396 ? 38.186 -34.273 24.189 1.00 74.11 374 ILE B N 1
ATOM 6213 C CA . ILE B 1 396 ? 39.205 -33.279 24.537 1.00 78.78 374 ILE B CA 1
ATOM 6214 C C . ILE B 1 396 ? 40.543 -33.988 24.765 1.00 84.67 374 ILE B C 1
ATOM 6215 O O . ILE B 1 396 ? 40.812 -34.510 25.851 1.00 83.65 374 ILE B O 1
ATOM 6220 N N . THR B 1 397 ? 41.380 -34.002 23.732 1.00 83.98 375 THR B N 1
ATOM 6221 C CA . THR B 1 397 ? 42.677 -34.673 23.804 1.00 79.86 375 THR B CA 1
ATOM 6222 C C . THR B 1 397 ? 43.688 -33.841 24.593 1.00 71.11 375 THR B C 1
ATOM 6223 O O . THR B 1 397 ? 43.315 -32.898 25.292 1.00 75.58 375 THR B O 1
ATOM 6227 N N . ARG B 1 398 ? 44.963 -34.202 24.485 1.00 74.82 376 ARG B N 1
ATOM 6228 C CA . ARG B 1 398 ? 46.033 -33.484 25.178 1.00 75.94 376 ARG B CA 1
ATOM 6229 C C . ARG B 1 398 ? 46.848 -32.621 24.211 1.00 74.51 376 ARG B C 1
ATOM 6230 O O . ARG B 1 398 ? 47.884 -32.053 24.585 1.00 64.87 376 ARG B O 1
ATOM 6238 N N . ALA B 1 399 ? 46.366 -32.525 22.972 1.00 70.04 377 ALA B N 1
ATOM 6239 C CA . ALA B 1 399 ? 47.023 -31.728 21.940 1.00 75.29 377 ALA B CA 1
ATOM 6240 C C . ALA B 1 399 ? 47.032 -30.248 22.332 1.00 79.93 377 ALA B C 1
ATOM 6241 O O . ALA B 1 399 ? 46.012 -29.727 22.790 1.00 87.61 377 ALA B O 1
ATOM 6243 N N . PRO B 1 400 ? 48.189 -29.572 22.172 1.00 84.51 378 PRO B N 1
ATOM 6244 C CA . PRO B 1 400 ? 48.322 -28.160 22.556 1.00 85.69 378 PRO B CA 1
ATOM 6245 C C . PRO B 1 400 ? 47.314 -27.249 21.855 1.00 81.99 378 PRO B C 1
ATOM 6246 O O . PRO B 1 400 ? 46.864 -27.553 20.742 1.00 72.52 378 PRO B O 1
ATOM 6250 N N . GLY B 1 401 ? 46.967 -26.147 22.517 1.00 78.63 379 GLY B N 1
ATOM 6251 C CA . GLY B 1 401 ? 45.954 -25.222 22.019 1.00 76.14 379 GLY B 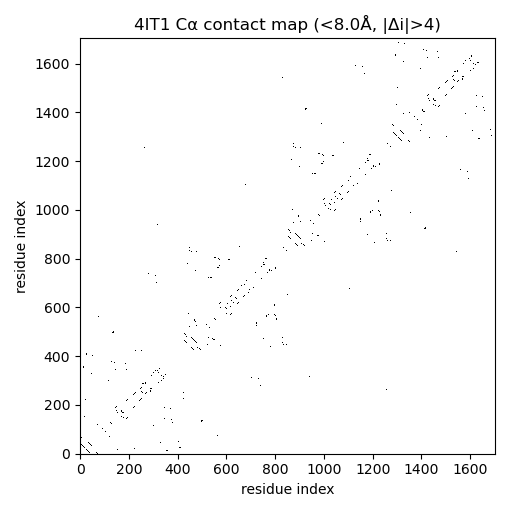CA 1
ATOM 6252 C C . GLY B 1 401 ? 44.645 -25.917 21.705 1.00 72.66 379 GLY B C 1
ATOM 6253 O O . GLY B 1 401 ? 44.202 -26.791 22.459 1.00 72.47 379 GLY B O 1
ATOM 6254 N N . LEU B 1 402 ? 44.037 -25.540 20.582 1.00 67.91 380 LEU B N 1
ATOM 6255 C CA . LEU B 1 402 ? 42.816 -26.198 20.105 1.00 71.15 380 LEU B CA 1
ATOM 6256 C C . LEU B 1 402 ? 43.084 -27.568 19.477 1.00 67.74 380 LEU B C 1
ATOM 6257 O O . LEU B 1 402 ? 42.144 -28.294 19.126 1.00 63.40 380 LEU B O 1
ATOM 6262 N N . GLY B 1 403 ? 44.366 -27.913 19.347 1.00 78.07 381 GLY B N 1
ATOM 6263 C CA . GLY B 1 403 ? 44.791 -29.159 18.712 1.00 81.92 381 GLY B CA 1
ATOM 6264 C C . GLY B 1 403 ? 44.438 -29.218 17.240 1.00 81.23 381 GLY B C 1
ATOM 6265 O O . GLY B 1 403 ? 44.074 -30.279 16.725 1.00 83.88 381 GLY B O 1
ATOM 6266 N N . LEU B 1 404 ? 44.543 -28.074 16.566 1.00 74.97 382 LEU B N 1
ATOM 6267 C CA . LEU B 1 404 ? 44.144 -27.960 15.167 1.00 74.55 382 LEU B CA 1
ATOM 6268 C C . LEU B 1 404 ? 45.204 -27.302 14.286 1.00 80.79 382 LEU B C 1
ATOM 6269 O O . LEU B 1 404 ? 45.934 -26.400 14.722 1.00 65.66 382 LEU B O 1
ATOM 6274 N N . GLU B 1 405 ? 45.273 -27.764 13.040 1.00 90.13 383 GLU B N 1
ATOM 6275 C CA . GLU B 1 405 ? 46.142 -27.160 12.036 1.00 93.86 383 GLU B CA 1
ATOM 6276 C C . GLU B 1 405 ? 45.342 -26.650 10.842 1.00 83.20 383 GLU B C 1
ATOM 6277 O O . GLU B 1 405 ? 44.470 -27.349 10.308 1.00 63.55 383 GLU B O 1
ATOM 6283 N N . LEU B 1 406 ? 45.651 -25.421 10.438 1.00 83.24 384 LEU B N 1
ATOM 6284 C CA . LEU B 1 406 ? 44.943 -24.757 9.351 1.00 84.13 384 LEU B CA 1
ATOM 6285 C C . LEU B 1 406 ? 45.433 -25.238 7.988 1.00 86.41 384 LEU B C 1
ATOM 6286 O O . LEU B 1 406 ? 46.604 -25.065 7.637 1.00 87.11 384 LEU B O 1
ATOM 6291 N N . ASP B 1 407 ? 44.522 -25.852 7.238 1.00 77.64 385 ASP B N 1
ATOM 6292 C CA . ASP B 1 407 ? 44.790 -26.307 5.880 1.00 80.67 385 ASP B CA 1
ATOM 6293 C C . ASP B 1 407 ? 44.695 -25.123 4.904 1.00 88.08 385 ASP B C 1
ATOM 6294 O O . ASP B 1 407 ? 43.600 -24.734 4.482 1.00 90.00 385 ASP B O 1
ATOM 6299 N N . HIS B 1 408 ? 45.850 -24.563 4.550 1.00 79.93 386 HIS B N 1
ATOM 6300 C CA . HIS B 1 408 ? 45.914 -23.344 3.731 1.00 88.40 386 HIS B CA 1
ATOM 6301 C C . HIS B 1 408 ? 45.299 -23.459 2.333 1.00 85.00 386 HIS B C 1
ATOM 6302 O O . HIS B 1 408 ? 44.601 -22.547 1.888 1.00 87.41 386 HIS B O 1
ATOM 6309 N N . ASP B 1 409 ? 45.554 -24.572 1.648 1.00 89.91 387 ASP B N 1
ATOM 6310 C CA . ASP B 1 409 ? 44.943 -24.837 0.342 1.00 97.55 387 ASP B CA 1
ATOM 6311 C C . ASP B 1 409 ? 43.427 -24.832 0.460 1.00 91.82 387 ASP B C 1
ATOM 6312 O O . ASP B 1 409 ? 42.722 -24.313 -0.408 1.00 100.90 387 ASP B O 1
ATOM 6317 N N . GLN B 1 410 ? 42.937 -25.407 1.551 1.00 85.45 388 GLN B N 1
ATOM 6318 C CA . GLN B 1 410 ? 41.516 -25.450 1.824 1.00 79.28 388 GLN B CA 1
ATOM 6319 C C . GLN B 1 410 ? 40.981 -24.052 2.120 1.00 72.22 388 GLN B C 1
ATOM 6320 O O . GLN B 1 410 ? 39.873 -23.706 1.703 1.00 67.51 388 GLN B O 1
ATOM 6326 N N . LEU B 1 411 ? 41.789 -23.262 2.827 1.00 67.94 389 LEU B N 1
ATOM 6327 C CA . LEU B 1 411 ? 41.471 -21.877 3.152 1.00 70.13 389 LEU B CA 1
ATOM 6328 C C . LEU B 1 411 ? 41.260 -21.063 1.879 1.00 81.56 389 LEU B C 1
ATOM 6329 O O . LEU B 1 411 ? 40.172 -20.521 1.658 1.00 77.00 389 LEU B O 1
ATOM 6334 N N . GLY B 1 412 ? 42.304 -20.998 1.050 1.00 86.23 390 GLY B N 1
ATOM 6335 C CA . GLY B 1 412 ? 42.261 -20.307 -0.240 1.00 72.51 390 GLY B CA 1
ATOM 6336 C C . GLY B 1 412 ? 41.029 -20.646 -1.062 1.00 69.81 390 GLY B C 1
ATOM 6337 O O . GLY B 1 412 ? 40.406 -19.756 -1.644 1.00 74.74 390 GLY B O 1
ATOM 6338 N N . LYS B 1 413 ? 40.674 -21.931 -1.092 1.00 66.16 391 LYS B N 1
ATOM 6339 C CA . LYS B 1 413 ? 39.505 -22.419 -1.830 1.00 68.26 391 LYS B CA 1
ATOM 6340 C C . LYS B 1 413 ? 38.203 -21.774 -1.354 1.00 73.42 391 LYS B C 1
ATOM 6341 O O . LYS B 1 413 ? 37.375 -21.353 -2.168 1.00 81.96 391 LYS B O 1
ATOM 6347 N N . LEU B 1 414 ? 38.025 -21.712 -0.035 1.00 73.56 392 LEU B N 1
ATOM 6348 C CA . LEU B 1 414 ? 36.805 -21.161 0.546 1.00 70.18 392 LEU B CA 1
ATOM 6349 C C . LEU B 1 414 ? 36.817 -19.635 0.553 1.00 65.10 392 LEU B C 1
ATOM 6350 O O . LEU B 1 414 ? 35.762 -19.005 0.462 1.00 68.89 392 LEU B O 1
ATOM 6355 N N . HIS B 1 415 ? 38.012 -19.052 0.657 1.00 63.92 393 HIS B N 1
ATOM 6356 C CA . HIS B 1 415 ? 38.191 -17.616 0.471 1.00 63.87 393 HIS B CA 1
ATOM 6357 C C . HIS B 1 415 ? 37.742 -17.213 -0.927 1.00 68.81 393 HIS B C 1
ATOM 6358 O O . HIS B 1 415 ? 36.979 -16.261 -1.081 1.00 68.94 393 HIS B O 1
ATOM 6365 N N . ASP B 1 416 ? 38.211 -17.954 -1.932 1.00 72.44 394 ASP B N 1
ATOM 6366 C CA . ASP B 1 416 ? 37.830 -17.741 -3.332 1.00 71.53 394 ASP B CA 1
ATOM 6367 C C . ASP B 1 416 ? 36.345 -17.965 -3.574 1.00 73.15 394 ASP B C 1
ATOM 6368 O O . ASP B 1 416 ? 35.743 -17.303 -4.426 1.00 70.32 394 ASP B O 1
ATOM 6373 N N . GLN B 1 417 ? 35.759 -18.900 -2.829 1.00 65.48 395 GLN B N 1
ATOM 6374 C CA . GLN B 1 417 ? 34.324 -19.144 -2.920 1.00 71.13 395 GLN B CA 1
ATOM 6375 C C . GLN B 1 417 ? 33.563 -17.977 -2.305 1.00 69.79 395 GLN B C 1
ATOM 6376 O O . GLN B 1 417 ? 32.431 -17.687 -2.701 1.00 68.00 395 GLN B O 1
ATOM 6382 N N . TYR B 1 418 ? 34.196 -17.311 -1.341 1.00 60.80 396 TYR B N 1
ATOM 6383 C CA . TYR B 1 418 ? 33.606 -16.136 -0.716 1.00 71.93 396 TYR B CA 1
ATOM 6384 C C . TYR B 1 418 ? 33.504 -14.999 -1.730 1.00 72.71 396 TYR B C 1
ATOM 6385 O O . TYR B 1 418 ? 32.474 -14.330 -1.825 1.00 64.49 396 TYR B O 1
ATOM 6394 N N . LEU B 1 419 ? 34.569 -14.802 -2.500 1.00 70.63 397 LEU B N 1
ATOM 6395 C CA . LEU B 1 419 ? 34.607 -13.740 -3.500 1.00 70.48 397 LEU B CA 1
ATOM 6396 C C . LEU B 1 419 ? 33.561 -13.907 -4.613 1.00 68.18 397 LEU B C 1
ATOM 6397 O O . LEU B 1 419 ? 33.033 -12.915 -5.121 1.00 77.22 397 LEU B O 1
ATOM 6402 N N . THR B 1 420 ? 33.239 -15.155 -4.952 1.00 61.88 398 THR B N 1
ATOM 6403 C CA . THR B 1 420 ? 32.353 -15.462 -6.081 1.00 61.78 398 THR B CA 1
ATOM 6404 C C . THR B 1 420 ? 30.885 -15.671 -5.701 1.00 63.69 398 THR B C 1
ATOM 6405 O O . THR B 1 420 ? 30.011 -15.614 -6.568 1.00 58.94 398 THR B O 1
ATOM 6409 N N . CYS B 1 421 ? 30.609 -15.930 -4.424 1.00 65.35 399 CYS B N 1
ATOM 6410 C CA . CYS B 1 421 ? 29.245 -16.286 -4.013 1.00 65.72 399 CYS B CA 1
ATOM 6411 C C . CYS B 1 421 ? 28.247 -15.137 -4.183 1.00 60.99 399 CYS B C 1
ATOM 6412 O O . CYS B 1 421 ? 27.052 -15.371 -4.369 1.00 52.23 399 CYS B O 1
ATOM 6415 N N . GLY B 1 422 ? 28.748 -13.904 -4.145 1.00 64.13 400 GLY B N 1
ATOM 6416 C CA . GLY B 1 422 ? 27.902 -12.714 -4.297 1.00 66.68 400 GLY B CA 1
ATOM 6417 C C . GLY B 1 422 ? 27.107 -12.408 -3.041 1.00 67.95 400 GLY B C 1
ATOM 6418 O O . GLY B 1 422 ? 26.011 -11.842 -3.110 1.00 71.82 400 GLY B O 1
ATOM 6419 N N . ILE B 1 423 ? 27.662 -12.807 -1.895 1.00 70.67 401 ILE B N 1
ATOM 6420 C CA . ILE B 1 423 ? 27.050 -12.590 -0.582 1.00 67.25 401 ILE B CA 1
ATOM 6421 C C . ILE B 1 423 ? 28.057 -11.883 0.328 1.00 61.03 401 ILE B C 1
ATOM 6422 O O . ILE B 1 423 ? 29.214 -12.300 0.428 1.00 62.86 401 ILE B O 1
ATOM 6427 N N . ARG B 1 424 ? 27.615 -10.803 0.970 1.00 56.47 402 ARG B N 1
ATOM 6428 C CA . ARG B 1 424 ? 28.489 -10.003 1.838 1.00 66.89 402 ARG B CA 1
ATOM 6429 C C . ARG B 1 424 ? 27.924 -9.851 3.254 1.00 55.29 402 ARG B C 1
ATOM 6430 O O . ARG B 1 424 ? 28.660 -9.541 4.198 1.00 49.95 402 ARG B O 1
ATOM 6438 N N . GLN B 1 425 ? 26.617 -10.074 3.380 1.00 54.47 403 GLN B N 1
ATOM 6439 C CA A GLN B 1 425 ? 25.960 -10.144 4.685 0.50 57.43 403 GLN B CA 1
ATOM 6440 C CA B GLN B 1 425 ? 25.937 -10.097 4.679 0.50 58.04 403 GLN B CA 1
ATOM 6441 C C . GLN B 1 425 ? 24.704 -10.996 4.595 1.00 58.43 403 GLN B C 1
ATOM 6442 O O . GLN B 1 425 ? 23.936 -10.900 3.636 1.00 57.26 403 GLN B O 1
ATOM 6453 N N . ARG B 1 426 ? 24.528 -11.857 5.595 1.00 60.16 404 ARG B N 1
ATOM 6454 C CA . ARG B 1 426 ? 23.430 -12.827 5.638 1.00 51.61 404 ARG B CA 1
ATOM 6455 C C . ARG B 1 426 ? 22.049 -12.179 5.780 1.00 56.81 404 ARG B C 1
ATOM 6456 O O . ARG B 1 426 ? 21.860 -11.258 6.570 1.00 58.94 404 ARG B O 1
ATOM 6464 N N . ASP B 1 427 ? 21.088 -12.679 5.010 1.00 60.50 405 ASP B N 1
ATOM 6465 C CA . ASP B 1 427 ? 19.715 -12.201 5.067 1.00 60.01 405 ASP B CA 1
ATOM 6466 C C . ASP B 1 427 ? 18.779 -13.337 4.684 1.00 54.94 405 ASP B C 1
ATOM 6467 O O . ASP B 1 427 ? 18.583 -13.620 3.498 1.00 63.64 405 ASP B O 1
ATOM 6472 N N . ASP B 1 428 ? 18.206 -13.980 5.700 1.00 54.74 406 ASP B N 1
ATOM 6473 C CA . ASP B 1 428 ? 17.278 -15.095 5.510 1.00 51.92 406 ASP B CA 1
ATOM 6474 C C . ASP B 1 428 ? 15.948 -14.603 4.963 1.00 56.33 406 ASP B C 1
ATOM 6475 O O . ASP B 1 428 ? 15.229 -15.350 4.303 1.00 59.79 406 ASP B O 1
ATOM 6480 N N . VAL B 1 429 ? 15.615 -13.348 5.250 1.00 54.21 407 VAL B N 1
ATOM 6481 C CA . VAL B 1 429 ? 14.354 -12.786 4.787 1.00 59.72 407 VAL B CA 1
ATOM 6482 C C . VAL B 1 429 ? 14.437 -12.557 3.280 1.00 68.92 407 VAL B C 1
ATOM 6483 O O . VAL B 1 429 ? 13.548 -12.985 2.533 1.00 68.06 407 VAL B O 1
ATOM 6487 N N . ARG B 1 430 ? 15.517 -11.904 2.844 1.00 63.01 408 ARG B N 1
ATOM 6488 C CA . ARG B 1 430 ? 15.741 -11.611 1.429 1.00 72.83 408 ARG B CA 1
ATOM 6489 C C . ARG B 1 430 ? 15.746 -12.899 0.613 1.00 62.66 408 ARG B C 1
ATOM 6490 O O . ARG B 1 430 ? 15.200 -12.941 -0.487 1.00 58.47 408 ARG B O 1
ATOM 6498 N N . GLN B 1 431 ? 16.346 -13.943 1.184 1.00 64.68 409 GLN B N 1
ATOM 6499 C CA . GLN B 1 431 ? 16.442 -15.254 0.548 1.00 66.84 409 GLN B CA 1
ATOM 6500 C C . GLN B 1 431 ? 15.090 -15.940 0.348 1.00 66.90 409 GLN B C 1
ATOM 6501 O O . GLN B 1 431 ? 14.843 -16.513 -0.711 1.00 72.59 409 GLN B O 1
ATOM 6507 N N . MET B 1 432 ? 14.220 -15.883 1.352 1.00 58.04 410 MET B N 1
ATOM 6508 C CA . MET B 1 432 ? 12.899 -16.509 1.240 1.00 69.51 410 MET B CA 1
ATOM 6509 C C . MET B 1 432 ? 12.008 -15.776 0.235 1.00 73.69 410 MET B C 1
ATOM 6510 O O . MET B 1 432 ? 11.051 -16.349 -0.300 1.00 70.92 410 MET B O 1
ATOM 6515 N N . GLN B 1 433 ? 12.334 -14.512 -0.023 1.00 69.69 411 GLN B N 1
ATOM 6516 C CA . GLN B 1 433 ? 11.587 -13.706 -0.984 1.00 67.76 411 GLN B CA 1
ATOM 6517 C C . GLN B 1 433 ? 11.801 -14.200 -2.413 1.00 67.96 411 GLN B C 1
ATOM 6518 O O . GLN B 1 433 ? 10.980 -13.938 -3.294 1.00 83.50 411 GLN B O 1
ATOM 6524 N N . ARG B 1 434 ? 12.896 -14.928 -2.625 1.00 66.31 412 ARG B N 1
ATOM 6525 C CA . ARG B 1 434 ? 13.160 -15.603 -3.892 1.00 69.70 412 ARG B CA 1
ATOM 6526 C C . ARG B 1 434 ? 12.197 -16.774 -4.106 1.00 77.38 412 ARG B C 1
ATOM 6527 O O . ARG B 1 434 ? 12.068 -17.276 -5.224 1.00 85.99 412 ARG B O 1
ATOM 6535 N N . TYR B 1 435 ? 11.536 -17.211 -3.035 1.00 74.97 413 TYR B N 1
ATOM 6536 C CA . TYR B 1 435 ? 10.610 -18.342 -3.099 1.00 68.50 413 TYR B CA 1
ATOM 6537 C C . TYR B 1 435 ? 9.171 -17.861 -3.081 1.00 68.14 413 TYR B C 1
ATOM 6538 O O . TYR B 1 435 ? 8.388 -18.206 -3.962 1.00 79.64 413 TYR B O 1
ATOM 6547 N N . LYS B 1 436 ? 8.824 -17.080 -2.060 1.00 71.91 414 LYS B N 1
ATOM 6548 C CA . LYS B 1 436 ? 7.532 -16.407 -2.002 1.00 74.56 414 LYS B CA 1
ATOM 6549 C C . LYS B 1 436 ? 7.806 -14.922 -2.156 1.00 81.32 414 LYS B C 1
ATOM 6550 O O . LYS B 1 436 ? 8.457 -14.323 -1.298 1.00 81.90 414 LYS B O 1
ATOM 6556 N N . PRO B 1 437 ? 7.341 -14.326 -3.267 1.00 89.18 415 PRO B N 1
ATOM 6557 C CA . PRO B 1 437 ? 7.596 -12.901 -3.484 1.00 82.27 415 PRO B CA 1
ATOM 6558 C C . PRO B 1 437 ? 6.887 -12.007 -2.462 1.00 72.93 415 PRO B C 1
ATOM 6559 O O . PRO B 1 437 ? 7.359 -10.904 -2.183 1.00 78.24 415 PRO B O 1
ATOM 6563 N N . ASP B 1 438 ? 5.779 -12.484 -1.900 1.00 66.84 416 ASP B N 1
ATOM 6564 C CA . ASP B 1 438 ? 4.999 -11.688 -0.948 1.00 74.06 416 ASP B CA 1
ATOM 6565 C C . ASP B 1 438 ? 5.531 -11.719 0.495 1.00 69.94 416 ASP B C 1
ATOM 6566 O O . ASP B 1 438 ? 5.007 -11.025 1.373 1.00 62.66 416 ASP B O 1
ATOM 6571 N N . TRP B 1 439 ? 6.573 -12.517 0.721 1.00 57.41 417 TRP B N 1
ATOM 6572 C CA . TRP B 1 439 ? 7.199 -12.668 2.032 1.00 64.45 417 TRP B CA 1
ATOM 6573 C C . TRP B 1 439 ? 7.738 -11.352 2.584 1.00 69.25 417 TRP B C 1
ATOM 6574 O O . TRP B 1 439 ? 8.550 -10.678 1.943 1.00 67.49 417 TRP B O 1
ATOM 6585 N N . LYS B 1 440 ? 7.262 -10.995 3.773 1.00 69.42 418 LYS B N 1
ATOM 6586 C CA . LYS B 1 440 ? 7.805 -9.877 4.539 1.00 71.95 418 LYS B CA 1
ATOM 6587 C C . LYS B 1 440 ? 8.136 -10.398 5.925 1.00 63.35 418 LYS B C 1
ATOM 6588 O O . LYS B 1 440 ? 7.445 -11.280 6.437 1.00 64.88 418 LYS B O 1
ATOM 6594 N N . ALA B 1 441 ? 9.195 -9.864 6.528 1.00 63.40 419 ALA B N 1
ATOM 6595 C CA . ALA B 1 441 ? 9.533 -10.189 7.912 1.00 62.93 419 ALA B CA 1
ATOM 6596 C C . ALA B 1 441 ? 8.360 -9.875 8.837 1.00 63.77 419 ALA B C 1
ATOM 6597 O O . ALA B 1 441 ? 7.832 -8.757 8.832 1.00 66.01 419 ALA B O 1
ATOM 6599 N N . LEU B 1 442 ? 7.924 -10.876 9.595 1.00 60.22 420 LEU B N 1
ATOM 6600 C CA . LEU B 1 442 ? 6.985 -10.640 10.684 1.00 54.28 420 LEU B CA 1
ATOM 6601 C C . LEU B 1 442 ? 7.511 -11.315 11.925 1.00 55.76 420 LEU B C 1
ATOM 6602 O O . LEU B 1 442 ? 8.201 -12.339 11.844 1.00 54.27 420 LEU B O 1
ATOM 6607 N N . LYS B 1 443 ? 7.192 -10.717 13.068 1.00 56.36 421 LYS B N 1
ATOM 6608 C CA . LYS B 1 443 ? 7.529 -11.266 14.370 1.00 49.15 421 LYS B CA 1
ATOM 6609 C C . LYS B 1 443 ? 6.621 -10.638 15.430 1.00 55.78 421 LYS B C 1
ATOM 6610 O O . LYS B 1 443 ? 6.528 -9.414 15.523 1.00 54.84 421 LYS B O 1
ATOM 6616 N N . PRO B 1 444 ? 5.910 -11.477 16.205 1.00 54.73 422 PRO B N 1
ATOM 6617 C CA . PRO B 1 444 ? 5.838 -12.914 15.974 1.00 52.31 422 PRO B CA 1
ATOM 6618 C C . PRO B 1 444 ? 4.817 -13.205 14.880 1.00 48.42 422 PRO B C 1
ATOM 6619 O O . PRO B 1 444 ? 3.751 -12.590 14.860 1.00 44.75 422 PRO B O 1
ATOM 6623 N N . ARG B 1 445 ? 5.145 -14.120 13.970 1.00 50.06 423 ARG B N 1
ATOM 6624 C CA . ARG B 1 445 ? 4.242 -14.452 12.862 1.00 50.12 423 ARG B CA 1
ATOM 6625 C C . ARG B 1 445 ? 2.987 -15.190 13.353 1.00 51.87 423 ARG B C 1
ATOM 6626 O O . ARG B 1 445 ? 1.862 -14.821 13.012 1.00 55.57 423 ARG B O 1
ATOM 6634 N N . PHE B 1 446 ? 3.192 -16.206 14.182 1.00 57.05 424 PHE B N 1
ATOM 6635 C CA . PHE B 1 446 ? 2.108 -17.081 14.624 1.00 63.95 424 PHE B CA 1
ATOM 6636 C C . PHE B 1 446 ? 1.571 -16.700 16.002 1.00 66.10 424 PHE B C 1
ATOM 6637 O O . PHE B 1 446 ? 2.307 -16.233 16.873 1.00 68.36 424 PHE B O 1
ATOM 6646 N N . GLN C 1 21 ? 32.040 38.813 25.664 1.00 72.17 -1 GLN C N 1
ATOM 6647 C CA . GLN C 1 21 ? 31.187 40.034 25.559 1.00 92.60 -1 GLN C CA 1
ATOM 6648 C C . GLN C 1 21 ? 29.696 39.689 25.433 1.00 92.74 -1 GLN C C 1
ATOM 6649 O O . GLN C 1 21 ? 28.957 40.357 24.704 1.00 100.14 -1 GLN C O 1
ATOM 6651 N N . SER C 1 22 ? 29.266 38.653 26.158 1.00 91.27 0 SER C N 1
ATOM 6652 C CA . SER C 1 22 ? 27.867 38.186 26.143 1.00 75.35 0 SER C CA 1
ATOM 6653 C C . SER C 1 22 ? 27.294 38.050 27.553 1.00 62.59 0 SER C C 1
ATOM 6654 O O . SER C 1 22 ? 28.004 38.268 28.535 1.00 53.31 0 SER C O 1
ATOM 6657 N N . MET C 1 23 ? 26.013 37.681 27.645 1.00 57.98 1 MET C N 1
ATOM 6658 C CA . MET C 1 23 ? 25.384 37.372 28.932 1.00 62.34 1 MET C CA 1
ATOM 6659 C C . MET C 1 23 ? 26.099 36.180 29.574 1.00 60.87 1 MET C C 1
ATOM 6660 O O . MET C 1 23 ? 26.539 35.258 28.874 1.00 53.57 1 MET C O 1
ATOM 6665 N N . LYS C 1 24 ? 26.249 36.232 30.896 1.00 54.88 2 LYS C N 1
ATOM 6666 C CA . LYS C 1 24 ? 26.893 35.167 31.667 1.00 52.72 2 LYS C CA 1
ATOM 6667 C C . LYS C 1 24 ? 26.071 34.837 32.908 1.00 55.15 2 LYS C C 1
ATOM 6668 O O . LYS C 1 24 ? 25.428 35.709 33.507 1.00 49.09 2 LYS C O 1
ATOM 6674 N N . ILE C 1 25 ? 26.118 33.571 33.299 1.00 48.37 3 ILE C N 1
ATOM 6675 C CA . ILE C 1 25 ? 25.517 33.120 34.548 1.00 48.78 3 ILE C CA 1
ATOM 6676 C C . ILE C 1 25 ? 26.469 33.441 35.698 1.00 45.25 3 ILE C C 1
ATOM 6677 O O . ILE C 1 25 ? 27.678 33.189 35.602 1.00 43.00 3 ILE C O 1
ATOM 6682 N N . THR C 1 26 ? 25.923 33.994 36.780 1.00 42.52 4 THR C N 1
ATOM 6683 C CA . THR C 1 26 ? 26.745 34.395 37.925 1.00 50.97 4 THR C CA 1
ATOM 6684 C C . THR C 1 26 ? 26.335 33.734 39.234 1.00 55.18 4 THR C C 1
ATOM 6685 O O . THR C 1 26 ? 27.127 33.685 40.178 1.00 59.80 4 THR C O 1
ATOM 6689 N N . ARG C 1 27 ? 25.100 33.242 39.288 1.00 51.25 5 ARG C N 1
ATOM 6690 C CA . ARG C 1 27 ? 24.607 32.510 40.447 1.00 53.58 5 ARG C CA 1
ATOM 6691 C C . ARG C 1 27 ? 23.673 31.379 40.014 1.00 50.07 5 ARG C C 1
ATOM 6692 O O . ARG C 1 27 ? 22.876 31.542 39.091 1.00 50.63 5 ARG C O 1
ATOM 6700 N N . VAL C 1 28 ? 23.810 30.230 40.672 1.00 48.20 6 VAL C N 1
ATOM 6701 C CA . VAL C 1 28 ? 22.912 29.087 40.498 1.00 45.41 6 VAL C CA 1
ATOM 6702 C C . VAL C 1 28 ? 22.559 28.578 41.888 1.00 44.85 6 VAL C C 1
ATOM 6703 O O . VAL C 1 28 ? 23.448 28.211 42.661 1.00 47.63 6 VAL C O 1
ATOM 6707 N N . THR C 1 29 ? 21.272 28.571 42.213 1.00 42.34 7 THR C N 1
ATOM 6708 C CA . THR C 1 29 ? 20.822 28.013 43.482 1.00 48.61 7 THR C CA 1
ATOM 6709 C C . THR C 1 29 ? 19.921 26.810 43.202 1.00 46.73 7 THR C C 1
ATOM 6710 O O . THR C 1 29 ? 18.950 26.918 42.453 1.00 44.12 7 THR C O 1
ATOM 6714 N N . VAL C 1 30 ? 20.269 25.671 43.798 1.00 47.73 8 VAL C N 1
ATOM 6715 C CA . VAL C 1 30 ? 19.453 24.460 43.734 1.00 49.54 8 VAL C CA 1
ATOM 6716 C C . VAL C 1 30 ? 18.875 2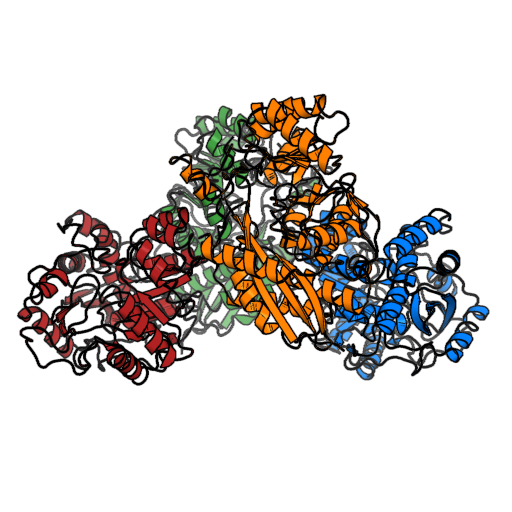4.196 45.120 1.00 48.00 8 VAL C C 1
ATOM 6717 O O . VAL C 1 30 ? 19.617 23.986 46.078 1.00 45.05 8 VAL C O 1
ATOM 6721 N N . THR C 1 31 ? 17.551 24.194 45.223 1.00 47.91 9 THR C N 1
ATOM 6722 C CA . THR C 1 31 ? 16.914 24.067 46.524 1.00 44.63 9 THR C CA 1
ATOM 6723 C C . THR C 1 31 ? 15.959 22.885 46.580 1.00 47.54 9 THR C C 1
ATOM 6724 O O . THR C 1 31 ? 14.923 22.892 45.915 1.00 47.11 9 THR C O 1
ATOM 6728 N N . PRO C 1 32 ? 16.318 21.852 47.372 1.00 48.76 10 PRO C N 1
ATOM 6729 C CA . PRO C 1 32 ? 15.425 20.721 47.601 1.00 44.34 10 PRO C CA 1
ATOM 6730 C C . PRO C 1 32 ? 14.288 21.088 48.544 1.00 47.57 10 PRO C C 1
ATOM 6731 O O . PRO C 1 32 ? 14.509 21.749 49.559 1.00 52.67 10 PRO C O 1
ATOM 6735 N N . ILE C 1 33 ? 13.080 20.662 48.195 1.00 43.75 11 ILE C N 1
ATOM 6736 C CA . ILE C 1 33 ? 11.893 20.977 48.974 1.00 43.98 11 ILE C CA 1
ATOM 6737 C C . ILE C 1 33 ? 11.015 19.745 49.144 1.00 51.58 11 ILE C C 1
ATOM 6738 O O . ILE C 1 33 ? 11.218 18.716 48.481 1.00 46.34 11 ILE C O 1
ATOM 6743 N N . ALA C 1 34 ? 10.051 19.853 50.054 1.00 48.39 12 ALA C N 1
ATOM 6744 C CA . ALA C 1 34 ? 8.997 18.863 50.173 1.00 46.48 12 ALA C CA 1
ATOM 6745 C C . ALA C 1 34 ? 7.688 19.563 50.454 1.00 49.40 12 ALA C C 1
ATOM 6746 O O . ALA C 1 34 ? 7.638 20.513 51.229 1.00 62.74 12 ALA C O 1
ATOM 6748 N N . PHE C 1 35 ? 6.638 19.094 49.793 1.00 53.27 13 PHE C N 1
ATOM 6749 C CA . PHE C 1 35 ? 5.288 19.599 49.991 1.00 51.73 13 PHE C CA 1
ATOM 6750 C C . PHE C 1 35 ? 4.379 18.426 50.340 1.00 50.78 13 PHE C C 1
ATOM 6751 O O . PHE C 1 35 ? 4.712 17.276 50.043 1.00 46.83 13 PHE C O 1
ATOM 6759 N N . ARG C 1 36 ? 3.245 18.726 50.972 1.00 49.67 14 ARG C N 1
ATOM 6760 C CA A ARG C 1 36 ? 2.296 17.703 51.409 0.50 51.64 14 ARG C CA 1
ATOM 6761 C CA B ARG C 1 36 ? 2.306 17.698 51.411 0.50 50.50 14 ARG C CA 1
ATOM 6762 C C . ARG C 1 36 ? 1.673 16.989 50.220 1.00 47.19 14 ARG C C 1
ATOM 6763 O O . ARG C 1 36 ? 1.290 17.619 49.243 1.00 52.18 14 ARG C O 1
ATOM 6778 N N . ASP C 1 37 ? 1.581 15.670 50.314 1.00 44.52 15 ASP C N 1
ATOM 6779 C CA . ASP C 1 37 ? 0.965 14.865 49.278 1.00 50.32 15 ASP C CA 1
ATOM 6780 C C . ASP C 1 37 ? -0.006 13.913 49.972 1.00 49.98 15 ASP C C 1
ATOM 6781 O O . ASP C 1 37 ? 0.328 13.377 51.032 1.00 46.05 15 ASP C O 1
ATOM 6786 N N . PRO C 1 38 ? -1.217 13.727 49.402 1.00 48.93 16 PRO C N 1
ATOM 6787 C CA . PRO C 1 38 ? -2.223 12.810 49.958 1.00 48.64 16 PRO C CA 1
ATOM 6788 C C . PRO C 1 38 ? -1.825 11.338 49.847 1.00 53.63 16 PRO C C 1
ATOM 6789 O O . PRO C 1 38 ? -0.897 11.010 49.103 1.00 57.72 16 PRO C O 1
ATOM 6793 N N . PRO C 1 39 ? -2.524 10.448 50.578 1.00 56.76 17 PRO C N 1
ATOM 6794 C CA . PRO C 1 39 ? -2.204 9.023 50.495 1.00 58.44 17 PRO C CA 1
ATOM 6795 C C . PRO C 1 39 ? -2.778 8.385 49.230 1.00 55.58 17 PRO C C 1
ATOM 6796 O O . PRO C 1 39 ? -3.707 7.579 49.290 1.00 60.04 17 PRO C O 1
ATOM 6800 N N . LEU C 1 40 ? -2.205 8.755 48.090 1.00 55.70 18 LEU C N 1
ATOM 6801 C CA . LEU C 1 40 ? -2.673 8.284 46.796 1.00 49.06 18 LEU C CA 1
ATOM 6802 C C . LEU C 1 40 ? -2.065 6.931 46.493 1.00 47.66 18 LEU C C 1
ATOM 6803 O O . LEU C 1 40 ? -0.871 6.718 46.723 1.00 47.95 18 LEU C O 1
ATOM 6808 N N . LEU C 1 41 ? -2.898 6.023 45.993 1.00 43.27 19 LEU C N 1
ATOM 6809 C CA . LEU C 1 41 ? -2.490 4.663 45.664 1.00 43.37 19 LEU C CA 1
ATOM 6810 C C . LEU C 1 41 ? -2.054 4.529 44.207 1.00 46.98 19 LEU C C 1
ATOM 6811 O O . LEU C 1 41 ? -2.619 5.164 43.316 1.00 46.36 19 LEU C O 1
ATOM 6816 N N . ASN C 1 42 ? -1.054 3.687 43.969 1.00 50.38 20 ASN C N 1
ATOM 6817 C CA . ASN C 1 42 ? -0.640 3.341 42.608 1.00 47.02 20 ASN C CA 1
ATOM 6818 C C . ASN C 1 42 ? -0.238 1.872 42.536 1.00 48.54 20 ASN C C 1
ATOM 6819 O O . ASN C 1 42 ? -0.379 1.144 43.520 1.00 46.82 20 ASN C O 1
ATOM 6824 N N . ALA C 1 43 ? 0.257 1.430 41.384 1.00 44.09 21 ALA C N 1
ATOM 6825 C CA . ALA C 1 43 ? 0.642 0.031 41.226 1.00 46.33 21 ALA C CA 1
ATOM 6826 C C . ALA C 1 43 ? 1.772 -0.412 42.176 1.00 50.66 21 ALA C C 1
ATOM 6827 O O . ALA C 1 43 ? 1.809 -1.573 42.589 1.00 53.79 21 ALA C O 1
ATOM 6829 N N . SER C 1 44 ? 2.675 0.509 42.523 1.00 51.66 22 SER C N 1
ATOM 6830 C CA . SER C 1 44 ? 3.814 0.199 43.411 1.00 49.27 22 SER C CA 1
ATOM 6831 C C . SER C 1 44 ? 3.420 0.132 44.883 1.00 44.66 22 SER C C 1
ATOM 6832 O O . SER C 1 44 ? 4.012 -0.612 45.654 1.00 46.99 22 SER C O 1
ATOM 6835 N N . GLY C 1 45 ? 2.438 0.933 45.274 1.00 45.13 23 GLY C N 1
ATOM 6836 C CA . GLY C 1 45 ? 2.007 0.972 46.662 1.00 48.57 23 GLY C CA 1
ATOM 6837 C C . GLY C 1 45 ? 1.187 2.203 46.951 1.00 47.36 23 GLY C C 1
ATOM 6838 O O . GLY C 1 45 ? 0.044 2.309 46.510 1.00 47.29 23 GLY C O 1
ATOM 6839 N N . ILE C 1 46 ? 1.775 3.142 47.686 1.00 44.36 24 ILE C N 1
ATOM 6840 C CA . ILE C 1 46 ? 1.058 4.348 48.084 1.00 43.28 24 ILE C CA 1
ATOM 6841 C C . ILE C 1 46 ? 2.029 5.520 48.275 1.00 42.30 24 ILE C C 1
ATOM 6842 O O . ILE C 1 46 ? 3.195 5.325 48.619 1.00 46.66 24 ILE C O 1
ATOM 6847 N N . HIS C 1 47 ? 1.549 6.734 48.030 1.00 45.48 25 HIS C N 1
ATOM 6848 C CA . HIS C 1 47 ? 2.380 7.923 48.184 1.00 49.01 25 HIS C CA 1
ATOM 6849 C C . HIS C 1 47 ? 2.675 8.199 49.646 1.00 52.50 25 HIS C C 1
ATOM 6850 O O . HIS C 1 47 ? 1.846 7.944 50.521 1.00 60.29 25 HIS C O 1
ATOM 6857 N N . GLU C 1 48 ? 3.872 8.717 49.890 1.00 50.28 26 GLU C N 1
ATOM 6858 C CA . GLU C 1 48 ? 4.301 9.164 51.205 1.00 49.37 26 GLU C CA 1
ATOM 6859 C C . GLU C 1 48 ? 3.609 10.488 51.577 1.00 54.85 26 GLU C C 1
ATOM 6860 O O . GLU C 1 48 ? 2.998 11.133 50.716 1.00 53.57 26 GLU C O 1
ATOM 6866 N N . PRO C 1 49 ? 3.681 10.891 52.864 1.00 55.68 27 PRO C N 1
ATOM 6867 C CA . PRO C 1 49 ? 2.987 12.120 53.271 1.00 53.16 27 PRO C CA 1
ATOM 6868 C C . PRO C 1 49 ? 3.573 13.404 52.663 1.00 49.95 27 PRO C C 1
ATOM 6869 O O . PRO C 1 49 ? 2.922 14.449 52.669 1.00 53.84 27 PRO C O 1
ATOM 6873 N N . PHE C 1 50 ? 4.791 13.318 52.144 1.00 48.86 28 PHE C N 1
ATOM 6874 C CA . PHE C 1 50 ? 5.419 14.439 51.443 1.00 51.48 28 PHE C CA 1
ATOM 6875 C C . PHE C 1 50 ? 5.990 13.987 50.099 1.00 49.61 28 PHE C C 1
ATOM 6876 O O . PHE C 1 50 ? 6.398 12.831 49.947 1.00 61.90 28 PHE C O 1
ATOM 6884 N N . ALA C 1 51 ? 6.010 14.893 49.126 1.00 53.20 29 ALA C N 1
ATOM 6885 C CA . ALA C 1 51 ? 6.652 14.633 47.836 1.00 47.73 29 ALA C CA 1
ATOM 6886 C C . ALA C 1 51 ? 7.888 15.510 47.689 1.00 49.91 29 ALA C C 1
ATOM 6887 O O . ALA C 1 51 ? 7.912 16.642 48.167 1.00 53.56 29 ALA C O 1
ATOM 6889 N N . LEU C 1 52 ? 8.905 14.979 47.021 1.00 50.03 30 LEU C N 1
ATOM 6890 C CA . LEU C 1 52 ? 10.168 15.679 46.836 1.00 45.94 30 LEU C CA 1
ATOM 6891 C C . LEU C 1 52 ? 10.216 16.471 45.528 1.00 45.81 30 LEU C C 1
ATOM 6892 O O . LEU C 1 52 ? 9.483 16.178 44.583 1.00 42.54 30 LEU C O 1
ATOM 6897 N N . ARG C 1 53 ? 11.094 17.475 45.494 1.00 43.94 31 ARG C N 1
ATOM 6898 C CA . ARG C 1 53 ? 11.234 18.367 44.356 1.00 40.39 31 ARG C CA 1
ATOM 6899 C C . ARG C 1 53 ? 12.523 19.153 44.501 1.00 42.84 31 ARG C C 1
ATOM 6900 O O . ARG C 1 53 ? 13.044 19.305 45.609 1.00 38.21 31 ARG C O 1
ATOM 6908 N N . SER C 1 54 ? 13.063 19.632 43.386 1.00 36.23 32 SER C N 1
ATOM 6909 C CA . SER C 1 54 ? 14.110 20.626 43.482 1.00 37.71 32 SER C CA 1
ATOM 6910 C C . SER C 1 54 ? 13.736 21.862 42.676 1.00 42.42 32 SER C C 1
ATOM 6911 O O . SER C 1 54 ? 13.049 21.785 41.647 1.00 43.77 32 SER C O 1
ATOM 6914 N N . ILE C 1 55 ? 14.155 23.005 43.198 1.00 39.30 33 ILE C N 1
ATOM 6915 C CA . ILE C 1 55 ? 13.906 24.281 42.573 1.00 41.08 33 ILE C CA 1
ATOM 6916 C C . ILE C 1 55 ? 15.244 24.790 42.120 1.00 44.68 33 ILE C C 1
ATOM 6917 O O . ILE C 1 55 ? 16.242 24.674 42.844 1.00 43.86 33 ILE C O 1
ATOM 6922 N N . ILE C 1 56 ? 15.262 25.320 40.903 1.00 39.50 34 ILE C N 1
ATOM 6923 C CA . ILE C 1 56 ? 16.479 25.826 40.306 1.00 44.55 34 ILE C CA 1
ATOM 6924 C C . ILE C 1 56 ? 16.296 27.311 40.042 1.00 43.26 34 ILE C C 1
ATOM 6925 O O . ILE C 1 56 ? 15.333 27.717 39.391 1.00 38.45 34 ILE C O 1
ATOM 6930 N N . GLU C 1 57 ? 17.226 28.114 40.545 1.00 46.52 35 GLU C N 1
ATOM 6931 C CA . GLU C 1 57 ? 17.222 29.542 40.282 1.00 47.34 35 GLU C CA 1
ATOM 6932 C C . GLU C 1 57 ? 18.577 29.924 39.718 1.00 47.82 35 GLU C C 1
ATOM 6933 O O . GLU C 1 57 ? 19.619 29.663 40.335 1.00 49.15 35 GLU C O 1
ATOM 6939 N N . ILE C 1 58 ? 18.547 30.519 38.530 1.00 43.45 36 ILE C N 1
ATOM 6940 C CA . ILE C 1 58 ? 19.743 30.965 37.824 1.00 47.57 36 ILE C CA 1
ATOM 6941 C C . ILE C 1 58 ? 19.709 32.483 37.757 1.00 40.85 36 ILE C C 1
ATOM 6942 O O . ILE C 1 58 ? 18.658 33.061 37.516 1.00 47.36 36 ILE C O 1
ATOM 6947 N N . GLU C 1 59 ? 20.857 33.122 37.958 1.00 47.79 37 GLU C N 1
ATOM 6948 C CA . GLU C 1 59 ? 20.969 34.567 37.801 1.00 48.04 37 GLU C CA 1
ATOM 6949 C C . GLU C 1 59 ? 22.119 34.941 36.868 1.00 46.42 37 GLU C C 1
ATOM 6950 O O . GLU C 1 59 ? 23.202 34.342 36.920 1.00 44.69 37 GLU C O 1
ATOM 6956 N N . SER C 1 60 ? 21.865 35.938 36.020 1.00 50.73 38 SER C N 1
ATOM 6957 C CA . SER C 1 60 ? 22.838 36.423 35.032 1.00 55.24 38 SER C CA 1
ATOM 6958 C C . SER C 1 60 ? 23.626 37.649 35.520 1.00 57.92 38 SER C C 1
ATOM 6959 O O . SER C 1 60 ? 23.260 38.275 36.512 1.00 50.67 38 SER C O 1
ATOM 6962 N N . ASP C 1 61 ? 24.694 37.992 34.801 1.00 56.82 39 ASP C N 1
ATOM 6963 C CA . ASP C 1 61 ? 25.520 39.154 35.140 1.00 55.27 39 ASP C CA 1
ATOM 6964 C C . ASP C 1 61 ? 24.812 40.491 34.905 1.00 60.36 39 ASP C C 1
ATOM 6965 O O . ASP C 1 61 ? 25.236 41.516 35.437 1.00 65.51 39 ASP C O 1
ATOM 6970 N N . ASN C 1 62 ? 23.744 40.473 34.109 1.00 59.35 40 ASN C N 1
ATOM 6971 C CA . ASN C 1 62 ? 22.927 41.666 33.881 1.00 50.90 40 ASN C CA 1
ATOM 6972 C C . ASN C 1 62 ? 21.583 41.645 34.622 1.00 51.23 40 ASN C C 1
ATOM 6973 O O . ASN C 1 62 ? 20.663 42.395 34.290 1.00 50.88 40 ASN C O 1
ATOM 6978 N N . GLY C 1 63 ? 21.481 40.770 35.622 1.00 53.88 41 GLY C N 1
ATOM 6979 C CA . GLY C 1 63 ? 20.386 40.813 36.590 1.00 46.47 41 GLY C CA 1
ATOM 6980 C C . GLY C 1 63 ? 19.042 40.194 36.238 1.00 55.20 41 GLY C C 1
ATOM 6981 O O . GLY C 1 63 ? 18.032 40.528 36.854 1.00 52.37 41 GLY C O 1
ATOM 6982 N N . TYR C 1 64 ? 19.002 39.297 35.258 1.00 54.66 42 TYR C N 1
ATOM 6983 C CA . TYR C 1 64 ? 17.761 38.563 34.989 1.00 53.29 42 TYR C CA 1
ATOM 6984 C C . TYR C 1 64 ? 17.785 37.210 35.693 1.00 47.41 42 TYR C C 1
ATOM 6985 O O . TYR C 1 64 ? 18.857 36.687 36.029 1.00 48.34 42 TYR C O 1
ATOM 6994 N N . ILE C 1 65 ? 16.603 36.650 35.918 1.00 48.62 43 ILE C N 1
ATOM 6995 C CA . ILE C 1 65 ? 16.484 35.384 36.636 1.00 57.01 43 ILE C CA 1
ATOM 6996 C C . ILE C 1 65 ? 15.845 34.294 35.768 1.00 61.98 43 ILE C C 1
ATOM 6997 O O . ILE C 1 65 ? 14.923 34.571 35.000 1.00 57.42 43 ILE C O 1
ATOM 7002 N N . GLY C 1 66 ? 16.362 33.068 35.882 1.00 56.80 44 GLY C N 1
ATOM 7003 C CA . GLY C 1 66 ? 15.767 31.899 35.228 1.00 47.05 44 GLY C CA 1
ATOM 7004 C C . GLY C 1 66 ? 15.353 30.837 36.231 1.00 47.30 44 GLY C C 1
ATOM 7005 O O . GLY C 1 66 ? 16.122 30.499 37.141 1.00 45.13 44 GLY C O 1
ATOM 7006 N N . LEU C 1 67 ? 14.140 30.312 36.069 1.00 36.63 45 LEU C N 1
ATOM 7007 C CA . LEU C 1 67 ? 13.607 29.314 37.001 1.00 41.84 45 LEU C CA 1
ATOM 7008 C C . LEU C 1 67 ? 13.435 27.944 36.378 1.00 39.56 45 LEU C C 1
ATOM 7009 O O . LEU C 1 67 ? 13.019 27.811 35.219 1.00 41.75 45 LEU C O 1
ATOM 7014 N N . GLY C 1 68 ? 13.747 26.929 37.171 1.00 40.61 46 GLY C N 1
ATOM 7015 C CA . GLY C 1 68 ? 13.492 25.549 36.807 1.00 36.15 46 GLY C CA 1
ATOM 7016 C C . GLY C 1 68 ? 12.955 24.756 37.979 1.00 38.08 46 GLY C C 1
ATOM 7017 O O . GLY C 1 68 ? 13.012 25.205 39.132 1.00 40.63 46 GLY C O 1
ATOM 7018 N N . GLU C 1 69 ? 12.432 23.572 37.673 1.00 37.48 47 GLU C N 1
ATOM 7019 C CA . GLU C 1 69 ? 11.854 22.669 38.669 1.00 43.85 47 GLU C CA 1
ATOM 7020 C C . GLU C 1 69 ? 12.028 21.219 38.214 1.00 42.16 47 GLU C C 1
ATOM 7021 O O . GLU C 1 69 ? 11.673 20.869 37.083 1.00 39.95 47 GLU C O 1
ATOM 7027 N N . SER C 1 70 ? 12.550 20.376 39.104 1.00 40.47 48 SER C N 1
ATOM 7028 C CA . SER C 1 70 ? 12.812 18.982 38.766 1.00 40.30 48 SER C CA 1
ATOM 7029 C C . SER C 1 70 ? 12.635 18.022 39.952 1.00 40.95 48 SER C C 1
ATOM 7030 O O . SER C 1 70 ? 12.087 18.389 40.988 1.00 40.23 48 SER C O 1
ATOM 7033 N N . TYR C 1 71 ? 13.106 16.788 39.782 1.00 40.90 49 TYR C N 1
ATOM 7034 C CA . TYR C 1 71 ? 13.028 15.766 40.822 1.00 40.85 49 TYR C CA 1
ATOM 7035 C C . TYR C 1 71 ? 13.899 16.069 42.027 1.00 43.31 49 TYR C C 1
ATOM 7036 O O . TYR C 1 71 ? 14.955 16.687 41.899 1.00 41.82 49 TYR C O 1
ATOM 7045 N N . GLY C 1 72 ? 13.438 15.620 43.195 1.00 51.23 50 GLY C N 1
ATOM 7046 C CA . GLY C 1 72 ? 14.108 15.875 44.461 1.00 46.68 50 GLY C CA 1
ATOM 7047 C C . GLY C 1 72 ? 14.786 14.660 45.062 1.00 50.76 50 GLY C C 1
ATOM 7048 O O . GLY C 1 72 ? 15.430 14.767 46.099 1.00 52.16 50 GLY C O 1
ATOM 7049 N N . ASP C 1 73 ? 14.641 13.502 44.420 1.00 48.35 51 ASP C N 1
ATOM 7050 C CA . ASP C 1 73 ? 15.293 12.279 44.899 1.00 53.65 51 ASP C CA 1
ATOM 7051 C C . ASP C 1 73 ? 16.809 12.434 44.933 1.00 45.05 51 ASP C C 1
ATOM 7052 O O . ASP C 1 73 ? 17.387 13.169 44.124 1.00 47.51 51 ASP C O 1
ATOM 7057 N N . ALA C 1 74 ? 17.438 11.733 45.873 1.00 44.49 52 ALA C N 1
ATOM 7058 C CA . ALA C 1 74 ? 18.875 11.868 46.149 1.00 42.27 52 ALA C CA 1
ATOM 7059 C C . ALA C 1 74 ? 19.768 11.764 44.915 1.00 42.11 52 ALA C C 1
ATOM 7060 O O . ALA C 1 74 ? 20.667 12.586 44.762 1.00 51.78 52 ALA C O 1
ATOM 7062 N N . PRO C 1 75 ? 19.532 10.766 44.030 1.00 45.66 53 PRO C N 1
ATOM 7063 C CA . PRO C 1 75 ? 20.438 10.729 42.880 1.00 47.33 53 PRO C CA 1
ATOM 7064 C C . PRO C 1 75 ? 20.251 11.961 41.974 1.00 45.88 53 PRO C C 1
ATOM 7065 O O . PRO C 1 75 ? 21.236 12.528 41.523 1.00 46.79 53 PRO C O 1
ATOM 7069 N N . ALA C 1 76 ? 19.006 12.385 41.744 1.00 42.38 54 ALA C N 1
ATOM 7070 C CA . ALA C 1 76 ? 18.740 13.596 40.953 1.00 40.29 54 ALA C CA 1
ATOM 7071 C C . ALA C 1 76 ? 19.363 14.850 41.579 1.00 40.99 54 ALA C C 1
ATOM 7072 O O . ALA C 1 76 ? 19.994 15.651 40.868 1.00 41.97 54 ALA C O 1
ATOM 7074 N N . LEU C 1 77 ? 19.206 15.001 42.899 1.00 39.23 55 LEU C N 1
ATOM 7075 C CA . LEU C 1 77 ? 19.818 16.111 43.651 1.00 39.17 55 LEU C CA 1
ATOM 7076 C C . LEU C 1 77 ? 21.337 16.129 43.553 1.00 44.40 55 LEU C C 1
ATOM 7077 O O . LEU C 1 77 ? 21.938 17.174 43.316 1.00 41.97 55 LEU C O 1
ATOM 7082 N N . ALA C 1 78 ? 21.949 14.965 43.753 1.00 42.21 56 ALA C N 1
ATOM 7083 C CA . ALA C 1 78 ? 23.400 14.836 43.723 1.00 45.92 56 ALA C CA 1
ATOM 7084 C C . ALA C 1 78 ? 23.957 15.344 42.395 1.00 43.08 56 ALA C C 1
ATOM 7085 O O . ALA C 1 78 ? 24.971 16.034 42.376 1.00 48.56 56 ALA C O 1
ATOM 7087 N N . ILE C 1 79 ? 23.288 15.007 41.292 1.00 44.17 57 ILE C N 1
ATOM 7088 C CA . ILE C 1 79 ? 23.745 15.436 39.970 1.00 41.40 57 ILE C CA 1
ATOM 7089 C C . ILE C 1 79 ? 23.537 16.935 39.779 1.00 39.89 57 ILE C C 1
ATOM 7090 O O . ILE C 1 79 ? 24.415 17.622 39.262 1.00 45.71 57 ILE C O 1
ATOM 7095 N N . GLN C 1 80 ? 22.390 17.442 40.210 1.00 38.65 58 GLN C N 1
ATOM 7096 C CA . GLN C 1 80 ? 22.134 18.872 40.121 1.00 41.32 58 GLN C CA 1
ATOM 7097 C C . GLN C 1 80 ? 23.210 19.655 40.869 1.00 45.55 58 GLN C C 1
ATOM 7098 O O . GLN C 1 80 ? 23.781 20.611 40.333 1.00 38.93 58 GLN C O 1
ATOM 7104 N N . GLN C 1 81 ? 23.506 19.217 42.092 1.00 38.88 59 GLN C N 1
ATOM 7105 C CA . GLN C 1 81 ? 24.492 19.885 42.931 1.00 45.87 59 GLN C CA 1
ATOM 7106 C C . GLN C 1 81 ? 25.908 19.826 42.354 1.00 41.93 59 GLN C C 1
ATOM 7107 O O . GLN C 1 81 ? 26.663 20.787 42.475 1.00 43.52 59 GLN C O 1
ATOM 7113 N N . GLN C 1 82 ? 26.250 18.720 41.698 1.00 43.37 60 GLN C N 1
ATOM 7114 C CA . GLN C 1 82 ? 27.571 18.572 41.077 1.00 40.74 60 GLN C CA 1
ATOM 7115 C C . GLN C 1 82 ? 27.690 19.393 39.788 1.00 50.23 60 GLN C C 1
ATOM 7116 O O . GLN C 1 82 ? 28.778 19.859 39.433 1.00 42.88 60 GLN C O 1
ATOM 7122 N N . VAL C 1 83 ? 26.568 19.558 39.087 1.00 44.54 61 VAL C N 1
ATOM 7123 C CA . VAL C 1 83 ? 26.534 20.354 37.864 1.00 44.44 61 VAL C CA 1
ATOM 7124 C C . VAL C 1 83 ? 26.511 21.859 38.168 1.00 42.69 61 VAL C C 1
ATOM 7125 O O . VAL C 1 83 ? 27.232 22.634 37.533 1.00 46.35 61 VAL C O 1
ATOM 7129 N N . GLN C 1 84 ? 25.686 22.252 39.138 1.00 44.56 62 GLN C N 1
ATOM 7130 C CA . GLN C 1 84 ? 25.510 23.648 39.543 1.00 44.64 62 GLN C CA 1
ATOM 7131 C C . GLN C 1 84 ? 26.809 24.488 39.562 1.00 54.62 62 GLN C C 1
ATOM 7132 O O . GLN C 1 84 ? 26.859 25.573 38.974 1.00 50.60 62 GLN C O 1
ATOM 7138 N N . SER C 1 85 ? 27.854 23.977 40.212 1.00 46.05 63 SER C N 1
ATOM 7139 C CA . SER C 1 85 ? 29.099 24.735 40.388 1.00 53.86 63 SER C CA 1
ATOM 7140 C C . SER C 1 85 ? 29.843 25.005 39.086 1.00 51.67 63 SER C C 1
ATOM 7141 O O . SER C 1 85 ? 30.564 25.996 38.974 1.00 56.82 63 SER C O 1
ATOM 7144 N N . GLN C 1 86 ? 29.652 24.143 38.095 1.00 46.09 64 GLN C N 1
ATOM 7145 C CA . GLN C 1 86 ? 30.358 24.294 36.824 1.00 41.53 64 GLN C CA 1
ATOM 7146 C C . GLN C 1 86 ? 29.651 25.253 35.844 1.00 40.76 64 GLN C C 1
ATOM 7147 O O . GLN C 1 86 ? 30.137 25.446 34.729 1.00 44.50 64 GLN C O 1
ATOM 7153 N N . LEU C 1 87 ? 28.513 25.830 36.241 1.00 39.63 65 LEU C N 1
ATOM 7154 C CA . LEU C 1 87 ? 27.720 26.713 35.347 1.00 45.00 65 LEU C CA 1
ATOM 7155 C C . LEU C 1 87 ? 28.020 28.211 35.442 1.00 47.00 65 LEU C C 1
ATOM 7156 O O . LEU C 1 87 ? 27.661 28.978 34.540 1.00 47.94 65 LEU C O 1
ATOM 7161 N N . ILE C 1 88 ? 28.649 28.624 36.539 1.00 43.75 66 ILE C N 1
ATOM 7162 C CA . ILE C 1 88 ? 29.013 30.025 36.767 1.00 46.80 66 ILE C CA 1
ATOM 7163 C C . ILE C 1 88 ? 29.962 30.553 35.683 1.00 48.67 66 ILE C C 1
ATOM 7164 O O . ILE C 1 88 ? 31.009 29.955 35.413 1.00 47.50 66 ILE C O 1
ATOM 7169 N N . GLY C 1 89 ? 29.574 31.663 35.054 1.00 44.45 67 GLY C N 1
ATOM 7170 C CA . GLY C 1 89 ? 30.370 32.260 33.982 1.00 48.15 67 GLY C CA 1
ATOM 7171 C C . GLY C 1 89 ? 30.062 31.662 32.623 1.00 55.02 67 GLY C C 1
ATOM 7172 O O . GLY C 1 89 ? 30.772 31.903 31.645 1.00 54.31 67 GLY C O 1
ATOM 7173 N N . LEU C 1 90 ? 28.985 30.888 32.561 1.00 58.81 68 LEU C N 1
ATOM 7174 C CA . LEU C 1 90 ? 28.568 30.250 31.322 1.00 55.37 68 LEU C CA 1
ATOM 7175 C C . LEU C 1 90 ? 27.528 31.094 30.593 1.00 42.53 68 LEU C C 1
ATOM 7176 O O . LEU C 1 90 ? 26.704 31.767 31.219 1.00 37.81 68 LEU C O 1
ATOM 7181 N N . ASP C 1 91 ? 27.586 31.050 29.265 1.00 41.93 69 ASP C N 1
ATOM 7182 C CA . ASP C 1 91 ? 26.598 31.684 28.400 1.00 40.91 69 ASP C CA 1
ATOM 7183 C C . ASP C 1 91 ? 25.303 30.847 28.392 1.00 43.25 69 ASP C C 1
ATOM 7184 O O . ASP C 1 91 ? 25.325 29.693 27.969 1.00 47.21 69 ASP C O 1
ATOM 7189 N N . PRO C 1 92 ? 24.171 31.428 28.844 1.00 38.39 70 PRO C N 1
ATOM 7190 C CA . PRO C 1 92 ? 22.933 30.650 28.928 1.00 39.67 70 PRO C CA 1
ATOM 7191 C C . PRO C 1 92 ? 22.261 30.369 27.573 1.00 40.55 70 PRO C C 1
ATOM 7192 O O . PRO C 1 92 ? 21.206 29.748 27.534 1.00 38.10 70 PRO C O 1
ATOM 7196 N N . PHE C 1 93 ? 22.865 30.824 26.480 1.00 37.07 71 PHE C N 1
ATOM 7197 C CA . PHE C 1 93 ? 22.424 30.423 25.150 1.00 36.70 71 PHE C CA 1
ATOM 7198 C C . PHE C 1 93 ? 23.084 29.113 24.718 1.00 40.05 71 PHE C C 1
ATOM 7199 O O . PHE C 1 93 ? 22.553 28.395 23.856 1.00 32.78 71 PHE C O 1
ATOM 7207 N N . ASN C 1 94 ? 24.236 28.811 25.320 1.00 37.50 72 ASN C N 1
ATOM 7208 C CA . ASN C 1 94 ? 25.015 27.630 24.958 1.00 37.29 72 ASN C CA 1
ATOM 7209 C C . ASN C 1 94 ? 24.504 26.372 25.664 1.00 37.87 72 ASN C C 1
ATOM 7210 O O . ASN C 1 94 ? 25.147 25.835 26.585 1.00 38.82 72 ASN C O 1
ATOM 7215 N N . LEU C 1 95 ? 23.334 25.913 25.230 1.00 38.70 73 LEU C N 1
ATOM 7216 C CA . LEU C 1 95 ? 22.728 24.691 25.767 1.00 34.60 73 LEU C CA 1
ATOM 7217 C C . LEU C 1 95 ? 23.531 23.443 25.396 1.00 30.94 73 LEU C C 1
ATOM 7218 O O . LEU C 1 95 ? 23.549 22.484 26.153 1.00 31.04 73 LEU C O 1
ATOM 7223 N N . ASN C 1 96 ? 24.178 23.459 24.233 1.00 30.09 74 ASN C N 1
ATOM 7224 C CA . ASN C 1 96 ? 25.076 22.374 23.834 1.00 38.76 74 ASN C CA 1
ATOM 7225 C C . ASN C 1 96 ? 26.188 22.141 24.848 1.00 39.20 74 ASN C C 1
ATOM 7226 O O . ASN C 1 96 ? 26.482 20.991 25.199 1.00 45.71 74 ASN C O 1
ATOM 7231 N N . GLN C 1 97 ? 26.772 23.242 25.333 1.00 40.24 75 GLN C N 1
ATOM 7232 C CA A GLN C 1 97 ? 27.802 23.183 26.367 0.50 40.44 75 GLN C CA 1
ATOM 7233 C CA B GLN C 1 97 ? 27.799 23.202 26.376 0.50 42.13 75 GLN C CA 1
ATOM 7234 C C . GLN C 1 97 ? 27.228 22.618 27.662 1.00 40.90 75 GLN C C 1
ATOM 7235 O O . GLN C 1 97 ? 27.870 21.811 28.334 1.00 43.51 75 GLN C O 1
ATOM 7246 N N . LEU C 1 98 ? 26.013 23.042 28.001 1.00 36.95 76 LEU C N 1
ATOM 7247 C CA . LEU C 1 98 ? 25.359 22.556 29.194 1.00 32.18 76 LEU C CA 1
ATOM 7248 C C . LEU C 1 98 ? 25.150 21.044 29.133 1.00 33.23 76 LEU C C 1
ATOM 7249 O O . LEU C 1 98 ? 25.342 20.369 30.134 1.00 34.86 76 LEU C O 1
ATOM 7254 N N . ARG C 1 99 ? 24.783 20.507 27.970 1.00 33.68 77 ARG C N 1
ATOM 7255 C CA . ARG C 1 99 ? 24.658 19.052 27.840 1.00 37.12 77 ARG C CA 1
ATOM 7256 C C . ARG C 1 99 ? 25.997 18.360 28.046 1.00 35.30 77 ARG C C 1
ATOM 7257 O O . ARG C 1 99 ? 26.063 17.363 28.761 1.00 38.21 77 ARG C O 1
ATOM 7265 N N . ARG C 1 100 ? 27.054 18.886 27.428 1.00 34.84 78 ARG C N 1
ATOM 7266 C CA . ARG C 1 100 ? 28.392 18.287 27.574 1.00 36.58 78 ARG C CA 1
ATOM 7267 C C . ARG C 1 100 ? 28.811 18.226 29.034 1.00 34.85 78 ARG C C 1
ATOM 7268 O O . ARG C 1 100 ? 29.337 17.208 29.475 1.00 43.30 78 ARG C O 1
ATOM 7276 N N . ILE C 1 101 ? 28.520 19.296 29.780 1.00 34.35 79 ILE C N 1
ATOM 7277 C CA . ILE C 1 101 ? 28.839 19.387 31.206 1.00 33.34 79 ILE C CA 1
ATOM 7278 C C . ILE C 1 101 ? 28.104 18.324 32.012 1.00 43.29 79 ILE C C 1
ATOM 7279 O O . ILE C 1 101 ? 28.709 17.669 32.864 1.00 42.79 79 ILE C O 1
ATOM 7284 N N . VAL C 1 102 ? 26.815 18.138 31.727 1.00 37.80 80 VAL C N 1
ATOM 7285 C CA . VAL C 1 102 ? 26.038 17.119 32.416 1.00 35.25 80 VAL C CA 1
ATOM 7286 C C . VAL C 1 102 ? 26.534 15.712 32.079 1.00 33.68 80 VAL C C 1
ATOM 7287 O O . VAL C 1 102 ? 26.644 14.869 32.964 1.00 37.82 80 VAL C O 1
ATOM 7291 N N . GLN C 1 103 ? 26.819 15.472 30.802 1.00 33.55 81 GLN C N 1
ATOM 7292 C CA . GLN C 1 103 ? 27.336 14.191 30.334 1.00 40.28 81 GLN C CA 1
ATOM 7293 C C . GLN C 1 103 ? 28.640 13.828 31.038 1.00 45.32 81 GLN C C 1
ATOM 7294 O O . GLN C 1 103 ? 28.767 12.714 31.549 1.00 42.00 81 GLN C O 1
ATOM 7300 N N . THR C 1 104 ? 29.585 14.770 31.094 1.00 39.92 82 THR C N 1
ATOM 7301 C CA . THR C 1 104 ? 30.889 14.504 31.721 1.00 40.90 82 THR C CA 1
ATOM 7302 C C . THR C 1 104 ? 30.765 14.363 33.240 1.00 41.91 82 THR C C 1
ATOM 7303 O O . THR C 1 104 ? 31.507 13.606 33.874 1.00 47.66 82 THR C O 1
ATOM 7307 N N . THR C 1 105 ? 29.821 15.089 33.819 1.00 37.59 83 THR C N 1
ATOM 7308 C CA . THR C 1 105 ? 29.565 14.994 35.244 1.00 38.19 83 THR C CA 1
ATOM 7309 C C . THR C 1 105 ? 28.971 13.631 35.644 1.00 47.27 83 THR C C 1
ATOM 7310 O O . THR C 1 105 ? 29.305 13.099 36.708 1.00 46.42 83 THR C O 1
ATOM 7314 N N . VAL C 1 106 ? 28.122 13.058 34.788 1.00 39.78 84 VAL C N 1
ATOM 7315 C CA . VAL C 1 106 ? 27.488 11.765 35.087 1.00 40.11 84 VAL C CA 1
ATOM 7316 C C . VAL C 1 106 ? 28.458 10.607 34.864 1.00 43.82 84 VAL C C 1
ATOM 7317 O O . VAL C 1 106 ? 28.469 9.648 35.639 1.00 43.26 84 VAL C O 1
ATOM 7321 N N . ALA C 1 107 ? 29.243 10.707 33.787 1.00 43.42 85 ALA C N 1
ATOM 7322 C CA . ALA C 1 107 ? 30.331 9.777 33.466 1.00 50.41 85 ALA C CA 1
ATOM 7323 C C . ALA C 1 107 ? 31.381 9.719 34.579 1.00 53.11 85 ALA C C 1
ATOM 7324 O O . ALA C 1 107 ? 31.881 8.638 34.905 1.00 51.86 85 ALA C O 1
ATOM 7326 N N . ALA C 1 108 ? 31.705 10.881 35.154 1.00 48.15 86 ALA C N 1
ATOM 7327 C CA . ALA C 1 108 ? 32.629 10.966 36.292 1.00 56.97 86 ALA C CA 1
ATOM 7328 C C . ALA C 1 108 ? 32.057 10.315 37.552 1.00 67.09 86 ALA C C 1
ATOM 7329 O O . ALA C 1 108 ? 32.799 9.755 38.360 1.00 60.27 86 ALA C O 1
ATOM 7331 N N . HIS C 1 109 ? 30.740 10.359 37.695 1.00 74.78 87 HIS C N 1
ATOM 7332 C CA . HIS C 1 109 ? 30.106 9.866 38.904 1.00 89.92 87 HIS C CA 1
ATOM 7333 C C . HIS C 1 109 ? 30.392 8.381 39.067 1.00 90.84 87 HIS C C 1
ATOM 7334 O O . HIS C 1 109 ? 30.472 7.641 38.087 1.00 82.83 87 HIS C O 1
ATOM 7341 N N . LYS C 1 110 ? 30.546 7.953 40.314 1.00 104.79 88 LYS C N 1
ATOM 7342 C CA . LYS C 1 110 ? 30.834 6.561 40.610 1.00 112.19 88 LYS C CA 1
ATOM 7343 C C . LYS C 1 110 ? 29.630 5.789 40.118 1.00 122.16 88 LYS C C 1
ATOM 7344 O O . LYS C 1 110 ? 28.533 6.356 40.049 1.00 137.67 88 LYS C O 1
ATOM 7350 N N . PRO C 1 111 ? 29.863 4.460 39.720 1.00 105.72 89 PRO C N 1
ATOM 7351 C CA . PRO C 1 111 ? 28.706 3.865 39.024 1.00 95.06 89 PRO C CA 1
ATOM 7352 C C . PRO C 1 111 ? 27.455 3.885 39.887 1.00 97.76 89 PRO C C 1
ATOM 7353 O O . PRO C 1 111 ? 27.484 3.551 41.071 1.00 99.29 89 PRO C O 1
ATOM 7357 N N . ALA C 1 112 ? 26.359 4.298 39.264 1.00 94.10 90 ALA C N 1
ATOM 7358 C CA . ALA C 1 112 ? 25.111 4.569 39.963 1.00 91.21 90 ALA C CA 1
ATOM 7359 C C . ALA C 1 112 ? 24.318 3.313 40.247 1.00 83.32 90 ALA C C 1
ATOM 7360 O O . ALA C 1 112 ? 24.492 2.308 39.580 1.00 85.99 90 ALA C O 1
ATOM 7362 N N . SER C 1 113 ? 23.440 3.370 41.236 1.00 77.33 91 SER C N 1
ATOM 7363 C CA . SER C 1 113 ? 22.635 2.208 41.541 1.00 84.70 91 SER C CA 1
ATOM 7364 C C . SER C 1 113 ? 21.602 2.085 40.442 1.00 82.18 91 SER C C 1
ATOM 7365 O O . SER C 1 113 ? 20.826 2.993 40.199 1.00 76.25 91 SER C O 1
ATOM 7368 N N . LEU C 1 114 ? 21.586 0.928 39.810 1.00 65.22 92 LEU C N 1
ATOM 7369 C CA . LEU C 1 114 ? 20.717 0.670 38.655 1.00 64.86 92 LEU C CA 1
ATOM 7370 C C . LEU C 1 114 ? 19.270 0.291 39.007 1.00 72.71 92 LEU C C 1
ATOM 7371 O O . LEU C 1 114 ? 18.473 -0.015 38.116 1.00 71.29 92 LEU C O 1
ATOM 7376 N N . ALA C 1 115 ? 18.934 0.318 40.295 1.00 84.27 93 ALA C N 1
ATOM 7377 C CA . ALA C 1 115 ? 17.588 -0.042 40.752 1.00 98.17 93 ALA C CA 1
ATOM 7378 C C . ALA C 1 115 ? 16.904 1.121 41.470 1.00 89.35 93 ALA C C 1
ATOM 7379 O O . ALA C 1 115 ? 17.271 1.478 42.593 1.00 93.73 93 ALA C O 1
ATOM 7381 N N . GLY C 1 116 ? 15.914 1.712 40.809 1.00 74.18 94 GLY C N 1
ATOM 7382 C CA . GLY C 1 116 ? 15.169 2.829 41.373 1.00 71.69 94 GLY C CA 1
ATOM 7383 C C . GLY C 1 116 ? 13.694 2.521 41.533 1.00 63.41 94 GLY C C 1
ATOM 7384 O O . GLY C 1 116 ? 13.211 1.514 41.025 1.00 68.74 94 GLY C O 1
ATOM 7385 N N . ALA C 1 117 ? 12.983 3.381 42.259 1.00 61.34 95 ALA C N 1
ATOM 7386 C CA . ALA C 1 117 ? 11.529 3.295 42.335 1.00 56.36 95 ALA C CA 1
ATOM 7387 C C . ALA C 1 117 ? 10.974 3.472 40.930 1.00 61.85 95 ALA C C 1
ATOM 7388 O O . ALA C 1 117 ? 11.246 4.476 40.251 1.00 53.42 95 ALA C O 1
ATOM 7390 N N . GLU C 1 118 ? 10.211 2.475 40.498 1.00 55.01 96 GLU C N 1
ATOM 7391 C CA . GLU C 1 118 ? 9.751 2.386 39.127 1.00 52.00 96 GLU C CA 1
ATOM 7392 C C . GLU C 1 118 ? 8.990 3.632 38.654 1.00 51.78 96 GLU C C 1
ATOM 7393 O O . GLU C 1 118 ? 9.135 4.047 37.501 1.00 47.68 96 GLU C O 1
ATOM 7399 N N . LEU C 1 119 ? 8.199 4.230 39.540 1.00 44.34 97 LEU C N 1
ATOM 7400 C CA . LEU C 1 119 ? 7.341 5.350 39.138 1.00 50.56 97 LEU C CA 1
ATOM 7401 C C . LEU C 1 119 ? 7.926 6.711 39.509 1.00 46.48 97 LEU C C 1
ATOM 7402 O O . LEU C 1 119 ? 7.227 7.726 39.492 1.00 45.75 97 LEU C O 1
ATOM 7407 N N . ALA C 1 120 ? 9.217 6.725 39.821 1.00 38.03 98 ALA C N 1
ATOM 7408 C CA . ALA C 1 120 ? 9.907 7.950 40.203 1.00 41.13 98 ALA C CA 1
ATOM 7409 C C . ALA C 1 120 ? 11.136 8.135 39.312 1.00 40.82 98 ALA C C 1
ATOM 7410 O O . ALA C 1 120 ? 12.223 7.637 39.629 1.00 40.55 98 ALA C O 1
ATOM 7412 N N . PRO C 1 121 ? 10.960 8.858 38.192 1.00 41.12 99 PRO C N 1
ATOM 7413 C CA . PRO C 1 121 ? 11.991 9.022 37.176 1.00 39.61 99 PRO C CA 1
ATOM 7414 C C . PRO C 1 121 ? 13.279 9.640 37.709 1.00 38.83 99 PRO C C 1
ATOM 7415 O O . PRO C 1 121 ? 14.342 9.388 37.146 1.00 38.78 99 PRO C O 1
ATOM 7419 N N . GLY C 1 122 ? 13.179 10.427 38.782 1.00 38.19 100 GLY C N 1
ATOM 7420 C CA . GLY C 1 122 ? 14.339 11.037 39.415 1.00 40.64 100 GLY C CA 1
ATOM 7421 C C . GLY C 1 122 ? 15.293 10.014 40.031 1.00 42.92 100 GLY C C 1
ATOM 7422 O O . GLY C 1 122 ? 16.428 10.342 40.340 1.00 41.11 100 GLY C O 1
ATOM 7423 N N . SER C 1 123 ? 14.830 8.777 40.199 1.00 46.36 101 SER C N 1
ATOM 7424 C CA . SER C 1 123 ? 15.673 7.711 40.741 1.00 43.09 101 SER C CA 1
ATOM 7425 C C . SER C 1 123 ? 16.228 6.786 39.659 1.00 37.06 101 SER C C 1
ATOM 7426 O O . SER C 1 123 ? 16.925 5.829 39.976 1.00 38.64 101 SER C O 1
ATOM 7429 N N . HIS C 1 124 ? 15.925 7.051 38.386 1.00 38.54 102 HIS C N 1
ATOM 7430 C CA . HIS C 1 124 ? 16.372 6.154 37.302 1.00 35.07 102 HIS C CA 1
ATOM 7431 C C . HIS C 1 124 ? 17.770 6.501 36.805 1.00 44.13 102 HIS C C 1
ATOM 7432 O O . HIS C 1 124 ? 18.016 7.630 36.362 1.00 41.29 102 HIS C O 1
ATOM 7439 N N . ALA C 1 125 ? 18.677 5.522 36.865 1.00 44.56 103 ALA C N 1
ATOM 7440 C CA . ALA C 1 125 ? 20.050 5.696 36.382 1.00 44.75 103 ALA C CA 1
ATOM 7441 C C . ALA C 1 125 ? 20.079 5.993 34.885 1.00 46.84 103 ALA C C 1
ATOM 7442 O O . ALA C 1 125 ? 20.927 6.750 34.411 1.00 45.32 103 ALA C O 1
ATOM 7444 N N . SER C 1 126 ? 19.134 5.398 34.157 1.00 41.56 104 SER C N 1
ATOM 7445 C CA . SER C 1 126 ? 19.017 5.565 32.714 1.00 38.98 104 SER C CA 1
ATOM 7446 C C . SER C 1 126 ? 18.711 7.015 32.328 1.00 39.82 104 SER C C 1
ATOM 7447 O O . SER C 1 126 ? 19.028 7.441 31.221 1.00 46.65 104 SER C O 1
ATOM 7450 N N . LYS C 1 127 ? 18.113 7.765 33.251 1.00 38.13 105 LYS C N 1
ATOM 7451 C CA . LYS C 1 127 ? 17.690 9.143 32.995 1.00 39.57 105 LYS C CA 1
ATOM 7452 C C . LYS C 1 127 ? 18.598 10.176 33.665 1.00 39.09 105 LYS C C 1
ATOM 7453 O O . LYS C 1 127 ? 18.251 11.351 33.733 1.00 38.70 105 LYS C O 1
ATOM 7459 N N . ALA C 1 128 ? 19.752 9.746 34.165 1.00 38.06 106 ALA C N 1
ATOM 7460 C CA . ALA C 1 128 ? 20.624 10.658 34.913 1.00 39.88 106 ALA C CA 1
ATOM 7461 C C . ALA C 1 128 ? 20.989 11.917 34.114 1.00 32.57 106 ALA C C 1
ATOM 7462 O O . ALA C 1 128 ? 20.920 13.024 34.639 1.00 37.89 106 ALA C O 1
ATOM 7464 N N . VAL C 1 129 ? 21.369 11.747 32.853 1.00 31.68 107 VAL C N 1
ATOM 7465 C CA . VAL C 1 129 ? 21.755 12.890 32.018 1.00 32.52 107 VAL C CA 1
ATOM 7466 C C . VAL C 1 129 ? 20.517 13.715 31.636 1.00 36.79 107 VAL C C 1
ATOM 7467 O O . VAL C 1 129 ? 20.462 14.919 31.916 1.00 33.31 107 VAL C O 1
ATOM 7471 N N . SER C 1 130 ? 19.522 13.046 31.046 1.00 36.04 108 SER C N 1
ATOM 7472 C CA . SER C 1 130 ? 18.230 13.655 30.674 1.00 40.81 108 SER C CA 1
ATOM 7473 C C . SER C 1 130 ? 17.582 14.507 31.774 1.00 37.23 108 SER C C 1
ATOM 7474 O O . SER C 1 130 ? 17.100 15.609 31.509 1.00 39.15 108 SER C O 1
ATOM 7477 N N . ASN C 1 131 ? 17.553 13.988 32.995 1.00 34.70 109 ASN C N 1
ATOM 7478 C CA . ASN C 1 131 ? 16.908 14.690 34.102 1.00 35.05 109 ASN C CA 1
ATOM 7479 C C . ASN C 1 131 ? 17.658 15.948 34.465 1.00 38.84 109 ASN C C 1
ATOM 7480 O O . ASN C 1 131 ? 17.066 17.021 34.613 1.00 35.90 109 ASN C O 1
ATOM 7485 N N . ALA C 1 132 ? 18.970 15.803 34.632 1.00 34.28 110 ALA C N 1
ATOM 7486 C CA . ALA C 1 132 ? 19.788 16.921 35.049 1.00 35.48 110 ALA C CA 1
ATOM 7487 C C . ALA C 1 132 ? 19.849 17.992 33.962 1.00 34.17 110 ALA C C 1
ATOM 7488 O O . ALA C 1 132 ? 19.733 19.177 34.266 1.00 38.91 110 ALA C O 1
ATOM 7490 N N . TYR C 1 133 ? 20.008 17.573 32.703 1.00 33.20 111 TYR C N 1
ATOM 7491 C CA . TYR C 1 133 ? 20.045 18.520 31.593 1.00 35.64 111 TYR C CA 1
ATOM 7492 C C . TYR C 1 133 ? 18.739 19.304 31.507 1.00 36.96 111 TYR C C 1
ATOM 7493 O O . TYR C 1 133 ? 18.766 20.535 31.420 1.00 34.25 111 TYR C O 1
ATOM 7502 N N . SER C 1 134 ? 17.615 18.586 31.559 1.00 32.92 112 SER C N 1
ATOM 7503 C CA . SER C 1 134 ? 16.288 19.198 31.551 1.00 37.12 112 SER C CA 1
ATOM 7504 C C . SER C 1 134 ? 16.125 20.218 32.667 1.00 37.49 112 SER C C 1
ATOM 7505 O O . SER C 1 134 ? 15.627 21.317 32.434 1.00 36.30 112 SER C O 1
ATOM 7508 N N . ALA C 1 135 ? 16.539 19.841 33.874 1.00 34.55 113 ALA C N 1
ATOM 7509 C CA . ALA C 1 135 ? 16.401 20.696 35.047 1.00 39.06 113 ALA C CA 1
ATOM 7510 C C . ALA C 1 135 ? 16.921 22.101 34.775 1.00 40.46 113 ALA C C 1
ATOM 7511 O O . ALA C 1 135 ? 16.261 23.088 35.098 1.00 37.02 113 ALA C O 1
ATOM 7513 N N . PHE C 1 136 ? 18.094 22.177 34.156 1.00 35.35 114 PHE C N 1
ATOM 7514 C CA . PHE C 1 136 ? 18.735 23.449 33.896 1.00 37.96 114 PHE C CA 1
ATOM 7515 C C . PHE C 1 136 ? 18.310 24.082 32.582 1.00 37.29 114 PHE C C 1
ATOM 7516 O O . PHE C 1 136 ? 18.265 25.300 32.489 1.00 38.08 114 PHE C O 1
ATOM 7524 N N . GLU C 1 137 ? 17.990 23.254 31.586 1.00 35.70 115 GLU C N 1
ATOM 7525 C CA . GLU C 1 137 ? 17.591 23.730 30.271 1.00 34.30 115 GLU C CA 1
ATOM 7526 C C . GLU C 1 137 ? 16.407 24.682 30.369 1.00 38.33 115 GLU C C 1
ATOM 7527 O O . GLU C 1 137 ? 16.419 25.742 29.753 1.00 34.14 115 GLU C O 1
ATOM 7533 N N . VAL C 1 138 ? 15.389 24.269 31.124 1.00 31.74 116 VAL C N 1
ATOM 7534 C CA . VAL C 1 138 ? 14.204 25.075 31.373 1.00 39.70 116 VAL C CA 1
ATOM 7535 C C . VAL C 1 138 ? 14.618 26.427 31.973 1.00 40.13 116 VAL C C 1
ATOM 7536 O O . VAL C 1 138 ? 14.196 27.478 31.492 1.00 42.28 116 VAL C O 1
ATOM 7540 N N . ALA C 1 139 ? 15.474 26.391 32.994 1.00 40.60 117 ALA C N 1
ATOM 7541 C CA . ALA C 1 139 ? 15.961 27.611 33.637 1.00 37.79 117 ALA C CA 1
ATOM 7542 C C . ALA C 1 139 ? 16.731 28.509 32.675 1.00 40.33 117 ALA C C 1
ATOM 7543 O O . ALA C 1 139 ? 16.529 29.736 32.666 1.00 41.90 117 ALA C O 1
ATOM 7545 N N . PHE C 1 140 ? 17.597 27.903 31.858 1.00 33.82 118 PHE C N 1
ATOM 7546 C CA . PHE C 1 140 ? 18.334 28.645 30.844 1.00 35.16 118 PHE C CA 1
ATOM 7547 C C . PHE C 1 140 ? 17.356 29.329 29.885 1.00 39.77 118 PHE C C 1
ATOM 7548 O O . PHE C 1 140 ? 17.521 30.507 29.558 1.00 38.78 118 PHE C O 1
ATOM 7556 N N . LEU C 1 141 ? 16.343 28.589 29.436 1.00 38.05 119 LEU C N 1
ATOM 7557 C CA . LEU C 1 141 ? 15.369 29.122 28.475 1.00 42.03 119 LEU C CA 1
ATOM 7558 C C . LEU C 1 141 ? 14.469 30.198 29.095 1.00 41.70 119 LEU C C 1
ATOM 7559 O O . LEU C 1 141 ? 14.149 31.188 28.441 1.00 45.40 119 LEU C O 1
ATOM 7564 N N . ASP C 1 142 ? 14.084 29.999 30.354 1.00 43.95 120 ASP C N 1
ATOM 7565 C CA . ASP C 1 142 ? 13.370 31.010 31.132 1.00 41.20 120 ASP C CA 1
ATOM 7566 C C . ASP C 1 142 ? 14.195 32.288 31.165 1.00 47.14 120 ASP C C 1
ATOM 7567 O O . ASP C 1 142 ? 13.692 33.373 30.848 1.00 42.69 120 ASP C O 1
ATOM 7572 N N . LEU C 1 143 ? 15.473 32.142 31.514 1.00 42.06 121 LEU C N 1
ATOM 7573 C CA . LEU C 1 143 ? 16.414 33.262 31.529 1.00 43.47 121 LEU C CA 1
ATOM 7574 C C . LEU C 1 143 ? 16.510 33.969 30.173 1.00 48.64 121 LEU C C 1
ATOM 7575 O O . LEU C 1 143 ? 16.408 35.199 30.096 1.00 50.09 121 LEU C O 1
ATOM 7580 N N . GLN C 1 144 ? 16.701 33.191 29.110 1.00 39.92 122 GLN C N 1
ATOM 7581 C CA . GLN C 1 144 ? 16.771 33.746 27.759 1.00 44.26 122 GLN C CA 1
ATOM 7582 C C . GLN C 1 144 ? 15.519 34.541 27.427 1.00 41.92 122 GLN C C 1
ATOM 7583 O O . GLN C 1 144 ? 15.598 35.625 26.850 1.00 48.05 122 GLN C O 1
ATOM 7589 N N . ALA C 1 145 ? 14.368 33.982 27.779 1.00 41.67 123 ALA C N 1
ATOM 7590 C CA . ALA C 1 145 ? 13.092 34.616 27.497 1.00 44.42 123 ALA C CA 1
ATOM 7591 C C . ALA C 1 145 ? 12.941 35.932 28.270 1.00 49.04 123 ALA C C 1
ATOM 7592 O O . ALA C 1 145 ? 12.514 36.939 27.699 1.00 50.43 123 ALA C O 1
ATOM 7594 N N . ARG C 1 146 ? 13.306 35.913 29.554 1.00 51.74 124 ARG C N 1
ATOM 7595 C CA . ARG C 1 146 ? 13.237 37.093 30.438 1.00 53.44 124 ARG C CA 1
ATOM 7596 C C . ARG C 1 146 ? 14.069 38.241 29.885 1.00 50.72 124 ARG C C 1
ATOM 7597 O O . ARG C 1 146 ? 13.626 39.388 29.843 1.00 51.84 124 ARG C O 1
ATOM 7605 N N . TYR C 1 147 ? 15.278 37.905 29.455 1.00 51.67 125 TYR C N 1
ATOM 7606 C CA . TYR C 1 147 ? 16.178 38.844 28.813 1.00 55.03 125 TYR C CA 1
ATOM 7607 C C . TYR C 1 147 ? 15.555 39.466 27.563 1.00 57.44 125 TYR C C 1
ATOM 7608 O O . TYR C 1 147 ? 15.728 40.653 27.297 1.00 63.63 125 TYR C O 1
ATOM 7617 N N . LEU C 1 148 ? 14.834 38.646 26.807 1.00 63.32 126 LEU C N 1
ATOM 7618 C CA . LEU C 1 148 ? 14.188 39.050 25.566 1.00 56.35 126 LEU C CA 1
ATOM 7619 C C . LEU C 1 148 ? 12.861 39.757 25.785 1.00 53.33 126 LEU C C 1
ATOM 7620 O O . LEU C 1 148 ? 12.304 40.350 24.864 1.00 65.27 126 LEU C O 1
ATOM 7625 N N . ASN C 1 149 ? 12.352 39.676 27.005 1.00 57.22 127 ASN C N 1
ATOM 7626 C CA . ASN C 1 149 ? 11.018 40.162 27.325 1.00 64.12 127 ASN C CA 1
ATOM 7627 C C . ASN C 1 149 ? 9.944 39.527 26.435 1.00 62.34 127 ASN C C 1
ATOM 7628 O O . ASN C 1 149 ? 9.096 40.220 25.872 1.00 55.97 127 ASN C O 1
ATOM 7633 N N . VAL C 1 150 ? 10.012 38.205 26.292 1.00 60.83 128 VAL C N 1
ATOM 7634 C CA . VAL C 1 150 ? 8.982 37.438 25.579 1.00 50.10 128 VAL C CA 1
ATOM 7635 C C . VAL C 1 150 ? 8.559 36.246 26.433 1.00 47.24 128 VAL C C 1
ATOM 7636 O O . VAL C 1 150 ? 9.323 35.820 27.298 1.00 49.90 128 VAL C O 1
ATOM 7640 N N . PRO C 1 151 ? 7.336 35.719 26.217 1.00 47.62 129 PRO C N 1
ATOM 7641 C CA . PRO C 1 151 ? 6.983 34.468 26.881 1.00 41.73 129 PRO C CA 1
ATOM 7642 C C . PRO C 1 151 ? 7.872 33.347 26.345 1.00 41.51 129 PRO C C 1
ATOM 7643 O O . PRO C 1 151 ? 8.368 33.436 25.222 1.00 40.46 129 PRO C O 1
ATOM 7647 N N . LEU C 1 152 ? 8.075 32.313 27.146 1.00 40.61 130 LEU C N 1
ATOM 7648 C CA . LEU C 1 152 ? 9.016 31.259 26.801 1.00 44.22 130 LEU C CA 1
ATOM 7649 C C . LEU C 1 152 ? 8.643 30.612 25.457 1.00 40.75 130 LEU C C 1
ATOM 7650 O O . LEU C 1 152 ? 9.490 30.501 24.563 1.00 39.25 130 LEU C O 1
ATOM 7655 N N . VAL C 1 153 ? 7.369 30.251 25.311 1.00 36.96 131 VAL C N 1
ATOM 7656 C CA . VAL C 1 153 ? 6.840 29.631 24.096 1.00 37.17 131 VAL C CA 1
ATOM 7657 C C . VAL C 1 153 ? 7.320 30.306 22.789 1.00 38.52 131 VAL C C 1
ATOM 7658 O O . VAL C 1 153 ? 7.473 29.644 21.762 1.00 38.53 131 VAL C O 1
ATOM 7662 N N . ASP C 1 154 ? 7.577 31.614 22.845 1.00 42.18 132 ASP C N 1
ATOM 7663 C CA . ASP C 1 154 ? 8.136 32.367 21.712 1.00 40.71 132 ASP C CA 1
ATOM 7664 C C . ASP C 1 154 ? 9.549 31.912 21.310 1.00 41.39 132 ASP C C 1
ATOM 7665 O O . ASP C 1 154 ? 9.915 31.985 20.135 1.00 47.21 132 ASP C O 1
ATOM 7670 N N . LEU C 1 155 ? 10.348 31.465 22.275 1.00 36.50 133 LEU C N 1
ATOM 7671 C CA . LEU C 1 155 ? 11.661 30.898 21.945 1.00 39.21 133 LEU C CA 1
ATOM 7672 C C . LEU C 1 155 ? 11.502 29.571 21.247 1.00 39.28 133 LEU C C 1
ATOM 7673 O O . LEU C 1 155 ? 12.431 29.109 20.602 1.00 38.85 133 LEU C O 1
ATOM 7678 N N . LEU C 1 156 ? 10.329 28.957 21.395 1.00 36.49 134 LEU C N 1
ATOM 7679 C CA . LEU C 1 156 ? 10.091 27.628 20.849 1.00 34.57 134 LEU C CA 1
ATOM 7680 C C . LEU C 1 156 ? 9.351 27.671 19.510 1.00 35.58 134 LEU C C 1
ATOM 7681 O O . LEU C 1 156 ? 9.051 26.623 18.931 1.00 39.35 134 LEU C O 1
ATOM 7686 N N . GLY C 1 157 ? 9.076 28.881 19.022 1.00 34.33 135 GLY C N 1
ATOM 7687 C CA . GLY C 1 157 ? 8.447 29.085 17.710 1.00 33.34 135 GLY C CA 1
ATOM 7688 C C . GLY C 1 157 ? 7.074 29.739 17.750 1.00 35.33 135 GLY C C 1
ATOM 7689 O O . GLY C 1 157 ? 6.428 29.917 16.714 1.00 42.32 135 GLY C O 1
ATOM 7690 N N . GLY C 1 158 ? 6.624 30.094 18.950 1.00 37.42 136 GLY C N 1
ATOM 7691 C CA . GLY C 1 158 ? 5.369 30.810 19.109 1.00 39.92 136 GLY C CA 1
ATOM 7692 C C . GLY C 1 158 ? 4.234 29.868 19.417 1.00 40.10 136 GLY C C 1
ATOM 7693 O O . GLY C 1 158 ? 4.274 28.694 19.046 1.00 38.13 136 GLY C O 1
ATOM 7694 N N . ALA C 1 159 ? 3.222 30.393 20.099 1.00 36.78 137 ALA C N 1
ATOM 7695 C CA . ALA C 1 159 ? 2.068 29.611 20.523 1.00 42.00 137 ALA C CA 1
ATOM 7696 C C . ALA C 1 159 ? 1.156 29.229 19.353 1.00 41.52 137 ALA C C 1
ATOM 7697 O O . ALA C 1 159 ? 0.680 30.089 18.619 1.00 45.07 137 ALA C O 1
ATOM 7699 N N . VAL C 1 160 ? 0.930 27.934 19.180 1.00 41.06 138 VAL C N 1
ATOM 7700 C CA . VAL C 1 160 ? -0.088 27.442 18.250 1.00 44.94 138 VAL C CA 1
ATOM 7701 C C . VAL C 1 160 ? -1.476 27.605 18.880 1.00 48.24 138 VAL C C 1
ATOM 7702 O O . VAL C 1 160 ? -2.471 27.761 18.175 1.00 48.40 138 VAL C O 1
ATOM 7706 N N . ARG C 1 161 ? -1.526 27.555 20.212 1.00 51.68 139 ARG C N 1
ATOM 7707 C CA . ARG C 1 161 ? -2.764 27.700 20.983 1.00 47.47 139 ARG C CA 1
ATOM 7708 C C . ARG C 1 161 ? -2.476 28.591 22.188 1.00 47.21 139 ARG C C 1
ATOM 7709 O O . ARG C 1 161 ? -1.356 28.599 22.689 1.00 46.49 139 ARG C O 1
ATOM 7717 N N . ASP C 1 162 ? -3.480 29.338 22.646 1.00 53.60 140 ASP C N 1
ATOM 7718 C CA . ASP C 1 162 ? -3.306 30.287 23.754 1.00 48.81 140 ASP C CA 1
ATOM 7719 C C . ASP C 1 162 ? -3.721 29.705 25.102 1.00 43.00 140 ASP C C 1
ATOM 7720 O O . ASP C 1 162 ? -3.422 30.268 26.159 1.00 45.24 140 ASP C O 1
ATOM 7725 N N . GLU C 1 163 ? -4.432 28.589 25.047 1.00 44.55 141 GLU C N 1
ATOM 7726 C CA . GLU C 1 163 ? -4.881 27.871 26.226 1.00 50.66 141 GLU C CA 1
ATOM 7727 C C . GLU C 1 163 ? -4.468 26.427 26.036 1.00 46.13 141 GLU C C 1
ATOM 7728 O O . GLU C 1 163 ? -4.678 25.869 24.962 1.00 45.34 141 GLU C O 1
ATOM 7734 N N . VAL C 1 164 ? -3.900 25.821 27.073 1.00 44.04 142 VAL C N 1
ATOM 7735 C CA . VAL C 1 164 ? -3.534 24.404 27.009 1.00 45.54 142 VAL C CA 1
ATOM 7736 C C . VAL C 1 164 ? -4.456 23.581 27.895 1.00 40.40 142 VAL C C 1
ATOM 7737 O O . VAL C 1 164 ? -4.498 23.794 29.110 1.00 46.11 142 VAL C O 1
ATOM 7741 N N . PRO C 1 165 ? -5.192 22.634 27.290 1.00 41.64 143 PRO C N 1
ATOM 7742 C CA . PRO C 1 165 ? -6.122 21.787 28.044 1.00 44.92 143 PRO C CA 1
ATOM 7743 C C . PRO C 1 165 ? -5.416 20.698 28.851 1.00 51.34 143 PRO C C 1
ATOM 7744 O O . PRO C 1 165 ? -4.486 20.050 28.356 1.00 43.92 143 PRO C O 1
ATOM 7748 N N . PHE C 1 166 ? -5.871 20.511 30.088 1.00 49.51 144 PHE C N 1
ATOM 7749 C CA . PHE C 1 166 ? -5.336 19.492 30.979 1.00 47.52 144 PHE C CA 1
ATOM 7750 C C . PHE C 1 166 ? -6.415 18.499 31.396 1.00 49.33 144 PHE C C 1
ATOM 7751 O O . PHE C 1 166 ? -7.604 18.769 31.255 1.00 51.22 144 PHE C O 1
ATOM 7759 N N . SER C 1 167 ? -5.989 17.352 31.911 1.00 46.98 145 SER C N 1
ATOM 7760 C CA . SER C 1 167 ? -6.905 16.293 32.305 1.00 47.77 145 SER C CA 1
ATOM 7761 C C . SER C 1 167 ? -7.164 16.281 33.811 1.00 50.27 145 SER C C 1
ATOM 7762 O O . SER C 1 167 ? -6.374 16.814 34.603 1.00 49.35 145 SER C O 1
ATOM 7765 N N . ALA C 1 168 ? -8.278 15.664 34.193 1.00 45.70 146 ALA C N 1
ATOM 7766 C CA . ALA C 1 168 ? -8.573 15.391 35.596 1.00 44.59 146 ALA C CA 1
ATOM 7767 C C . ALA C 1 168 ? -7.875 14.097 35.973 1.00 40.90 146 ALA C C 1
ATOM 7768 O O . ALA C 1 168 ? -8.189 13.025 35.449 1.00 47.53 146 ALA C O 1
ATOM 7770 N N . TYR C 1 169 ? -6.912 14.203 36.875 1.00 42.52 147 TYR C N 1
ATOM 7771 C CA . TYR C 1 169 ? -6.099 13.057 37.240 1.00 47.27 147 TYR C CA 1
ATOM 7772 C C . TYR C 1 169 ? -6.647 12.450 38.534 1.00 47.32 147 TYR C C 1
ATOM 7773 O O . TYR C 1 169 ? -6.430 12.985 39.622 1.00 47.64 147 TYR C O 1
ATOM 7782 N N . LEU C 1 170 ? -7.349 11.331 38.410 1.00 50.00 148 LEU C N 1
ATOM 7783 C CA . LEU C 1 170 ? -8.004 10.704 39.558 1.00 48.49 148 LEU C CA 1
ATOM 7784 C C . LEU C 1 170 ? -7.189 9.579 40.168 1.00 47.93 148 LEU C C 1
ATOM 7785 O O . LEU C 1 170 ? -6.561 8.797 39.457 1.00 47.26 148 LEU C O 1
ATOM 7790 N N . PHE C 1 171 ? -7.231 9.499 41.494 1.00 46.84 149 PHE C N 1
ATOM 7791 C CA . PHE C 1 171 ? -6.548 8.455 42.247 1.00 49.56 149 PHE C CA 1
ATOM 7792 C C . PHE C 1 171 ? -7.478 7.804 43.259 1.00 54.59 149 PHE C C 1
ATOM 7793 O O . PHE C 1 171 ? -8.340 8.468 43.858 1.00 47.53 149 PHE C O 1
ATOM 7801 N N . PHE C 1 172 ? -7.286 6.503 43.456 1.00 47.78 150 PHE C N 1
ATOM 7802 C CA . PHE C 1 172 ? -7.769 5.850 44.653 1.00 43.90 150 PHE C CA 1
ATOM 7803 C C . PHE C 1 172 ? -6.889 6.303 45.809 1.00 56.30 150 PHE C C 1
ATOM 7804 O O . PHE C 1 172 ? -5.654 6.392 45.670 1.00 57.91 150 PHE C O 1
ATOM 7812 N N . LYS C 1 173 ? -7.523 6.624 46.934 1.00 49.93 151 LYS C N 1
ATOM 7813 C CA . LYS C 1 173 ? -6.789 7.078 48.113 1.00 56.19 151 LYS C CA 1
ATOM 7814 C C . LYS C 1 173 ? -7.453 6.681 49.432 1.00 62.21 151 LYS C C 1
ATOM 7815 O O . LYS C 1 173 ? -8.658 6.414 49.481 1.00 61.60 151 LYS C O 1
ATOM 7821 N N . TYR C 1 174 ? -6.643 6.626 50.488 1.00 60.62 152 TYR C N 1
ATOM 7822 C CA . TYR C 1 174 ? -7.141 6.486 51.845 1.00 54.38 152 TYR C CA 1
ATOM 7823 C C . TYR C 1 174 ? -7.468 7.878 52.364 1.00 64.07 152 TYR C C 1
ATOM 7824 O O . TYR C 1 174 ? -7.097 8.875 51.735 1.00 64.19 152 TYR C O 1
ATOM 7833 N N . ALA C 1 175 ? -8.169 7.948 53.494 1.00 63.02 153 ALA C N 1
ATOM 7834 C CA . ALA C 1 175 ? -8.599 9.230 54.059 1.00 60.05 153 ALA C CA 1
ATOM 7835 C C . ALA C 1 175 ? -7.433 9.997 54.682 1.00 61.09 153 ALA C C 1
ATOM 7836 O O . ALA C 1 175 ? -7.424 11.235 54.700 1.00 57.88 153 ALA C O 1
ATOM 7838 N N . GLN C 1 176 ? -6.467 9.265 55.207 1.00 56.72 154 GLN C N 1
ATOM 7839 C CA . GLN C 1 176 ? -5.289 9.886 55.780 1.00 63.57 154 GLN C CA 1
ATOM 7840 C C . GLN C 1 176 ? -4.082 8.962 55.789 1.00 54.62 154 GLN C C 1
ATOM 7841 O O . GLN C 1 176 ? -4.205 7.769 55.632 1.00 49.32 154 GLN C O 1
ATOM 7847 N N . HIS C 1 177 ? -2.909 9.543 55.939 1.00 50.78 155 HIS C N 1
ATOM 7848 C CA . HIS C 1 177 ? -1.691 8.773 56.049 1.00 57.49 155 HIS C CA 1
ATOM 7849 C C . HIS C 1 177 ? -1.600 8.090 57.398 1.00 59.52 155 HIS C C 1
ATOM 7850 O O . HIS C 1 177 ? -2.014 8.632 58.405 1.00 57.58 155 HIS C O 1
ATOM 7857 N N . VAL C 1 178 ? -1.003 6.914 57.413 1.00 60.84 156 VAL C N 1
ATOM 7858 C CA . VAL C 1 178 ? -0.742 6.210 58.645 1.00 65.14 156 VAL C CA 1
ATOM 7859 C C . VAL C 1 178 ? 0.187 7.043 59.516 1.00 68.78 156 VAL C C 1
ATOM 7860 O O . VAL C 1 178 ? 1.124 7.644 59.029 1.00 66.48 156 VAL C O 1
ATOM 7864 N N . ASP C 1 179 ? -0.090 7.075 60.811 1.00 70.26 157 ASP C N 1
ATOM 7865 C CA . ASP C 1 179 ? 0.680 7.868 61.754 1.00 71.79 157 ASP C CA 1
ATOM 7866 C C . ASP C 1 179 ? 0.591 9.321 61.366 1.00 69.60 157 ASP C C 1
ATOM 7867 O O . ASP C 1 179 ? 1.516 10.079 61.611 1.00 81.39 157 ASP C O 1
ATOM 7872 N N . SER C 1 180 ? -0.530 9.734 60.799 1.00 79.45 158 SER C N 1
ATOM 7873 C CA . SER C 1 180 ? -0.514 10.884 59.915 1.00 85.38 158 SER C CA 1
ATOM 7874 C C . SER C 1 180 ? 0.063 12.101 60.578 1.00 74.69 158 SER C C 1
ATOM 7875 O O . SER C 1 180 ? -0.298 12.468 61.681 1.00 72.90 158 SER C O 1
ATOM 7878 N N . PRO C 1 181 ? 1.042 12.727 59.803 1.00 71.28 159 PRO C N 1
ATOM 7879 C CA . PRO C 1 181 ? 1.765 13.773 60.528 1.00 68.21 159 PRO C CA 1
ATOM 7880 C C . PRO C 1 181 ? 1.068 15.096 60.442 1.00 62.63 159 PRO C C 1
ATOM 7881 O O . PRO C 1 181 ? 1.627 16.087 60.839 1.00 65.68 159 PRO C O 1
ATOM 7885 N N . TYR C 1 182 ? -0.112 15.118 59.859 1.00 54.79 160 TYR C N 1
ATOM 7886 C CA . TYR C 1 182 ? -0.838 16.348 59.758 1.00 57.76 160 TYR C CA 1
ATOM 7887 C C . TYR C 1 182 ? -2.301 16.092 59.542 1.00 60.78 160 TYR C C 1
ATOM 7888 O O . TYR C 1 182 ? -2.714 14.965 59.377 1.00 59.91 160 TYR C O 1
ATOM 7897 N N . LYS C 1 183 ? -3.091 17.148 59.588 1.00 68.73 161 LYS C N 1
ATOM 7898 C CA . LYS C 1 183 ? -4.533 17.002 59.397 1.00 78.29 161 LYS C CA 1
ATOM 7899 C C . LYS C 1 183 ? -4.852 16.342 58.058 1.00 80.06 161 LYS C C 1
ATOM 7900 O O . LYS C 1 183 ? -4.307 16.747 57.029 1.00 81.32 161 LYS C O 1
ATOM 7906 N N . PRO C 1 184 ? -5.729 15.317 58.074 1.00 86.37 162 PRO C N 1
ATOM 7907 C CA . PRO C 1 184 ? -6.279 14.706 56.864 1.00 84.72 162 PRO C CA 1
ATOM 7908 C C . PRO C 1 184 ? -6.754 15.736 55.833 1.00 83.96 162 PRO C C 1
ATOM 7909 O O . PRO C 1 184 ? -7.288 16.787 56.198 1.00 89.23 162 PRO C O 1
ATOM 7913 N N . ASP C 1 185 ? -6.537 15.425 54.558 1.00 86.20 163 ASP C N 1
ATOM 7914 C CA . ASP C 1 185 ? -6.981 16.262 53.443 1.00 77.60 163 ASP C CA 1
ATOM 7915 C C . ASP C 1 185 ? -8.508 16.255 53.334 1.00 71.89 163 ASP C C 1
ATOM 7916 O O . ASP C 1 185 ? -9.164 15.325 53.798 1.00 70.04 163 ASP C O 1
ATOM 7921 N N . ASN C 1 186 ? -9.073 17.284 52.715 1.00 68.15 164 ASN C N 1
ATOM 7922 C CA . ASN C 1 186 ? -10.524 17.358 52.559 1.00 67.67 164 ASN C CA 1
ATOM 7923 C C . ASN C 1 186 ? -11.067 16.662 51.305 1.00 67.87 164 ASN C C 1
ATOM 7924 O O . ASN C 1 186 ? -12.069 17.092 50.735 1.00 73.89 164 ASN C O 1
ATOM 7929 N N . TRP C 1 187 ? -10.406 15.587 50.882 1.00 65.65 165 TRP C N 1
ATOM 7930 C CA . TRP C 1 187 ? -10.903 14.767 49.777 1.00 61.54 165 TRP C CA 1
ATOM 7931 C C . TRP C 1 187 ? -11.688 13.569 50.303 1.00 60.95 165 TRP C C 1
ATOM 7932 O O . TRP C 1 187 ? -12.707 13.187 49.729 1.00 57.01 165 TRP C O 1
ATOM 7943 N N . GLY C 1 188 ? -11.204 12.979 51.395 1.00 58.82 166 GLY C N 1
ATOM 7944 C CA . GLY C 1 188 ? -11.774 11.741 51.919 1.00 59.81 166 GLY C CA 1
ATOM 7945 C C . GLY C 1 188 ? -11.213 10.548 51.170 1.00 62.13 166 GLY C C 1
ATOM 7946 O O . GLY C 1 188 ? -10.461 10.715 50.208 1.00 66.54 166 GLY C O 1
ATOM 7947 N N . GLU C 1 189 ? -11.564 9.342 51.611 1.00 62.99 167 GLU C N 1
ATOM 7948 C CA . GLU C 1 189 ? -11.113 8.136 50.926 1.00 66.53 167 GLU C CA 1
ATOM 7949 C C . GLU C 1 189 ? -11.839 7.953 49.590 1.00 62.63 167 GLU C C 1
ATOM 7950 O O . GLU C 1 189 ? -12.896 8.545 49.358 1.00 56.43 167 GLU C O 1
ATOM 7956 N N . ALA C 1 190 ? -11.240 7.151 48.714 1.00 57.66 168 ALA C N 1
ATOM 7957 C CA . ALA C 1 190 ? -11.807 6.840 47.411 1.00 53.64 168 ALA C CA 1
ATOM 7958 C C . ALA C 1 190 ? -11.443 5.411 47.067 1.00 60.50 168 ALA C C 1
ATOM 7959 O O . ALA C 1 190 ? -10.305 5.130 46.669 1.00 57.57 168 ALA C O 1
ATOM 7961 N N . LEU C 1 191 ? -12.400 4.501 47.253 1.00 53.26 169 LEU C N 1
ATOM 7962 C CA . LEU C 1 191 ? -12.157 3.076 47.015 1.00 53.45 169 LEU C CA 1
ATOM 7963 C C . LEU C 1 191 ? -13.321 2.409 46.285 1.00 57.75 169 LEU C C 1
ATOM 7964 O O . LEU C 1 191 ? -13.290 1.204 46.027 1.00 58.89 169 LEU C O 1
ATOM 7969 N N . ASN C 1 192 ? -14.339 3.203 45.951 1.00 57.32 170 ASN C N 1
ATOM 7970 C CA . ASN C 1 192 ? -15.473 2.740 45.145 1.00 58.53 170 ASN C CA 1
ATOM 7971 C C . ASN C 1 192 ? -15.882 3.763 44.095 1.00 60.01 170 ASN C C 1
ATOM 7972 O O . ASN C 1 192 ? -15.432 4.914 44.126 1.00 56.11 170 ASN C O 1
ATOM 7977 N N . GLU C 1 193 ? -16.762 3.339 43.192 1.00 64.10 171 GLU C N 1
ATOM 7978 C CA . GLU C 1 193 ? -17.212 4.168 42.076 1.00 65.06 171 GLU C CA 1
ATOM 7979 C C . GLU C 1 193 ? -17.831 5.521 42.466 1.00 69.90 171 GLU C C 1
ATOM 7980 O O . GLU C 1 193 ? -17.645 6.502 41.743 1.00 70.94 171 GLU C O 1
ATOM 7986 N N . GLN C 1 194 ? -18.536 5.581 43.600 1.00 67.51 172 GLN C N 1
ATOM 7987 C CA . GLN C 1 194 ? -19.200 6.828 44.035 1.00 60.16 172 GLN C CA 1
ATOM 7988 C C . GLN C 1 194 ? -18.210 7.856 44.552 1.00 55.83 172 GLN C C 1
ATOM 7989 O O . GLN C 1 194 ? -18.362 9.054 44.300 1.00 53.65 172 GLN C O 1
ATOM 7995 N N . GLN C 1 195 ? -17.211 7.388 45.299 1.00 58.40 173 GLN C N 1
ATOM 7996 C CA . GLN C 1 195 ? -16.175 8.276 45.825 1.00 68.20 173 GLN C CA 1
ATOM 7997 C C . GLN C 1 195 ? -15.277 8.819 44.705 1.00 61.00 173 GLN C C 1
ATOM 7998 O O . GLN C 1 195 ? -14.832 9.966 44.766 1.00 55.77 173 GLN C O 1
ATOM 8004 N N . ILE C 1 196 ? -15.032 7.981 43.694 1.00 59.90 174 ILE C N 1
ATOM 8005 C CA . ILE C 1 196 ? -14.271 8.355 42.499 1.00 61.09 174 ILE C CA 1
ATOM 8006 C C . ILE C 1 196 ? -15.022 9.416 41.697 1.00 59.41 174 ILE C C 1
ATOM 8007 O O . ILE C 1 196 ? -14.448 10.448 41.342 1.00 57.69 174 ILE C O 1
ATOM 8012 N N . VAL C 1 197 ? -16.311 9.167 41.451 1.00 66.53 175 VAL C N 1
ATOM 8013 C CA . VAL C 1 197 ? -17.193 10.133 40.789 1.00 57.06 175 VAL C CA 1
ATOM 8014 C C . VAL C 1 197 ? -17.204 11.467 41.531 1.00 58.85 175 VAL C C 1
ATOM 8015 O O . VAL C 1 197 ? -17.051 12.520 40.917 1.00 72.45 175 VAL C O 1
ATOM 8019 N N . ALA C 1 198 ? -17.357 11.417 42.850 1.00 55.34 176 ALA C N 1
ATOM 8020 C CA . ALA C 1 198 ? -17.319 12.621 43.680 1.00 57.23 176 ALA C CA 1
ATOM 8021 C C . ALA C 1 198 ? -15.972 13.344 43.594 1.00 55.66 176 ALA C C 1
ATOM 8022 O O . ALA C 1 198 ? -15.913 14.578 43.613 1.00 56.25 176 ALA C O 1
ATOM 8024 N N . GLN C 1 199 ? -14.892 12.570 43.512 1.00 55.71 177 GLN C N 1
ATOM 8025 C CA . GLN C 1 199 ? -13.566 13.137 43.294 1.00 57.66 177 GLN C CA 1
ATOM 8026 C C . GLN C 1 199 ? -13.548 13.862 41.949 1.00 55.73 177 GLN C C 1
ATOM 8027 O O . GLN C 1 199 ? -13.254 15.058 41.889 1.00 59.69 177 GLN C O 1
ATOM 8033 N N . ALA C 1 200 ? -13.899 13.139 40.887 1.00 52.09 178 ALA C N 1
ATOM 8034 C CA . ALA C 1 200 ? -14.039 13.713 39.547 1.00 57.57 178 ALA C CA 1
ATOM 8035 C C . ALA C 1 200 ? -14.909 14.968 39.523 1.00 61.44 178 ALA C C 1
ATOM 8036 O O . ALA C 1 200 ? -14.490 16.013 39.013 1.00 66.29 178 ALA C O 1
ATOM 8038 N N . ALA C 1 201 ? -16.112 14.850 40.089 1.00 63.70 179 ALA C N 1
ATOM 8039 C CA . ALA C 1 201 ? -17.091 15.931 40.117 1.00 51.10 179 ALA C CA 1
ATOM 8040 C C . ALA C 1 201 ? -16.530 17.159 40.808 1.00 50.37 179 ALA C C 1
ATOM 8041 O O . ALA C 1 201 ? -16.669 18.277 40.304 1.00 51.67 179 ALA C O 1
ATOM 8043 N N . ARG C 1 202 ? -15.879 16.945 41.950 1.00 48.28 180 ARG C N 1
ATOM 8044 C CA . ARG C 1 202 ? -15.228 18.033 42.684 1.00 52.63 180 ARG C CA 1
ATOM 8045 C C . ARG C 1 202 ? -14.087 18.723 41.903 1.00 59.47 180 ARG C C 1
ATOM 8046 O O . ARG C 1 202 ? -13.895 19.933 42.031 1.00 61.41 180 ARG C O 1
ATOM 8054 N N . MET C 1 203 ? -13.337 17.956 41.108 1.00 55.11 181 MET C N 1
ATOM 8055 C CA . MET C 1 203 ? -12.229 18.507 40.306 1.00 58.50 181 MET C CA 1
ATOM 8056 C C . MET C 1 203 ? -12.720 19.293 39.104 1.00 53.27 181 MET C C 1
ATOM 8057 O O . MET C 1 203 ? -12.211 20.381 38.812 1.00 57.30 181 MET C O 1
ATOM 8062 N N . ILE C 1 204 ? -13.691 18.714 38.399 1.00 51.63 182 ILE C N 1
ATOM 8063 C CA . ILE C 1 204 ? -14.309 19.340 37.229 1.00 59.38 182 ILE C CA 1
ATOM 8064 C C . ILE C 1 204 ? -14.996 20.660 37.592 1.00 62.53 182 ILE C C 1
ATOM 8065 O O . ILE C 1 204 ? -14.878 21.650 36.867 1.00 66.97 182 ILE C O 1
ATOM 8070 N N . GLU C 1 205 ? -15.698 20.666 38.723 1.00 68.47 183 GLU C N 1
ATOM 8071 C CA . GLU C 1 205 ? -16.328 21.873 39.242 1.00 63.62 183 GLU C CA 1
ATOM 8072 C C . GLU C 1 205 ? -15.287 22.963 39.495 1.00 65.74 183 GLU C C 1
ATOM 8073 O O . GLU C 1 205 ? -15.473 24.110 39.079 1.00 63.03 183 GLU C O 1
ATOM 8079 N N . ALA C 1 206 ? -14.189 22.596 40.157 1.00 56.35 184 ALA C N 1
ATOM 8080 C CA . ALA C 1 206 ? -13.174 23.566 40.561 1.00 53.67 184 ALA C CA 1
ATOM 8081 C C . ALA C 1 206 ? -12.239 23.972 39.417 1.00 61.62 184 ALA C C 1
ATOM 8082 O O . ALA C 1 206 ? -11.741 25.105 39.398 1.00 53.15 184 ALA C O 1
ATOM 8084 N N . TYR C 1 207 ? -12.019 23.067 38.460 1.00 51.31 185 TYR C N 1
ATOM 8085 C CA . TYR C 1 207 ? -10.998 23.301 37.433 1.00 54.90 185 TYR C CA 1
ATOM 8086 C C . TYR C 1 207 ? -11.461 23.370 35.972 1.00 54.46 185 TYR C C 1
ATOM 8087 O O . TYR C 1 207 ? -10.824 24.036 35.147 1.00 60.22 185 TYR C O 1
ATOM 8096 N N . GLY C 1 208 ? -12.554 22.681 35.657 1.00 59.10 186 GLY C N 1
ATOM 8097 C CA . GLY C 1 208 ? -13.109 22.692 34.306 1.00 53.46 186 GLY C CA 1
ATOM 8098 C C . GLY C 1 208 ? -12.536 21.649 33.363 1.00 55.58 186 GLY C C 1
ATOM 8099 O O . GLY C 1 208 ? -12.757 21.724 32.158 1.00 54.71 186 GLY C O 1
ATOM 8100 N N . PHE C 1 209 ? -11.796 20.679 33.898 1.00 56.75 187 PHE C N 1
ATOM 8101 C CA . PHE C 1 209 ? -11.204 19.622 33.077 1.00 50.04 187 PHE C CA 1
ATOM 8102 C C . PHE C 1 209 ? -12.274 18.943 32.208 1.00 57.59 187 PHE C C 1
ATOM 8103 O O . PHE C 1 209 ? -13.350 18.593 32.702 1.00 55.82 187 PHE C O 1
ATOM 8111 N N . LYS C 1 210 ? -11.970 18.759 30.922 1.00 52.92 188 LYS C N 1
ATOM 8112 C CA . LYS C 1 210 ? -12.883 18.097 29.979 1.00 49.00 188 LYS C CA 1
ATOM 8113 C C . LYS C 1 210 ? -12.457 16.667 29.656 1.00 45.83 188 LYS C C 1
ATOM 8114 O O . LYS C 1 210 ? -13.092 15.979 28.847 1.00 46.72 188 LYS C O 1
ATOM 8120 N N . SER C 1 211 ? -11.386 16.218 30.305 1.00 44.27 189 SER C N 1
ATOM 8121 C CA . SER C 1 211 ? -10.890 14.851 30.137 1.00 44.76 189 SER C CA 1
ATOM 8122 C C . SER C 1 211 ? -10.608 14.238 31.498 1.00 37.65 189 SER C C 1
ATOM 8123 O O . SER C 1 211 ? -10.345 14.950 32.462 1.00 47.18 189 SER C O 1
ATOM 8126 N N . ILE C 1 212 ? -10.648 12.914 31.570 1.00 44.18 190 ILE C N 1
ATOM 8127 C CA . ILE C 1 212 ? -10.565 12.215 32.846 1.00 45.30 190 ILE C CA 1
ATOM 8128 C C . ILE C 1 212 ? -9.588 11.057 32.763 1.00 47.27 190 ILE C C 1
ATOM 8129 O O . ILE C 1 212 ? -9.695 10.211 31.875 1.00 48.66 190 ILE C O 1
ATOM 8134 N N . LYS C 1 213 ? -8.648 11.020 33.705 1.00 48.79 191 LYS C N 1
ATOM 8135 C CA . LYS C 1 213 ? -7.719 9.907 33.812 1.00 50.63 191 LYS C CA 1
ATOM 8136 C C . LYS C 1 213 ? -7.822 9.244 35.178 1.00 49.92 191 LYS C C 1
ATOM 8137 O O . LYS C 1 213 ? -7.921 9.922 36.202 1.00 47.87 191 LYS C O 1
ATOM 8143 N N . LEU C 1 214 ? -7.773 7.916 35.174 1.00 43.55 192 LEU C N 1
ATOM 8144 C CA . LEU C 1 214 ? -7.830 7.121 36.388 1.00 44.25 192 LEU C CA 1
ATOM 8145 C C . LEU C 1 214 ? -6.536 6.351 36.593 1.00 40.50 192 LEU C C 1
ATOM 8146 O O . LEU C 1 214 ? -6.192 5.502 35.773 1.00 41.75 192 LEU C O 1
ATOM 8151 N N . LYS C 1 215 ? -5.836 6.653 37.690 1.00 41.62 193 LYS C N 1
ATOM 8152 C CA . LYS C 1 215 ? -4.658 5.898 38.106 1.00 42.51 193 LYS C CA 1
ATOM 8153 C C . LYS C 1 215 ? -5.116 4.545 38.615 1.00 48.04 193 LYS C C 1
ATOM 8154 O O . LYS C 1 215 ? -5.870 4.466 39.586 1.00 49.20 193 LYS C O 1
ATOM 8160 N N . ALA C 1 216 ? -4.648 3.492 37.953 1.00 43.63 194 ALA C N 1
ATOM 8161 C CA . ALA C 1 216 ? -5.121 2.142 38.189 1.00 40.47 194 ALA C CA 1
ATOM 8162 C C . ALA C 1 216 ? -4.004 1.151 38.554 1.00 46.13 194 ALA C C 1
ATOM 8163 O O . ALA C 1 216 ? -2.920 1.550 38.990 1.00 49.72 194 ALA C O 1
ATOM 8165 N N . GLY C 1 217 ? -4.287 -0.139 38.370 1.00 40.69 195 GLY C N 1
ATOM 8166 C CA . GLY C 1 217 ? -3.371 -1.214 38.736 1.00 48.52 195 GLY C CA 1
ATOM 8167 C C . GLY C 1 217 ? -3.175 -1.388 40.235 1.00 54.26 195 GLY C C 1
ATOM 8168 O O . GLY C 1 217 ? -2.183 -1.983 40.666 1.00 56.17 195 GLY C O 1
ATOM 8169 N N . THR C 1 218 ? -4.114 -0.874 41.028 1.00 50.17 196 THR C N 1
ATOM 8170 C CA . THR C 1 218 ? -4.009 -0.940 42.490 1.00 53.79 196 THR C CA 1
ATOM 8171 C C . THR C 1 218 ? -5.163 -1.728 43.131 1.00 57.20 196 THR C C 1
ATOM 8172 O O . THR C 1 218 ? -4.921 -2.650 43.909 1.00 61.87 196 THR C O 1
ATOM 8176 N N . LEU C 1 219 ? -6.402 -1.377 42.793 1.00 59.66 197 LEU C N 1
ATOM 8177 C CA . LEU C 1 219 ? -7.572 -2.173 43.180 1.00 56.98 197 LEU C CA 1
ATOM 8178 C C . LEU C 1 219 ? -7.764 -3.323 42.190 1.00 55.22 197 LEU C C 1
ATOM 8179 O O . LEU C 1 219 ? -7.097 -3.346 41.160 1.00 59.82 197 LEU C O 1
ATOM 8184 N N . PRO C 1 220 ? -8.656 -4.291 42.495 1.00 64.04 198 PRO C N 1
ATOM 8185 C CA . PRO C 1 220 ? -8.876 -5.357 41.507 1.00 58.89 198 PRO C CA 1
ATOM 8186 C C . PRO C 1 220 ? -9.247 -4.776 40.148 1.00 49.82 198 PRO C C 1
ATOM 8187 O O . PRO C 1 220 ? -9.992 -3.792 40.085 1.00 57.67 198 PRO C O 1
ATOM 8191 N N . PRO C 1 221 ? -8.732 -5.373 39.062 1.00 51.46 199 PRO C N 1
ATOM 8192 C CA . PRO C 1 221 ? -8.949 -4.830 37.715 1.00 54.68 199 PRO C CA 1
ATOM 8193 C C . PRO C 1 221 ? -10.426 -4.577 37.396 1.00 57.09 199 PRO C C 1
ATOM 8194 O O . PRO C 1 221 ? -10.778 -3.485 36.928 1.00 52.44 199 PRO C O 1
ATOM 8198 N N . GLU C 1 222 ? -11.271 -5.575 37.664 1.00 56.94 200 GLU C N 1
ATOM 8199 C CA . GLU C 1 222 ? -12.714 -5.501 37.390 1.00 54.35 200 GLU C CA 1
ATOM 8200 C C . GLU C 1 222 ? -13.354 -4.291 38.066 1.00 54.35 200 GLU C C 1
ATOM 8201 O O . GLU C 1 222 ? -14.150 -3.568 37.455 1.00 52.39 200 GLU C O 1
ATOM 8207 N N . HIS C 1 223 ? -12.995 -4.068 39.328 1.00 54.61 201 HIS C N 1
ATOM 8208 C CA . HIS C 1 223 ? -13.504 -2.920 40.070 1.00 58.97 201 HIS C CA 1
ATOM 8209 C C . HIS C 1 223 ? -13.061 -1.601 39.425 1.00 62.03 201 HIS C C 1
ATOM 8210 O O . HIS C 1 223 ? -13.854 -0.654 39.321 1.00 56.48 201 HIS C O 1
ATOM 8217 N N . GLU C 1 224 ? -11.798 -1.555 38.991 1.00 61.06 202 GLU C N 1
ATOM 8218 C CA . GLU C 1 224 ? -11.235 -0.378 38.317 1.00 54.95 202 GLU C CA 1
ATOM 8219 C C . GLU C 1 224 ? -11.938 -0.092 36.977 1.00 51.62 202 GLU C C 1
ATOM 8220 O O . GLU C 1 224 ? -12.245 1.063 36.668 1.00 51.29 202 GLU C O 1
ATOM 8226 N N . VAL C 1 225 ? -12.215 -1.144 36.205 1.00 46.24 203 VAL C N 1
ATOM 8227 C CA . VAL C 1 225 ? -12.981 -1.006 34.961 1.00 52.94 203 VAL C CA 1
ATOM 8228 C C . VAL C 1 225 ? -14.406 -0.524 35.238 1.00 57.04 203 VAL C C 1
ATOM 8229 O O . VAL C 1 225 ? -14.918 0.355 34.539 1.00 61.34 203 VAL C O 1
ATOM 8233 N N . ALA C 1 226 ? -15.027 -1.091 36.271 1.00 56.50 204 ALA C N 1
ATOM 8234 C CA . ALA C 1 226 ? -16.355 -0.672 36.705 1.00 53.57 204 ALA C CA 1
ATOM 8235 C C . ALA C 1 226 ? -16.365 0.814 37.052 1.00 56.96 204 ALA C C 1
ATOM 8236 O O . ALA C 1 226 ? -17.305 1.530 36.700 1.00 57.99 204 ALA C O 1
ATOM 8238 N N . CYS C 1 227 ? -15.312 1.279 37.726 1.00 57.81 205 CYS C N 1
ATOM 8239 C CA . CYS C 1 227 ? -15.161 2.708 38.028 1.00 59.97 205 CYS C CA 1
ATOM 8240 C C . CYS C 1 227 ? -15.110 3.577 36.763 1.00 61.86 205 CYS C C 1
ATOM 8241 O O . CYS C 1 227 ? -15.584 4.717 36.772 1.00 61.32 205 CYS C O 1
ATOM 8244 N N . ILE C 1 228 ? -14.553 3.036 35.678 1.00 54.54 206 ILE C N 1
ATOM 8245 C CA . ILE C 1 228 ? -14.570 3.728 34.381 1.00 58.49 206 ILE C CA 1
ATOM 8246 C C . ILE C 1 228 ? -16.004 3.853 33.841 1.00 58.40 206 ILE C C 1
ATOM 8247 O O . ILE C 1 228 ? -16.401 4.918 33.351 1.00 61.37 206 ILE C O 1
ATOM 8252 N N . LYS C 1 229 ? -16.775 2.771 33.956 1.00 61.84 207 LYS C N 1
ATOM 8253 C CA . LYS C 1 229 ? -18.175 2.754 33.515 1.00 64.70 207 LYS C CA 1
ATOM 8254 C C . LYS C 1 229 ? -19.005 3.788 34.267 1.00 63.80 207 LYS C C 1
ATOM 8255 O O . LYS C 1 229 ? -19.860 4.461 33.679 1.00 73.73 207 LYS C O 1
ATOM 8261 N N . ALA C 1 230 ? -18.733 3.915 35.566 1.00 61.05 208 ALA C N 1
ATOM 8262 C CA . ALA C 1 230 ? -19.403 4.893 36.413 1.00 58.22 208 ALA C CA 1
ATOM 8263 C C . ALA C 1 230 ? -19.135 6.305 35.921 1.00 64.17 208 ALA C C 1
ATOM 8264 O O . ALA C 1 230 ? -20.062 7.111 35.782 1.00 69.56 208 ALA C O 1
ATOM 8266 N N . LEU C 1 231 ? -17.861 6.586 35.651 1.00 67.58 209 LEU C N 1
ATOM 8267 C CA . LEU C 1 231 ? -17.430 7.895 35.173 1.00 56.53 209 LEU C CA 1
ATOM 8268 C C . LEU C 1 231 ? -17.994 8.189 33.795 1.00 51.31 209 LEU C C 1
ATOM 8269 O O . LEU C 1 231 ? -18.369 9.331 33.505 1.00 52.40 209 LEU C O 1
ATOM 8274 N N . LYS C 1 232 ? -18.064 7.159 32.952 1.00 52.63 210 LYS C N 1
ATOM 8275 C CA . LYS C 1 232 ? -18.695 7.301 31.641 1.00 62.16 210 LYS C CA 1
ATOM 8276 C C . LYS C 1 232 ? -20.134 7.809 31.781 1.00 70.74 210 LYS C C 1
ATOM 8277 O O . LYS C 1 232 ? -20.525 8.781 31.124 1.00 66.27 210 LYS C O 1
ATOM 8283 N N . LYS C 1 233 ? -20.899 7.150 32.654 1.00 77.89 211 LYS C N 1
ATOM 8284 C CA . LYS C 1 233 ? -22.295 7.497 32.913 1.00 73.20 211 LYS C CA 1
ATOM 8285 C C . LYS C 1 233 ? -22.441 8.904 33.493 1.00 66.37 211 LYS C C 1
ATOM 8286 O O . LYS C 1 233 ? -23.227 9.710 32.994 1.00 69.67 211 LYS C O 1
ATOM 8292 N N . ALA C 1 234 ? -21.675 9.188 34.542 1.00 59.63 212 ALA C N 1
ATOM 8293 C CA . ALA C 1 234 ? -21.769 10.454 35.261 1.00 50.40 212 ALA C CA 1
ATOM 8294 C C . ALA C 1 234 ? -21.263 11.632 34.436 1.00 66.57 212 ALA C C 1
ATOM 8295 O O . ALA C 1 234 ? -21.705 12.773 34.624 1.00 61.34 212 ALA C O 1
ATOM 8297 N N . PHE C 1 235 ? -20.328 11.355 33.529 1.00 66.48 213 PHE C N 1
ATOM 8298 C CA . PHE C 1 235 ? -19.770 12.397 32.665 1.00 72.92 213 PHE C CA 1
ATOM 8299 C C . PHE C 1 235 ? -19.770 11.966 31.194 1.00 73.07 213 PHE C C 1
ATOM 8300 O O . PHE C 1 235 ? -18.711 11.639 30.640 1.00 66.79 213 PHE C O 1
ATOM 8308 N N . PRO C 1 236 ? -20.958 11.972 30.554 1.00 74.13 214 PRO C N 1
ATOM 8309 C CA . PRO C 1 236 ? -21.029 11.510 29.164 1.00 66.90 214 PRO C CA 1
ATOM 8310 C C . PRO C 1 236 ? -20.268 12.458 28.234 1.00 65.69 214 PRO C C 1
ATOM 8311 O O . PRO C 1 236 ? -20.287 13.682 28.441 1.00 56.10 214 PRO C O 1
ATOM 8315 N N . GLY C 1 237 ? -19.579 11.891 27.243 1.00 62.36 215 GLY C N 1
ATOM 8316 C CA . GLY C 1 237 ? -18.836 12.686 26.265 1.00 68.88 215 GLY C CA 1
ATOM 8317 C C . GLY C 1 237 ? -17.510 13.249 26.755 1.00 66.01 215 GLY C C 1
ATOM 8318 O O . GLY C 1 237 ? -16.880 14.053 26.060 1.00 60.59 215 GLY C O 1
ATOM 8319 N N . TYR C 1 238 ? -17.096 12.840 27.955 1.00 55.48 216 TYR C N 1
ATOM 8320 C CA . TYR C 1 238 ? -15.775 13.164 28.489 1.00 55.53 216 TYR C CA 1
ATOM 8321 C C . TYR C 1 238 ? -14.801 12.050 28.101 1.00 49.33 216 TYR C C 1
ATOM 8322 O O . TYR C 1 238 ? -15.072 10.880 28.375 1.00 58.72 216 TYR C O 1
ATOM 8331 N N . PRO C 1 239 ? -13.676 12.394 27.441 1.00 55.37 217 PRO C N 1
ATOM 8332 C CA . PRO C 1 239 ? -12.697 11.344 27.126 1.00 49.25 217 PRO C CA 1
ATOM 8333 C C . PRO C 1 239 ? -12.105 10.729 28.395 1.00 41.65 217 PRO C C 1
ATOM 8334 O O . PRO C 1 239 ? -11.825 11.449 29.353 1.00 44.21 217 PRO C O 1
ATOM 8338 N N . LEU C 1 240 ? -11.942 9.406 28.401 1.00 41.60 218 LEU C N 1
ATOM 8339 C CA . LEU C 1 240 ? -11.499 8.673 29.593 1.00 45.13 218 LEU C CA 1
ATOM 8340 C C . LEU C 1 240 ? -10.221 7.901 29.339 1.00 43.67 218 LEU C C 1
ATOM 8341 O O . LEU C 1 240 ? -10.059 7.291 28.284 1.00 54.19 218 LEU C O 1
ATOM 8346 N N . ARG C 1 241 ? -9.320 7.918 30.315 1.00 44.07 219 ARG C N 1
ATOM 8347 C CA . ARG C 1 241 ? -8.074 7.151 30.229 1.00 46.33 219 ARG C CA 1
ATOM 8348 C C . ARG C 1 241 ? -7.906 6.300 31.484 1.00 43.25 219 ARG C C 1
ATOM 8349 O O . ARG C 1 241 ? -8.229 6.738 32.581 1.00 47.03 219 ARG C O 1
ATOM 8357 N N . ILE C 1 242 ? -7.424 5.076 31.315 1.00 45.66 220 ILE C N 1
ATOM 8358 C CA . ILE C 1 242 ? -7.040 4.259 32.450 1.00 46.87 220 ILE C CA 1
ATOM 8359 C C . ILE C 1 242 ? -5.567 3.866 32.341 1.00 46.16 220 ILE C C 1
ATOM 8360 O O . ILE C 1 242 ? -5.079 3.540 31.259 1.00 44.45 220 ILE C O 1
ATOM 8365 N N . ASP C 1 243 ? -4.869 3.873 33.460 1.00 44.72 221 ASP C N 1
ATOM 8366 C CA . ASP C 1 243 ? -3.448 3.605 33.496 1.00 44.94 221 ASP C CA 1
ATOM 8367 C C . ASP C 1 243 ? -2.998 2.689 34.625 1.00 44.27 221 ASP C C 1
ATOM 8368 O O . ASP C 1 243 ? -2.694 3.143 35.693 1.00 47.68 221 ASP C O 1
ATOM 8373 N N . PRO C 1 244 ? -2.946 1.399 34.355 1.00 42.92 222 PRO C N 1
ATOM 8374 C CA . PRO C 1 244 ? -2.467 0.385 35.300 1.00 46.86 222 PRO C CA 1
ATOM 8375 C C . PRO C 1 244 ? -0.955 0.377 35.528 1.00 46.60 222 PRO C C 1
ATOM 8376 O O . PRO C 1 244 ? -0.459 -0.497 36.242 1.00 46.15 222 PRO C O 1
ATOM 8380 N N . ASN C 1 245 ? -0.224 1.321 34.937 1.00 43.92 223 ASN C N 1
ATOM 8381 C CA . ASN C 1 245 ? 1.247 1.351 35.087 1.00 41.33 223 ASN C CA 1
ATOM 8382 C C . ASN C 1 245 ? 1.930 -0.001 34.845 1.00 41.68 223 ASN C C 1
ATOM 8383 O O . ASN C 1 245 ? 2.842 -0.385 35.574 1.00 43.46 223 ASN C O 1
ATOM 8388 N N . GLY C 1 246 ? 1.479 -0.712 33.811 1.00 42.45 224 GLY C N 1
ATOM 8389 C CA . GLY C 1 246 ? 2.019 -2.024 33.473 1.00 48.85 224 GLY C CA 1
ATOM 8390 C C . GLY C 1 246 ? 1.848 -3.093 34.543 1.00 48.01 224 GLY C C 1
ATOM 8391 O O . GLY C 1 246 ? 2.676 -3.996 34.650 1.00 49.69 224 GLY C O 1
ATOM 8392 N N . ASN C 1 247 ? 0.783 -3.003 35.338 1.00 47.47 225 ASN C N 1
ATOM 8393 C CA . ASN C 1 247 ? 0.582 -3.961 36.434 1.00 51.03 225 ASN C CA 1
ATOM 8394 C C . ASN C 1 247 ? -0.372 -5.107 36.095 1.00 51.92 225 ASN C C 1
ATOM 8395 O O . ASN C 1 247 ? -0.655 -5.961 36.936 1.00 49.71 225 ASN C O 1
ATOM 8400 N N . TRP C 1 248 ? -0.846 -5.135 34.855 1.00 48.00 226 TRP C N 1
ATOM 8401 C CA . TRP C 1 248 ? -1.677 -6.235 34.400 1.00 48.61 226 TRP C CA 1
ATOM 8402 C C . TRP C 1 248 ? -0.929 -7.107 33.416 1.00 50.74 226 TRP C C 1
ATOM 8403 O O . TRP C 1 248 ? -0.261 -6.606 32.510 1.00 49.89 226 TRP C O 1
ATOM 8414 N N . SER C 1 249 ? -1.062 -8.416 33.585 1.00 48.22 227 SER C N 1
ATOM 8415 C CA . SER C 1 249 ? -0.590 -9.368 32.589 1.00 49.01 227 SER C CA 1
ATOM 8416 C C . SER C 1 249 ? -1.284 -9.113 31.250 1.00 47.53 227 SER C C 1
ATOM 8417 O O . SER C 1 249 ? -2.287 -8.385 31.173 1.00 49.91 227 SER C O 1
ATOM 8420 N N . LEU C 1 250 ? -0.747 -9.720 30.197 1.00 51.89 228 LEU C N 1
ATOM 8421 C CA . LEU C 1 250 ? -1.339 -9.608 28.880 1.00 51.68 228 LEU C CA 1
ATOM 8422 C C . LEU C 1 250 ? -2.759 -10.176 28.864 1.00 55.48 228 LEU C C 1
ATOM 8423 O O . LEU C 1 250 ? -3.693 -9.518 28.374 1.00 46.02 228 LEU C O 1
ATOM 8428 N N . GLU C 1 251 ? -2.910 -11.383 29.411 1.00 53.73 229 GLU C N 1
ATOM 8429 C CA . GLU C 1 251 ? -4.211 -12.051 29.501 1.00 57.44 229 GLU C CA 1
ATOM 8430 C C . GLU C 1 251 ? -5.227 -11.158 30.188 1.00 55.50 229 GLU C C 1
ATOM 8431 O O . GLU C 1 251 ? -6.328 -10.944 29.669 1.00 54.20 229 GLU C O 1
ATOM 8437 N N . THR C 1 252 ? -4.832 -10.612 31.338 1.00 54.39 230 THR C N 1
ATOM 8438 C CA . THR C 1 252 ? -5.678 -9.696 32.096 1.00 51.75 230 THR C CA 1
ATOM 8439 C C . THR C 1 252 ? -6.036 -8.478 31.248 1.00 53.75 230 THR C C 1
ATOM 8440 O O . THR C 1 252 ? -7.188 -8.053 31.229 1.00 56.19 230 THR C O 1
ATOM 8444 N N . SER C 1 253 ? -5.049 -7.938 30.534 1.00 55.10 231 SER C N 1
ATOM 8445 C CA . SER C 1 253 ? -5.251 -6.746 29.706 1.00 50.36 231 SER C CA 1
ATOM 8446 C C . SER C 1 253 ? -6.235 -7.020 28.577 1.00 44.59 231 SER C C 1
ATOM 8447 O O . SER C 1 253 ? -7.096 -6.189 28.282 1.00 47.70 231 SER C O 1
ATOM 8450 N N . ILE C 1 254 ? -6.087 -8.178 27.937 1.00 46.05 232 ILE C N 1
ATOM 8451 C CA . ILE C 1 254 ? -7.000 -8.607 26.878 1.00 52.37 232 ILE C CA 1
ATOM 8452 C C . ILE C 1 254 ? -8.434 -8.716 27.414 1.00 57.18 232 ILE C C 1
ATOM 8453 O O . ILE C 1 254 ? -9.361 -8.129 26.840 1.00 53.86 232 ILE C O 1
ATOM 8458 N N . ARG C 1 255 ? -8.605 -9.441 28.524 1.00 53.82 233 ARG C N 1
ATOM 8459 C CA . ARG C 1 255 ? -9.927 -9.610 29.138 1.00 61.90 233 ARG C CA 1
ATOM 8460 C C . ARG C 1 255 ? -10.559 -8.281 29.508 1.00 59.84 233 ARG C C 1
ATOM 8461 O O . ARG C 1 255 ? -11.722 -8.026 29.186 1.00 57.28 233 ARG C O 1
ATOM 8469 N N . MET C 1 256 ? -9.780 -7.425 30.163 1.00 59.56 234 MET C N 1
ATOM 8470 C CA . MET C 1 256 ? -10.287 -6.134 30.613 1.00 53.41 234 MET C CA 1
ATOM 8471 C C . MET C 1 256 ? -10.639 -5.216 29.449 1.00 53.62 234 MET C C 1
ATOM 8472 O O . MET C 1 256 ? -11.530 -4.374 29.574 1.00 51.11 234 MET C O 1
ATOM 8477 N N . ALA C 1 257 ? -9.946 -5.398 28.322 1.00 55.32 235 ALA C N 1
ATOM 8478 C CA . ALA C 1 257 ? -10.223 -4.655 27.089 1.00 60.83 235 ALA C CA 1
ATOM 8479 C C . ALA C 1 257 ? -11.595 -5.013 26.529 1.00 56.72 235 ALA C C 1
ATOM 8480 O O . ALA C 1 257 ? -12.332 -4.136 26.083 1.00 57.66 235 ALA C O 1
ATOM 8482 N N . GLU C 1 258 ? -11.922 -6.304 26.556 1.00 68.53 236 GLU C N 1
ATOM 8483 C CA . GLU C 1 258 ? -13.243 -6.786 26.143 1.00 64.23 236 GLU C CA 1
ATOM 8484 C C . GLU C 1 258 ? -14.334 -6.239 27.057 1.00 58.11 236 GLU C C 1
ATOM 8485 O O . GLU C 1 258 ? -15.399 -5.860 26.587 1.00 66.54 236 GLU C O 1
ATOM 8491 N N . LEU C 1 259 ? -14.046 -6.150 28.353 1.00 61.99 237 LEU C N 1
ATOM 8492 C CA . LEU C 1 259 ? -14.954 -5.477 29.286 1.00 68.03 237 LEU C CA 1
ATOM 8493 C C . LEU C 1 259 ? -15.042 -3.966 29.048 1.00 71.35 237 LEU C C 1
ATOM 8494 O O . LEU C 1 259 ? -16.071 -3.356 29.327 1.00 75.76 237 LEU C O 1
ATOM 8499 N N . LEU C 1 260 ? -13.964 -3.370 28.541 1.00 63.29 238 LEU C N 1
ATOM 8500 C CA . LEU C 1 260 ? -13.895 -1.921 28.370 1.00 59.16 238 LEU C CA 1
ATOM 8501 C C . LEU C 1 260 ? -14.579 -1.399 27.109 1.00 59.08 238 LEU C C 1
ATOM 8502 O O . LEU C 1 260 ? -14.971 -0.232 27.064 1.00 54.82 238 LEU C O 1
ATOM 8507 N N . GLY C 1 261 ? -14.711 -2.254 26.095 1.00 52.18 239 GLY C N 1
ATOM 8508 C CA . GLY C 1 261 ? -15.313 -1.860 24.819 1.00 57.49 239 GLY C CA 1
ATOM 8509 C C . GLY C 1 261 ? -14.547 -0.752 24.103 1.00 65.39 239 GLY C C 1
ATOM 8510 O O . GLY C 1 261 ? -13.374 -0.918 23.752 1.00 63.61 239 GLY C O 1
ATOM 8511 N N . ASP C 1 262 ? -15.227 0.373 23.888 1.00 61.34 240 ASP C N 1
ATOM 8512 C CA . ASP C 1 262 ? -14.646 1.556 23.256 1.00 66.80 240 ASP C CA 1
ATOM 8513 C C . ASP C 1 262 ? -14.815 2.781 24.154 1.00 63.80 240 ASP C C 1
ATOM 8514 O O . ASP C 1 262 ? -14.846 3.916 23.675 1.00 67.50 240 ASP C O 1
ATOM 8519 N N . ASP C 1 263 ? -14.921 2.541 25.457 1.00 62.61 241 ASP C N 1
ATOM 8520 C CA . ASP C 1 263 ? -15.119 3.610 26.438 1.00 67.77 241 ASP C CA 1
ATOM 8521 C C . ASP C 1 263 ? -13.938 4.582 26.519 1.00 67.28 241 ASP C C 1
ATOM 8522 O O . ASP C 1 263 ? -14.122 5.766 26.800 1.00 60.93 241 ASP C O 1
ATOM 8527 N N . LEU C 1 264 ? -12.732 4.075 26.274 1.00 61.39 242 LEU C N 1
ATOM 8528 C CA . LEU C 1 264 ? -11.513 4.842 26.517 1.00 56.01 242 LEU C CA 1
ATOM 8529 C C . LEU C 1 264 ? -11.086 5.679 25.331 1.00 51.04 242 LEU C C 1
ATOM 8530 O O . LEU C 1 264 ? -11.164 5.234 24.181 1.00 49.41 242 LEU C O 1
ATOM 8535 N N . GLN C 1 265 ? -10.615 6.885 25.630 1.00 51.25 243 GLN C N 1
ATOM 8536 C CA . GLN C 1 265 ? -9.830 7.661 24.676 1.00 53.40 243 GLN C CA 1
ATOM 8537 C C . GLN C 1 265 ? -8.547 6.892 24.348 1.00 45.79 243 GLN C C 1
ATOM 8538 O O . GLN C 1 265 ? -8.218 6.688 23.190 1.00 42.34 243 GLN C O 1
ATOM 8544 N N . TYR C 1 266 ? -7.822 6.459 25.372 1.00 47.70 244 TYR C N 1
ATOM 8545 C CA . TYR C 1 266 ? -6.733 5.508 25.145 1.00 48.26 244 TYR C CA 1
ATOM 8546 C C . TYR C 1 266 ? -6.488 4.605 26.334 1.00 44.08 244 TYR C C 1
ATOM 8547 O O . TYR C 1 266 ? -6.910 4.905 27.452 1.00 39.60 244 TYR C O 1
ATOM 8556 N N . TYR C 1 267 ? -5.815 3.494 26.059 1.00 41.85 245 TYR C N 1
ATOM 8557 C CA . TYR C 1 267 ? -5.531 2.453 27.032 1.00 40.02 245 TYR C CA 1
ATOM 8558 C C . TYR C 1 267 ? -4.051 2.607 27.389 1.00 46.45 245 TYR C C 1
ATOM 8559 O O . TYR C 1 267 ? -3.170 2.158 26.644 1.00 43.86 245 TYR C O 1
ATOM 8568 N N . GLU C 1 268 ? -3.772 3.276 28.495 1.00 43.61 246 GLU C N 1
ATOM 8569 C CA . GLU C 1 268 ? -2.410 3.613 28.895 1.00 44.45 246 GLU C CA 1
ATOM 8570 C C . GLU C 1 268 ? -1.693 2.561 29.710 1.00 40.69 246 GLU C C 1
ATOM 8571 O O . GLU C 1 268 ? -2.087 2.240 30.785 1.00 42.42 246 GLU C O 1
ATOM 8577 N N . ASP C 1 269 ? -0.616 2.047 29.165 1.00 37.27 247 ASP C N 1
ATOM 8578 C CA . ASP C 1 269 ? 0.270 1.164 29.877 1.00 42.28 247 ASP C CA 1
ATOM 8579 C C . ASP C 1 269 ? -0.464 0.063 30.652 1.00 45.08 247 ASP C C 1
ATOM 8580 O O . ASP C 1 269 ? -0.290 -0.073 31.829 1.00 45.36 247 ASP C O 1
ATOM 8585 N N . PRO C 1 270 ? -1.284 -0.730 29.992 1.00 46.72 248 PRO C N 1
ATOM 8586 C CA . PRO C 1 270 ? -1.934 -1.824 30.713 1.00 45.38 248 PRO C CA 1
ATOM 8587 C C . PRO C 1 270 ? -0.964 -2.923 31.122 1.00 44.01 248 PRO C C 1
ATOM 8588 O O . PRO C 1 270 ? -1.057 -3.443 32.231 1.00 50.20 248 PRO C O 1
ATOM 8592 N N . THR C 1 271 ? -0.025 -3.249 30.242 1.00 44.43 249 THR C N 1
ATOM 8593 C CA . THR C 1 271 ? 0.825 -4.423 30.414 1.00 36.80 249 THR C CA 1
ATOM 8594 C C . THR C 1 271 ? 2.307 -4.086 30.148 1.00 43.28 249 THR C C 1
ATOM 8595 O O . THR C 1 271 ? 2.604 -3.174 29.376 1.00 40.97 249 THR C O 1
ATOM 8599 N N . PRO C 1 272 ? 3.245 -4.809 30.786 1.00 44.03 250 PRO C N 1
ATOM 8600 C CA . PRO C 1 272 ? 4.643 -4.388 30.632 1.00 44.41 250 PRO C CA 1
ATOM 8601 C C . PRO C 1 272 ? 5.314 -4.851 29.336 1.00 45.30 250 PRO C C 1
ATOM 8602 O O . PRO C 1 272 ? 4.863 -5.806 28.706 1.00 46.60 250 PRO C O 1
ATOM 8606 N N . GLY C 1 273 ? 6.393 -4.171 28.954 1.00 43.94 251 GLY C N 1
ATOM 8607 C CA . GLY C 1 273 ? 7.197 -4.581 27.807 1.00 42.72 251 GLY C CA 1
ATOM 8608 C C . GLY C 1 273 ? 6.603 -4.204 26.464 1.00 46.69 251 GLY C C 1
ATOM 8609 O O . GLY C 1 273 ? 5.369 -4.202 26.277 1.00 41.33 251 GLY C O 1
ATOM 8610 N N . LEU C 1 274 ? 7.498 -3.899 25.526 1.00 43.84 252 LEU C N 1
ATOM 8611 C CA . LEU C 1 274 ? 7.146 -3.472 24.170 1.00 40.82 252 LEU C CA 1
ATOM 8612 C C . LEU C 1 274 ? 6.414 -4.559 23.397 1.00 42.65 252 LEU C C 1
ATOM 8613 O O . LEU C 1 274 ? 5.491 -4.275 22.616 1.00 40.06 252 LEU C O 1
ATOM 8618 N N . GLU C 1 275 ? 6.854 -5.799 23.613 1.00 38.65 253 GLU C N 1
ATOM 8619 C CA . GLU C 1 275 ? 6.306 -6.971 22.939 1.00 43.48 253 GLU C CA 1
ATOM 8620 C C . GLU C 1 275 ? 4.862 -7.219 23.373 1.00 43.74 253 GLU C C 1
ATOM 8621 O O . GLU C 1 275 ? 3.997 -7.501 22.548 1.00 52.08 253 GLU C O 1
ATOM 8627 N N . GLY C 1 276 ? 4.606 -7.070 24.668 1.00 41.58 254 GLY C N 1
ATOM 8628 C CA . GLY C 1 276 ? 3.277 -7.298 25.216 1.00 40.68 254 GLY C CA 1
ATOM 8629 C C . GLY C 1 276 ? 2.292 -6.258 24.744 1.00 43.98 254 GLY C C 1
ATOM 8630 O O . GLY C 1 276 ? 1.167 -6.583 24.339 1.00 48.40 254 GLY C O 1
ATOM 8631 N N . MET C 1 277 ? 2.719 -5.001 24.803 1.00 39.15 255 MET C N 1
ATOM 8632 C CA . MET C 1 277 ? 1.935 -3.888 24.297 1.00 43.00 255 MET C CA 1
ATOM 8633 C C . MET C 1 277 ? 1.613 -4.070 22.815 1.00 38.57 255 MET C C 1
ATOM 8634 O O . MET C 1 277 ? 0.481 -3.849 22.403 1.00 43.70 255 MET C O 1
ATOM 8639 N N . ALA C 1 278 ? 2.595 -4.492 22.024 1.00 35.41 256 ALA C N 1
ATOM 8640 C CA . ALA C 1 278 ? 2.352 -4.748 20.606 1.00 40.38 256 ALA C CA 1
ATOM 8641 C C . ALA C 1 278 ? 1.304 -5.854 20.388 1.00 42.86 256 ALA C C 1
ATOM 8642 O O . ALA C 1 278 ? 0.408 -5.708 19.557 1.00 45.94 256 ALA C O 1
ATOM 8644 N N . GLU C 1 279 ? 1.427 -6.950 21.130 1.00 45.26 257 GLU C N 1
ATOM 8645 C CA . GLU C 1 279 ? 0.483 -8.059 21.024 1.00 47.48 257 GLU C CA 1
ATOM 8646 C C . GLU C 1 279 ? -0.903 -7.598 21.458 1.00 47.95 257 GLU C C 1
ATOM 8647 O O . GLU C 1 279 ? -1.885 -7.863 20.780 1.00 46.82 257 GLU C O 1
ATOM 8653 N N . LEU C 1 280 ? -0.968 -6.866 22.564 1.00 42.08 258 LEU C N 1
ATOM 8654 C CA . LEU C 1 280 ? -2.230 -6.342 23.030 1.00 47.31 258 LEU C CA 1
ATOM 8655 C C . LEU C 1 280 ? -2.934 -5.525 21.953 1.00 54.39 258 LEU C C 1
ATOM 8656 O O . LEU C 1 280 ? -4.142 -5.679 21.762 1.00 50.89 258 LEU C O 1
ATOM 8661 N N . HIS C 1 281 ? -2.186 -4.666 21.252 1.00 51.11 259 HIS C N 1
ATOM 8662 C CA . HIS C 1 281 ? -2.778 -3.838 20.205 1.00 41.37 259 HIS C CA 1
ATOM 8663 C C . HIS C 1 281 ? -3.197 -4.699 19.021 1.00 46.45 259 HIS C C 1
ATOM 8664 O O . HIS C 1 281 ? -4.253 -4.476 18.431 1.00 47.02 259 HIS C O 1
ATOM 8671 N N . LYS C 1 282 ? -2.353 -5.665 18.666 1.00 47.03 260 LYS C N 1
ATOM 8672 C CA . LYS C 1 282 ? -2.644 -6.560 17.558 1.00 55.08 260 LYS C CA 1
ATOM 8673 C C . LYS C 1 282 ? -3.940 -7.312 17.857 1.00 57.82 260 LYS C C 1
ATOM 8674 O O . LYS C 1 282 ? -4.850 -7.341 17.034 1.00 54.83 260 LYS C O 1
ATOM 8680 N N . ARG C 1 283 ? -4.034 -7.864 19.062 1.00 56.67 261 ARG C N 1
ATOM 8681 C CA . ARG C 1 283 ? -5.208 -8.612 19.491 1.00 65.00 261 ARG C CA 1
ATOM 8682 C C . ARG C 1 283 ? -6.484 -7.757 19.586 1.00 59.96 261 ARG C C 1
ATOM 8683 O O . ARG C 1 283 ? -7.546 -8.186 19.136 1.00 61.16 261 ARG C O 1
ATOM 8691 N N . THR C 1 284 ? -6.375 -6.544 20.123 1.00 54.42 262 THR C N 1
ATOM 8692 C CA . THR C 1 284 ? -7.564 -5.742 20.440 1.00 54.02 262 THR C CA 1
ATOM 8693 C C . THR C 1 284 ? -7.888 -4.584 19.492 1.00 53.90 262 THR C C 1
ATOM 8694 O O . THR C 1 284 ? -9.033 -4.127 19.449 1.00 51.57 262 THR C O 1
ATOM 8698 N N . GLY C 1 285 ? -6.890 -4.093 18.759 1.00 51.96 263 GLY C N 1
ATOM 8699 C CA . GLY C 1 285 ? -7.073 -2.923 17.891 1.00 46.04 263 GLY C CA 1
ATOM 8700 C C . GLY C 1 285 ? -7.304 -1.624 18.659 1.00 45.07 263 GLY C C 1
ATOM 8701 O O . GLY C 1 285 ? -7.677 -0.606 18.076 1.00 49.22 263 GLY C O 1
ATOM 8702 N N . LEU C 1 286 ? -7.092 -1.655 19.972 1.00 48.50 264 LEU C N 1
ATOM 8703 C CA . LEU C 1 286 ? -7.283 -0.461 20.797 1.00 52.63 264 LEU C CA 1
ATOM 8704 C C . LEU C 1 286 ? -6.056 0.447 20.749 1.00 50.65 264 LEU C C 1
ATOM 8705 O O . LEU C 1 286 ? -4.924 -0.046 20.645 1.00 48.06 264 LEU C O 1
ATOM 8710 N N . PRO C 1 287 ? -6.277 1.774 20.793 1.00 46.24 265 PRO C N 1
ATOM 8711 C CA . PRO C 1 287 ? -5.156 2.725 20.783 1.00 45.40 265 PRO C CA 1
ATOM 8712 C C . PRO C 1 287 ? -4.414 2.741 22.120 1.00 43.65 265 PRO C C 1
ATOM 8713 O O . PRO C 1 287 ? -4.970 3.176 23.134 1.00 45.14 265 PRO C O 1
ATOM 8717 N N . LEU C 1 288 ? -3.174 2.246 22.113 1.00 38.65 266 LEU C N 1
ATOM 8718 C CA . LEU C 1 288 ? -2.365 2.145 23.328 1.00 39.21 266 LEU C CA 1
ATOM 8719 C C . LEU C 1 288 ? -1.452 3.353 23.518 1.00 44.30 266 LEU C C 1
ATOM 8720 O O . LEU C 1 288 ? -0.803 3.810 22.574 1.00 43.54 266 LEU C O 1
ATOM 8725 N N . ALA C 1 289 ? -1.427 3.864 24.747 1.00 43.44 267 ALA C N 1
ATOM 8726 C CA . ALA C 1 289 ? -0.541 4.951 25.141 1.00 41.38 267 ALA C CA 1
ATOM 8727 C C . ALA C 1 289 ? 0.472 4.435 26.135 1.00 44.00 267 ALA C C 1
ATOM 8728 O O . ALA C 1 289 ? 0.239 3.413 26.798 1.00 40.18 267 ALA C O 1
ATOM 8730 N N . THR C 1 290 ? 1.596 5.141 26.240 1.00 42.13 268 THR C N 1
ATOM 8731 C CA . THR C 1 290 ? 2.638 4.792 27.203 1.00 36.89 268 THR C CA 1
ATOM 8732 C C . THR C 1 290 ? 3.442 6.002 27.672 1.00 39.51 268 THR C C 1
ATOM 8733 O O . THR C 1 290 ? 3.611 6.993 26.938 1.00 40.30 268 THR C O 1
ATOM 8737 N N . ASN C 1 291 ? 3.924 5.919 28.905 1.00 35.94 269 ASN C N 1
ATOM 8738 C CA . ASN C 1 291 ? 5.062 6.723 29.315 1.00 40.84 269 ASN C CA 1
ATOM 8739 C C . ASN C 1 291 ? 6.087 5.796 29.945 1.00 39.47 269 ASN C C 1
ATOM 8740 O O . ASN C 1 291 ? 6.988 6.250 30.637 1.00 39.38 269 ASN C O 1
ATOM 8745 N N . MET C 1 292 ? 5.947 4.495 29.706 1.00 34.89 270 MET C N 1
ATOM 8746 C CA . MET C 1 292 ? 6.769 3.526 30.421 1.00 37.84 270 MET C CA 1
ATOM 8747 C C . MET C 1 292 ? 7.632 2.664 29.509 1.00 39.27 270 MET C C 1
ATOM 8748 O O . MET C 1 292 ? 8.759 2.323 29.874 1.00 38.55 270 MET C O 1
ATOM 8753 N N . VAL C 1 293 ? 7.114 2.306 28.333 1.00 35.41 271 VAL C N 1
ATOM 8754 C CA . VAL C 1 293 ? 7.900 1.506 27.380 1.00 39.32 271 VAL C CA 1
ATOM 8755 C C . VAL C 1 293 ? 8.612 2.373 26.322 1.00 41.11 271 VAL C C 1
ATOM 8756 O O . VAL C 1 293 ? 9.466 1.884 25.581 1.00 42.32 271 VAL C O 1
ATOM 8760 N N . VAL C 1 294 ? 8.253 3.656 26.264 1.00 38.75 272 VAL C N 1
ATOM 8761 C CA . VAL C 1 294 ? 8.943 4.635 25.424 1.00 35.85 272 VAL C CA 1
ATOM 8762 C C . VAL C 1 294 ? 9.255 5.859 26.283 1.00 39.89 272 VAL C C 1
ATOM 8763 O O . VAL C 1 294 ? 8.372 6.679 26.566 1.00 35.84 272 VAL C O 1
ATOM 8767 N N . THR C 1 295 ? 10.511 5.962 26.712 1.00 34.56 273 THR C N 1
ATOM 8768 C CA . THR C 1 295 ? 10.933 6.993 27.667 1.00 30.50 273 THR C CA 1
ATOM 8769 C C . THR C 1 295 ? 12.183 7.699 27.167 1.00 33.00 273 THR C C 1
ATOM 8770 O O . THR C 1 295 ? 12.688 8.611 27.822 1.00 34.14 273 THR C O 1
ATOM 8774 N N . ASP C 1 296 ? 12.696 7.261 26.019 1.00 31.20 274 ASP C N 1
ATOM 8775 C CA . ASP C 1 296 ? 13.846 7.895 25.395 1.00 35.67 274 ASP C CA 1
ATOM 8776 C C . ASP C 1 296 ? 13.808 7.596 23.906 1.00 38.38 274 ASP C C 1
ATOM 8777 O O . ASP C 1 296 ? 12.921 6.866 23.456 1.00 32.42 274 ASP C O 1
ATOM 8782 N N . PHE C 1 297 ? 14.756 8.161 23.153 1.00 32.07 275 PHE C N 1
ATOM 8783 C CA . PHE C 1 297 ? 14.705 8.091 21.690 1.00 35.81 275 PHE C CA 1
ATOM 8784 C C . PHE C 1 297 ? 14.982 6.684 21.143 1.00 34.08 275 PHE C C 1
ATOM 8785 O O . PHE C 1 297 ? 14.367 6.264 20.149 1.00 31.96 275 PHE C O 1
ATOM 8793 N N . ASP C 1 298 ? 15.857 5.939 21.812 1.00 31.61 276 ASP C N 1
ATOM 8794 C CA . ASP C 1 298 ? 16.110 4.555 21.385 1.00 36.31 276 ASP C CA 1
ATOM 8795 C C . ASP C 1 298 ? 14.896 3.646 21.592 1.00 34.18 276 ASP C C 1
ATOM 8796 O O . ASP C 1 298 ? 14.643 2.748 20.788 1.00 37.50 276 ASP C O 1
ATOM 8801 N N . GLU C 1 299 ? 14.137 3.900 22.656 1.00 34.95 277 GLU C N 1
ATOM 8802 C CA . GLU C 1 299 ? 12.902 3.159 22.907 1.00 36.94 277 GLU C CA 1
ATOM 8803 C C . GLU C 1 299 ? 11.854 3.507 21.878 1.00 40.29 277 GLU C C 1
ATOM 8804 O O . GLU C 1 299 ? 11.108 2.637 21.425 1.00 41.50 277 GLU C O 1
ATOM 8810 N N . PHE C 1 300 ? 11.825 4.777 21.477 1.00 38.03 278 PHE C N 1
ATOM 8811 C CA . PHE C 1 300 ? 10.936 5.206 20.410 1.00 33.48 278 PHE C CA 1
ATOM 8812 C C . PHE C 1 300 ? 11.214 4.395 19.143 1.00 32.64 278 PHE C C 1
ATOM 8813 O O . PHE C 1 300 ? 10.294 3.885 18.499 1.00 38.05 278 PHE C O 1
ATOM 8821 N N . ARG C 1 301 ? 12.491 4.264 18.803 1.00 32.81 279 ARG C N 1
ATOM 8822 C CA . ARG C 1 301 ? 12.917 3.537 17.602 1.00 34.35 279 ARG C CA 1
ATOM 8823 C C . ARG C 1 301 ? 12.431 2.081 17.641 1.00 35.32 279 ARG C C 1
ATOM 8824 O O . ARG C 1 301 ? 11.874 1.559 16.667 1.00 35.30 279 ARG C O 1
ATOM 8832 N N . ARG C 1 302 ? 12.662 1.441 18.777 1.00 34.51 280 ARG C N 1
ATOM 8833 C CA . ARG C 1 302 ? 12.295 0.051 18.971 1.00 38.60 280 ARG C CA 1
ATOM 8834 C C . ARG C 1 302 ? 10.768 -0.127 18.971 1.00 36.76 280 ARG C C 1
ATOM 8835 O O . ARG C 1 302 ? 10.257 -1.091 18.408 1.00 40.77 280 ARG C O 1
ATOM 8843 N N . SER C 1 303 ? 10.044 0.828 19.549 1.00 35.19 281 SER C N 1
ATOM 8844 C CA . SER C 1 303 ? 8.589 0.763 19.544 1.00 35.50 281 SER C CA 1
ATOM 8845 C C . SER C 1 303 ? 8.030 0.773 18.128 1.00 41.93 281 SER C C 1
ATOM 8846 O O . SER C 1 303 ? 7.155 -0.028 17.797 1.00 44.75 281 SER C O 1
ATOM 8849 N N . VAL C 1 304 ? 8.553 1.687 17.309 1.00 37.09 282 VAL C N 1
ATOM 8850 C CA . VAL C 1 304 ? 8.111 1.885 15.937 1.00 36.86 282 VAL C CA 1
ATOM 8851 C C . VAL C 1 304 ? 8.365 0.647 15.085 1.00 37.42 282 VAL C C 1
ATOM 8852 O O . VAL C 1 304 ? 7.555 0.309 14.230 1.00 41.55 282 VAL C O 1
ATOM 8856 N N . ALA C 1 305 ? 9.491 -0.021 15.319 1.00 36.69 283 ALA C N 1
ATOM 8857 C CA . ALA C 1 305 ? 9.760 -1.311 14.682 1.00 42.36 283 ALA C CA 1
ATOM 8858 C C . ALA C 1 305 ? 8.717 -2.386 15.043 1.00 45.38 283 ALA C C 1
ATOM 8859 O O . ALA C 1 305 ? 8.522 -3.328 14.290 1.00 44.28 283 ALA C O 1
ATOM 8861 N N . GLN C 1 306 ? 8.064 -2.251 16.193 1.00 45.62 284 GLN C N 1
ATOM 8862 C CA . GLN C 1 306 ? 7.142 -3.284 16.668 1.00 49.11 284 GLN C CA 1
ATOM 8863 C C . GLN C 1 306 ? 5.671 -2.865 16.610 1.00 49.55 284 GLN C C 1
ATOM 8864 O O . GLN C 1 306 ? 4.787 -3.715 16.786 1.00 53.86 284 GLN C O 1
ATOM 8870 N N . ASN C 1 307 ? 5.417 -1.578 16.339 1.00 39.74 285 ASN C N 1
ATOM 8871 C CA A ASN C 1 307 ? 4.073 -0.997 16.469 0.50 44.22 285 ASN C CA 1
ATOM 8872 C CA B ASN C 1 307 ? 4.079 -0.969 16.479 0.50 45.56 285 ASN C CA 1
ATOM 8873 C C . ASN C 1 307 ? 3.496 -1.234 17.873 1.00 47.81 285 ASN C C 1
ATOM 8874 O O . ASN C 1 307 ? 2.322 -1.579 18.027 1.00 48.33 285 ASN C O 1
ATOM 8883 N N . SER C 1 308 ? 4.341 -1.050 18.891 1.00 43.56 286 SER C N 1
ATOM 8884 C CA . SER C 1 308 ? 3.987 -1.291 20.289 1.00 39.11 286 SER C CA 1
ATOM 8885 C C . SER C 1 308 ? 2.920 -0.368 20.844 1.00 41.86 286 SER C C 1
ATOM 8886 O O . SER C 1 308 ? 2.060 -0.802 21.616 1.00 44.95 286 SER C O 1
ATOM 8889 N N . VAL C 1 309 ? 2.974 0.903 20.455 1.00 36.62 287 VAL C N 1
ATOM 8890 C CA . VAL C 1 309 ? 2.098 1.923 21.026 1.00 33.80 287 VAL C CA 1
ATOM 8891 C C . VAL C 1 309 ? 1.648 2.899 19.943 1.00 40.81 287 VAL C C 1
ATOM 8892 O O . VAL C 1 309 ? 2.311 3.039 18.914 1.00 37.39 287 VAL C O 1
ATOM 8896 N N . GLN C 1 310 ? 0.514 3.559 20.169 1.00 35.71 288 GLN C N 1
ATOM 8897 C CA . GLN C 1 310 ? -0.056 4.440 19.161 1.00 36.27 288 GLN C CA 1
ATOM 8898 C C . GLN C 1 310 ? -0.044 5.896 19.626 1.00 37.65 288 GLN C C 1
ATOM 8899 O O . GLN C 1 310 ? -0.225 6.810 18.813 1.00 33.13 288 GLN C O 1
ATOM 8905 N N . ILE C 1 311 ? 0.155 6.083 20.935 1.00 36.91 289 ILE C N 1
ATOM 8906 C CA . ILE C 1 311 ? 0.282 7.394 21.569 1.00 40.17 289 ILE C CA 1
ATOM 8907 C C . ILE C 1 311 ? 1.460 7.369 22.546 1.00 44.09 289 ILE C C 1
ATOM 8908 O O . ILE C 1 311 ? 1.566 6.466 23.376 1.00 38.68 289 ILE C O 1
ATOM 8913 N N . VAL C 1 312 ? 2.337 8.366 22.447 1.00 39.81 290 VAL C N 1
ATOM 8914 C CA . VAL C 1 312 ? 3.430 8.512 23.400 1.00 36.83 290 VAL C CA 1
ATOM 8915 C C . VAL C 1 312 ? 3.122 9.686 24.320 1.00 33.34 290 VAL C C 1
ATOM 8916 O O . VAL C 1 312 ? 2.692 10.753 23.868 1.00 38.91 290 VAL C O 1
ATOM 8920 N N . LEU C 1 313 ? 3.315 9.471 25.616 1.00 33.27 291 LEU C N 1
ATOM 8921 C CA . LEU C 1 313 ? 3.191 10.547 26.579 1.00 37.53 291 LEU C CA 1
ATOM 8922 C C . LEU C 1 313 ? 4.540 11.224 26.739 1.00 42.17 291 LEU C C 1
ATOM 8923 O O . LEU C 1 313 ? 5.506 10.622 27.234 1.00 42.27 291 LEU C O 1
ATOM 8928 N N . ALA C 1 314 ? 4.589 12.480 26.312 1.00 36.66 292 ALA C N 1
ATOM 8929 C CA . ALA C 1 314 ? 5.749 13.335 26.506 1.00 37.69 292 ALA C CA 1
ATOM 8930 C C . ALA C 1 314 ? 5.899 13.734 27.975 1.00 39.66 292 ALA C C 1
ATOM 8931 O O . ALA C 1 314 ? 4.932 13.711 28.738 1.00 45.17 292 ALA C O 1
ATOM 8933 N N . ASP C 1 315 ? 7.129 14.063 28.363 1.00 40.36 293 ASP C N 1
ATOM 8934 C CA . ASP C 1 315 ? 7.448 14.578 29.695 1.00 38.62 293 ASP C CA 1
ATOM 8935 C C . ASP C 1 315 ? 8.809 15.238 29.599 1.00 39.26 293 ASP C C 1
ATOM 8936 O O . ASP C 1 315 ? 9.832 14.551 29.453 1.00 34.43 293 ASP C O 1
ATOM 8941 N N . HIS C 1 316 ? 8.828 16.566 29.695 1.00 37.39 294 HIS C N 1
ATOM 8942 C CA . HIS C 1 316 ? 10.068 17.310 29.481 1.00 35.86 294 HIS C CA 1
ATOM 8943 C C . HIS C 1 316 ? 11.107 17.079 30.557 1.00 32.33 294 HIS C C 1
ATOM 8944 O O . HIS C 1 316 ? 12.288 17.290 30.311 1.00 37.49 294 HIS C O 1
ATOM 8951 N N . HIS C 1 317 ? 10.672 16.653 31.741 1.00 37.12 295 HIS C N 1
ATOM 8952 C CA . HIS C 1 317 ? 11.584 16.428 32.877 1.00 38.51 295 HIS C CA 1
ATOM 8953 C C . HIS C 1 317 ? 12.566 15.264 32.674 1.00 34.53 295 HIS C C 1
ATOM 8954 O O . HIS C 1 317 ? 13.714 15.335 33.119 1.00 42.53 295 HIS C O 1
ATOM 8961 N N . TYR C 1 318 ? 12.125 14.189 32.025 1.00 32.99 296 TYR C N 1
ATOM 8962 C CA . TYR C 1 318 ? 13.010 13.037 31.821 1.00 32.21 296 TYR C CA 1
ATOM 8963 C C . TYR C 1 318 ? 13.370 12.777 30.360 1.00 34.53 296 TYR C C 1
ATOM 8964 O O . TYR C 1 318 ? 14.270 11.987 30.073 1.00 33.66 296 TYR C O 1
ATOM 8973 N N . TRP C 1 319 ? 12.683 13.445 29.438 1.00 30.27 297 TRP C N 1
ATOM 8974 C CA . TRP C 1 319 ? 13.034 13.324 28.032 1.00 32.13 297 TRP C CA 1
ATOM 8975 C C . TRP C 1 319 ? 14.180 14.245 27.639 1.00 33.00 297 TRP C C 1
ATOM 8976 O O . TRP C 1 319 ? 14.706 14.141 26.530 1.00 29.73 297 TRP C O 1
ATOM 8987 N N . GLY C 1 320 ? 14.552 15.157 28.533 1.00 30.27 298 GLY C N 1
ATOM 8988 C CA . GLY C 1 320 ? 15.711 16.008 28.284 1.00 34.43 298 GLY C CA 1
ATOM 8989 C C . GLY C 1 320 ? 15.372 17.438 27.928 1.00 34.08 298 GLY C C 1
ATOM 8990 O O . GLY C 1 320 ? 16.209 18.161 27.398 1.00 37.93 298 GLY C O 1
ATOM 8991 N N . GLY C 1 321 ? 14.142 17.853 28.207 1.00 36.12 299 GLY C N 1
ATOM 8992 C CA . GLY C 1 321 ? 13.817 19.275 28.159 1.00 37.70 299 GLY C CA 1
ATOM 8993 C C . GLY C 1 321 ? 12.761 19.636 27.153 1.00 36.88 299 GLY C C 1
ATOM 8994 O O . GLY C 1 321 ? 12.133 18.764 26.560 1.00 34.98 299 GLY C O 1
ATOM 8995 N N . LEU C 1 322 ? 12.586 20.936 26.947 1.00 36.28 300 LEU C N 1
ATOM 8996 C CA . LEU C 1 322 ? 11.515 21.439 26.091 1.00 37.25 300 LEU C CA 1
ATOM 8997 C C . LEU C 1 322 ? 11.790 21.223 24.612 1.00 35.75 300 LEU C C 1
ATOM 8998 O O . LEU C 1 322 ? 10.885 20.854 23.861 1.00 38.51 300 LEU C O 1
ATOM 9003 N N . ARG C 1 323 ? 13.031 21.452 24.185 1.00 34.03 301 ARG C N 1
ATOM 9004 C CA . ARG C 1 323 ? 13.348 21.319 22.765 1.00 33.77 301 ARG C CA 1
ATOM 9005 C C . ARG C 1 323 ? 13.355 19.858 22.315 1.00 34.24 301 ARG C C 1
ATOM 9006 O O . ARG C 1 323 ? 12.933 19.564 21.192 1.00 32.20 301 ARG C O 1
ATOM 9014 N N . ASP C 1 324 ? 13.813 18.959 23.192 1.00 32.95 302 ASP C N 1
ATOM 9015 C CA . ASP C 1 324 ? 13.746 17.511 22.946 1.00 32.16 302 ASP C CA 1
ATOM 9016 C C . ASP C 1 324 ? 12.291 17.022 22.908 1.00 34.51 302 ASP C C 1
ATOM 9017 O O . ASP C 1 324 ? 11.949 16.125 22.125 1.00 35.46 302 ASP C O 1
ATOM 9022 N N . THR C 1 325 ? 11.442 17.600 23.756 1.00 32.68 303 THR C N 1
ATOM 9023 C CA . THR C 1 325 ? 10.005 17.297 23.723 1.00 31.57 303 THR C CA 1
ATOM 9024 C C . THR C 1 325 ? 9.402 17.714 22.377 1.00 32.97 303 THR C C 1
ATOM 9025 O O . THR C 1 325 ? 8.594 16.976 21.793 1.00 35.84 303 THR C O 1
ATOM 9029 N N . GLN C 1 326 ? 9.818 18.875 21.867 1.00 33.52 304 GLN C N 1
ATOM 9030 C CA . GLN C 1 326 ? 9.409 19.295 20.518 1.00 30.75 304 GLN C CA 1
ATOM 9031 C C . GLN C 1 326 ? 9.889 18.310 19.441 1.00 31.47 304 GLN C C 1
ATOM 9032 O O . GLN C 1 326 ? 9.148 17.985 18.530 1.00 33.83 304 GLN C O 1
ATOM 9038 N N . THR C 1 327 ? 11.133 17.849 19.545 1.00 29.74 305 THR C N 1
ATOM 9039 C CA . THR C 1 327 ? 11.660 16.840 18.623 1.00 34.06 305 THR C CA 1
ATOM 9040 C C . THR C 1 327 ? 10.853 15.542 18.673 1.00 32.72 305 THR C C 1
ATOM 9041 O O . THR C 1 327 ? 10.551 14.961 17.630 1.00 33.24 305 THR C O 1
ATOM 9045 N N . LEU C 1 328 ? 10.538 15.087 19.887 1.00 31.96 306 LEU C N 1
ATOM 9046 C CA . LEU C 1 328 ? 9.719 13.894 20.082 1.00 36.70 306 LEU C CA 1
ATOM 9047 C C . LEU C 1 328 ? 8.372 14.038 19.371 1.00 34.40 306 LEU C C 1
ATOM 9048 O O . LEU C 1 328 ? 7.963 13.159 18.605 1.00 38.93 306 LEU C O 1
ATOM 9053 N N . ALA C 1 329 ? 7.709 15.164 19.618 1.00 33.58 307 ALA C N 1
ATOM 9054 C CA . ALA C 1 329 ? 6.422 15.462 19.003 1.00 37.52 307 ALA C CA 1
ATOM 9055 C C . ALA C 1 329 ? 6.506 15.329 17.499 1.00 37.98 307 ALA C C 1
ATOM 9056 O O . ALA C 1 329 ? 5.622 14.737 16.859 1.00 33.16 307 ALA C O 1
ATOM 9058 N N . LYS C 1 330 ? 7.585 15.861 16.937 1.00 31.76 308 LYS C N 1
ATOM 9059 C CA . LYS C 1 330 ? 7.747 15.851 15.488 1.00 35.87 308 LYS C CA 1
ATOM 9060 C C . LYS C 1 330 ? 8.030 14.431 14.975 1.00 31.12 308 LYS C C 1
ATOM 9061 O O . LYS C 1 330 ? 7.638 14.075 13.865 1.00 32.85 308 LYS C O 1
ATOM 9067 N N . MET C 1 331 ? 8.687 13.613 15.787 1.00 27.34 309 MET C N 1
ATOM 9068 C CA . MET C 1 331 ? 8.920 12.232 15.397 1.00 30.91 309 MET C CA 1
ATOM 9069 C C . MET C 1 331 ? 7.626 11.426 15.479 1.00 31.15 309 MET C C 1
ATOM 9070 O O . MET C 1 331 ? 7.371 10.583 14.638 1.00 35.50 309 MET C O 1
ATOM 9075 N N . CYS C 1 332 ? 6.821 11.696 16.499 1.00 30.23 310 CYS C N 1
ATOM 9076 C CA . CYS C 1 332 ? 5.488 11.090 16.597 1.00 38.14 310 CYS C CA 1
ATOM 9077 C C . CYS C 1 332 ? 4.675 11.375 15.344 1.00 37.44 310 CYS C C 1
ATOM 9078 O O . CYS C 1 332 ? 4.137 10.448 14.745 1.00 42.11 310 CYS C O 1
ATOM 9081 N N . ASP C 1 333 ? 4.653 12.643 14.916 1.00 36.15 311 ASP C N 1
ATOM 9082 C CA . ASP C 1 333 ? 3.932 13.043 13.708 1.00 37.37 311 ASP C CA 1
ATOM 9083 C C . ASP C 1 333 ? 4.429 12.283 12.487 1.00 40.44 311 ASP C C 1
ATOM 9084 O O . ASP C 1 333 ? 3.633 11.781 11.702 1.00 38.57 311 ASP C O 1
ATOM 9089 N N . THR C 1 334 ? 5.749 12.205 12.343 1.00 34.63 312 THR C N 1
ATOM 9090 C CA . THR C 1 334 ? 6.387 11.471 11.260 1.00 35.46 312 THR C CA 1
ATOM 9091 C C . THR C 1 334 ? 6.009 9.985 11.244 1.00 33.35 312 THR C C 1
ATOM 9092 O O . THR C 1 334 ? 5.768 9.398 10.188 1.00 28.91 312 THR C O 1
ATOM 9096 N N . PHE C 1 335 ? 5.971 9.375 12.419 1.00 39.04 313 PHE C N 1
ATOM 9097 C CA . PHE C 1 335 ? 5.727 7.947 12.493 1.00 38.71 313 PHE C CA 1
ATOM 9098 C C . PHE C 1 335 ? 4.255 7.585 12.740 1.00 38.45 313 PHE C C 1
ATOM 9099 O O . PHE C 1 335 ? 3.925 6.443 13.025 1.00 42.39 313 PHE C O 1
ATOM 9107 N N . GLY C 1 336 ? 3.382 8.576 12.608 1.00 38.48 314 GLY C N 1
ATOM 9108 C CA . GLY C 1 336 ? 1.944 8.372 12.755 1.00 40.29 314 GLY C CA 1
ATOM 9109 C C . GLY C 1 336 ? 1.492 8.034 14.165 1.00 41.67 314 GLY C C 1
ATOM 9110 O O . GLY C 1 336 ? 0.580 7.235 14.340 1.00 41.79 314 GLY C O 1
ATOM 9111 N N . LEU C 1 337 ? 2.126 8.644 15.166 1.00 40.86 315 LEU C N 1
ATOM 9112 C CA . LEU C 1 337 ? 1.750 8.459 16.570 1.00 40.14 315 LEU C CA 1
ATOM 9113 C C . LEU C 1 337 ? 1.193 9.746 17.152 1.00 40.62 315 LEU C C 1
ATOM 9114 O O . LEU C 1 337 ? 1.606 10.843 16.760 1.00 35.33 315 LEU C O 1
ATOM 9119 N N . GLY C 1 338 ? 0.258 9.602 18.095 1.00 40.02 316 GLY C N 1
ATOM 9120 C CA . GLY C 1 338 ? -0.286 10.741 18.839 1.00 35.11 316 GLY C CA 1
ATOM 9121 C C . GLY C 1 338 ? 0.619 11.134 19.996 1.00 35.98 316 GLY C C 1
ATOM 9122 O O . GLY C 1 338 ? 1.443 10.332 20.461 1.00 35.82 316 GLY C O 1
ATOM 9123 N N . VAL C 1 339 ? 0.456 12.364 20.474 1.00 39.84 317 VAL C N 1
ATOM 9124 C CA . VAL C 1 339 ? 1.291 12.887 21.548 1.00 37.87 317 VAL C CA 1
ATOM 9125 C C . VAL C 1 339 ? 0.443 13.423 22.683 1.00 39.15 317 VAL C C 1
ATOM 9126 O O . VAL C 1 339 ? -0.406 14.290 22.482 1.00 38.20 317 VAL C O 1
ATOM 9130 N N . SER C 1 340 ? 0.705 12.908 23.881 1.00 40.19 318 SER C N 1
ATOM 9131 C CA . SER C 1 340 ? 0.050 13.372 25.087 1.00 40.52 318 SER C CA 1
ATOM 9132 C C . SER C 1 340 ? 1.139 13.783 26.086 1.00 43.63 318 SER C C 1
ATOM 9133 O O . SER C 1 340 ? 2.308 13.896 25.714 1.00 44.76 318 SER C O 1
ATOM 9136 N N . MET C 1 341 ? 0.768 14.012 27.342 1.00 39.80 319 MET C N 1
ATOM 9137 C CA . MET C 1 341 ? 1.752 14.380 28.354 1.00 42.93 319 MET C CA 1
ATOM 9138 C C . MET C 1 341 ? 1.535 13.711 29.709 1.00 46.35 319 MET C C 1
ATOM 9139 O O . MET C 1 341 ? 0.412 13.640 30.208 1.00 54.33 319 MET C O 1
ATOM 9144 N N . HIS C 1 342 ? 2.638 13.236 30.283 1.00 42.35 320 HIS C N 1
ATOM 9145 C CA . HIS C 1 342 ? 2.683 12.598 31.595 1.00 42.66 320 HIS C CA 1
ATOM 9146 C C . HIS C 1 342 ? 3.130 13.617 32.653 1.00 44.29 320 HIS C C 1
ATOM 9147 O O . HIS C 1 342 ? 3.725 14.649 32.323 1.00 45.23 320 HIS C O 1
ATOM 9154 N N . SER C 1 343 ? 2.829 13.333 33.920 1.00 48.08 321 SER C N 1
ATOM 9155 C CA . SER C 1 343 ? 3.273 14.193 35.022 1.00 45.53 321 SER C CA 1
ATOM 9156 C C . SER C 1 343 ? 3.642 13.429 36.288 1.00 41.62 321 SER C C 1
ATOM 9157 O O . SER C 1 343 ? 3.289 12.262 36.451 1.00 46.16 321 SER C O 1
ATOM 9160 N N . ASN C 1 344 ? 4.385 14.103 37.160 1.00 43.52 322 ASN C N 1
ATOM 9161 C CA . ASN C 1 344 ? 4.616 13.671 38.537 1.00 43.85 322 ASN C CA 1
ATOM 9162 C C . ASN C 1 344 ? 4.239 14.852 39.419 1.00 43.89 322 ASN C C 1
ATOM 9163 O O . ASN C 1 344 ? 4.267 15.995 38.965 1.00 41.64 322 ASN C O 1
ATOM 9168 N N . SER C 1 345 ? 3.901 14.575 40.674 1.00 46.28 323 SER C N 1
ATOM 9169 C CA . SER C 1 345 ? 3.635 15.616 41.659 1.00 40.33 323 SER C CA 1
ATOM 9170 C C . SER C 1 345 ? 4.578 16.812 41.469 1.00 43.20 323 SER C C 1
ATOM 9171 O O . SER C 1 345 ? 5.798 16.673 41.537 1.00 42.75 323 SER C O 1
ATOM 9174 N N . HIS C 1 346 ? 4.010 17.986 41.229 1.00 37.15 324 HIS C N 1
ATOM 9175 C CA . HIS C 1 346 ? 4.819 19.131 40.830 1.00 45.06 324 HIS C CA 1
ATOM 9176 C C . HIS C 1 346 ? 4.166 20.438 41.245 1.00 44.76 324 HIS C C 1
ATOM 9177 O O . HIS C 1 346 ? 3.008 20.467 41.650 1.00 44.86 324 HIS C O 1
ATOM 9184 N N . LEU C 1 347 ? 4.912 21.522 41.101 1.00 46.07 325 LEU C N 1
ATOM 9185 C CA . LEU C 1 347 ? 4.406 22.845 41.413 1.00 48.19 325 LEU C CA 1
ATOM 9186 C C . LEU C 1 347 ? 4.224 23.680 40.151 1.00 48.05 325 LEU C C 1
ATOM 9187 O O . LEU C 1 347 ? 4.171 23.142 39.037 1.00 46.48 325 LEU C O 1
ATOM 9192 N N . GLY C 1 348 ? 4.116 24.991 40.343 1.00 46.61 326 GLY C N 1
ATOM 9193 C CA . GLY C 1 348 ? 3.735 25.911 39.284 1.00 46.11 326 GLY C CA 1
ATOM 9194 C C . GLY C 1 348 ? 4.788 26.113 38.223 1.00 42.31 326 GLY C C 1
ATOM 9195 O O . GLY C 1 348 ? 4.458 26.384 37.068 1.00 47.83 326 GLY C O 1
ATOM 9196 N N . ILE C 1 349 ? 6.057 25.983 38.603 1.00 46.89 327 ILE C N 1
ATOM 9197 C CA . ILE C 1 349 ? 7.147 26.150 37.640 1.00 42.28 327 ILE C CA 1
ATOM 9198 C C . ILE C 1 349 ? 7.041 25.070 36.573 1.00 40.26 327 ILE C C 1
ATOM 9199 O O . ILE C 1 349 ? 7.023 25.381 35.389 1.00 44.70 327 ILE C O 1
ATOM 9204 N N . SER C 1 350 ? 6.915 23.817 37.004 1.00 40.45 328 SER C N 1
ATOM 9205 C CA . SER C 1 350 ? 6.706 22.709 36.090 1.00 39.38 328 SER C CA 1
ATOM 9206 C C . SER C 1 350 ? 5.441 22.902 35.273 1.00 44.25 328 SER C C 1
ATOM 9207 O O . SER C 1 350 ? 5.469 22.756 34.056 1.00 47.94 328 SER C O 1
ATOM 9210 N N . LEU C 1 351 ? 4.342 23.255 35.933 1.00 42.84 329 LEU C N 1
ATOM 9211 C CA . LEU C 1 351 ? 3.086 23.473 35.227 1.00 40.16 329 LEU C CA 1
ATOM 9212 C C . LEU C 1 351 ? 3.231 24.441 34.049 1.00 39.75 329 LEU C C 1
ATOM 9213 O O . LEU C 1 351 ? 2.829 24.122 32.939 1.00 38.70 329 LEU C O 1
ATOM 9218 N N . MET C 1 352 ? 3.813 25.616 34.284 1.00 40.68 330 MET C N 1
ATOM 9219 C CA . MET C 1 352 ? 3.999 26.584 33.201 1.00 37.07 330 MET C CA 1
ATOM 9220 C C . MET C 1 352 ? 4.944 26.056 32.131 1.00 40.26 330 MET C C 1
ATOM 9221 O O . MET C 1 352 ? 4.701 26.262 30.947 1.00 47.98 330 MET C O 1
ATOM 9226 N N . ALA C 1 353 ? 6.017 25.376 32.546 1.00 40.63 331 ALA C N 1
ATOM 9227 C CA . ALA C 1 353 ? 6.936 24.763 31.582 1.00 41.05 331 ALA C CA 1
ATOM 9228 C C . ALA C 1 353 ? 6.205 23.733 30.713 1.00 39.92 331 ALA C C 1
ATOM 9229 O O . ALA C 1 353 ? 6.341 23.750 29.491 1.00 40.09 331 ALA C O 1
ATOM 9231 N N . MET C 1 354 ? 5.401 22.878 31.346 1.00 37.87 332 MET C N 1
ATOM 9232 C CA . MET C 1 354 ? 4.559 21.915 30.633 1.00 41.85 332 MET C CA 1
ATOM 9233 C C . MET C 1 354 ? 3.647 22.596 29.619 1.00 42.90 332 MET C C 1
ATOM 9234 O O . MET C 1 354 ? 3.517 22.134 28.479 1.00 44.42 332 MET C O 1
ATOM 9239 N N . ALA C 1 355 ? 3.024 23.696 30.037 1.00 38.30 333 ALA C N 1
ATOM 9240 C CA . ALA C 1 355 ? 2.029 24.386 29.217 1.00 37.04 333 ALA C CA 1
ATOM 9241 C C . ALA C 1 355 ? 2.658 25.131 28.050 1.00 36.20 333 ALA C C 1
ATOM 9242 O O . ALA C 1 355 ? 2.109 25.132 26.945 1.00 37.38 333 ALA C O 1
ATOM 9244 N N . HIS C 1 356 ? 3.801 25.774 28.296 1.00 34.93 334 HIS C N 1
ATOM 9245 C CA . HIS C 1 356 ? 4.492 26.524 27.243 1.00 36.65 334 HIS C CA 1
ATOM 9246 C C . HIS C 1 356 ? 5.019 25.635 26.110 1.00 37.18 334 HIS C C 1
ATOM 9247 O O . HIS C 1 356 ? 4.884 25.983 24.936 1.00 36.93 334 HIS C O 1
ATOM 9254 N N . VAL C 1 357 ? 5.602 24.488 26.450 1.00 37.44 335 VAL C N 1
ATOM 9255 C CA . VAL C 1 357 ? 6.032 23.554 25.406 1.00 34.56 335 VAL C CA 1
ATOM 9256 C C . VAL C 1 357 ? 4.819 22.972 24.673 1.00 34.61 335 VAL C C 1
ATOM 9257 O O . VAL C 1 357 ? 4.828 22.875 23.448 1.00 37.26 335 VAL C O 1
ATOM 9261 N N . ALA C 1 358 ? 3.760 22.628 25.405 1.00 34.30 336 ALA C N 1
ATOM 9262 C CA . ALA C 1 358 ? 2.564 22.072 24.759 1.00 34.21 336 ALA C CA 1
ATOM 9263 C C . ALA C 1 358 ? 1.965 23.069 23.776 1.00 34.83 336 ALA C C 1
ATOM 9264 O O . ALA C 1 358 ? 1.494 22.685 22.713 1.00 46.18 336 ALA C O 1
ATOM 9266 N N . ALA C 1 359 ? 1.997 24.350 24.139 1.00 32.60 337 ALA C N 1
ATOM 9267 C CA . ALA C 1 359 ? 1.392 25.410 23.334 1.00 32.92 337 ALA C CA 1
ATOM 9268 C C . ALA C 1 359 ? 2.156 25.652 22.038 1.00 37.97 337 ALA C C 1
ATOM 9269 O O . ALA C 1 359 ? 1.599 26.208 21.086 1.00 35.51 337 ALA C O 1
ATOM 9271 N N . ALA C 1 360 ? 3.427 25.235 22.014 1.00 37.15 338 ALA C N 1
ATOM 9272 C CA . ALA C 1 360 ? 4.285 25.373 20.830 1.00 32.22 338 ALA C CA 1
ATOM 9273 C C . ALA C 1 360 ? 4.227 24.172 19.894 1.00 35.76 338 ALA C C 1
ATOM 9274 O O . ALA C 1 360 ? 4.787 24.221 18.804 1.00 39.04 338 ALA C O 1
ATOM 9276 N N . VAL C 1 361 ? 3.582 23.090 20.324 1.00 34.89 339 VAL C N 1
ATOM 9277 C CA . VAL C 1 361 ? 3.565 21.849 19.550 1.00 33.63 339 VAL C CA 1
ATOM 9278 C C . VAL C 1 361 ? 2.232 21.696 18.815 1.00 39.64 339 VAL C C 1
ATOM 9279 O O . VAL C 1 361 ? 1.201 21.507 19.452 1.00 42.07 339 VAL C O 1
ATOM 9283 N N . PRO C 1 362 ? 2.248 21.777 17.471 1.00 40.38 340 PRO C N 1
ATOM 9284 C CA . PRO C 1 362 ? 1.006 21.709 16.696 1.00 42.29 340 PRO C CA 1
ATOM 9285 C C . PRO C 1 362 ? 0.194 20.433 16.930 1.00 46.22 340 PRO C C 1
ATOM 9286 O O . PRO C 1 362 ? -1.014 20.507 17.119 1.00 47.65 340 PRO C O 1
ATOM 9290 N N . ASN C 1 363 ? 0.859 19.283 16.949 1.00 41.52 341 ASN C N 1
ATOM 9291 C CA . ASN C 1 363 ? 0.176 17.991 17.026 1.00 37.60 341 ASN C CA 1
ATOM 9292 C C . ASN C 1 363 ? -0.018 17.449 18.451 1.00 41.50 341 ASN C C 1
ATOM 9293 O O . ASN C 1 363 ? -0.189 16.247 18.641 1.00 48.02 341 ASN C O 1
ATOM 9298 N N . LEU C 1 364 ? 0.000 18.321 19.451 1.00 48.35 342 LEU C N 1
ATOM 9299 C CA . LEU C 1 364 ? -0.332 17.889 20.806 1.00 53.17 342 LEU C CA 1
ATOM 9300 C C . LEU C 1 364 ? -1.821 18.114 21.067 1.00 53.74 342 LEU C C 1
ATOM 9301 O O . LEU C 1 364 ? -2.214 19.135 21.619 1.00 54.59 342 LEU C O 1
ATOM 9306 N N . ASP C 1 365 ? -2.624 17.136 20.658 1.00 60.46 343 ASP C N 1
ATOM 9307 C CA . ASP C 1 365 ? -4.082 17.235 20.641 1.00 78.16 343 ASP C CA 1
ATOM 9308 C C . ASP C 1 365 ? -4.726 16.882 21.984 1.00 76.71 343 ASP C C 1
ATOM 9309 O O . ASP C 1 365 ? -5.680 17.545 22.416 1.00 71.57 343 ASP C O 1
ATOM 9314 N N . TYR C 1 366 ? -4.193 15.840 22.626 1.00 59.20 344 TYR C N 1
ATOM 9315 C CA . TYR C 1 366 ? -4.707 15.327 23.892 1.00 48.76 344 TYR C CA 1
ATOM 9316 C C . TYR C 1 366 ? -4.449 16.280 25.037 1.00 50.00 344 TYR C C 1
ATOM 9317 O O . TYR C 1 366 ? -3.413 16.953 25.074 1.00 49.79 344 TYR C O 1
ATOM 9326 N N . ALA C 1 367 ? -5.393 16.337 25.972 1.00 46.23 345 ALA C N 1
ATOM 9327 C CA . ALA C 1 367 ? -5.191 17.094 27.209 1.00 42.63 345 ALA C CA 1
ATOM 9328 C C . ALA C 1 367 ? -4.047 16.468 28.005 1.00 42.96 345 ALA C C 1
ATOM 9329 O O . ALA C 1 367 ? -3.910 15.237 28.050 1.00 38.90 345 ALA C O 1
ATOM 9331 N N . CYS C 1 368 ? -3.220 17.321 28.607 1.00 46.69 346 CYS C N 1
ATOM 9332 C CA . CYS C 1 368 ? -2.061 16.868 29.378 1.00 44.78 346 CYS C CA 1
ATOM 9333 C C . CYS C 1 368 ? -2.450 16.473 30.803 1.00 49.94 346 CYS C C 1
ATOM 9334 O O . CYS C 1 368 ? -3.263 17.151 31.445 1.00 38.23 346 CYS C O 1
ATOM 9337 N N . ASP C 1 369 ? -1.850 15.390 31.297 1.00 42.04 347 ASP C N 1
ATOM 9338 C CA . ASP C 1 369 ? -2.009 14.999 32.692 1.00 44.62 347 ASP C CA 1
ATOM 9339 C C . ASP C 1 369 ? -1.372 16.028 33.626 1.00 48.02 347 ASP C C 1
ATOM 9340 O O . ASP C 1 369 ? -0.415 16.713 33.247 1.00 48.80 347 ASP C O 1
ATOM 9345 N N . THR C 1 370 ? -1.916 16.146 34.836 1.00 45.25 348 THR C N 1
ATOM 9346 C CA . THR C 1 370 ? -1.270 16.930 35.898 1.00 45.60 348 THR C CA 1
ATOM 9347 C C . THR C 1 370 ? -1.740 16.513 37.288 1.00 43.48 348 THR C C 1
ATOM 9348 O O . THR C 1 370 ? -2.873 16.080 37.459 1.00 44.36 348 THR C O 1
ATOM 9352 N N . HIS C 1 371 ? -0.848 16.652 38.263 1.00 39.32 349 HIS C N 1
ATOM 9353 C CA . HIS C 1 371 ? -1.129 16.369 39.664 1.00 44.67 349 HIS C CA 1
ATOM 9354 C C . HIS C 1 371 ? -1.542 17.644 40.412 1.00 43.51 349 HIS C C 1
ATOM 9355 O O . HIS C 1 371 ? -1.765 17.614 41.617 1.00 41.77 349 HIS C O 1
ATOM 9362 N N . TYR C 1 372 ? -1.636 18.760 39.699 1.00 44.26 350 TYR C N 1
ATOM 9363 C CA . TYR C 1 372 ? -1.791 20.072 40.330 1.00 48.88 350 TYR C CA 1
ATOM 9364 C C . TYR C 1 372 ? -2.893 20.200 41.398 1.00 57.48 350 TYR C C 1
ATOM 9365 O O . TYR C 1 372 ? -2.645 20.805 42.447 1.00 66.41 350 TYR C O 1
ATOM 9374 N N . PRO C 1 373 ? -4.095 19.622 41.150 1.00 51.92 351 PRO C N 1
ATOM 9375 C CA . PRO C 1 373 ? -5.191 19.665 42.141 1.00 54.27 351 PRO C CA 1
ATOM 9376 C C . PRO C 1 373 ? -4.830 19.099 43.508 1.00 54.72 351 PRO C C 1
ATOM 9377 O O . PRO C 1 373 ? -5.405 19.515 44.512 1.00 56.78 351 PRO C O 1
ATOM 9381 N N . TRP C 1 374 ? -3.888 18.161 43.531 1.00 54.06 352 TRP C N 1
ATOM 9382 C CA . TRP C 1 374 ? -3.544 17.421 44.736 1.00 53.33 352 TRP C CA 1
ATOM 9383 C C . TRP C 1 374 ? -2.591 18.180 45.636 1.00 55.74 352 TRP C C 1
ATOM 9384 O O . TRP C 1 374 ? -2.364 17.786 46.783 1.00 54.52 352 TRP C O 1
ATOM 9395 N N . GLN C 1 375 ? -2.027 19.261 45.115 1.00 51.49 353 GLN C N 1
ATOM 9396 C CA . GLN C 1 375 ? -1.100 20.061 45.894 1.00 58.70 353 GLN C CA 1
ATOM 9397 C C . GLN C 1 375 ? -1.831 21.221 46.565 1.00 60.44 353 GLN C C 1
ATOM 9398 O O . GLN C 1 375 ? -2.799 21.760 46.018 1.00 58.01 353 GLN C O 1
ATOM 9404 N N . GLU C 1 376 ? -1.363 21.583 47.758 1.00 62.06 354 GLU C N 1
ATOM 9405 C CA . GLU C 1 376 ? -2.101 22.471 48.664 1.00 59.66 354 GLU C CA 1
ATOM 9406 C C . GLU C 1 376 ? -1.880 23.961 48.415 1.00 58.23 354 GLU C C 1
ATOM 9407 O O . GLU C 1 376 ? -0.752 24.385 48.142 1.00 48.43 354 GLU C O 1
ATOM 9413 N N . PRO C 1 377 ? -2.961 24.766 48.537 1.00 59.18 355 PRO C N 1
ATOM 9414 C CA . PRO C 1 377 ? -2.939 26.205 48.263 1.00 50.56 355 PRO C CA 1
ATOM 9415 C C . PRO C 1 377 ? -1.826 26.950 48.990 1.00 50.67 355 PRO C C 1
ATOM 9416 O O . PRO C 1 377 ? -1.272 27.920 48.451 1.00 52.46 355 PRO C O 1
ATOM 9420 N N . ASP C 1 378 ? -1.496 26.490 50.194 1.00 53.07 356 ASP C N 1
ATOM 9421 C CA . ASP C 1 378 ? -0.517 27.168 51.048 1.00 58.66 356 ASP C CA 1
ATOM 9422 C C . ASP C 1 378 ? 0.944 26.818 50.711 1.00 63.84 356 ASP C C 1
ATOM 9423 O O . ASP C 1 378 ? 1.876 27.393 51.292 1.00 53.45 356 ASP C O 1
ATOM 9428 N N . GLU C 1 379 ? 1.140 25.900 49.761 1.00 60.40 357 GLU C N 1
ATOM 9429 C CA . GLU C 1 379 ? 2.481 25.377 49.470 1.00 64.56 357 GLU C CA 1
ATOM 9430 C C . GLU C 1 379 ? 2.982 25.559 48.023 1.00 65.00 357 GLU C C 1
ATOM 9431 O O . GLU C 1 379 ? 3.760 24.743 47.524 1.00 66.40 357 GLU C O 1
ATOM 9437 N N . GLU C 1 380 ? 2.550 26.633 47.364 1.00 53.78 358 GLU C N 1
ATOM 9438 C CA . GLU C 1 380 ? 3.080 26.992 46.049 1.00 53.49 358 GLU C CA 1
ATOM 9439 C C . GLU C 1 380 ? 4.320 27.867 46.254 1.00 56.38 358 GLU C C 1
ATOM 9440 O O . GLU C 1 380 ? 4.301 28.758 47.097 1.00 66.12 358 GLU C O 1
ATOM 9446 N N . VAL C 1 381 ? 5.400 27.595 45.514 1.00 53.93 359 VAL C N 1
ATOM 9447 C CA . VAL C 1 381 ? 6.686 28.303 45.719 1.00 51.34 359 VAL C CA 1
ATOM 9448 C C . VAL C 1 381 ? 6.817 29.618 44.955 1.00 48.55 359 VAL C C 1
ATOM 9449 O O . VAL C 1 381 ? 7.748 30.385 45.193 1.00 44.29 359 VAL C O 1
ATOM 9453 N N . ILE C 1 382 ? 5.903 29.863 44.025 1.00 47.39 360 ILE C N 1
ATOM 9454 C CA . ILE C 1 382 ? 5.898 31.113 43.278 1.00 60.33 360 ILE C CA 1
ATOM 9455 C C . ILE C 1 382 ? 4.936 32.111 43.912 1.00 61.17 360 ILE C C 1
ATOM 9456 O O . ILE C 1 382 ? 3.972 31.717 44.580 1.00 56.99 360 ILE C O 1
ATOM 9461 N N . LYS C 1 383 ? 5.207 33.398 43.703 1.00 56.47 361 LYS C N 1
ATOM 9462 C CA . LYS C 1 383 ? 4.355 34.457 44.239 1.00 62.60 361 LYS C CA 1
ATOM 9463 C C . LYS C 1 383 ? 2.947 34.408 43.656 1.00 59.05 361 LYS C C 1
ATOM 9464 O O . LYS C 1 383 ? 2.758 34.076 42.482 1.00 64.89 361 LYS C O 1
ATOM 9470 N N . GLY C 1 384 ? 1.965 34.714 44.499 1.00 60.71 362 GLY C N 1
ATOM 9471 C CA . GLY C 1 384 ? 0.562 34.782 44.082 1.00 50.73 362 GLY C CA 1
ATOM 9472 C C . GLY C 1 384 ? -0.250 33.539 44.387 1.00 50.35 362 GLY C C 1
ATOM 9473 O O . GLY C 1 384 ? -1.445 33.496 44.100 1.00 49.50 362 GLY C O 1
ATOM 9474 N N . GLY C 1 385 ? 0.393 32.522 44.956 1.00 55.41 363 GLY C N 1
ATOM 9475 C CA . GLY C 1 385 ? -0.282 31.259 45.271 1.00 55.31 363 GLY C CA 1
ATOM 9476 C C . GLY C 1 385 ? -0.480 30.360 44.061 1.00 59.27 363 GLY C C 1
ATOM 9477 O O . GLY C 1 385 ? 0.154 30.559 43.019 1.00 52.56 363 GLY C O 1
ATOM 9478 N N . LYS C 1 386 ? -1.363 29.370 44.201 1.00 56.93 364 LYS C N 1
ATOM 9479 C CA . LYS C 1 386 ? -1.620 28.400 43.136 1.00 61.46 364 LYS C CA 1
ATOM 9480 C C . LYS C 1 386 ? -2.065 29.069 41.843 1.00 67.82 364 LYS C C 1
ATOM 9481 O O . LYS C 1 386 ? -2.789 30.070 41.859 1.00 67.80 364 LYS C O 1
ATOM 9487 N N . LEU C 1 387 ? -1.625 28.502 40.725 1.00 61.69 365 LEU C N 1
ATOM 9488 C CA . LEU C 1 387 ? -1.919 29.055 39.412 1.00 55.48 365 LEU C CA 1
ATOM 9489 C C . LEU C 1 387 ? -3.329 28.702 38.954 1.00 54.98 365 LEU C C 1
ATOM 9490 O O . LEU C 1 387 ? -3.841 27.631 39.293 1.00 53.44 365 LEU C O 1
ATOM 9495 N N . PRO C 1 388 ? -3.968 29.614 38.195 1.00 54.23 366 PRO C N 1
ATOM 9496 C CA . PRO C 1 388 ? -5.328 29.369 37.734 1.00 54.18 366 PRO C CA 1
ATOM 9497 C C . PRO C 1 388 ? -5.409 28.296 36.661 1.00 61.84 366 PRO C C 1
ATOM 9498 O O . PRO C 1 388 ? -4.633 28.306 35.702 1.00 62.46 366 PRO C O 1
ATOM 9502 N N . ILE C 1 389 ? -6.328 27.361 36.853 1.00 49.72 367 ILE C N 1
ATOM 9503 C CA . ILE C 1 389 ? -6.775 26.498 35.782 1.00 54.82 367 ILE C CA 1
ATOM 9504 C C . ILE C 1 389 ? -8.253 26.828 35.600 1.00 56.65 367 ILE C C 1
ATOM 9505 O O . ILE C 1 389 ? -9.041 26.708 36.540 1.00 55.44 367 ILE C O 1
ATOM 9510 N N . VAL C 1 390 ? -8.599 27.287 34.400 1.00 59.34 368 VAL C N 1
ATOM 9511 C CA . VAL C 1 390 ? -9.934 27.782 34.085 1.00 62.51 368 VAL C CA 1
ATOM 9512 C C . VAL C 1 390 ? -10.399 27.097 32.809 1.00 63.76 368 VAL C C 1
ATOM 9513 O O . VAL C 1 390 ? -9.712 27.147 31.786 1.00 68.26 368 VAL C O 1
ATOM 9517 N N . ASP C 1 391 ? -11.559 26.450 32.891 1.00 63.31 369 ASP C N 1
ATOM 9518 C CA . ASP C 1 391 ? -12.143 25.674 31.791 1.00 66.21 369 ASP C CA 1
ATOM 9519 C C . ASP C 1 391 ? -11.251 24.513 31.371 1.00 59.66 369 ASP C C 1
ATOM 9520 O O . ASP C 1 391 ? -11.276 24.073 30.219 1.00 60.06 369 ASP C O 1
ATOM 9525 N N . GLY C 1 392 ? -10.471 24.027 32.330 1.00 53.50 370 GLY C N 1
ATOM 9526 C CA . GLY C 1 392 ? -9.560 22.911 32.114 1.00 55.99 370 GLY C CA 1
ATOM 9527 C C . GLY C 1 392 ? -8.265 23.322 31.444 1.00 52.89 370 GLY C C 1
ATOM 9528 O O . GLY C 1 392 ? -7.469 22.470 31.062 1.00 53.47 370 GLY C O 1
ATOM 9529 N N . CYS C 1 393 ? -8.051 24.630 31.319 1.00 52.20 371 CYS C N 1
ATOM 9530 C CA . CYS C 1 393 ? -6.906 25.151 30.598 1.00 44.16 371 CYS C CA 1
ATOM 9531 C C . CYS C 1 393 ? -5.974 25.985 31.438 1.00 46.61 371 CYS C C 1
ATOM 9532 O O . CYS C 1 393 ? -6.410 26.732 32.306 1.00 52.02 371 CYS C O 1
ATOM 9535 N N . VAL C 1 394 ? -4.680 25.854 31.160 1.00 47.86 372 VAL C N 1
ATOM 9536 C CA . VAL C 1 394 ? -3.718 26.861 31.566 1.00 42.48 372 VAL C CA 1
ATOM 9537 C C . VAL C 1 394 ? -3.625 27.857 30.417 1.00 44.72 372 VAL C C 1
ATOM 9538 O O . VAL C 1 394 ? -3.564 27.468 29.250 1.00 52.27 372 VAL C O 1
ATOM 9542 N N . LYS C 1 395 ? -3.630 29.140 30.760 1.00 53.96 373 LYS C N 1
ATOM 9543 C CA . LYS C 1 395 ? -3.633 30.216 29.780 1.00 55.33 373 LYS C CA 1
ATOM 9544 C C . LYS C 1 395 ? -2.205 30.676 29.507 1.00 51.29 373 LYS C C 1
ATOM 9545 O O . LYS C 1 395 ? -1.405 30.824 30.434 1.00 49.61 373 LYS C O 1
ATOM 9551 N N . ILE C 1 396 ? -1.879 30.897 28.238 1.00 49.93 374 ILE C N 1
ATOM 9552 C CA . ILE C 1 396 ? -0.545 31.382 27.878 1.00 55.21 374 ILE C CA 1
ATOM 9553 C C . ILE C 1 396 ? -0.560 32.896 27.673 1.00 56.73 374 ILE C C 1
ATOM 9554 O O . ILE C 1 396 ? -1.168 33.399 26.724 1.00 56.38 374 ILE C O 1
ATOM 9559 N N . THR C 1 397 ? 0.119 33.614 28.565 1.00 53.67 375 THR C N 1
ATOM 9560 C CA . THR C 1 397 ? 0.104 35.071 28.541 1.00 55.63 375 THR C CA 1
ATOM 9561 C C . THR C 1 397 ? 1.298 35.621 27.766 1.00 58.89 375 THR C C 1
ATOM 9562 O O . THR C 1 397 ? 2.069 34.861 27.168 1.00 58.06 375 THR C O 1
ATOM 9566 N N . ARG C 1 398 ? 1.435 36.945 27.773 1.00 53.39 376 ARG C N 1
ATOM 9567 C CA . ARG C 1 398 ? 2.550 37.617 27.111 1.00 50.21 376 ARG C CA 1
ATOM 9568 C C . ARG C 1 398 ? 3.616 38.034 28.120 1.00 44.52 376 ARG C C 1
ATOM 9569 O O . ARG C 1 398 ? 4.556 38.746 27.779 1.00 46.86 376 ARG C O 1
ATOM 9577 N N . ALA C 1 399 ? 3.470 37.562 29.355 1.00 49.74 377 ALA C N 1
ATOM 9578 C CA . ALA C 1 399 ? 4.460 37.783 30.409 1.00 54.42 377 ALA C CA 1
ATOM 9579 C C . ALA C 1 399 ? 5.795 37.110 30.056 1.00 55.17 377 ALA C C 1
ATOM 9580 O O . ALA C 1 399 ? 5.798 36.021 29.494 1.00 54.52 377 ALA C O 1
ATOM 9582 N N . PRO C 1 400 ? 6.930 37.759 30.389 1.00 56.97 378 PRO C N 1
ATOM 9583 C CA . PRO C 1 400 ? 8.246 37.246 29.994 1.00 47.36 378 PRO C CA 1
ATOM 9584 C C . PRO C 1 400 ? 8.579 35.884 30.629 1.00 53.82 378 PRO C C 1
ATOM 9585 O O . PRO C 1 400 ? 8.323 35.669 31.818 1.00 47.05 378 PRO C O 1
ATOM 9589 N N . GLY C 1 401 ? 9.137 34.979 29.824 1.00 48.42 379 GLY C N 1
ATOM 9590 C CA . GLY C 1 401 ? 9.456 33.626 30.263 1.00 45.08 379 GLY C CA 1
ATOM 9591 C C . GLY C 1 401 ? 8.231 32.837 30.668 1.00 43.34 379 GLY C C 1
ATOM 9592 O O . GLY C 1 401 ? 7.220 32.822 29.962 1.00 47.40 379 GLY C O 1
ATOM 9593 N N . LEU C 1 402 ? 8.329 32.183 31.817 1.00 44.45 380 LEU C N 1
ATOM 9594 C CA . LEU C 1 402 ? 7.238 31.373 32.346 1.00 41.50 380 LEU C CA 1
ATOM 9595 C C . LEU C 1 402 ? 6.191 32.234 33.042 1.00 44.59 380 LEU C C 1
ATOM 9596 O O . LEU C 1 402 ? 5.132 31.738 33.406 1.00 48.10 380 LEU C O 1
ATOM 9601 N N . GLY C 1 403 ? 6.511 33.518 33.220 1.00 47.29 381 GLY C N 1
ATOM 9602 C CA . GLY C 1 403 ? 5.653 34.490 33.892 1.00 48.95 381 GLY C CA 1
ATOM 9603 C C . GLY C 1 403 ? 5.625 34.333 35.403 1.00 55.08 381 GLY C C 1
ATOM 9604 O O . GLY C 1 403 ? 4.614 34.631 36.044 1.00 50.25 381 GLY C O 1
ATOM 9605 N N . LEU C 1 404 ? 6.727 33.861 35.980 1.00 49.62 382 LEU C N 1
ATOM 9606 C CA . LEU C 1 404 ? 6.723 33.482 37.391 1.00 47.17 382 LEU C CA 1
ATOM 9607 C C . LEU C 1 404 ? 7.828 34.140 38.180 1.00 49.31 382 LEU C C 1
ATOM 9608 O O . LEU C 1 404 ? 8.917 34.380 37.664 1.00 45.58 382 LEU C O 1
ATOM 9613 N N . GLU C 1 405 ? 7.528 34.433 39.439 1.00 56.07 383 GLU C N 1
ATOM 9614 C CA . GLU C 1 405 ? 8.523 34.941 40.369 1.00 55.17 383 GLU C CA 1
ATOM 9615 C C . GLU C 1 405 ? 8.575 34.045 41.590 1.00 51.29 383 GLU C C 1
ATOM 9616 O O . GLU C 1 405 ? 7.545 33.565 42.070 1.00 46.07 383 GLU C O 1
ATOM 9622 N N . LEU C 1 406 ? 9.791 33.812 42.071 1.00 51.61 384 LEU C N 1
ATOM 9623 C CA . LEU C 1 406 ? 10.013 32.972 43.238 1.00 60.05 384 LEU C CA 1
ATOM 9624 C C . LEU C 1 406 ? 9.667 33.711 44.532 1.00 55.65 384 LEU C C 1
ATOM 9625 O O . LEU C 1 406 ? 10.142 34.827 44.767 1.00 60.88 384 LEU C O 1
ATOM 9630 N N . ASP C 1 407 ? 8.828 33.088 45.352 1.00 53.65 385 ASP C N 1
ATOM 9631 C CA . ASP C 1 407 ? 8.559 33.562 46.709 1.00 54.43 385 ASP C CA 1
ATOM 9632 C C . ASP C 1 407 ? 9.538 32.890 47.676 1.00 55.24 385 ASP C C 1
ATOM 9633 O O . ASP C 1 407 ? 9.376 31.719 48.032 1.00 59.88 385 ASP C O 1
ATOM 9638 N N . HIS C 1 408 ? 10.548 33.639 48.105 1.00 55.23 386 HIS C N 1
ATOM 9639 C CA . HIS C 1 408 ? 11.636 33.075 48.896 1.00 56.14 386 HIS C CA 1
ATOM 9640 C C . HIS C 1 408 ? 11.241 32.662 50.317 1.00 60.40 386 HIS C C 1
ATOM 9641 O O . HIS C 1 408 ? 11.929 31.848 50.940 1.00 62.85 386 HIS C O 1
ATOM 9648 N N . ASP C 1 409 ? 10.130 33.209 50.813 1.00 67.98 387 ASP C N 1
ATOM 9649 C CA . ASP C 1 409 ? 9.561 32.789 52.099 1.00 70.97 387 ASP C CA 1
ATOM 9650 C C . ASP C 1 409 ? 8.931 31.411 51.950 1.00 64.27 387 ASP C C 1
ATOM 9651 O O . ASP C 1 409 ? 9.101 30.547 52.809 1.0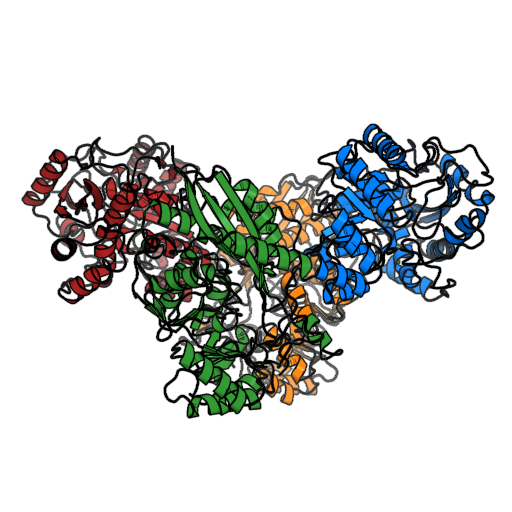0 58.31 387 ASP C O 1
ATOM 9656 N N . GLN C 1 410 ? 8.205 31.215 50.851 1.00 59.42 388 GLN C N 1
ATOM 9657 C CA . GLN C 1 410 ? 7.650 29.910 50.515 1.00 56.97 388 GLN C CA 1
ATOM 9658 C C . GLN C 1 410 ? 8.769 28.884 50.282 1.00 50.22 388 GLN C C 1
ATOM 9659 O O . GLN C 1 410 ? 8.706 27.756 50.771 1.00 47.96 388 GLN C O 1
ATOM 9665 N N . LEU C 1 411 ? 9.804 29.300 49.558 1.00 53.66 389 LEU C N 1
ATOM 9666 C CA . LEU C 1 411 ? 10.966 28.452 49.303 1.00 59.68 389 LEU C CA 1
ATOM 9667 C C . LEU C 1 411 ? 11.644 27.993 50.601 1.00 60.43 389 LEU C C 1
ATOM 9668 O O . LEU C 1 411 ? 11.918 26.804 50.774 1.00 63.55 389 LEU C O 1
ATOM 9673 N N . GLY C 1 412 ? 11.901 28.936 51.506 1.00 64.20 390 GLY C N 1
ATOM 9674 C CA . GLY C 1 412 ? 12.501 28.624 52.809 1.00 57.90 390 GLY C CA 1
ATOM 9675 C C . GLY C 1 412 ? 11.659 27.661 53.623 1.00 55.18 390 GLY C C 1
ATOM 9676 O O . GLY C 1 412 ? 12.180 26.724 54.232 1.00 53.67 390 GLY C O 1
ATOM 9677 N N . LYS C 1 413 ? 10.351 27.895 53.620 1.00 53.87 391 LYS C N 1
ATOM 9678 C CA . LYS C 1 413 ? 9.409 27.052 54.330 1.00 55.97 391 LYS C CA 1
ATOM 9679 C C . LYS C 1 413 ? 9.434 25.622 53.803 1.00 56.51 391 LYS C C 1
ATOM 9680 O O . LYS C 1 413 ? 9.475 24.670 54.583 1.00 57.02 391 LYS C O 1
ATOM 9686 N N . LEU C 1 414 ? 9.410 25.473 52.480 1.00 58.17 392 LEU C N 1
ATOM 9687 C CA . LEU C 1 414 ? 9.387 24.138 51.881 1.00 51.33 392 LEU C CA 1
ATOM 9688 C C . LEU C 1 414 ? 10.758 23.468 51.886 1.00 43.48 392 LEU C C 1
ATOM 9689 O O . LEU C 1 414 ? 10.839 22.241 51.937 1.00 49.42 392 LEU C O 1
ATOM 9694 N N . HIS C 1 415 ? 11.829 24.262 51.862 1.00 46.59 393 HIS C N 1
ATOM 9695 C CA . HIS C 1 415 ? 13.164 23.702 52.070 1.00 49.11 393 HIS C CA 1
ATOM 9696 C C . HIS C 1 415 ? 13.301 23.123 53.475 1.00 54.18 393 HIS C C 1
ATOM 9697 O O . HIS C 1 415 ? 13.857 22.042 53.651 1.00 53.89 393 HIS C O 1
ATOM 9704 N N . ASP C 1 416 ? 12.783 23.846 54.467 1.00 56.54 394 ASP C N 1
ATOM 9705 C CA . ASP C 1 416 ? 12.848 23.400 55.852 1.00 58.24 394 ASP C CA 1
ATOM 9706 C C . ASP C 1 416 ? 12.025 22.137 56.074 1.00 56.44 394 ASP C C 1
ATOM 9707 O O . ASP C 1 416 ? 12.475 21.200 56.743 1.00 51.82 394 ASP C O 1
ATOM 9712 N N . GLN C 1 417 ? 10.826 22.104 55.495 1.00 48.01 395 GLN C N 1
ATOM 9713 C CA . GLN C 1 417 ? 9.997 20.914 55.554 1.00 43.69 395 GLN C CA 1
ATOM 9714 C C . GLN C 1 417 ? 10.704 19.701 54.916 1.00 54.80 395 GLN C C 1
ATOM 9715 O O . GLN C 1 417 ? 10.446 18.553 55.288 1.00 53.20 395 GLN C O 1
ATOM 9721 N N . TYR C 1 418 ? 11.597 19.962 53.962 1.00 50.46 396 TYR C N 1
ATOM 9722 C CA . TYR C 1 418 ? 12.391 18.902 53.350 1.00 53.66 396 TYR C CA 1
ATOM 9723 C C . TYR C 1 418 ? 13.410 18.345 54.339 1.00 55.61 396 TYR C C 1
ATOM 9724 O O . TYR C 1 418 ? 13.591 17.127 54.445 1.00 52.49 396 TYR C O 1
ATOM 9733 N N . LEU C 1 419 ? 14.070 19.245 55.059 1.00 54.86 397 LEU C N 1
ATOM 9734 C CA . LEU C 1 419 ? 15.081 18.864 56.037 1.00 54.06 397 LEU C CA 1
ATOM 9735 C C . LEU C 1 419 ? 14.530 18.032 57.201 1.00 49.27 397 LEU C C 1
ATOM 9736 O O . LEU C 1 419 ? 15.266 17.246 57.791 1.00 62.68 397 LEU C O 1
ATOM 9741 N N . THR C 1 420 ? 13.246 18.195 57.516 1.00 49.96 398 THR C N 1
ATOM 9742 C CA . THR C 1 420 ? 12.650 17.545 58.686 1.00 51.36 398 THR C CA 1
ATOM 9743 C C . THR C 1 420 ? 11.756 16.358 58.369 1.00 55.00 398 THR C C 1
ATOM 9744 O O . THR C 1 420 ? 11.522 15.523 59.246 1.00 58.66 398 THR C O 1
ATOM 9748 N N . CYS C 1 421 ? 11.266 16.270 57.131 1.00 56.06 399 CYS C N 1
ATOM 9749 C CA . CYS C 1 421 ? 10.298 15.223 56.758 1.00 59.05 399 CYS C CA 1
ATOM 9750 C C . CYS C 1 421 ? 10.857 13.795 56.823 1.00 54.35 399 CYS C C 1
ATOM 9751 O O . CYS C 1 421 ? 10.093 12.825 56.830 1.00 55.80 399 CYS C O 1
ATOM 9754 N N . GLY C 1 422 ? 12.182 13.674 56.861 1.00 46.77 400 GLY C N 1
ATOM 9755 C CA . GLY C 1 422 ? 12.841 12.372 56.955 1.00 57.60 400 GLY C CA 1
ATOM 9756 C C . GLY C 1 422 ? 12.819 11.517 55.694 1.00 66.54 400 GLY C C 1
ATOM 9757 O O . GLY C 1 422 ? 13.048 10.307 55.766 1.00 71.69 400 GLY C O 1
ATOM 9758 N N . ILE C 1 423 ? 12.542 12.134 54.543 1.00 61.36 401 ILE C N 1
ATOM 9759 C CA . ILE C 1 423 ? 12.520 11.416 53.258 1.00 56.96 401 ILE C CA 1
ATOM 9760 C C . ILE C 1 423 ? 13.605 11.965 52.319 1.00 55.11 401 ILE C C 1
ATOM 9761 O O . ILE C 1 423 ? 13.708 13.178 52.121 1.00 49.50 401 ILE C O 1
ATOM 9766 N N . ARG C 1 424 ? 14.419 11.070 51.759 1.00 49.97 402 ARG C N 1
ATOM 9767 C CA . ARG C 1 424 ? 15.486 11.482 50.845 1.00 53.68 402 ARG C CA 1
ATOM 9768 C C . ARG C 1 424 ? 15.304 10.981 49.412 1.00 54.34 402 ARG C C 1
ATOM 9769 O O . ARG C 1 424 ? 15.790 11.600 48.464 1.00 54.01 402 ARG C O 1
ATOM 9777 N N . GLN C 1 425 ? 14.604 9.863 49.255 1.00 52.64 403 GLN C N 1
ATOM 9778 C CA . GLN C 1 425 ? 14.150 9.427 47.935 1.00 55.57 403 GLN C CA 1
ATOM 9779 C C . GLN C 1 425 ? 12.867 8.641 48.035 1.00 54.64 403 GLN C C 1
ATOM 9780 O O . GLN C 1 425 ? 12.694 7.837 48.946 1.00 60.10 403 GLN C O 1
ATOM 9786 N N . ARG C 1 426 ? 11.977 8.895 47.081 1.00 48.46 404 ARG C N 1
ATOM 9787 C CA . ARG C 1 426 ? 10.637 8.338 47.051 1.00 48.15 404 ARG C CA 1
ATOM 9788 C C . ARG C 1 426 ? 10.624 6.806 47.045 1.00 49.31 404 ARG C C 1
ATOM 9789 O O . ARG C 1 426 ? 11.318 6.167 46.249 1.00 48.06 404 ARG C O 1
ATOM 9797 N N . ASP C 1 427 ? 9.828 6.235 47.948 1.00 48.93 405 ASP C N 1
ATOM 9798 C CA . ASP C 1 427 ? 9.624 4.790 48.010 1.00 57.87 405 ASP C CA 1
ATOM 9799 C C . ASP C 1 427 ? 8.161 4.440 48.319 1.00 52.78 405 ASP C C 1
ATOM 9800 O O . ASP C 1 427 ? 7.754 4.389 49.485 1.00 53.47 405 ASP C O 1
ATOM 9805 N N . ASP C 1 428 ? 7.392 4.194 47.258 1.00 49.83 406 ASP C N 1
ATOM 9806 C CA . ASP C 1 428 ? 5.987 3.812 47.351 1.00 48.83 406 ASP C CA 1
ATOM 9807 C C . ASP C 1 428 ? 5.802 2.403 47.913 1.00 51.49 406 ASP C C 1
ATOM 9808 O O . ASP C 1 428 ? 4.796 2.123 48.565 1.00 49.48 406 ASP C O 1
ATOM 9813 N N . VAL C 1 429 ? 6.751 1.510 47.632 1.00 51.49 407 VAL C N 1
ATOM 9814 C CA . VAL C 1 429 ? 6.659 0.127 48.105 1.00 50.71 407 VAL C CA 1
ATOM 9815 C C . VAL C 1 429 ? 6.819 0.096 49.629 1.00 53.93 407 VAL C C 1
ATOM 9816 O O . VAL C 1 429 ? 5.916 -0.343 50.346 1.00 50.84 407 VAL C O 1
ATOM 9820 N N . ARG C 1 430 ? 7.955 0.600 50.111 1.00 56.86 408 ARG C N 1
ATOM 9821 C CA . ARG C 1 430 ? 8.243 0.694 51.543 1.00 59.09 408 ARG C CA 1
ATOM 9822 C C . ARG C 1 430 ? 7.133 1.398 52.322 1.00 56.04 408 ARG C C 1
ATOM 9823 O O . ARG C 1 430 ? 6.811 0.998 53.438 1.00 63.80 408 ARG C O 1
ATOM 9831 N N . GLN C 1 431 ? 6.556 2.440 51.730 1.00 52.90 409 GLN C N 1
ATOM 9832 C CA . GLN C 1 431 ? 5.475 3.190 52.362 1.00 51.93 409 GLN C CA 1
ATOM 9833 C C . GLN C 1 431 ? 4.197 2.353 52.495 1.00 55.70 409 GLN C C 1
ATOM 9834 O O . GLN C 1 431 ? 3.467 2.491 53.476 1.00 50.40 409 GLN C O 1
ATOM 9840 N N . MET C 1 432 ? 3.945 1.486 51.517 1.00 52.34 410 MET C N 1
ATOM 9841 C CA . MET C 1 432 ? 2.783 0.590 51.544 1.00 59.36 410 MET C CA 1
ATOM 9842 C C . MET C 1 432 ? 2.918 -0.464 52.650 1.00 59.57 410 MET C C 1
ATOM 9843 O O . MET C 1 432 ? 1.920 -0.866 53.258 1.00 60.25 410 MET C O 1
ATOM 9848 N N . GLN C 1 433 ? 4.159 -0.880 52.909 1.00 57.17 411 GLN C N 1
ATOM 9849 C CA . GLN C 1 433 ? 4.497 -1.833 53.975 1.00 59.18 411 GLN C CA 1
ATOM 9850 C C . GLN C 1 433 ? 4.155 -1.341 55.392 1.00 60.54 411 GLN C C 1
ATOM 9851 O O . GLN C 1 433 ? 4.081 -2.143 56.323 1.00 73.02 411 GLN C O 1
ATOM 9857 N N . ARG C 1 434 ? 3.959 -0.029 55.546 1.00 56.33 412 ARG C N 1
ATOM 9858 C CA . ARG C 1 434 ? 3.460 0.548 56.798 1.00 54.10 412 ARG C CA 1
ATOM 9859 C C . ARG C 1 434 ? 1.979 0.216 57.017 1.00 61.35 412 ARG C C 1
ATOM 9860 O O . ARG C 1 434 ? 1.499 0.227 58.152 1.00 62.15 412 ARG C O 1
ATOM 9868 N N . TYR C 1 435 ? 1.259 -0.060 55.930 1.00 53.06 413 TYR C N 1
ATOM 9869 C CA . TYR C 1 435 ? -0.156 -0.423 56.010 1.00 53.97 413 TYR C CA 1
ATOM 9870 C C . TYR C 1 435 ? -0.317 -1.933 55.966 1.00 59.20 413 TYR C C 1
ATOM 9871 O O . TYR C 1 435 ? -1.035 -2.515 56.779 1.00 60.01 413 TYR C O 1
ATOM 9880 N N . LYS C 1 436 ? 0.354 -2.560 55.002 1.00 61.26 414 LYS C N 1
ATOM 9881 C CA . LYS C 1 436 ? 0.270 -4.003 54.803 1.00 56.83 414 LYS C CA 1
ATOM 9882 C C . LYS C 1 436 ? 1.675 -4.580 54.927 1.00 64.52 414 LYS C C 1
ATOM 9883 O O . LYS C 1 436 ? 2.463 -4.514 53.988 1.00 67.08 414 LYS C O 1
ATOM 9889 N N . PRO C 1 437 ? 1.998 -5.147 56.101 1.00 71.44 415 PRO C N 1
ATOM 9890 C CA . PRO C 1 437 ? 3.387 -5.499 56.426 1.00 69.28 415 PRO C CA 1
ATOM 9891 C C . PRO C 1 437 ? 4.019 -6.561 55.515 1.00 61.40 415 PRO C C 1
ATOM 9892 O O . PRO C 1 437 ? 5.243 -6.678 55.483 1.00 54.28 415 PRO C O 1
ATOM 9896 N N . ASP C 1 438 ? 3.193 -7.306 54.781 1.00 58.54 416 ASP C N 1
ATOM 9897 C CA . ASP C 1 438 ? 3.663 -8.395 53.905 1.00 67.20 416 ASP C CA 1
ATOM 9898 C C . ASP C 1 438 ? 3.746 -7.998 52.417 1.00 62.75 416 ASP C C 1
ATOM 9899 O O . ASP C 1 438 ? 4.025 -8.835 51.548 1.00 64.15 416 ASP C O 1
ATOM 9904 N N . TRP C 1 439 ? 3.502 -6.718 52.145 1.00 49.95 417 TRP C N 1
ATOM 9905 C CA . TRP C 1 439 ? 3.574 -6.140 50.802 1.00 55.47 417 TRP C CA 1
ATOM 9906 C C . TRP C 1 439 ? 4.963 -6.277 50.190 1.00 55.04 417 TRP C C 1
ATOM 9907 O O . TRP C 1 439 ? 5.961 -5.915 50.811 1.00 53.27 417 TRP C O 1
ATOM 9918 N N . LYS C 1 440 ? 5.016 -6.807 48.973 1.00 54.72 418 LYS C N 1
ATOM 9919 C CA . LYS C 1 440 ? 6.267 -6.912 48.229 1.00 55.34 418 LYS C CA 1
ATOM 9920 C C . LYS C 1 440 ? 6.136 -6.201 46.888 1.00 55.75 418 LYS C C 1
ATOM 9921 O O . LYS C 1 440 ? 5.023 -5.942 46.421 1.00 56.89 418 LYS C O 1
ATOM 9927 N N . ALA C 1 441 ? 7.271 -5.860 46.280 1.00 59.15 419 ALA C N 1
ATOM 9928 C CA . ALA C 1 441 ? 7.269 -5.343 44.912 1.00 64.13 419 ALA C CA 1
ATOM 9929 C C . ALA C 1 441 ? 6.948 -6.483 43.931 1.00 54.12 419 ALA C C 1
ATOM 9930 O O . ALA C 1 441 ? 7.735 -7.422 43.776 1.00 60.51 419 ALA C O 1
ATOM 9932 N N . LEU C 1 442 ? 5.775 -6.413 43.304 1.00 53.01 420 LEU C N 1
ATOM 9933 C CA . LEU C 1 442 ? 5.358 -7.409 42.314 1.00 52.93 420 LEU C CA 1
ATOM 9934 C C . LEU C 1 442 ? 4.746 -6.738 41.096 1.00 48.24 420 LEU C C 1
ATOM 9935 O O . LEU C 1 442 ? 3.931 -5.820 41.224 1.00 48.91 420 LEU C O 1
ATOM 9940 N N . LYS C 1 443 ? 5.137 -7.219 39.917 1.00 45.71 421 LYS C N 1
ATOM 9941 C CA . LYS C 1 443 ? 4.720 -6.627 38.652 1.00 49.75 421 LYS C CA 1
ATOM 9942 C C . LYS C 1 443 ? 4.899 -7.638 37.518 1.00 44.56 421 LYS C C 1
ATOM 9943 O O . LYS C 1 443 ? 5.984 -8.197 37.357 1.00 46.05 421 LYS C O 1
ATOM 9949 N N . PRO C 1 444 ? 3.827 -7.902 36.750 1.00 47.91 422 PRO C N 1
ATOM 9950 C CA . PRO C 1 444 ? 2.451 -7.437 36.993 1.00 49.85 422 PRO C CA 1
ATOM 9951 C C . PRO C 1 444 ? 1.780 -8.191 38.155 1.00 54.25 422 PRO C C 1
ATOM 9952 O O . PRO C 1 444 ? 1.901 -9.413 38.250 1.00 53.71 422 PRO C O 1
ATOM 9956 N N . ARG C 1 445 ? 1.102 -7.460 39.036 1.00 57.40 423 ARG C N 1
ATOM 9957 C CA . ARG C 1 445 ? 0.430 -8.058 40.195 1.00 58.80 423 ARG C CA 1
ATOM 9958 C C . ARG C 1 445 ? -0.874 -8.765 39.806 1.00 55.05 423 ARG C C 1
ATOM 9959 O O . ARG C 1 445 ? -1.296 -9.706 40.469 1.00 60.48 423 ARG C O 1
ATOM 9967 N N . PHE C 1 446 ? -1.500 -8.306 38.729 1.00 59.53 424 PHE C N 1
ATOM 9968 C CA . PHE C 1 446 ? -2.789 -8.840 38.302 1.00 59.05 424 PHE C CA 1
ATOM 9969 C C . PHE C 1 446 ? -2.702 -9.521 36.943 1.00 69.09 424 PHE C C 1
ATOM 9970 O O . PHE C 1 446 ? -1.699 -9.395 36.238 1.00 72.76 424 PHE C O 1
ATOM 9979 N N . PHE D 1 20 ? 5.099 45.314 27.623 1.00 87.59 -2 PHE D N 1
ATOM 9980 C CA . PHE D 1 20 ? 5.780 45.865 26.411 1.00 102.19 -2 PHE D CA 1
ATOM 9981 C C . PHE D 1 20 ? 5.306 45.168 25.135 1.00 98.58 -2 PHE D C 1
ATOM 9982 O O . PHE D 1 20 ? 5.038 43.961 25.132 1.00 80.91 -2 PHE D O 1
ATOM 9984 N N . GLN D 1 21 ? 5.197 45.938 24.056 1.00 97.62 -1 GLN D N 1
ATOM 9985 C CA . GLN D 1 21 ? 4.776 45.402 22.761 1.00 91.87 -1 GLN D CA 1
ATOM 9986 C C . GLN D 1 21 ? 5.886 44.608 22.071 1.00 75.17 -1 GLN D C 1
ATOM 9987 O O . GLN D 1 21 ? 7.067 44.959 22.153 1.00 66.06 -1 GLN D O 1
ATOM 9993 N N . SER D 1 22 ? 5.488 43.536 21.392 1.00 64.42 0 SER D N 1
ATOM 9994 C CA . SER D 1 22 ? 6.409 42.710 20.630 1.00 57.31 0 SER D CA 1
ATOM 9995 C C . SER D 1 22 ? 6.983 43.476 19.434 1.00 64.09 0 SER D C 1
ATOM 9996 O O . SER D 1 22 ? 6.364 44.416 18.923 1.00 60.15 0 SER D O 1
ATOM 9999 N N . MET D 1 23 ? 8.181 43.075 19.022 1.00 48.75 1 MET D N 1
ATOM 10000 C CA . MET D 1 23 ? 8.790 43.468 17.758 1.00 44.48 1 MET D CA 1
ATOM 10001 C C . MET D 1 23 ? 7.880 43.107 16.571 1.00 39.78 1 MET D C 1
ATOM 10002 O O . MET D 1 23 ? 7.245 42.057 16.577 1.00 39.88 1 MET D O 1
ATOM 10007 N N . LYS D 1 24 ? 7.817 43.977 15.560 1.00 38.96 2 LYS D N 1
ATOM 10008 C CA . LYS D 1 24 ? 7.031 43.707 14.354 1.00 38.40 2 LYS D CA 1
ATOM 10009 C C . LYS D 1 24 ? 7.832 43.869 13.073 1.00 37.90 2 LYS D C 1
ATOM 10010 O O . LYS D 1 24 ? 8.680 44.768 12.978 1.00 36.21 2 LYS D O 1
ATOM 10016 N N . ILE D 1 25 ? 7.513 43.040 12.070 1.00 32.15 3 ILE D N 1
ATOM 10017 C CA . ILE D 1 25 ? 8.061 43.188 10.707 1.00 29.11 3 ILE D CA 1
ATOM 10018 C C . ILE D 1 25 ? 7.391 44.358 9.994 1.00 33.84 3 ILE D C 1
ATOM 10019 O O . ILE D 1 25 ? 6.156 44.441 9.963 1.00 31.07 3 ILE D O 1
ATOM 10024 N N . THR D 1 26 ? 8.202 45.232 9.397 1.00 32.01 4 THR D N 1
ATOM 10025 C CA . THR D 1 26 ? 7.713 46.446 8.743 1.00 33.60 4 THR D CA 1
ATOM 10026 C C . THR D 1 26 ? 7.976 46.453 7.250 1.00 36.67 4 THR D C 1
ATOM 10027 O O . THR D 1 26 ? 7.376 47.245 6.531 1.00 38.43 4 THR D O 1
ATOM 10031 N N . ARG D 1 27 ? 8.866 45.569 6.790 1.00 34.62 5 ARG D N 1
ATOM 10032 C CA . ARG D 1 27 ? 9.288 45.518 5.392 1.00 34.02 5 ARG D CA 1
ATOM 10033 C C . ARG D 1 27 ? 9.759 44.116 5.062 1.00 37.35 5 ARG D C 1
ATOM 10034 O O . ARG D 1 27 ? 10.446 43.479 5.869 1.00 35.47 5 ARG D O 1
ATOM 10042 N N . VAL D 1 28 ? 9.376 43.636 3.885 1.00 33.22 6 VAL D N 1
ATOM 10043 C CA . VAL D 1 28 ? 9.888 42.390 3.333 1.00 32.95 6 VAL D CA 1
ATOM 10044 C C . VAL D 1 28 ? 10.105 42.585 1.856 1.00 31.29 6 VAL D C 1
ATOM 10045 O O . VAL D 1 28 ? 9.181 42.946 1.130 1.00 40.89 6 VAL D O 1
ATOM 10049 N N . THR D 1 29 ? 11.334 42.355 1.421 1.00 31.19 7 THR D N 1
ATOM 10050 C CA . THR D 1 29 ? 11.715 42.520 0.041 1.00 27.98 7 THR D CA 1
ATOM 10051 C C . THR D 1 29 ? 12.276 41.199 -0.444 1.00 31.84 7 THR D C 1
ATOM 10052 O O . THR D 1 29 ? 13.166 40.620 0.182 1.00 34.59 7 THR D O 1
ATOM 10056 N N . VAL D 1 30 ? 11.752 40.739 -1.573 1.00 34.78 8 VAL D N 1
ATOM 10057 C CA . VAL D 1 30 ? 12.197 39.519 -2.214 1.00 30.87 8 VAL D CA 1
ATOM 10058 C C . VAL D 1 30 ? 12.747 39.960 -3.542 1.00 31.57 8 VAL D C 1
ATOM 10059 O O . VAL D 1 30 ? 12.014 40.520 -4.358 1.00 30.09 8 VAL D O 1
ATOM 10063 N N . THR D 1 31 ? 14.035 39.721 -3.767 1.00 28.37 9 THR D N 1
ATOM 10064 C CA . THR D 1 31 ? 14.663 40.163 -5.010 1.00 29.04 9 THR D CA 1
ATOM 10065 C C . THR D 1 31 ? 15.199 38.952 -5.785 1.00 29.96 9 THR D C 1
ATOM 10066 O O . THR D 1 31 ? 16.098 38.265 -5.317 1.00 35.19 9 THR D O 1
ATOM 10070 N N . PRO D 1 32 ? 14.643 38.685 -6.971 1.00 32.68 10 PRO D N 1
ATOM 10071 C CA . PRO D 1 32 ? 15.250 37.641 -7.776 1.00 29.19 10 PRO D CA 1
ATOM 10072 C C . PRO D 1 32 ? 16.550 38.132 -8.404 1.00 31.23 10 PRO D C 1
ATOM 10073 O O . PRO D 1 32 ? 16.642 39.293 -8.830 1.00 29.00 10 PRO D O 1
ATOM 10077 N N . ILE D 1 33 ? 17.550 37.256 -8.457 1.00 30.94 11 ILE D N 1
ATOM 10078 C CA . ILE D 1 33 ? 18.836 37.602 -9.065 1.00 27.41 11 ILE D CA 1
ATOM 10079 C C . ILE D 1 33 ? 19.307 36.472 -9.959 1.00 30.58 11 ILE D C 1
ATOM 10080 O O . ILE D 1 33 ? 18.834 35.342 -9.840 1.00 32.20 11 ILE D O 1
ATOM 10085 N N . ALA D 1 34 ? 20.249 36.772 -10.844 1.00 29.29 12 ALA D N 1
ATOM 10086 C CA . ALA D 1 34 ? 20.936 35.732 -11.606 1.00 31.50 12 ALA D CA 1
ATOM 10087 C C . ALA D 1 34 ? 22.417 35.989 -11.507 1.00 33.68 12 ALA D C 1
ATOM 10088 O O . ALA D 1 34 ? 22.846 37.145 -11.501 1.00 36.56 12 ALA D O 1
ATOM 10090 N N . PHE D 1 35 ? 23.200 34.923 -11.404 1.00 33.33 13 PHE D N 1
ATOM 10091 C CA . PHE D 1 35 ? 24.658 35.054 -11.436 1.00 31.87 13 PHE D CA 1
ATOM 10092 C C . PHE D 1 35 ? 25.205 34.069 -12.438 1.00 32.77 13 PHE D C 1
ATOM 10093 O O . PHE D 1 35 ? 24.519 33.113 -12.803 1.00 27.70 13 PHE D O 1
ATOM 10101 N N . ARG D 1 36 ? 26.436 34.306 -12.882 1.00 27.00 14 ARG D N 1
ATOM 10102 C CA . ARG D 1 36 ? 27.044 33.502 -13.922 1.00 28.64 14 ARG D CA 1
ATOM 10103 C C . ARG D 1 36 ? 27.350 32.147 -13.353 1.00 27.93 14 ARG D C 1
ATOM 10104 O O . ARG D 1 36 ? 27.680 32.020 -12.178 1.00 32.28 14 ARG D O 1
ATOM 10112 N N . ASP D 1 37 ? 27.218 31.133 -14.195 1.00 32.95 15 ASP D N 1
ATOM 10113 C CA . ASP D 1 37 ? 27.362 29.750 -13.781 1.00 35.29 15 ASP D CA 1
ATOM 10114 C C . ASP D 1 37 ? 28.199 29.064 -14.854 1.00 28.91 15 ASP D C 1
ATOM 10115 O O . ASP D 1 37 ? 27.940 29.267 -16.038 1.00 30.55 15 ASP D O 1
ATOM 10120 N N . PRO D 1 38 ? 29.202 28.253 -14.460 1.00 27.36 16 PRO D N 1
ATOM 10121 C CA . PRO D 1 38 ? 30.030 27.582 -15.477 1.00 30.75 16 PRO D CA 1
ATOM 10122 C C . PRO D 1 38 ? 29.296 26.446 -16.230 1.00 30.95 16 PRO D C 1
ATOM 10123 O O . PRO D 1 38 ? 28.232 25.999 -15.788 1.00 29.58 16 PRO D O 1
ATOM 10127 N N . PRO D 1 39 ? 29.853 25.980 -17.366 1.00 32.07 17 PRO D N 1
ATOM 10128 C CA . PRO D 1 39 ? 29.199 24.897 -18.102 1.00 30.42 17 PRO D CA 1
ATOM 10129 C C . PRO D 1 39 ? 29.475 23.543 -17.452 1.00 31.42 17 PRO D C 1
ATOM 10130 O O . PRO D 1 39 ? 30.069 22.651 -18.059 1.00 34.10 17 PRO D O 1
ATOM 10134 N N . LEU D 1 40 ? 29.046 23.412 -16.205 1.00 28.71 18 LEU D N 1
ATOM 10135 C CA . LEU D 1 40 ? 29.247 22.210 -15.432 1.00 29.29 18 LEU D CA 1
ATOM 10136 C C . LEU D 1 40 ? 28.263 21.131 -15.848 1.00 37.28 18 LEU D C 1
ATOM 10137 O O . LEU D 1 40 ? 27.071 21.403 -16.044 1.00 31.94 18 LEU D O 1
ATOM 10142 N N . LEU D 1 41 ? 28.774 19.907 -15.941 1.00 33.18 19 LEU D N 1
ATOM 10143 C CA . LEU D 1 41 ? 28.026 18.773 -16.442 1.00 33.18 19 LEU D CA 1
ATOM 10144 C C . LEU D 1 41 ? 27.525 17.927 -15.288 1.00 34.23 19 LEU D C 1
ATOM 10145 O O . LEU D 1 41 ? 28.209 17.782 -14.270 1.00 27.42 19 LEU D O 1
ATOM 10150 N N . ASN D 1 42 ? 26.343 17.340 -15.459 1.00 31.52 20 ASN D N 1
ATOM 10151 C CA . ASN D 1 42 ? 25.808 16.423 -14.465 1.00 32.31 20 ASN D CA 1
ATOM 10152 C C . ASN D 1 42 ? 24.986 15.311 -15.142 1.00 32.31 20 ASN D C 1
ATOM 10153 O O . ASN D 1 42 ? 24.850 15.307 -16.356 1.00 37.43 20 ASN D O 1
ATOM 10158 N N . ALA D 1 43 ? 24.425 14.390 -14.363 1.00 35.88 21 ALA D N 1
ATOM 10159 C CA . ALA D 1 43 ? 23.590 13.304 -14.925 1.00 40.51 21 ALA D CA 1
ATOM 10160 C C . ALA D 1 43 ? 22.493 13.780 -15.877 1.00 39.86 21 ALA D C 1
ATOM 10161 O O . ALA D 1 43 ? 22.186 13.096 -16.845 1.00 41.35 21 ALA D O 1
ATOM 10163 N N . SER D 1 44 ? 21.903 14.944 -15.612 1.00 34.41 22 SER D N 1
ATOM 10164 C CA . SER D 1 44 ? 20.732 15.379 -16.388 1.00 35.75 22 SER D CA 1
ATOM 10165 C C . SER D 1 44 ? 21.048 16.164 -17.647 1.00 36.33 22 SER D C 1
ATOM 10166 O O . SER D 1 44 ? 20.199 16.294 -18.535 1.00 34.69 22 SER D O 1
ATOM 10169 N N . GLY D 1 45 ? 22.268 16.685 -17.734 1.00 31.99 23 GLY D N 1
ATOM 10170 C CA . GLY D 1 45 ? 22.623 17.552 -18.843 1.00 28.96 23 GLY D CA 1
ATOM 10171 C C . GLY D 1 45 ? 23.800 18.463 -18.517 1.00 35.96 23 GLY D C 1
ATOM 10172 O O . GLY D 1 45 ? 24.883 17.983 -18.183 1.00 29.64 23 GLY D O 1
ATOM 10173 N N . ILE D 1 46 ? 23.588 19.774 -18.636 1.00 33.06 24 ILE D N 1
ATOM 10174 C CA . ILE D 1 46 ? 24.654 20.754 -18.390 1.00 36.18 24 ILE D CA 1
ATOM 10175 C C . ILE D 1 46 ? 24.043 22.051 -17.872 1.00 33.11 24 ILE D C 1
ATOM 10176 O O . ILE D 1 46 ? 22.921 22.398 -18.247 1.00 33.89 24 ILE D O 1
ATOM 10181 N N . HIS D 1 47 ? 24.767 22.757 -17.007 1.00 30.62 25 HIS D N 1
ATOM 10182 C CA . HIS D 1 47 ? 24.314 24.074 -16.537 1.00 31.81 25 HIS D CA 1
ATOM 10183 C C . HIS D 1 47 ? 24.246 25.104 -17.652 1.00 32.16 25 HIS D C 1
ATOM 10184 O O . HIS D 1 47 ? 25.065 25.103 -18.573 1.00 32.44 25 HIS D O 1
ATOM 10191 N N . GLU D 1 48 ? 23.235 25.964 -17.540 1.00 31.09 26 GLU D N 1
ATOM 10192 C CA . GLU D 1 48 ? 23.064 27.147 -18.344 1.00 30.52 26 GLU D CA 1
ATOM 10193 C C . GLU D 1 48 ? 24.062 28.230 -17.904 1.00 32.68 26 GLU D C 1
ATOM 10194 O O . GLU D 1 48 ? 24.705 28.091 -16.863 1.00 35.31 26 GLU D O 1
ATOM 10200 N N . PRO D 1 49 ? 24.182 29.321 -18.684 1.00 36.37 27 PRO D N 1
ATOM 10201 C CA . PRO D 1 49 ? 25.164 30.373 -18.351 1.00 32.35 27 PRO D CA 1
ATOM 10202 C C . PRO D 1 49 ? 24.868 31.166 -17.088 1.00 33.35 27 PRO D C 1
ATOM 10203 O O . PRO D 1 49 ? 25.769 31.818 -16.547 1.00 36.83 27 PRO D O 1
ATOM 10207 N N . PHE D 1 50 ? 23.618 31.154 -16.638 1.00 29.31 28 PHE D N 1
ATOM 10208 C CA . PHE D 1 50 ? 23.259 31.834 -15.411 1.00 27.02 28 PHE D CA 1
ATOM 10209 C C . PHE D 1 50 ? 22.423 30.915 -14.546 1.00 30.74 28 PHE D C 1
ATOM 10210 O O . PHE D 1 50 ? 21.637 30.110 -15.056 1.00 26.95 28 PHE D O 1
ATOM 10218 N N . ALA D 1 51 ? 22.575 31.068 -13.238 1.00 30.14 29 ALA D N 1
ATOM 10219 C CA . ALA D 1 51 ? 21.740 30.387 -12.279 1.00 28.77 29 ALA D CA 1
ATOM 10220 C C . ALA D 1 51 ? 20.907 31.423 -11.549 1.00 32.76 29 ALA D C 1
ATOM 10221 O O . ALA D 1 51 ? 21.355 32.555 -11.361 1.00 31.83 29 ALA D O 1
ATOM 10223 N N . LEU D 1 52 ? 19.709 31.028 -11.124 1.00 29.50 30 LEU D N 1
ATOM 10224 C CA . LEU D 1 52 ? 18.776 31.951 -10.462 1.00 29.01 30 LEU D CA 1
ATOM 10225 C C . LEU D 1 52 ? 18.761 31.787 -8.964 1.00 28.57 30 LEU D C 1
ATOM 10226 O O . LEU D 1 52 ? 19.058 30.716 -8.431 1.00 31.75 30 LEU D O 1
ATOM 10231 N N . ARG D 1 53 ? 18.391 32.857 -8.270 1.00 26.79 31 ARG D N 1
ATOM 10232 C CA . ARG D 1 53 ? 18.282 32.804 -6.841 1.00 24.35 31 ARG D CA 1
ATOM 10233 C C . ARG D 1 53 ? 17.320 33.874 -6.388 1.00 23.71 31 ARG D C 1
ATOM 10234 O O . ARG D 1 53 ? 17.026 34.801 -7.122 1.00 26.89 31 ARG D O 1
ATOM 10242 N N . SER D 1 54 ? 16.848 33.748 -5.162 1.00 24.84 32 SER D N 1
ATOM 10243 C CA A SER D 1 54 ? 16.050 34.789 -4.560 0.50 27.91 32 SER D CA 1
ATOM 10244 C CA B SER D 1 54 ? 16.054 34.798 -4.568 0.50 27.58 32 SER D CA 1
ATOM 10245 C C . SER D 1 54 ? 16.700 35.236 -3.268 1.00 28.76 32 SER D C 1
ATOM 10246 O O . SER D 1 54 ? 17.139 34.405 -2.467 1.00 29.52 32 SER D O 1
ATOM 10251 N N . ILE D 1 55 ? 16.763 36.547 -3.079 1.00 27.45 33 ILE D N 1
ATOM 10252 C CA . ILE D 1 55 ? 17.311 37.132 -1.867 1.00 27.04 33 ILE D CA 1
ATOM 10253 C C . ILE D 1 55 ? 16.177 37.813 -1.127 1.00 29.63 33 ILE D C 1
ATOM 10254 O O . ILE D 1 55 ? 15.387 38.529 -1.725 1.00 29.30 33 ILE D O 1
ATOM 10259 N N . ILE D 1 56 ? 16.132 37.589 0.183 1.00 29.36 34 ILE D N 1
ATOM 10260 C CA . ILE D 1 56 ? 15.073 38.043 1.037 1.00 28.11 34 ILE D CA 1
ATOM 10261 C C . ILE D 1 56 ? 15.693 38.969 2.075 1.00 33.35 34 ILE D C 1
ATOM 10262 O O . ILE D 1 56 ? 16.726 38.641 2.655 1.00 32.37 34 ILE D O 1
ATOM 10267 N N . GLU D 1 57 ? 15.075 40.134 2.279 1.00 29.73 35 GLU D N 1
ATOM 10268 C CA . GLU D 1 57 ? 15.479 41.034 3.342 1.00 30.54 35 GLU D CA 1
ATOM 10269 C C . GLU D 1 57 ? 14.247 41.440 4.116 1.00 30.47 35 GLU D C 1
ATOM 10270 O O . GLU D 1 57 ? 13.278 41.935 3.533 1.00 38.10 35 GLU D O 1
ATOM 10276 N N . ILE D 1 58 ? 14.268 41.198 5.421 1.00 30.73 36 ILE D N 1
ATOM 10277 C CA . ILE D 1 58 ? 13.183 41.642 6.287 1.00 33.73 36 ILE D CA 1
ATOM 10278 C C . ILE D 1 58 ? 13.698 42.684 7.266 1.00 38.15 36 ILE D C 1
ATOM 10279 O O . ILE D 1 58 ? 14.843 42.606 7.728 1.00 36.73 36 ILE D O 1
ATOM 10284 N N . GLU D 1 59 ? 12.854 43.668 7.559 1.00 31.26 37 GLU D N 1
ATOM 10285 C CA . GLU D 1 59 ? 13.167 44.688 8.545 1.00 29.24 37 GLU D CA 1
ATOM 10286 C C . GLU D 1 59 ? 12.083 44.763 9.601 1.00 33.41 37 GLU D C 1
ATOM 10287 O O . GLU D 1 59 ? 10.890 44.553 9.312 1.00 29.97 37 GLU D O 1
ATOM 10293 N N . SER D 1 60 ? 12.502 45.071 10.825 1.00 31.95 38 SER D N 1
ATOM 10294 C CA . SER D 1 60 ? 11.596 45.227 11.944 1.00 33.31 38 SER D CA 1
ATOM 10295 C C . SER D 1 60 ? 11.397 46.710 12.280 1.00 36.89 38 SER D C 1
ATOM 10296 O O . SER D 1 60 ? 12.153 47.567 11.822 1.00 36.38 38 SER D O 1
ATOM 10299 N N . ASP D 1 61 ? 10.399 46.998 13.108 1.00 36.85 39 ASP D N 1
ATOM 10300 C CA . ASP D 1 61 ? 10.100 48.380 13.489 1.00 43.04 39 ASP D CA 1
ATOM 10301 C C . ASP D 1 61 ? 11.166 49.015 14.372 1.00 44.18 39 ASP D C 1
ATOM 10302 O O . ASP D 1 61 ? 11.373 50.222 14.304 1.00 42.37 39 ASP D O 1
ATOM 10307 N N . ASN D 1 62 ? 11.840 48.204 15.189 1.00 42.03 40 ASN D N 1
ATOM 10308 C CA . ASN D 1 62 ? 12.984 48.696 15.962 1.00 41.42 40 ASN D CA 1
ATOM 10309 C C . ASN D 1 62 ? 14.299 48.747 15.178 1.00 42.47 40 ASN D C 1
ATOM 10310 O O . ASN D 1 62 ? 15.355 49.011 15.751 1.00 43.74 40 ASN D O 1
ATOM 10315 N N . GLY D 1 63 ? 14.231 48.506 13.871 1.00 43.83 41 GLY D N 1
ATOM 10316 C CA . GLY D 1 63 ? 15.357 48.777 12.973 1.00 42.47 41 GLY D CA 1
ATOM 10317 C C . GLY D 1 63 ? 16.346 47.645 12.703 1.00 45.57 41 GLY D C 1
ATOM 10318 O O . GLY D 1 63 ? 17.432 47.880 12.174 1.00 44.21 41 GLY D O 1
ATOM 10319 N N . TYR D 1 64 ? 15.987 46.418 13.059 1.00 41.15 42 TYR D N 1
ATOM 10320 C CA . TYR D 1 64 ? 16.856 45.268 12.758 1.00 36.13 42 TYR D CA 1
ATOM 10321 C C . TYR D 1 64 ? 16.539 44.637 11.405 1.00 38.19 42 TYR D C 1
ATOM 10322 O O . TYR D 1 64 ? 15.433 44.776 10.873 1.00 34.39 42 TYR D O 1
ATOM 10331 N N . ILE D 1 65 ? 17.532 43.964 10.839 1.00 33.00 43 ILE D N 1
ATOM 10332 C CA . ILE D 1 65 ? 17.409 43.342 9.533 1.00 31.22 43 ILE D CA 1
ATOM 10333 C C . ILE D 1 65 ? 17.658 41.837 9.645 1.00 36.21 43 ILE D C 1
ATOM 10334 O O . ILE D 1 65 ? 18.355 41.381 10.549 1.00 37.50 43 ILE D O 1
ATOM 10339 N N . GLY D 1 66 ? 17.036 41.073 8.753 1.00 36.04 44 GLY D N 1
ATOM 10340 C CA . GLY D 1 66 ? 17.207 39.619 8.686 1.00 28.34 44 GLY D CA 1
ATOM 10341 C C . GLY D 1 66 ? 17.299 39.275 7.224 1.00 28.43 44 GLY D C 1
ATOM 10342 O O . GLY D 1 66 ? 16.558 39.825 6.414 1.00 25.70 44 GLY D O 1
ATOM 10343 N N . LEU D 1 67 ? 18.220 38.377 6.885 1.00 28.03 45 LEU D N 1
ATOM 10344 C CA . LEU D 1 67 ? 18.433 37.979 5.508 1.00 28.16 45 LEU D CA 1
ATOM 10345 C C . LEU D 1 67 ? 18.108 36.508 5.266 1.00 29.14 45 LEU D C 1
ATOM 10346 O O . LEU D 1 67 ? 18.325 35.668 6.132 1.00 30.78 45 LEU D O 1
ATOM 10351 N N . GLY D 1 68 ? 17.632 36.210 4.062 1.00 28.63 46 GLY D N 1
ATOM 10352 C CA . GLY D 1 68 ? 17.359 34.839 3.646 1.00 27.12 46 GLY D CA 1
ATOM 10353 C C . GLY D 1 68 ? 17.755 34.671 2.203 1.00 27.04 46 GLY D C 1
ATOM 10354 O O . GLY D 1 68 ? 17.930 35.662 1.496 1.00 23.64 46 GLY D O 1
ATOM 10355 N N . GLU D 1 69 ? 17.909 33.424 1.763 1.00 24.25 47 GLU D N 1
ATOM 10356 C CA . GLU D 1 69 ? 18.288 33.142 0.380 1.00 27.14 47 GLU D CA 1
ATOM 10357 C C . GLU D 1 69 ? 17.619 31.838 -0.023 1.00 28.93 47 GLU D C 1
ATOM 10358 O O . GLU D 1 69 ? 17.714 30.847 0.688 1.00 30.20 47 GLU D O 1
ATOM 10364 N N . SER D 1 70 ? 16.954 31.835 -1.171 1.00 32.37 48 SER D N 1
ATOM 10365 C CA . SER D 1 70 ? 16.259 30.639 -1.614 1.00 29.43 48 SER D CA 1
ATOM 10366 C C . SER D 1 70 ? 16.260 30.500 -3.123 1.00 29.38 48 SER D C 1
ATOM 10367 O O . SER D 1 70 ? 16.966 31.242 -3.823 1.00 23.42 48 SER D O 1
ATOM 10370 N N . TYR D 1 71 ? 15.466 29.548 -3.628 1.00 25.81 49 TYR D N 1
ATOM 10371 C CA . TYR D 1 71 ? 15.408 29.271 -5.064 1.00 26.39 49 TYR D CA 1
ATOM 10372 C C . TYR D 1 71 ? 14.773 30.422 -5.806 1.00 27.31 49 TYR D C 1
ATOM 10373 O O . TYR D 1 71 ? 13.979 31.163 -5.240 1.00 29.53 49 TYR D O 1
ATOM 10382 N N . GLY D 1 72 ? 15.136 30.580 -7.073 1.00 29.46 50 GLY D N 1
ATOM 10383 C CA . GLY D 1 72 ? 14.672 31.724 -7.846 1.00 27.65 50 GLY D CA 1
ATOM 10384 C C . GLY D 1 72 ? 13.932 31.391 -9.132 1.00 27.48 50 GLY D C 1
ATOM 10385 O O . GLY D 1 72 ? 13.641 32.284 -9.917 1.00 29.85 50 GLY D O 1
ATOM 10386 N N . ASP D 1 73 ? 13.638 30.117 -9.367 1.00 25.50 51 ASP D N 1
ATOM 10387 C CA . ASP D 1 73 ? 12.812 29.734 -10.518 1.00 34.48 51 ASP D CA 1
ATOM 10388 C C . ASP D 1 73 ? 11.423 30.372 -10.347 1.00 33.53 51 ASP D C 1
ATOM 10389 O O . ASP D 1 73 ? 11.024 30.694 -9.224 1.00 28.99 51 ASP D O 1
ATOM 10394 N N . ALA D 1 74 ? 10.706 30.537 -11.454 1.00 33.50 52 ALA D N 1
ATOM 10395 C CA . ALA D 1 74 ? 9.440 31.297 -11.485 1.00 34.43 52 ALA D CA 1
ATOM 10396 C C . ALA D 1 74 ? 8.388 30.854 -10.453 1.00 31.27 52 ALA D C 1
ATOM 10397 O O . ALA D 1 74 ? 7.838 31.703 -9.747 1.00 37.34 52 ALA D O 1
ATOM 10399 N N . PRO D 1 75 ? 8.133 29.536 -10.333 1.00 35.15 53 PRO D N 1
ATOM 10400 C CA . PRO D 1 75 ? 7.198 29.035 -9.316 1.00 34.64 53 PRO D CA 1
ATOM 10401 C C . PRO D 1 75 ? 7.591 29.324 -7.868 1.00 39.69 53 PRO D C 1
ATOM 10402 O O . PRO D 1 75 ? 6.729 29.674 -7.070 1.00 35.11 53 PRO D O 1
ATOM 10406 N N . ALA D 1 76 ? 8.871 29.184 -7.525 1.00 36.95 54 ALA D N 1
ATOM 10407 C CA . ALA D 1 76 ? 9.321 29.485 -6.168 1.00 33.43 54 ALA D CA 1
ATOM 10408 C C . ALA D 1 76 ? 9.214 30.981 -5.880 1.00 32.03 54 ALA D C 1
ATOM 10409 O O . ALA D 1 76 ? 8.849 31.389 -4.781 1.00 33.34 54 ALA D O 1
ATOM 10411 N N . LEU D 1 77 ? 9.547 31.792 -6.877 1.00 31.36 55 LEU D N 1
ATOM 10412 C CA . LEU D 1 77 ? 9.425 33.238 -6.769 1.00 32.96 55 LEU D CA 1
ATOM 10413 C C . LEU D 1 77 ? 8.001 33.701 -6.474 1.00 31.83 55 LEU D C 1
ATOM 10414 O O . LEU D 1 77 ? 7.771 34.467 -5.543 1.00 33.04 55 LEU D O 1
ATOM 10419 N N . ALA D 1 78 ? 7.062 33.221 -7.287 1.00 31.73 56 ALA D N 1
ATOM 10420 C CA . ALA D 1 78 ? 5.645 33.568 -7.185 1.00 32.93 56 ALA D CA 1
ATOM 10421 C C . ALA D 1 78 ? 5.140 33.299 -5.779 1.00 30.19 56 ALA D C 1
ATOM 10422 O O . ALA D 1 78 ? 4.476 34.138 -5.175 1.00 32.37 56 ALA D O 1
ATOM 10424 N N . ILE D 1 79 ? 5.497 32.137 -5.237 1.00 29.10 57 ILE D N 1
ATOM 10425 C CA . ILE D 1 79 ? 5.127 31.812 -3.873 1.00 30.24 57 ILE D CA 1
ATOM 10426 C C . ILE D 1 79 ? 5.719 32.807 -2.875 1.00 37.47 57 ILE D C 1
ATOM 10427 O O . ILE D 1 79 ? 5.037 33.239 -1.953 1.00 37.23 57 ILE D O 1
ATOM 10432 N N . GLN D 1 80 ? 6.991 33.162 -3.049 1.00 35.67 58 GLN D N 1
ATOM 10433 C CA . GLN D 1 80 ? 7.635 34.071 -2.100 1.00 33.87 58 GLN D CA 1
ATOM 10434 C C . GLN D 1 80 ? 7.011 35.454 -2.168 1.00 29.07 58 GLN D C 1
ATOM 10435 O O . GLN D 1 80 ? 6.790 36.103 -1.136 1.00 29.29 58 GLN D O 1
ATOM 10441 N N . GLN D 1 81 ? 6.735 35.895 -3.391 1.00 27.17 59 GLN D N 1
ATOM 10442 C CA . GLN D 1 81 ? 6.136 37.198 -3.623 1.00 38.11 59 GLN D CA 1
ATOM 10443 C C . GLN D 1 81 ? 4.730 37.261 -3.042 1.00 35.28 59 GLN D C 1
ATOM 10444 O O . GLN D 1 81 ? 4.310 38.308 -2.576 1.00 41.72 59 GLN D O 1
ATOM 10450 N N . GLN D 1 82 ? 4.027 36.133 -3.049 1.00 36.06 60 GLN D N 1
ATOM 10451 C CA . GLN D 1 82 ? 2.688 36.055 -2.455 1.00 40.51 60 GLN D CA 1
ATOM 10452 C C . GLN D 1 82 ? 2.725 36.004 -0.943 1.00 39.83 60 GLN D C 1
ATOM 10453 O O . GLN D 1 82 ? 1.817 36.503 -0.294 1.00 41.59 60 GLN D O 1
ATOM 10459 N N . VAL D 1 83 ? 3.754 35.378 -0.373 1.00 34.29 61 VAL D N 1
ATOM 10460 C CA . VAL D 1 83 ? 3.842 35.300 1.084 1.00 32.57 61 VAL D CA 1
ATOM 10461 C C . VAL D 1 83 ? 4.219 36.648 1.695 1.00 30.37 61 VAL D C 1
ATOM 10462 O O . VAL D 1 83 ? 3.787 36.972 2.810 1.00 33.58 61 VAL D O 1
ATOM 10466 N N . GLN D 1 84 ? 5.012 37.426 0.957 1.00 35.48 62 GLN D N 1
ATOM 10467 C CA . GLN D 1 84 ? 5.704 38.605 1.497 1.00 36.40 62 GLN D CA 1
ATOM 10468 C C . GLN D 1 84 ? 4.764 39.635 2.149 1.00 36.60 62 GLN D C 1
ATOM 10469 O O . GLN D 1 84 ? 4.986 40.054 3.290 1.00 38.10 62 GLN D O 1
ATOM 10475 N N . SER D 1 85 ? 3.694 40.008 1.457 1.00 38.12 63 SER D N 1
ATOM 10476 C CA . SER D 1 85 ? 2.837 41.093 1.957 1.00 41.75 63 SER D CA 1
ATOM 10477 C C . SER D 1 85 ? 2.012 40.661 3.166 1.00 35.41 63 SER D C 1
ATOM 10478 O O . SER D 1 85 ? 1.591 41.498 3.973 1.00 37.43 63 SER D O 1
ATOM 10481 N N . GLN D 1 86 ? 1.835 39.350 3.322 1.00 29.82 64 GLN D N 1
ATOM 10482 C CA . GLN D 1 86 ? 1.131 38.801 4.483 1.00 29.96 64 GLN D CA 1
ATOM 10483 C C . GLN D 1 86 ? 1.941 38.810 5.777 1.00 33.43 64 GLN D C 1
ATOM 10484 O O . GLN D 1 86 ? 1.389 38.557 6.846 1.00 37.42 64 GLN D O 1
ATOM 10490 N N . LEU D 1 87 ? 3.244 39.086 5.700 1.00 33.69 65 LEU D N 1
ATOM 10491 C CA . LEU D 1 87 ? 4.081 39.079 6.904 1.00 31.27 65 LEU D CA 1
ATOM 10492 C C . LEU D 1 87 ? 4.218 40.464 7.539 1.00 33.53 65 LEU D C 1
ATOM 10493 O O . LEU D 1 87 ? 4.757 40.588 8.640 1.00 36.88 65 LEU D O 1
ATOM 10498 N N . ILE D 1 88 ? 3.756 41.502 6.849 1.00 29.47 66 ILE D N 1
ATOM 10499 C CA . ILE D 1 88 ? 3.831 42.848 7.398 1.00 32.32 66 ILE D CA 1
ATOM 10500 C C . ILE D 1 88 ? 3.024 42.890 8.686 1.00 32.62 66 ILE D C 1
ATOM 10501 O O . ILE D 1 88 ? 1.878 42.454 8.710 1.00 38.24 66 ILE D O 1
ATOM 10506 N N . GLY D 1 89 ? 3.647 43.370 9.759 1.00 30.07 67 GLY D N 1
ATOM 10507 C CA . GLY D 1 89 ? 3.008 43.421 11.073 1.00 35.81 67 GLY D CA 1
ATOM 10508 C C . GLY D 1 89 ? 3.236 42.222 11.980 1.00 32.71 67 GLY D C 1
ATOM 10509 O O . GLY D 1 89 ? 2.968 42.289 13.176 1.00 36.46 67 GLY D O 1
ATOM 10510 N N . LEU D 1 90 ? 3.720 41.123 11.420 1.00 34.40 68 LEU D N 1
ATOM 10511 C CA . LEU D 1 90 ? 3.934 39.897 12.200 1.00 38.39 68 LEU D CA 1
ATOM 10512 C C . LEU D 1 90 ? 5.078 40.006 13.197 1.00 32.57 68 LEU D C 1
ATOM 10513 O O . LEU D 1 90 ? 6.022 40.765 13.001 1.00 33.20 68 LEU D O 1
ATOM 10518 N N . ASP D 1 91 ? 4.952 39.254 14.278 1.00 34.80 69 ASP D N 1
ATOM 10519 C CA . ASP D 1 91 ? 6.005 39.069 15.248 1.00 40.29 69 ASP D CA 1
ATOM 10520 C C . ASP D 1 91 ? 6.982 38.026 14.691 1.00 36.97 69 ASP D C 1
ATOM 10521 O O . ASP D 1 91 ? 6.569 36.908 14.395 1.00 31.00 69 ASP D O 1
ATOM 10526 N N . PRO D 1 92 ? 8.273 38.392 14.534 1.00 35.58 70 PRO D N 1
ATOM 10527 C CA . PRO D 1 92 ? 9.262 37.466 13.965 1.00 34.78 70 PRO D CA 1
ATOM 10528 C C . PRO D 1 92 ? 9.624 36.274 14.864 1.00 34.46 70 PRO D C 1
ATOM 10529 O O . PRO D 1 92 ? 10.325 35.359 14.418 1.00 37.18 70 PRO D O 1
ATOM 10533 N N . PHE D 1 93 ? 9.138 36.269 16.099 1.00 34.60 71 PHE D N 1
ATOM 10534 C CA . PHE D 1 93 ? 9.258 35.093 16.956 1.00 35.56 71 PHE D CA 1
ATOM 10535 C C . PHE D 1 93 ? 8.185 34.058 16.666 1.00 40.54 71 PHE D C 1
ATOM 10536 O O . PHE D 1 93 ? 8.341 32.886 17.020 1.00 42.54 71 PHE D O 1
ATOM 10544 N N . ASN D 1 94 ? 7.103 34.481 16.015 1.00 37.85 72 ASN D N 1
ATOM 10545 C CA . ASN D 1 94 ? 5.998 33.572 15.759 1.00 36.75 72 ASN D CA 1
ATOM 10546 C C . ASN D 1 94 ? 6.170 32.782 14.474 1.00 39.46 72 ASN D C 1
ATOM 10547 O O . ASN D 1 94 ? 5.444 32.974 13.494 1.00 40.47 72 ASN D O 1
ATOM 10552 N N . LEU D 1 95 ? 7.123 31.864 14.504 1.00 38.68 73 LEU D N 1
ATOM 10553 C CA . LEU D 1 95 ? 7.437 31.045 13.349 1.00 37.04 73 LEU D CA 1
ATOM 10554 C C . LEU D 1 95 ? 6.313 30.078 13.026 1.00 32.02 73 LEU D C 1
ATOM 10555 O O . LEU D 1 95 ? 6.119 29.742 11.867 1.00 33.72 73 LEU D O 1
ATOM 10560 N N . ASN D 1 96 ? 5.580 29.629 14.047 1.00 35.33 74 ASN D N 1
ATOM 10561 C CA . ASN D 1 96 ? 4.406 28.770 13.832 1.00 37.40 74 ASN D CA 1
ATOM 10562 C C . ASN D 1 96 ? 3.347 29.461 12.957 1.00 37.06 74 ASN D C 1
ATOM 10563 O O . ASN D 1 96 ? 2.722 28.834 12.103 1.00 42.69 74 ASN D O 1
ATOM 10568 N N . GLN D 1 97 ? 3.188 30.768 13.139 1.00 34.15 75 GLN D N 1
ATOM 10569 C CA . GLN D 1 97 ? 2.274 31.563 12.315 1.00 36.43 75 GLN D CA 1
ATOM 10570 C C . GLN D 1 97 ? 2.778 31.704 10.868 1.00 41.97 75 GLN D C 1
ATOM 10571 O O . GLN D 1 97 ? 1.984 31.644 9.914 1.00 37.62 75 GLN D O 1
ATOM 10577 N N . LEU D 1 98 ? 4.094 31.903 10.712 1.00 39.21 76 LEU D N 1
ATOM 10578 C CA . LEU D 1 98 ? 4.726 31.934 9.395 1.00 32.27 76 LEU D CA 1
ATOM 10579 C C . LEU D 1 98 ? 4.402 30.658 8.627 1.00 33.19 76 LEU D C 1
ATOM 10580 O O . LEU D 1 98 ? 4.031 30.721 7.453 1.00 36.84 76 LEU D O 1
ATOM 10585 N N . ARG D 1 99 ? 4.534 29.509 9.285 1.00 31.80 77 ARG D N 1
ATOM 10586 C CA A ARG D 1 99 ? 4.268 28.249 8.595 0.50 33.65 77 ARG D CA 1
ATOM 10587 C CA B ARG D 1 99 ? 4.256 28.206 8.679 0.50 33.66 77 ARG D CA 1
ATOM 10588 C C . ARG D 1 99 ? 2.799 28.121 8.179 1.00 34.76 77 ARG D C 1
ATOM 10589 O O . ARG D 1 99 ? 2.517 27.599 7.100 1.00 34.59 77 ARG D O 1
ATOM 10604 N N . ARG D 1 100 ? 1.872 28.631 8.989 1.00 32.37 78 ARG D N 1
ATOM 10605 C CA . ARG D 1 100 ? 0.441 28.583 8.629 1.00 36.14 78 ARG D CA 1
ATOM 10606 C C . ARG D 1 100 ? 0.182 29.436 7.406 1.00 33.62 78 ARG D C 1
ATOM 10607 O O . ARG D 1 100 ? -0.519 29.022 6.471 1.00 42.30 78 ARG D O 1
ATOM 10615 N N . ILE D 1 101 ? 0.779 30.621 7.404 1.00 30.34 79 ILE D N 1
ATOM 10616 C CA . ILE D 1 101 ? 0.664 31.531 6.279 1.00 29.24 79 ILE D CA 1
ATOM 10617 C C . ILE D 1 101 ? 1.202 30.920 4.996 1.00 36.22 79 ILE D C 1
ATOM 10618 O O . ILE D 1 101 ? 0.608 31.093 3.923 1.00 36.56 79 ILE D O 1
ATOM 10623 N N . VAL D 1 102 ? 2.324 30.206 5.105 1.00 32.05 80 VAL D N 1
ATOM 10624 C CA . VAL D 1 102 ? 2.915 29.566 3.946 1.00 29.51 80 VAL D CA 1
ATOM 10625 C C . VAL D 1 102 ? 2.005 28.439 3.438 1.00 28.60 80 VAL D C 1
ATOM 10626 O O . VAL D 1 102 ? 1.789 28.297 2.227 1.00 30.04 80 VAL D O 1
ATOM 10630 N N . GLN D 1 103 ? 1.518 27.631 4.368 1.00 28.16 81 GLN D N 1
ATOM 10631 C CA . GLN D 1 103 ? 0.586 26.545 4.069 1.00 36.61 81 GLN D CA 1
ATOM 10632 C C . GLN D 1 103 ? -0.656 27.010 3.302 1.00 35.85 81 GLN D C 1
ATOM 10633 O O . GLN D 1 103 ? -0.998 26.431 2.272 1.00 37.09 81 GLN D O 1
ATOM 10639 N N . THR D 1 104 ? -1.302 28.070 3.780 1.00 35.01 82 THR D N 1
ATOM 10640 C CA . THR D 1 104 ? -2.520 28.573 3.121 1.00 40.18 82 THR D CA 1
ATOM 10641 C C . THR D 1 104 ? -2.185 29.202 1.774 1.00 42.86 82 THR D C 1
ATOM 10642 O O . THR D 1 104 ? -2.951 29.074 0.824 1.00 42.45 82 THR D O 1
ATOM 10646 N N . THR D 1 105 ? -1.028 29.859 1.679 1.00 42.39 83 THR D N 1
ATOM 10647 C CA . THR D 1 105 ? -0.620 30.473 0.411 1.00 35.34 83 THR D CA 1
ATOM 10648 C C . THR D 1 105 ? -0.439 29.415 -0.679 1.00 40.31 83 THR D C 1
ATOM 10649 O O . THR D 1 105 ? -0.894 29.589 -1.818 1.00 35.40 83 THR D O 1
ATOM 10653 N N . VAL D 1 106 ? 0.206 28.312 -0.312 1.00 36.19 84 VAL D N 1
ATOM 10654 C CA . VAL D 1 106 ? 0.494 27.234 -1.258 1.00 40.98 84 VAL D CA 1
ATOM 10655 C C . VAL D 1 106 ? -0.781 26.481 -1.666 1.00 37.34 84 VAL D C 1
ATOM 10656 O O . VAL D 1 106 ? -0.980 26.190 -2.846 1.00 40.51 84 VAL D O 1
ATOM 10660 N N . ALA D 1 107 ? -1.617 26.151 -0.686 1.00 37.54 85 ALA D N 1
ATOM 10661 C CA . ALA D 1 107 ? -2.938 25.558 -0.950 1.00 45.68 85 ALA D CA 1
ATOM 10662 C C . ALA D 1 107 ? -3.743 26.394 -1.947 1.00 48.41 85 ALA D C 1
ATOM 10663 O O . ALA D 1 107 ? -4.448 25.843 -2.789 1.00 54.18 85 ALA D O 1
ATOM 10665 N N . ALA D 1 108 ? -3.603 27.719 -1.859 1.00 54.39 86 ALA D N 1
ATOM 10666 C CA . ALA D 1 108 ? -4.348 28.655 -2.705 1.00 56.59 86 ALA D CA 1
ATOM 10667 C C . ALA D 1 108 ? -3.818 28.747 -4.135 1.00 63.32 86 ALA D C 1
ATOM 10668 O O . ALA D 1 108 ? -4.567 29.069 -5.056 1.00 76.59 86 ALA D O 1
ATOM 10670 N N . HIS D 1 109 ? -2.532 28.480 -4.325 1.00 71.51 87 HIS D N 1
ATOM 10671 C CA . HIS D 1 109 ? -1.932 28.563 -5.656 1.00 86.35 87 HIS D CA 1
ATOM 10672 C C . HIS D 1 109 ? -1.005 27.383 -5.927 1.00 84.67 87 HIS D C 1
ATOM 10673 O O . HIS D 1 109 ? 0.216 27.543 -5.997 1.00 84.08 87 HIS D O 1
ATOM 10680 N N . LYS D 1 110 ? -1.610 26.203 -6.071 1.00 89.15 88 LYS D N 1
ATOM 10681 C CA . LYS D 1 110 ? -0.890 24.962 -6.352 1.00 95.50 88 LYS D CA 1
ATOM 10682 C C . LYS D 1 110 ? -0.294 24.987 -7.766 1.00 101.16 88 LYS D C 1
ATOM 10683 O O . LYS D 1 110 ? -1.023 24.830 -8.753 1.00 84.40 88 LYS D O 1
ATOM 10685 N N . PRO D 1 111 ? 1.038 25.185 -7.867 1.00 109.88 89 PRO D N 1
ATOM 10686 C CA . PRO D 1 111 ? 1.667 25.385 -9.172 1.00 110.85 89 PRO D CA 1
ATOM 10687 C C . PRO D 1 111 ? 1.664 24.123 -10.036 1.00 110.17 89 PRO D C 1
ATOM 10688 O O . PRO D 1 111 ? 1.863 23.016 -9.529 1.00 101.44 89 PRO D O 1
ATOM 10692 N N . ALA D 1 112 ? 1.419 24.304 -11.330 1.00 109.66 90 ALA D N 1
ATOM 10693 C CA . ALA D 1 112 ? 1.521 23.220 -12.295 1.00 108.85 90 ALA D CA 1
ATOM 10694 C C . ALA D 1 112 ? 2.976 23.062 -12.734 1.00 112.48 90 ALA D C 1
ATOM 10695 O O . ALA D 1 112 ? 3.512 23.902 -13.462 1.00 114.68 90 ALA D O 1
ATOM 10697 N N . SER D 1 113 ? 3.616 22.000 -12.254 1.00 96.93 91 SER D N 1
ATOM 10698 C CA . SER D 1 113 ? 4.937 21.601 -12.734 1.00 78.66 91 SER D CA 1
ATOM 10699 C C . SER D 1 113 ? 4.904 20.097 -12.994 1.00 71.04 91 SER D C 1
ATOM 10700 O O . SER D 1 113 ? 4.407 19.328 -12.163 1.00 69.78 91 SER D O 1
ATOM 10703 N N . LEU D 1 114 ? 5.406 19.683 -14.154 1.00 53.32 92 LEU D N 1
ATOM 10704 C CA . LEU D 1 114 ? 5.325 18.283 -14.556 1.00 46.98 92 LEU D CA 1
ATOM 10705 C C . LEU D 1 114 ? 6.352 17.449 -13.803 1.00 48.98 92 LEU D C 1
ATOM 10706 O O . LEU D 1 114 ? 7.532 17.805 -13.741 1.00 51.00 92 LEU D O 1
ATOM 10711 N N . ALA D 1 115 ? 5.893 16.340 -13.226 1.00 40.07 93 ALA D N 1
ATOM 10712 C CA . ALA D 1 115 ? 6.703 15.567 -12.285 1.00 41.30 93 ALA D CA 1
ATOM 10713 C C . ALA D 1 115 ? 8.026 15.038 -12.867 1.00 45.00 93 ALA D C 1
ATOM 10714 O O . ALA D 1 115 ? 9.040 14.977 -12.162 1.00 48.00 93 ALA D O 1
ATOM 10716 N N . GLY D 1 116 ? 8.017 14.667 -14.147 1.00 49.03 94 GLY D N 1
ATOM 10717 C CA . GLY D 1 116 ? 9.196 14.072 -14.780 1.00 47.70 94 GLY D CA 1
ATOM 10718 C C . GLY D 1 116 ? 10.361 15.039 -14.888 1.00 51.17 94 GLY D C 1
ATOM 10719 O O . GLY D 1 116 ? 11.517 14.625 -15.030 1.00 49.53 94 GLY D O 1
ATOM 10720 N N . ALA D 1 117 ? 10.049 16.331 -14.821 1.00 47.41 95 ALA D N 1
ATOM 10721 C CA . ALA D 1 117 ? 11.053 17.374 -14.938 1.00 48.31 95 ALA D CA 1
ATOM 10722 C C . ALA D 1 117 ? 11.509 17.941 -13.582 1.00 49.14 95 ALA D C 1
ATOM 10723 O O . ALA D 1 117 ? 12.235 18.941 -13.536 1.00 52.54 95 ALA D O 1
ATOM 10725 N N . GLU D 1 118 ? 11.093 17.305 -12.488 1.00 44.16 96 GLU D N 1
ATOM 10726 C CA . GLU D 1 118 ? 11.491 17.754 -11.143 1.00 43.37 96 GLU D CA 1
ATOM 10727 C C . GLU D 1 118 ? 12.829 17.119 -10.803 1.00 37.03 96 GLU D C 1
ATOM 10728 O O . GLU D 1 118 ? 12.895 16.127 -10.096 1.00 38.83 96 GLU D O 1
ATOM 10734 N N . LEU D 1 119 ? 13.902 17.697 -11.329 1.00 41.38 97 LEU D N 1
ATOM 10735 C CA . LEU D 1 119 ? 15.205 17.046 -11.282 1.00 46.03 97 LEU D CA 1
ATOM 10736 C C . LEU D 1 119 ? 16.219 17.707 -10.343 1.00 50.30 97 LEU D C 1
ATOM 10737 O O . LEU D 1 119 ? 17.093 17.024 -9.821 1.00 47.36 97 LEU D O 1
ATOM 10742 N N . ALA D 1 120 ? 16.087 19.019 -10.129 1.00 49.52 98 ALA D N 1
ATOM 10743 C CA . ALA D 1 120 ? 16.983 19.789 -9.242 1.00 44.38 98 ALA D CA 1
ATOM 10744 C C . ALA D 1 120 ? 16.623 19.633 -7.751 1.00 42.45 98 ALA D C 1
ATOM 10745 O O . ALA D 1 120 ? 15.468 19.362 -7.426 1.00 37.90 98 ALA D O 1
ATOM 10747 N N . PRO D 1 121 ? 17.610 19.797 -6.834 1.00 39.32 99 PRO D N 1
ATOM 10748 C CA . PRO D 1 121 ? 17.257 19.815 -5.414 1.00 37.85 99 PRO D CA 1
ATOM 10749 C C . PRO D 1 121 ? 16.139 20.821 -5.100 1.00 34.21 99 PRO D C 1
ATOM 10750 O O . PRO D 1 121 ? 16.116 21.934 -5.646 1.00 33.72 99 PRO D O 1
ATOM 10754 N N . GLY D 1 122 ? 15.196 20.381 -4.273 1.00 33.19 100 GLY D N 1
ATOM 10755 C CA . GLY D 1 122 ? 14.003 21.155 -3.917 1.00 30.85 100 GLY D CA 1
ATOM 10756 C C . GLY D 1 122 ? 12.935 21.327 -4.986 1.00 31.04 100 GLY D C 1
ATOM 10757 O O . GLY D 1 122 ? 11.943 22.025 -4.750 1.00 37.55 100 GLY D O 1
ATOM 10758 N N . SER D 1 123 ? 13.097 20.701 -6.152 1.00 32.22 101 SER D N 1
ATOM 10759 C CA . SER D 1 123 ? 12.159 20.961 -7.258 1.00 35.15 101 SER D CA 1
ATOM 10760 C C . SER D 1 123 ? 10.795 20.237 -7.192 1.00 37.17 101 SER D C 1
ATOM 10761 O O . SER D 1 123 ? 9.889 20.584 -7.952 1.00 37.79 101 SER D O 1
ATOM 10764 N N . HIS D 1 124 ? 10.659 19.243 -6.315 1.00 34.02 102 HIS D N 1
ATOM 10765 C CA . HIS D 1 124 ? 9.393 18.494 -6.173 1.00 41.95 102 HIS D CA 1
ATOM 10766 C C . HIS D 1 124 ? 8.229 19.361 -5.696 1.00 40.00 102 HIS D C 1
ATOM 10767 O O . HIS D 1 124 ? 8.380 20.188 -4.778 1.00 34.59 102 HIS D O 1
ATOM 10774 N N . ALA D 1 125 ? 7.066 19.152 -6.310 1.00 36.01 103 ALA D N 1
ATOM 10775 C CA . ALA D 1 125 ? 5.857 19.912 -5.967 1.00 32.52 103 ALA D CA 1
ATOM 10776 C C . ALA D 1 125 ? 5.530 19.808 -4.484 1.00 29.47 103 ALA D C 1
ATOM 10777 O O . ALA D 1 125 ? 5.113 20.785 -3.873 1.00 37.85 103 ALA D O 1
ATOM 10779 N N . SER D 1 126 ? 5.758 18.638 -3.890 1.00 31.16 104 SER D N 1
ATOM 10780 C CA . SER D 1 126 ? 5.506 18.461 -2.461 1.00 34.82 104 SER D CA 1
ATOM 10781 C C . SER D 1 126 ? 6.438 19.301 -1.537 1.00 35.83 104 SER D C 1
ATOM 10782 O O . SER D 1 126 ? 6.196 19.372 -0.335 1.00 30.40 104 SER D O 1
ATOM 10785 N N . LYS D 1 127 ? 7.500 19.902 -2.087 1.00 36.14 105 LYS D N 1
ATOM 10786 C CA . LYS D 1 127 ? 8.410 20.745 -1.295 1.00 33.27 105 LYS D CA 1
ATOM 10787 C C . LYS D 1 127 ? 7.995 22.224 -1.294 1.00 35.13 105 LYS D C 1
ATOM 10788 O O . LYS D 1 127 ? 8.720 23.066 -0.770 1.00 34.73 105 LYS D O 1
ATOM 10794 N N . ALA D 1 128 ? 6.857 22.554 -1.897 1.00 30.82 106 ALA D N 1
ATOM 10795 C CA . ALA D 1 128 ? 6.468 23.955 -2.013 1.00 32.89 106 ALA D CA 1
ATOM 10796 C C . ALA D 1 128 ? 6.376 24.664 -0.652 1.00 32.87 106 ALA D C 1
ATOM 10797 O O . ALA D 1 128 ? 6.841 25.796 -0.533 1.00 27.54 106 ALA D O 1
ATOM 10799 N N . VAL D 1 129 ? 5.812 23.997 0.362 1.00 28.82 107 VAL D N 1
ATOM 10800 C CA . VAL D 1 129 ? 5.703 24.576 1.710 1.00 29.60 107 VAL D CA 1
ATOM 10801 C C . VAL D 1 129 ? 7.055 24.668 2.441 1.00 36.59 107 VAL D C 1
ATOM 10802 O O . VAL D 1 129 ? 7.408 25.720 2.980 1.00 35.23 107 VAL D O 1
ATOM 10806 N N . SER D 1 130 ? 7.782 23.554 2.463 1.00 32.06 108 SER D N 1
ATOM 10807 C CA . SER D 1 130 ? 9.107 23.471 3.053 1.00 31.69 108 SER D CA 1
ATOM 10808 C C . SER D 1 130 ? 10.043 24.551 2.523 1.00 27.71 108 SER D C 1
ATOM 10809 O O . SER D 1 130 ? 10.699 25.220 3.296 1.00 29.41 108 SER D O 1
ATOM 10812 N N . ASN D 1 131 ? 10.088 24.701 1.206 1.00 25.66 109 ASN D N 1
ATOM 10813 C CA . ASN D 1 131 ? 10.979 25.649 0.554 1.00 29.15 109 ASN D CA 1
ATOM 10814 C C . ASN D 1 131 ? 10.656 27.096 0.929 1.00 32.49 109 ASN D C 1
ATOM 10815 O O . ASN D 1 131 ? 11.542 27.857 1.330 1.00 30.45 109 ASN D O 1
ATOM 10820 N N . ALA D 1 132 ? 9.378 27.456 0.799 1.00 28.78 110 ALA D N 1
ATOM 10821 C CA . ALA D 1 132 ? 8.900 28.795 1.100 1.00 27.00 110 ALA D CA 1
ATOM 10822 C C . ALA D 1 132 ? 9.048 29.121 2.566 1.00 29.78 110 ALA D C 1
ATOM 10823 O O . ALA D 1 132 ? 9.461 30.227 2.913 1.00 31.89 110 ALA D O 1
ATOM 10825 N N . TYR D 1 133 ? 8.711 28.161 3.428 1.00 27.89 111 TYR D N 1
ATOM 10826 C CA . TYR D 1 133 ? 8.893 28.334 4.853 1.00 27.01 111 TYR D CA 1
ATOM 10827 C C . TYR D 1 133 ? 10.377 28.569 5.190 1.00 33.58 111 TYR D C 1
ATOM 10828 O O . TYR D 1 133 ? 10.705 29.535 5.882 1.00 31.40 111 TYR D O 1
ATOM 10837 N N . SER D 1 134 ? 11.260 27.694 4.697 1.00 26.05 112 SER D N 1
ATOM 10838 C CA . SER D 1 134 ? 12.690 27.818 4.973 1.00 28.73 112 SER D CA 1
ATOM 10839 C C . SER D 1 134 ? 13.213 29.187 4.542 1.00 24.45 112 SER D C 1
ATOM 10840 O O . SER D 1 134 ? 13.926 29.846 5.275 1.00 24.80 112 SER D O 1
ATOM 10843 N N . ALA D 1 135 ? 12.860 29.597 3.337 1.00 26.72 113 ALA D N 1
ATOM 10844 C CA . ALA D 1 135 ? 13.276 30.892 2.816 1.00 27.06 113 ALA D CA 1
ATOM 10845 C C . ALA D 1 135 ? 13.131 32.002 3.866 1.00 32.33 113 ALA D C 1
ATOM 10846 O O . ALA D 1 135 ? 14.080 32.775 4.101 1.00 31.76 113 ALA D O 1
ATOM 10848 N N . PHE D 1 136 ? 11.963 32.061 4.517 1.00 28.27 114 PHE D N 1
ATOM 10849 C CA . PHE D 1 136 ? 11.661 33.149 5.466 1.00 28.45 114 PHE D CA 1
ATOM 10850 C C . PHE D 1 136 ? 12.082 32.851 6.887 1.00 25.51 114 PHE D C 1
ATOM 10851 O O . PHE D 1 136 ? 12.418 33.768 7.630 1.00 30.23 114 PHE D O 1
ATOM 10859 N N . GLU D 1 137 ? 12.040 31.578 7.277 1.00 27.17 115 GLU D N 1
ATOM 10860 C CA . GLU D 1 137 ? 12.469 31.168 8.613 1.00 25.97 115 GLU D CA 1
ATOM 10861 C C . GLU D 1 137 ? 13.931 31.599 8.887 1.00 28.47 115 GLU D C 1
ATOM 10862 O O . GLU D 1 137 ? 14.261 32.065 9.974 1.00 27.84 115 GLU D O 1
ATOM 10868 N N . VAL D 1 138 ? 14.797 31.436 7.895 1.00 26.60 116 VAL D N 1
ATOM 10869 C CA . VAL D 1 138 ? 16.199 31.814 8.055 1.00 29.72 116 VAL D CA 1
ATOM 10870 C C . VAL D 1 138 ? 16.262 33.319 8.334 1.00 31.14 116 VAL D C 1
ATOM 10871 O O . VAL D 1 138 ? 16.933 33.747 9.274 1.00 33.63 116 VAL D O 1
ATOM 10875 N N . ALA D 1 139 ? 15.526 34.108 7.555 1.00 27.60 117 ALA D N 1
ATOM 10876 C CA . ALA D 1 139 ? 15.507 35.565 7.739 1.00 30.81 117 ALA D CA 1
ATOM 10877 C C . ALA D 1 139 ? 14.931 35.985 9.097 1.00 31.02 117 ALA D C 1
ATOM 10878 O O . ALA D 1 139 ? 15.506 36.845 9.771 1.00 29.45 117 ALA D O 1
ATOM 10880 N N . PHE D 1 140 ? 13.827 35.350 9.503 1.00 29.51 118 PHE D N 1
ATOM 10881 C CA . PHE D 1 140 ? 13.249 35.525 10.846 1.00 32.49 118 PHE D CA 1
ATOM 10882 C C . PHE D 1 140 ? 14.292 35.234 11.940 1.00 33.30 118 PHE D C 1
ATOM 10883 O O . PHE D 1 140 ? 14.461 36.030 12.877 1.00 32.91 118 PHE D O 1
ATOM 10891 N N . LEU D 1 141 ? 14.999 34.106 11.825 1.00 27.45 119 LEU D N 1
ATOM 10892 C CA . LEU D 1 141 ? 15.986 33.743 12.857 1.00 31.92 119 LEU D CA 1
ATOM 10893 C C . LEU D 1 141 ? 17.188 34.696 12.843 1.00 28.96 119 LEU D C 1
ATOM 10894 O O . LEU D 1 141 ? 17.706 35.047 13.892 1.00 34.90 119 LEU D O 1
ATOM 10899 N N . ASP D 1 142 ? 17.604 35.123 11.655 1.00 29.06 120 ASP D N 1
ATOM 10900 C CA . ASP D 1 142 ? 18.655 36.134 11.541 1.00 35.64 120 ASP D CA 1
ATOM 10901 C C . ASP D 1 142 ? 18.215 37.444 12.232 1.00 37.44 120 ASP D C 1
ATOM 10902 O O . ASP D 1 142 ? 19.000 38.071 12.954 1.00 34.85 120 ASP D O 1
ATOM 10907 N N . LEU D 1 143 ? 16.946 37.805 12.051 1.00 37.18 121 LEU D N 1
ATOM 10908 C CA . LEU D 1 143 ? 16.376 39.009 12.651 1.00 35.91 121 LEU D CA 1
ATOM 10909 C C . LEU D 1 143 ? 16.314 38.906 14.168 1.00 38.03 121 LEU D C 1
ATOM 10910 O O . LEU D 1 143 ? 16.725 39.828 14.882 1.00 34.14 121 LEU D O 1
ATOM 10915 N N . GLN D 1 144 ? 15.810 37.782 14.669 1.00 32.86 122 GLN D N 1
ATOM 10916 C CA . GLN D 1 144 ? 15.830 37.549 16.103 1.00 30.96 122 GLN D CA 1
ATOM 10917 C C . GLN D 1 144 ? 17.244 37.678 16.664 1.00 38.58 122 GLN D C 1
ATOM 10918 O O . GLN D 1 144 ? 17.453 38.327 17.690 1.00 37.79 122 GLN D O 1
ATOM 10924 N N . ALA D 1 145 ? 18.204 37.056 15.984 1.00 30.50 123 ALA D N 1
ATOM 10925 C CA . ALA D 1 145 ? 19.576 36.975 16.482 1.00 39.05 123 ALA D CA 1
ATOM 10926 C C . ALA D 1 145 ? 20.248 38.350 16.541 1.00 36.19 123 ALA D C 1
ATOM 10927 O O . ALA D 1 145 ? 20.944 38.645 17.503 1.00 37.22 123 ALA D O 1
ATOM 10929 N N . ARG D 1 146 ? 20.041 39.177 15.511 1.00 39.94 124 ARG D N 1
ATOM 10930 C CA A ARG D 1 146 ? 20.594 40.530 15.491 0.50 37.41 124 ARG D CA 1
ATOM 10931 C CA B ARG D 1 146 ? 20.581 40.534 15.487 0.50 37.65 124 ARG D CA 1
ATOM 10932 C C . ARG D 1 146 ? 19.962 41.389 16.593 1.00 43.60 124 ARG D C 1
ATOM 10933 O O . ARG D 1 146 ? 20.664 42.113 17.308 1.00 43.65 124 ARG D O 1
ATOM 10948 N N . TYR D 1 147 ? 18.647 41.286 16.751 1.00 42.23 125 TYR D N 1
ATOM 10949 C CA . TYR D 1 147 ? 17.959 41.929 17.862 1.00 47.40 125 TYR D CA 1
ATOM 10950 C C . TYR D 1 147 ? 18.579 41.537 19.214 1.00 55.61 125 TYR D C 1
ATOM 10951 O O . TYR D 1 147 ? 18.827 42.391 20.073 1.00 59.16 125 TYR D O 1
ATOM 10960 N N . LEU D 1 148 ? 18.822 40.243 19.393 1.00 51.69 126 LEU D N 1
ATOM 10961 C CA . LEU D 1 148 ? 19.453 39.719 20.597 1.00 50.48 126 LEU D CA 1
ATOM 10962 C C . LEU D 1 148 ? 20.941 40.018 20.664 1.00 46.33 126 LEU D C 1
ATOM 10963 O O . LEU D 1 148 ? 21.568 39.823 21.703 1.00 49.08 126 LEU D O 1
ATOM 10968 N N . ASN D 1 149 ? 21.501 40.453 19.541 1.00 43.92 127 ASN D N 1
ATOM 10969 C CA . ASN D 1 149 ? 22.931 40.708 19.428 1.00 52.95 127 ASN D CA 1
ATOM 10970 C C . ASN D 1 149 ? 23.773 39.433 19.678 1.00 51.65 127 ASN D C 1
ATOM 10971 O O . ASN D 1 149 ? 24.827 39.483 20.311 1.00 45.83 127 ASN D O 1
ATOM 10976 N N . VAL D 1 150 ? 23.282 38.293 19.183 1.00 43.39 128 VAL D N 1
ATOM 10977 C CA . VAL D 1 150 ? 24.016 37.023 19.230 1.00 40.42 128 VAL D CA 1
ATOM 10978 C C . VAL D 1 150 ? 24.207 36.425 17.836 1.00 39.22 128 VAL D C 1
ATOM 10979 O O . VAL D 1 150 ? 23.406 36.674 16.932 1.00 36.69 128 VAL D O 1
ATOM 10983 N N . PRO D 1 151 ? 25.276 35.627 17.651 1.00 37.54 129 PRO D N 1
ATOM 10984 C CA . PRO D 1 151 ? 25.352 34.905 16.397 1.00 31.52 129 PRO D CA 1
ATOM 10985 C C . PRO D 1 151 ? 24.160 33.942 16.308 1.00 30.89 129 PRO D C 1
ATOM 10986 O O . PRO D 1 151 ? 23.672 33.459 17.331 1.00 26.04 129 PRO D O 1
ATOM 10990 N N . LEU D 1 152 ? 23.680 33.707 15.097 1.00 31.73 130 LEU D N 1
ATOM 10991 C CA . LEU D 1 152 ? 22.497 32.870 14.886 1.00 35.10 130 LEU D CA 1
ATOM 10992 C C . LEU D 1 152 ? 22.567 31.487 15.567 1.00 32.72 130 LEU D C 1
ATOM 10993 O O . LEU D 1 152 ? 21.594 31.037 16.199 1.00 29.12 130 LEU D O 1
ATOM 10998 N N . VAL D 1 153 ? 23.716 30.825 15.461 1.00 29.92 131 VAL D N 1
ATOM 10999 C CA . VAL D 1 153 ? 23.923 29.531 16.138 1.00 29.99 131 VAL D CA 1
ATOM 11000 C C . VAL D 1 153 ? 23.473 29.504 17.616 1.00 30.27 131 VAL D C 1
ATOM 11001 O O . VAL D 1 153 ? 23.026 28.463 18.128 1.00 33.64 131 VAL D O 1
ATOM 11005 N N . ASP D 1 154 ? 23.591 30.638 18.309 1.00 36.41 132 ASP D N 1
ATOM 11006 C CA . ASP D 1 154 ? 23.167 30.726 19.721 1.00 33.66 132 ASP D CA 1
ATOM 11007 C C . ASP D 1 154 ? 21.665 30.531 19.911 1.00 33.28 132 ASP D C 1
ATOM 11008 O O . ASP D 1 154 ? 21.222 30.046 20.956 1.00 35.92 132 ASP D O 1
ATOM 11013 N N . LEU D 1 155 ? 20.887 30.909 18.898 1.00 35.25 133 LEU D N 1
ATOM 11014 C CA . LEU D 1 155 ? 19.446 30.658 18.904 1.00 32.58 133 LEU D CA 1
ATOM 11015 C C . LEU D 1 155 ? 19.191 29.178 18.749 1.00 32.83 133 LEU D C 1
ATOM 11016 O O . LEU D 1 155 ? 18.132 28.691 19.124 1.00 33.01 133 LEU D O 1
ATOM 11021 N N . LEU D 1 156 ? 20.166 28.466 18.182 1.00 32.13 134 LEU D N 1
ATOM 11022 C CA . LEU D 1 156 ? 19.987 27.056 17.880 1.00 30.38 134 LEU D CA 1
ATOM 11023 C C . LEU D 1 156 ? 20.557 26.121 18.964 1.00 32.39 134 LEU D C 1
ATOM 11024 O O . LEU D 1 156 ? 20.534 24.902 18.804 1.00 33.82 134 LEU D O 1
ATOM 11029 N N . GLY D 1 157 ? 21.064 26.694 20.059 1.00 30.50 135 GLY D N 1
ATOM 11030 C CA . GLY D 1 157 ? 21.663 25.918 21.157 1.00 28.18 135 GLY D CA 1
ATOM 11031 C C . GLY D 1 157 ? 23.169 26.133 21.392 1.00 32.87 135 GLY D C 1
ATOM 11032 O O . GLY D 1 157 ? 23.740 25.556 22.309 1.00 31.55 135 GLY D O 1
ATOM 11033 N N . GLY D 1 158 ? 23.815 26.960 20.572 1.00 30.71 136 GLY D N 1
ATOM 11034 C CA . GLY D 1 158 ? 25.233 27.282 20.766 1.00 29.37 136 GLY D CA 1
ATOM 11035 C C . GLY D 1 158 ? 26.125 26.428 19.881 1.00 36.43 136 GLY D C 1
ATOM 11036 O O . GLY D 1 158 ? 25.747 25.307 19.524 1.00 31.71 136 GLY D O 1
ATOM 11037 N N . ALA D 1 159 ? 27.303 26.952 19.527 1.00 29.22 137 ALA D N 1
ATOM 11038 C CA . ALA D 1 159 ? 28.205 26.277 18.590 1.00 34.63 137 ALA D CA 1
ATOM 11039 C C . ALA D 1 159 ? 28.914 25.080 19.234 1.00 34.10 137 ALA D C 1
ATOM 11040 O O . ALA D 1 159 ? 29.513 25.210 20.304 1.00 35.61 137 ALA D O 1
ATOM 11042 N N . VAL D 1 160 ? 28.825 23.923 18.587 1.00 31.37 138 VAL D N 1
ATOM 11043 C CA . VAL D 1 160 ? 29.540 22.716 19.030 1.00 33.99 138 VAL D CA 1
ATOM 11044 C C . VAL D 1 160 ? 30.955 22.814 18.487 1.00 34.30 138 VAL D C 1
ATOM 11045 O O . VAL D 1 160 ? 31.908 22.325 19.095 1.00 37.85 138 VAL D O 1
ATOM 11049 N N . ARG D 1 161 ? 31.077 23.474 17.344 1.00 33.53 139 ARG D N 1
ATOM 11050 C CA . ARG D 1 161 ? 32.352 23.674 16.679 1.00 33.25 139 ARG D CA 1
ATOM 11051 C C . ARG D 1 161 ? 32.344 25.096 16.121 1.00 37.39 139 ARG D C 1
ATOM 11052 O O . ARG D 1 161 ? 31.279 25.599 15.751 1.00 37.37 139 ARG D O 1
ATOM 11060 N N . ASP D 1 162 ? 33.515 25.743 16.087 1.00 34.01 140 ASP D N 1
ATOM 11061 C CA . ASP D 1 162 ? 33.650 27.126 15.617 1.00 34.95 140 ASP D CA 1
ATOM 11062 C C . ASP D 1 162 ? 34.019 27.163 14.157 1.00 34.34 140 ASP D C 1
ATOM 11063 O O . ASP D 1 162 ? 34.180 28.236 13.580 1.00 35.78 140 ASP D O 1
ATOM 11068 N N . GLU D 1 163 ? 34.210 25.987 13.575 1.00 29.29 141 GLU D N 1
ATOM 11069 C CA . GLU D 1 163 ? 34.652 25.869 12.202 1.00 34.07 141 GLU D CA 1
ATOM 11070 C C . GLU D 1 163 ? 33.879 24.713 11.608 1.00 37.59 141 GLU D C 1
ATOM 11071 O O . GLU D 1 163 ? 33.847 23.627 12.194 1.00 29.20 141 GLU D O 1
ATOM 11077 N N . VAL D 1 164 ? 33.258 24.940 10.455 1.00 31.20 142 VAL D N 1
ATOM 11078 C CA . VAL D 1 164 ? 32.505 23.888 9.798 1.00 27.62 142 VAL D CA 1
ATOM 11079 C C . VAL D 1 164 ? 33.267 23.510 8.550 1.00 29.33 142 VAL D C 1
ATOM 11080 O O . VAL D 1 164 ? 33.599 24.381 7.742 1.00 32.63 142 VAL D O 1
ATOM 11084 N N . PRO D 1 165 ? 33.593 22.215 8.413 1.00 30.03 143 PRO D N 1
ATOM 11085 C CA . PRO D 1 165 ? 34.390 21.768 7.291 1.00 29.78 143 PRO D CA 1
ATOM 11086 C C . PRO D 1 165 ? 33.543 21.448 6.083 1.00 29.78 143 PRO D C 1
ATOM 11087 O O . PRO D 1 165 ? 32.431 20.922 6.207 1.00 29.39 143 PRO D O 1
ATOM 11091 N N . PHE D 1 166 ? 34.108 21.756 4.921 1.00 31.28 144 PHE D N 1
ATOM 11092 C CA . PHE D 1 166 ? 33.515 21.497 3.625 1.00 29.93 144 PHE D CA 1
ATOM 11093 C C . PHE D 1 166 ? 34.469 20.710 2.748 1.00 32.52 144 PHE D C 1
ATOM 11094 O O . PHE D 1 166 ? 35.673 20.705 3.002 1.00 33.28 144 PHE D O 1
ATOM 11102 N N . SER D 1 167 ? 33.933 20.043 1.730 1.00 30.89 145 SER D N 1
ATOM 11103 C CA . SER D 1 167 ? 34.758 19.344 0.754 1.00 35.26 145 SER D CA 1
ATOM 11104 C C . SER D 1 167 ? 34.900 20.162 -0.512 1.00 36.26 145 SER D C 1
ATOM 11105 O O . SER D 1 167 ? 34.146 21.119 -0.738 1.00 34.06 145 SER D O 1
ATOM 11108 N N . ALA D 1 168 ? 35.867 19.767 -1.336 1.00 31.93 146 ALA D N 1
ATOM 11109 C CA . ALA D 1 168 ? 35.984 20.268 -2.701 1.00 38.10 146 ALA D CA 1
ATOM 11110 C C . ALA D 1 168 ? 34.965 19.553 -3.590 1.00 33.66 146 ALA D C 1
ATOM 11111 O O . ALA D 1 168 ? 35.033 18.326 -3.745 1.00 35.73 146 ALA D O 1
ATOM 11113 N N . TYR D 1 169 ? 34.045 20.315 -4.187 1.00 32.86 147 TYR D N 1
ATOM 11114 C CA . TYR D 1 169 ? 33.030 19.748 -5.088 1.00 30.23 147 TYR D CA 1
ATOM 11115 C C . TYR D 1 169 ? 33.446 19.850 -6.549 1.00 31.57 147 TYR D C 1
ATOM 11116 O O . TYR D 1 169 ? 33.354 20.912 -7.144 1.00 30.70 147 TYR D O 1
ATOM 11125 N N . LEU D 1 170 ? 33.853 18.726 -7.127 1.00 31.19 148 LEU D N 1
ATOM 11126 C CA . LEU D 1 170 ? 34.415 18.704 -8.461 1.00 31.49 148 LEU D CA 1
ATOM 11127 C C . LEU D 1 170 ? 33.361 18.403 -9.474 1.00 28.62 148 LEU D C 1
ATOM 11128 O O . LEU D 1 170 ? 32.459 17.608 -9.207 1.00 29.28 148 LEU D O 1
ATOM 11133 N N . PHE D 1 171 ? 33.488 19.037 -10.640 1.00 25.28 149 PHE D N 1
ATOM 11134 C CA . PHE D 1 171 ? 32.630 18.764 -11.767 1.00 29.16 149 PHE D CA 1
ATOM 11135 C C . PHE D 1 171 ? 33.436 18.596 -13.036 1.00 34.27 149 PHE D C 1
ATOM 11136 O O . PHE D 1 171 ? 34.386 19.347 -13.276 1.00 33.80 149 PHE D O 1
ATOM 11144 N N . PHE D 1 172 ? 33.033 17.634 -13.863 1.00 30.24 150 PHE D N 1
ATOM 11145 C CA . PHE D 1 172 ? 33.383 17.654 -15.264 1.00 29.23 150 PHE D CA 1
ATOM 11146 C C . PHE D 1 172 ? 32.696 18.864 -15.886 1.00 31.96 150 PHE D C 1
ATOM 11147 O O . PHE D 1 172 ? 31.592 19.229 -15.474 1.00 36.18 150 PHE D O 1
ATOM 11155 N N . LYS D 1 173 ? 33.344 19.484 -16.866 1.00 30.55 151 LYS D N 1
ATOM 11156 C CA . LYS D 1 173 ? 32.829 20.705 -17.486 1.00 33.12 151 LYS D CA 1
ATOM 11157 C C . LYS D 1 173 ? 33.435 20.934 -18.867 1.00 33.26 151 LYS D C 1
ATOM 11158 O O . LYS D 1 173 ? 34.574 20.522 -19.143 1.00 34.25 151 LYS D O 1
ATOM 11164 N N . TYR D 1 174 ? 32.673 21.596 -19.730 1.00 31.75 152 TYR D N 1
ATOM 11165 C CA . TYR D 1 174 ? 33.216 22.085 -20.990 1.00 36.41 152 TYR D CA 1
ATOM 11166 C C . TYR D 1 174 ? 34.032 23.353 -20.748 1.00 35.68 152 TYR D C 1
ATOM 11167 O O . TYR D 1 174 ? 33.919 23.974 -19.689 1.00 33.25 152 TYR D O 1
ATOM 11176 N N . ALA D 1 175 ? 34.869 23.728 -21.713 1.00 36.94 153 ALA D N 1
ATOM 11177 C CA . ALA D 1 175 ? 35.693 24.936 -21.561 1.00 40.09 153 ALA D CA 1
ATOM 11178 C C . ALA D 1 175 ? 34.839 26.192 -21.628 1.00 34.77 153 ALA D C 1
ATOM 11179 O O . ALA D 1 175 ? 35.188 27.222 -21.053 1.00 42.33 153 ALA D O 1
ATOM 11181 N N . GLN D 1 176 ? 33.724 26.114 -22.338 1.00 33.98 154 GLN D N 1
ATOM 11182 C CA . GLN D 1 176 ? 32.853 27.265 -22.469 1.00 40.01 154 GLN D CA 1
ATOM 11183 C C . GLN D 1 176 ? 31.437 26.871 -22.824 1.00 38.01 154 GLN D C 1
ATOM 11184 O O . GLN D 1 176 ? 31.198 25.789 -23.348 1.00 39.53 154 GLN D O 1
ATOM 11190 N N . HIS D 1 177 ? 30.508 27.769 -22.522 1.00 35.21 155 HIS D N 1
ATOM 11191 C CA . HIS D 1 177 ? 29.124 27.631 -22.931 1.00 36.88 155 HIS D CA 1
ATOM 11192 C C . HIS D 1 177 ? 29.009 27.830 -24.430 1.00 41.28 155 HIS D C 1
ATOM 11193 O O . HIS D 1 177 ? 29.685 28.680 -25.007 1.00 39.95 155 HIS D O 1
ATOM 11200 N N . VAL D 1 178 ? 28.142 27.043 -25.054 1.00 44.70 156 VAL D N 1
ATOM 11201 C CA . VAL D 1 178 ? 27.774 27.252 -26.441 1.00 42.11 156 VAL D CA 1
ATOM 11202 C C . VAL D 1 178 ? 27.239 28.680 -26.514 1.00 41.15 156 VAL D C 1
ATOM 11203 O O . VAL D 1 178 ? 26.594 29.143 -25.562 1.00 43.04 156 VAL D O 1
ATOM 11207 N N . ASP D 1 179 ? 27.538 29.385 -27.610 1.00 44.32 157 ASP D N 1
ATOM 11208 C CA . ASP D 1 179 ? 27.138 30.797 -27.793 1.00 51.17 157 ASP D CA 1
ATOM 11209 C C . ASP D 1 179 ? 27.300 31.624 -26.518 1.00 47.56 157 ASP D C 1
ATOM 11210 O O . ASP D 1 179 ? 26.403 32.386 -26.155 1.00 52.13 157 ASP D O 1
ATOM 11215 N N . SER D 1 180 ? 28.428 31.453 -25.834 1.00 48.42 158 SER D N 1
ATOM 11216 C CA . SER D 1 180 ? 28.655 32.069 -24.529 1.00 45.55 158 SER D CA 1
ATOM 11217 C C . SER D 1 180 ? 28.344 33.561 -24.572 1.00 45.67 158 SER D C 1
ATOM 11218 O O . SER D 1 180 ? 28.865 34.271 -25.425 1.00 43.69 158 SER D O 1
ATOM 11221 N N . PRO D 1 181 ? 27.485 34.036 -23.654 1.00 45.81 159 PRO D N 1
ATOM 11222 C CA . PRO D 1 181 ? 27.110 35.447 -23.650 1.00 47.99 159 PRO D CA 1
ATOM 11223 C C . PRO D 1 181 ? 28.147 36.350 -22.966 1.00 46.59 159 PRO D C 1
ATOM 11224 O O . PRO D 1 181 ? 27.916 37.551 -22.834 1.00 47.63 159 PRO D O 1
ATOM 11228 N N . TYR D 1 182 ? 29.270 35.770 -22.546 1.00 42.40 160 TYR D N 1
ATOM 11229 C CA . TYR D 1 182 ? 30.313 36.490 -21.815 1.00 39.40 160 TYR D CA 1
ATOM 11230 C C . TYR D 1 182 ? 31.648 35.746 -21.959 1.00 41.43 160 TYR D C 1
ATOM 11231 O O . TYR D 1 182 ? 31.701 34.675 -22.565 1.00 39.84 160 TYR D O 1
ATOM 11240 N N . LYS D 1 183 ? 32.722 36.312 -21.417 1.00 42.81 161 LYS D N 1
ATOM 11241 C CA . LYS D 1 183 ? 34.041 35.676 -21.495 1.00 47.33 161 LYS D CA 1
ATOM 11242 C C . LYS D 1 183 ? 34.025 34.367 -20.704 1.00 39.51 161 LYS D C 1
ATOM 11243 O O . LYS D 1 183 ? 33.553 34.352 -19.571 1.00 36.40 161 LYS D O 1
ATOM 11249 N N . PRO D 1 184 ? 34.542 33.268 -21.289 1.00 38.33 162 PRO D N 1
ATOM 11250 C CA . PRO D 1 184 ? 34.607 31.980 -20.572 1.00 38.31 162 PRO D CA 1
ATOM 11251 C C . PRO D 1 184 ? 35.268 32.070 -19.192 1.00 42.18 162 PRO D C 1
ATOM 11252 O O . PRO D 1 184 ? 36.123 32.936 -18.977 1.00 35.75 162 PRO D O 1
ATOM 11256 N N . ASP D 1 185 ? 34.855 31.193 -18.270 1.00 33.42 163 ASP D N 1
ATOM 11257 C CA . ASP D 1 185 ? 35.434 31.107 -16.925 1.00 36.05 163 ASP D CA 1
ATOM 11258 C C . ASP D 1 185 ? 36.897 30.684 -17.055 1.00 36.00 163 ASP D C 1
ATOM 11259 O O . ASP D 1 185 ? 37.302 30.178 -18.099 1.00 40.23 163 ASP D O 1
ATOM 11264 N N . ASN D 1 186 ? 37.676 30.855 -15.998 1.00 35.30 164 ASN D N 1
ATOM 11265 C CA . ASN D 1 186 ? 39.103 30.552 -16.057 1.00 37.87 164 ASN D CA 1
ATOM 11266 C C . ASN D 1 186 ? 39.486 29.187 -15.487 1.00 40.89 164 ASN D C 1
ATOM 11267 O O . ASN D 1 186 ? 40.667 28.937 -15.234 1.00 39.64 164 ASN D O 1
ATOM 11272 N N . TRP D 1 187 ? 38.503 28.310 -15.284 1.00 33.96 165 TRP D N 1
ATOM 11273 C CA . TRP D 1 187 ? 38.788 26.936 -14.844 1.00 34.08 165 TRP D CA 1
ATOM 11274 C C . TRP D 1 187 ? 39.319 26.070 -15.962 1.00 33.61 165 TRP D C 1
ATOM 11275 O O . TRP D 1 187 ? 40.069 25.134 -15.714 1.00 36.32 165 TRP D O 1
ATOM 11286 N N . GLY D 1 188 ? 38.924 26.374 -17.195 1.00 34.38 166 GLY D N 1
ATOM 11287 C CA . GLY D 1 188 ? 39.183 25.463 -18.316 1.00 32.60 166 GLY D CA 1
ATOM 11288 C C . GLY D 1 188 ? 38.299 24.222 -18.275 1.00 38.71 166 GLY D C 1
ATOM 11289 O O . GLY D 1 188 ? 37.483 24.041 -17.353 1.00 36.64 166 GLY D O 1
ATOM 11290 N N . GLU D 1 189 ? 38.465 23.361 -19.272 1.00 38.34 167 GLU D N 1
ATOM 11291 C CA . GLU D 1 189 ? 37.667 22.158 -19.385 1.00 41.33 167 GLU D CA 1
ATOM 11292 C C . GLU D 1 189 ? 38.160 21.073 -18.433 1.00 40.22 167 GLU D C 1
ATOM 11293 O O . GLU D 1 189 ? 39.326 21.059 -18.032 1.00 37.41 167 GLU D O 1
ATOM 11299 N N . ALA D 1 190 ? 37.259 20.172 -18.059 1.00 36.94 168 ALA D N 1
ATOM 11300 C CA . ALA D 1 190 ? 37.624 19.047 -17.207 1.00 36.38 168 ALA D CA 1
ATOM 11301 C C . ALA D 1 190 ? 36.872 17.823 -17.695 1.00 38.10 168 ALA D C 1
ATOM 11302 O O . ALA D 1 190 ? 35.709 17.627 -17.361 1.00 40.94 168 ALA D O 1
ATOM 11304 N N . LEU D 1 191 ? 37.538 17.024 -18.519 1.00 34.93 169 LEU D N 1
ATOM 11305 C CA . LEU D 1 191 ? 36.922 15.855 -19.120 1.00 35.86 169 LEU D CA 1
ATOM 11306 C C . LEU D 1 191 ? 37.797 14.633 -18.947 1.00 39.62 169 LEU D C 1
ATOM 11307 O O . LEU D 1 191 ? 37.436 13.543 -19.368 1.00 40.84 169 LEU D O 1
ATOM 11312 N N . ASN D 1 192 ? 38.949 14.817 -18.311 1.00 45.76 170 ASN D N 1
ATOM 11313 C CA . ASN D 1 192 ? 39.874 13.713 -18.098 1.00 44.07 170 ASN D CA 1
ATOM 11314 C C . ASN D 1 192 ? 40.553 13.785 -16.735 1.00 42.97 170 ASN D C 1
ATOM 11315 O O . ASN D 1 192 ? 40.383 14.756 -15.995 1.00 44.00 170 ASN D O 1
ATOM 11320 N N . GLU D 1 193 ? 41.339 12.759 -16.430 1.00 38.14 171 GLU D N 1
ATOM 11321 C CA . GLU D 1 193 ? 41.989 12.610 -15.136 1.00 44.48 171 GLU D CA 1
ATOM 11322 C C . GLU D 1 193 ? 42.856 13.815 -14.758 1.00 40.55 171 GLU D C 1
ATOM 11323 O O . GLU D 1 193 ? 42.786 14.312 -13.640 1.00 41.01 171 GLU D O 1
ATOM 11329 N N . GLN D 1 194 ? 43.674 14.267 -15.698 1.00 43.08 172 GLN D N 1
ATOM 11330 C CA . GLN D 1 194 ? 44.639 15.326 -15.436 1.00 44.42 172 GLN D CA 1
ATOM 11331 C C . GLN D 1 194 ? 43.937 16.646 -15.139 1.00 34.07 172 GLN D C 1
ATOM 11332 O O . GLN D 1 194 ? 44.302 17.353 -14.203 1.00 35.34 172 GLN D O 1
ATOM 11338 N N . GLN D 1 195 ? 42.933 16.976 -15.945 1.00 36.22 173 GLN D N 1
ATOM 11339 C CA . GLN D 1 195 ? 42.155 18.209 -15.741 1.00 38.56 173 GLN D CA 1
ATOM 11340 C C . GLN D 1 195 ? 41.367 18.185 -14.431 1.00 34.10 173 GLN D C 1
ATOM 11341 O O . GLN D 1 195 ? 41.294 19.183 -13.712 1.00 40.32 173 GLN D O 1
ATOM 11347 N N . ILE D 1 196 ? 40.795 17.032 -14.113 1.00 36.84 174 ILE D N 1
ATOM 11348 C CA . ILE D 1 196 ? 40.063 16.861 -12.864 1.00 38.25 174 ILE D CA 1
ATOM 11349 C C . ILE D 1 196 ? 40.959 16.958 -11.623 1.00 37.29 174 ILE D C 1
ATOM 11350 O O . ILE D 1 196 ? 40.566 17.559 -10.628 1.00 35.30 174 ILE D O 1
ATOM 11355 N N . VAL D 1 197 ? 42.154 16.367 -11.686 1.00 32.19 175 VAL D N 1
ATOM 11356 C CA . VAL D 1 197 ? 43.126 16.478 -10.591 1.00 26.86 175 VAL D CA 1
ATOM 11357 C C . VAL D 1 197 ? 43.550 17.941 -10.425 1.00 29.71 175 VAL D C 1
ATOM 11358 O O . VAL D 1 197 ? 43.720 18.433 -9.294 1.00 32.70 175 VAL D O 1
ATOM 11362 N N . ALA D 1 198 ? 43.683 18.639 -11.554 1.00 29.48 176 ALA D N 1
ATOM 11363 C CA . ALA D 1 198 ? 44.084 20.056 -11.563 1.00 30.34 176 ALA D CA 1
ATOM 11364 C C . ALA D 1 198 ? 42.977 20.943 -11.002 1.00 32.44 176 ALA D C 1
ATOM 11365 O O . ALA D 1 198 ? 43.250 21.959 -10.371 1.00 34.67 176 ALA D O 1
ATOM 11367 N N . GLN D 1 199 ? 41.721 20.548 -11.214 1.00 34.41 177 GLN D N 1
ATOM 11368 C CA . GLN D 1 199 ? 40.597 21.303 -10.660 1.00 29.64 177 GLN D CA 1
ATOM 11369 C C . GLN D 1 199 ? 40.637 21.165 -9.145 1.00 28.09 177 GLN D C 1
ATOM 11370 O O . GLN D 1 199 ? 40.540 22.149 -8.402 1.00 30.72 177 GLN D O 1
ATOM 11376 N N . ALA D 1 200 ? 40.841 19.934 -8.692 1.00 31.57 178 ALA D N 1
ATOM 11377 C CA . ALA D 1 200 ? 40.953 19.647 -7.269 1.00 28.00 178 ALA D CA 1
ATOM 11378 C C . ALA D 1 200 ? 42.132 20.399 -6.633 1.00 32.70 178 ALA D C 1
ATOM 11379 O O . ALA D 1 200 ? 41.966 21.041 -5.586 1.00 34.65 178 ALA D O 1
ATOM 11381 N N . ALA D 1 201 ? 43.313 20.334 -7.263 1.00 30.18 179 ALA D N 1
ATOM 11382 C CA . ALA D 1 201 ? 44.500 21.031 -6.720 1.00 31.27 179 ALA D CA 1
ATOM 11383 C C . ALA D 1 201 ? 44.199 22.520 -6.519 1.00 29.70 179 ALA D C 1
ATOM 11384 O O . ALA D 1 201 ? 44.524 23.092 -5.474 1.00 35.70 179 ALA D O 1
ATOM 11386 N N . ARG D 1 202 ? 43.550 23.135 -7.509 1.00 35.12 180 ARG D N 1
ATOM 11387 C CA . ARG D 1 202 ? 43.165 24.548 -7.402 1.00 31.13 180 ARG D CA 1
ATOM 11388 C C . ARG D 1 202 ? 42.271 24.804 -6.179 1.00 34.54 180 ARG D C 1
ATOM 11389 O O . ARG D 1 202 ? 42.551 25.704 -5.373 1.00 32.14 180 ARG D O 1
ATOM 11397 N N . MET D 1 203 ? 41.228 23.987 -6.007 1.00 31.63 181 MET D N 1
ATOM 11398 C CA . MET D 1 203 ? 40.299 24.183 -4.879 1.00 30.60 181 MET D CA 1
ATOM 11399 C C . MET D 1 203 ? 40.975 24.006 -3.544 1.00 33.60 181 MET D C 1
ATOM 11400 O O . MET D 1 203 ? 40.776 24.802 -2.614 1.00 29.95 181 MET D O 1
ATOM 11405 N N . ILE D 1 204 ? 41.773 22.948 -3.458 1.00 31.71 182 ILE D N 1
ATOM 11406 C CA . ILE D 1 204 ? 42.511 22.649 -2.247 1.00 31.95 182 ILE D CA 1
ATOM 11407 C C . ILE D 1 204 ? 43.509 23.760 -1.897 1.00 31.76 182 ILE D C 1
ATOM 11408 O O . ILE D 1 204 ? 43.594 24.167 -0.741 1.00 33.12 182 ILE D O 1
ATOM 11413 N N . GLU D 1 205 ? 44.209 24.291 -2.901 1.00 36.84 183 GLU D N 1
ATOM 11414 C CA A GLU D 1 205 ? 45.133 25.406 -2.684 0.50 37.41 183 GLU D CA 1
ATOM 11415 C CA B GLU D 1 205 ? 45.129 25.407 -2.678 0.50 38.87 183 GLU D CA 1
ATOM 11416 C C . GLU D 1 205 ? 44.395 26.681 -2.267 1.00 39.32 183 GLU D C 1
ATOM 11417 O O . GLU D 1 205 ? 44.786 27.341 -1.306 1.00 37.60 183 GLU D O 1
ATOM 11428 N N . ALA D 1 206 ? 43.326 27.021 -2.990 1.00 33.14 184 ALA D N 1
ATOM 11429 C CA . ALA D 1 206 ? 42.568 28.249 -2.685 1.00 36.30 184 ALA D CA 1
ATOM 11430 C C . ALA D 1 206 ? 41.829 28.215 -1.339 1.00 35.39 184 ALA D C 1
ATOM 11431 O O . ALA D 1 206 ? 41.807 29.216 -0.622 1.00 33.56 184 ALA D O 1
ATOM 11433 N N . TYR D 1 207 ? 41.282 27.057 -0.962 1.00 35.90 185 TYR D N 1
ATOM 11434 C CA . TYR D 1 207 ? 40.353 27.011 0.183 1.00 35.43 185 TYR D CA 1
ATOM 11435 C C . TYR D 1 207 ? 40.751 26.090 1.320 1.00 29.31 185 TYR D C 1
ATOM 11436 O O . TYR D 1 207 ? 40.210 26.200 2.418 1.00 30.38 185 TYR D O 1
ATOM 11445 N N . GLY D 1 208 ? 41.645 25.145 1.044 1.00 32.05 186 GLY D N 1
ATOM 11446 C CA . GLY D 1 208 ? 42.159 24.258 2.082 1.00 30.20 186 GLY D CA 1
ATOM 11447 C C . GLY D 1 208 ? 41.251 23.100 2.439 1.00 35.61 186 GLY D C 1
ATOM 11448 O O . GLY D 1 208 ? 41.356 22.554 3.538 1.00 35.50 186 GLY D O 1
ATOM 11449 N N . PHE D 1 209 ? 40.357 22.722 1.524 1.00 37.24 187 PHE D N 1
ATOM 11450 C CA . PHE D 1 209 ? 39.460 21.583 1.751 1.00 37.43 187 PHE D CA 1
ATOM 11451 C C . PHE D 1 209 ? 40.276 20.321 2.012 1.00 39.30 187 PHE D C 1
ATOM 11452 O O . PHE D 1 209 ? 41.302 20.096 1.366 1.00 38.49 187 PHE D O 1
ATOM 11460 N N . LYS D 1 210 ? 39.794 19.496 2.937 1.00 36.95 188 LYS D N 1
ATOM 11461 C CA . LYS D 1 210 ? 40.466 18.267 3.340 1.00 33.23 188 LYS D CA 1
ATOM 11462 C C . LYS D 1 210 ? 39.773 17.011 2.809 1.00 36.67 188 LYS D C 1
ATOM 11463 O O . LYS D 1 210 ? 40.136 15.904 3.179 1.00 38.58 188 LYS D O 1
ATOM 11469 N N . SER D 1 211 ? 38.757 17.184 1.966 1.00 37.66 189 SER D N 1
ATOM 11470 C CA . SER D 1 211 ? 38.031 16.056 1.379 1.00 33.06 189 SER D CA 1
ATOM 11471 C C . SER D 1 211 ? 37.457 16.463 0.038 1.00 29.67 189 SER D C 1
ATOM 11472 O O . SER D 1 211 ? 37.402 17.639 -0.295 1.00 33.39 189 SER D O 1
ATOM 11475 N N . ILE D 1 212 ? 37.048 15.483 -0.750 1.00 28.47 190 ILE D N 1
ATOM 11476 C CA . ILE D 1 212 ? 36.723 15.734 -2.143 1.00 29.71 190 ILE D CA 1
ATOM 11477 C C . ILE D 1 212 ? 35.441 14.990 -2.518 1.00 32.28 190 ILE D C 1
ATOM 11478 O O . ILE D 1 212 ? 35.235 13.853 -2.079 1.00 32.41 190 ILE D O 1
ATOM 11483 N N . LYS D 1 213 ? 34.585 15.634 -3.312 1.00 28.87 191 LYS D N 1
ATOM 11484 C CA . LYS D 1 213 ? 33.416 14.963 -3.866 1.00 31.66 191 LYS D CA 1
ATOM 11485 C C . LYS D 1 213 ? 33.357 15.243 -5.351 1.00 32.34 191 LYS D C 1
ATOM 11486 O O . LYS D 1 213 ? 33.501 16.393 -5.777 1.00 36.60 191 LYS D O 1
ATOM 11492 N N . LEU D 1 214 ? 33.165 14.188 -6.139 1.00 30.26 192 LEU D N 1
ATOM 11493 C CA . LEU D 1 214 ? 33.034 14.333 -7.580 1.00 31.99 192 LEU D CA 1
ATOM 11494 C C . LEU D 1 214 ? 31.577 14.173 -8.026 1.00 36.17 192 LEU D C 1
ATOM 11495 O O . LEU D 1 214 ? 30.909 13.199 -7.656 1.00 36.32 192 LEU D O 1
ATOM 11500 N N . LYS D 1 215 ? 31.098 15.125 -8.824 1.00 30.99 193 LYS D N 1
ATOM 11501 C CA . LYS D 1 215 ? 29.805 15.006 -9.463 1.00 34.05 193 LYS D CA 1
ATOM 11502 C C . LYS D 1 215 ? 29.918 14.009 -10.618 1.00 35.83 193 LYS D C 1
ATOM 11503 O O . LYS D 1 215 ? 30.537 14.293 -11.647 1.00 35.72 193 LYS D O 1
ATOM 11509 N N . ALA D 1 216 ? 29.307 12.846 -10.441 1.00 40.23 194 ALA D N 1
ATOM 11510 C CA . ALA D 1 216 ? 29.518 11.732 -11.357 1.00 41.10 194 ALA D CA 1
ATOM 11511 C C . ALA D 1 216 ? 28.269 11.404 -12.165 1.00 41.61 194 ALA D C 1
ATOM 11512 O O . ALA D 1 216 ? 27.395 12.254 -12.341 1.00 39.76 194 ALA D O 1
ATOM 11514 N N . GLY D 1 217 ? 28.196 10.180 -12.680 1.00 39.94 195 GLY D N 1
ATOM 11515 C CA . GLY D 1 217 ? 27.085 9.770 -13.534 1.00 31.85 195 GLY D CA 1
ATOM 11516 C C . GLY D 1 217 ? 26.982 10.657 -14.756 1.00 35.20 195 GLY D C 1
ATOM 11517 O O . GLY D 1 217 ? 25.893 10.889 -15.288 1.00 38.15 195 GLY D O 1
ATOM 11518 N N . THR D 1 218 ? 28.123 11.162 -15.205 1.00 36.57 196 THR D N 1
ATOM 11519 C CA . THR D 1 218 ? 28.145 12.143 -16.278 1.00 36.74 196 THR D CA 1
ATOM 11520 C C . THR D 1 218 ? 28.885 11.559 -17.471 1.00 39.28 196 THR D C 1
ATOM 11521 O O . THR D 1 218 ? 28.344 11.468 -18.573 1.00 41.96 196 THR D O 1
ATOM 11525 N N . LEU D 1 219 ? 30.122 11.147 -17.221 1.00 37.54 197 LEU D N 1
ATOM 11526 C CA . LEU D 1 219 ? 30.961 10.516 -18.209 1.00 39.42 197 LEU D CA 1
ATOM 11527 C C . LEU D 1 219 ? 30.879 8.995 -17.999 1.00 40.95 197 LEU D C 1
ATOM 11528 O O . LEU D 1 219 ? 30.349 8.552 -16.980 1.00 42.31 197 LEU D O 1
ATOM 11533 N N . PRO D 1 220 ? 31.360 8.185 -18.967 1.00 43.96 198 PRO D N 1
ATOM 11534 C CA . PRO D 1 220 ? 31.232 6.733 -18.766 1.00 41.57 198 PRO D CA 1
ATOM 11535 C C . PRO D 1 220 ? 31.816 6.288 -17.425 1.00 39.77 198 PRO D C 1
ATOM 11536 O O . PRO D 1 220 ? 32.917 6.710 -17.066 1.00 41.59 198 PRO D O 1
ATOM 11540 N N . PRO D 1 221 ? 31.074 5.453 -16.671 1.00 37.41 199 PRO D N 1
ATOM 11541 C CA . PRO D 1 221 ? 31.469 5.137 -15.290 1.00 35.82 199 PRO D CA 1
ATOM 11542 C C . PRO D 1 221 ? 32.906 4.635 -15.139 1.00 36.56 199 PRO D C 1
ATOM 11543 O O . PRO D 1 221 ? 33.559 4.965 -14.145 1.00 42.73 199 PRO D O 1
ATOM 11547 N N . GLU D 1 222 ? 33.392 3.870 -16.117 1.00 39.08 200 GLU D N 1
ATOM 11548 C CA . GLU D 1 222 ? 34.772 3.353 -16.111 1.00 47.94 200 GLU D CA 1
ATOM 11549 C C . GLU D 1 222 ? 35.767 4.499 -16.117 1.00 40.40 200 GLU D C 1
ATOM 11550 O O . GLU D 1 222 ? 36.768 4.464 -15.407 1.00 47.01 200 GLU D O 1
ATOM 11556 N N . HIS D 1 223 ? 35.502 5.497 -16.958 1.00 38.89 201 HIS D N 1
ATOM 11557 C CA . HIS D 1 223 ? 36.327 6.697 -17.006 1.00 42.86 201 HIS D CA 1
ATOM 11558 C C . HIS D 1 223 ? 36.249 7.476 -15.686 1.00 45.87 201 HIS D C 1
ATOM 11559 O O . HIS D 1 223 ? 37.280 7.923 -15.158 1.00 44.43 201 HIS D O 1
ATOM 11566 N N . GLU D 1 224 ? 35.038 7.606 -15.136 1.00 42.75 202 GLU D N 1
ATOM 11567 C CA . GLU D 1 224 ? 34.863 8.272 -13.837 1.00 41.20 202 GLU D CA 1
ATOM 11568 C C . GLU D 1 224 ? 35.639 7.577 -12.713 1.00 36.83 202 GLU D C 1
ATOM 11569 O O . GLU D 1 224 ? 36.253 8.238 -11.877 1.00 41.12 202 GLU D O 1
ATOM 11575 N N . VAL D 1 225 ? 35.639 6.245 -12.713 1.00 38.59 203 VAL D N 1
ATOM 11576 C CA . VAL D 1 225 ? 36.481 5.479 -11.776 1.00 39.88 203 VAL D CA 1
ATOM 11577 C C . VAL D 1 225 ? 37.971 5.772 -11.975 1.00 33.46 203 VAL D C 1
ATOM 11578 O O . VAL D 1 225 ? 38.709 5.916 -11.014 1.00 37.62 203 VAL D O 1
ATOM 11582 N N . ALA D 1 226 ? 38.407 5.832 -13.230 1.00 37.39 204 ALA D N 1
ATOM 11583 C CA . ALA D 1 226 ? 39.805 6.169 -13.536 1.00 39.45 204 ALA D CA 1
ATOM 11584 C C . ALA D 1 226 ? 40.142 7.543 -12.961 1.00 38.51 204 ALA D C 1
ATOM 11585 O O . ALA D 1 226 ? 41.252 7.765 -12.471 1.00 39.67 204 ALA D O 1
ATOM 11587 N N . CYS D 1 227 ? 39.174 8.459 -12.996 1.00 35.27 205 CYS D N 1
ATOM 11588 C CA . CYS D 1 227 ? 39.366 9.782 -12.385 1.00 38.64 205 CYS D CA 1
ATOM 11589 C C . CYS D 1 227 ? 39.481 9.706 -10.862 1.00 33.77 205 CYS D C 1
ATOM 11590 O O . CYS D 1 227 ? 40.338 10.368 -10.270 1.00 37.83 205 CYS D O 1
ATOM 11593 N N . ILE D 1 228 ? 38.640 8.887 -10.232 1.00 36.01 206 ILE D N 1
ATOM 11594 C CA . ILE D 1 228 ? 38.737 8.658 -8.785 1.00 34.83 206 ILE D CA 1
ATOM 11595 C C . ILE D 1 228 ? 40.120 8.117 -8.386 1.00 37.59 206 ILE D C 1
ATOM 11596 O O . ILE D 1 228 ? 40.732 8.601 -7.422 1.00 42.95 206 ILE D O 1
ATOM 11601 N N . LYS D 1 229 ? 40.619 7.133 -9.133 1.00 40.18 207 LYS D N 1
ATOM 11602 C CA . LYS D 1 229 ? 41.944 6.562 -8.844 1.00 39.23 207 LYS D CA 1
ATOM 11603 C C . LYS D 1 229 ? 43.028 7.628 -8.949 1.00 36.55 207 LYS D C 1
ATOM 11604 O O . LYS D 1 229 ? 43.946 7.672 -8.122 1.00 45.76 207 LYS D O 1
ATOM 11610 N N . ALA D 1 230 ? 42.913 8.491 -9.961 1.00 37.41 208 ALA D N 1
ATOM 11611 C CA . ALA D 1 230 ? 43.871 9.580 -10.163 1.00 36.35 208 ALA D CA 1
ATOM 11612 C C . ALA D 1 230 ? 43.829 10.613 -9.041 1.00 40.11 208 ALA D C 1
ATOM 11613 O O . ALA D 1 230 ? 44.861 11.185 -8.677 1.00 42.34 208 ALA D O 1
ATOM 11615 N N . LEU D 1 231 ? 42.640 10.846 -8.484 1.00 40.53 209 LEU D N 1
ATOM 11616 C CA . LEU D 1 231 ? 42.499 11.765 -7.351 1.00 33.42 209 LEU D CA 1
ATOM 11617 C C . LEU D 1 231 ? 43.140 11.182 -6.111 1.00 32.95 209 LEU D C 1
ATOM 11618 O O . LEU D 1 231 ? 43.776 11.899 -5.341 1.00 36.90 209 LEU D O 1
ATOM 11623 N N . LYS D 1 232 ? 42.951 9.878 -5.919 1.00 42.35 210 LYS D N 1
ATOM 11624 C CA . LYS D 1 232 ? 43.503 9.152 -4.769 1.00 43.05 210 LYS D CA 1
ATOM 11625 C C . LYS D 1 232 ? 45.030 9.161 -4.778 1.00 43.57 210 LYS D C 1
ATOM 11626 O O . LYS D 1 232 ? 45.672 9.316 -3.730 1.00 46.10 210 LYS D O 1
ATOM 11632 N N . LYS D 1 233 ? 45.603 8.984 -5.964 1.00 46.36 211 LYS D N 1
ATOM 11633 C CA . LYS D 1 233 ? 47.046 8.970 -6.112 1.00 48.98 211 LYS D CA 1
ATOM 11634 C C . LYS D 1 233 ? 47.582 10.366 -5.884 1.00 44.69 211 LYS D C 1
ATOM 11635 O O . LYS D 1 233 ? 48.607 10.548 -5.226 1.00 45.30 211 LYS D O 1
ATOM 11641 N N . ALA D 1 234 ? 46.865 11.356 -6.407 1.00 41.88 212 ALA D N 1
ATOM 11642 C CA . ALA D 1 234 ? 47.308 12.737 -6.300 1.00 38.08 212 ALA D CA 1
ATOM 11643 C C . ALA D 1 234 ? 47.034 13.337 -4.927 1.00 39.74 212 ALA D C 1
ATOM 11644 O O . ALA D 1 234 ? 47.740 14.254 -4.506 1.00 44.91 212 ALA D O 1
ATOM 11646 N N . PHE D 1 235 ? 46.032 12.806 -4.223 1.00 37.52 213 PHE D N 1
ATOM 11647 C CA . PHE D 1 235 ? 45.654 13.330 -2.893 1.00 36.67 213 PHE D CA 1
ATOM 11648 C C . PHE D 1 235 ? 45.499 12.218 -1.871 1.00 43.10 213 PHE D C 1
ATOM 11649 O O . PHE D 1 235 ? 44.375 11.943 -1.411 1.00 39.35 213 PHE D O 1
ATOM 11657 N N . PRO D 1 236 ? 46.625 11.568 -1.509 1.00 44.81 214 PRO D N 1
ATOM 11658 C CA . PRO D 1 236 ? 46.548 10.478 -0.538 1.00 45.28 214 PRO D CA 1
ATOM 11659 C C . PRO D 1 236 ? 46.082 10.980 0.824 1.00 41.43 214 PRO D C 1
ATOM 11660 O O . PRO D 1 236 ? 46.513 12.042 1.278 1.00 40.96 214 PRO D O 1
ATOM 11664 N N . GLY D 1 237 ? 45.204 10.216 1.466 1.00 45.29 215 GLY D N 1
ATOM 11665 C CA . GLY D 1 237 ? 44.675 10.596 2.778 1.00 50.14 215 GLY D CA 1
ATOM 11666 C C . GLY D 1 237 ? 43.445 11.503 2.765 1.00 47.49 215 GLY D C 1
ATOM 11667 O O . GLY D 1 237 ? 42.813 11.696 3.801 1.00 45.96 215 GLY D O 1
ATOM 11668 N N . TYR D 1 238 ? 43.117 12.074 1.607 1.00 43.17 216 TYR D N 1
ATOM 11669 C CA . TYR D 1 238 ? 41.891 12.870 1.457 1.00 42.82 216 TYR D CA 1
ATOM 11670 C C . TYR D 1 238 ? 40.715 11.934 1.238 1.00 36.25 216 TYR D C 1
ATOM 11671 O O . TYR D 1 238 ? 40.701 11.203 0.260 1.00 33.78 216 TYR D O 1
ATOM 11680 N N . PRO D 1 239 ? 39.720 11.955 2.142 1.00 36.62 217 PRO D N 1
ATOM 11681 C CA . PRO D 1 239 ? 38.508 11.176 1.885 1.00 31.93 217 PRO D CA 1
ATOM 11682 C C . PRO D 1 239 ? 37.875 11.560 0.541 1.00 38.64 217 PRO D C 1
ATOM 11683 O O . PRO D 1 239 ? 37.831 12.757 0.191 1.00 33.81 217 PRO D O 1
ATOM 11687 N N . LEU D 1 240 ? 37.403 10.549 -0.197 1.00 35.87 218 LEU D N 1
ATOM 11688 C CA . LEU D 1 240 ? 36.817 10.733 -1.518 1.00 35.00 218 LEU D CA 1
ATOM 11689 C C . LEU D 1 240 ? 35.376 10.235 -1.580 1.00 37.57 218 LEU D C 1
ATOM 11690 O O . LEU D 1 240 ? 35.055 9.187 -1.028 1.00 33.40 218 LEU D O 1
ATOM 11695 N N . ARG D 1 241 ? 34.523 10.981 -2.278 1.00 31.63 219 ARG D N 1
ATOM 11696 C CA . ARG D 1 241 ? 33.111 10.630 -2.420 1.00 31.58 219 ARG D CA 1
ATOM 11697 C C . ARG D 1 241 ? 32.681 10.915 -3.839 1.00 31.86 219 ARG D C 1
ATOM 11698 O O . ARG D 1 241 ? 33.301 11.737 -4.527 1.00 33.19 219 ARG D O 1
ATOM 11706 N N . ILE D 1 242 ? 31.628 10.230 -4.286 1.00 29.74 220 ILE D N 1
ATOM 11707 C CA . ILE D 1 242 ? 31.023 10.520 -5.588 1.00 29.62 220 ILE D CA 1
ATOM 11708 C C . ILE D 1 242 ? 29.500 10.613 -5.493 1.00 29.34 220 ILE D C 1
ATOM 11709 O O . ILE D 1 242 ? 28.884 10.052 -4.587 1.00 34.78 220 ILE D O 1
ATOM 11714 N N . ASP D 1 243 ? 28.902 11.301 -6.450 1.00 27.22 221 ASP D N 1
ATOM 11715 C CA . ASP D 1 243 ? 27.451 11.437 -6.514 1.00 26.96 221 ASP D CA 1
ATOM 11716 C C . ASP D 1 243 ? 27.076 11.276 -7.959 1.00 28.44 221 ASP D C 1
ATOM 11717 O O . ASP D 1 243 ? 27.110 12.249 -8.721 1.00 35.13 221 ASP D O 1
ATOM 11722 N N . PRO D 1 244 ? 26.741 10.037 -8.362 1.00 32.77 222 PRO D N 1
ATOM 11723 C CA . PRO D 1 244 ? 26.274 9.807 -9.718 1.00 29.12 222 PRO D CA 1
ATOM 11724 C C . PRO D 1 244 ? 24.808 10.170 -9.930 1.00 31.13 222 PRO D C 1
ATOM 11725 O O . PRO D 1 244 ? 24.268 9.884 -11.001 1.00 31.65 222 PRO D O 1
ATOM 11729 N N . ASN D 1 245 ? 24.178 10.809 -8.943 1.00 27.27 223 ASN D N 1
ATOM 11730 C CA . ASN D 1 245 ? 22.775 11.242 -9.068 1.00 29.86 223 ASN D CA 1
ATOM 11731 C C . ASN D 1 245 ? 21.820 10.139 -9.546 1.00 30.02 223 ASN D C 1
ATOM 11732 O O . ASN D 1 245 ? 20.962 10.362 -10.401 1.00 32.62 223 ASN D O 1
ATOM 11737 N N . GLY D 1 246 ? 21.988 8.941 -8.989 1.00 36.04 224 GLY D N 1
ATOM 11738 C CA . GLY D 1 246 ? 21.158 7.786 -9.338 1.00 31.54 224 GLY D CA 1
ATOM 11739 C C . GLY D 1 246 ? 21.253 7.346 -10.786 1.00 37.61 224 GLY D C 1
ATOM 11740 O O . GLY D 1 246 ? 20.314 6.763 -11.321 1.00 34.52 224 GLY D O 1
ATOM 11741 N N . ASN D 1 247 ? 22.384 7.613 -11.430 1.00 32.31 225 ASN D N 1
ATOM 11742 C CA . ASN D 1 247 ? 22.491 7.381 -12.871 1.00 36.95 225 ASN D CA 1
ATOM 11743 C C . ASN D 1 247 ? 23.139 6.042 -13.264 1.00 36.38 225 ASN D C 1
ATOM 11744 O O . ASN D 1 247 ? 23.350 5.767 -14.450 1.00 34.65 225 ASN D O 1
ATOM 11749 N N . TRP D 1 248 ? 23.437 5.213 -12.270 1.00 36.22 226 TRP D N 1
ATOM 11750 C CA . TRP D 1 248 ? 23.948 3.873 -12.516 1.00 39.27 226 TRP D CA 1
ATOM 11751 C C . TRP D 1 248 ? 22.900 2.824 -12.189 1.00 45.09 226 TRP D C 1
ATOM 11752 O O . TRP D 1 248 ? 22.242 2.904 -11.153 1.00 47.76 226 TRP D O 1
ATOM 11763 N N . SER D 1 249 ? 22.751 1.833 -13.064 1.00 43.25 227 SER D N 1
ATOM 11764 C CA . SER D 1 249 ? 21.894 0.684 -12.759 1.00 42.45 227 SER D CA 1
ATOM 11765 C C . SER D 1 249 ? 22.508 -0.052 -11.588 1.00 41.01 227 SER D C 1
ATOM 11766 O O . SER D 1 249 ? 23.680 0.176 -11.241 1.00 43.68 227 SER D O 1
ATOM 11769 N N . LEU D 1 250 ? 21.725 -0.936 -10.981 1.00 43.44 228 LEU D N 1
ATOM 11770 C CA . LEU D 1 250 ? 22.217 -1.775 -9.892 1.00 42.06 228 LEU D CA 1
ATOM 11771 C C . LEU D 1 250 ? 23.454 -2.590 -10.298 1.00 42.45 228 LEU D C 1
ATOM 11772 O O . LEU D 1 250 ? 24.452 -2.625 -9.559 1.00 39.98 228 LEU D O 1
ATOM 11777 N N . GLU D 1 251 ? 23.402 -3.215 -11.476 1.00 43.41 229 GLU D N 1
ATOM 11778 C CA . GLU D 1 251 ? 24.546 -3.988 -11.973 1.00 52.06 229 GLU D CA 1
ATOM 11779 C C . GLU D 1 251 ? 25.784 -3.110 -12.236 1.00 47.44 229 GLU D C 1
ATOM 11780 O O . GLU D 1 251 ? 26.902 -3.492 -11.888 1.00 49.78 229 GLU D O 1
ATOM 11786 N N . THR D 1 252 ? 25.577 -1.936 -12.833 1.00 46.07 230 THR D N 1
ATOM 11787 C CA . THR D 1 252 ? 26.668 -0.979 -13.028 1.00 42.00 230 THR D CA 1
ATOM 11788 C C . THR D 1 252 ? 27.283 -0.550 -11.693 1.00 45.26 230 THR D C 1
ATOM 11789 O O . THR D 1 252 ? 28.519 -0.573 -11.525 1.00 43.00 230 THR D O 1
ATOM 11793 N N . SER D 1 253 ? 26.418 -0.211 -10.737 1.00 38.97 231 SER D N 1
ATOM 11794 C CA . SER D 1 253 ? 26.866 0.146 -9.389 1.00 40.64 231 SER D CA 1
ATOM 11795 C C . SER D 1 253 ? 27.735 -0.944 -8.788 1.00 42.92 231 SER D C 1
ATOM 11796 O O . SER D 1 253 ? 28.808 -0.660 -8.237 1.00 45.00 231 SER D O 1
ATOM 11799 N N . ILE D 1 254 ? 27.280 -2.192 -8.915 1.00 45.34 232 ILE D N 1
ATOM 11800 C CA . ILE D 1 254 ? 28.025 -3.347 -8.400 1.00 43.65 232 ILE D CA 1
ATOM 11801 C C . ILE D 1 254 ? 29.384 -3.527 -9.096 1.00 37.44 232 ILE D C 1
ATOM 11802 O O . ILE D 1 254 ? 30.407 -3.675 -8.430 1.00 42.33 232 ILE D O 1
ATOM 11807 N N . ARG D 1 255 ? 29.402 -3.481 -10.424 1.00 42.12 233 ARG D N 1
ATOM 11808 C CA . ARG D 1 255 ? 30.669 -3.599 -11.153 1.00 46.19 233 ARG D CA 1
ATOM 11809 C C . ARG D 1 255 ? 31.642 -2.469 -10.801 1.00 45.45 233 ARG D C 1
ATOM 11810 O O . ARG D 1 255 ? 32.842 -2.708 -10.644 1.00 49.12 233 ARG D O 1
ATOM 11818 N N . MET D 1 256 ? 31.125 -1.245 -10.673 1.00 49.77 234 MET D N 1
ATOM 11819 C CA . MET D 1 256 ? 31.967 -0.088 -10.307 1.00 48.19 234 MET D CA 1
ATOM 11820 C C . MET D 1 256 ? 32.513 -0.195 -8.896 1.00 42.24 234 MET D C 1
ATOM 11821 O O . MET D 1 256 ? 33.674 0.149 -8.642 1.00 44.68 234 MET D O 1
ATOM 11826 N N . ALA D 1 257 ? 31.684 -0.684 -7.981 1.00 38.05 235 ALA D N 1
ATOM 11827 C CA . ALA D 1 257 ? 32.138 -0.922 -6.614 1.00 43.91 235 ALA D CA 1
ATOM 11828 C C . ALA D 1 257 ? 33.310 -1.908 -6.598 1.00 49.12 235 ALA D C 1
ATOM 11829 O O . ALA D 1 257 ? 34.278 -1.722 -5.856 1.00 44.07 235 ALA D O 1
ATOM 11831 N N . GLU D 1 258 ? 33.206 -2.948 -7.424 1.00 51.14 236 GLU D N 1
ATOM 11832 C CA A GLU D 1 258 ? 34.280 -3.931 -7.552 0.50 51.96 236 GLU D CA 1
ATOM 11833 C CA B GLU D 1 258 ? 34.265 -3.942 -7.581 0.50 52.59 236 GLU D CA 1
ATOM 11834 C C . GLU D 1 258 ? 35.576 -3.269 -8.005 1.00 49.69 236 GLU D C 1
ATOM 11835 O O . GLU D 1 258 ? 36.631 -3.518 -7.418 1.00 46.03 236 GLU D O 1
ATOM 11846 N N . LEU D 1 259 ? 35.494 -2.401 -9.017 1.00 45.04 237 LEU D N 1
ATOM 11847 C CA . LEU D 1 259 ? 36.681 -1.675 -9.502 1.00 47.57 237 LEU D CA 1
ATOM 11848 C C . LEU D 1 259 ? 37.254 -0.690 -8.480 1.00 50.18 237 LEU D C 1
ATOM 11849 O O . LEU D 1 259 ? 38.470 -0.465 -8.443 1.00 46.55 237 LEU D O 1
ATOM 11854 N N . LEU D 1 260 ? 36.385 -0.107 -7.653 1.00 46.55 238 LEU D N 1
ATOM 11855 C CA . LEU D 1 260 ? 36.815 0.942 -6.717 1.00 47.93 238 LEU D CA 1
ATOM 11856 C C . LEU D 1 260 ? 37.495 0.410 -5.464 1.00 50.79 238 LEU D C 1
ATOM 11857 O O . LEU D 1 260 ? 38.348 1.086 -4.880 1.00 48.80 238 LEU D O 1
ATOM 11862 N N . GLY D 1 261 ? 37.128 -0.801 -5.050 1.00 48.22 239 GLY D N 1
ATOM 11863 C CA . GLY D 1 261 ? 37.667 -1.365 -3.815 1.00 41.49 239 GLY D CA 1
ATOM 11864 C C . GLY D 1 261 ? 37.235 -0.504 -2.647 1.00 45.21 239 GLY D C 1
ATOM 11865 O O . GLY D 1 261 ? 36.044 -0.236 -2.480 1.00 44.77 239 GLY D O 1
ATOM 11866 N N . ASP D 1 262 ? 38.206 -0.049 -1.862 1.00 47.79 240 ASP D N 1
ATOM 11867 C CA . ASP D 1 262 ? 37.950 0.835 -0.725 1.00 58.75 240 ASP D CA 1
ATOM 11868 C C . ASP D 1 262 ? 38.436 2.277 -0.971 1.00 55.23 240 ASP D C 1
ATOM 11869 O O . ASP D 1 262 ? 38.802 2.997 -0.032 1.00 45.30 240 ASP D O 1
ATOM 11874 N N . ASP D 1 263 ? 38.435 2.693 -2.236 1.00 50.51 241 ASP D N 1
ATOM 11875 C CA . ASP D 1 263 ? 38.868 4.046 -2.595 1.00 54.02 241 ASP D CA 1
ATOM 11876 C C . ASP D 1 263 ? 37.981 5.148 -2.014 1.00 48.09 241 ASP D C 1
ATOM 11877 O O . ASP D 1 263 ? 38.466 6.235 -1.710 1.00 48.38 241 ASP D O 1
ATOM 11882 N N . LEU D 1 264 ? 36.688 4.866 -1.880 1.00 45.25 242 LEU D N 1
ATOM 11883 C CA . LEU D 1 264 ? 35.723 5.883 -1.486 1.00 41.90 242 LEU D CA 1
ATOM 11884 C C . LEU D 1 264 ? 35.298 5.749 -0.049 1.00 40.45 242 LEU D C 1
ATOM 11885 O O . LEU D 1 264 ? 35.154 4.648 0.467 1.00 44.95 242 LEU D O 1
ATOM 11890 N N . GLN D 1 265 ? 35.074 6.888 0.590 1.00 39.44 243 GLN D N 1
ATOM 11891 C CA . GLN D 1 265 ? 34.547 6.905 1.937 1.00 36.60 243 GLN D CA 1
ATOM 11892 C C . GLN D 1 265 ? 33.044 6.603 1.934 1.00 37.53 243 GLN D C 1
ATOM 11893 O O . GLN D 1 265 ? 32.549 5.865 2.784 1.00 40.97 243 GLN D O 1
ATOM 11899 N N . TYR D 1 266 ? 32.319 7.184 0.980 1.00 37.34 244 TYR D N 1
ATOM 11900 C CA . TYR D 1 266 ? 30.923 6.800 0.757 1.00 35.01 244 TYR D CA 1
ATOM 11901 C C . TYR D 1 266 ? 30.477 7.027 -0.664 1.00 35.74 244 TYR D C 1
ATOM 11902 O O . TYR D 1 266 ? 31.133 7.733 -1.419 1.00 33.55 244 TYR D O 1
ATOM 11911 N N . TYR D 1 267 ? 29.349 6.417 -1.010 1.00 37.91 245 TYR D N 1
ATOM 11912 C CA . TYR D 1 267 ? 28.745 6.579 -2.311 1.00 34.64 245 TYR D CA 1
ATOM 11913 C C . TYR D 1 267 ? 27.419 7.311 -2.121 1.00 41.46 245 TYR D C 1
ATOM 11914 O O . TYR D 1 267 ? 26.566 6.861 -1.355 1.00 37.68 245 TYR D O 1
ATOM 11923 N N . GLU D 1 268 ? 27.242 8.426 -2.820 1.00 36.53 246 GLU D N 1
ATOM 11924 C CA . GLU D 1 268 ? 26.004 9.193 -2.723 1.00 32.08 246 GLU D CA 1
ATOM 11925 C C . GLU D 1 268 ? 25.092 8.926 -3.917 1.00 32.02 246 GLU D C 1
ATOM 11926 O O . GLU D 1 268 ? 25.444 9.234 -5.056 1.00 28.59 246 GLU D O 1
ATOM 11932 N N . ASP D 1 269 ? 23.920 8.354 -3.655 1.00 32.19 247 ASP D N 1
ATOM 11933 C CA . ASP D 1 269 ? 22.966 8.056 -4.727 1.00 28.93 247 ASP D CA 1
ATOM 11934 C C . ASP D 1 269 ? 23.563 7.410 -5.994 1.00 33.84 247 ASP D C 1
ATOM 11935 O O . ASP D 1 269 ? 23.435 7.957 -7.101 1.00 36.69 247 ASP D O 1
ATOM 11940 N N . PRO D 1 270 ? 24.212 6.242 -5.854 1.00 34.63 248 PRO D N 1
ATOM 11941 C CA . PRO D 1 270 ? 24.762 5.634 -7.082 1.00 36.88 248 PRO D CA 1
ATOM 11942 C C . PRO D 1 270 ? 23.689 5.093 -8.020 1.00 38.38 248 PRO D C 1
ATOM 11943 O O . PRO D 1 270 ? 23.857 5.136 -9.241 1.00 38.37 248 PRO D O 1
ATOM 11947 N N . THR D 1 271 ? 22.581 4.636 -7.441 1.00 37.75 249 THR D N 1
ATOM 11948 C CA . THR D 1 271 ? 21.553 3.895 -8.158 1.00 34.60 249 THR D CA 1
ATOM 11949 C C . THR D 1 271 ? 20.179 4.386 -7.693 1.00 31.61 249 THR D C 1
ATOM 11950 O O . THR D 1 271 ? 20.025 4.773 -6.548 1.00 40.12 249 THR D O 1
ATOM 11954 N N . PRO D 1 272 ? 19.176 4.389 -8.575 1.00 35.61 250 PRO D N 1
ATOM 11955 C CA . PRO D 1 272 ? 17.933 5.064 -8.179 1.00 38.31 250 PRO D CA 1
ATOM 11956 C C . PRO D 1 272 ? 17.003 4.291 -7.228 1.00 38.94 250 PRO D C 1
ATOM 11957 O O . PRO D 1 272 ? 17.029 3.065 -7.187 1.00 38.88 250 PRO D O 1
ATOM 11961 N N . GLY D 1 273 ? 16.206 5.040 -6.466 1.00 41.62 251 GLY D N 1
ATOM 11962 C CA . GLY D 1 273 ? 15.112 4.500 -5.651 1.00 38.08 251 GLY D CA 1
ATOM 11963 C C . GLY D 1 273 ? 15.516 3.873 -4.333 1.00 36.85 251 GLY D C 1
ATOM 11964 O O . GLY D 1 273 ? 16.615 3.319 -4.190 1.00 39.23 251 GLY D O 1
ATOM 11965 N N . LEU D 1 274 ? 14.605 3.946 -3.369 1.00 37.24 252 LEU D N 1
ATOM 11966 C CA . LEU D 1 274 ? 14.769 3.277 -2.079 1.00 41.93 252 LEU D CA 1
ATOM 11967 C C . LEU D 1 274 ? 15.111 1.799 -2.187 1.00 40.59 252 LEU D C 1
ATOM 11968 O O . LEU D 1 274 ? 15.967 1.293 -1.445 1.00 39.96 252 LEU D O 1
ATOM 11973 N N . GLU D 1 275 ? 14.442 1.112 -3.110 1.00 40.82 253 GLU D N 1
ATOM 11974 C CA . GLU D 1 275 ? 14.608 -0.335 -3.276 1.00 49.04 253 GLU D CA 1
ATOM 11975 C C . GLU D 1 275 ? 15.992 -0.668 -3.819 1.00 41.30 253 GLU D C 1
ATOM 11976 O O . GLU D 1 275 ? 16.691 -1.498 -3.252 1.00 43.10 253 GLU D O 1
ATOM 11982 N N . GLY D 1 276 ? 16.389 -0.009 -4.907 1.00 37.81 254 GLY D N 1
ATOM 11983 C CA . GLY D 1 276 ? 17.707 -0.244 -5.496 1.00 39.38 254 GLY D CA 1
ATOM 11984 C C . GLY D 1 276 ? 18.855 0.057 -4.542 1.00 41.16 254 GLY D C 1
ATOM 11985 O O . GLY D 1 276 ? 19.830 -0.692 -4.469 1.00 41.01 254 GLY D O 1
ATOM 11986 N N . MET D 1 277 ? 18.738 1.170 -3.818 1.00 44.15 255 MET D N 1
ATOM 11987 C CA . MET D 1 277 ? 19.744 1.580 -2.842 1.00 37.91 255 MET D CA 1
ATOM 11988 C C . MET D 1 277 ? 19.830 0.548 -1.716 1.00 37.41 255 MET D C 1
ATOM 11989 O O . MET D 1 277 ? 20.927 0.141 -1.315 1.00 37.69 255 MET D O 1
ATOM 11994 N N . ALA D 1 278 ? 18.664 0.123 -1.223 1.00 38.04 256 ALA D N 1
ATOM 11995 C CA . ALA D 1 278 ? 18.573 -0.937 -0.203 1.00 42.04 256 ALA D CA 1
ATOM 11996 C C . ALA D 1 278 ? 19.252 -2.217 -0.673 1.00 39.22 256 ALA D C 1
ATOM 11997 O O . ALA D 1 278 ? 20.058 -2.808 0.053 1.00 38.77 256 ALA D O 1
ATOM 11999 N N . GLU D 1 279 ? 18.932 -2.610 -1.906 1.00 41.62 257 GLU D N 1
ATOM 12000 C CA . GLU D 1 279 ? 19.472 -3.817 -2.525 1.00 47.13 257 GLU D CA 1
ATOM 12001 C C . GLU D 1 279 ? 20.975 -3.696 -2.752 1.00 45.14 257 GLU D C 1
ATOM 12002 O O . GLU D 1 279 ? 21.726 -4.631 -2.473 1.00 46.02 257 GLU D O 1
ATOM 12008 N N . LEU D 1 280 ? 21.419 -2.536 -3.229 1.00 43.50 258 LEU D N 1
ATOM 12009 C CA . LEU D 1 280 ? 22.854 -2.303 -3.402 1.00 40.32 258 LEU D CA 1
ATOM 12010 C C . LEU D 1 280 ? 23.600 -2.400 -2.077 1.00 43.21 258 LEU D C 1
ATOM 12011 O O . LEU D 1 280 ? 24.696 -2.972 -2.014 1.00 44.37 258 LEU D O 1
ATOM 12016 N N . HIS D 1 281 ? 23.021 -1.847 -1.014 1.00 41.70 259 HIS D N 1
ATOM 12017 C CA . HIS D 1 281 ? 23.695 -1.935 0.278 1.00 38.11 259 HIS D CA 1
ATOM 12018 C C . HIS D 1 281 ? 23.799 -3.386 0.776 1.00 43.26 259 HIS D C 1
ATOM 12019 O O . HIS D 1 281 ? 24.879 -3.802 1.202 1.00 40.53 259 HIS D O 1
ATOM 12026 N N . LYS D 1 282 ? 22.692 -4.139 0.710 1.00 42.17 260 LYS D N 1
ATOM 12027 C CA A LYS D 1 282 ? 22.682 -5.543 1.153 0.50 48.32 260 LYS D CA 1
ATOM 12028 C CA B LYS D 1 282 ? 22.673 -5.550 1.139 0.50 48.91 260 LYS D CA 1
ATOM 12029 C C . LYS D 1 282 ? 23.775 -6.357 0.452 1.00 48.29 260 LYS D C 1
ATOM 12030 O O . LYS D 1 282 ? 24.524 -7.085 1.102 1.00 49.51 260 LYS D O 1
ATOM 12041 N N . ARG D 1 283 ? 23.857 -6.214 -0.871 1.00 49.30 261 ARG D N 1
ATOM 12042 C CA . ARG D 1 283 ? 24.823 -6.926 -1.711 1.00 49.44 261 ARG D CA 1
ATOM 12043 C C . ARG D 1 283 ? 26.288 -6.587 -1.447 1.00 53.19 261 ARG D C 1
ATOM 12044 O O . ARG D 1 283 ? 27.162 -7.442 -1.590 1.00 50.52 261 ARG D O 1
ATOM 12052 N N . THR D 1 284 ? 26.561 -5.342 -1.071 1.00 52.47 262 THR D N 1
ATOM 12053 C CA . THR D 1 284 ? 27.940 -4.852 -1.023 1.00 44.66 262 THR D CA 1
ATOM 12054 C C . THR D 1 284 ? 28.386 -4.441 0.374 1.00 49.05 262 THR D C 1
ATOM 12055 O O . THR D 1 284 ? 29.585 -4.452 0.675 1.00 39.67 262 THR D O 1
ATOM 12059 N N . GLY D 1 285 ? 27.425 -4.055 1.213 1.00 44.88 263 GLY D N 1
ATOM 12060 C CA . GLY D 1 285 ? 27.735 -3.521 2.535 1.00 52.31 263 GLY D CA 1
ATOM 12061 C C . GLY D 1 285 ? 28.340 -2.120 2.527 1.00 51.47 263 GLY D C 1
ATOM 12062 O O . GLY D 1 285 ? 28.782 -1.628 3.565 1.00 46.61 263 GLY D O 1
ATOM 12063 N N . LEU D 1 286 ? 28.364 -1.473 1.364 1.00 48.28 264 LEU D N 1
ATOM 12064 C CA . LEU D 1 286 ? 28.897 -0.107 1.256 1.00 53.12 264 LEU D CA 1
ATOM 12065 C C . LEU D 1 286 ? 28.002 0.928 1.948 1.00 42.91 264 LEU D C 1
ATOM 12066 O O . LEU D 1 286 ? 26.776 0.798 1.921 1.00 42.88 264 LEU D O 1
ATOM 12071 N N . PRO D 1 287 ? 28.619 1.935 2.593 1.00 40.49 265 PRO D N 1
ATOM 12072 C CA . PRO D 1 287 ? 27.876 3.042 3.211 1.00 41.69 265 PRO D CA 1
ATOM 12073 C C . PRO D 1 287 ? 27.311 3.968 2.135 1.00 43.71 265 PRO D C 1
ATOM 12074 O O . PRO D 1 287 ? 28.072 4.565 1.360 1.00 36.27 265 PRO D O 1
ATOM 12078 N N . LEU D 1 288 ? 25.984 4.048 2.069 1.00 32.27 266 LEU D N 1
ATOM 12079 C CA . LEU D 1 288 ? 25.339 4.807 1.026 1.00 32.59 266 LEU D CA 1
ATOM 12080 C C . LEU D 1 288 ? 24.733 6.078 1.576 1.00 37.05 266 LEU D C 1
ATOM 12081 O O . LEU D 1 288 ? 24.004 6.045 2.572 1.00 36.81 266 LEU D O 1
ATOM 12086 N N . ALA D 1 289 ? 25.030 7.191 0.904 1.00 33.84 267 ALA D N 1
ATOM 12087 C CA . ALA D 1 289 ? 24.476 8.483 1.253 1.00 31.21 267 ALA D CA 1
ATOM 12088 C C . ALA D 1 289 ? 23.420 8.855 0.241 1.00 33.06 267 ALA D C 1
ATOM 12089 O O . ALA D 1 289 ? 23.408 8.318 -0.870 1.00 28.51 267 ALA D O 1
ATOM 12091 N N . THR D 1 290 ? 22.539 9.782 0.618 1.00 29.89 268 THR D N 1
ATOM 12092 C CA . THR D 1 290 ? 21.539 10.279 -0.315 1.00 28.36 268 THR D CA 1
ATOM 12093 C C . THR D 1 290 ? 21.125 11.739 -0.094 1.00 26.13 268 THR D C 1
ATOM 12094 O O . THR D 1 290 ? 21.058 12.212 1.035 1.00 27.53 268 THR D O 1
ATOM 12098 N N . ASN D 1 291 ? 20.834 12.437 -1.182 1.00 27.96 269 ASN D N 1
ATOM 12099 C CA . ASN D 1 291 ? 19.863 13.530 -1.124 1.00 32.78 269 ASN D CA 1
ATOM 12100 C C . ASN D 1 291 ? 18.850 13.434 -2.247 1.00 31.70 269 ASN D C 1
ATOM 12101 O O . ASN D 1 291 ? 18.394 14.448 -2.777 1.00 33.51 269 ASN D O 1
ATOM 12106 N N . MET D 1 292 ? 18.513 12.197 -2.613 1.00 33.37 270 MET D N 1
ATOM 12107 C CA . MET D 1 292 ? 17.498 11.943 -3.635 1.00 32.66 270 MET D CA 1
ATOM 12108 C C . MET D 1 292 ? 16.374 11.049 -3.131 1.00 34.19 270 MET D C 1
ATOM 12109 O O . MET D 1 292 ? 15.241 11.224 -3.538 1.00 36.98 270 MET D O 1
ATOM 12114 N N . VAL D 1 293 ? 16.678 10.087 -2.265 1.00 34.24 271 VAL D N 1
ATOM 12115 C CA . VAL D 1 293 ? 15.637 9.147 -1.819 1.00 37.22 271 VAL D CA 1
ATOM 12116 C C . VAL D 1 293 ? 15.129 9.473 -0.418 1.00 40.01 271 VAL D C 1
ATOM 12117 O O . VAL D 1 293 ? 14.055 9.009 -0.016 1.00 35.78 271 VAL D O 1
ATOM 12121 N N . VAL D 1 294 ? 15.903 10.274 0.318 1.00 30.19 272 VAL D N 1
ATOM 12122 C CA . VAL D 1 294 ? 15.441 10.827 1.583 1.00 32.28 272 VAL D CA 1
ATOM 12123 C C . VAL D 1 294 ? 15.599 12.331 1.520 1.00 35.25 272 VAL D C 1
ATOM 12124 O O . VAL D 1 294 ? 16.717 12.855 1.646 1.00 33.01 272 VAL D O 1
ATOM 12128 N N . THR D 1 295 ? 14.471 13.006 1.308 1.00 33.15 273 THR D N 1
ATOM 12129 C CA . THR D 1 295 ? 14.425 14.452 1.097 1.00 30.57 273 THR D CA 1
ATOM 12130 C C . THR D 1 295 ? 13.289 15.108 1.871 1.00 31.60 273 THR D C 1
ATOM 12131 O O . THR D 1 295 ? 13.142 16.327 1.838 1.00 29.67 273 THR D O 1
ATOM 12135 N N . ASP D 1 296 ? 12.484 14.293 2.551 1.00 30.08 274 ASP D N 1
ATOM 12136 C CA . ASP D 1 296 ? 11.500 14.779 3.513 1.00 31.10 274 ASP D CA 1
ATOM 12137 C C . ASP D 1 296 ? 11.305 13.704 4.585 1.00 31.98 274 ASP D C 1
ATOM 12138 O O . ASP D 1 296 ? 11.875 12.614 4.479 1.00 32.84 274 ASP D O 1
ATOM 12143 N N . PHE D 1 297 ? 10.518 14.015 5.613 1.00 31.03 275 PHE D N 1
ATOM 12144 C CA . PHE D 1 297 ? 10.358 13.122 6.768 1.00 30.77 275 PHE D CA 1
ATOM 12145 C C . PHE D 1 297 ? 9.604 11.817 6.464 1.00 32.15 275 PHE D C 1
ATOM 12146 O O . PHE D 1 297 ? 9.911 10.777 7.050 1.00 35.25 275 PHE D O 1
ATOM 12154 N N . ASP D 1 298 ? 8.670 11.867 5.517 1.00 34.08 276 ASP D N 1
ATOM 12155 C CA . ASP D 1 298 ? 7.977 10.666 5.022 1.00 39.33 276 ASP D CA 1
ATOM 12156 C C . ASP D 1 298 ? 8.928 9.675 4.390 1.00 36.91 276 ASP D C 1
ATOM 12157 O O . ASP D 1 298 ? 8.838 8.472 4.647 1.00 32.66 276 ASP D O 1
ATOM 12162 N N . GLU D 1 299 ? 9.830 10.196 3.558 1.00 35.01 277 GLU D N 1
ATOM 12163 C CA . GLU D 1 299 ? 10.817 9.385 2.878 1.00 34.66 277 GLU D CA 1
ATOM 12164 C C . GLU D 1 299 ? 11.767 8.784 3.891 1.00 32.97 277 GLU D C 1
ATOM 12165 O O . GLU D 1 299 ? 12.192 7.645 3.747 1.00 40.23 277 GLU D O 1
ATOM 12171 N N . PHE D 1 300 ? 12.094 9.563 4.917 1.00 35.46 278 PHE D N 1
ATOM 12172 C CA . PHE D 1 300 ? 12.917 9.089 6.018 1.00 32.15 278 PHE D CA 1
ATOM 12173 C C . PHE D 1 300 ? 12.282 7.855 6.693 1.00 35.82 278 PHE D C 1
ATOM 12174 O O . PHE D 1 300 ? 12.969 6.866 6.978 1.00 30.44 278 PHE D O 1
ATOM 12182 N N . ARG D 1 301 ? 10.979 7.940 6.968 1.00 35.48 279 ARG D N 1
ATOM 12183 C CA . ARG D 1 301 ? 10.247 6.838 7.570 1.00 39.28 279 ARG D CA 1
ATOM 12184 C C . ARG D 1 301 ? 10.372 5.579 6.689 1.00 34.39 279 ARG D C 1
ATOM 12185 O O . ARG D 1 301 ? 10.670 4.494 7.186 1.00 35.66 279 ARG D O 1
ATOM 12193 N N . ARG D 1 302 ? 10.182 5.747 5.386 1.00 34.21 280 ARG D N 1
ATOM 12194 C CA . ARG D 1 302 ? 10.252 4.631 4.451 1.00 39.07 280 ARG D CA 1
ATOM 12195 C C . ARG D 1 302 ? 11.652 4.067 4.277 1.00 42.55 280 ARG D C 1
ATOM 12196 O O . ARG D 1 302 ? 11.814 2.862 4.114 1.00 44.68 280 ARG D O 1
ATOM 12204 N N . SER D 1 303 ? 12.661 4.932 4.330 1.00 40.08 281 SER D N 1
ATOM 12205 C CA . SER D 1 303 ? 14.038 4.480 4.202 1.00 35.00 281 SER D CA 1
ATOM 12206 C C . SER D 1 303 ? 14.457 3.649 5.403 1.00 32.74 281 SER D C 1
ATOM 12207 O O . SER D 1 303 ? 15.153 2.649 5.262 1.00 36.88 281 SER D O 1
ATOM 12210 N N . VAL D 1 304 ? 14.045 4.080 6.587 1.00 33.74 282 VAL D N 1
ATOM 12211 C CA . VAL D 1 304 ? 14.302 3.318 7.808 1.00 43.07 282 VAL D CA 1
ATOM 12212 C C . VAL D 1 304 ? 13.633 1.936 7.748 1.00 37.14 282 VAL D C 1
ATOM 12213 O O . VAL D 1 304 ? 14.231 0.948 8.143 1.00 46.14 282 VAL D O 1
ATOM 12217 N N . ALA D 1 305 ? 12.407 1.874 7.238 1.00 41.69 283 ALA D N 1
ATOM 12218 C CA . ALA D 1 305 ? 11.717 0.591 7.070 1.00 51.54 283 ALA D CA 1
ATOM 12219 C C . ALA D 1 305 ? 12.518 -0.385 6.191 1.00 54.05 283 ALA D C 1
ATOM 12220 O O . ALA D 1 305 ? 12.617 -1.565 6.516 1.00 52.37 283 ALA D O 1
ATOM 12222 N N . GLN D 1 306 ? 13.117 0.125 5.110 1.00 54.65 284 GLN D N 1
ATOM 12223 C CA . GLN D 1 306 ? 13.864 -0.705 4.152 1.00 43.49 284 GLN D CA 1
ATOM 12224 C C . GLN D 1 306 ? 15.376 -0.777 4.364 1.00 47.16 284 GLN D C 1
ATOM 12225 O O . GLN D 1 306 ? 16.050 -1.526 3.665 1.00 47.59 284 GLN D O 1
ATOM 12231 N N . ASN D 1 307 ? 15.908 0.003 5.303 1.00 45.99 285 ASN D N 1
ATOM 12232 C CA . ASN D 1 307 ? 17.357 0.219 5.429 1.00 45.61 285 ASN D CA 1
ATOM 12233 C C . ASN D 1 307 ? 18.036 0.680 4.119 1.00 40.93 285 ASN D C 1
ATOM 12234 O O . ASN D 1 307 ? 19.126 0.216 3.761 1.00 41.22 285 ASN D O 1
ATOM 12239 N N . SER D 1 308 ? 17.390 1.593 3.405 1.00 37.43 286 SER D N 1
ATOM 12240 C CA . SER D 1 308 ? 17.877 2.001 2.079 1.00 39.00 286 SER D CA 1
ATOM 12241 C C . SER D 1 308 ? 19.211 2.750 2.097 1.00 41.48 286 SER D C 1
ATOM 12242 O O . SER D 1 308 ? 20.039 2.566 1.202 1.00 37.78 286 SER D O 1
ATOM 12245 N N . VAL D 1 309 ? 19.417 3.596 3.107 1.00 39.12 287 VAL D N 1
ATOM 12246 C CA . VAL D 1 309 ? 20.612 4.454 3.150 1.00 34.19 287 VAL D CA 1
ATOM 12247 C C . VAL D 1 309 ? 21.237 4.497 4.528 1.00 32.99 287 VAL D C 1
ATOM 12248 O O . VAL D 1 309 ? 20.548 4.304 5.538 1.00 36.98 287 VAL D O 1
ATOM 12252 N N . GLN D 1 310 ? 22.544 4.751 4.573 1.00 31.01 288 GLN D N 1
ATOM 12253 C CA . GLN D 1 310 ? 23.253 4.818 5.840 1.00 31.93 288 GLN D CA 1
ATOM 12254 C C . GLN D 1 310 ? 23.618 6.252 6.244 1.00 34.24 288 GLN D C 1
ATOM 12255 O O . GLN D 1 310 ? 23.993 6.495 7.383 1.00 39.14 288 GLN D O 1
ATOM 12261 N N . ILE D 1 311 ? 23.528 7.188 5.295 1.00 33.06 289 ILE D N 1
ATOM 12262 C CA . ILE D 1 311 ? 23.892 8.590 5.517 1.00 30.71 289 ILE D CA 1
ATOM 12263 C C . ILE D 1 311 ? 22.866 9.479 4.824 1.00 27.83 289 ILE D C 1
ATOM 12264 O O . ILE D 1 311 ? 22.577 9.287 3.647 1.00 28.05 289 ILE D O 1
ATOM 12269 N N . VAL D 1 312 ? 22.314 10.438 5.563 1.00 29.62 290 VAL D N 1
ATOM 12270 C CA . VAL D 1 312 ? 21.385 11.406 4.979 1.00 28.24 290 VAL D CA 1
ATOM 12271 C C . VAL D 1 312 ? 22.076 12.755 4.827 1.00 28.14 290 VAL D C 1
ATOM 12272 O O . VAL D 1 312 ? 22.631 13.289 5.786 1.00 29.63 290 VAL D O 1
ATOM 12276 N N . LEU D 1 313 ? 22.021 13.306 3.623 1.00 27.36 291 LEU D N 1
ATOM 12277 C CA . LEU D 1 313 ? 22.586 14.613 3.384 1.00 32.68 291 LEU D CA 1
ATOM 12278 C C . LEU D 1 313 ? 21.465 15.638 3.454 1.00 30.79 291 LEU D C 1
ATOM 12279 O O . LEU D 1 313 ? 20.657 15.753 2.536 1.00 29.97 291 LEU D O 1
ATOM 12284 N N . ALA D 1 314 ? 21.433 16.366 4.564 1.00 30.61 292 ALA D N 1
ATOM 12285 C CA . ALA D 1 314 ? 20.432 17.390 4.826 1.00 30.75 292 ALA D CA 1
ATOM 12286 C C . ALA D 1 314 ? 20.746 18.677 4.072 1.00 34.95 292 ALA D C 1
ATOM 12287 O O . ALA D 1 314 ? 21.915 19.022 3.855 1.00 32.58 292 ALA D O 1
ATOM 12289 N N . ASP D 1 315 ? 19.690 19.391 3.694 1.00 30.99 293 ASP D N 1
ATOM 12290 C CA . ASP D 1 315 ? 19.792 20.670 3.011 1.00 28.15 293 ASP D CA 1
ATOM 12291 C C . ASP D 1 315 ? 18.672 21.543 3.580 1.00 32.38 293 ASP D C 1
ATOM 12292 O O . ASP D 1 315 ? 17.476 21.254 3.391 1.00 25.38 293 ASP D O 1
ATOM 12297 N N . HIS D 1 316 ? 19.045 22.585 4.309 1.00 27.58 294 HIS D N 1
ATOM 12298 C CA . HIS D 1 316 ? 18.042 23.377 5.025 1.00 32.33 294 HIS D CA 1
ATOM 12299 C C . HIS D 1 316 ? 17.044 24.082 4.095 1.00 30.41 294 HIS D C 1
ATOM 12300 O O . HIS D 1 316 ? 15.974 24.517 4.527 1.00 30.40 294 HIS D O 1
ATOM 12307 N N . HIS D 1 317 ? 17.400 24.227 2.827 1.00 28.09 295 HIS D N 1
ATOM 12308 C CA . HIS D 1 317 ? 16.522 24.937 1.900 1.00 31.76 295 HIS D CA 1
ATOM 12309 C C . HIS D 1 317 ? 15.228 24.184 1.602 1.00 32.65 295 HIS D C 1
ATOM 12310 O O . HIS D 1 317 ? 14.168 24.791 1.482 1.00 36.44 295 HIS D O 1
ATOM 12317 N N . TYR D 1 318 ? 15.318 22.870 1.443 1.00 32.96 296 TYR D N 1
ATOM 12318 C CA . TYR D 1 318 ? 14.137 22.102 1.098 1.00 30.36 296 TYR D CA 1
ATOM 12319 C C . TYR D 1 318 ? 13.649 21.210 2.242 1.00 30.81 296 TYR D C 1
ATOM 12320 O O . TYR D 1 318 ? 12.576 20.633 2.146 1.00 31.13 296 TYR D O 1
ATOM 12329 N N . TRP D 1 319 ? 14.418 21.106 3.327 1.00 30.26 297 TRP D N 1
ATOM 12330 C CA . TRP D 1 319 ? 13.947 20.346 4.494 1.00 27.52 297 TRP D CA 1
ATOM 12331 C C . TRP D 1 319 ? 13.083 21.167 5.453 1.00 29.02 297 TRP D C 1
ATOM 12332 O O . TRP D 1 319 ? 12.592 20.637 6.448 1.00 32.12 297 TRP D O 1
ATOM 12343 N N . GLY D 1 320 ? 12.926 22.461 5.174 1.00 28.72 298 GLY D N 1
ATOM 12344 C CA . GLY D 1 320 ? 12.047 23.311 5.958 1.00 26.73 298 GLY D CA 1
ATOM 12345 C C . GLY D 1 320 ? 12.713 24.239 6.950 1.00 30.78 298 GLY D C 1
ATOM 12346 O O . GLY D 1 320 ? 12.059 24.724 7.870 1.00 34.95 298 GLY D O 1
ATOM 12347 N N . GLY D 1 321 ? 14.009 24.487 6.780 1.00 31.14 299 GLY D N 1
ATOM 12348 C CA . GLY D 1 321 ? 14.699 25.472 7.606 1.00 26.84 299 GLY D CA 1
ATOM 12349 C C . GLY D 1 321 ? 15.688 24.894 8.589 1.00 30.11 299 GLY D C 1
ATOM 12350 O O . GLY D 1 321 ? 15.996 23.702 8.563 1.00 30.00 299 GLY D O 1
ATOM 12351 N N . LEU D 1 322 ? 16.165 25.752 9.479 1.00 31.68 300 LEU D N 1
ATOM 12352 C CA . LEU D 1 322 ? 17.256 25.402 10.360 1.00 33.79 300 LEU D CA 1
ATOM 12353 C C . LEU D 1 322 ? 16.809 24.538 11.529 1.00 30.73 300 LEU D C 1
ATOM 12354 O O . LEU D 1 322 ? 17.513 23.616 11.904 1.00 30.84 300 LEU D O 1
ATOM 12359 N N . ARG D 1 323 ? 15.645 24.826 12.097 1.00 29.26 301 ARG D N 1
ATOM 12360 C CA . ARG D 1 323 ? 15.155 24.038 13.219 1.00 29.67 301 ARG D CA 1
ATOM 12361 C C . ARG D 1 323 ? 14.716 22.632 12.805 1.00 31.17 301 ARG D C 1
ATOM 12362 O O . ARG D 1 323 ? 14.956 21.669 13.538 1.00 37.44 301 ARG D O 1
ATOM 12370 N N . ASP D 1 324 ? 14.121 22.515 11.617 1.00 27.72 302 ASP D N 1
ATOM 12371 C CA . ASP D 1 324 ? 13.798 21.217 11.022 1.00 29.91 302 ASP D CA 1
ATOM 12372 C C . ASP D 1 324 ? 15.037 20.391 10.669 1.00 33.68 302 ASP D C 1
ATOM 12373 O O . ASP D 1 324 ? 15.045 19.171 10.845 1.00 30.23 302 ASP D O 1
ATOM 12378 N N . THR D 1 325 ? 16.078 21.053 10.172 1.00 28.76 303 THR D N 1
ATOM 12379 C CA . THR D 1 325 ? 17.354 20.379 9.923 1.00 27.79 303 THR D CA 1
ATOM 12380 C C . THR D 1 325 ? 17.876 19.755 11.220 1.00 28.92 303 THR D C 1
ATOM 12381 O O . THR D 1 325 ? 18.344 18.617 11.230 1.00 32.07 303 THR D O 1
ATOM 12385 N N . GLN D 1 326 ? 17.780 20.505 12.312 1.00 29.01 304 GLN D N 1
ATOM 12386 C CA . GLN D 1 326 ? 18.181 20.019 13.614 1.00 32.26 304 GLN D CA 1
ATOM 12387 C C . GLN D 1 326 ? 17.393 18.781 14.046 1.00 33.33 304 GLN D C 1
ATOM 12388 O O . GLN D 1 326 ? 17.971 17.831 14.576 1.00 34.86 304 GLN D O 1
ATOM 12394 N N . THR D 1 327 ? 16.078 18.821 13.843 1.00 30.90 305 THR D N 1
ATOM 12395 C CA . THR D 1 327 ? 15.208 17.672 14.056 1.00 33.22 305 THR D CA 1
ATOM 12396 C C . THR D 1 327 ? 15.675 16.486 13.220 1.00 30.03 305 THR D C 1
ATOM 12397 O O . THR D 1 327 ? 15.847 15.386 13.744 1.00 34.42 305 THR D O 1
ATOM 12401 N N . LEU D 1 328 ? 15.901 16.711 11.929 1.00 26.27 306 LEU D N 1
ATOM 12402 C CA . LEU D 1 328 ? 16.428 15.651 11.080 1.00 29.37 306 LEU D CA 1
ATOM 12403 C C . LEU D 1 328 ? 17.707 15.011 11.664 1.00 30.65 306 LEU D C 1
ATOM 12404 O O . LEU D 1 328 ? 17.813 13.788 11.769 1.00 31.49 306 LEU D O 1
ATOM 12409 N N . ALA D 1 329 ? 18.667 15.843 12.050 1.00 29.92 307 ALA D N 1
ATOM 12410 C CA . ALA D 1 329 ? 19.945 15.344 12.554 1.00 33.42 307 ALA D CA 1
ATOM 12411 C C . ALA D 1 329 ? 19.748 14.479 13.787 1.00 33.12 307 ALA D C 1
ATOM 12412 O O . ALA D 1 329 ? 20.493 13.521 13.998 1.00 31.76 307 ALA D O 1
ATOM 12414 N N . LYS D 1 330 ? 18.765 14.836 14.611 1.00 30.83 308 LYS D N 1
ATOM 12415 C CA . LYS D 1 330 ? 18.490 14.095 15.846 1.00 31.75 308 LYS D CA 1
ATOM 12416 C C . LYS D 1 330 ? 17.801 12.761 15.522 1.00 33.71 308 LYS D C 1
ATOM 12417 O O . LYS D 1 330 ? 18.067 11.733 16.148 1.00 31.24 308 LYS D O 1
ATOM 12423 N N . MET D 1 331 ? 16.903 12.793 14.547 1.00 28.24 309 MET D N 1
ATOM 12424 C CA . MET D 1 331 ? 16.297 11.572 14.036 1.00 31.14 309 MET D CA 1
ATOM 12425 C C . MET D 1 331 ? 17.332 10.635 13.426 1.00 34.81 309 MET D C 1
ATOM 12426 O O . MET D 1 331 ? 17.223 9.411 13.569 1.00 29.47 309 MET D O 1
ATOM 12431 N N . CYS D 1 332 ? 18.330 11.204 12.748 1.00 32.49 310 CYS D N 1
ATOM 12432 C CA . CYS D 1 332 ? 19.413 10.394 12.191 1.00 34.40 310 CYS D CA 1
ATOM 12433 C C . CYS D 1 332 ? 20.175 9.733 13.313 1.00 37.15 310 CYS D C 1
ATOM 12434 O O . CYS D 1 332 ? 20.443 8.537 13.264 1.00 39.73 310 CYS D O 1
ATOM 12437 N N . ASP D 1 333 ? 20.508 10.516 14.333 1.00 35.96 311 ASP D N 1
ATOM 12438 C CA . ASP D 1 333 ? 21.171 9.979 15.505 1.00 37.12 311 ASP D CA 1
ATOM 12439 C C . ASP D 1 333 ? 20.362 8.831 16.120 1.00 37.76 311 ASP D C 1
ATOM 12440 O O . ASP D 1 333 ? 20.921 7.797 16.482 1.00 35.47 311 ASP D O 1
ATOM 12445 N N . THR D 1 334 ? 19.048 9.029 16.224 1.00 35.26 312 THR D N 1
ATOM 12446 C CA . THR D 1 334 ? 18.143 8.049 16.815 1.00 35.06 312 THR D CA 1
ATOM 12447 C C . THR D 1 334 ? 18.105 6.739 16.037 1.00 35.88 312 THR D C 1
ATOM 12448 O O . THR D 1 334 ? 18.041 5.662 16.639 1.00 38.97 312 THR D O 1
ATOM 12452 N N . PHE D 1 335 ? 18.159 6.832 14.710 1.00 32.64 313 PHE D N 1
ATOM 12453 C CA . PHE D 1 335 ? 18.085 5.638 13.857 1.00 35.22 313 PHE D CA 1
ATOM 12454 C C . PHE D 1 335 ? 19.437 5.123 13.345 1.00 38.24 313 PHE D C 1
ATOM 12455 O O . PHE D 1 335 ? 19.486 4.263 12.465 1.00 41.21 313 PHE D O 1
ATOM 12463 N N . GLY D 1 336 ? 20.523 5.650 13.911 1.00 34.83 314 GLY D N 1
ATOM 12464 C CA . GLY D 1 336 ? 21.880 5.236 13.562 1.00 35.58 314 GLY D CA 1
ATOM 12465 C C . GLY D 1 336 ? 22.340 5.587 12.158 1.00 38.94 314 GLY D C 1
ATOM 12466 O O . GLY D 1 336 ? 23.119 4.848 11.564 1.00 35.36 314 GLY D O 1
ATOM 12467 N N . LEU D 1 337 ? 21.865 6.709 11.621 1.00 37.11 315 LEU D N 1
ATOM 12468 C CA . LEU D 1 337 ? 22.285 7.163 10.287 1.00 32.81 315 LEU D CA 1
ATOM 12469 C C . LEU D 1 337 ? 23.277 8.298 10.419 1.00 32.45 315 LEU D C 1
ATOM 12470 O O . LEU D 1 337 ? 23.153 9.150 11.318 1.00 30.79 315 LEU D O 1
ATOM 12475 N N . GLY D 1 338 ? 24.260 8.318 9.523 1.00 30.44 316 GLY D N 1
ATOM 12476 C CA . GLY D 1 338 ? 25.184 9.456 9.450 1.00 32.01 316 GLY D CA 1
ATOM 12477 C C . GLY D 1 338 ? 24.431 10.674 8.930 1.00 34.06 316 GLY D C 1
ATOM 12478 O O . GLY D 1 338 ? 23.375 10.529 8.305 1.00 33.28 316 GLY D O 1
ATOM 12479 N N . VAL D 1 339 ? 24.956 11.870 9.196 1.00 31.42 317 VAL D N 1
ATOM 12480 C CA . VAL D 1 339 ? 24.368 13.098 8.642 1.00 36.61 317 VAL D CA 1
ATOM 12481 C C . VAL D 1 339 ? 25.414 14.170 8.285 1.00 34.89 317 VAL D C 1
ATOM 12482 O O . VAL D 1 339 ? 26.434 14.316 8.963 1.00 34.02 317 VAL D O 1
ATOM 12486 N N . SER D 1 340 ? 25.166 14.884 7.193 1.00 32.57 318 SER D N 1
ATOM 12487 C CA . SER D 1 340 ? 25.904 16.105 6.885 1.00 34.72 318 SER D CA 1
ATOM 12488 C C . SER D 1 340 ? 25.000 17.088 6.145 1.00 33.17 318 SER D C 1
ATOM 12489 O O . SER D 1 340 ? 23.837 16.773 5.870 1.00 31.83 318 SER D O 1
ATOM 12492 N N . MET D 1 341 ? 25.550 18.263 5.817 1.00 31.58 319 MET D N 1
ATOM 12493 C CA . MET D 1 341 ? 24.815 19.345 5.174 1.00 32.11 319 MET D CA 1
ATOM 12494 C C . MET D 1 341 ? 25.236 19.574 3.740 1.00 35.04 319 MET D C 1
ATOM 12495 O O . MET D 1 341 ? 26.357 19.270 3.351 1.00 35.25 319 MET D O 1
ATOM 12500 N N . HIS D 1 342 ? 24.338 20.188 2.981 1.00 27.88 320 HIS D N 1
ATOM 12501 C CA . HIS D 1 342 ? 24.554 20.423 1.578 1.00 29.93 320 HIS D CA 1
ATOM 12502 C C . HIS D 1 342 ? 23.803 21.680 1.135 1.00 32.66 320 HIS D C 1
ATOM 12503 O O . HIS D 1 342 ? 22.676 21.934 1.588 1.00 35.45 320 HIS D O 1
ATOM 12510 N N . SER D 1 343 ? 24.436 22.465 0.263 1.00 29.19 321 SER D N 1
ATOM 12511 C CA . SER D 1 343 ? 23.727 23.455 -0.565 1.00 26.85 321 SER D CA 1
ATOM 12512 C C . SER D 1 343 ? 24.391 23.523 -1.929 1.00 29.47 321 SER D C 1
ATOM 12513 O O . SER D 1 343 ? 25.619 23.468 -2.034 1.00 33.35 321 SER D O 1
ATOM 12516 N N . ASN D 1 344 ? 23.571 23.669 -2.965 1.00 28.24 322 ASN D N 1
ATOM 12517 C CA . ASN D 1 344 ? 24.041 23.832 -4.332 1.00 28.37 322 ASN D CA 1
ATOM 12518 C C . ASN D 1 344 ? 23.703 25.224 -4.856 1.00 31.03 322 ASN D C 1
ATOM 12519 O O . ASN D 1 344 ? 22.711 25.822 -4.422 1.00 31.63 322 ASN D O 1
ATOM 12524 N N . SER D 1 345 ? 24.539 25.727 -5.777 1.00 30.27 323 SER D N 1
ATOM 12525 C CA . SER D 1 345 ? 24.328 26.999 -6.497 1.00 36.52 323 SER D CA 1
ATOM 12526 C C . SER D 1 345 ? 23.764 28.115 -5.636 1.00 35.83 323 SER D C 1
ATOM 12527 O O . SER D 1 345 ? 22.657 28.597 -5.875 1.00 34.49 323 SER D O 1
ATOM 12530 N N . HIS D 1 346 ? 24.539 28.529 -4.647 1.00 28.68 324 HIS D N 1
ATOM 12531 C CA . HIS D 1 346 ? 24.062 29.457 -3.647 1.00 30.25 324 HIS D CA 1
ATOM 12532 C C . HIS D 1 346 ? 25.113 30.523 -3.370 1.00 35.15 324 HIS D C 1
ATOM 12533 O O . HIS D 1 346 ? 26.259 30.404 -3.799 1.00 27.23 324 HIS D O 1
ATOM 12540 N N . LEU D 1 347 ? 24.723 31.533 -2.606 1.00 27.87 325 LEU D N 1
ATOM 12541 C CA . LEU D 1 347 ? 25.634 32.585 -2.232 1.00 34.87 325 LEU D CA 1
ATOM 12542 C C . LEU D 1 347 ? 25.903 32.540 -0.737 1.00 33.45 325 LEU D C 1
ATOM 12543 O O . LEU D 1 347 ? 25.629 31.528 -0.071 1.00 33.55 325 LEU D O 1
ATOM 12548 N N . GLY D 1 348 ? 26.462 33.633 -0.227 1.00 31.68 326 GLY D N 1
ATOM 12549 C CA . GLY D 1 348 ? 26.934 33.709 1.147 1.00 29.07 326 GLY D CA 1
ATOM 12550 C C . GLY D 1 348 ? 25.905 33.527 2.234 1.00 26.50 326 GLY D C 1
ATOM 12551 O O . GLY D 1 348 ? 26.224 33.051 3.327 1.00 25.74 326 GLY D O 1
ATOM 12552 N N . ILE D 1 349 ? 24.675 33.941 1.957 1.00 27.76 327 ILE D N 1
ATOM 12553 C CA . ILE D 1 349 ? 23.622 33.891 2.965 1.00 23.18 327 ILE D CA 1
ATOM 12554 C C . ILE D 1 349 ? 23.266 32.428 3.247 1.00 23.49 327 ILE D C 1
ATOM 12555 O O . ILE D 1 349 ? 23.241 31.992 4.405 1.00 26.62 327 ILE D O 1
ATOM 12560 N N . SER D 1 350 ? 23.035 31.665 2.190 1.00 23.90 328 SER D N 1
ATOM 12561 C CA . SER D 1 350 ? 22.827 30.222 2.345 1.00 27.61 328 SER D CA 1
ATOM 12562 C C . SER D 1 350 ? 24.046 29.518 2.962 1.00 25.56 328 SER D C 1
ATOM 12563 O O . SER D 1 350 ? 23.896 28.614 3.786 1.00 24.26 328 SER D O 1
ATOM 12566 N N . LEU D 1 351 ? 25.250 29.947 2.575 1.00 27.59 329 LEU D N 1
ATOM 12567 C CA . LEU D 1 351 ? 26.477 29.360 3.130 1.00 25.36 329 LEU D CA 1
ATOM 12568 C C . LEU D 1 351 ? 26.537 29.507 4.633 1.00 26.58 329 LEU D C 1
ATOM 12569 O O . LEU D 1 351 ? 26.749 28.516 5.336 1.00 28.28 329 LEU D O 1
ATOM 12574 N N . MET D 1 352 ? 26.340 30.735 5.130 1.00 27.15 330 MET D N 1
ATOM 12575 C CA . MET D 1 352 ? 26.346 30.998 6.575 1.00 26.70 330 MET D CA 1
ATOM 12576 C C . MET D 1 352 ? 25.173 30.350 7.298 1.00 27.40 330 MET D C 1
ATOM 12577 O O . MET D 1 352 ? 25.333 29.897 8.435 1.00 31.46 330 MET D O 1
ATOM 12582 N N . ALA D 1 353 ? 24.000 30.318 6.654 1.00 25.65 331 ALA D N 1
ATOM 12583 C CA . ALA D 1 353 ? 22.825 29.699 7.277 1.00 26.48 331 ALA D CA 1
ATOM 12584 C C . ALA D 1 353 ? 23.119 28.207 7.470 1.00 22.38 331 ALA D C 1
ATOM 12585 O O . ALA D 1 353 ? 22.956 27.668 8.560 1.00 23.52 331 ALA D O 1
ATOM 12587 N N . MET D 1 354 ? 23.595 27.569 6.414 1.00 23.38 332 MET D N 1
ATOM 12588 C CA . MET D 1 354 ? 24.020 26.180 6.498 1.00 26.89 332 MET D CA 1
ATOM 12589 C C . MET D 1 354 ? 25.101 25.976 7.574 1.00 29.31 332 MET D C 1
ATOM 12590 O O . MET D 1 354 ? 24.995 25.074 8.411 1.00 28.51 332 MET D O 1
ATOM 12595 N N . ALA D 1 355 ? 26.132 26.825 7.554 1.00 29.04 333 ALA D N 1
ATOM 12596 C CA . ALA D 1 355 ? 27.244 26.709 8.506 1.00 28.36 333 ALA D CA 1
ATOM 12597 C C . ALA D 1 355 ? 26.780 26.843 9.944 1.00 28.55 333 ALA D C 1
ATOM 12598 O O . ALA D 1 355 ? 27.195 26.053 10.792 1.00 28.74 333 ALA D O 1
ATOM 12600 N N . HIS D 1 356 ? 25.902 27.815 10.230 1.00 27.81 334 HIS D N 1
ATOM 12601 C CA . HIS D 1 356 ? 25.399 27.964 11.605 1.00 28.41 334 HIS D CA 1
ATOM 12602 C C . HIS D 1 356 ? 24.592 26.780 12.128 1.00 26.39 334 HIS D C 1
ATOM 12603 O O . HIS D 1 356 ? 24.736 26.403 13.283 1.00 29.86 334 HIS D O 1
ATOM 12610 N N . VAL D 1 357 ? 23.736 26.185 11.306 1.00 29.48 335 VAL D N 1
ATOM 12611 C CA . VAL D 1 357 ? 23.031 24.985 11.786 1.00 29.37 335 VAL D CA 1
ATOM 12612 C C . VAL D 1 357 ? 24.004 23.791 11.856 1.00 24.85 335 VAL D C 1
ATOM 12613 O O . VAL D 1 357 ? 23.974 23.022 12.806 1.00 27.02 335 VAL D O 1
ATOM 12617 N N . ALA D 1 358 ? 24.902 23.659 10.885 1.00 28.68 336 ALA D N 1
ATOM 12618 C CA . ALA D 1 358 ? 25.931 22.596 10.993 1.00 28.98 336 ALA D CA 1
ATOM 12619 C C . ALA D 1 358 ? 26.753 22.734 12.262 1.00 29.48 336 ALA D C 1
ATOM 12620 O O . ALA D 1 358 ? 27.110 21.721 12.882 1.00 31.37 336 ALA D O 1
ATOM 12622 N N . ALA D 1 359 ? 27.003 23.978 12.688 1.00 30.95 337 ALA D N 1
ATOM 12623 C CA . ALA D 1 359 ? 27.767 24.227 13.932 1.00 30.99 337 ALA D CA 1
ATOM 12624 C C . ALA D 1 359 ? 27.027 23.836 15.213 1.00 29.90 337 ALA D C 1
ATOM 12625 O O . ALA D 1 359 ? 27.656 23.550 16.228 1.00 31.91 337 ALA D O 1
ATOM 12627 N N . ALA D 1 360 ? 25.700 23.838 15.175 1.00 29.76 338 ALA D N 1
ATOM 12628 C CA . ALA D 1 360 ? 24.901 23.536 16.363 1.00 27.55 338 ALA D CA 1
ATOM 12629 C C . ALA D 1 360 ? 24.609 22.025 16.522 1.00 26.74 338 ALA D C 1
ATOM 12630 O O . ALA D 1 360 ? 24.151 21.568 17.566 1.00 29.06 338 ALA D O 1
ATOM 12632 N N . VAL D 1 361 ? 24.865 21.262 15.477 1.00 26.14 339 VAL D N 1
ATOM 12633 C CA . VAL D 1 361 ? 24.540 19.836 15.470 1.00 30.65 339 VAL D CA 1
ATOM 12634 C C . VAL D 1 361 ? 25.696 19.054 16.114 1.00 34.56 339 VAL D C 1
ATOM 12635 O O . VAL D 1 361 ? 26.844 19.141 15.652 1.00 29.40 339 VAL D O 1
ATOM 12639 N N . PRO D 1 362 ? 25.409 18.304 17.192 1.00 32.96 340 PRO D N 1
ATOM 12640 C CA . PRO D 1 362 ? 26.495 17.525 17.796 1.00 36.23 340 PRO D CA 1
ATOM 12641 C C . PRO D 1 362 ? 27.028 16.440 16.851 1.00 35.11 340 PRO D C 1
ATOM 12642 O O . PRO D 1 362 ? 28.231 16.233 16.780 1.00 38.21 340 PRO D O 1
ATOM 12646 N N . ASN D 1 363 ? 26.142 15.797 16.099 1.00 34.70 341 ASN D N 1
ATOM 12647 C CA . ASN D 1 363 ? 26.514 14.683 15.233 1.00 32.39 341 ASN D CA 1
ATOM 12648 C C . ASN D 1 363 ? 26.723 15.131 13.788 1.00 35.96 341 ASN D C 1
ATOM 12649 O O . ASN D 1 363 ? 25.984 14.732 12.890 1.00 39.22 341 ASN D O 1
ATOM 12654 N N . LEU D 1 364 ? 27.733 15.964 13.556 1.00 32.79 342 LEU D N 1
ATOM 12655 C CA . LEU D 1 364 ? 28.092 16.316 12.193 1.00 30.94 342 LEU D CA 1
ATOM 12656 C C . LEU D 1 364 ? 29.169 15.328 11.774 1.00 32.25 342 LEU D C 1
ATOM 12657 O O . LEU D 1 364 ? 30.290 15.402 12.261 1.00 33.13 342 LEU D O 1
ATOM 12662 N N . ASP D 1 365 ? 28.824 14.420 10.861 1.00 33.82 343 ASP D N 1
ATOM 12663 C CA . ASP D 1 365 ? 29.598 13.190 10.658 1.00 35.55 343 ASP D CA 1
ATOM 12664 C C . ASP D 1 365 ? 30.623 13.281 9.537 1.00 34.86 343 ASP D C 1
ATOM 12665 O O . ASP D 1 365 ? 31.620 12.571 9.564 1.00 34.97 343 ASP D O 1
ATOM 12670 N N . TYR D 1 366 ? 30.354 14.127 8.545 1.00 32.60 344 TYR D N 1
ATOM 12671 C CA . TYR D 1 366 ? 31.261 14.345 7.427 1.00 30.70 344 TYR D CA 1
ATOM 12672 C C . TYR D 1 366 ? 31.296 15.816 7.069 1.00 34.23 344 TYR D C 1
ATOM 12673 O O . TYR D 1 366 ? 30.399 16.568 7.452 1.00 33.88 344 TYR D O 1
ATOM 12682 N N . ALA D 1 367 ? 32.321 16.214 6.318 1.00 30.37 345 ALA D N 1
ATOM 12683 C CA . ALA D 1 367 ? 32.420 17.574 5.786 1.00 37.15 345 ALA D CA 1
ATOM 12684 C C . ALA D 1 367 ? 31.229 17.851 4.875 1.00 33.31 345 ALA D C 1
ATOM 12685 O O . ALA D 1 367 ? 30.814 16.986 4.105 1.00 32.04 345 ALA D O 1
ATOM 12687 N N . CYS D 1 368 ? 30.698 19.064 4.963 1.00 33.47 346 CYS D N 1
ATOM 12688 C CA . CYS D 1 368 ? 29.516 19.463 4.206 1.00 27.62 346 CYS D CA 1
ATOM 12689 C C . CYS D 1 368 ? 29.834 19.755 2.749 1.00 29.34 346 CYS D C 1
ATOM 12690 O O . CYS D 1 368 ? 31.007 19.828 2.360 1.00 32.66 346 CYS D O 1
ATOM 12693 N N . ASP D 1 369 ? 28.788 19.925 1.942 1.00 25.41 347 ASP D N 1
ATOM 12694 C CA . ASP D 1 369 ? 28.921 20.162 0.512 1.00 27.42 347 ASP D CA 1
ATOM 12695 C C . ASP D 1 369 ? 28.584 21.615 0.185 1.00 28.63 347 ASP D C 1
ATOM 12696 O O . ASP D 1 369 ? 27.636 22.166 0.728 1.00 26.74 347 ASP D O 1
ATOM 12701 N N . THR D 1 370 ? 29.343 22.217 -0.726 1.00 25.85 348 THR D N 1
ATOM 12702 C CA . THR D 1 370 ? 29.074 23.573 -1.157 1.00 24.94 348 THR D CA 1
ATOM 12703 C C . THR D 1 370 ? 29.550 23.775 -2.568 1.00 26.73 348 THR D C 1
ATOM 12704 O O . THR D 1 370 ? 30.512 23.131 -3.019 1.00 27.25 348 THR D O 1
ATOM 12708 N N . HIS D 1 371 ? 28.873 24.671 -3.278 1.00 26.65 349 HIS D N 1
ATOM 12709 C CA . HIS D 1 371 ? 29.297 25.049 -4.627 1.00 25.86 349 HIS D CA 1
ATOM 12710 C C . HIS D 1 371 ? 30.015 26.413 -4.629 1.00 23.86 349 HIS D C 1
ATOM 12711 O O . HIS D 1 371 ? 30.308 26.956 -5.683 1.00 26.34 349 HIS D O 1
ATOM 12718 N N . TYR D 1 372 ? 30.275 26.966 -3.453 1.00 23.00 350 TYR D N 1
ATOM 12719 C CA . TYR D 1 372 ? 30.803 28.336 -3.343 1.00 28.14 350 TYR D CA 1
ATOM 12720 C C . TYR D 1 372 ? 32.055 28.612 -4.187 1.00 28.09 350 TYR D C 1
ATOM 12721 O O . TYR D 1 372 ? 32.156 29.673 -4.768 1.00 31.46 350 TYR D O 1
ATOM 12730 N N . PRO D 1 373 ? 32.989 27.645 -4.299 1.00 30.52 351 PRO D N 1
ATOM 12731 C CA . PRO D 1 373 ? 34.139 27.927 -5.165 1.00 29.42 351 PRO D CA 1
ATOM 12732 C C . PRO D 1 373 ? 33.772 28.237 -6.604 1.00 33.88 351 PRO D C 1
ATOM 12733 O O . PRO D 1 373 ? 34.555 28.875 -7.315 1.00 28.19 351 PRO D O 1
ATOM 12737 N N . TRP D 1 374 ? 32.595 27.805 -7.043 1.00 29.61 352 TRP D N 1
ATOM 12738 C CA . TRP D 1 374 ? 32.209 28.064 -8.421 1.00 27.22 352 TRP D CA 1
ATOM 12739 C C . TRP D 1 374 ? 31.610 29.457 -8.634 1.00 28.97 352 TRP D C 1
ATOM 12740 O O . TRP D 1 374 ? 31.483 29.906 -9.758 1.00 32.02 352 TRP D O 1
ATOM 12751 N N . GLN D 1 375 ? 31.247 30.128 -7.551 1.00 26.61 353 GLN D N 1
ATOM 12752 C CA . GLN D 1 375 ? 30.689 31.470 -7.627 1.00 31.65 353 GLN D CA 1
ATOM 12753 C C . GLN D 1 375 ? 31.777 32.475 -7.969 1.00 34.50 353 GLN D C 1
ATOM 12754 O O . GLN D 1 375 ? 32.838 32.517 -7.314 1.00 30.78 353 GLN D O 1
ATOM 12760 N N . GLU D 1 376 ? 31.497 33.283 -8.986 1.00 32.04 354 GLU D N 1
ATOM 12761 C CA . GLU D 1 376 ? 32.398 34.329 -9.426 1.00 32.97 354 GLU D CA 1
ATOM 12762 C C . GLU D 1 376 ? 32.613 35.428 -8.365 1.00 34.90 354 GLU D C 1
ATOM 12763 O O . GLU D 1 376 ? 31.647 35.905 -7.735 1.00 33.39 354 GLU D O 1
ATOM 12769 N N . PRO D 1 377 ? 33.890 35.820 -8.159 1.00 37.21 355 PRO D N 1
ATOM 12770 C CA . PRO D 1 377 ? 34.332 36.814 -7.169 1.00 35.60 355 PRO D CA 1
ATOM 12771 C C . PRO D 1 377 ? 33.552 38.124 -7.196 1.00 27.17 355 PRO D C 1
ATOM 12772 O O . PRO D 1 377 ? 33.389 38.753 -6.157 1.00 30.46 355 PRO D O 1
ATOM 12776 N N . ASP D 1 378 ? 33.108 38.544 -8.372 1.00 28.49 356 ASP D N 1
ATOM 12777 C CA . ASP D 1 378 ? 32.383 39.812 -8.548 1.00 34.05 356 ASP D CA 1
ATOM 12778 C C . ASP D 1 378 ? 30.849 39.660 -8.453 1.00 39.35 356 ASP D C 1
ATOM 12779 O O . ASP D 1 378 ? 30.100 40.589 -8.755 1.00 38.21 356 ASP D O 1
ATOM 12784 N N . GLU D 1 379 ? 30.374 38.498 -8.034 1.00 36.56 357 GLU D N 1
ATOM 12785 C CA . GLU D 1 379 ? 28.936 38.266 -8.058 1.00 36.77 357 GLU D CA 1
ATOM 12786 C C . GLU D 1 379 ? 28.388 37.788 -6.738 1.00 34.87 357 GLU D C 1
ATOM 12787 O O . GLU D 1 379 ? 27.552 36.880 -6.687 1.00 40.62 357 GLU D O 1
ATOM 12793 N N . GLU D 1 380 ? 28.868 38.402 -5.664 1.00 31.41 358 GLU D N 1
ATOM 12794 C CA . GLU D 1 380 ? 28.235 38.255 -4.372 1.00 33.81 358 GLU D CA 1
ATOM 12795 C C . GLU D 1 380 ? 27.248 39.391 -4.149 1.00 36.58 358 GLU D C 1
ATOM 12796 O O . GLU D 1 380 ? 27.350 40.423 -4.801 1.00 41.26 358 GLU D O 1
ATOM 12802 N N . VAL D 1 381 ? 26.290 39.185 -3.247 1.00 30.40 359 VAL D N 1
ATOM 12803 C CA . VAL D 1 381 ? 25.332 40.223 -2.876 1.00 33.45 359 VAL D CA 1
ATOM 12804 C C . VAL D 1 381 ? 25.642 40.802 -1.503 1.00 33.90 359 VAL D C 1
ATOM 12805 O O . VAL D 1 381 ? 25.056 41.813 -1.101 1.00 32.88 359 VAL D O 1
ATOM 12809 N N . ILE D 1 382 ? 26.539 40.143 -0.778 1.00 32.03 360 ILE D N 1
ATOM 12810 C CA . ILE D 1 382 ? 26.909 40.584 0.565 1.00 35.97 360 ILE D CA 1
ATOM 12811 C C . ILE D 1 382 ? 28.083 41.569 0.483 1.00 37.52 360 ILE D C 1
ATOM 12812 O O . ILE D 1 382 ? 28.910 41.464 -0.415 1.00 37.53 360 ILE D O 1
ATOM 12817 N N . LYS D 1 383 ? 28.145 42.516 1.417 1.00 35.30 361 LYS D N 1
ATOM 12818 C CA . LYS D 1 383 ? 29.273 43.439 1.521 1.00 37.50 361 LYS D CA 1
ATOM 12819 C C . LYS D 1 383 ? 30.567 42.688 1.791 1.00 37.74 361 LYS D C 1
ATOM 12820 O O . LYS D 1 383 ? 30.615 41.824 2.665 1.00 39.56 361 LYS D O 1
ATOM 12826 N N . GLY D 1 384 ? 31.614 43.023 1.044 1.00 40.68 362 GLY D N 1
ATOM 12827 C CA . GLY D 1 384 ? 32.932 42.418 1.243 1.00 37.81 362 GLY D CA 1
ATOM 12828 C C . GLY D 1 384 ? 33.297 41.405 0.177 1.00 38.04 362 GLY D C 1
ATOM 12829 O O . GLY D 1 384 ? 34.444 40.957 0.103 1.00 40.69 362 GLY D O 1
ATOM 12830 N N . GLY D 1 385 ? 32.331 41.056 -0.671 1.00 33.46 363 GLY D N 1
ATOM 12831 C CA . GLY D 1 385 ? 32.541 40.009 -1.664 1.00 32.84 363 GLY D CA 1
ATOM 12832 C C . GLY D 1 385 ? 32.473 38.647 -0.989 1.00 30.09 363 GLY D C 1
ATOM 12833 O O . GLY D 1 385 ? 31.957 38.522 0.123 1.00 28.48 363 GLY D O 1
ATOM 12834 N N . LYS D 1 386 ? 33.010 37.630 -1.653 1.00 31.55 364 LYS D N 1
ATOM 12835 C CA . LYS D 1 386 ? 32.905 36.248 -1.174 1.00 35.96 364 LYS D CA 1
ATOM 12836 C C . LYS D 1 386 ? 33.463 36.073 0.217 1.00 40.08 364 LYS D C 1
ATOM 12837 O O . LYS D 1 386 ? 34.518 36.613 0.559 1.00 41.92 364 LYS D O 1
ATOM 12843 N N . LEU D 1 387 ? 32.727 35.348 1.042 1.00 35.25 365 LEU D N 1
ATOM 12844 C CA . LEU D 1 387 ? 33.200 35.116 2.378 1.00 36.48 365 LEU D CA 1
ATOM 12845 C C . LEU D 1 387 ? 34.319 34.065 2.381 1.00 34.98 365 LEU D C 1
ATOM 12846 O O . LEU D 1 387 ? 34.450 33.281 1.425 1.00 34.41 365 LEU D O 1
ATOM 12851 N N . PRO D 1 388 ? 35.167 34.094 3.421 1.00 32.52 366 PRO D N 1
ATOM 12852 C CA . PRO D 1 388 ? 36.365 33.259 3.400 1.00 35.52 366 PRO D CA 1
ATOM 12853 C C . PRO D 1 388 ? 36.070 31.797 3.723 1.00 36.01 366 PRO D C 1
ATOM 12854 O O . PRO D 1 388 ? 35.267 31.499 4.603 1.00 36.70 366 PRO D O 1
ATOM 12858 N N . ILE D 1 389 ? 36.718 30.903 2.995 1.00 31.91 367 ILE D N 1
ATOM 12859 C CA . ILE D 1 389 ? 36.834 29.527 3.417 1.00 33.70 367 ILE D CA 1
ATOM 12860 C C . ILE D 1 389 ? 38.324 29.345 3.629 1.00 34.73 367 ILE D C 1
ATOM 12861 O O . ILE D 1 389 ? 39.103 29.507 2.685 1.00 34.81 367 ILE D O 1
ATOM 12866 N N . VAL D 1 390 ? 38.705 29.061 4.878 1.00 36.29 368 VAL D N 1
ATOM 12867 C CA . VAL D 1 390 ? 40.104 28.899 5.287 1.00 34.21 368 VAL D CA 1
ATOM 12868 C C . VAL D 1 390 ? 40.277 27.504 5.906 1.00 39.04 368 VAL D C 1
ATOM 12869 O O . VAL D 1 390 ? 39.441 27.060 6.701 1.00 37.86 368 VAL D O 1
ATOM 12873 N N . ASP D 1 391 ? 41.349 26.815 5.516 1.00 36.74 369 ASP D N 1
ATOM 12874 C CA . ASP D 1 391 ? 41.630 25.448 5.972 1.00 40.41 369 ASP D CA 1
ATOM 12875 C C . ASP D 1 391 ? 40.429 24.516 5.756 1.00 35.23 369 ASP D C 1
ATOM 12876 O O . ASP D 1 391 ? 40.194 23.599 6.540 1.00 35.59 369 ASP D O 1
ATOM 12881 N N . GLY D 1 392 ? 39.677 24.777 4.686 1.00 35.19 370 GLY D N 1
ATOM 12882 C CA . GLY D 1 392 ? 38.514 23.971 4.320 1.00 32.62 370 GLY D CA 1
ATOM 12883 C C . GLY D 1 392 ? 37.261 24.259 5.120 1.00 31.03 370 GLY D C 1
ATOM 12884 O O . GLY D 1 392 ? 36.257 23.550 4.970 1.00 34.27 370 GLY D O 1
ATOM 12885 N N . CYS D 1 393 ? 37.312 25.317 5.933 1.00 29.92 371 CYS D N 1
ATOM 12886 C CA . CYS D 1 393 ? 36.260 25.624 6.901 1.00 32.32 371 CYS D CA 1
ATOM 12887 C C . CYS D 1 393 ? 35.668 27.007 6.755 1.00 34.61 371 CYS D C 1
ATOM 12888 O O . CYS D 1 393 ? 36.342 27.948 6.312 1.00 31.33 371 CYS D O 1
ATOM 12891 N N . VAL D 1 394 ? 34.391 27.110 7.129 1.00 33.38 372 VAL D N 1
ATOM 12892 C CA . VAL D 1 394 ? 33.731 28.386 7.333 1.00 29.20 372 VAL D CA 1
ATOM 12893 C C . VAL D 1 394 ? 33.811 28.634 8.830 1.00 28.50 372 VAL D C 1
ATOM 12894 O O . VAL D 1 394 ? 33.419 27.787 9.626 1.00 29.27 372 VAL D O 1
ATOM 12898 N N . LYS D 1 395 ? 34.339 29.790 9.209 1.00 29.46 373 LYS D N 1
ATOM 12899 C CA . LYS D 1 395 ? 34.465 30.158 10.609 1.00 34.70 373 LYS D CA 1
ATOM 12900 C C . LYS D 1 395 ? 33.124 30.669 11.162 1.00 36.38 373 LYS D C 1
ATOM 12901 O O . LYS D 1 395 ? 32.453 31.492 10.526 1.00 29.77 373 LYS D O 1
ATOM 12907 N N . ILE D 1 396 ? 32.764 30.207 12.354 1.00 33.76 374 ILE D N 1
ATOM 12908 C CA . ILE D 1 396 ? 31.601 30.711 13.071 1.00 37.64 374 ILE D CA 1
ATOM 12909 C C . ILE D 1 396 ? 32.070 31.769 14.076 1.00 38.54 374 ILE D C 1
ATOM 12910 O O . ILE D 1 396 ? 32.735 31.425 15.041 1.00 36.38 374 ILE D O 1
ATOM 12915 N N . THR D 1 397 ? 31.716 33.037 13.846 1.00 35.17 375 THR D N 1
ATOM 12916 C CA . THR D 1 397 ? 32.123 34.148 14.728 1.00 39.32 375 THR D CA 1
ATOM 12917 C C . THR D 1 397 ? 31.014 34.606 15.680 1.00 42.16 375 THR D C 1
ATOM 12918 O O . THR D 1 397 ? 29.884 34.105 15.634 1.00 42.59 375 THR D O 1
ATOM 12922 N N . ARG D 1 398 ? 31.349 35.579 16.526 1.00 36.11 376 ARG D N 1
ATOM 12923 C CA . ARG D 1 398 ? 30.411 36.177 17.470 1.00 36.37 376 ARG D CA 1
ATOM 12924 C C . ARG D 1 398 ? 29.626 37.361 16.863 1.00 34.80 376 ARG D C 1
ATOM 12925 O O . ARG D 1 398 ? 28.888 38.040 17.575 1.00 38.59 376 ARG D O 1
ATOM 12933 N N . ALA D 1 399 ? 29.793 37.613 15.569 1.00 34.96 377 ALA D N 1
ATOM 12934 C CA . ALA D 1 399 ? 29.025 38.663 14.871 1.00 37.87 377 ALA D CA 1
ATOM 12935 C C . ALA D 1 399 ? 27.515 38.339 14.945 1.00 40.69 377 ALA D C 1
ATOM 12936 O O . ALA D 1 399 ? 27.141 37.170 14.950 1.00 39.73 377 ALA D O 1
ATOM 12938 N N . PRO D 1 400 ? 26.648 39.363 15.058 1.00 46.46 378 PRO D N 1
ATOM 12939 C CA . PRO D 1 400 ? 25.222 39.065 15.251 1.00 38.95 378 PRO D CA 1
ATOM 12940 C C . PRO D 1 400 ? 24.556 38.386 14.054 1.00 34.11 378 PRO D C 1
ATOM 12941 O O . PRO D 1 400 ? 24.871 38.689 12.896 1.00 31.89 378 PRO D O 1
ATOM 12945 N N . GLY D 1 401 ? 23.643 37.464 14.343 1.00 36.67 379 GLY D N 1
ATOM 12946 C CA . GLY D 1 401 ? 22.935 36.719 13.302 1.00 35.54 379 GLY D CA 1
ATOM 12947 C C . GLY D 1 401 ? 23.881 35.948 12.409 1.00 30.34 379 GLY D C 1
ATOM 12948 O O . GLY D 1 401 ? 24.724 35.205 12.891 1.00 34.12 379 GLY D O 1
ATOM 12949 N N . LEU D 1 402 ? 23.727 36.129 11.105 1.00 28.29 380 LEU D N 1
ATOM 12950 C CA . LEU D 1 402 ? 24.590 35.503 10.112 1.00 30.63 380 LEU D CA 1
ATOM 12951 C C . LEU D 1 402 ? 25.869 36.303 9.926 1.00 33.27 380 LEU D C 1
ATOM 12952 O O . LEU D 1 402 ? 26.779 35.847 9.252 1.00 35.50 380 LEU D O 1
ATOM 12957 N N . GLY D 1 403 ? 25.905 37.503 10.506 1.00 34.38 381 GLY D N 1
ATOM 12958 C CA . GLY D 1 403 ? 27.053 38.401 10.433 1.00 38.14 381 GLY D CA 1
ATOM 12959 C C . GLY D 1 403 ? 27.215 38.994 9.057 1.00 36.99 381 GLY D C 1
ATOM 12960 O O . GLY D 1 403 ? 28.329 39.269 8.626 1.00 37.62 381 GLY D O 1
ATOM 12961 N N . LEU D 1 404 ? 26.102 39.191 8.361 1.00 30.42 382 LEU D N 1
ATOM 12962 C CA . LEU D 1 404 ? 26.171 39.588 6.966 1.00 31.82 382 LEU D CA 1
ATOM 12963 C C . LEU D 1 404 ? 25.319 40.796 6.681 1.00 30.97 382 LEU D C 1
ATOM 12964 O O . LEU D 1 404 ? 24.310 41.018 7.332 1.00 31.59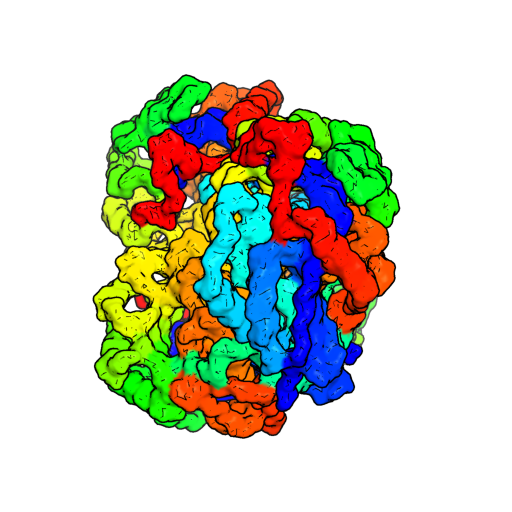 382 LEU D O 1
ATOM 12969 N N . GLU D 1 405 ? 25.728 41.559 5.675 1.00 34.27 383 GLU D N 1
ATOM 12970 C CA . GLU D 1 405 ? 24.978 42.726 5.266 1.00 36.39 383 GLU D CA 1
ATOM 12971 C C . GLU D 1 405 ? 24.886 42.733 3.778 1.00 32.54 383 GLU D C 1
ATOM 12972 O O . GLU D 1 405 ? 25.839 42.361 3.079 1.00 35.70 383 GLU D O 1
ATOM 12978 N N . LEU D 1 406 ? 23.750 43.195 3.285 1.00 28.81 384 LEU D N 1
ATOM 12979 C CA . LEU D 1 406 ? 23.563 43.322 1.853 1.00 34.39 384 LEU D CA 1
ATOM 12980 C C . LEU D 1 406 ? 24.367 44.495 1.292 1.00 31.40 384 LEU D C 1
ATOM 12981 O O . LEU D 1 406 ? 24.452 45.552 1.916 1.00 37.00 384 LEU D O 1
ATOM 12986 N N . ASP D 1 407 ? 24.971 44.280 0.126 1.00 32.25 385 ASP D N 1
ATOM 12987 C CA . ASP D 1 407 ? 25.501 45.347 -0.701 1.00 36.90 385 ASP D CA 1
ATOM 12988 C C . ASP D 1 407 ? 24.445 45.632 -1.763 1.00 40.07 385 ASP D C 1
ATOM 12989 O O . ASP D 1 407 ? 24.287 44.880 -2.738 1.00 41.57 385 ASP D O 1
ATOM 12994 N N . HIS D 1 408 ? 23.727 46.730 -1.570 1.00 43.05 386 HIS D N 1
ATOM 12995 C CA . HIS D 1 408 ? 22.616 47.082 -2.443 1.00 43.67 386 HIS D CA 1
ATOM 12996 C C . HIS D 1 408 ? 23.011 47.412 -3.885 1.00 42.03 386 HIS D C 1
ATOM 12997 O O . HIS D 1 408 ? 22.204 47.233 -4.792 1.00 40.94 386 HIS D O 1
ATOM 13004 N N . ASP D 1 409 ? 24.247 47.855 -4.114 1.00 39.55 387 ASP D N 1
ATOM 13005 C CA . ASP D 1 409 ? 24.713 48.042 -5.495 1.00 41.34 387 ASP D CA 1
ATOM 13006 C C . ASP D 1 409 ? 24.887 46.685 -6.183 1.00 40.09 387 ASP D C 1
ATOM 13007 O O . ASP D 1 409 ? 24.496 46.512 -7.338 1.00 35.98 387 ASP D O 1
ATOM 13012 N N . GLN D 1 410 ? 25.481 45.728 -5.472 1.00 37.23 388 GLN D N 1
ATOM 13013 C CA . GLN D 1 410 ? 25.623 44.378 -6.010 1.00 36.61 388 GLN D CA 1
ATOM 13014 C C . GLN D 1 410 ? 24.247 43.729 -6.234 1.00 30.57 388 GLN D C 1
ATOM 13015 O O . GLN D 1 410 ? 24.009 43.129 -7.283 1.00 29.64 388 GLN D O 1
ATOM 13021 N N . LEU D 1 411 ? 23.338 43.887 -5.275 1.00 31.06 389 LEU D N 1
ATOM 13022 C CA . LEU D 1 411 ? 21.981 43.345 -5.424 1.00 34.64 389 LEU D CA 1
ATOM 13023 C C . LEU D 1 411 ? 21.302 43.872 -6.678 1.00 33.92 389 LEU D C 1
ATOM 13024 O O . LEU D 1 411 ? 20.732 43.093 -7.449 1.00 37.85 389 LEU D O 1
ATOM 13029 N N . GLY D 1 412 ? 21.394 45.185 -6.899 1.00 33.26 390 GLY D N 1
ATOM 13030 C CA . GLY D 1 412 ? 20.800 45.818 -8.081 1.00 30.19 390 GLY D CA 1
ATOM 13031 C C . GLY D 1 412 ? 21.365 45.277 -9.373 1.00 35.82 390 GLY D C 1
ATOM 13032 O O . GLY D 1 412 ? 20.628 45.018 -10.333 1.00 34.90 390 GLY D O 1
ATOM 13033 N N . LYS D 1 413 ? 22.682 45.087 -9.393 1.00 35.72 391 LYS D N 1
ATOM 13034 C CA . LYS D 1 413 ? 23.373 44.611 -10.584 1.00 37.99 391 LYS D CA 1
ATOM 13035 C C . LYS D 1 413 ? 22.911 43.203 -10.976 1.00 37.78 391 LYS D C 1
ATOM 13036 O O . LYS D 1 413 ? 22.697 42.913 -12.161 1.00 34.70 391 LYS D O 1
ATOM 13042 N N . LEU D 1 414 ? 22.779 42.338 -9.974 1.00 33.87 392 LEU D N 1
ATOM 13043 C CA . LEU D 1 414 ? 22.440 40.938 -10.199 1.00 36.18 392 LEU D CA 1
ATOM 13044 C C . LEU D 1 414 ? 20.938 40.773 -10.447 1.00 34.26 392 LEU D C 1
ATOM 13045 O O . LEU D 1 414 ? 20.521 39.828 -11.116 1.00 33.62 392 LEU D O 1
ATOM 13050 N N . HIS D 1 415 ? 20.136 41.693 -9.913 1.00 35.36 393 HIS D N 1
ATOM 13051 C CA . HIS D 1 415 ? 18.713 41.758 -10.259 1.00 30.54 393 HIS D CA 1
ATOM 13052 C C . HIS D 1 415 ? 18.544 42.173 -11.705 1.00 37.32 393 HIS D C 1
ATOM 13053 O O . HIS D 1 415 ? 17.717 41.600 -12.428 1.00 37.02 393 HIS D O 1
ATOM 13060 N N . ASP D 1 416 ? 19.330 43.159 -12.141 1.00 37.75 394 ASP D N 1
ATOM 13061 C CA . ASP D 1 416 ? 19.296 43.550 -13.552 1.00 38.61 394 ASP D CA 1
ATOM 13062 C C . ASP D 1 416 ? 19.698 42.380 -14.420 1.00 36.54 394 ASP D C 1
ATOM 13063 O O . ASP D 1 416 ? 19.089 42.148 -15.455 1.00 38.39 394 ASP D O 1
ATOM 13068 N N . GLN D 1 417 ? 20.719 41.637 -13.990 1.00 35.53 395 GLN D N 1
ATOM 13069 C CA . GLN D 1 417 ? 21.144 40.461 -14.738 1.00 33.13 395 GLN D CA 1
ATOM 13070 C C . GLN D 1 417 ? 20.032 39.406 -14.793 1.00 28.26 395 GLN D C 1
ATOM 13071 O O . GLN D 1 417 ? 19.856 38.741 -15.817 1.00 36.22 395 GLN D O 1
ATOM 13077 N N . TYR D 1 418 ? 19.289 39.245 -13.703 1.00 29.76 396 TYR D N 1
ATOM 13078 C CA . TYR D 1 418 ? 18.076 38.415 -13.754 1.00 31.64 396 TYR D CA 1
ATOM 13079 C C . TYR D 1 418 ? 17.147 38.890 -14.880 1.00 33.51 396 TYR D C 1
ATOM 13080 O O . TYR D 1 418 ? 16.711 38.094 -15.712 1.00 33.41 396 TYR D O 1
ATOM 13089 N N . LEU D 1 419 ? 16.869 40.193 -14.898 1.00 35.34 397 LEU D N 1
ATOM 13090 C CA . LEU D 1 419 ? 15.943 40.787 -15.864 1.00 36.69 397 LEU D CA 1
ATOM 13091 C C . LEU D 1 419 ? 16.311 40.480 -17.313 1.00 38.76 397 LEU D C 1
ATOM 13092 O O . LEU D 1 419 ? 15.449 40.096 -18.099 1.00 36.04 397 LEU D O 1
ATOM 13097 N N . THR D 1 420 ? 17.591 40.625 -17.650 1.00 37.89 398 THR D N 1
ATOM 13098 C CA . THR D 1 420 ? 18.070 40.513 -19.033 1.00 37.79 398 THR D CA 1
ATOM 13099 C C . THR D 1 420 ? 18.563 39.122 -19.483 1.00 39.60 398 THR D C 1
ATOM 13100 O O . THR D 1 420 ? 18.764 38.916 -20.673 1.00 37.86 398 THR D O 1
ATOM 13104 N N . CYS D 1 421 ? 18.766 38.184 -18.551 1.00 38.38 399 CYS D N 1
ATOM 13105 C CA . CYS D 1 421 ? 19.405 36.883 -18.874 1.00 40.75 399 CYS D CA 1
ATOM 13106 C C . CYS D 1 421 ? 18.520 35.919 -19.651 1.00 45.87 399 CYS D C 1
ATOM 13107 O O . CYS D 1 421 ? 19.021 34.969 -20.250 1.00 43.99 399 CYS D O 1
ATOM 13110 N N . GLY D 1 422 ? 17.209 36.143 -19.618 1.00 43.35 400 GLY D N 1
ATOM 13111 C CA . GLY D 1 422 ? 16.278 35.316 -20.385 1.00 49.63 400 GLY D CA 1
ATOM 13112 C C . GLY D 1 422 ? 16.090 33.908 -19.844 1.00 47.25 400 GLY D C 1
ATOM 13113 O O . GLY D 1 422 ? 15.695 33.005 -20.581 1.00 51.73 400 GLY D O 1
ATOM 13114 N N . ILE D 1 423 ? 16.392 33.714 -18.564 1.00 43.09 401 ILE D N 1
ATOM 13115 C CA . ILE D 1 423 ? 16.165 32.425 -17.911 1.00 39.25 401 ILE D CA 1
ATOM 13116 C C . ILE D 1 423 ? 15.170 32.635 -16.778 1.00 36.85 401 ILE D C 1
ATOM 13117 O O . ILE D 1 423 ? 15.318 33.570 -15.996 1.00 36.24 401 ILE D O 1
ATOM 13122 N N . ARG D 1 424 ? 14.150 31.778 -16.701 1.00 32.84 402 ARG D N 1
ATOM 13123 C CA . ARG D 1 424 ? 13.134 31.896 -15.647 1.00 33.22 402 ARG D CA 1
ATOM 13124 C C . ARG D 1 424 ? 12.961 30.627 -14.823 1.00 28.97 402 ARG D C 1
ATOM 13125 O O . ARG D 1 424 ? 12.390 30.647 -13.730 1.00 30.75 402 ARG D O 1
ATOM 13133 N N . GLN D 1 425 ? 13.495 29.529 -15.337 1.00 29.95 403 GLN D N 1
ATOM 13134 C CA . GLN D 1 425 ? 13.454 28.252 -14.650 1.00 34.40 403 GLN D CA 1
ATOM 13135 C C . GLN D 1 425 ? 14.589 27.413 -15.189 1.00 34.82 403 GLN D C 1
ATOM 13136 O O . GLN D 1 425 ? 14.706 27.231 -16.400 1.00 38.01 403 GLN D O 1
ATOM 13142 N N . ARG D 1 426 ? 15.428 26.915 -14.287 1.00 32.90 404 ARG D N 1
ATOM 13143 C CA . ARG D 1 426 ? 16.532 26.036 -14.654 1.00 34.37 404 ARG D CA 1
ATOM 13144 C C . ARG D 1 426 ? 16.072 24.861 -15.518 1.00 34.10 404 ARG D C 1
ATOM 13145 O O . ARG D 1 426 ? 15.081 24.214 -15.198 1.00 36.09 404 ARG D O 1
ATOM 13153 N N . ASP D 1 427 ? 16.797 24.603 -16.608 1.00 37.79 405 ASP D N 1
ATOM 13154 C CA . ASP D 1 427 ? 16.591 23.406 -17.415 1.00 35.73 405 ASP D CA 1
ATOM 13155 C C . ASP D 1 427 ? 17.903 22.882 -18.022 1.00 34.03 405 ASP D C 1
ATOM 13156 O O . ASP D 1 427 ? 18.245 23.209 -19.161 1.00 35.87 405 ASP D O 1
ATOM 13161 N N . ASP D 1 428 ? 18.604 22.040 -17.267 1.00 32.26 406 ASP D N 1
ATOM 13162 C CA . ASP D 1 428 ? 19.846 21.399 -17.745 1.00 35.80 406 ASP D CA 1
ATOM 13163 C C . ASP D 1 428 ? 19.620 20.477 -18.946 1.00 41.18 406 ASP D C 1
ATOM 13164 O O . ASP D 1 428 ? 20.547 20.226 -19.731 1.00 32.81 406 ASP D O 1
ATOM 13169 N N . VAL D 1 429 ? 18.392 19.966 -19.087 1.00 36.99 407 VAL D N 1
ATOM 13170 C CA . VAL D 1 429 ? 18.084 19.027 -20.159 1.00 33.38 407 VAL D CA 1
ATOM 13171 C C . VAL D 1 429 ? 18.011 19.757 -21.497 1.00 31.47 407 VAL D C 1
ATOM 13172 O O . VAL D 1 429 ? 18.638 19.341 -22.471 1.00 34.41 407 VAL D O 1
ATOM 13176 N N . ARG D 1 430 ? 17.267 20.858 -21.537 1.00 34.86 408 ARG D N 1
ATOM 13177 C CA . ARG D 1 430 ? 17.184 21.659 -22.749 1.00 35.69 408 ARG D CA 1
ATOM 13178 C C . ARG D 1 430 ? 18.556 22.228 -23.097 1.00 35.64 408 ARG D C 1
ATOM 13179 O O . ARG D 1 430 ? 18.961 22.196 -24.252 1.00 34.45 408 ARG D O 1
ATOM 13187 N N . GLN D 1 431 ? 19.258 22.740 -22.090 1.00 37.41 409 GLN D N 1
ATOM 13188 C CA . GLN D 1 431 ? 20.609 23.256 -22.289 1.00 38.04 409 GLN D CA 1
ATOM 13189 C C . GLN D 1 431 ? 21.505 22.225 -22.975 1.00 31.46 409 GLN D C 1
ATOM 13190 O O . GLN D 1 431 ? 22.138 22.540 -23.971 1.00 33.80 409 GLN D O 1
ATOM 13196 N N . MET D 1 432 ? 21.515 20.988 -22.478 1.00 31.11 410 MET D N 1
ATOM 13197 C CA . MET D 1 432 ? 22.314 19.904 -23.102 1.00 32.19 410 MET D CA 1
ATOM 13198 C C . MET D 1 432 ? 21.878 19.607 -24.547 1.00 36.07 410 MET D C 1
ATOM 13199 O O . MET D 1 432 ? 22.694 19.180 -25.392 1.00 31.32 410 MET D O 1
ATOM 13204 N N . GLN D 1 433 ? 20.603 19.865 -24.843 1.00 32.08 411 GLN D N 1
ATOM 13205 C CA . GLN D 1 433 ? 20.087 19.714 -26.216 1.00 32.81 411 GLN D CA 1
ATOM 13206 C C . GLN D 1 433 ? 20.675 20.719 -27.222 1.00 36.84 411 GLN D C 1
ATOM 13207 O O . GLN D 1 433 ? 20.660 20.464 -28.437 1.00 35.23 411 GLN D O 1
ATOM 13213 N N . ARG D 1 434 ? 21.187 21.847 -26.719 1.00 35.12 412 ARG D N 1
ATOM 13214 C CA A ARG D 1 434 ? 21.896 22.812 -27.564 0.50 41.57 412 ARG D CA 1
ATOM 13215 C CA B ARG D 1 434 ? 21.905 22.819 -27.556 0.50 39.56 412 ARG D CA 1
ATOM 13216 C C . ARG D 1 434 ? 23.224 22.239 -28.090 1.00 39.68 412 ARG D C 1
ATOM 13217 O O . ARG D 1 434 ? 23.760 22.722 -29.084 1.00 45.75 412 ARG D O 1
ATOM 13232 N N . TYR D 1 435 ? 23.744 21.208 -27.426 1.00 38.42 413 TYR D N 1
ATOM 13233 C CA . TYR D 1 435 ? 25.003 20.557 -27.838 1.00 37.32 413 TYR D CA 1
ATOM 13234 C C . TYR D 1 435 ? 24.785 19.206 -28.509 1.00 40.47 413 TYR D C 1
ATOM 13235 O O . TYR D 1 435 ? 25.507 18.852 -29.434 1.00 46.39 413 TYR D O 1
ATOM 13244 N N . LYS D 1 436 ? 23.820 18.442 -28.003 1.00 40.07 414 LYS D N 1
ATOM 13245 C CA . LYS D 1 436 ? 23.489 17.113 -28.517 1.00 37.92 414 LYS D CA 1
ATOM 13246 C C . LYS D 1 436 ? 21.988 17.084 -28.757 1.00 40.36 414 LYS D C 1
ATOM 13247 O O . LYS D 1 436 ? 21.229 16.794 -27.838 1.00 41.08 414 LYS D O 1
ATOM 13253 N N . PRO D 1 437 ? 21.550 17.387 -29.991 1.00 43.83 415 PRO D N 1
ATOM 13254 C CA . PRO D 1 437 ? 20.121 17.626 -30.271 1.00 42.96 415 PRO D CA 1
ATOM 13255 C C . PRO D 1 437 ? 19.188 16.467 -29.889 1.00 42.50 415 PRO D C 1
ATOM 13256 O O . PRO D 1 437 ? 18.004 16.696 -29.641 1.00 41.94 415 PRO D O 1
ATOM 13260 N N . ASP D 1 438 ? 19.740 15.256 -29.789 1.00 42.78 416 ASP D N 1
ATOM 13261 C CA . ASP D 1 438 ? 18.977 14.050 -29.444 1.00 43.28 416 ASP D CA 1
ATOM 13262 C C . ASP D 1 438 ? 18.989 13.726 -27.956 1.00 44.51 416 ASP D C 1
ATOM 13263 O O . ASP D 1 438 ? 18.523 12.656 -27.554 1.00 41.50 416 ASP D O 1
ATOM 13268 N N . TRP D 1 439 ? 19.524 14.638 -27.141 1.00 38.53 417 TRP D N 1
ATOM 13269 C CA . TRP D 1 439 ? 19.650 14.399 -25.704 1.00 36.06 417 TRP D CA 1
ATOM 13270 C C . TRP D 1 439 ? 18.286 14.285 -25.013 1.00 37.06 417 TRP D C 1
ATOM 13271 O O . TRP D 1 439 ? 17.416 15.135 -25.204 1.00 36.07 417 TRP D O 1
ATOM 13282 N N . LYS D 1 440 ? 18.113 13.229 -24.223 1.00 41.87 418 LYS D N 1
ATOM 13283 C CA . LYS D 1 440 ? 16.907 13.044 -23.392 1.00 43.62 418 LYS D CA 1
ATOM 13284 C C . LYS D 1 440 ? 17.322 12.826 -21.949 1.00 36.38 418 LYS D C 1
ATOM 13285 O O . LYS D 1 440 ? 18.445 12.408 -21.678 1.00 42.12 418 LYS D O 1
ATOM 13291 N N . ALA D 1 441 ? 16.417 13.089 -21.017 1.00 41.09 419 ALA D N 1
ATOM 13292 C CA . ALA D 1 441 ? 16.722 12.893 -19.604 1.00 42.18 419 ALA D CA 1
ATOM 13293 C C . ALA D 1 441 ? 16.619 11.426 -19.194 1.00 45.43 419 ALA D C 1
ATOM 13294 O O . ALA D 1 441 ? 15.611 10.996 -18.633 1.00 48.27 419 ALA D O 1
ATOM 13296 N N . LEU D 1 442 ? 17.669 10.661 -19.473 1.00 41.58 420 LEU D N 1
ATOM 13297 C CA . LEU D 1 442 ? 17.695 9.253 -19.097 1.00 34.69 420 LEU D CA 1
ATOM 13298 C C . LEU D 1 442 ? 18.286 9.029 -17.716 1.00 36.80 420 LEU D C 1
ATOM 13299 O O . LEU D 1 442 ? 19.311 9.607 -17.369 1.00 41.32 420 LEU D O 1
ATOM 13304 N N . LYS D 1 443 ? 17.633 8.171 -16.938 1.00 33.45 421 LYS D N 1
ATOM 13305 C CA . LYS D 1 443 ? 18.131 7.764 -15.642 1.00 36.41 421 LYS D CA 1
ATOM 13306 C C . LYS D 1 443 ? 17.587 6.351 -15.327 1.00 37.50 421 LYS D C 1
ATOM 13307 O O . LYS D 1 443 ? 16.380 6.141 -15.350 1.00 41.32 421 LYS D O 1
ATOM 13313 N N . PRO D 1 444 ? 18.468 5.375 -15.054 1.00 40.69 422 PRO D N 1
ATOM 13314 C CA . PRO D 1 444 ? 19.934 5.428 -15.073 1.00 41.52 422 PRO D CA 1
ATOM 13315 C C . PRO D 1 444 ? 20.492 5.217 -16.487 1.00 43.90 422 PRO D C 1
ATOM 13316 O O . PRO D 1 444 ? 20.208 4.200 -17.131 1.00 45.46 422 PRO D O 1
ATOM 13320 N N . ARG D 1 445 ? 21.268 6.184 -16.965 1.00 43.41 423 ARG D N 1
ATOM 13321 C CA . ARG D 1 445 ? 21.842 6.125 -18.310 1.00 39.67 423 ARG D CA 1
ATOM 13322 C C . ARG D 1 445 ? 22.870 4.996 -18.441 1.00 38.60 423 ARG D C 1
ATOM 13323 O O . ARG D 1 445 ? 23.027 4.413 -19.512 1.00 48.11 423 ARG D O 1
ATOM 13331 N N . PHE D 1 446 ? 23.548 4.681 -17.346 1.00 36.68 424 PHE D N 1
ATOM 13332 C CA . PHE D 1 446 ? 24.663 3.759 -17.389 1.00 43.11 424 PHE D CA 1
ATOM 13333 C C . PHE D 1 446 ? 24.373 2.512 -16.577 1.00 48.10 424 PHE D C 1
ATOM 13334 O O . PHE D 1 446 ? 23.437 2.453 -15.781 1.00 49.71 424 PHE D O 1
#

B-factor: mean 54.77, std 18.04, range [22.38, 139.25]

Nearest PDB structures (foldseek):
  4it1-assembly2_D  TM=1.001E+00  e=8.575E-89  Pseudomonas fluorescens Pf0-1
  3vdg-assembly1_A-2  TM=9.503E-01  e=4.334E-57  Mycolicibacterium smegmatis MC2 155
  3vc6-assembly1_A  TM=9.522E-01  e=1.196E-56  Thermobispora bispora DSM 43833
  4dhg-assembly2_D  TM=9.729E-01  e=1.226E-55  Thermobispora bispora DSM 43833
  3va8-assembly1_A-2  TM=9.633E-01  e=1.185E-54  Fusarium graminearum

CATH classification: 3.30.390.10 (+1 more: 3.20.20.120)

Organism: Pseudomonas fluorescens (strain Pf0-1) (NCBI:txid205922)